Protein 3U7B (pdb70)

Sequence (1632 aa):
AASGLEAAMKAAGKQYFGTALTVRNDQGEIDIINNKNEIGSITPENAMKWEAIQPNRGQFNWGPADQHAAAATSRGYELRCHTLVWHSQLPSWVANGNWNNQTLQAVMRDHINAVMGRYRGKCTHWDVVNEALNEDGTYRDSVFLRVIGEAYIPIAFRMALAADPTTKLYYNDYNLEYGNAKTEGAKRIARLVKSYGLRIDGIGLQAHMTSESSTPTQNTPTPSRAKLASVLQGLADLGVDVAYTELDIRMNTPATQQKLQTNADAYARIVGSCMDVKRCVGITVWGISDKYSWVPGTFPGEGSALLWNDNFQKKPSYTSTLNTINRRAASGLEAAMKAAGKQYFGTALTVRNDQGEIDIINNKNEIGSITPENAMKWEAIQPNRGQFNWGPADQHAAAATSRGYELRCHTLVWHSQLPSWVANGNWNNQTLQAVMRDHINAVMGRYRGKCTHWDVVNEALNEDGTYRDSVFLRVIGEAYIPIAFRMALAADPTTKLYYNDYNLEYGNAKTEGAKRIARLVKSYGLRIDGIGLQAHMTSESSTPTQNTPTPSRAKLASVLQGLADLGVDVAYTELDIRMNTPATQQKLQTNADAYARIVGSCMDVKRCVGITVWGISDKYSWVPGTFPGEGSALLWNDNFQKKPSYTSTLNTINRAASGLEAAMKAAGKQYFGTALTVRNDQGEIDIINNKNEIGSITPENAMKWEAIQPNRGQFNWGPADQQHAAAATSRGYELRCHTLVWHSQLPSWVANGNWNNQTLQAVMRDHINAVMGRYRGKCTHWDVVNEALNEDGTYRDSVFLRVIGEAYIPIAFRMALAADPTTKLYYNDYNLEYGNAKTEGAKRIARLVKSYGLRIDGIGLQAHMTSESSTPTQNTPTPSRAKLASVLQGLADLGVDVAYTELDIRMNTPATQQKLQTNADAYARIVGSCMDVKRCVGITVWGISDKYSWVPGTFPGEGSALLWNDNFQKKPSYTSTLNTINRAASSGLEAAMKAAGKQYFGTALTVRNDQGEIDIINNKNEIGSITPENAMKWEAIQPNRGQFNWGPADQHAAAATSRGYELRCHTLVWHSQLPSWVANGNWNNQTLQAVMRDHINAVMGRYRGKCTHWDVVNEALNEDGTYRDSVFLRVIGEAYIPIAFRMALAADPTTKLYYNDYNLEYGNAKTEGAKRIARLVKSYGLRIDGIGLQAHMTSESSTPTQNTPTPSRAKLASVLQGLADLGVDVAYTELDIRMNTPATQQKLQTNADAYARIVGSCMDVKRCVGITVWGISDKYSWVPGTFPGEGSALLWNDNFQKKPSYTSTLNTINRRAASGLEAAMKAAGKQYFGTALTVRNDQGEIDIINNKNEIGSITPENAMKWEAIQPNRGQFNWGPADQHAAAATSRGYELRCHTLVWHSQLPSWVANGNWNNQTLQAVMRDHINAVMGRYRGKCTHWDVVNEALNEDGTYRDSVFLRVIGEAYIPIAFRMALAADPTTKLYYNDYNLEYGNAKTEGAKRIARLVKSYGLRIDGIGLQAHMTSESSTPTQNTPTPSRAKLASVLQGLADLGVDVAYTELDIRMNTPATQQKLQTNADAYARIVGSCMDVKRCVGITVWGISDKYSWVPGTFPGEGSALLWNDNFQKKPSYTSTLNTINR

Nearest PDB structures (foldseek):
  3u7b-assembly5_E  TM=1.002E+00  e=5.640E-64  Fusarium oxysporum
  6q8m-assembly2_B  TM=9.690E-01  e=2.348E-43  Aspergillus aculeatus ATCC 16872
  4f8x-assembly1_A  TM=9.396E-01  e=2.406E-35  Penicillium canescens
  1vbu-assembly2_B  TM=9.438E-01  e=4.696E-35  Thermotoga maritima
  1nq6-assembly1_A  TM=9.348E-01  e=4.451E-32  Streptomyces halstedii

Structure (mmCIF, N/CA/C/O backbone):
data_3U7B
#
_entry.id   3U7B
#
_cell.length_a   124.220
_cell.length_b   124.220
_cell.length_c   284.040
_cell.angle_alpha   90.00
_cell.angle_beta   90.00
_cell.angle_gamma   90.00
#
_symmetry.space_group_name_H-M   'P 41 21 2'
#
loop_
_entity.id
_entity.type
_entity.pdbx_description
1 polymer ENDO-1,4-BETA-XYLANASE
2 branched beta-D-mannopyranose-(1-4)-2-acetamido-2-deoxy-beta-D-glucopyranose-(1-4)-2-acetamido-2-deoxy-beta-D-glucopyranose
3 branched alpha-D-mannopyranose-(1-2)-alpha-D-mannopyranose-(1-3)-beta-D-mannopyranose-(1-4)-2-acetamido-2-deoxy-beta-D-glucopyranose-(1-4)-2-acetamido-2-deoxy-beta-D-glucopyranose
4 branched alpha-D-mannopyranose-(1-6)-beta-D-mannopyranose-(1-4)-2-acetamido-2-deoxy-beta-D-glucopyranose-(1-4)-2-acetamido-2-deoxy-beta-D-glucopyranose
5 non-polymer 1,2-ETHANEDIOL
6 water water
#
loop_
_atom_site.group_PDB
_atom_site.id
_atom_site.type_symbol
_atom_site.label_atom_id
_atom_site.label_alt_id
_atom_site.label_comp_id
_atom_site.label_asym_id
_atom_site.label_entity_id
_atom_site.label_seq_id
_atom_site.pdbx_PDB_ins_code
_atom_site.Cartn_x
_atom_site.Cartn_y
_atom_site.Cartn_z
_atom_site.occupancy
_atom_site.B_iso_or_equiv
_atom_site.auth_seq_id
_atom_site.auth_comp_id
_atom_site.auth_asym_id
_atom_site.auth_atom_id
_atom_site.pdbx_PDB_model_num
ATOM 1 N N . ALA A 1 1 ? 18.607 -0.732 59.116 1.00 25.15 1 ALA A N 1
ATOM 2 C CA . ALA A 1 1 ? 18.850 0.006 60.391 1.00 24.63 1 ALA A CA 1
ATOM 3 C C . ALA A 1 1 ? 18.487 1.487 60.247 1.00 24.26 1 ALA A C 1
ATOM 4 O O . ALA A 1 1 ? 18.615 2.060 59.158 1.00 24.58 1 ALA A O 1
ATOM 6 N N . ALA A 1 2 ? 18.031 2.099 61.341 1.00 23.23 2 ALA A N 1
ATOM 7 C CA . ALA A 1 2 ? 17.666 3.521 61.337 1.00 22.24 2 ALA A CA 1
ATOM 8 C C . ALA A 1 2 ? 18.884 4.410 61.061 1.00 21.42 2 ALA A C 1
ATOM 9 O O . ALA A 1 2 ? 20.019 4.038 61.383 1.00 20.98 2 ALA A O 1
ATOM 11 N N . SER A 1 3 ? 18.639 5.577 60.463 1.00 20.46 3 SER A N 1
ATOM 12 C CA . SER A 1 3 ? 19.712 6.436 59.951 1.00 19.65 3 SER A CA 1
ATOM 13 C C . SER A 1 3 ? 19.972 7.692 60.802 1.00 19.02 3 SER A C 1
ATOM 14 O O . SER A 1 3 ? 20.906 8.461 60.529 1.00 18.68 3 SER A O 1
ATOM 17 N N . GLY A 1 4 ? 19.147 7.888 61.826 1.00 17.80 4 GLY A N 1
ATOM 18 C CA . GLY A 1 4 ? 19.323 8.979 62.776 1.00 16.40 4 GLY A CA 1
ATOM 19 C C . GLY A 1 4 ? 19.204 8.459 64.198 1.00 15.86 4 GLY A C 1
ATOM 20 O O . GLY A 1 4 ? 18.618 7.402 64.424 1.00 15.31 4 GLY A O 1
ATOM 21 N N . LEU A 1 5 ? 19.735 9.218 65.155 1.00 15.02 5 LEU A N 1
ATOM 22 C CA . LEU A 1 5 ? 19.816 8.778 66.554 1.00 14.56 5 LEU A CA 1
ATOM 23 C C . LEU A 1 5 ? 18.458 8.565 67.228 1.00 14.30 5 LEU A C 1
ATOM 24 O O . LEU A 1 5 ? 18.231 7.517 67.842 1.00 14.07 5 LEU A O 1
ATOM 29 N N . GLU A 1 6 ? 17.563 9.547 67.110 1.00 14.04 6 GLU A N 1
ATOM 30 C CA . GLU A 1 6 ? 16.197 9.423 67.627 1.00 13.89 6 GLU A CA 1
ATOM 31 C C . GLU A 1 6 ? 15.454 8.212 67.042 1.00 14.07 6 GLU A C 1
ATOM 32 O O . GLU A 1 6 ? 14.868 7.430 67.786 1.00 13.78 6 GLU A O 1
ATOM 38 N N . ALA A 1 7 ? 15.481 8.061 65.717 1.00 14.05 7 ALA A N 1
ATOM 39 C CA . ALA A 1 7 ? 14.818 6.918 65.069 1.00 14.15 7 ALA A CA 1
ATOM 40 C C . ALA A 1 7 ? 15.394 5.586 65.553 1.00 14.05 7 ALA A C 1
ATOM 41 O O . ALA A 1 7 ? 14.651 4.620 65.768 1.00 13.94 7 ALA A O 1
ATOM 43 N N . ALA A 1 8 ? 16.713 5.550 65.733 1.00 14.05 8 ALA A N 1
ATOM 44 C CA . ALA A 1 8 ? 17.399 4.362 66.233 1.00 14.44 8 ALA A CA 1
ATOM 45 C C . ALA A 1 8 ? 16.947 4.010 67.648 1.00 14.66 8 ALA A C 1
ATOM 46 O O . ALA A 1 8 ? 16.717 2.834 67.953 1.00 14.40 8 ALA A O 1
ATOM 48 N N . MET A 1 9 ? 16.814 5.025 68.504 1.00 14.37 9 MET A N 1
ATOM 49 C CA . MET A 1 9 ? 16.364 4.806 69.883 1.00 14.88 9 MET A CA 1
ATOM 50 C C . MET A 1 9 ? 14.938 4.272 69.905 1.00 15.26 9 MET A C 1
ATOM 51 O O . MET A 1 9 ? 14.645 3.326 70.636 1.00 15.61 9 MET A O 1
ATOM 56 N N . LYS A 1 10 ? 14.068 4.862 69.088 1.00 15.75 10 LYS A N 1
ATOM 57 C CA . LYS A 1 10 ? 12.674 4.421 68.983 1.00 16.60 10 LYS A CA 1
ATOM 58 C C . LYS A 1 10 ? 12.566 2.975 68.487 1.00 16.94 10 LYS A C 1
ATOM 59 O O . LYS A 1 10 ? 11.818 2.173 69.057 1.00 16.92 10 LYS A O 1
ATOM 65 N N . ALA A 1 11 ? 13.324 2.652 67.439 1.00 16.84 11 ALA A N 1
ATOM 66 C CA . ALA A 1 11 ? 13.331 1.308 66.856 1.00 17.27 11 ALA A CA 1
ATOM 67 C C . ALA A 1 11 ? 13.825 0.259 67.854 1.00 17.44 11 ALA A C 1
ATOM 68 O O . ALA A 1 11 ? 13.378 -0.894 67.832 1.00 17.44 11 ALA A O 1
ATOM 70 N N . ALA A 1 12 ? 14.735 0.675 68.735 1.00 17.19 12 ALA A N 1
ATOM 71 C CA . ALA A 1 12 ? 15.298 -0.200 69.760 1.00 17.22 12 ALA A CA 1
ATOM 72 C C . ALA A 1 12 ? 14.412 -0.335 71.005 1.00 17.01 12 ALA A C 1
ATOM 73 O O . ALA A 1 12 ? 14.706 -1.132 71.895 1.00 17.43 12 ALA A O 1
ATOM 75 N N . GLY A 1 13 ? 13.334 0.440 71.067 1.00 16.49 13 GLY A N 1
ATOM 76 C CA . GLY A 1 13 ? 12.411 0.386 72.193 1.00 16.14 13 GLY A CA 1
ATOM 77 C C . GLY A 1 13 ? 12.676 1.422 73.275 1.00 16.01 13 GLY A C 1
ATOM 78 O O . GLY A 1 13 ? 12.048 1.383 74.330 1.00 16.10 13 GLY A O 1
ATOM 79 N N . LYS A 1 14 ? 13.606 2.341 73.018 1.00 15.54 14 LYS A N 1
ATOM 80 C CA . LYS A 1 14 ? 13.886 3.447 73.941 1.00 15.37 14 LYS A CA 1
ATOM 81 C C . LYS A 1 14 ? 12.965 4.642 73.672 1.00 15.28 14 LYS A C 1
ATOM 82 O O . LYS A 1 14 ? 12.241 4.664 72.668 1.00 15.59 14 LYS A O 1
ATOM 88 N N . GLN A 1 15 ? 12.992 5.636 74.559 1.00 14.87 15 GLN A N 1
ATOM 89 C CA . GLN A 1 15 ? 12.053 6.760 74.471 1.00 14.88 15 GLN A CA 1
ATOM 90 C C . GLN A 1 15 ? 12.501 7.932 73.592 1.00 14.43 15 GLN A C 1
ATOM 91 O O . GLN A 1 15 ? 11.660 8.575 72.952 1.00 14.71 15 GLN A O 1
ATOM 97 N N . TYR A 1 16 ? 13.801 8.227 73.581 1.00 13.64 16 TYR A N 1
ATOM 98 C CA . TYR A 1 16 ? 14.309 9.415 72.878 1.00 13.04 16 TYR A CA 1
ATOM 99 C C . TYR A 1 16 ? 15.823 9.461 72.764 1.00 12.59 16 TYR A C 1
ATOM 100 O O . TYR A 1 16 ? 16.548 8.852 73.564 1.00 12.53 16 TYR A O 1
ATOM 109 N N . PHE A 1 17 ? 16.293 10.205 71.764 1.00 11.87 17 PHE A N 1
ATOM 110 C CA . PHE A 1 17 ? 17.635 10.763 71.783 1.00 11.23 17 PHE A CA 1
ATOM 111 C C . PHE A 1 17 ? 17.501 12.283 71.752 1.00 10.90 17 PHE A C 1
ATOM 112 O O . PHE A 1 17 ? 16.811 12.838 70.893 1.00 10.68 17 PHE A O 1
ATOM 120 N N . GLY A 1 18 ? 18.158 12.947 72.694 1.00 10.54 18 GLY A N 1
ATOM 121 C CA . GLY A 1 18 ? 17.998 14.390 72.866 1.00 9.75 18 GLY A CA 1
ATOM 122 C C . GLY A 1 18 ? 19.295 15.163 72.812 1.00 9.12 18 GLY A C 1
ATOM 123 O O . GLY A 1 18 ? 20.374 14.585 72.727 1.00 8.95 18 GLY A O 1
ATOM 124 N N . THR A 1 19 ? 19.177 16.489 72.842 1.00 9.23 19 THR A N 1
ATOM 125 C CA . THR A 1 19 ? 20.334 17.371 72.962 1.00 8.58 19 THR A CA 1
ATOM 126 C C . THR A 1 19 ? 20.014 18.634 73.759 1.00 8.50 19 THR A C 1
ATOM 127 O O . THR A 1 19 ? 18.887 19.133 73.728 1.00 8.61 19 THR A O 1
ATOM 131 N N . ALA A 1 20 ? 21.019 19.141 74.466 1.00 8.63 20 ALA A N 1
ATOM 132 C CA . ALA A 1 20 ? 20.981 20.493 75.009 1.00 8.70 20 ALA A CA 1
ATOM 133 C C . ALA A 1 20 ? 20.934 21.493 73.855 1.00 9.15 20 ALA A C 1
ATOM 134 O O . ALA A 1 20 ? 21.494 21.239 72.779 1.00 8.97 20 ALA A O 1
ATOM 136 N N . LEU A 1 21 ? 20.263 22.622 74.079 1.00 9.37 21 LEU A N 1
ATOM 137 C CA . LEU A 1 21 ? 20.179 23.669 73.055 1.00 9.68 21 LEU A CA 1
ATOM 138 C C . LEU A 1 21 ? 20.247 25.077 73.632 1.00 10.03 21 LEU A C 1
ATOM 139 O O . LEU A 1 21 ? 19.590 25.392 74.636 1.00 9.63 21 LEU A O 1
ATOM 144 N N . THR A 1 22 ? 21.068 25.905 72.986 1.00 10.06 22 THR A N 1
ATOM 145 C CA . THR A 1 22 ? 20.984 27.353 73.093 1.00 10.18 22 THR A CA 1
ATOM 146 C C . THR A 1 22 ? 20.553 27.886 71.729 1.00 10.06 22 THR A C 1
ATOM 147 O O . THR A 1 22 ? 21.228 27.647 70.725 1.00 9.91 22 THR A O 1
ATOM 151 N N . VAL A 1 23 ? 19.414 28.579 71.699 1.00 10.07 23 VAL A N 1
ATOM 152 C CA . VAL A 1 23 ? 18.933 29.235 70.487 1.00 9.93 23 VAL A CA 1
ATOM 153 C C . VAL A 1 23 ? 19.876 30.399 70.184 1.00 10.09 23 VAL A C 1
ATOM 154 O O . VAL A 1 23 ? 20.133 31.236 71.054 1.00 10.07 23 VAL A O 1
ATOM 158 N N . ARG A 1 24 ? 20.417 30.428 68.965 1.00 9.95 24 ARG A N 1
ATOM 159 C CA . ARG A 1 24 ? 21.339 31.490 68.548 1.00 9.78 24 ARG A CA 1
ATOM 160 C C . ARG A 1 24 ? 21.206 31.734 67.046 1.00 9.88 24 ARG A C 1
ATOM 161 O O . ARG A 1 24 ? 20.557 30.957 66.345 1.00 9.87 24 ARG A O 1
ATOM 169 N N . ASN A 1 25 ? 21.819 32.809 66.556 1.00 10.27 25 ASN A N 1
ATOM 170 C CA . ASN A 1 25 ? 21.745 33.162 65.133 1.00 10.50 25 ASN A CA 1
ATOM 171 C C . ASN A 1 25 ? 22.394 32.125 64.206 1.00 10.16 25 ASN A C 1
ATOM 172 O O . ASN A 1 25 ? 21.930 31.922 63.083 1.00 9.64 25 ASN A O 1
ATOM 177 N N . ASP A 1 26 ? 23.460 31.481 64.687 1.00 9.35 26 ASP A N 1
ATOM 178 C CA . ASP A 1 26 ? 24.089 30.351 63.993 1.00 9.00 26 ASP A CA 1
ATOM 179 C C . ASP A 1 26 ? 23.116 29.167 63.933 1.00 8.72 26 ASP A C 1
ATOM 180 O O . ASP A 1 26 ? 22.760 28.590 64.969 1.00 8.44 26 ASP A O 1
ATOM 185 N N . GLN A 1 27 ? 22.685 28.820 62.719 1.00 8.31 27 GLN A N 1
ATOM 186 C CA . GLN A 1 27 ? 21.655 27.795 62.514 1.00 8.27 27 GLN A CA 1
ATOM 187 C C . GLN A 1 27 ? 22.219 26.372 62.406 1.00 8.05 27 GLN A C 1
ATOM 188 O O . GLN A 1 27 ? 21.463 25.414 62.219 1.00 7.66 27 GLN A O 1
ATOM 194 N N . GLY A 1 28 ? 23.537 26.237 62.517 1.00 8.10 28 GLY A N 1
ATOM 195 C CA . GLY A 1 28 ? 24.214 24.940 62.343 1.00 8.50 28 GLY A CA 1
ATOM 196 C C . GLY A 1 28 ? 23.632 23.787 63.148 1.00 8.66 28 GLY A C 1
ATOM 197 O O . GLY A 1 28 ? 23.356 22.714 62.602 1.00 9.00 28 GLY A O 1
ATOM 198 N N . GLU A 1 29 ? 23.439 24.002 64.448 1.00 8.44 29 GLU A N 1
ATOM 199 C CA . GLU A 1 29 ? 22.877 22.969 65.320 1.00 8.16 29 GLU A CA 1
ATOM 200 C C . GLU A 1 29 ? 21.380 22.752 65.092 1.00 7.88 29 GLU A C 1
ATOM 201 O O . GLU A 1 29 ? 20.934 21.605 64.944 1.00 7.45 29 GLU A O 1
ATOM 207 N N . ILE A 1 30 ? 20.600 23.840 65.064 1.00 7.42 30 ILE A N 1
ATOM 208 C CA . ILE A 1 30 ? 19.146 23.707 64.894 1.00 7.52 30 ILE A CA 1
ATOM 209 C C . ILE A 1 30 ? 18.771 23.005 63.575 1.00 7.55 30 ILE A C 1
ATOM 210 O O . ILE A 1 30 ? 17.825 22.221 63.545 1.00 7.43 30 ILE A O 1
ATOM 215 N N . ASP A 1 31 ? 19.525 23.257 62.504 1.00 7.71 31 ASP A N 1
ATOM 216 C CA . ASP A 1 31 ? 19.234 22.597 61.216 1.00 8.16 31 ASP A CA 1
ATOM 217 C C . ASP A 1 31 ? 19.417 21.084 61.286 1.00 8.13 31 ASP A C 1
ATOM 218 O O . ASP A 1 31 ? 18.714 20.338 60.593 1.00 8.28 31 ASP A O 1
ATOM 223 N N . ILE A 1 32 ? 20.358 20.644 62.125 1.00 7.89 32 ILE A N 1
ATOM 224 C CA . ILE A 1 32 ? 20.572 19.215 62.405 1.00 7.92 32 ILE A CA 1
ATOM 225 C C . ILE A 1 32 ? 19.453 18.654 63.289 1.00 8.27 32 ILE A C 1
ATOM 226 O O . ILE A 1 32 ? 18.969 17.534 63.064 1.00 8.23 32 ILE A O 1
ATOM 231 N N . ILE A 1 33 ? 19.045 19.448 64.277 1.00 8.19 33 ILE A N 1
ATOM 232 C CA . ILE A 1 33 ? 17.983 19.088 65.213 1.00 8.65 33 ILE A CA 1
ATOM 233 C C . ILE A 1 33 ? 16.621 18.941 64.517 1.00 9.06 33 ILE A C 1
ATOM 234 O O . ILE A 1 33 ? 15.825 18.078 64.900 1.00 9.32 33 ILE A O 1
ATOM 239 N N . ASN A 1 34 ? 16.373 19.771 63.499 1.00 9.32 34 ASN A N 1
ATOM 240 C CA . ASN A 1 34 ? 15.116 19.751 62.718 1.00 10.05 34 ASN A CA 1
ATOM 241 C C . ASN A 1 34 ? 14.742 18.378 62.158 1.00 9.97 34 ASN A C 1
ATOM 242 O O . ASN A 1 34 ? 13.568 18.091 61.929 1.00 9.96 34 ASN A O 1
ATOM 247 N N . ASN A 1 35 ? 15.755 17.556 61.913 1.00 10.17 35 ASN A N 1
ATOM 248 C CA . ASN A 1 35 ? 15.578 16.190 61.446 1.00 10.32 35 ASN A CA 1
ATOM 249 C C . ASN A 1 35 ? 14.900 15.328 62.523 1.00 10.61 35 ASN A C 1
ATOM 250 O O . ASN A 1 35 ? 15.519 14.962 63.525 1.00 10.80 35 ASN A O 1
ATOM 255 N N . LYS A 1 36 ? 13.626 15.006 62.306 1.00 10.90 36 LYS A N 1
ATOM 256 C CA . LYS A 1 36 ? 12.831 14.247 63.283 1.00 11.55 36 LYS A CA 1
ATOM 257 C C . LYS A 1 36 ? 13.358 12.828 63.515 1.00 11.33 36 LYS A C 1
ATOM 258 O O . LYS A 1 36 ? 13.057 12.201 64.539 1.00 11.48 36 LYS A O 1
ATOM 264 N N . ASN A 1 37 ? 14.147 12.325 62.571 1.00 10.88 37 ASN A N 1
ATOM 265 C CA . ASN A 1 37 ? 14.830 11.049 62.755 1.00 10.96 37 ASN A CA 1
ATOM 266 C C . ASN A 1 37 ? 16.129 11.168 63.562 1.00 10.61 37 ASN A C 1
ATOM 267 O O . ASN A 1 37 ? 16.677 10.156 64.011 1.00 10.55 37 ASN A O 1
ATOM 272 N N . GLU A 1 38 ? 16.607 12.399 63.750 1.00 10.39 38 GLU A N 1
ATOM 273 C CA . GLU A 1 38 ? 17.854 12.653 64.482 1.00 9.99 38 GLU A CA 1
ATOM 274 C C . GLU A 1 38 ? 17.663 12.926 65.979 1.00 9.99 38 GLU A C 1
ATOM 275 O O . GLU A 1 38 ? 18.333 12.317 66.808 1.00 9.73 38 GLU A O 1
ATOM 281 N N . ILE A 1 39 ? 16.757 13.844 66.311 1.00 9.77 39 ILE A N 1
ATOM 282 C CA . ILE A 1 39 ? 16.582 14.330 67.683 1.00 10.05 39 ILE A CA 1
ATOM 283 C C . ILE A 1 39 ? 15.094 14.351 68.030 1.00 10.01 39 ILE A C 1
ATOM 284 O O . ILE A 1 39 ? 14.280 14.766 67.212 1.00 10.40 39 ILE A O 1
ATOM 289 N N . GLY A 1 40 ? 14.744 13.901 69.234 1.00 10.27 40 GLY A N 1
ATOM 290 C CA . GLY A 1 40 ? 13.350 13.909 69.690 1.00 10.38 40 GLY A CA 1
ATOM 291 C C . GLY A 1 40 ? 13.117 14.526 71.061 1.00 10.71 40 GLY A C 1
ATOM 292 O O . GLY A 1 40 ? 12.009 14.458 71.599 1.00 11.10 40 GLY A O 1
ATOM 293 N N . SER A 1 41 ? 14.159 15.130 71.625 1.00 10.79 41 SER A N 1
ATOM 294 C CA . SER A 1 41 ? 14.074 15.775 72.941 1.00 11.03 41 SER A CA 1
ATOM 295 C C . SER A 1 41 ? 15.077 16.918 73.020 1.00 10.98 41 SER A C 1
ATOM 296 O O . SER A 1 41 ? 16.157 16.841 72.435 1.00 10.76 41 SER A O 1
ATOM 299 N N . ILE A 1 42 ? 14.694 17.977 73.731 1.00 11.01 42 ILE A N 1
ATOM 300 C CA . ILE A 1 42 ? 15.519 19.167 73.912 1.00 11.42 42 ILE A CA 1
ATOM 301 C C . ILE A 1 42 ? 15.680 19.480 75.401 1.00 11.31 42 ILE A C 1
ATOM 302 O O . ILE A 1 42 ? 14.715 19.409 76.156 1.00 11.40 42 ILE A O 1
ATOM 307 N N . THR A 1 43 ? 16.904 19.804 75.816 1.00 11.48 43 THR A N 1
ATOM 308 C CA . THR A 1 43 ? 17.134 20.409 77.128 1.00 11.48 43 THR A CA 1
ATOM 309 C C . THR A 1 43 ? 17.640 21.850 76.949 1.00 11.42 43 THR A C 1
ATOM 310 O O . THR A 1 43 ? 18.745 22.054 76.470 1.00 11.45 43 THR A O 1
ATOM 314 N N . PRO A 1 44 ? 16.829 22.855 77.330 1.00 11.65 44 PRO A N 1
ATOM 315 C CA . PRO A 1 44 ? 17.342 24.228 77.286 1.00 11.50 44 PRO A CA 1
ATOM 316 C C . PRO A 1 44 ? 18.614 24.339 78.124 1.00 11.59 44 PRO A C 1
ATOM 317 O O . PRO A 1 44 ? 18.611 23.984 79.314 1.00 11.23 44 PRO A O 1
ATOM 321 N N . GLU A 1 45 ? 19.695 24.804 77.497 1.00 11.22 45 GLU A N 1
ATOM 322 C CA . GLU A 1 45 ? 21.013 24.792 78.123 1.00 11.76 45 GLU A CA 1
ATOM 323 C C . GLU A 1 45 ? 21.085 25.699 79.353 1.00 11.73 45 GLU A C 1
ATOM 324 O O . GLU A 1 45 ? 21.669 25.323 80.367 1.00 11.37 45 GLU A O 1
ATOM 330 N N . ASN A 1 46 ? 20.482 26.879 79.253 1.00 11.88 46 ASN A N 1
ATOM 331 C CA . ASN A 1 46 ? 20.589 27.880 80.306 1.00 12.37 46 ASN A CA 1
ATOM 332 C C . ASN A 1 46 ? 19.283 28.592 80.669 1.00 12.43 46 ASN A C 1
ATOM 333 O O . ASN A 1 46 ? 19.172 29.142 81.765 1.00 12.47 46 ASN A O 1
ATOM 338 N N . ALA A 1 47 ? 18.303 28.564 79.767 1.00 12.79 47 ALA A N 1
ATOM 339 C CA . ALA A 1 47 ? 17.094 29.396 79.876 1.00 13.23 47 ALA A CA 1
ATOM 340 C C . ALA A 1 47 ? 16.163 29.091 81.058 1.00 13.86 47 ALA A C 1
ATOM 341 O O . ALA A 1 47 ? 15.296 29.908 81.388 1.00 13.74 47 ALA A O 1
ATOM 343 N N . MET A 1 48 ? 16.329 27.929 81.686 1.00 14.03 48 MET A N 1
ATOM 344 C CA . MET A 1 48 ? 15.422 27.523 82.762 1.00 14.82 48 MET A CA 1
ATOM 345 C C . MET A 1 48 ? 16.059 27.388 84.147 1.00 14.59 48 MET A C 1
ATOM 346 O O . MET A 1 48 ? 15.383 26.975 85.096 1.00 15.16 48 MET A O 1
ATOM 351 N N . LYS A 1 49 ? 17.338 27.747 84.262 1.00 14.33 49 LYS A N 1
ATOM 352 C CA . LYS A 1 49 ? 18.017 27.825 85.560 1.00 14.34 49 LYS A CA 1
ATOM 353 C C . LYS A 1 49 ? 17.448 28.978 86.400 1.00 14.69 49 LYS A C 1
ATOM 354 O O . LYS A 1 49 ? 16.843 29.908 85.850 1.00 14.23 49 LYS A O 1
ATOM 360 N N . TRP A 1 50 ? 17.630 28.909 87.721 1.00 15.12 50 TRP A N 1
ATOM 361 C CA . TRP A 1 50 ? 17.002 29.866 88.644 1.00 15.91 50 TRP A CA 1
ATOM 362 C C . TRP A 1 50 ? 17.321 31.325 88.285 1.00 16.24 50 TRP A C 1
ATOM 363 O O . TRP A 1 50 ? 16.415 32.154 88.199 1.00 16.24 50 TRP A O 1
ATOM 374 N N . GLU A 1 51 ? 18.602 31.625 88.071 1.00 16.69 51 GLU A N 1
ATOM 375 C CA . GLU A 1 51 ? 19.034 32.969 87.671 1.00 17.28 51 GLU A CA 1
ATOM 376 C C . GLU A 1 51 ? 18.307 33.481 86.416 1.00 17.11 51 GLU A C 1
ATOM 377 O O . GLU A 1 51 ? 17.909 34.649 86.363 1.00 17.30 51 GLU A O 1
ATOM 383 N N . ALA A 1 52 ? 18.124 32.607 85.425 1.00 16.77 52 ALA A N 1
ATOM 384 C CA . ALA A 1 52 ? 17.456 32.976 84.169 1.00 16.50 52 ALA A CA 1
ATOM 385 C C . ALA A 1 52 ? 15.956 33.231 84.340 1.00 16.42 52 ALA A C 1
ATOM 386 O O . ALA A 1 52 ? 15.389 34.133 83.711 1.00 16.35 52 ALA A O 1
ATOM 388 N N . ILE A 1 53 ? 15.331 32.440 85.208 1.00 16.07 53 ILE A N 1
ATOM 389 C CA . ILE A 1 53 ? 13.881 32.438 85.398 1.00 16.03 53 ILE A CA 1
ATOM 390 C C . ILE A 1 53 ? 13.404 33.477 86.418 1.00 15.60 53 ILE A C 1
ATOM 391 O O . ILE A 1 53 ? 12.352 34.080 86.234 1.00 15.50 53 ILE A O 1
ATOM 396 N N . GLN A 1 54 ? 14.168 33.672 87.492 1.00 15.50 54 GLN A N 1
ATOM 397 C CA . GLN A 1 54 ? 13.814 34.663 88.516 1.00 15.30 54 GLN A CA 1
ATOM 398 C C . GLN A 1 54 ? 15.054 35.414 89.013 1.00 15.38 54 GLN A C 1
ATOM 399 O O . GLN A 1 54 ? 15.499 35.201 90.143 1.00 15.29 54 GLN A O 1
ATOM 405 N N . PRO A 1 55 ? 15.623 36.296 88.161 1.00 15.42 55 PRO A N 1
ATOM 406 C CA . PRO A 1 55 ? 16.876 36.989 88.488 1.00 15.59 55 PRO A CA 1
ATOM 407 C C . PRO A 1 55 ? 16.729 37.962 89.661 1.00 16.03 55 PRO A C 1
ATOM 408 O O . PRO A 1 55 ? 17.682 38.177 90.407 1.00 15.86 55 PRO A O 1
ATOM 412 N N . ASN A 1 56 ? 15.540 38.542 89.796 1.00 16.79 56 ASN A N 1
ATOM 413 C CA . ASN A 1 56 ? 15.184 39.384 90.930 1.00 17.71 56 ASN A CA 1
ATOM 414 C C . ASN A 1 56 ? 13.911 38.840 91.563 1.00 18.30 56 ASN A C 1
ATOM 415 O O . ASN A 1 56 ? 13.049 38.296 90.865 1.00 18.50 56 ASN A O 1
ATOM 420 N N . ARG A 1 57 ? 13.796 38.991 92.880 1.00 19.16 57 ARG A N 1
ATOM 421 C CA . ARG A 1 57 ? 12.688 38.400 93.635 1.00 19.79 57 ARG A CA 1
ATOM 422 C C . ARG A 1 57 ? 11.318 38.903 93.177 1.00 19.90 57 ARG A C 1
ATOM 423 O O . ARG A 1 57 ? 11.044 40.107 93.203 1.00 20.10 57 ARG A O 1
ATOM 431 N N . GLY A 1 58 ? 10.471 37.964 92.755 1.00 19.85 58 GLY A N 1
ATOM 432 C CA . GLY A 1 58 ? 9.116 38.263 92.295 1.00 19.67 58 GLY A CA 1
ATOM 433 C C . GLY A 1 58 ? 9.030 38.724 90.852 1.00 19.75 58 GLY A C 1
ATOM 434 O O . GLY A 1 58 ? 7.932 38.947 90.332 1.00 19.97 58 GLY A O 1
ATOM 435 N N . GLN A 1 59 ? 10.182 38.867 90.203 1.00 19.55 59 GLN A N 1
ATOM 436 C CA . GLN A 1 59 ? 10.243 39.373 88.834 1.00 19.76 59 GLN A CA 1
ATOM 437 C C . GLN A 1 59 ? 10.741 38.282 87.895 1.00 19.31 59 GLN A C 1
ATOM 438 O O . GLN A 1 59 ? 11.945 38.131 87.673 1.00 19.38 59 GLN A O 1
ATOM 444 N N . PHE A 1 60 ? 9.800 37.519 87.355 1.00 18.85 60 PHE A N 1
ATOM 445 C CA . PHE A 1 60 ? 10.123 36.388 86.505 1.00 18.49 60 PHE A CA 1
ATOM 446 C C . PHE A 1 60 ? 10.466 36.827 85.087 1.00 18.10 60 PHE A C 1
ATOM 447 O O . PHE A 1 60 ? 9.971 37.842 84.596 1.00 18.24 60 PHE A O 1
ATOM 455 N N . ASN A 1 61 ? 11.338 36.053 84.451 1.00 17.55 61 ASN A N 1
ATOM 456 C CA . ASN A 1 61 ? 11.889 36.376 83.143 1.00 16.84 61 ASN A CA 1
ATOM 457 C C . ASN A 1 61 ? 11.599 35.208 82.204 1.00 16.36 61 ASN A C 1
ATOM 458 O O . ASN A 1 61 ? 12.400 34.275 82.088 1.00 16.19 61 ASN A O 1
ATOM 463 N N . TRP A 1 62 ? 10.441 35.264 81.550 1.00 15.62 62 TRP A N 1
ATOM 464 C CA . TRP A 1 62 ? 9.908 34.116 80.814 1.00 15.29 62 TRP A CA 1
ATOM 465 C C . TRP A 1 62 ? 10.399 34.023 79.367 1.00 14.98 62 TRP A C 1
ATOM 466 O O . TRP A 1 62 ? 10.399 32.941 78.784 1.00 15.06 62 TRP A O 1
ATOM 477 N N . GLY A 1 63 ? 10.803 35.158 78.795 1.00 14.80 63 GLY A N 1
ATOM 478 C CA . GLY A 1 63 ? 11.213 35.235 77.384 1.00 14.45 63 GLY A CA 1
ATOM 479 C C . GLY A 1 63 ? 12.095 34.099 76.867 1.00 14.18 63 GLY A C 1
ATOM 480 O O . GLY A 1 63 ? 11.685 33.363 75.966 1.00 13.90 63 GLY A O 1
ATOM 481 N N . PRO A 1 64 ? 13.317 33.953 77.422 1.00 14.02 64 PRO A N 1
ATOM 482 C CA . PRO A 1 64 ? 14.224 32.890 76.952 1.00 13.91 64 PRO A CA 1
ATOM 483 C C . PRO A 1 64 ? 13.672 31.469 77.158 1.00 13.98 64 PRO A C 1
ATOM 484 O O . PRO A 1 64 ? 13.772 30.632 76.255 1.00 13.99 64 PRO A O 1
ATOM 488 N N . ALA A 1 65 ? 13.090 31.206 78.326 1.00 13.78 65 ALA A N 1
ATOM 489 C CA . ALA A 1 65 ? 12.503 29.896 78.610 1.00 13.98 65 ALA A CA 1
ATOM 490 C C . ALA A 1 65 ? 11.352 29.555 77.659 1.00 13.95 65 ALA A C 1
ATOM 491 O O . ALA A 1 65 ? 11.301 28.440 77.134 1.00 13.98 65 ALA A O 1
ATOM 493 N N . ASP A 1 66 ? 10.450 30.515 77.434 1.00 14.03 66 ASP A N 1
ATOM 494 C CA . ASP A 1 66 ? 9.372 30.376 76.444 1.00 14.18 66 ASP A CA 1
ATOM 495 C C . ASP A 1 66 ? 9.926 30.046 75.060 1.00 14.09 66 ASP A C 1
ATOM 496 O O . ASP A 1 66 ? 9.370 29.207 74.355 1.00 13.93 66 ASP A O 1
ATOM 501 N N . GLN A 1 67 ? 10.998 30.737 74.674 1.00 13.89 67 GLN A N 1
ATOM 502 C CA . GLN A 1 67 ? 11.641 30.562 73.361 1.00 14.05 67 GLN A CA 1
ATOM 503 C C . GLN A 1 67 ? 12.231 29.155 73.197 1.00 13.77 67 GLN A C 1
ATOM 504 O O . GLN A 1 67 ? 12.060 28.507 72.158 1.00 13.35 67 GLN A O 1
ATOM 510 N N . HIS A 1 68 ? 12.918 28.686 74.233 1.00 13.47 68 HIS A N 1
ATOM 511 C CA . HIS A 1 68 ? 13.508 27.352 74.214 1.00 13.80 68 HIS A CA 1
ATOM 512 C C . HIS A 1 68 ? 12.468 26.230 74.321 1.00 13.98 68 HIS A C 1
ATOM 513 O O . HIS A 1 68 ? 12.578 25.211 73.630 1.00 14.11 68 HIS A O 1
ATOM 520 N N . ALA A 1 69 ? 11.454 26.427 75.165 1.00 14.08 69 ALA A N 1
ATOM 521 C CA . ALA A 1 69 ? 10.326 25.493 75.245 1.00 14.24 69 ALA A CA 1
ATOM 522 C C . ALA A 1 69 ? 9.595 25.383 73.908 1.00 14.31 69 ALA A C 1
ATOM 523 O O . ALA A 1 69 ? 9.212 24.285 73.502 1.00 14.44 69 ALA A O 1
ATOM 525 N N . ALA A 1 70 ? 9.411 26.520 73.233 1.00 13.96 70 ALA A N 1
ATOM 526 C CA . ALA A 1 70 ? 8.747 26.554 71.923 1.00 14.04 70 ALA A CA 1
ATOM 527 C C . ALA A 1 70 ? 9.538 25.819 70.839 1.00 13.85 70 ALA A C 1
ATOM 528 O O . ALA A 1 70 ? 8.947 25.249 69.919 1.00 14.07 70 ALA A O 1
ATOM 530 N N . ALA A 1 71 ? 10.865 25.843 70.945 1.00 13.72 71 ALA A N 1
ATOM 531 C CA . ALA A 1 71 ? 11.721 25.095 70.017 1.00 13.93 71 ALA A CA 1
ATOM 532 C C . ALA A 1 71 ? 11.384 23.598 70.036 1.00 14.03 71 ALA A C 1
ATOM 533 O O . ALA A 1 71 ? 11.443 22.928 69.002 1.00 14.00 71 ALA A O 1
ATOM 535 N N . ALA A 1 72 ? 11.021 23.087 71.211 1.00 13.88 72 ALA A N 1
ATOM 536 C CA . ALA A 1 72 ? 10.627 21.687 71.352 1.00 14.04 72 ALA A CA 1
ATOM 537 C C . ALA A 1 72 ? 9.160 21.457 70.984 1.00 14.28 72 ALA A C 1
ATOM 538 O O . ALA A 1 72 ? 8.857 20.574 70.178 1.00 14.15 72 ALA A O 1
ATOM 540 N N . THR A 1 73 ? 8.255 22.256 71.553 1.00 14.64 73 THR A N 1
ATOM 541 C CA . THR A 1 73 ? 6.815 22.072 71.319 1.00 15.04 73 THR A CA 1
ATOM 542 C C . THR A 1 73 ? 6.407 22.250 69.850 1.00 14.82 73 THR A C 1
ATOM 543 O O . THR A 1 73 ? 5.571 21.494 69.345 1.00 14.66 73 THR A O 1
ATOM 547 N N . SER A 1 74 ? 6.999 23.233 69.166 1.00 14.39 74 SER A N 1
ATOM 548 C CA . SER A 1 74 ? 6.679 23.493 67.752 1.00 14.06 74 SER A CA 1
ATOM 549 C C . SER A 1 74 ? 7.095 22.342 66.834 1.00 13.88 74 SER A C 1
ATOM 550 O O . SER A 1 74 ? 6.592 22.219 65.716 1.00 13.99 74 SER A O 1
ATOM 553 N N . ARG A 1 75 ? 8.013 21.508 67.312 1.00 13.54 75 ARG A N 1
ATOM 554 C CA . ARG A 1 75 ? 8.468 20.341 66.560 1.00 13.36 75 ARG A CA 1
ATOM 555 C C . ARG A 1 75 ? 7.867 19.037 67.083 1.00 13.24 75 ARG A C 1
ATOM 556 O O . ARG A 1 75 ? 8.145 17.966 66.543 1.00 13.24 75 ARG A O 1
ATOM 564 N N . GLY A 1 76 ? 7.052 19.133 68.132 1.00 12.96 76 GLY A N 1
ATOM 565 C CA . GLY A 1 76 ? 6.469 17.959 68.784 1.00 12.97 76 GLY A CA 1
ATOM 566 C C . GLY A 1 76 ? 7.491 17.116 69.530 1.00 12.96 76 GLY A C 1
ATOM 567 O O . GLY A 1 76 ? 7.323 15.906 69.664 1.00 13.04 76 GLY A O 1
ATOM 568 N N . TYR A 1 77 ? 8.552 17.762 70.011 1.00 12.50 77 TYR A N 1
ATOM 569 C CA . TYR A 1 77 ? 9.638 17.083 70.709 1.00 12.22 77 TYR A CA 1
ATOM 570 C C . TYR A 1 77 ? 9.394 17.096 72.210 1.00 12.61 77 TYR A C 1
ATOM 571 O O . TYR A 1 77 ? 8.662 17.949 72.732 1.00 12.69 77 TYR A O 1
ATOM 580 N N . GLU A 1 78 ? 10.029 16.156 72.902 1.00 12.78 78 GLU A N 1
ATOM 581 C CA . GLU A 1 78 ? 10.034 16.149 74.356 1.00 13.31 78 GLU A CA 1
ATOM 582 C C . GLU A 1 78 ? 10.925 17.272 74.883 1.00 13.25 78 GLU A C 1
ATOM 583 O O . GLU A 1 78 ? 11.723 17.854 74.141 1.00 12.63 78 GLU A O 1
ATOM 589 N N . LEU A 1 79 ? 10.773 17.580 76.165 1.00 13.30 79 LEU A N 1
ATOM 590 C CA . LEU A 1 79 ? 11.500 18.682 76.778 1.00 13.65 79 LEU A CA 1
ATOM 591 C C . LEU A 1 79 ? 11.960 18.277 78.176 1.00 13.92 79 LEU A C 1
ATOM 592 O O . LEU A 1 79 ? 11.133 17.949 79.024 1.00 13.96 79 LEU A O 1
ATOM 597 N N . ARG A 1 80 ? 13.273 18.271 78.401 1.00 14.20 80 ARG A N 1
ATOM 598 C CA . ARG A 1 80 ? 13.808 18.104 79.748 1.00 15.00 80 ARG A CA 1
ATOM 599 C C . ARG A 1 80 ? 14.052 19.490 80.328 1.00 15.61 80 ARG A C 1
ATOM 600 O O . ARG A 1 80 ? 14.866 20.266 79.814 1.00 15.14 80 ARG A O 1
ATOM 608 N N . CYS A 1 81 ? 13.319 19.803 81.389 1.00 16.19 81 CYS A N 1
ATOM 609 C CA . CYS A 1 81 ? 13.416 21.115 82.013 1.00 17.16 81 CYS A CA 1
ATOM 610 C C . CYS A 1 81 ? 14.466 21.108 83.115 1.00 17.39 81 CYS A C 1
ATOM 611 O O . CYS A 1 81 ? 14.485 20.222 83.971 1.00 17.58 81 CYS A O 1
ATOM 614 N N . HIS A 1 82 ? 15.356 22.093 83.050 1.00 17.76 82 HIS A N 1
ATOM 615 C CA . HIS A 1 82 ? 16.619 22.086 83.769 1.00 18.22 82 HIS A CA 1
ATOM 616 C C . HIS A 1 82 ? 16.946 23.525 84.210 1.00 18.39 82 HIS A C 1
ATOM 617 O O . HIS A 1 82 ? 17.200 24.379 83.358 1.00 18.65 82 HIS A O 1
ATOM 624 N N . THR A 1 83 ? 16.948 23.829 85.511 1.00 18.51 83 THR A N 1
ATOM 625 C CA . THR A 1 83 ? 16.748 22.907 86.639 1.00 18.47 83 THR A CA 1
ATOM 626 C C . THR A 1 83 ? 16.239 23.749 87.821 1.00 18.43 83 THR A C 1
ATOM 627 O O . THR A 1 83 ? 16.469 24.958 87.867 1.00 18.63 83 THR A O 1
ATOM 631 N N . LEU A 1 84 ? 15.552 23.125 88.774 1.00 18.22 84 LEU A N 1
ATOM 632 C CA . LEU A 1 84 ? 14.968 23.874 89.894 1.00 17.88 84 LEU A CA 1
ATOM 633 C C . LEU A 1 84 ? 15.986 24.217 90.987 1.00 17.85 84 LEU A C 1
ATOM 634 O O . LEU A 1 84 ? 16.554 25.317 90.999 1.00 18.12 84 LEU A O 1
ATOM 639 N N . VAL A 1 85 ? 16.219 23.276 91.895 1.00 17.66 85 VAL A N 1
ATOM 640 C CA . VAL A 1 85 ? 17.066 23.516 93.065 1.00 17.55 85 VAL A CA 1
ATOM 641 C C . VAL A 1 85 ? 18.515 23.108 92.798 1.00 17.46 85 VAL A C 1
ATOM 642 O O . VAL A 1 85 ? 18.833 21.917 92.720 1.00 17.20 85 VAL A O 1
ATOM 646 N N . TRP A 1 86 ? 19.382 24.116 92.668 1.00 17.18 86 TRP A N 1
ATOM 647 C CA . TRP A 1 86 ? 20.775 23.939 92.261 1.00 17.51 86 TRP A CA 1
ATOM 648 C C . TRP A 1 86 ? 21.644 25.014 92.908 1.00 17.89 86 TRP A C 1
ATOM 649 O O . TRP A 1 86 ? 21.258 26.187 92.936 1.00 17.80 86 TRP A O 1
ATOM 660 N N . HIS A 1 87 ? 22.814 24.615 93.409 1.00 18.23 87 HIS A N 1
ATOM 661 C CA . HIS A 1 87 ? 23.740 25.525 94.100 1.00 18.94 87 HIS A CA 1
ATOM 662 C C . HIS A 1 87 ? 24.431 26.529 93.170 1.00 19.31 87 HIS A C 1
ATOM 663 O O . HIS A 1 87 ? 24.829 27.614 93.602 1.00 19.54 87 HIS A O 1
ATOM 670 N N . SER A 1 88 ? 24.598 26.147 91.908 1.00 19.57 88 SER A N 1
ATOM 671 C CA . SER A 1 88 ? 25.366 26.935 90.966 1.00 19.99 88 SER A CA 1
ATOM 672 C C . SER A 1 88 ? 24.521 28.023 90.332 1.00 20.34 88 SER A C 1
ATOM 673 O O . SER A 1 88 ? 23.349 27.806 89.992 1.00 20.17 88 SER A O 1
ATOM 676 N N . GLN A 1 89 ? 25.141 29.189 90.180 1.00 20.84 89 GLN A N 1
ATOM 677 C CA . GLN A 1 89 ? 24.527 30.355 89.548 1.00 21.78 89 GLN A CA 1
ATOM 678 C C . GLN A 1 89 ? 23.188 30.729 90.166 1.00 21.72 89 GLN A C 1
ATOM 679 O O . GLN A 1 89 ? 22.242 31.075 89.456 1.00 21.99 89 GLN A O 1
ATOM 685 N N . LEU A 1 90 ? 23.095 30.635 91.486 1.00 21.77 90 LEU A N 1
ATOM 686 C CA . LEU A 1 90 ? 21.921 31.142 92.176 1.00 21.72 90 LEU A CA 1
ATOM 687 C C . LEU A 1 90 ? 21.958 32.658 92.111 1.00 21.62 90 LEU A C 1
ATOM 688 O O . LEU A 1 90 ? 23.041 33.250 92.191 1.00 21.57 90 LEU A O 1
ATOM 693 N N . PRO A 1 91 ? 20.785 33.296 91.952 1.00 21.50 91 PRO A N 1
ATOM 694 C CA . PRO A 1 91 ? 20.771 34.752 92.036 1.00 21.52 91 PRO A CA 1
ATOM 695 C C . PRO A 1 91 ? 21.284 35.201 93.398 1.00 21.55 91 PRO A C 1
ATOM 696 O O . PRO A 1 91 ? 21.097 34.496 94.396 1.00 21.30 91 PRO A O 1
ATOM 700 N N . SER A 1 92 ? 21.933 36.361 93.425 1.00 21.23 92 SER A N 1
ATOM 701 C CA . SER A 1 92 ? 22.494 36.910 94.650 1.00 21.43 92 SER A CA 1
ATOM 702 C C . SER A 1 92 ? 21.451 36.989 95.773 1.00 20.96 92 SER A C 1
ATOM 703 O O . SER A 1 92 ? 21.754 36.681 96.929 1.00 21.15 92 SER A O 1
ATOM 706 N N . TRP A 1 93 ? 20.225 37.376 95.427 1.00 20.55 93 TRP A N 1
ATOM 707 C CA . TRP A 1 93 ? 19.155 37.519 96.417 1.00 20.27 93 TRP A CA 1
ATOM 708 C C . TRP A 1 93 ? 18.777 36.208 97.115 1.00 20.46 93 TRP A C 1
ATOM 709 O O . TRP A 1 93 ? 18.280 36.229 98.237 1.00 20.37 93 TRP A O 1
ATOM 720 N N . VAL A 1 94 ? 19.021 35.077 96.454 1.00 20.65 94 VAL A N 1
ATOM 721 C CA . VAL A 1 94 ? 18.811 33.765 97.072 1.00 20.98 94 VAL A CA 1
ATOM 722 C C . VAL A 1 94 ? 20.059 33.316 97.834 1.00 21.69 94 VAL A C 1
ATOM 723 O O . VAL A 1 94 ? 19.979 32.984 99.020 1.00 21.81 94 VAL A O 1
ATOM 727 N N . ALA A 1 95 ? 21.207 33.325 97.155 1.00 22.42 95 ALA A N 1
ATOM 728 C CA . ALA A 1 95 ? 22.467 32.845 97.729 1.00 23.07 95 ALA A CA 1
ATOM 729 C C . ALA A 1 95 ? 22.912 33.626 98.966 1.00 23.65 95 ALA A C 1
ATOM 730 O O . ALA A 1 95 ? 23.374 33.029 99.942 1.00 23.57 95 ALA A O 1
ATOM 732 N N . ASN A 1 96 ? 22.770 34.951 98.913 1.00 24.25 96 ASN A N 1
ATOM 733 C CA . ASN A 1 96 ? 23.205 35.843 99.995 1.00 24.89 96 ASN A CA 1
ATOM 734 C C . ASN A 1 96 ? 22.059 36.339 100.885 1.00 25.11 96 ASN A C 1
ATOM 735 O O . ASN A 1 96 ? 22.245 37.259 101.685 1.00 25.14 96 ASN A O 1
ATOM 740 N N . GLY A 1 97 ? 20.881 35.732 100.742 1.00 25.33 97 GLY A N 1
ATOM 741 C CA . GLY A 1 97 ? 19.712 36.110 101.534 1.00 25.84 97 GLY A CA 1
ATOM 742 C C . GLY A 1 97 ? 19.847 35.755 103.005 1.00 26.29 97 GLY A C 1
ATOM 743 O O . GLY A 1 97 ? 20.585 34.832 103.370 1.00 26.12 97 GLY A O 1
ATOM 744 N N . ASN A 1 98 ? 19.144 36.505 103.852 1.00 26.74 98 ASN A N 1
ATOM 745 C CA . ASN A 1 98 ? 19.095 36.229 105.285 1.00 27.22 98 ASN A CA 1
ATOM 746 C C . ASN A 1 98 ? 17.876 35.365 105.579 1.00 27.11 98 ASN A C 1
ATOM 747 O O . ASN A 1 98 ? 16.791 35.879 105.866 1.00 27.32 98 ASN A O 1
ATOM 752 N N . TRP A 1 99 ? 18.056 34.052 105.489 1.00 26.96 99 TRP A N 1
ATOM 753 C CA . TRP A 1 99 ? 16.931 33.125 105.538 1.00 26.83 99 TRP A CA 1
ATOM 754 C C . TRP A 1 99 ? 16.802 32.399 106.866 1.00 26.97 99 TRP A C 1
ATOM 755 O O . TRP A 1 99 ? 17.792 32.166 107.558 1.00 26.96 99 TRP A O 1
ATOM 766 N N . ASN A 1 100 ? 15.562 32.067 107.212 1.00 27.27 100 ASN A N 1
ATOM 767 C CA . ASN A 1 100 ? 15.285 31.004 108.169 1.00 27.77 100 ASN A CA 1
ATOM 768 C C . ASN A 1 100 ? 14.587 29.863 107.431 1.00 27.76 100 ASN A C 1
ATOM 769 O O . ASN A 1 100 ? 14.153 30.033 106.287 1.00 27.90 100 ASN A O 1
ATOM 774 N N . ASN A 1 101 ? 14.486 28.710 108.086 1.00 27.78 101 ASN A N 1
ATOM 775 C CA . ASN A 1 101 ? 13.891 27.513 107.496 1.00 27.72 101 ASN A CA 1
ATOM 776 C C . ASN A 1 101 ? 12.578 27.781 106.753 1.00 27.60 101 ASN A C 1
ATOM 777 O O . ASN A 1 101 ? 12.422 27.383 105.594 1.00 27.57 101 ASN A O 1
ATOM 782 N N . GLN A 1 102 ? 11.654 28.477 107.411 1.00 27.30 102 GLN A N 1
ATOM 783 C CA . GLN A 1 102 ? 10.338 28.761 106.836 1.00 27.25 102 GLN A CA 1
ATOM 784 C C . GLN A 1 102 ? 10.358 29.715 105.641 1.00 26.56 102 GLN A C 1
ATOM 785 O O . GLN A 1 102 ? 9.625 29.508 104.670 1.00 26.38 102 GLN A O 1
ATOM 791 N N . THR A 1 103 ? 11.184 30.756 105.718 1.00 25.73 103 THR A N 1
ATOM 792 C CA . THR A 1 103 ? 11.200 31.785 104.677 1.00 25.09 103 THR A CA 1
ATOM 793 C C . THR A 1 103 ? 11.888 31.328 103.386 1.00 24.57 103 THR A C 1
ATOM 794 O O . THR A 1 103 ? 11.461 31.712 102.297 1.00 24.39 103 THR A O 1
ATOM 798 N N . LEU A 1 104 ? 12.938 30.514 103.511 1.00 24.10 104 LEU A N 1
ATOM 799 C CA . LEU A 1 104 ? 13.590 29.922 102.338 1.00 23.77 104 LEU A CA 1
ATOM 800 C C . LEU A 1 104 ? 12.674 28.923 101.631 1.00 23.65 104 LEU A C 1
ATOM 801 O O . LEU A 1 104 ? 12.668 28.859 100.402 1.00 23.63 104 LEU A O 1
ATOM 806 N N . GLN A 1 105 ? 11.900 28.161 102.406 1.00 23.41 105 GLN A N 1
ATOM 807 C CA . GLN A 1 105 ? 10.932 27.212 101.851 1.00 23.08 105 GLN A CA 1
ATOM 808 C C . GLN A 1 105 ? 9.823 27.915 101.078 1.00 23.03 105 GLN A C 1
ATOM 809 O O . GLN A 1 105 ? 9.393 27.430 100.030 1.00 22.86 105 GLN A O 1
ATOM 815 N N . ALA A 1 106 ? 9.362 29.055 101.595 1.00 22.72 106 ALA A N 1
ATOM 816 C CA . ALA A 1 106 ? 8.352 29.860 100.906 1.00 22.50 106 ALA A CA 1
ATOM 817 C C . ALA A 1 106 ? 8.891 30.369 99.564 1.00 22.18 106 ALA A C 1
ATOM 818 O O . ALA A 1 106 ? 8.159 30.428 98.575 1.00 22.02 106 ALA A O 1
ATOM 820 N N . VAL A 1 107 ? 10.173 30.725 99.552 1.00 22.03 107 VAL A N 1
ATOM 821 C CA . VAL A 1 107 ? 10.879 31.152 98.340 1.00 22.21 107 VAL A CA 1
ATOM 822 C C . VAL A 1 107 ? 11.014 29.997 97.334 1.00 22.23 107 VAL A C 1
ATOM 823 O O . VAL A 1 107 ? 10.785 30.174 96.133 1.00 22.04 107 VAL A O 1
ATOM 827 N N . MET A 1 108 ? 11.376 28.818 97.834 1.00 22.25 108 MET A N 1
ATOM 828 C CA . MET A 1 108 ? 11.411 27.612 97.010 1.00 22.22 108 MET A CA 1
ATOM 829 C C . MET A 1 108 ? 10.049 27.331 96.392 1.00 22.05 108 MET A C 1
ATOM 830 O O . MET A 1 108 ? 9.943 27.119 95.182 1.00 22.15 108 MET A O 1
ATOM 835 N N . ARG A 1 109 ? 9.012 27.355 97.228 1.00 21.97 109 ARG A N 1
ATOM 836 C CA . ARG A 1 109 ? 7.642 27.065 96.810 1.00 22.10 109 ARG A CA 1
ATOM 837 C C . ARG A 1 109 ? 7.153 28.010 95.721 1.00 21.73 109 ARG A C 1
ATOM 838 O O . ARG A 1 109 ? 6.535 27.573 94.747 1.00 21.36 109 ARG A O 1
ATOM 846 N N . ASP A 1 110 ? 7.416 29.304 95.903 1.00 21.33 110 ASP A N 1
ATOM 847 C CA . ASP A 1 110 ? 6.983 30.316 94.940 1.00 21.02 110 ASP A CA 1
ATOM 848 C C . ASP A 1 110 ? 7.670 30.116 93.588 1.00 20.38 110 ASP A C 1
ATOM 849 O O . ASP A 1 110 ? 7.016 30.167 92.549 1.00 20.32 110 ASP A O 1
ATOM 854 N N . HIS A 1 111 ? 8.980 29.872 93.620 1.00 19.87 111 HIS A N 1
ATOM 855 C CA . HIS A 1 111 ? 9.759 29.645 92.405 1.00 19.47 111 HIS A CA 1
ATOM 856 C C . HIS A 1 111 ? 9.277 28.392 91.670 1.00 19.31 111 HIS A C 1
ATOM 857 O O . HIS A 1 111 ? 8.927 28.454 90.487 1.00 19.05 111 HIS A O 1
ATOM 864 N N . ILE A 1 112 ? 9.250 27.270 92.389 1.00 19.04 112 ILE A N 1
ATOM 865 C CA . ILE A 1 112 ? 8.799 25.984 91.849 1.00 19.11 112 ILE A CA 1
ATOM 866 C C . ILE A 1 112 ? 7.368 26.055 91.302 1.00 19.24 112 ILE A C 1
ATOM 867 O O . ILE A 1 112 ? 7.114 25.610 90.183 1.00 19.35 112 ILE A O 1
ATOM 872 N N . ASN A 1 113 ? 6.447 26.634 92.072 1.00 19.55 113 ASN A N 1
ATOM 873 C CA . ASN A 1 113 ? 5.064 26.809 91.614 1.00 19.61 113 ASN A CA 1
ATOM 874 C C . ASN A 1 113 ? 4.956 27.560 90.280 1.00 19.46 113 ASN A C 1
ATOM 875 O O . ASN A 1 113 ? 4.266 27.113 89.359 1.00 19.45 113 ASN A O 1
ATOM 880 N N . ALA A 1 114 ? 5.648 28.691 90.179 1.00 19.16 114 ALA A N 1
ATOM 881 C CA . ALA A 1 114 ? 5.543 29.554 89.000 1.00 18.79 114 ALA A CA 1
ATOM 882 C C . ALA A 1 114 ? 6.167 28.934 87.746 1.00 18.49 114 ALA A C 1
ATOM 883 O O . ALA A 1 114 ? 5.554 28.957 86.681 1.00 18.14 114 ALA A O 1
ATOM 885 N N . VAL A 1 115 ? 7.369 28.372 87.877 1.00 18.39 115 VAL A N 1
ATOM 886 C CA . VAL A 1 115 ? 8.074 27.829 86.708 1.00 18.29 115 VAL A CA 1
ATOM 887 C C . VAL A 1 115 ? 7.522 26.472 86.246 1.00 18.37 115 VAL A C 1
ATOM 888 O O . VAL A 1 115 ? 7.310 26.271 85.048 1.00 18.50 115 VAL A O 1
ATOM 892 N N . MET A 1 116 ? 7.256 25.558 87.180 1.00 18.15 116 MET A N 1
ATOM 893 C CA . MET A 1 116 ? 6.623 24.285 86.815 1.00 18.17 116 MET A CA 1
ATOM 894 C C . MET A 1 116 ? 5.203 24.497 86.295 1.00 18.08 116 MET A C 1
ATOM 895 O O . MET A 1 116 ? 4.776 23.824 85.354 1.00 17.82 116 MET A O 1
ATOM 900 N N . GLY A 1 117 ? 4.487 25.443 86.903 1.00 18.15 117 GLY A N 1
ATOM 901 C CA . GLY A 1 117 ? 3.115 25.762 86.505 1.00 18.26 117 GLY A CA 1
ATOM 902 C C . GLY A 1 117 ? 3.008 26.276 85.082 1.00 18.46 117 GLY A C 1
ATOM 903 O O . GLY A 1 117 ? 2.113 25.873 84.334 1.00 18.40 117 GLY A O 1
ATOM 904 N N . ARG A 1 118 ? 3.929 27.158 84.698 1.00 18.53 118 ARG A N 1
ATOM 905 C CA . ARG A 1 118 ? 3.917 27.736 83.356 1.00 18.57 118 ARG A CA 1
ATOM 906 C C . ARG A 1 118 ? 4.112 26.683 82.263 1.00 18.70 118 ARG A C 1
ATOM 907 O O . ARG A 1 118 ? 3.416 26.711 81.246 1.00 18.64 118 ARG A O 1
ATOM 915 N N . TYR A 1 119 ? 5.041 25.752 82.488 1.00 18.95 119 TYR A N 1
ATOM 916 C CA . TYR A 1 119 ? 5.419 24.762 81.469 1.00 19.29 119 TYR A CA 1
ATOM 917 C C . TYR A 1 119 ? 4.808 23.375 81.683 1.00 19.72 119 TYR A C 1
ATOM 918 O O . TYR A 1 119 ? 5.266 22.389 81.103 1.00 19.89 119 TYR A O 1
ATOM 927 N N . ARG A 1 120 ? 3.753 23.319 82.493 1.00 20.25 120 ARG A N 1
ATOM 928 C CA . ARG A 1 120 ? 3.009 22.087 82.743 1.00 20.90 120 ARG A CA 1
ATOM 929 C C . ARG A 1 120 ? 2.373 21.556 81.457 1.00 20.71 120 ARG A C 1
ATOM 930 O O . ARG A 1 120 ? 1.674 22.284 80.752 1.00 20.50 120 ARG A O 1
ATOM 938 N N . GLY A 1 121 ? 2.632 20.287 81.157 1.00 20.57 121 GLY A N 1
ATOM 939 C CA . GLY A 1 121 ? 2.179 19.672 79.913 1.00 20.56 121 GLY A CA 1
ATOM 940 C C . GLY A 1 121 ? 3.181 19.836 78.779 1.00 20.60 121 GLY A C 1
ATOM 941 O O . GLY A 1 121 ? 2.945 19.369 77.662 1.00 20.55 121 GLY A O 1
ATOM 942 N N . LYS A 1 122 ? 4.293 20.511 79.067 1.00 20.26 122 LYS A N 1
ATOM 943 C CA . LYS A 1 122 ? 5.370 20.705 78.094 1.00 20.14 122 LYS A CA 1
ATOM 944 C C . LYS A 1 122 ? 6.666 20.060 78.574 1.00 19.91 122 LYS A C 1
ATOM 945 O O . LYS A 1 122 ? 7.403 19.481 77.778 1.00 19.66 122 LYS A O 1
ATOM 951 N N . CYS A 1 123 ? 6.933 20.163 79.875 1.00 19.76 123 CYS A N 1
ATOM 952 C CA . CYS A 1 123 ? 8.116 19.558 80.476 1.00 19.69 123 CYS A CA 1
ATOM 953 C C . CYS A 1 123 ? 7.902 18.060 80.667 1.00 19.20 123 CYS A C 1
ATOM 954 O O . CYS A 1 123 ? 7.122 17.643 81.533 1.00 19.40 123 CYS A O 1
ATOM 957 N N . THR A 1 124 ? 8.595 17.265 79.854 1.00 18.44 124 THR A N 1
ATOM 958 C CA . THR A 1 124 ? 8.555 15.804 79.944 1.00 17.88 124 THR A CA 1
ATOM 959 C C . THR A 1 124 ? 9.240 15.334 81.229 1.00 17.70 124 THR A C 1
ATOM 960 O O . THR A 1 124 ? 8.703 14.479 81.944 1.00 17.80 124 THR A O 1
ATOM 964 N N . HIS A 1 125 ? 10.426 15.888 81.490 1.00 17.01 125 HIS A N 1
ATOM 965 C CA . HIS A 1 125 ? 11.182 15.652 82.718 1.00 16.72 125 HIS A CA 1
ATOM 966 C C . HIS A 1 125 ? 11.511 16.991 83.368 1.00 16.55 125 HIS A C 1
ATOM 967 O O . HIS A 1 125 ? 11.644 18.012 82.683 1.00 16.33 125 HIS A O 1
ATOM 974 N N . TRP A 1 126 ? 11.664 16.970 84.689 1.00 16.23 126 TRP A N 1
ATOM 975 C CA . TRP A 1 126 ? 12.215 18.100 85.433 1.00 16.21 126 TRP A CA 1
ATOM 976 C C . TRP A 1 126 ? 13.397 17.609 86.258 1.00 16.23 126 TRP A C 1
ATOM 977 O O . TRP A 1 126 ? 13.289 16.599 86.966 1.00 16.18 126 TRP A O 1
ATOM 988 N N . ASP A 1 127 ? 14.525 18.307 86.152 1.00 16.05 127 ASP A N 1
ATOM 989 C CA . ASP A 1 127 ? 15.645 18.096 87.057 1.00 16.33 127 ASP A CA 1
ATOM 990 C C . ASP A 1 127 ? 15.342 18.907 88.322 1.00 16.51 127 ASP A C 1
ATOM 991 O O . ASP A 1 127 ? 15.688 20.091 88.416 1.00 15.91 127 ASP A O 1
ATOM 996 N N . VAL A 1 128 ? 14.676 18.260 89.280 1.00 16.47 128 VAL A N 1
ATOM 997 C CA . VAL A 1 128 ? 14.161 18.922 90.489 1.00 16.65 128 VAL A CA 1
ATOM 998 C C . VAL A 1 128 ? 15.281 19.417 91.408 1.00 16.53 128 VAL A C 1
ATOM 999 O O . VAL A 1 128 ? 15.275 20.575 91.850 1.00 16.52 128 VAL A O 1
ATOM 1003 N N . VAL A 1 129 ? 16.217 18.524 91.712 1.00 16.61 129 VAL A N 1
ATOM 1004 C CA . VAL A 1 129 ? 17.427 18.872 92.443 1.00 16.78 129 VAL A CA 1
ATOM 1005 C C . VAL A 1 129 ? 18.598 18.471 91.569 1.00 17.10 129 VAL A C 1
ATOM 1006 O O . VAL A 1 129 ? 18.579 17.404 90.943 1.00 17.37 129 VAL A O 1
ATOM 1010 N N . ASN A 1 130 ? 19.599 19.342 91.512 1.00 17.11 130 ASN A N 1
ATOM 1011 C CA . ASN A 1 130 ? 20.769 19.142 90.679 1.00 17.38 130 ASN A CA 1
ATOM 1012 C C . ASN A 1 130 ? 22.043 19.261 91.499 1.00 17.42 130 ASN A C 1
ATOM 1013 O O . ASN A 1 130 ? 22.205 20.214 92.266 1.00 17.65 130 ASN A O 1
ATOM 1018 N N . GLU A 1 131 ? 22.933 18.282 91.340 1.00 17.43 131 GLU A N 1
ATOM 1019 C CA . GLU A 1 131 ? 24.297 18.322 91.889 1.00 17.53 131 GLU A CA 1
ATOM 1020 C C . GLU A 1 131 ? 24.365 18.592 93.403 1.00 17.78 131 GLU A C 1
ATOM 1021 O O . GLU A 1 131 ? 25.138 19.437 93.863 1.00 17.64 131 GLU A O 1
ATOM 1027 N N . ALA A 1 132 ? 23.562 17.850 94.159 1.00 17.94 132 ALA A N 1
ATOM 1028 C CA . ALA A 1 132 ? 23.462 18.013 95.614 1.00 18.34 132 ALA A CA 1
ATOM 1029 C C . ALA A 1 132 ? 24.584 17.329 96.414 1.00 18.58 132 ALA A C 1
ATOM 1030 O O . ALA A 1 132 ? 24.592 17.387 97.647 1.00 19.16 132 ALA A O 1
ATOM 1032 N N . LEU A 1 133 ? 25.536 16.710 95.720 1.00 18.52 133 LEU A N 1
ATOM 1033 C CA . LEU A 1 133 ? 26.531 15.857 96.369 1.00 18.41 133 LEU A CA 1
ATOM 1034 C C . LEU A 1 133 ? 27.967 16.295 96.140 1.00 18.61 133 LEU A C 1
ATOM 1035 O O . LEU A 1 133 ? 28.323 16.740 95.047 1.00 18.52 133 LEU A O 1
ATOM 1040 N N . ASN A 1 134 ? 28.791 16.145 97.176 1.00 18.84 134 ASN A N 1
ATOM 1041 C CA . ASN A 1 134 ? 30.242 16.226 97.041 1.00 19.04 134 ASN A CA 1
ATOM 1042 C C . ASN A 1 134 ? 30.775 14.958 96.373 1.00 19.32 134 ASN A C 1
ATOM 1043 O O . ASN A 1 134 ? 30.059 13.956 96.270 1.00 18.99 134 ASN A O 1
ATOM 1048 N N . GLU A 1 135 ? 32.035 14.995 95.949 1.00 19.67 135 GLU A N 1
ATOM 1049 C CA . GLU A 1 135 ? 32.666 13.842 95.293 1.00 20.57 135 GLU A CA 1
ATOM 1050 C C . GLU A 1 135 ? 32.769 12.601 96.191 1.00 20.98 135 GLU A C 1
ATOM 1051 O O . GLU A 1 135 ? 32.801 11.468 95.688 1.00 20.86 135 GLU A O 1
ATOM 1057 N N . ASP A 1 136 ? 32.801 12.815 97.508 1.00 21.27 136 ASP A N 1
ATOM 1058 C CA . ASP A 1 136 ? 32.862 11.713 98.478 1.00 21.78 136 ASP A CA 1
ATOM 1059 C C . ASP A 1 136 ? 31.478 11.219 98.915 1.00 21.76 136 ASP A C 1
ATOM 1060 O O . ASP A 1 136 ? 31.359 10.403 99.832 1.00 21.99 136 ASP A O 1
ATOM 1065 N N . GLY A 1 137 ? 30.435 11.726 98.267 1.00 21.61 137 GLY A N 1
ATOM 1066 C CA . GLY A 1 137 ? 29.074 11.278 98.531 1.00 21.86 137 GLY A CA 1
ATOM 1067 C C . GLY A 1 137 ? 28.336 12.006 99.641 1.00 21.95 137 GLY A C 1
ATOM 1068 O O . GLY A 1 137 ? 27.135 11.803 99.816 1.00 21.89 137 GLY A O 1
ATOM 1069 N N . THR A 1 138 ? 29.040 12.845 100.403 1.00 22.38 138 THR A N 1
ATOM 1070 C CA . THR A 1 138 ? 28.371 13.688 101.403 1.00 22.88 138 THR A CA 1
ATOM 1071 C C . THR A 1 138 ? 27.629 14.834 100.710 1.00 23.06 138 THR A C 1
ATOM 1072 O O . THR A 1 138 ? 27.880 15.123 99.535 1.00 23.20 138 THR A O 1
ATOM 1076 N N . TYR A 1 139 ? 26.712 15.470 101.431 1.00 23.09 139 TYR A N 1
ATOM 1077 C CA . TYR A 1 139 ? 25.912 16.554 100.869 1.00 23.36 139 TYR A CA 1
ATOM 1078 C C . TYR A 1 139 ? 26.741 17.807 100.624 1.00 23.35 139 TYR A C 1
ATOM 1079 O O . TYR A 1 139 ? 27.460 18.271 101.510 1.00 23.11 139 TYR A O 1
ATOM 1088 N N . ARG A 1 140 ? 26.646 18.330 99.402 1.00 23.18 140 ARG A N 1
ATOM 1089 C CA . ARG A 1 140 ? 27.314 19.572 99.020 1.00 23.23 140 ARG A CA 1
ATOM 1090 C C . ARG A 1 140 ? 26.748 20.750 99.810 1.00 23.38 140 ARG A C 1
ATOM 1091 O O . ARG A 1 140 ? 25.532 20.898 99.939 1.00 23.09 140 ARG A O 1
ATOM 1099 N N . ASP A 1 141 ? 27.643 21.576 100.342 1.00 24.02 141 ASP A N 1
ATOM 1100 C CA . ASP A 1 141 ? 27.242 22.763 101.090 1.00 24.72 141 ASP A CA 1
ATOM 1101 C C . ASP A 1 141 ? 26.661 23.819 100.153 1.00 24.49 141 ASP A C 1
ATOM 1102 O O . ASP A 1 141 ? 27.286 24.195 99.152 1.00 24.91 141 ASP A O 1
ATOM 1107 N N . SER A 1 142 ? 25.450 24.260 100.480 1.00 24.11 142 SER A N 1
ATOM 1108 C CA . SER A 1 142 ? 24.767 25.349 99.790 1.00 23.59 142 SER A CA 1
ATOM 1109 C C . SER A 1 142 ? 23.813 26.021 100.774 1.00 23.25 142 SER A C 1
ATOM 1110 O O . SER A 1 142 ? 23.638 25.541 101.897 1.00 23.09 142 SER A O 1
ATOM 1113 N N . VAL A 1 143 ? 23.195 27.123 100.354 1.00 22.89 143 VAL A N 1
ATOM 1114 C CA . VAL A 1 143 ? 22.228 27.830 101.196 1.00 22.63 143 VAL A CA 1
ATOM 1115 C C . VAL A 1 143 ? 21.049 26.930 101.601 1.00 22.49 143 VAL A C 1
ATOM 1116 O O . VAL A 1 143 ? 20.543 27.022 102.727 1.00 22.34 143 VAL A O 1
ATOM 1120 N N . PHE A 1 144 ? 20.645 26.044 100.692 1.00 22.06 144 PHE A N 1
ATOM 1121 C CA . PHE A 1 144 ? 19.553 25.105 100.943 1.00 21.95 144 PHE A CA 1
ATOM 1122 C C . PHE A 1 144 ? 19.891 24.109 102.058 1.00 22.15 144 PHE A C 1
ATOM 1123 O O . PHE A 1 144 ? 19.057 23.839 102.926 1.00 22.05 144 PHE A O 1
ATOM 1131 N N . LEU A 1 145 ? 21.115 23.582 102.038 1.00 22.47 145 LEU A N 1
ATOM 1132 C CA . LEU A 1 145 ? 21.565 22.637 103.061 1.00 23.03 145 LEU A CA 1
ATOM 1133 C C . LEU A 1 145 ? 21.793 23.326 104.407 1.00 23.60 145 LEU A C 1
ATOM 1134 O O . LEU A 1 145 ? 21.379 22.809 105.444 1.00 23.63 145 LEU A O 1
ATOM 1139 N N . ARG A 1 146 ? 22.444 24.488 104.378 1.00 24.21 146 ARG A N 1
ATOM 1140 C CA . ARG A 1 146 ? 22.719 25.264 105.593 1.00 24.92 146 ARG A CA 1
ATOM 1141 C C . ARG A 1 146 ? 21.464 25.650 106.371 1.00 25.01 146 ARG A C 1
ATOM 1142 O O . ARG A 1 146 ? 21.438 25.553 107.601 1.00 25.13 146 ARG A O 1
ATOM 1150 N N . VAL A 1 147 ? 20.426 26.066 105.648 1.00 24.89 147 VAL A N 1
ATOM 1151 C CA . VAL A 1 147 ? 19.226 26.645 106.250 1.00 24.78 147 VAL A CA 1
ATOM 1152 C C . VAL A 1 147 ? 18.137 25.609 106.540 1.00 24.71 147 VAL A C 1
ATOM 1153 O O . VAL A 1 147 ? 17.491 25.660 107.590 1.00 24.66 147 VAL A O 1
ATOM 1157 N N . ILE A 1 148 ? 17.940 24.674 105.613 1.00 24.51 148 ILE A N 1
ATOM 1158 C CA . ILE A 1 148 ? 16.884 23.663 105.734 1.00 24.37 148 ILE A CA 1
ATOM 1159 C C . ILE A 1 148 ? 17.424 22.285 106.166 1.00 24.40 148 ILE A C 1
ATOM 1160 O O . ILE A 1 148 ? 16.691 21.473 106.739 1.00 24.40 148 ILE A O 1
ATOM 1165 N N . GLY A 1 149 ? 18.708 22.044 105.916 1.00 24.39 149 GLY A N 1
ATOM 1166 C CA . GLY A 1 149 ? 19.327 20.749 106.199 1.00 24.45 149 GLY A CA 1
ATOM 1167 C C . GLY A 1 149 ? 19.026 19.733 105.111 1.00 24.43 149 GLY A C 1
ATOM 1168 O O . GLY A 1 149 ? 18.441 20.074 104.076 1.00 24.50 149 GLY A O 1
ATOM 1169 N N . GLU A 1 150 ? 19.417 18.482 105.361 1.00 24.15 150 GLU A N 1
ATOM 1170 C CA . GLU A 1 150 ? 19.185 17.353 104.451 1.00 24.11 150 GLU A CA 1
ATOM 1171 C C . GLU A 1 150 ? 17.765 17.307 103.888 1.00 23.32 150 GLU A C 1
ATOM 1172 O O . GLU A 1 150 ? 17.556 16.911 102.740 1.00 23.30 150 GLU A O 1
ATOM 1178 N N . ALA A 1 151 ? 16.798 17.727 104.699 1.00 22.61 151 ALA A N 1
ATOM 1179 C CA . ALA A 1 151 ? 15.385 17.683 104.328 1.00 21.83 151 ALA A CA 1
ATOM 1180 C C . ALA A 1 151 ? 14.993 18.547 103.116 1.00 21.33 151 ALA A C 1
ATOM 1181 O O . ALA A 1 151 ? 13.890 18.401 102.592 1.00 21.27 151 ALA A O 1
ATOM 1183 N N . TYR A 1 152 ? 15.879 19.439 102.673 1.00 20.84 152 TYR A N 1
ATOM 1184 C CA . TYR A 1 152 ? 15.566 20.306 101.523 1.00 20.43 152 TYR A CA 1
ATOM 1185 C C . TYR A 1 152 ? 15.304 19.503 100.246 1.00 20.26 152 TYR A C 1
ATOM 1186 O O . TYR A 1 152 ? 14.485 19.898 99.408 1.00 20.33 152 TYR A O 1
ATOM 1195 N N . ILE A 1 153 ? 15.998 18.375 100.123 1.00 20.13 153 ILE A N 1
ATOM 1196 C CA . ILE A 1 153 ? 15.882 17.495 98.960 1.00 19.84 153 ILE A CA 1
ATOM 1197 C C . ILE A 1 153 ? 14.478 16.876 98.850 1.00 19.58 153 ILE A C 1
ATOM 1198 O O . ILE A 1 153 ? 13.810 17.078 97.838 1.00 19.30 153 ILE A O 1
ATOM 1203 N N . PRO A 1 154 ? 14.016 16.135 99.887 1.00 19.44 154 PRO A N 1
ATOM 1204 C CA . PRO A 1 154 ? 12.637 15.639 99.831 1.00 19.28 154 PRO A CA 1
ATOM 1205 C C . PRO A 1 154 ? 11.577 16.742 99.759 1.00 19.08 154 PRO A C 1
ATOM 1206 O O . PRO A 1 154 ? 10.573 16.579 99.063 1.00 19.00 154 PRO A O 1
ATOM 1210 N N . ILE A 1 155 ? 11.795 17.850 100.467 1.00 19.10 155 ILE A N 1
ATOM 1211 C CA . ILE A 1 155 ? 10.86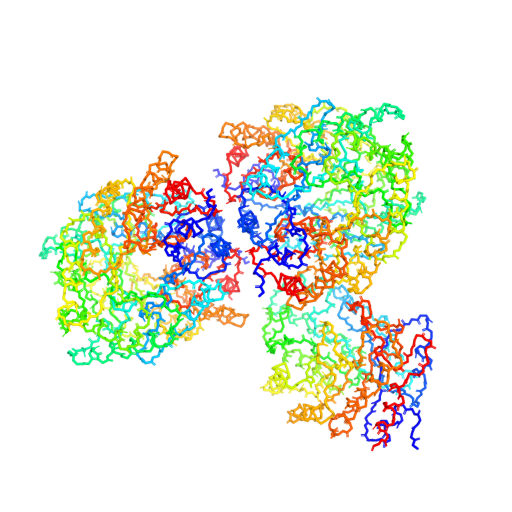6 18.988 100.414 1.00 18.98 155 ILE A CA 1
ATOM 1212 C C . ILE A 1 155 ? 10.743 19.543 98.985 1.00 18.78 155 ILE A C 1
ATOM 1213 O O . ILE A 1 155 ? 9.633 19.803 98.514 1.00 18.72 155 ILE A O 1
ATOM 1218 N N . ALA A 1 156 ? 11.878 19.700 98.302 1.00 18.82 156 ALA A N 1
ATOM 1219 C CA . ALA A 1 156 ? 11.885 20.124 96.895 1.00 18.62 156 ALA A CA 1
ATOM 1220 C C . ALA A 1 156 ? 11.040 19.182 96.039 1.00 18.62 156 ALA A C 1
ATOM 1221 O O . ALA A 1 156 ? 10.203 19.629 95.252 1.00 18.40 156 ALA A O 1
ATOM 1223 N N . PHE A 1 157 ? 11.245 17.876 96.217 1.00 18.67 157 PHE A N 1
ATOM 1224 C CA . PHE A 1 157 ? 10.439 16.870 95.516 1.00 18.96 157 PHE A CA 1
ATOM 1225 C C . PHE A 1 157 ? 8.954 16.924 95.876 1.00 19.17 157 PHE A C 1
ATOM 1226 O O . PHE A 1 157 ? 8.109 16.701 95.013 1.00 19.04 157 PHE A O 1
ATOM 1234 N N . ARG A 1 158 ? 8.636 17.229 97.138 1.00 19.91 158 ARG A N 1
ATOM 1235 C CA . ARG A 1 158 ? 7.233 17.388 97.554 1.00 20.27 158 ARG A CA 1
ATOM 1236 C C . ARG A 1 158 ? 6.586 18.586 96.860 1.00 20.36 158 ARG A C 1
ATOM 1237 O O . ARG A 1 158 ? 5.451 18.500 96.380 1.00 20.47 158 ARG A O 1
ATOM 1245 N N . MET A 1 159 ? 7.314 19.700 96.810 1.00 20.44 159 MET A N 1
ATOM 1246 C CA . MET A 1 159 ? 6.832 20.909 96.142 1.00 20.52 159 MET A CA 1
ATOM 1247 C C . MET A 1 159 ? 6.658 20.691 94.642 1.00 20.26 159 MET A C 1
ATOM 1248 O O . MET A 1 159 ? 5.691 21.175 94.048 1.00 19.96 159 MET A O 1
ATOM 1253 N N . ALA A 1 160 ? 7.597 19.956 94.043 1.00 20.35 160 ALA A N 1
ATOM 1254 C CA . ALA A 1 160 ? 7.563 19.681 92.606 1.00 20.42 160 ALA A CA 1
ATOM 1255 C C . ALA A 1 160 ? 6.366 18.808 92.223 1.00 20.74 160 ALA A C 1
ATOM 1256 O O . ALA A 1 160 ? 5.676 19.087 91.236 1.00 20.65 160 ALA A O 1
ATOM 1258 N N . LEU A 1 161 ? 6.118 17.764 93.018 1.00 20.90 161 LEU A N 1
ATOM 1259 C CA . LEU A 1 161 ? 4.950 16.891 92.849 1.00 21.01 161 LEU A CA 1
ATOM 1260 C C . LEU A 1 161 ? 3.633 17.672 92.917 1.00 21.21 161 LEU A C 1
ATOM 1261 O O . LEU A 1 161 ? 2.710 17.425 92.130 1.00 20.99 161 LEU A O 1
ATOM 1266 N N . ALA A 1 162 ? 3.557 18.618 93.853 1.00 21.32 162 ALA A N 1
ATOM 1267 C CA . ALA A 1 162 ? 2.379 19.468 94.003 1.00 21.72 162 ALA A CA 1
ATOM 1268 C C . ALA A 1 162 ? 2.171 20.373 92.786 1.00 21.93 162 ALA A C 1
ATOM 1269 O O . ALA A 1 162 ? 1.043 20.531 92.315 1.00 21.89 162 ALA A O 1
ATOM 1271 N N . ALA A 1 163 ? 3.264 20.950 92.279 1.00 22.12 163 ALA A N 1
ATOM 1272 C CA . ALA A 1 163 ? 3.196 21.921 91.180 1.00 22.44 163 ALA A CA 1
ATOM 1273 C C . ALA A 1 163 ? 2.893 21.276 89.828 1.00 22.68 163 ALA A C 1
ATOM 1274 O O . ALA A 1 163 ? 2.139 21.831 89.023 1.00 23.02 163 ALA A O 1
ATOM 1276 N N . ASP A 1 164 ? 3.478 20.107 89.583 1.00 22.71 164 ASP A N 1
ATOM 1277 C CA . ASP A 1 164 ? 3.251 19.378 88.339 1.00 22.75 164 ASP A CA 1
ATOM 1278 C C . ASP A 1 164 ? 3.471 17.878 88.537 1.00 22.63 164 ASP A C 1
ATOM 1279 O O . ASP A 1 164 ? 4.599 17.391 88.402 1.00 22.67 164 ASP A O 1
ATOM 1284 N N . PRO A 1 165 ? 2.391 17.142 88.861 1.00 22.61 165 PRO A N 1
ATOM 1285 C CA . PRO A 1 165 ? 2.512 15.691 89.016 1.00 22.56 165 PRO A CA 1
ATOM 1286 C C . PRO A 1 165 ? 2.616 14.934 87.680 1.00 22.24 165 PRO A C 1
ATOM 1287 O O . PRO A 1 165 ? 2.971 13.753 87.680 1.00 22.55 165 PRO A O 1
ATOM 1291 N N . THR A 1 166 ? 2.337 15.606 86.561 1.00 21.96 166 THR A N 1
ATOM 1292 C CA . THR A 1 166 ? 2.340 14.950 85.239 1.00 21.42 166 THR A CA 1
ATOM 1293 C C . THR A 1 166 ? 3.739 14.766 84.643 1.00 21.07 166 THR A C 1
ATOM 1294 O O . THR A 1 166 ? 3.922 13.973 83.714 1.00 21.01 166 THR A O 1
ATOM 1298 N N . THR A 1 167 ? 4.715 15.504 85.167 1.00 20.53 167 THR A N 1
ATOM 1299 C CA . THR A 1 167 ? 6.105 15.397 84.710 1.00 20.07 167 THR A CA 1
ATOM 1300 C C . THR A 1 167 ? 6.841 14.257 85.415 1.00 19.71 167 THR A C 1
ATOM 1301 O O . THR A 1 167 ? 6.335 13.699 86.390 1.00 19.86 167 THR A O 1
ATOM 1305 N N . LYS A 1 168 ? 8.029 13.914 84.917 1.00 19.21 168 LYS A N 1
ATOM 1306 C CA . LYS A 1 168 ? 8.901 12.955 85.597 1.00 18.81 168 LYS A CA 1
ATOM 1307 C C . LYS A 1 168 ? 9.900 13.701 86.470 1.00 18.49 168 LYS A C 1
ATOM 1308 O O . LYS A 1 168 ? 10.667 14.537 85.978 1.00 18.33 168 LYS A O 1
ATOM 1314 N N . LEU A 1 169 ? 9.887 13.396 87.766 1.00 17.90 169 LEU A N 1
ATOM 1315 C CA . LEU A 1 169 ? 10.717 14.104 88.743 1.00 17.45 169 LEU A CA 1
ATOM 1316 C C . LEU A 1 169 ? 12.066 13.419 88.895 1.00 17.15 169 LEU A C 1
ATOM 1317 O O . LEU A 1 169 ? 12.153 12.297 89.408 1.00 17.51 169 LEU A O 1
ATOM 1322 N N . TYR A 1 170 ? 13.114 14.097 88.426 1.00 16.41 170 TYR A N 1
ATOM 1323 C CA . TYR A 1 170 ? 14.464 13.540 88.384 1.00 15.77 170 TYR A CA 1
ATOM 1324 C C . TYR A 1 170 ? 15.396 14.160 89.409 1.00 15.75 170 TYR A C 1
ATOM 1325 O O . TYR A 1 170 ? 15.307 15.357 89.691 1.00 15.95 170 TYR A O 1
ATOM 1334 N N . TYR A 1 171 ? 16.284 13.339 89.968 1.00 15.54 171 TYR A N 1
ATOM 1335 C CA . TYR A 1 171 ? 17.486 13.853 90.604 1.00 15.37 171 TYR A CA 1
ATOM 1336 C C . TYR A 1 171 ? 18.601 13.754 89.571 1.00 15.59 171 TYR A C 1
ATOM 1337 O O . TYR A 1 171 ? 18.794 12.702 88.973 1.00 15.90 171 TYR A O 1
ATOM 1346 N N . ASN A 1 172 ? 19.336 14.847 89.376 1.00 15.61 172 ASN A N 1
ATOM 1347 C CA . ASN A 1 172 ? 20.383 14.920 88.355 1.00 15.50 172 ASN A CA 1
ATOM 1348 C C . ASN A 1 172 ? 21.754 15.209 88.968 1.00 15.59 172 ASN A C 1
ATOM 1349 O O . ASN A 1 172 ? 21.870 16.067 89.846 1.00 15.78 172 ASN A O 1
ATOM 1354 N N . ASP A 1 173 ? 22.786 14.498 88.511 1.00 15.56 173 ASP A N 1
ATOM 1355 C CA . ASP A 1 173 ? 24.154 14.703 89.008 1.00 16.02 173 ASP A CA 1
ATOM 1356 C C . ASP A 1 173 ? 25.218 14.113 88.087 1.00 16.36 173 ASP A C 1
ATOM 1357 O O . ASP A 1 173 ? 24.933 13.231 87.273 1.00 16.22 173 ASP A O 1
ATOM 1362 N N . TYR A 1 174 ? 26.449 14.607 88.231 1.00 16.42 174 TYR A N 1
ATOM 1363 C CA . TYR A 1 174 ? 27.598 14.102 87.489 1.00 16.60 174 TYR A CA 1
ATOM 1364 C C . TYR A 1 174 ? 28.449 13.174 88.359 1.00 16.70 174 TYR A C 1
ATOM 1365 O O . TYR A 1 174 ? 28.288 13.141 89.587 1.00 16.37 174 TYR A O 1
ATOM 1374 N N . ASN A 1 175 ? 29.341 12.431 87.702 1.00 16.51 175 ASN A N 1
ATOM 1375 C CA . ASN A 1 175 ? 30.259 11.485 88.352 1.00 16.96 175 ASN A CA 1
ATOM 1376 C C . ASN A 1 175 ? 29.590 10.376 89.180 1.00 16.99 175 ASN A C 1
ATOM 1377 O O . ASN A 1 175 ? 30.151 9.920 90.180 1.00 17.47 175 ASN A O 1
ATOM 1382 N N . LEU A 1 176 ? 28.396 9.953 88.769 1.00 16.88 176 LEU A N 1
ATOM 1383 C CA . LEU A 1 176 ? 27.715 8.812 89.399 1.00 16.80 176 LEU A CA 1
ATOM 1384 C C . LEU A 1 176 ? 28.021 7.497 88.685 1.00 17.05 176 LEU A C 1
ATOM 1385 O O . LEU A 1 176 ? 27.680 6.423 89.186 1.00 17.00 176 LEU A O 1
ATOM 1390 N N . GLU A 1 177 ? 28.678 7.595 87.529 1.00 17.33 177 GLU A N 1
ATOM 1391 C CA . GLU A 1 177 ? 28.892 6.471 86.616 1.00 17.79 177 GLU A CA 1
ATOM 1392 C C . GLU A 1 177 ? 29.926 5.443 87.097 1.00 18.27 177 GLU A C 1
ATOM 1393 O O . GLU A 1 177 ? 29.992 4.334 86.559 1.00 18.35 177 GLU A O 1
ATOM 1399 N N . TYR A 1 178 ? 30.718 5.812 88.103 1.00 18.44 178 TYR A N 1
ATOM 1400 C CA . TYR A 1 178 ? 31.893 5.032 88.508 1.00 18.68 178 TYR A CA 1
ATOM 1401 C C . TYR A 1 178 ? 31.644 4.023 89.641 1.00 18.96 178 TYR A C 1
ATOM 1402 O O . TYR A 1 178 ? 32.553 3.282 90.017 1.00 19.23 178 TYR A O 1
ATOM 1411 N N . GLY A 1 179 ? 30.417 3.997 90.162 1.00 19.13 179 GLY A N 1
ATOM 1412 C CA . GLY A 1 179 ? 30.002 3.023 91.177 1.00 19.19 179 GLY A CA 1
ATOM 1413 C C . GLY A 1 179 ? 30.707 3.181 92.509 1.00 19.40 179 GLY A C 1
ATOM 1414 O O . GLY A 1 179 ? 31.138 2.197 93.111 1.00 19.61 179 GLY A O 1
ATOM 1415 N N . ASN A 1 180 ? 30.824 4.422 92.973 1.00 19.21 180 ASN A N 1
ATOM 1416 C CA . ASN A 1 180 ? 31.566 4.721 94.195 1.00 18.66 180 ASN A CA 1
ATOM 1417 C C . ASN A 1 180 ? 30.699 5.412 95.244 1.00 18.17 180 ASN A C 1
ATOM 1418 O O . ASN A 1 180 ? 29.470 5.301 95.216 1.00 18.11 180 ASN A O 1
ATOM 1423 N N . ALA A 1 181 ? 31.349 6.126 96.162 1.00 17.92 181 ALA A N 1
ATOM 1424 C CA . ALA A 1 181 ? 30.662 6.852 97.234 1.00 17.64 181 ALA A CA 1
ATOM 1425 C C . ALA A 1 181 ? 29.621 7.860 96.727 1.00 17.32 181 ALA A C 1
ATOM 1426 O O . ALA A 1 181 ? 28.563 8.023 97.341 1.00 17.27 181 ALA A O 1
ATOM 1428 N N . LYS A 1 182 ? 29.904 8.521 95.605 1.00 17.17 182 LYS A N 1
ATOM 1429 C CA . LYS A 1 182 ? 28.945 9.481 95.049 1.00 17.03 182 LYS A CA 1
ATOM 1430 C C . LYS A 1 182 ? 27.695 8.780 94.510 1.00 17.00 182 LYS A C 1
ATOM 1431 O O . LYS A 1 182 ? 26.576 9.241 94.751 1.00 16.70 182 LYS A O 1
ATOM 1437 N N . THR A 1 183 ? 27.890 7.666 93.798 1.00 17.08 183 THR A N 1
ATOM 1438 C CA . THR A 1 183 ? 26.779 6.812 93.352 1.00 17.32 183 THR A CA 1
ATOM 1439 C C . THR A 1 183 ? 25.894 6.448 94.546 1.00 17.58 183 THR A C 1
ATOM 1440 O O . THR A 1 183 ? 24.665 6.536 94.480 1.00 17.49 183 THR A O 1
ATOM 1444 N N . GLU A 1 184 ? 26.546 6.052 95.636 1.00 18.38 184 GLU A N 1
ATOM 1445 C CA . GLU A 1 184 ? 25.882 5.697 96.886 1.00 19.23 184 GLU A CA 1
ATOM 1446 C C . GLU A 1 184 ? 25.061 6.864 97.442 1.00 19.06 184 GLU A C 1
ATOM 1447 O O . GLU A 1 184 ? 23.942 6.673 97.936 1.00 19.23 184 GLU A O 1
ATOM 1453 N N . GLY A 1 185 ? 25.623 8.069 97.347 1.00 19.12 185 GLY A N 1
ATOM 1454 C CA . GLY A 1 185 ? 24.928 9.296 97.743 1.00 18.95 185 GLY A CA 1
ATOM 1455 C C . GLY A 1 185 ? 23.634 9.511 96.980 1.00 18.82 185 GLY A C 1
ATOM 1456 O O . GLY A 1 185 ? 22.614 9.877 97.566 1.00 18.66 185 GLY A O 1
ATOM 1457 N N . ALA A 1 186 ? 23.671 9.272 95.668 1.00 18.87 186 ALA A N 1
ATOM 1458 C CA . ALA A 1 186 ? 22.473 9.396 94.838 1.00 18.98 186 ALA A CA 1
ATOM 1459 C C . ALA A 1 186 ? 21.407 8.401 95.281 1.00 19.16 186 ALA A C 1
ATOM 1460 O O . ALA A 1 186 ? 20.215 8.727 95.327 1.00 19.35 186 ALA A O 1
ATOM 1462 N N . LYS A 1 187 ? 21.844 7.188 95.617 1.00 19.39 187 LYS A N 1
ATOM 1463 C CA . LYS A 1 187 ? 20.947 6.165 96.150 1.00 19.64 187 LYS A CA 1
ATOM 1464 C C . LYS A 1 187 ? 20.352 6.602 97.490 1.00 19.52 187 LYS A C 1
ATOM 1465 O O . LYS A 1 187 ? 19.159 6.428 97.722 1.00 19.56 187 LYS A O 1
ATOM 1471 N N . ARG A 1 188 ? 21.186 7.186 98.352 1.00 19.88 188 ARG A N 1
ATOM 1472 C CA . ARG A 1 188 ? 20.728 7.721 99.642 1.00 20.05 188 ARG A CA 1
ATOM 1473 C C . ARG A 1 188 ? 19.644 8.777 99.435 1.00 20.18 188 ARG A C 1
ATOM 1474 O O . ARG A 1 188 ? 18.622 8.777 100.132 1.00 20.40 188 ARG A O 1
ATOM 1482 N N . ILE A 1 189 ? 19.863 9.653 98.453 1.00 20.20 189 ILE A N 1
ATOM 1483 C CA . ILE A 1 189 ? 18.883 10.671 98.077 1.00 20.08 189 ILE A CA 1
ATOM 1484 C C . ILE A 1 189 ? 17.552 10.051 97.642 1.00 20.16 189 ILE A C 1
ATOM 1485 O O . ILE A 1 189 ? 16.502 10.462 98.126 1.00 20.10 189 ILE A O 1
ATOM 1490 N N . ALA A 1 190 ? 17.603 9.056 96.752 1.00 20.37 190 ALA A N 1
ATOM 1491 C CA . ALA A 1 190 ? 16.400 8.361 96.284 1.00 20.37 190 ALA A CA 1
ATOM 1492 C C . ALA A 1 190 ? 15.658 7.640 97.418 1.00 20.50 190 ALA A C 1
ATOM 1493 O O . ALA A 1 190 ? 14.428 7.713 97.508 1.00 20.13 190 ALA A O 1
ATOM 1495 N N . ARG A 1 191 ? 16.414 6.940 98.263 1.00 20.74 191 ARG A N 1
ATOM 1496 C CA . ARG A 1 191 ? 15.871 6.286 99.461 1.00 21.33 191 ARG A CA 1
ATOM 1497 C C . ARG A 1 191 ? 15.142 7.313 100.352 1.00 21.47 191 ARG A C 1
ATOM 1498 O O . ARG A 1 191 ? 14.009 7.085 100.785 1.00 21.22 191 ARG A O 1
ATOM 1506 N N . LEU A 1 192 ? 15.802 8.445 100.602 1.00 21.85 192 LEU A N 1
ATOM 1507 C CA . LEU A 1 192 ? 15.259 9.509 101.457 1.00 22.10 192 LEU A CA 1
ATOM 1508 C C . LEU A 1 192 ? 13.928 10.076 100.952 1.00 22.09 192 LEU A C 1
ATOM 1509 O O . LEU A 1 192 ? 13.015 10.292 101.742 1.00 22.02 192 LEU A O 1
ATOM 1514 N N . VAL A 1 193 ? 13.824 10.310 99.643 1.00 22.18 193 VAL A N 1
ATOM 1515 C CA . VAL A 1 193 ? 12.592 10.815 99.040 1.00 22.19 193 VAL A CA 1
ATOM 1516 C C . VAL A 1 193 ? 11.473 9.780 99.193 1.00 22.41 193 VAL A C 1
ATOM 1517 O O . VAL A 1 193 ? 10.345 10.117 99.562 1.00 22.13 193 VAL A O 1
ATOM 1521 N N . LYS A 1 194 ? 11.796 8.519 98.922 1.00 22.61 194 LYS A N 1
ATOM 1522 C CA . LYS A 1 194 ? 10.821 7.437 99.063 1.00 23.11 194 LYS A CA 1
ATOM 1523 C C . LYS A 1 194 ? 10.374 7.230 100.524 1.00 23.24 194 LYS A C 1
ATOM 1524 O O . LYS A 1 194 ? 9.205 6.949 100.772 1.00 23.35 194 LYS A O 1
ATOM 1530 N N . SER A 1 195 ? 11.300 7.408 101.470 1.00 23.74 195 SER A N 1
ATOM 1531 C CA . SER A 1 195 ? 11.007 7.344 102.922 1.00 24.29 195 SER A CA 1
ATOM 1532 C C . SER A 1 195 ? 9.920 8.316 103.370 1.00 24.47 195 SER A C 1
ATOM 1533 O O . SER A 1 195 ? 9.173 8.032 104.310 1.00 24.58 195 SER A O 1
ATOM 1536 N N . TYR A 1 196 ? 9.858 9.470 102.710 1.00 24.38 196 TYR A N 1
ATOM 1537 C CA . TYR A 1 196 ? 8.859 10.492 103.006 1.00 24.27 196 TYR A CA 1
ATOM 1538 C C . TYR A 1 196 ? 7.527 10.153 102.346 1.00 24.28 196 TYR A C 1
ATOM 1539 O O . TYR A 1 196 ? 6.566 10.910 102.463 1.00 24.54 196 TYR A O 1
ATOM 1548 N N . GLY A 1 197 ? 7.476 9.021 101.643 1.00 24.18 197 GLY A N 1
ATOM 1549 C CA . GLY A 1 197 ? 6.278 8.616 100.908 1.00 23.99 197 GLY A CA 1
ATOM 1550 C C . GLY A 1 197 ? 6.096 9.443 99.646 1.00 23.95 197 GLY A C 1
ATOM 1551 O O . GLY A 1 197 ? 4.987 9.552 99.111 1.00 23.96 197 GLY A O 1
ATOM 1552 N N . LEU A 1 198 ? 7.196 10.027 99.176 1.00 23.76 198 LEU A N 1
ATOM 1553 C CA . LEU A 1 198 ? 7.174 10.924 98.028 1.00 23.50 198 LEU A CA 1
ATOM 1554 C C . LEU A 1 198 ? 7.659 10.222 96.765 1.00 23.40 198 LEU A C 1
ATOM 1555 O O . LEU A 1 198 ? 8.176 9.099 96.818 1.00 23.57 198 LEU A O 1
ATOM 1560 N N . ARG A 1 199 ? 7.488 10.897 95.633 1.00 22.90 199 ARG A N 1
ATOM 1561 C CA . ARG A 1 199 ? 7.766 10.313 94.333 1.00 22.48 199 ARG A CA 1
ATOM 1562 C C . ARG A 1 199 ? 9.068 10.848 93.751 1.00 22.00 199 ARG A C 1
ATOM 1563 O O . ARG A 1 199 ? 9.241 12.059 93.594 1.00 21.99 199 ARG A O 1
ATOM 1571 N N . ILE A 1 200 ? 9.993 9.936 93.473 1.00 21.33 200 ILE A N 1
ATOM 1572 C CA . ILE A 1 200 ? 11.133 10.228 92.607 1.00 20.83 200 ILE A CA 1
ATOM 1573 C C . ILE A 1 200 ? 11.030 9.291 91.404 1.00 20.67 200 ILE A C 1
ATOM 1574 O O . ILE A 1 200 ? 11.019 8.065 91.559 1.00 20.39 200 ILE A O 1
ATOM 1579 N N . ASP A 1 201 ? 10.923 9.883 90.216 1.00 20.00 201 ASP A N 1
ATOM 1580 C CA . ASP A 1 201 ? 10.654 9.125 88.993 1.00 19.64 201 ASP A CA 1
ATOM 1581 C C . ASP A 1 201 ? 11.911 8.646 88.286 1.00 19.03 201 ASP A C 1
ATOM 1582 O O . ASP A 1 201 ? 11.868 7.666 87.545 1.00 19.14 201 ASP A O 1
ATOM 1587 N N . GLY A 1 202 ? 13.024 9.343 88.506 1.00 18.32 202 GLY A N 1
ATOM 1588 C CA . GLY A 1 202 ? 14.264 9.031 87.806 1.00 17.60 202 GLY A CA 1
ATOM 1589 C C . GLY A 1 202 ? 15.530 9.630 88.383 1.00 17.01 202 GLY A C 1
ATOM 1590 O O . GLY A 1 202 ? 15.492 10.609 89.131 1.00 17.20 202 GLY A O 1
ATOM 1591 N N . ILE A 1 203 ? 16.657 9.018 88.035 1.00 16.17 203 ILE A N 1
ATOM 1592 C CA . ILE A 1 203 ? 17.970 9.546 88.368 1.00 15.86 203 ILE A CA 1
ATOM 1593 C C . ILE A 1 203 ? 18.697 9.850 87.065 1.00 15.44 203 ILE A C 1
ATOM 1594 O O . ILE A 1 203 ? 18.840 8.974 86.201 1.00 15.62 203 ILE A O 1
ATOM 1599 N N . GLY A 1 204 ? 19.098 11.109 86.914 1.00 15.06 204 GLY A N 1
ATOM 1600 C CA . GLY A 1 204 ? 19.845 11.564 85.749 1.00 14.41 204 GLY A CA 1
ATOM 1601 C C . GLY A 1 204 ? 21.339 11.480 85.964 1.00 13.81 204 GLY A C 1
ATOM 1602 O O . GLY A 1 204 ? 21.879 12.099 86.879 1.00 13.78 204 GLY A O 1
ATOM 1603 N N . LEU A 1 205 ? 22.006 10.682 85.136 1.00 13.38 205 LEU A N 1
ATOM 1604 C CA . LEU A 1 205 ? 23.461 10.621 85.144 1.00 12.92 205 LEU A CA 1
ATOM 1605 C C . LEU A 1 205 ? 23.949 11.538 84.032 1.00 12.69 205 LEU A C 1
ATOM 1606 O O . LEU A 1 205 ? 23.747 11.259 82.844 1.00 12.38 205 LEU A O 1
ATOM 1611 N N . GLN A 1 206 ? 24.555 12.652 84.427 1.00 12.31 206 GLN A N 1
ATOM 1612 C CA . GLN A 1 206 ? 24.997 13.667 83.465 1.00 12.21 206 GLN A CA 1
ATOM 1613 C C . GLN A 1 206 ? 25.922 13.093 82.399 1.00 12.28 206 GLN A C 1
ATOM 1614 O O . GLN A 1 206 ? 25.818 13.457 81.231 1.00 12.29 206 GLN A O 1
ATOM 1620 N N . ALA A 1 207 ? 26.820 12.193 82.803 1.00 12.36 207 ALA A N 1
ATOM 1621 C CA . ALA A 1 207 ? 27.742 11.531 81.873 1.00 12.18 207 ALA A CA 1
ATOM 1622 C C . ALA A 1 207 ? 28.700 12.505 81.178 1.00 12.58 207 ALA A C 1
ATOM 1623 O O . ALA A 1 207 ? 28.896 12.436 79.957 1.00 12.47 207 ALA A O 1
ATOM 1625 N N . HIS A 1 208 ? 29.266 13.431 81.949 1.00 12.66 208 HIS A N 1
ATOM 1626 C CA . HIS A 1 208 ? 30.397 14.211 81.472 1.00 12.99 208 HIS A CA 1
ATOM 1627 C C . HIS A 1 208 ? 31.647 13.370 81.701 1.00 13.30 208 HIS A C 1
ATOM 1628 O O . HIS A 1 208 ? 32.231 13.381 82.786 1.00 13.70 208 HIS A O 1
ATOM 1635 N N . MET A 1 209 ? 32.031 12.625 80.669 1.00 13.56 209 MET A N 1
ATOM 1636 C CA . MET A 1 209 ? 33.112 11.645 80.748 1.00 13.63 209 MET A CA 1
ATOM 1637 C C . MET A 1 209 ? 34.352 12.099 79.993 1.00 13.89 209 MET A C 1
ATOM 1638 O O . MET A 1 209 ? 34.361 13.164 79.367 1.00 13.73 209 MET A O 1
ATOM 1643 N N . THR A 1 210 ? 35.405 11.283 80.058 1.00 13.93 210 THR A N 1
ATOM 1644 C CA . THR A 1 210 ? 36.577 11.462 79.211 1.00 14.29 210 THR A CA 1
ATOM 1645 C C . THR A 1 210 ? 36.856 10.170 78.445 1.00 14.68 210 THR A C 1
ATOM 1646 O O . THR A 1 210 ? 36.356 9.101 78.810 1.00 14.73 210 THR A O 1
ATOM 1650 N N . SER A 1 211 ? 37.646 10.275 77.382 1.00 15.21 211 SER A N 1
ATOM 1651 C CA . SER A 1 211 ? 38.040 9.095 76.608 1.00 15.92 211 SER A CA 1
ATOM 1652 C C . SER A 1 211 ? 39.506 8.761 76.864 1.00 16.22 211 SER A C 1
ATOM 1653 O O . SER A 1 211 ? 40.018 7.735 76.400 1.00 16.45 211 SER A O 1
ATOM 1656 N N . GLU A 1 212 ? 40.169 9.646 77.606 1.00 16.34 212 GLU A N 1
ATOM 1657 C CA . GLU A 1 212 ? 41.541 9.455 78.066 1.00 16.46 212 GLU A CA 1
ATOM 1658 C C . GLU A 1 212 ? 41.689 10.239 79.363 1.00 16.38 212 GLU A C 1
ATOM 1659 O O . GLU A 1 212 ? 40.818 11.052 79.695 1.00 16.42 212 GLU A O 1
ATOM 1665 N N . SER A 1 213 ? 42.773 9.996 80.096 1.00 16.02 213 SER A N 1
ATOM 1666 C CA A SER A 1 213 ? 43.045 10.752 81.314 0.50 16.02 213 SER A CA 1
ATOM 1667 C CA B SER A 1 213 ? 43.057 10.750 81.315 0.50 15.80 213 SER A CA 1
ATOM 1668 C C . SER A 1 213 ? 43.254 12.230 80.992 1.00 15.73 213 SER A C 1
ATOM 1669 O O . SER A 1 213 ? 44.031 12.576 80.103 1.00 15.52 213 SER A O 1
ATOM 1674 N N . THR A 1 214 ? 42.532 13.093 81.706 1.00 15.63 214 THR A N 1
ATOM 1675 C CA . THR A 1 214 ? 42.718 14.547 81.604 1.00 15.33 214 THR A CA 1
ATOM 1676 C C . THR A 1 214 ? 43.026 15.083 83.012 1.00 15.32 214 THR A C 1
ATOM 1677 O O . THR A 1 214 ? 42.832 14.366 83.990 1.00 15.34 214 THR A O 1
ATOM 1681 N N . PRO A 1 215 ? 43.506 16.337 83.126 1.00 15.59 215 PRO A N 1
ATOM 1682 C CA . PRO A 1 215 ? 43.789 16.869 84.469 1.00 15.76 215 PRO A CA 1
ATOM 1683 C C . PRO A 1 215 ? 42.580 16.915 85.416 1.00 16.21 215 PRO A C 1
ATOM 1684 O O . PRO A 1 215 ? 42.759 16.818 86.635 1.00 16.29 215 PRO A O 1
ATOM 1688 N N . THR A 1 216 ? 41.368 17.030 84.872 1.00 16.66 216 THR A N 1
ATOM 1689 C CA . THR A 1 216 ? 40.160 17.092 85.705 1.00 17.27 216 THR A CA 1
ATOM 1690 C C . THR A 1 216 ? 39.507 15.740 85.951 1.00 17.78 216 THR A C 1
ATOM 1691 O O . THR A 1 216 ? 38.755 15.584 86.910 1.00 17.95 216 THR A O 1
ATOM 1695 N N . GLN A 1 217 ? 39.787 14.766 85.087 1.00 18.48 217 GLN A N 1
ATOM 1696 C CA . GLN A 1 217 ? 39.196 13.436 85.213 1.00 19.18 217 GLN A CA 1
ATOM 1697 C C . GLN A 1 217 ? 40.149 12.338 84.729 1.00 19.68 217 GLN A C 1
ATOM 1698 O O . GLN A 1 217 ? 40.290 12.109 83.525 1.00 19.49 217 GLN A O 1
ATOM 1704 N N . ASN A 1 218 ? 40.797 11.669 85.684 1.00 20.21 218 ASN A N 1
ATOM 1705 C CA . ASN A 1 218 ? 41.830 10.666 85.394 1.00 20.98 218 ASN A CA 1
ATOM 1706 C C . ASN A 1 218 ? 41.287 9.325 84.879 1.00 20.81 218 ASN A C 1
ATOM 1707 O O . ASN A 1 218 ? 41.959 8.630 84.114 1.00 21.11 218 ASN A O 1
ATOM 1712 N N . THR A 1 219 ? 40.080 8.969 85.307 1.00 20.71 219 THR A N 1
ATOM 1713 C CA . THR A 1 219 ? 39.453 7.705 84.927 1.00 20.62 219 THR A CA 1
ATOM 1714 C C . THR A 1 219 ? 38.591 7.857 83.665 1.00 20.13 219 THR A C 1
ATOM 1715 O O . THR A 1 219 ? 37.551 8.520 83.702 1.00 20.07 219 THR A O 1
ATOM 1719 N N . PRO A 1 220 ? 39.024 7.236 82.546 1.00 19.89 220 PRO A N 1
ATOM 1720 C CA . PRO A 1 220 ? 38.257 7.288 81.299 1.00 19.45 220 PRO A CA 1
ATOM 1721 C C . PRO A 1 220 ? 36.971 6.491 81.412 1.00 18.96 220 PRO A C 1
ATOM 1722 O O . PRO A 1 220 ? 36.797 5.725 82.368 1.00 18.83 220 PRO A O 1
ATOM 1726 N N . THR A 1 221 ? 36.072 6.685 80.449 1.00 18.33 221 THR A N 1
ATOM 1727 C CA . THR A 1 221 ? 34.793 5.988 80.418 1.00 18.18 221 THR A CA 1
ATOM 1728 C C . THR A 1 221 ? 34.980 4.494 80.740 1.00 18.27 221 THR A C 1
ATOM 1729 O O . THR A 1 221 ? 35.730 3.805 80.047 1.00 17.88 221 THR A O 1
ATOM 1733 N N . PRO A 1 222 ? 34.318 4.008 81.808 1.00 18.53 222 PRO A N 1
ATOM 1734 C CA . PRO A 1 222 ? 34.436 2.605 82.231 1.00 18.66 222 PRO A CA 1
ATOM 1735 C C . PRO A 1 222 ? 33.893 1.612 81.196 1.00 18.83 222 PRO A C 1
ATOM 1736 O O . PRO A 1 222 ? 33.375 2.018 80.147 1.00 18.51 222 PRO A O 1
ATOM 1740 N N . SER A 1 223 ? 34.015 0.318 81.496 1.00 18.74 223 SER A N 1
ATOM 1741 C CA . SER A 1 223 ? 33.571 -0.725 80.578 1.00 18.59 223 SER A CA 1
ATOM 1742 C C . SER A 1 223 ? 32.057 -0.683 80.409 1.00 18.63 223 SER A C 1
ATOM 1743 O O . SER A 1 223 ? 31.329 -0.243 81.310 1.00 18.64 223 SER A O 1
ATOM 1746 N N . ARG A 1 224 ? 31.585 -1.155 79.259 1.00 18.46 224 ARG A N 1
ATOM 1747 C CA . ARG A 1 224 ? 30.156 -1.269 79.014 1.00 18.44 224 ARG A CA 1
ATOM 1748 C C . ARG A 1 224 ? 29.459 -2.021 80.153 1.00 18.41 224 ARG A C 1
ATOM 1749 O O . ARG A 1 224 ? 28.430 -1.567 80.655 1.00 18.46 224 ARG A O 1
ATOM 1757 N N . ALA A 1 225 ? 30.032 -3.152 80.570 1.00 18.43 225 ALA A N 1
ATOM 1758 C CA . ALA A 1 225 ? 29.439 -3.978 81.633 1.00 18.40 225 ALA A CA 1
ATOM 1759 C C . ALA A 1 225 ? 29.396 -3.285 83.001 1.00 18.18 225 ALA A C 1
ATOM 1760 O O . ALA A 1 225 ? 28.405 -3.404 83.724 1.00 18.21 225 ALA A O 1
ATOM 1762 N N . LYS A 1 226 ? 30.460 -2.563 83.349 1.00 18.08 226 LYS A N 1
ATOM 1763 C CA . LYS A 1 226 ? 30.490 -1.801 84.603 1.00 18.25 226 LYS A CA 1
ATOM 1764 C C . LYS A 1 226 ? 29.413 -0.712 84.625 1.00 18.02 226 LYS A C 1
ATOM 1765 O O . LYS A 1 226 ? 28.673 -0.577 85.604 1.00 17.79 226 LYS A O 1
ATOM 1771 N N . LEU A 1 227 ? 29.320 0.050 83.537 1.00 17.98 227 LEU A N 1
ATOM 1772 C CA . LEU A 1 227 ? 28.310 1.102 83.427 1.00 17.71 227 LEU A CA 1
ATOM 1773 C C . LEU A 1 227 ? 26.900 0.524 83.495 1.00 17.75 227 LEU A C 1
ATOM 1774 O O . LEU A 1 227 ? 26.018 1.095 84.145 1.00 17.91 227 LEU A O 1
ATOM 1779 N N . ALA A 1 228 ? 26.694 -0.626 82.852 1.00 17.73 228 ALA A N 1
ATOM 1780 C CA . ALA A 1 228 ? 25.403 -1.316 82.906 1.00 17.99 228 ALA A CA 1
ATOM 1781 C C . ALA A 1 228 ? 25.022 -1.720 84.337 1.00 17.88 228 ALA A C 1
ATOM 1782 O O . ALA A 1 228 ? 23.865 -1.578 84.737 1.00 17.93 228 ALA A O 1
ATOM 1784 N N . SER A 1 229 ? 25.991 -2.214 85.105 1.00 18.08 229 SER A N 1
ATOM 1785 C CA . SER A 1 229 ? 25.728 -2.593 86.501 1.00 18.51 229 SER A CA 1
ATOM 1786 C C . SER A 1 229 ? 25.411 -1.384 87.386 1.00 18.10 229 SER A C 1
ATOM 1787 O O . SER A 1 229 ? 24.549 -1.465 88.262 1.00 18.17 229 SER A O 1
ATOM 1790 N N . VAL A 1 230 ? 26.088 -0.262 87.140 1.00 18.21 230 VAL A N 1
ATOM 1791 C CA . VAL A 1 230 ? 25.797 0.992 87.858 1.00 18.01 230 VAL A CA 1
ATOM 1792 C C . VAL A 1 230 ? 24.364 1.453 87.566 1.00 18.07 230 VAL A C 1
ATOM 1793 O O . VAL A 1 230 ? 23.591 1.737 88.487 1.00 18.10 230 VAL A O 1
ATOM 1797 N N . LEU A 1 231 ? 24.014 1.500 86.281 1.00 17.97 231 LEU A N 1
ATOM 1798 C CA . LEU A 1 231 ? 22.669 1.857 85.832 1.00 17.95 231 LEU A CA 1
ATOM 1799 C C . LEU A 1 231 ? 21.576 0.986 86.448 1.00 18.06 231 LEU A C 1
ATOM 1800 O O . LEU A 1 231 ? 20.571 1.502 86.953 1.00 17.70 231 LEU A O 1
ATOM 1805 N N . GLN A 1 232 ? 21.776 -0.332 86.407 1.00 18.21 232 GLN A N 1
ATOM 1806 C CA . GLN A 1 232 ? 20.804 -1.271 86.964 1.00 18.79 232 GLN A CA 1
ATOM 1807 C C . GLN A 1 232 ? 20.680 -1.114 88.484 1.00 18.60 232 GLN A C 1
ATOM 1808 O O . GLN A 1 232 ? 19.580 -1.183 89.029 1.00 19.07 232 GLN A O 1
ATOM 1814 N N . GLY A 1 233 ? 21.808 -0.884 89.150 1.00 19.02 233 GLY A N 1
ATOM 1815 C CA . GLY A 1 233 ? 21.836 -0.659 90.604 1.00 19.41 233 GLY A CA 1
ATOM 1816 C C . GLY A 1 233 ? 20.978 0.521 91.031 1.00 19.63 233 GLY A C 1
ATOM 1817 O O . GLY A 1 233 ? 20.305 0.472 92.064 1.00 19.42 233 GLY A O 1
ATOM 1818 N N . LEU A 1 234 ? 21.001 1.581 90.224 1.00 19.72 234 LEU A N 1
ATOM 1819 C CA . LEU A 1 234 ? 20.146 2.745 90.444 1.00 20.09 234 LEU A CA 1
ATOM 1820 C C . LEU A 1 234 ? 18.696 2.427 90.115 1.00 20.16 234 LEU A C 1
ATOM 1821 O O . LEU A 1 234 ? 17.788 2.800 90.861 1.00 20.24 234 LEU A O 1
ATOM 1826 N N . ALA A 1 235 ? 18.482 1.717 89.008 1.00 20.59 235 ALA A N 1
ATOM 1827 C CA . ALA A 1 235 ? 17.143 1.275 88.614 1.00 21.01 235 ALA A CA 1
ATOM 1828 C C . ALA A 1 235 ? 16.486 0.368 89.655 1.00 21.15 235 ALA A C 1
ATOM 1829 O O . ALA A 1 235 ? 15.258 0.349 89.775 1.00 21.28 235 ALA A O 1
ATOM 1831 N N . ASP A 1 236 ? 17.305 -0.370 90.409 1.00 21.77 236 ASP A N 1
ATOM 1832 C CA . ASP A 1 236 ? 16.814 -1.285 91.455 1.00 22.30 236 ASP A CA 1
ATOM 1833 C C . ASP A 1 236 ? 15.895 -0.605 92.473 1.00 22.55 236 ASP A C 1
ATOM 1834 O O . ASP A 1 236 ? 14.955 -1.221 92.988 1.00 22.81 236 ASP A O 1
ATOM 1839 N N . LEU A 1 237 ? 16.157 0.674 92.735 1.00 22.61 237 LEU A N 1
ATOM 1840 C CA . LEU A 1 237 ? 15.378 1.455 93.695 1.00 22.58 237 LEU A CA 1
ATOM 1841 C C . LEU A 1 237 ? 13.945 1.748 93.257 1.00 22.33 237 LEU A C 1
ATOM 1842 O O . LEU A 1 237 ? 13.129 2.219 94.056 1.00 22.63 237 LEU A O 1
ATOM 1847 N N . GLY A 1 238 ? 13.634 1.454 91.998 1.00 21.64 238 GLY A N 1
ATOM 1848 C CA . GLY A 1 238 ? 12.306 1.719 91.465 1.00 21.09 238 GLY A CA 1
ATOM 1849 C C . GLY A 1 238 ? 12.237 3.073 90.780 1.00 20.58 238 GLY A C 1
ATOM 1850 O O . GLY A 1 238 ? 11.255 3.801 90.927 1.00 20.77 238 GLY A O 1
ATOM 1851 N N . VAL A 1 239 ? 13.292 3.411 90.043 1.00 19.84 239 VAL A N 1
ATOM 1852 C CA . VAL A 1 239 ? 13.328 4.633 89.236 1.00 19.16 239 VAL A CA 1
ATOM 1853 C C . VAL A 1 239 ? 13.812 4.329 87.819 1.00 18.80 239 VAL A C 1
ATOM 1854 O O . VAL A 1 239 ? 14.515 3.333 87.588 1.00 18.75 239 VAL A O 1
ATOM 1858 N N . ASP A 1 240 ? 13.419 5.180 86.874 1.00 18.18 240 ASP A N 1
ATOM 1859 C CA . ASP A 1 240 ? 14.018 5.178 85.548 1.00 17.57 240 ASP A CA 1
ATOM 1860 C C . ASP A 1 240 ? 15.402 5.797 85.688 1.00 17.02 240 ASP A C 1
ATOM 1861 O O . ASP A 1 240 ? 15.677 6.505 86.662 1.00 17.09 240 ASP A O 1
ATOM 1866 N N . VAL A 1 241 ? 16.288 5.492 84.746 1.00 16.34 241 VAL A N 1
ATOM 1867 C CA . VAL A 1 241 ? 17.560 6.195 84.632 1.00 15.80 241 VAL A CA 1
ATOM 1868 C C . VAL A 1 241 ? 17.708 6.754 83.215 1.00 15.50 241 VAL A C 1
ATOM 1869 O O . VAL A 1 241 ? 17.028 6.306 82.287 1.00 15.35 241 VAL A O 1
ATOM 1873 N N . ALA A 1 242 ? 18.588 7.741 83.070 1.00 14.94 242 ALA A N 1
ATOM 1874 C CA . ALA A 1 242 ? 18.837 8.398 81.791 1.00 14.14 242 ALA A CA 1
ATOM 1875 C C . ALA A 1 242 ? 20.182 9.102 81.838 1.00 13.66 242 ALA A C 1
ATOM 1876 O O . ALA A 1 242 ? 20.561 9.657 82.873 1.00 13.39 242 ALA A O 1
ATOM 1878 N N . TYR A 1 243 ? 20.912 9.052 80.727 1.00 12.64 243 TYR A N 1
ATOM 1879 C CA . TYR A 1 243 ? 22.091 9.878 80.558 1.00 12.32 243 TYR A CA 1
ATOM 1880 C C . TYR A 1 243 ? 21.614 11.235 80.044 1.00 12.18 243 TYR A C 1
ATOM 1881 O O . TYR A 1 243 ? 21.020 11.324 78.960 1.00 12.09 243 TYR A O 1
ATOM 1890 N N . THR A 1 244 ? 21.871 12.283 80.825 1.00 11.80 244 THR A N 1
ATOM 1891 C CA . THR A 1 244 ? 21.218 13.575 80.619 1.00 11.27 244 THR A CA 1
ATOM 1892 C C . THR A 1 244 ? 22.071 14.670 79.970 1.00 11.00 244 THR A C 1
ATOM 1893 O O . THR A 1 244 ? 21.521 15.597 79.376 1.00 10.97 244 THR A O 1
ATOM 1897 N N . GLU A 1 245 ? 23.393 14.583 80.101 1.00 10.45 245 GLU A N 1
ATOM 1898 C CA . GLU A 1 245 ? 24.280 15.653 79.623 1.00 10.26 245 GLU A CA 1
ATOM 1899 C C . GLU A 1 245 ? 25.531 15.076 78.963 1.00 9.95 245 GLU A C 1
ATOM 1900 O O . GLU A 1 245 ? 26.639 15.604 79.114 1.00 9.55 245 GLU A O 1
ATOM 1906 N N . LEU A 1 246 ? 25.337 13.988 78.218 1.00 9.79 246 LEU A N 1
ATOM 1907 C CA . LEU A 1 246 ? 26.446 13.212 77.673 1.00 10.08 246 LEU A CA 1
ATOM 1908 C C . LEU A 1 246 ? 27.406 14.006 76.790 1.00 10.28 246 LEU A C 1
ATOM 1909 O O . LEU A 1 246 ? 27.014 14.589 75.775 1.00 9.81 246 LEU A O 1
ATOM 1914 N N . ASP A 1 247 ? 28.670 14.017 77.203 1.00 10.48 247 ASP A N 1
ATOM 1915 C CA . ASP A 1 247 ? 29.781 14.410 76.346 1.00 11.08 247 ASP A CA 1
ATOM 1916 C C . ASP A 1 247 ? 31.041 13.719 76.844 1.00 11.37 247 ASP A C 1
ATOM 1917 O O . ASP A 1 247 ? 31.145 13.374 78.022 1.00 11.89 247 ASP A O 1
ATOM 1922 N N . ILE A 1 248 ? 31.984 13.492 75.941 1.00 11.68 248 ILE A N 1
ATOM 1923 C CA . ILE A 1 248 ? 33.186 12.736 76.274 1.00 12.06 248 ILE A CA 1
ATOM 1924 C C . ILE A 1 248 ? 34.414 13.477 75.785 1.00 12.10 248 ILE A C 1
ATOM 1925 O O . ILE A 1 248 ? 34.734 13.459 74.591 1.00 12.24 248 ILE A O 1
ATOM 1930 N N . ARG A 1 249 ? 35.102 14.126 76.724 1.00 12.70 249 ARG A N 1
ATOM 1931 C CA . ARG A 1 249 ? 36.202 15.031 76.403 1.00 13.07 249 ARG A CA 1
ATOM 1932 C C . ARG A 1 249 ? 37.578 14.364 76.380 1.00 13.58 249 ARG A C 1
ATOM 1933 O O . ARG A 1 249 ? 37.778 13.292 76.955 1.00 13.90 249 ARG A O 1
ATOM 1941 N N . MET A 1 250 ? 38.512 15.019 75.703 1.00 13.58 250 MET A N 1
ATOM 1942 C CA . MET A 1 250 ? 39.887 14.558 75.577 1.00 14.48 250 MET A CA 1
ATOM 1943 C C . MET A 1 250 ? 40.811 15.761 75.713 1.00 14.74 250 MET A C 1
ATOM 1944 O O . MET A 1 250 ? 40.344 16.908 75.729 1.00 14.46 250 MET A O 1
ATOM 1949 N N . ASN A 1 251 ? 42.116 15.507 75.790 1.00 15.03 251 ASN A N 1
ATOM 1950 C CA . ASN A 1 251 ? 43.096 16.583 75.698 1.00 15.73 251 ASN A CA 1
ATOM 1951 C C . ASN A 1 251 ? 43.286 16.999 74.244 1.00 16.37 251 ASN A C 1
ATOM 1952 O O . ASN A 1 251 ? 43.643 16.178 73.394 1.00 16.79 251 ASN A O 1
ATOM 1957 N N . THR A 1 252 ? 43.034 18.275 73.962 1.00 16.65 252 THR A N 1
ATOM 1958 C CA . THR A 1 252 ? 43.096 18.794 72.597 1.00 17.20 252 THR A CA 1
ATOM 1959 C C . THR A 1 252 ? 44.539 19.104 72.205 1.00 17.75 252 THR A C 1
ATOM 1960 O O . THR A 1 252 ? 45.380 19.319 73.083 1.00 17.84 252 THR A O 1
ATOM 1964 N N . PRO A 1 253 ? 44.842 19.107 70.892 1.00 18.35 253 PRO A N 1
ATOM 1965 C CA . PRO A 1 253 ? 43.925 18.867 69.773 1.00 18.60 253 PRO A CA 1
ATOM 1966 C C . PRO A 1 253 ? 43.609 17.388 69.536 1.00 19.09 253 PRO A C 1
ATOM 1967 O O . PRO A 1 253 ? 44.369 16.507 69.949 1.00 18.87 253 PRO A O 1
ATOM 1971 N N . ALA A 1 254 ? 42.476 17.127 68.892 1.00 19.59 254 ALA A N 1
ATOM 1972 C CA . ALA A 1 254 ? 42.131 15.779 68.463 1.00 20.23 254 ALA A CA 1
ATOM 1973 C C . ALA A 1 254 ? 43.094 15.292 67.378 1.00 20.57 254 ALA A C 1
ATOM 1974 O O . ALA A 1 254 ? 43.688 16.092 66.653 1.00 20.77 254 ALA A O 1
ATOM 1976 N N . THR A 1 255 ? 43.268 13.977 67.313 1.00 21.15 255 THR A N 1
ATOM 1977 C CA . THR A 1 255 ? 43.967 13.311 66.216 1.00 21.55 255 THR A CA 1
ATOM 1978 C C . THR A 1 255 ? 43.044 12.175 65.776 1.00 21.72 255 THR A C 1
ATOM 1979 O O . THR A 1 255 ? 42.082 11.862 66.484 1.00 21.51 255 THR A O 1
ATOM 1983 N N . GLN A 1 256 ? 43.316 11.553 64.628 1.00 22.08 256 GLN A N 1
ATOM 1984 C CA . GLN A 1 256 ? 42.487 10.419 64.202 1.00 22.38 256 GLN A CA 1
ATOM 1985 C C . GLN A 1 256 ? 42.475 9.303 65.254 1.00 22.07 256 GLN A C 1
ATOM 1986 O O . GLN A 1 256 ? 41.416 8.735 65.538 1.00 21.87 256 GLN A O 1
ATOM 1992 N N . GLN A 1 257 ? 43.636 9.024 65.851 1.00 21.83 257 GLN A N 1
ATOM 1993 C CA . GLN A 1 257 ? 43.745 8.033 66.934 1.00 21.79 257 GLN A CA 1
ATOM 1994 C C . GLN A 1 257 ? 42.807 8.373 68.092 1.00 20.91 257 GLN A C 1
ATOM 1995 O O . GLN A 1 257 ? 42.043 7.519 68.553 1.00 20.57 257 GLN A O 1
ATOM 2001 N N . LYS A 1 258 ? 42.877 9.622 68.555 1.00 20.11 258 LYS A N 1
ATOM 2002 C CA . LYS A 1 258 ? 42.052 10.088 69.671 1.00 19.41 258 LYS A CA 1
ATOM 2003 C C . LYS A 1 258 ? 40.565 10.074 69.335 1.00 18.91 258 LYS A C 1
ATOM 2004 O O . LYS A 1 258 ? 39.738 9.747 70.185 1.00 18.78 258 LYS A O 1
ATOM 2010 N N . LEU A 1 259 ? 40.231 10.425 68.097 1.00 18.39 259 LEU A N 1
ATOM 2011 C CA . LEU A 1 259 ? 38.841 10.389 67.639 1.00 18.08 259 LEU A CA 1
ATOM 2012 C C . LEU A 1 259 ? 38.266 8.970 67.625 1.00 17.84 259 LEU A C 1
ATOM 2013 O O . LEU A 1 259 ? 37.102 8.769 67.975 1.00 17.40 259 LEU A O 1
ATOM 2018 N N . GLN A 1 260 ? 39.083 7.990 67.238 1.00 17.88 260 GLN A N 1
ATOM 2019 C CA . GLN A 1 260 ? 38.648 6.584 67.251 1.00 17.93 260 GLN A CA 1
ATOM 2020 C C . GLN A 1 260 ? 38.496 6.055 68.681 1.00 17.30 260 GLN A C 1
ATOM 2021 O O . GLN A 1 260 ? 37.521 5.370 69.002 1.00 17.21 260 GLN A O 1
ATOM 2027 N N . THR A 1 261 ? 39.458 6.394 69.536 1.00 16.96 261 THR A N 1
ATOM 2028 C CA . THR A 1 261 ? 39.425 6.028 70.950 1.00 16.49 261 THR A CA 1
ATOM 2029 C C . THR A 1 261 ? 38.192 6.628 71.626 1.00 16.14 261 THR A C 1
ATOM 2030 O O . THR A 1 261 ? 37.539 5.978 72.453 1.00 16.13 261 THR A O 1
ATOM 2034 N N . ASN A 1 262 ? 37.880 7.867 71.254 1.00 15.52 262 ASN A N 1
ATOM 2035 C CA . ASN A 1 262 ? 36.684 8.560 71.722 1.00 14.94 262 ASN A CA 1
ATOM 2036 C C . ASN A 1 262 ? 35.406 7.870 71.231 1.00 14.70 262 ASN A C 1
ATOM 2037 O O . ASN A 1 262 ? 34.452 7.699 71.993 1.00 14.38 262 ASN A O 1
ATOM 2042 N N . ALA A 1 263 ? 35.401 7.455 69.963 1.00 14.56 263 ALA A N 1
ATOM 2043 C CA . ALA A 1 263 ? 34.279 6.693 69.412 1.00 14.31 263 ALA A CA 1
ATOM 2044 C C . ALA A 1 263 ? 34.017 5.393 70.187 1.00 14.09 263 ALA A C 1
ATOM 2045 O O . ALA A 1 263 ? 32.860 5.041 70.444 1.00 13.89 263 ALA A O 1
ATOM 2047 N N . ASP A 1 264 ? 35.089 4.693 70.566 1.00 14.09 264 ASP A N 1
ATOM 2048 C CA . ASP A 1 264 ? 34.980 3.474 71.378 1.00 14.14 264 ASP A CA 1
ATOM 2049 C C . ASP A 1 264 ? 34.347 3.767 72.732 1.00 13.72 264 ASP A C 1
ATOM 2050 O O . ASP A 1 264 ? 33.502 3.004 73.208 1.00 13.32 264 ASP A O 1
ATOM 2055 N N . ALA A 1 265 ? 34.744 4.888 73.334 1.00 13.27 265 ALA A N 1
ATOM 2056 C CA . ALA A 1 265 ? 34.164 5.343 74.601 1.00 12.96 265 ALA A CA 1
ATOM 2057 C C . ALA A 1 265 ? 32.662 5.614 74.482 1.00 12.68 265 ALA A C 1
ATOM 2058 O O . ALA A 1 265 ? 31.896 5.237 75.366 1.00 12.50 265 ALA A O 1
ATOM 2060 N N . TYR A 1 266 ? 32.239 6.238 73.379 1.00 12.50 266 TYR A N 1
ATOM 2061 C CA . TYR A 1 266 ? 30.813 6.462 73.148 1.00 12.35 266 TYR A CA 1
ATOM 2062 C C . TYR A 1 266 ? 30.056 5.139 73.044 1.00 12.32 266 TYR A C 1
ATOM 2063 O O . TYR A 1 266 ? 29.003 4.976 73.659 1.00 12.30 266 TYR A O 1
ATOM 2072 N N . ALA A 1 267 ? 30.606 4.194 72.280 1.00 12.55 267 ALA A N 1
ATOM 2073 C CA . ALA A 1 267 ? 29.998 2.863 72.140 1.00 12.87 267 ALA A CA 1
ATOM 2074 C C . ALA A 1 267 ? 29.749 2.199 73.505 1.00 13.02 267 ALA A C 1
ATOM 2075 O O . ALA A 1 267 ? 28.682 1.635 73.735 1.00 13.05 267 ALA A O 1
ATOM 2077 N N . ARG A 1 268 ? 30.718 2.301 74.416 1.00 13.54 268 ARG A N 1
ATOM 2078 C CA . ARG A 1 268 ? 30.592 1.693 75.752 1.00 13.80 268 ARG A CA 1
ATOM 2079 C C . ARG A 1 268 ? 29.443 2.262 76.582 1.00 13.83 268 ARG A C 1
ATOM 2080 O O . ARG A 1 268 ? 28.600 1.508 77.091 1.00 13.79 268 ARG A O 1
ATOM 2088 N N . ILE A 1 269 ? 29.397 3.588 76.710 1.00 13.81 269 ILE A N 1
ATOM 2089 C CA . ILE A 1 269 ? 28.381 4.231 77.543 1.00 13.67 269 ILE A CA 1
ATOM 2090 C C . ILE A 1 269 ? 26.994 4.191 76.889 1.00 13.63 269 ILE A C 1
ATOM 2091 O O . ILE A 1 269 ? 25.994 3.939 77.568 1.00 13.62 269 ILE A O 1
ATOM 2096 N N . VAL A 1 270 ? 26.932 4.392 75.572 1.00 13.89 270 VAL A N 1
ATOM 2097 C CA . VAL A 1 270 ? 25.658 4.262 74.849 1.00 13.95 270 VAL A CA 1
ATOM 2098 C C . VAL A 1 270 ? 25.143 2.820 74.965 1.00 14.23 270 VAL A C 1
ATOM 2099 O O . VAL A 1 270 ? 23.959 2.597 75.217 1.00 14.40 270 VAL A O 1
ATOM 2103 N N . GLY A 1 271 ? 26.052 1.859 74.811 1.00 14.63 271 GLY A N 1
ATOM 2104 C CA . GLY A 1 271 ? 25.728 0.441 74.946 1.00 15.24 271 GLY A CA 1
ATOM 2105 C C . GLY A 1 271 ? 25.175 0.101 76.313 1.00 15.35 271 GLY A C 1
ATOM 2106 O O . GLY A 1 271 ? 24.248 -0.702 76.423 1.00 15.71 271 GLY A O 1
ATOM 2107 N N . SER A 1 272 ? 25.729 0.728 77.353 1.00 15.52 272 SER A N 1
ATOM 2108 C CA . SER A 1 272 ? 25.278 0.496 78.725 1.00 15.59 272 SER A CA 1
ATOM 2109 C C . SER A 1 272 ? 23.803 0.849 78.886 1.00 15.96 272 SER A C 1
ATOM 2110 O O . SER A 1 272 ? 23.059 0.126 79.560 1.00 15.69 272 SER A O 1
ATOM 2113 N N . CYS A 1 273 ? 23.377 1.938 78.240 1.00 16.06 273 CYS A N 1
ATOM 2114 C CA . CYS A 1 273 ? 21.964 2.307 78.236 1.00 16.78 273 CYS A CA 1
ATOM 2115 C C . CYS A 1 273 ? 21.121 1.259 77.516 1.00 16.41 273 CYS A C 1
ATOM 2116 O O . CYS A 1 273 ? 20.035 0.915 77.981 1.00 16.68 273 CYS A O 1
ATOM 2119 N N . MET A 1 274 ? 21.623 0.760 76.387 1.00 16.61 274 MET A N 1
ATOM 2120 C CA . MET A 1 274 ? 20.919 -0.269 75.616 1.00 17.05 274 MET A CA 1
ATOM 2121 C C . MET A 1 274 ? 20.691 -1.541 76.447 1.00 17.38 274 MET A C 1
ATOM 2122 O O . MET A 1 274 ? 19.687 -2.234 76.273 1.00 17.22 274 MET A O 1
ATOM 2127 N N . ASP A 1 275 ? 21.616 -1.805 77.365 1.00 17.89 275 ASP A N 1
ATOM 2128 C CA . ASP A 1 275 ? 21.606 -3.010 78.196 1.00 18.39 275 ASP A CA 1
ATOM 2129 C C . ASP A 1 275 ? 20.605 -2.977 79.356 1.00 18.55 275 ASP A C 1
ATOM 2130 O O . ASP A 1 275 ? 20.225 -4.025 79.885 1.00 18.34 275 ASP A O 1
ATOM 2135 N N . VAL A 1 276 ? 20.178 -1.779 79.747 1.00 18.64 276 VAL A N 1
ATOM 2136 C CA . VAL A 1 276 ? 19.329 -1.610 80.928 1.00 18.76 276 VAL A CA 1
ATOM 2137 C C . VAL A 1 276 ? 17.932 -1.143 80.532 1.00 19.18 276 VAL A C 1
ATOM 2138 O O . VAL A 1 276 ? 17.774 -0.065 79.954 1.00 19.23 276 VAL A O 1
ATOM 2142 N N . LYS A 1 277 ? 16.928 -1.961 80.853 1.00 19.25 277 LYS A N 1
ATOM 2143 C CA . LYS A 1 277 ? 15.530 -1.706 80.460 1.00 19.69 277 LYS A CA 1
ATOM 2144 C C . LYS A 1 277 ? 15.024 -0.332 80.913 1.00 19.46 277 LYS A C 1
ATOM 2145 O O . LYS A 1 277 ? 14.329 0.364 80.165 1.00 19.00 277 LYS A O 1
ATOM 2151 N N . ARG A 1 278 ? 15.388 0.047 82.135 1.00 19.15 278 ARG A N 1
ATOM 2152 C CA . ARG A 1 278 ? 14.908 1.287 82.742 1.00 19.16 278 ARG A CA 1
ATOM 2153 C C . ARG A 1 278 ? 15.685 2.540 82.314 1.00 18.55 278 ARG A C 1
ATOM 2154 O O . ARG A 1 278 ? 15.342 3.650 82.736 1.00 18.44 278 ARG A O 1
ATOM 2162 N N . CYS A 1 279 ? 16.731 2.365 81.507 1.00 17.91 279 CYS A N 1
ATOM 2163 C CA . CYS A 1 279 ? 17.411 3.508 80.886 1.00 17.69 279 CYS A CA 1
ATOM 2164 C C . CYS A 1 279 ? 16.556 3.995 79.723 1.00 17.00 279 CYS A C 1
ATOM 2165 O O . CYS A 1 279 ? 16.525 3.363 78.671 1.00 17.13 279 CYS A O 1
ATOM 2168 N N . VAL A 1 280 ? 15.859 5.111 79.922 1.00 16.11 280 VAL A N 1
ATOM 2169 C CA . VAL A 1 280 ? 14.819 5.543 78.979 1.00 15.53 280 VAL A CA 1
ATOM 2170 C C . VAL A 1 280 ? 15.353 6.272 77.743 1.00 15.19 280 VAL A C 1
ATOM 2171 O O . VAL A 1 280 ? 14.729 6.240 76.683 1.00 15.29 280 VAL A O 1
ATOM 2175 N N . GLY A 1 281 ? 16.503 6.924 77.874 1.00 14.65 281 GLY A N 1
ATOM 2176 C CA . GLY A 1 281 ? 17.016 7.734 76.782 1.00 13.94 281 GLY A CA 1
ATOM 2177 C C . GLY A 1 281 ? 18.351 8.374 77.066 1.00 13.45 281 GLY A C 1
ATOM 2178 O O . GLY A 1 281 ? 18.871 8.289 78.177 1.00 13.50 281 GLY A O 1
ATOM 2179 N N . ILE A 1 282 ? 18.902 9.015 76.038 1.00 12.95 282 ILE A N 1
ATOM 2180 C CA . ILE A 1 282 ? 20.186 9.688 76.119 1.00 12.42 282 ILE A CA 1
ATOM 2181 C C . ILE A 1 282 ? 20.040 11.111 75.583 1.00 12.24 282 ILE A C 1
ATOM 2182 O O . ILE A 1 282 ? 19.429 11.323 74.526 1.00 12.36 282 ILE A O 1
ATOM 2187 N N . THR A 1 283 ? 20.596 12.070 76.321 1.00 11.47 283 THR A N 1
ATOM 2188 C CA . THR A 1 283 ? 20.706 13.458 75.875 1.00 11.24 283 THR A CA 1
ATOM 2189 C C . THR A 1 283 ? 22.181 13.826 75.829 1.00 10.88 283 THR A C 1
ATOM 2190 O O . THR A 1 283 ? 22.893 13.669 76.823 1.00 11.41 283 THR A O 1
ATOM 2194 N N . VAL A 1 284 ? 22.649 14.291 74.673 1.00 10.73 284 VAL A N 1
ATOM 2195 C CA . VAL A 1 284 ? 24.009 14.820 74.573 1.00 10.22 284 VAL A CA 1
ATOM 2196 C C . VAL A 1 284 ? 23.981 16.309 74.919 1.00 10.31 284 VAL A C 1
ATOM 2197 O O . VAL A 1 284 ? 22.963 16.973 74.702 1.00 10.54 284 VAL A O 1
ATOM 2201 N N . TRP A 1 285 ? 25.079 16.829 75.464 1.00 9.77 285 TRP A N 1
ATOM 2202 C CA . TRP A 1 285 ? 25.104 18.233 75.885 1.00 9.58 285 TRP A CA 1
ATOM 2203 C C . TRP A 1 285 ? 25.524 19.164 74.741 1.00 8.97 285 TRP A C 1
ATOM 2204 O O . TRP A 1 285 ? 26.560 19.820 74.796 1.00 8.73 285 TRP A O 1
ATOM 2215 N N . GLY A 1 286 ? 24.693 19.202 73.706 1.00 8.70 286 GLY A N 1
ATOM 2216 C CA . GLY A 1 286 ? 24.955 20.020 72.527 1.00 8.90 286 GLY A CA 1
ATOM 2217 C C . GLY A 1 286 ? 25.232 19.170 71.307 1.00 9.06 286 GLY A C 1
ATOM 2218 O O . GLY A 1 286 ? 25.687 18.022 71.419 1.00 9.11 286 GLY A O 1
ATOM 2219 N N . ILE A 1 287 ? 24.957 19.741 70.139 1.00 9.00 287 ILE A N 1
ATOM 2220 C CA . ILE A 1 287 ? 25.219 19.081 68.869 1.00 9.07 287 ILE A CA 1
ATOM 2221 C C . ILE A 1 287 ? 26.695 19.216 68.464 1.00 9.11 287 ILE A C 1
ATOM 2222 O O . ILE A 1 287 ? 27.364 18.217 68.197 1.00 9.35 287 ILE A O 1
ATOM 2227 N N . SER A 1 288 ? 27.205 20.446 68.449 1.00 9.23 288 SER A N 1
ATOM 2228 C CA . SER A 1 288 ? 28.526 20.728 67.887 1.00 9.04 288 SER A CA 1
ATOM 2229 C C . SER A 1 288 ? 29.563 21.173 68.911 1.00 9.11 288 SER A C 1
ATOM 2230 O O . SER A 1 288 ? 29.256 21.971 69.805 1.00 9.22 288 SER A O 1
ATOM 2233 N N . ASP A 1 289 ? 30.791 20.669 68.752 1.00 9.05 289 ASP A N 1
ATOM 2234 C CA . ASP A 1 289 ? 31.958 21.122 69.520 1.00 9.20 289 ASP A CA 1
ATOM 2235 C C . ASP A 1 289 ? 32.121 22.652 69.544 1.00 8.86 289 ASP A C 1
ATOM 2236 O O . ASP A 1 289 ? 32.672 23.198 70.499 1.00 8.75 289 ASP A O 1
ATOM 2241 N N . LYS A 1 290 ? 31.660 23.323 68.485 1.00 8.98 290 LYS A N 1
ATOM 2242 C CA . LYS A 1 290 ? 31.769 24.788 68.338 1.00 9.08 290 LYS A CA 1
ATOM 2243 C C . LYS A 1 290 ? 31.270 25.548 69.579 1.00 8.96 290 LYS A C 1
ATOM 2244 O O . LYS A 1 290 ? 31.834 26.576 69.953 1.00 8.75 290 LYS A O 1
ATOM 2250 N N . TYR A 1 291 ? 30.230 25.027 70.220 1.00 8.72 291 TYR A N 1
ATOM 2251 C CA . TYR A 1 291 ? 29.579 25.748 71.316 1.00 9.07 291 TYR A CA 1
ATOM 2252 C C . TYR A 1 291 ? 29.567 24.992 72.646 1.00 9.31 291 TYR A C 1
ATOM 2253 O O . TYR A 1 291 ? 28.769 25.296 73.537 1.00 9.65 291 TYR A O 1
ATOM 2262 N N . SER A 1 292 ? 30.457 24.010 72.768 1.00 9.62 292 SER A N 1
ATOM 2263 C CA . SER A 1 292 ? 30.574 23.198 73.980 1.00 9.89 292 SER A CA 1
ATOM 2264 C C . SER A 1 292 ? 31.168 24.010 75.130 1.00 10.15 292 SER A C 1
ATOM 2265 O O . SER A 1 292 ? 32.068 24.815 74.922 1.00 10.32 292 SER A O 1
ATOM 2268 N N . TRP A 1 293 ? 30.664 23.776 76.340 1.00 10.60 293 TRP A N 1
ATOM 2269 C CA . TRP A 1 293 ? 31.186 24.401 77.566 1.00 10.90 293 TRP A CA 1
ATOM 2270 C C . TRP A 1 293 ? 32.642 24.023 77.867 1.00 10.99 293 TRP A C 1
ATOM 2271 O O . TRP A 1 293 ? 33.325 24.726 78.612 1.00 10.86 293 TRP A O 1
ATOM 2282 N N . VAL A 1 294 ? 33.111 22.908 77.302 1.00 10.99 294 VAL A N 1
ATOM 2283 C CA . VAL A 1 294 ? 34.363 22.285 77.769 1.00 10.99 294 VAL A CA 1
ATOM 2284 C C . VAL A 1 294 ? 35.648 23.137 77.650 1.00 11.16 294 VAL A C 1
ATOM 2285 O O . VAL A 1 294 ? 36.314 23.374 78.666 1.00 11.21 294 VAL A O 1
ATOM 2289 N N . PRO A 1 295 ? 35.999 23.608 76.433 1.00 11.35 295 PRO A N 1
ATOM 2290 C CA . PRO A 1 295 ? 37.277 24.328 76.304 1.00 11.70 295 PRO A CA 1
ATOM 2291 C C . PRO A 1 295 ? 37.374 25.624 77.121 1.00 12.03 295 PRO A C 1
ATOM 2292 O O . PRO A 1 295 ? 38.473 26.020 77.506 1.00 12.02 295 PRO A O 1
ATOM 2296 N N . GLY A 1 296 ? 36.240 26.266 77.385 1.00 12.48 296 GLY A N 1
ATOM 2297 C CA . GLY A 1 296 ? 36.224 27.496 78.182 1.00 12.97 296 GLY A CA 1
ATOM 2298 C C . GLY A 1 296 ? 36.352 27.224 79.673 1.00 13.24 296 GLY A C 1
ATOM 2299 O O . GLY A 1 296 ? 37.026 27.966 80.397 1.00 13.30 296 GLY A O 1
ATOM 2300 N N . THR A 1 297 ? 35.699 26.1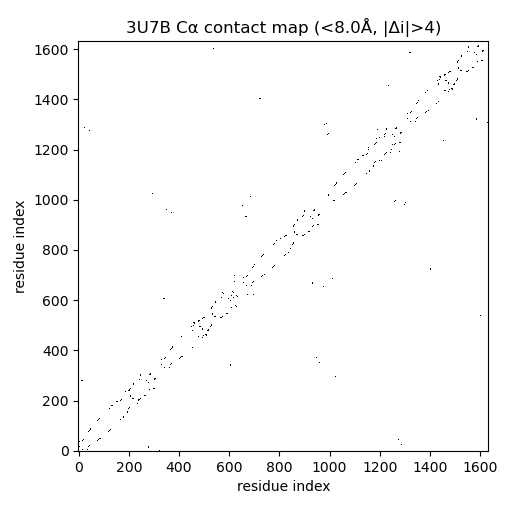58 80.132 1.00 13.43 297 THR A N 1
ATOM 2301 C CA . THR A 1 297 ? 35.726 25.787 81.544 1.00 13.35 297 THR A CA 1
ATOM 2302 C C . THR A 1 297 ? 37.078 25.153 81.887 1.00 13.39 297 THR A C 1
ATOM 2303 O O . THR A 1 297 ? 37.724 25.538 82.871 1.00 13.11 297 THR A O 1
ATOM 2307 N N . PHE A 1 298 ? 37.502 24.197 81.057 1.00 13.22 298 PHE A N 1
ATOM 2308 C CA . PHE A 1 298 ? 38.787 23.514 81.226 1.00 13.31 298 PHE A CA 1
ATOM 2309 C C . PHE A 1 298 ? 39.663 23.642 79.977 1.00 13.45 298 PHE A C 1
ATOM 2310 O O . PHE A 1 298 ? 39.696 22.728 79.147 1.00 13.44 298 PHE A O 1
ATOM 2318 N N . PRO A 1 299 ? 40.380 24.775 79.832 1.00 13.58 299 PRO A N 1
ATOM 2319 C CA . PRO A 1 299 ? 41.278 24.951 78.696 1.00 13.61 299 PRO A CA 1
ATOM 2320 C C . PRO A 1 299 ? 42.269 23.789 78.540 1.00 13.96 299 PRO A C 1
ATOM 2321 O O . PRO A 1 299 ? 42.859 23.331 79.525 1.00 13.66 299 PRO A O 1
ATOM 2325 N N . GLY A 1 300 ? 42.426 23.318 77.304 1.00 13.84 300 GLY A N 1
ATOM 2326 C CA . GLY A 1 300 ? 43.255 22.149 77.000 1.00 13.92 300 GLY A CA 1
ATOM 2327 C C . GLY A 1 300 ? 42.438 20.879 76.851 1.00 13.82 300 GLY A C 1
ATOM 2328 O O . GLY A 1 300 ? 42.948 19.858 76.389 1.00 13.81 300 GLY A O 1
ATOM 2329 N N . GLU A 1 301 ? 41.173 20.939 77.259 1.00 13.68 301 GLU A N 1
ATOM 2330 C CA . GLU A 1 301 ? 40.248 19.818 77.100 1.00 13.72 301 GLU A CA 1
ATOM 2331 C C . GLU A 1 301 ? 39.145 20.185 76.108 1.00 13.73 301 GLU A C 1
ATOM 2332 O O . GLU A 1 301 ? 38.847 21.369 75.923 1.00 13.70 301 GLU A O 1
ATOM 2338 N N . GLY A 1 302 ? 38.543 19.182 75.468 1.00 13.42 302 GLY A N 1
ATOM 2339 C CA . GLY A 1 302 ? 37.492 19.442 74.471 1.00 13.45 302 GLY A CA 1
ATOM 2340 C C . GLY A 1 302 ? 37.193 18.303 73.511 1.00 13.39 302 GLY A C 1
ATOM 2341 O O . GLY A 1 302 ? 37.353 17.136 73.856 1.00 13.37 302 GLY A O 1
ATOM 2342 N N . SER A 1 303 ? 36.744 18.661 72.307 1.00 13.43 303 SER A N 1
ATOM 2343 C CA . SER A 1 303 ? 36.350 17.711 71.260 1.00 13.61 303 SER A CA 1
ATOM 2344 C C . SER A 1 303 ? 35.374 16.649 71.785 1.00 13.20 303 SER A C 1
ATOM 2345 O O . SER A 1 303 ? 35.494 15.468 71.457 1.00 13.53 303 SER A O 1
ATOM 2348 N N . ALA A 1 304 ? 34.397 17.083 72.580 1.00 12.36 304 ALA A N 1
ATOM 2349 C CA . ALA A 1 304 ? 33.603 16.163 73.395 1.00 11.89 304 ALA A CA 1
ATOM 2350 C C . ALA A 1 304 ? 32.296 15.662 72.776 1.00 11.38 304 ALA A C 1
ATOM 2351 O O . ALA A 1 304 ? 31.685 14.720 73.302 1.00 11.40 304 ALA A O 1
ATOM 2353 N N . LEU A 1 305 ? 31.874 16.275 71.670 1.00 10.42 305 LEU A N 1
ATOM 2354 C CA . LEU A 1 305 ? 30.543 16.011 71.114 1.00 9.80 305 LEU A CA 1
ATOM 2355 C C . LEU A 1 305 ? 30.564 15.176 69.828 1.00 9.61 305 LEU A C 1
ATOM 2356 O O . LEU A 1 305 ? 31.631 14.760 69.371 1.00 9.39 305 LEU A O 1
ATOM 2361 N N . LEU A 1 306 ? 29.381 14.937 69.262 1.00 9.49 306 LEU A N 1
ATOM 2362 C CA . LEU A 1 306 ? 29.225 14.036 68.109 1.00 9.45 306 LEU A CA 1
ATOM 2363 C C . LEU A 1 306 ? 29.450 14.707 66.753 1.00 9.29 306 LEU A C 1
ATOM 2364 O O . LEU A 1 306 ? 29.765 14.031 65.771 1.00 9.32 306 LEU A O 1
ATOM 2369 N N . TRP A 1 307 ? 29.276 16.024 66.699 1.00 8.85 307 TRP A N 1
ATOM 2370 C CA . TRP A 1 307 ? 29.581 16.793 65.492 1.00 8.83 307 TRP A CA 1
ATOM 2371 C C . TRP A 1 307 ? 30.708 17.777 65.786 1.00 8.96 307 TRP A C 1
ATOM 2372 O O . TRP A 1 307 ? 30.763 18.349 66.881 1.00 8.99 307 TRP A O 1
ATOM 2383 N N . ASN A 1 308 ? 31.590 17.991 64.809 1.00 9.03 308 ASN A N 1
ATOM 2384 C CA . ASN A 1 308 ? 32.715 18.910 64.995 1.00 9.31 308 ASN A CA 1
ATOM 2385 C C . ASN A 1 308 ? 32.322 20.388 64.802 1.00 9.66 308 ASN A C 1
ATOM 2386 O O . ASN A 1 308 ? 31.128 20.710 64.705 1.00 9.31 308 ASN A O 1
ATOM 2391 N N . ASP A 1 309 ? 33.325 21.266 64.751 1.00 10.18 309 ASP A N 1
ATOM 2392 C CA . ASP A 1 309 ? 33.128 22.725 64.645 1.00 11.47 309 ASP A CA 1
ATOM 2393 C C . ASP A 1 309 ? 32.493 23.152 63.329 1.00 11.54 309 ASP A C 1
ATOM 2394 O O . ASP A 1 309 ? 31.897 24.234 63.248 1.00 11.50 309 ASP A O 1
ATOM 2399 N N . ASN A 1 310 ? 32.651 22.308 62.308 1.00 11.66 310 ASN A N 1
ATOM 2400 C CA . ASN A 1 310 ? 32.079 22.522 60.975 1.00 11.90 310 ASN A CA 1
ATOM 2401 C C . ASN A 1 310 ? 30.730 21.828 60.790 1.00 11.42 310 ASN A C 1
ATOM 2402 O O . ASN A 1 310 ? 30.239 21.725 59.664 1.00 10.96 310 ASN A O 1
ATOM 2407 N N . PHE A 1 311 ? 30.147 21.342 61.887 1.00 10.89 311 PHE A N 1
ATOM 2408 C CA . PHE A 1 311 ? 28.869 20.614 61.856 1.00 10.99 311 PHE A CA 1
ATOM 2409 C C . PHE A 1 311 ? 28.951 19.347 60.980 1.00 11.23 311 PHE A C 1
ATOM 2410 O O . PHE A 1 311 ? 28.000 18.991 60.288 1.00 11.06 311 PHE A O 1
ATOM 2418 N N . GLN A 1 312 ? 30.107 18.681 61.025 1.00 11.44 312 GLN A N 1
ATOM 2419 C CA . GLN A 1 312 ? 30.309 17.395 60.350 1.00 11.95 312 GLN A CA 1
ATOM 2420 C C . GLN A 1 312 ? 30.358 16.278 61.395 1.00 11.56 312 GLN A C 1
ATOM 2421 O O . GLN A 1 312 ? 30.949 16.449 62.469 1.00 11.13 312 GLN A O 1
ATOM 2427 N N . LYS A 1 313 ? 29.729 15.145 61.081 1.00 11.24 313 LYS A N 1
ATOM 2428 C CA . LYS A 1 313 ? 29.703 13.993 61.984 1.00 11.36 313 LYS A CA 1
ATOM 2429 C C . LYS A 1 313 ? 31.109 13.476 62.253 1.00 11.26 313 LYS A C 1
ATOM 2430 O O . LYS A 1 313 ? 31.901 13.292 61.328 1.00 11.18 313 LYS A O 1
ATOM 2436 N N . LYS A 1 314 ? 31.412 13.251 63.526 1.00 11.20 314 LYS A N 1
ATOM 2437 C CA . LYS A 1 314 ? 32.695 12.675 63.928 1.00 11.50 314 LYS A CA 1
ATOM 2438 C C . LYS A 1 314 ? 32.577 11.144 64.003 1.00 11.55 314 LYS A C 1
ATOM 2439 O O . LYS A 1 314 ? 31.467 10.619 63.923 1.00 11.54 314 LYS A O 1
ATOM 2445 N N . PRO A 1 315 ? 33.713 10.420 64.143 1.00 11.80 315 PRO A N 1
ATOM 2446 C CA . PRO A 1 315 ? 33.625 8.954 64.281 1.00 12.12 315 PRO A CA 1
ATOM 2447 C C . PRO A 1 315 ? 32.703 8.495 65.414 1.00 12.35 315 PRO A C 1
ATOM 2448 O O . PRO A 1 315 ? 32.036 7.465 65.288 1.00 12.91 315 PRO A O 1
ATOM 2452 N N . SER A 1 316 ? 32.637 9.276 66.489 1.00 12.27 316 SER A N 1
ATOM 2453 C CA . SER A 1 316 ? 31.736 8.993 67.608 1.00 12.37 316 SER A CA 1
ATOM 2454 C C . SER A 1 316 ? 30.261 8.923 67.218 1.00 12.15 316 SER A C 1
ATOM 2455 O O . SER A 1 316 ? 29.514 8.131 67.798 1.00 12.17 316 SER A O 1
ATOM 2458 N N . TYR A 1 317 ? 29.834 9.751 66.255 1.00 11.71 317 TYR A N 1
ATOM 2459 C CA . TYR A 1 317 ? 28.448 9.685 65.771 1.00 11.56 317 TYR A CA 1
ATOM 2460 C C . TYR A 1 317 ? 28.123 8.291 65.220 1.00 11.77 317 TYR A C 1
ATOM 2461 O O . TYR A 1 317 ? 27.104 7.701 65.582 1.00 11.79 317 TYR A O 1
ATOM 2470 N N . THR A 1 318 ? 28.989 7.790 64.341 1.00 12.27 318 THR A N 1
ATOM 2471 C CA . THR A 1 318 ? 28.816 6.473 63.717 1.00 13.17 318 THR A CA 1
ATOM 2472 C C . THR A 1 318 ? 28.835 5.343 64.760 1.00 13.07 318 THR A C 1
ATOM 2473 O O . THR A 1 318 ? 27.982 4.461 64.725 1.00 13.51 318 THR A O 1
ATOM 2477 N N . SER A 1 319 ? 29.786 5.383 65.688 1.00 13.27 319 SER A N 1
ATOM 2478 C CA . SER A 1 319 ? 29.852 4.369 66.748 1.00 13.64 319 SER A CA 1
ATOM 2479 C C . SER A 1 319 ? 28.606 4.397 67.640 1.00 13.47 319 SER A C 1
ATOM 2480 O O . SER A 1 319 ? 28.071 3.343 67.992 1.00 13.50 319 SER A O 1
ATOM 2483 N N . THR A 1 320 ? 28.128 5.600 67.972 1.00 13.21 320 THR A N 1
ATOM 2484 C CA . THR A 1 320 ? 26.864 5.765 68.706 1.00 12.95 320 THR A CA 1
ATOM 2485 C C . THR A 1 320 ? 25.668 5.151 67.957 1.00 13.14 320 THR A C 1
ATOM 2486 O O . THR A 1 320 ? 24.940 4.323 68.515 1.00 13.01 320 THR A O 1
ATOM 2490 N N . LEU A 1 321 ? 25.472 5.552 66.702 1.00 13.06 321 LEU A N 1
ATOM 2491 C CA . LEU A 1 321 ? 24.339 5.064 65.910 1.00 13.15 321 LEU A CA 1
ATOM 2492 C C . LEU A 1 321 ? 24.379 3.536 65.740 1.00 13.47 321 LEU A C 1
ATOM 2493 O O . LEU A 1 321 ? 23.357 2.862 65.907 1.00 12.99 321 LEU A O 1
ATOM 2498 N N . ASN A 1 322 ? 25.559 3.004 65.426 1.00 13.95 322 ASN A N 1
ATOM 2499 C CA . ASN A 1 322 ? 25.733 1.555 65.283 1.00 14.76 322 ASN A CA 1
ATOM 2500 C C . ASN A 1 322 ? 25.415 0.791 66.568 1.00 15.04 322 ASN A C 1
ATOM 2501 O O . ASN A 1 322 ? 24.790 -0.269 66.530 1.00 15.30 322 ASN A O 1
ATOM 2506 N N . THR A 1 323 ? 25.835 1.349 67.701 1.00 15.43 323 THR A N 1
ATOM 2507 C CA . THR A 1 323 ? 25.616 0.736 69.007 1.00 15.59 323 THR A CA 1
ATOM 2508 C C . THR A 1 323 ? 24.132 0.666 69.360 1.00 15.74 323 THR A C 1
ATOM 2509 O O . THR A 1 323 ? 23.657 -0.359 69.859 1.00 16.03 323 THR A O 1
ATOM 2513 N N . ILE A 1 324 ? 23.398 1.746 69.097 1.00 15.87 324 ILE A N 1
ATOM 2514 C CA . ILE A 1 324 ? 21.946 1.739 69.294 1.00 16.08 324 ILE A CA 1
ATOM 2515 C C . ILE A 1 324 ? 21.284 0.687 68.386 1.00 16.79 324 ILE A C 1
ATOM 2516 O O . ILE A 1 324 ? 20.403 -0.058 68.830 1.00 16.41 324 ILE A O 1
ATOM 2521 N N . ASN A 1 325 ? 21.725 0.627 67.129 1.00 17.91 325 ASN A N 1
ATOM 2522 C CA . ASN A 1 325 ? 21.144 -0.285 66.132 1.00 19.57 325 ASN A CA 1
ATOM 2523 C C . ASN A 1 325 ? 21.514 -1.765 66.295 1.00 21.14 325 ASN A C 1
ATOM 2524 O O . ASN A 1 325 ? 20.897 -2.627 65.662 1.00 21.34 325 ASN A O 1
ATOM 2529 N N . ARG A 1 326 ? 22.509 -2.059 67.131 1.00 23.19 326 ARG A N 1
ATOM 2530 C CA . ARG A 1 326 ? 23.019 -3.432 67.284 1.00 25.35 326 ARG A CA 1
ATOM 2531 C C . ARG A 1 326 ? 21.944 -4.428 67.732 1.00 26.36 326 ARG A C 1
ATOM 2532 O O . ARG A 1 326 ? 21.247 -4.200 68.725 1.00 26.44 326 ARG A O 1
ATOM 2540 N N . ARG A 1 327 ? 21.823 -5.516 66.964 1.00 27.76 327 ARG A N 1
ATOM 2541 C CA . ARG A 1 327 ? 20.891 -6.635 67.216 1.00 29.01 327 ARG A CA 1
ATOM 2542 C C . ARG A 1 327 ? 19.542 -6.235 67.827 1.00 29.42 327 ARG A C 1
ATOM 2543 O O . ARG A 1 327 ? 18.778 -5.458 67.240 1.00 30.02 327 ARG A O 1
ATOM 2551 N N . ALA B 1 1 ? -0.591 18.483 59.078 1.00 24.22 1 ALA B N 1
ATOM 2552 C CA . ALA B 1 1 ? 0.194 18.887 57.874 1.00 23.98 1 ALA B CA 1
ATOM 2553 C C . ALA B 1 1 ? 1.642 18.411 57.982 1.00 23.48 1 ALA B C 1
ATOM 2554 O O . ALA B 1 1 ? 2.204 18.366 59.078 1.00 23.93 1 ALA B O 1
ATOM 2556 N N . ALA B 1 2 ? 2.237 18.050 56.844 1.00 22.84 2 ALA B N 1
ATOM 2557 C CA . ALA B 1 2 ? 3.630 17.582 56.800 1.00 21.87 2 ALA B CA 1
ATOM 2558 C C . ALA B 1 2 ? 4.611 18.722 57.096 1.00 21.17 2 ALA B C 1
ATOM 2559 O O . ALA B 1 2 ? 4.324 19.882 56.794 1.00 21.04 2 ALA B O 1
ATOM 2561 N N . SER B 1 3 ? 5.762 18.380 57.677 1.00 20.15 3 SER B N 1
ATOM 2562 C CA . SER B 1 3 ? 6.692 19.373 58.229 1.00 19.29 3 SER B CA 1
ATOM 2563 C C . SER B 1 3 ? 7.899 19.705 57.342 1.00 18.21 3 SER B C 1
ATOM 2564 O O . SER B 1 3 ? 8.602 20.700 57.581 1.00 18.71 3 SER B O 1
ATOM 2567 N N . GLY B 1 4 ? 8.137 18.877 56.331 1.00 16.41 4 GLY B N 1
ATOM 2568 C CA . GLY B 1 4 ? 9.209 19.118 55.363 1.00 13.94 4 GLY B CA 1
ATOM 2569 C C . GLY B 1 4 ? 8.677 19.040 53.939 1.00 12.56 4 GLY B C 1
ATOM 2570 O O . GLY B 1 4 ? 7.611 18.482 53.703 1.00 11.48 4 GLY B O 1
ATOM 2571 N N . LEU B 1 5 ? 9.437 19.583 52.991 1.00 11.51 5 LEU B N 1
ATOM 2572 C CA . LEU B 1 5 ? 8.998 19.694 51.591 1.00 10.68 5 LEU B CA 1
ATOM 2573 C C . LEU B 1 5 ? 8.774 18.342 50.907 1.00 10.34 5 LEU B C 1
ATOM 2574 O O . LEU B 1 5 ? 7.734 18.135 50.281 1.00 10.61 5 LEU B O 1
ATOM 2579 N N . GLU B 1 6 ? 9.739 17.433 51.037 1.00 10.12 6 GLU B N 1
ATOM 2580 C CA . GLU B 1 6 ? 9.606 16.062 50.510 1.00 9.97 6 GLU B CA 1
ATOM 2581 C C . GLU B 1 6 ? 8.395 15.320 51.086 1.00 10.05 6 GLU B C 1
ATOM 2582 O O . GLU B 1 6 ? 7.614 14.748 50.328 1.00 10.11 6 GLU B O 1
ATOM 2588 N N . ALA B 1 7 ? 8.243 15.322 52.414 1.00 9.64 7 ALA B N 1
ATOM 2589 C CA . ALA B 1 7 ? 7.086 14.672 53.050 1.00 9.70 7 ALA B CA 1
ATOM 2590 C C . ALA B 1 7 ? 5.766 15.280 52.579 1.00 9.70 7 ALA B C 1
ATOM 2591 O O . ALA B 1 7 ? 4.787 14.559 52.361 1.00 9.79 7 ALA B O 1
ATOM 2593 N N . ALA B 1 8 ? 5.742 16.603 52.414 1.00 9.68 8 ALA B N 1
ATOM 2594 C CA . ALA B 1 8 ? 4.553 17.281 51.899 1.00 10.08 8 ALA B CA 1
ATOM 2595 C C . ALA B 1 8 ? 4.217 16.844 50.467 1.00 10.43 8 ALA B C 1
ATOM 2596 O O . ALA B 1 8 ? 3.053 16.570 50.165 1.00 10.80 8 ALA B O 1
ATOM 2598 N N . MET B 1 9 ? 5.228 16.766 49.599 1.00 10.49 9 MET B N 1
ATOM 2599 C CA . MET B 1 9 ? 5.012 16.312 48.217 1.00 10.80 9 MET B CA 1
ATOM 2600 C C . MET B 1 9 ? 4.427 14.901 48.171 1.00 11.15 9 MET B C 1
ATOM 2601 O O . MET B 1 9 ? 3.451 14.660 47.455 1.00 11.07 9 MET B O 1
ATOM 2606 N N . LYS B 1 10 ? 5.006 13.982 48.947 1.00 11.75 10 LYS B N 1
ATOM 2607 C CA . LYS B 1 10 ? 4.519 12.595 48.990 1.00 12.43 10 LYS B CA 1
ATOM 2608 C C . LYS B 1 10 ? 3.082 12.491 49.487 1.00 12.53 10 LYS B C 1
ATOM 2609 O O . LYS B 1 10 ? 2.280 11.736 48.929 1.00 12.49 10 LYS B O 1
ATOM 2615 N N . ALA B 1 11 ? 2.763 13.246 50.534 1.00 12.58 11 ALA B N 1
ATOM 2616 C CA . ALA B 1 11 ? 1.421 13.227 51.111 1.00 13.04 11 ALA B CA 1
ATOM 2617 C C . ALA B 1 11 ? 0.399 13.772 50.120 1.00 13.21 11 ALA B C 1
ATOM 2618 O O . ALA B 1 11 ? -0.763 13.363 50.127 1.00 13.19 11 ALA B O 1
ATOM 2620 N N . ALA B 1 12 ? 0.851 14.671 49.248 1.00 13.00 12 ALA B N 1
ATOM 2621 C CA . ALA B 1 12 ? -0.001 15.262 48.222 1.00 13.17 12 ALA B CA 1
ATOM 2622 C C . ALA B 1 12 ? -0.131 14.392 46.965 1.00 13.04 12 ALA B C 1
ATOM 2623 O O . ALA B 1 12 ? -0.844 14.755 46.032 1.00 13.56 12 ALA B O 1
ATOM 2625 N N . GLY B 1 13 ? 0.557 13.251 46.939 1.00 12.57 13 GLY B N 1
ATOM 2626 C CA . GLY B 1 13 ? 0.522 12.360 45.782 1.00 11.95 13 GLY B CA 1
ATOM 2627 C C . GLY B 1 13 ? 1.580 12.656 44.729 1.00 11.57 13 GLY B C 1
ATOM 2628 O O . GLY B 1 13 ? 1.558 12.076 43.644 1.00 11.27 13 GLY B O 1
ATOM 2629 N N . LYS B 1 14 ? 2.506 13.559 45.044 1.00 10.80 14 LYS B N 1
ATOM 2630 C CA . LYS B 1 14 ? 3.618 13.869 44.143 1.00 10.46 14 LYS B CA 1
ATOM 2631 C C . LYS B 1 14 ? 4.802 12.932 44.389 1.00 10.55 14 LYS B C 1
ATOM 2632 O O . LYS B 1 14 ? 4.811 12.176 45.370 1.00 10.65 14 LYS B O 1
ATOM 2638 N N . GLN B 1 15 ? 5.799 12.987 43.510 1.00 9.81 15 GLN B N 1
ATOM 2639 C CA . GLN B 1 15 ? 6.914 12.037 43.568 1.00 9.82 15 GLN B CA 1
ATOM 2640 C C . GLN B 1 15 ? 8.087 12.466 44.451 1.00 9.56 15 GLN B C 1
ATOM 2641 O O . GLN B 1 15 ? 8.681 11.617 45.131 1.00 9.96 15 GLN B O 1
ATOM 2647 N N . TYR B 1 16 ? 8.428 13.757 44.431 1.00 8.99 16 TYR B N 1
ATOM 2648 C CA . TYR B 1 16 ? 9.614 14.256 45.145 1.00 8.72 16 TYR B CA 1
ATOM 2649 C C . TYR B 1 16 ? 9.663 15.772 45.294 1.00 8.46 16 TYR B C 1
ATOM 2650 O O . TYR B 1 16 ? 9.076 16.513 44.504 1.00 8.40 16 TYR B O 1
ATOM 2659 N N . PHE B 1 17 ? 10.393 16.220 46.312 1.00 8.39 17 PHE B N 1
ATOM 2660 C CA . PHE B 1 17 ? 10.946 17.569 46.320 1.00 7.77 17 PHE B CA 1
ATOM 2661 C C . PHE B 1 17 ? 12.458 17.431 46.370 1.00 7.82 17 PHE B C 1
ATOM 2662 O O . PHE B 1 17 ? 13.004 16.771 47.262 1.00 8.10 17 PHE B O 1
ATOM 2670 N N . GLY B 1 18 ? 13.130 18.045 45.404 1.00 7.41 18 GLY B N 1
ATOM 2671 C CA . GLY B 1 18 ? 14.567 17.891 45.267 1.00 7.14 18 GLY B CA 1
ATOM 2672 C C . GLY B 1 18 ? 15.354 19.180 45.298 1.00 7.09 18 GLY B C 1
ATOM 2673 O O . GLY B 1 18 ? 14.793 20.276 45.352 1.00 7.13 18 GLY B O 1
ATOM 2674 N N . THR B 1 19 ? 16.674 19.042 45.279 1.00 6.96 19 THR B N 1
ATOM 2675 C CA . THR B 1 19 ? 17.549 20.192 45.144 1.00 6.78 19 THR B CA 1
ATOM 2676 C C . THR B 1 19 ? 18.792 19.873 44.321 1.00 6.96 19 THR B C 1
ATOM 2677 O O . THR B 1 19 ? 19.270 18.733 44.305 1.00 7.16 19 THR B O 1
ATOM 2681 N N . ALA B 1 20 ? 19.302 20.887 43.630 1.00 6.92 20 ALA B N 1
ATOM 2682 C CA . ALA B 1 20 ? 20.652 20.835 43.096 1.00 7.16 20 ALA B CA 1
ATOM 2683 C C . ALA B 1 20 ? 21.643 20.779 44.256 1.00 7.54 20 ALA B C 1
ATOM 2684 O O . ALA B 1 20 ? 21.363 21.273 45.354 1.00 7.80 20 ALA B O 1
ATOM 2686 N N . LEU B 1 21 ? 22.799 20.170 44.014 1.00 7.40 21 LEU B N 1
ATOM 2687 C CA . LEU B 1 21 ? 23.804 20.024 45.058 1.00 7.49 21 LEU B CA 1
ATOM 2688 C C . LEU B 1 21 ? 25.203 20.068 44.487 1.00 7.62 21 LEU B C 1
ATOM 2689 O O . LEU B 1 21 ? 25.507 19.388 43.501 1.00 7.52 21 LEU B O 1
ATOM 2694 N N . THR B 1 22 ? 26.046 20.882 45.114 1.00 7.78 22 THR B N 1
ATOM 2695 C CA . THR B 1 22 ? 27.488 20.772 44.959 1.00 7.90 22 THR B CA 1
ATOM 2696 C C . THR B 1 22 ? 28.048 20.312 46.303 1.00 7.83 22 THR B C 1
ATOM 2697 O O . THR B 1 22 ? 27.810 20.947 47.334 1.00 7.55 22 THR B O 1
ATOM 2701 N N . VAL B 1 23 ? 28.767 19.195 46.292 1.00 8.00 23 VAL B N 1
ATOM 2702 C CA . VAL B 1 23 ? 29.431 18.705 47.499 1.00 7.94 23 VAL B CA 1
ATOM 2703 C C . VAL B 1 23 ? 30.603 19.638 47.823 1.00 7.85 23 VAL B C 1
ATOM 2704 O O . VAL B 1 23 ? 31.425 19.929 46.953 1.00 7.57 23 VAL B O 1
ATOM 2708 N N . ARG B 1 24 ? 30.662 20.120 49.065 1.00 8.20 24 ARG B N 1
ATOM 2709 C CA . ARG B 1 24 ? 31.726 21.037 49.499 1.00 8.51 24 ARG B CA 1
ATOM 2710 C C . ARG B 1 24 ? 31.967 20.896 51.000 1.00 8.81 24 ARG B C 1
ATOM 2711 O O . ARG B 1 24 ? 31.193 20.225 51.695 1.00 8.88 24 ARG B O 1
ATOM 2719 N N . ASN B 1 25 ? 33.036 21.525 51.487 1.00 9.13 25 ASN B N 1
ATOM 2720 C CA . ASN B 1 25 ? 33.412 21.468 52.905 1.00 9.52 25 ASN B CA 1
ATOM 2721 C C . ASN B 1 25 ? 32.388 22.104 53.846 1.00 9.10 25 ASN B C 1
ATOM 2722 O O . ASN B 1 25 ? 32.173 21.621 54.958 1.00 8.77 25 ASN B O 1
ATOM 2727 N N . ASP B 1 26 ? 31.758 23.188 53.395 1.00 8.81 26 ASP B N 1
ATOM 2728 C CA . ASP B 1 26 ? 30.645 23.806 54.118 1.00 8.28 26 ASP B CA 1
ATOM 2729 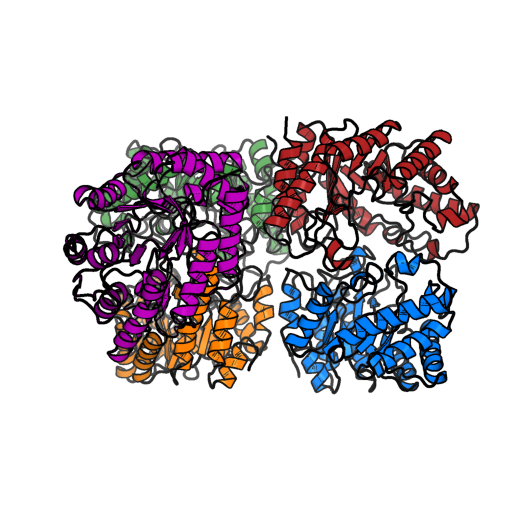C C . ASP B 1 26 ? 29.450 22.834 54.176 1.00 7.92 26 ASP B C 1
ATOM 2730 O O . ASP B 1 26 ? 28.825 22.536 53.152 1.00 7.95 26 ASP B O 1
ATOM 2735 N N . GLN B 1 27 ? 29.141 22.345 55.375 1.00 7.31 27 GLN B N 1
ATOM 2736 C CA . GLN B 1 27 ? 28.090 21.331 55.564 1.00 7.21 27 GLN B CA 1
ATOM 2737 C C . GLN B 1 27 ? 26.675 21.910 55.687 1.00 7.10 27 GLN B C 1
ATOM 2738 O O . GLN B 1 27 ? 25.708 21.167 55.922 1.00 6.88 27 GLN B O 1
ATOM 2744 N N . GLY B 1 28 ? 26.548 23.223 55.507 1.00 7.01 28 GLY B N 1
ATOM 2745 C CA . GLY B 1 28 ? 25.273 23.922 55.734 1.00 7.00 28 GLY B CA 1
ATOM 2746 C C . GLY B 1 28 ? 24.107 23.343 54.958 1.00 7.07 28 GLY B C 1
ATOM 2747 O O . GLY B 1 28 ? 23.043 23.084 55.522 1.00 7.08 28 GLY B O 1
ATOM 2748 N N . GLU B 1 29 ? 24.323 23.116 53.663 1.00 7.04 29 GLU B N 1
ATOM 2749 C CA . GLU B 1 29 ? 23.279 22.602 52.775 1.00 7.35 29 GLU B CA 1
ATOM 2750 C C . GLU B 1 29 ? 23.023 21.110 52.962 1.00 7.38 29 GLU B C 1
ATOM 2751 O O . GLU B 1 29 ? 21.862 20.679 53.042 1.00 7.12 29 GLU B O 1
ATOM 2757 N N . ILE B 1 30 ? 24.096 20.319 53.020 1.00 7.17 30 ILE B N 1
ATOM 2758 C CA . ILE B 1 30 ? 23.936 18.868 53.177 1.00 7.70 30 ILE B CA 1
ATOM 2759 C C . ILE B 1 30 ? 23.243 18.499 54.496 1.00 7.52 30 ILE B C 1
ATOM 2760 O O . ILE B 1 30 ? 22.449 17.554 54.534 1.00 7.48 30 ILE B O 1
ATOM 2765 N N . ASP B 1 31 ? 23.504 19.256 55.563 1.00 7.59 31 ASP B N 1
ATOM 2766 C CA . ASP B 1 31 ? 22.855 18.967 56.856 1.00 7.75 31 ASP B CA 1
ATOM 2767 C C . ASP B 1 31 ? 21.334 19.145 56.799 1.00 7.61 31 ASP B C 1
ATOM 2768 O O . ASP B 1 31 ? 20.597 18.420 57.477 1.00 7.87 31 ASP B O 1
ATOM 2773 N N . ILE B 1 32 ? 20.880 20.094 55.972 1.00 7.25 32 ILE B N 1
ATOM 2774 C CA . ILE B 1 32 ? 19.451 20.297 55.682 1.00 7.17 32 ILE B CA 1
ATOM 2775 C C . ILE B 1 32 ? 18.896 19.174 54.793 1.00 7.39 32 ILE B C 1
ATOM 2776 O O . ILE B 1 32 ? 17.796 18.677 55.027 1.00 7.29 32 ILE B O 1
ATOM 2781 N N . ILE B 1 33 ? 19.680 18.774 53.791 1.00 7.47 33 ILE B N 1
ATOM 2782 C CA . ILE B 1 33 ? 19.318 17.702 52.850 1.00 7.80 33 ILE B CA 1
ATOM 2783 C C . ILE B 1 33 ? 19.168 16.328 53.539 1.00 8.29 33 ILE B C 1
ATOM 2784 O O . ILE B 1 33 ? 18.347 15.500 53.124 1.00 7.61 33 ILE B O 1
ATOM 2789 N N . ASN B 1 34 ? 19.947 16.116 54.602 1.00 8.73 34 ASN B N 1
ATOM 2790 C CA . ASN B 1 34 ? 19.934 14.864 55.372 1.00 9.23 34 ASN B CA 1
ATOM 2791 C C . ASN B 1 34 ? 18.566 14.480 55.911 1.00 9.44 34 ASN B C 1
ATOM 2792 O O . ASN B 1 34 ? 18.275 13.300 56.101 1.00 9.46 34 ASN B O 1
ATOM 2797 N N . ASN B 1 35 ? 17.747 15.497 56.167 1.00 9.32 35 ASN B N 1
ATOM 2798 C CA . ASN B 1 35 ? 16.387 15.333 56.638 1.00 9.31 35 ASN B CA 1
ATOM 2799 C C . ASN B 1 35 ? 15.542 14.686 55.544 1.00 9.58 35 ASN B C 1
ATOM 2800 O O . ASN B 1 35 ? 15.219 15.324 54.540 1.00 8.99 35 ASN B O 1
ATOM 2805 N N . LYS B 1 36 ? 15.194 13.416 55.744 1.00 9.45 36 LYS B N 1
ATOM 2806 C CA . LYS B 1 36 ? 14.448 12.647 54.743 1.00 10.03 36 LYS B CA 1
ATOM 2807 C C . LYS B 1 36 ? 13.024 13.155 54.527 1.00 9.90 36 LYS B C 1
ATOM 2808 O O . LYS B 1 36 ? 12.393 12.826 53.515 1.00 10.16 36 LYS B O 1
ATOM 2814 N N . ASN B 1 37 ? 12.525 13.961 55.466 1.00 9.55 37 ASN B N 1
ATOM 2815 C CA . ASN B 1 37 ? 11.238 14.624 55.291 1.00 9.26 37 ASN B CA 1
ATOM 2816 C C . ASN B 1 37 ? 11.350 15.918 54.488 1.00 8.84 37 ASN B C 1
ATOM 2817 O O . ASN B 1 37 ? 10.340 16.462 54.048 1.00 8.45 37 ASN B O 1
ATOM 2822 N N . GLU B 1 38 ? 12.578 16.393 54.288 1.00 8.48 38 GLU B N 1
ATOM 2823 C CA . GLU B 1 38 ? 12.814 17.651 53.573 1.00 8.07 38 GLU B CA 1
ATOM 2824 C C . GLU B 1 38 ? 13.094 17.461 52.081 1.00 7.70 38 GLU B C 1
ATOM 2825 O O . GLU B 1 38 ? 12.472 18.104 51.247 1.00 7.65 38 GLU B O 1
ATOM 2831 N N . ILE B 1 39 ? 14.053 16.593 51.762 1.00 7.63 39 ILE B N 1
ATOM 2832 C CA . ILE B 1 39 ? 14.532 16.406 50.389 1.00 7.60 39 ILE B CA 1
ATOM 2833 C C . ILE B 1 39 ? 14.524 14.912 50.054 1.00 7.72 39 ILE B C 1
ATOM 2834 O O . ILE B 1 39 ? 14.925 14.089 50.878 1.00 8.05 39 ILE B O 1
ATOM 2839 N N . GLY B 1 40 ? 14.051 14.560 48.860 1.00 7.93 40 GLY B N 1
ATOM 2840 C CA . GLY B 1 40 ? 14.107 13.167 48.399 1.00 7.97 40 GLY B CA 1
ATOM 2841 C C . GLY B 1 40 ? 14.700 12.956 47.015 1.00 8.13 40 GLY B C 1
ATOM 2842 O O . GLY B 1 40 ? 14.621 11.853 46.459 1.00 8.28 40 GLY B O 1
ATOM 2843 N N . SER B 1 41 ? 15.299 14.007 46.459 1.00 7.82 41 SER B N 1
ATOM 2844 C CA . SER B 1 41 ? 15.898 13.954 45.125 1.00 7.64 41 SER B CA 1
ATOM 2845 C C . SER B 1 41 ? 17.047 14.952 45.039 1.00 7.91 41 SER B C 1
ATOM 2846 O O . SER B 1 41 ? 16.976 16.031 45.624 1.00 7.84 41 SER B O 1
ATOM 2849 N N . ILE B 1 42 ? 18.101 14.576 44.317 1.00 7.63 42 ILE B N 1
ATOM 2850 C CA . ILE B 1 42 ? 19.293 15.408 44.155 1.00 8.23 42 ILE B CA 1
ATOM 2851 C C . ILE B 1 42 ? 19.621 15.564 42.674 1.00 7.80 42 ILE B C 1
ATOM 2852 O O . ILE B 1 42 ? 19.569 14.591 41.924 1.00 7.71 42 ILE B O 1
ATOM 2857 N N . THR B 1 43 ? 19.948 16.789 42.263 1.00 7.89 43 THR B N 1
ATOM 2858 C CA . THR B 1 43 ? 20.535 17.036 40.946 1.00 7.64 43 THR B CA 1
ATOM 2859 C C . THR B 1 43 ? 21.979 17.533 41.112 1.00 7.76 43 THR B C 1
ATOM 2860 O O . THR B 1 43 ? 22.199 18.642 41.604 1.00 7.71 43 THR B O 1
ATOM 2864 N N . PRO B 1 44 ? 22.973 16.724 40.690 1.00 7.52 44 PRO B N 1
ATOM 2865 C CA . PRO B 1 44 ? 24.356 17.222 40.754 1.00 7.31 44 PRO B CA 1
ATOM 2866 C C . PRO B 1 44 ? 24.487 18.504 39.935 1.00 7.44 44 PRO B C 1
ATOM 2867 O O . PRO B 1 44 ? 24.128 18.515 38.748 1.00 6.81 44 PRO B O 1
ATOM 2871 N N . GLU B 1 45 ? 24.968 19.576 40.571 1.00 7.15 45 GLU B N 1
ATOM 2872 C CA . GLU B 1 45 ? 24.961 20.905 39.950 1.00 7.64 45 GLU B CA 1
ATOM 2873 C C . GLU B 1 45 ? 25.858 20.995 38.715 1.00 7.55 45 GLU B C 1
ATOM 2874 O O . GLU B 1 45 ? 25.472 21.599 37.708 1.00 7.18 45 GLU B O 1
ATOM 2880 N N . ASN B 1 46 ? 27.045 20.395 38.800 1.00 7.53 46 ASN B N 1
ATOM 2881 C CA . ASN B 1 46 ? 28.042 20.510 37.734 1.00 8.10 46 ASN B CA 1
ATOM 2882 C C . ASN B 1 46 ? 28.741 19.206 37.343 1.00 8.30 46 ASN B C 1
ATOM 2883 O O . ASN B 1 46 ? 29.297 19.111 36.246 1.00 8.61 46 ASN B O 1
ATOM 2888 N N . ALA B 1 47 ? 28.711 18.208 38.223 1.00 8.61 47 ALA B N 1
ATOM 2889 C CA . ALA B 1 47 ? 29.544 17.005 38.058 1.00 8.98 47 ALA B CA 1
ATOM 2890 C C . ALA B 1 47 ? 29.205 16.114 36.854 1.00 9.50 47 ALA B C 1
ATOM 2891 O O . ALA B 1 47 ? 30.029 15.293 36.441 1.00 9.43 47 ALA B O 1
ATOM 2893 N N . MET B 1 48 ? 28.012 16.277 36.287 1.00 9.71 48 MET B N 1
ATOM 2894 C CA . MET B 1 48 ? 27.579 15.410 35.188 1.00 10.15 48 MET B CA 1
ATOM 2895 C C . MET B 1 48 ? 27.462 16.090 33.818 1.00 9.81 48 MET B C 1
ATOM 2896 O O . MET B 1 48 ? 27.029 15.462 32.846 1.00 9.53 48 MET B O 1
ATOM 2901 N N . LYS B 1 49 ? 27.874 17.356 33.735 1.00 9.42 49 LYS B N 1
ATOM 2902 C CA . LYS B 1 49 ? 27.904 18.059 32.450 1.00 9.59 49 LYS B CA 1
ATOM 2903 C C . LYS B 1 49 ? 29.060 17.510 31.599 1.00 9.65 49 LYS B C 1
ATOM 2904 O O . LYS B 1 49 ? 30.003 16.923 32.138 1.00 9.38 49 LYS B O 1
ATOM 2910 N N . TRP B 1 50 ? 28.965 17.678 30.280 1.00 9.81 50 TRP B N 1
ATOM 2911 C CA . TRP B 1 50 ? 29.916 17.059 29.344 1.00 10.21 50 TRP B CA 1
ATOM 2912 C C . TRP B 1 50 ? 31.384 17.359 29.693 1.00 10.74 50 TRP B C 1
ATOM 2913 O O . TRP B 1 50 ? 32.211 16.445 29.754 1.00 10.89 50 TRP B O 1
ATOM 2924 N N . GLU B 1 51 ? 31.702 18.633 29.915 1.00 11.19 51 GLU B N 1
ATOM 2925 C CA . GLU B 1 51 ? 33.067 19.037 30.262 1.00 12.03 51 GLU B CA 1
ATOM 2926 C C . GLU B 1 51 ? 33.589 18.314 31.510 1.00 11.68 51 GLU B C 1
ATOM 2927 O O . GLU B 1 51 ? 34.722 17.836 31.522 1.00 11.54 51 GLU B O 1
ATOM 2933 N N . ALA B 1 52 ? 32.749 18.220 32.541 1.00 11.74 52 ALA B N 1
ATOM 2934 C CA . ALA B 1 52 ? 33.117 17.558 33.797 1.00 11.62 52 ALA B CA 1
ATOM 2935 C C . ALA B 1 52 ? 33.368 16.057 33.624 1.00 11.47 52 ALA B C 1
ATOM 2936 O O . ALA B 1 52 ? 34.274 15.493 34.241 1.00 12.06 52 ALA B O 1
ATOM 2938 N N . ILE B 1 53 ? 32.555 15.432 32.781 1.00 11.41 53 ILE B N 1
ATOM 2939 C CA . ILE B 1 53 ? 32.511 13.980 32.594 1.00 11.57 53 ILE B CA 1
ATOM 2940 C C . ILE B 1 53 ? 33.532 13.462 31.572 1.00 11.00 53 ILE B C 1
ATOM 2941 O O . ILE B 1 53 ? 34.117 12.395 31.755 1.00 10.86 53 ILE B O 1
ATOM 2946 N N . GLN B 1 54 ? 33.712 14.205 30.484 1.00 10.75 54 GLN B N 1
ATOM 2947 C CA . GLN B 1 54 ? 34.670 13.830 29.446 1.00 10.08 54 GLN B CA 1
ATOM 2948 C C . GLN B 1 54 ? 35.451 15.052 28.956 1.00 9.90 54 GLN B C 1
ATOM 2949 O O . GLN B 1 54 ? 35.247 15.506 27.820 1.00 10.02 54 GLN B O 1
ATOM 2955 N N . PRO B 1 55 ? 36.346 15.599 29.810 1.00 9.84 55 PRO B N 1
ATOM 2956 C CA . PRO B 1 55 ? 37.060 16.840 29.462 1.00 9.67 55 PRO B CA 1
ATOM 2957 C C . PRO B 1 55 ? 38.047 16.683 28.303 1.00 9.85 55 PRO B C 1
ATOM 2958 O O . PRO B 1 55 ? 38.362 17.660 27.622 1.00 9.37 55 PRO B O 1
ATOM 2962 N N . ASN B 1 56 ? 38.533 15.461 28.100 1.00 9.84 56 ASN B N 1
ATOM 2963 C CA . ASN B 1 56 ? 39.365 15.137 26.947 1.00 10.01 56 ASN B CA 1
ATOM 2964 C C . ASN B 1 56 ? 38.793 13.900 26.264 1.00 10.16 56 ASN B C 1
ATOM 2965 O O . ASN B 1 56 ? 38.224 13.028 26.930 1.00 10.08 56 ASN B O 1
ATOM 2970 N N . ARG B 1 57 ? 38.921 13.833 24.941 1.00 10.13 57 ARG B N 1
ATOM 2971 C CA . ARG B 1 57 ? 38.273 12.773 24.170 1.00 10.44 57 ARG B CA 1
ATOM 2972 C C . ARG B 1 57 ? 38.738 11.383 24.610 1.00 10.45 57 ARG B C 1
ATOM 2973 O O . ARG B 1 57 ? 39.936 11.092 24.630 1.00 10.11 57 ARG B O 1
ATOM 2981 N N . GLY B 1 58 ? 37.772 10.553 25.000 1.00 10.35 58 GLY B N 1
ATOM 2982 C CA . GLY B 1 58 ? 38.038 9.194 25.461 1.00 10.65 58 GLY B CA 1
ATOM 2983 C C . GLY B 1 58 ? 38.694 9.111 26.829 1.00 10.95 58 GLY B C 1
ATOM 2984 O O . GLY B 1 58 ? 39.207 8.059 27.205 1.00 11.22 58 GLY B O 1
ATOM 2985 N N . GLN B 1 59 ? 38.699 10.222 27.565 1.00 11.07 59 GLN B N 1
ATOM 2986 C CA . GLN B 1 59 ? 39.274 10.256 28.911 1.00 11.41 59 GLN B CA 1
ATOM 2987 C C . GLN B 1 59 ? 38.215 10.728 29.892 1.00 11.34 59 GLN B C 1
ATOM 2988 O O . GLN B 1 59 ? 38.049 11.931 30.122 1.00 11.48 59 GLN B O 1
ATOM 2994 N N . PHE B 1 60 ? 37.497 9.775 30.466 1.00 10.84 60 PHE B N 1
ATOM 2995 C CA . PHE B 1 60 ? 36.391 10.104 31.351 1.00 10.99 60 PHE B CA 1
ATOM 2996 C C . PHE B 1 60 ? 36.866 10.453 32.757 1.00 10.81 60 PHE B C 1
ATOM 2997 O O . PHE B 1 60 ? 37.876 9.930 33.239 1.00 10.71 60 PHE B O 1
ATOM 3005 N N . ASN B 1 61 ? 36.137 11.373 33.380 1.00 10.41 61 ASN B N 1
ATOM 3006 C CA . ASN B 1 61 ? 36.461 11.889 34.706 1.00 10.30 61 ASN B CA 1
ATOM 3007 C C . ASN B 1 61 ? 35.312 11.538 35.648 1.00 9.77 61 ASN B C 1
ATOM 3008 O O . ASN B 1 61 ? 34.396 12.335 35.860 1.00 9.51 61 ASN B O 1
ATOM 3013 N N . TRP B 1 62 ? 35.365 10.329 36.201 1.00 9.47 62 TRP B N 1
ATOM 3014 C CA . TRP B 1 62 ? 34.228 9.775 36.930 1.00 9.27 62 TRP B CA 1
ATOM 3015 C C . TRP B 1 62 ? 34.112 10.232 38.386 1.00 9.10 62 TRP B C 1
ATOM 3016 O O . TRP B 1 62 ? 33.026 10.180 38.970 1.00 8.96 62 TRP B O 1
ATOM 3027 N N . GLY B 1 63 ? 35.225 10.665 38.971 1.00 8.55 63 GLY B N 1
ATOM 3028 C CA . GLY B 1 63 ? 35.276 11.000 40.399 1.00 8.53 63 GLY B CA 1
ATOM 3029 C C . GLY B 1 63 ? 34.180 11.916 40.945 1.00 8.30 63 GLY B C 1
ATOM 3030 O O . GLY B 1 63 ? 33.458 11.537 41.874 1.00 8.28 63 GLY B O 1
ATOM 3031 N N . PRO B 1 64 ? 34.057 13.138 40.395 1.00 8.19 64 PRO B N 1
ATOM 3032 C CA . PRO B 1 64 ? 33.022 14.055 40.911 1.00 7.99 64 PRO B CA 1
ATOM 3033 C C . PRO B 1 64 ? 31.594 13.529 40.728 1.00 7.86 64 PRO B C 1
ATOM 3034 O O . PRO B 1 64 ? 30.788 13.605 41.661 1.00 7.63 64 PRO B O 1
ATOM 3038 N N . ALA B 1 65 ? 31.300 12.977 39.550 1.00 7.88 65 ALA B N 1
ATOM 3039 C CA . ALA B 1 65 ? 29.990 12.396 39.280 1.00 7.79 65 ALA B CA 1
ATOM 3040 C C . ALA B 1 65 ? 29.658 11.228 40.215 1.00 7.87 65 ALA B C 1
ATOM 3041 O O . ALA B 1 65 ? 28.550 11.169 40.734 1.00 7.57 65 ALA B O 1
ATOM 3043 N N . ASP B 1 66 ? 30.623 10.330 40.442 1.00 8.03 66 ASP B N 1
ATOM 3044 C CA . ASP B 1 66 ? 30.469 9.216 41.391 1.00 8.39 66 ASP B CA 1
ATOM 3045 C C . ASP B 1 66 ? 30.144 9.726 42.795 1.00 8.84 66 ASP B C 1
ATOM 3046 O O . ASP B 1 66 ? 29.263 9.186 43.475 1.00 8.47 66 ASP B O 1
ATOM 3051 N N . GLN B 1 67 ? 30.875 10.760 43.211 1.00 9.03 67 GLN B N 1
ATOM 3052 C CA . GLN B 1 67 ? 30.726 11.387 44.530 1.00 10.31 67 GLN B CA 1
ATOM 3053 C C . GLN B 1 67 ? 29.324 11.975 44.716 1.00 9.99 67 GLN B C 1
ATOM 3054 O O . GLN B 1 67 ? 28.699 11.794 45.763 1.00 9.79 67 GLN B O 1
ATOM 3060 N N . HIS B 1 68 ? 28.826 12.658 43.686 1.00 10.04 68 HIS B N 1
ATOM 3061 C CA . HIS B 1 68 ? 27.508 13.292 43.747 1.00 10.07 68 HIS B CA 1
ATOM 3062 C C . HIS B 1 68 ? 26.360 12.284 43.644 1.00 10.27 68 HIS B C 1
ATOM 3063 O O . HIS B 1 68 ? 25.345 12.421 44.332 1.00 10.75 68 HIS B O 1
ATOM 3070 N N . ALA B 1 69 ? 26.531 11.261 42.806 1.00 10.19 69 ALA B N 1
ATOM 3071 C CA . ALA B 1 69 ? 25.577 10.159 42.736 1.00 10.12 69 ALA B CA 1
ATOM 3072 C C . ALA B 1 69 ? 25.479 9.425 44.068 1.00 10.04 69 ALA B C 1
ATOM 3073 O O . ALA B 1 69 ? 24.383 9.067 44.496 1.00 10.01 69 ALA B O 1
ATOM 3075 N N . ALA B 1 70 ? 26.626 9.210 44.713 1.00 9.68 70 ALA B N 1
ATOM 3076 C CA . ALA B 1 70 ? 26.679 8.519 45.998 1.00 9.89 70 ALA B CA 1
ATOM 3077 C C . ALA B 1 70 ? 25.969 9.311 47.099 1.00 9.75 70 ALA B C 1
ATOM 3078 O O . ALA B 1 70 ? 25.372 8.724 48.004 1.00 9.70 70 ALA B O 1
ATOM 3080 N N . ALA B 1 71 ? 26.030 10.640 47.014 1.00 9.65 71 ALA B N 1
ATOM 3081 C CA . ALA B 1 71 ? 25.293 11.499 47.937 1.00 9.72 71 ALA B CA 1
ATOM 3082 C C . ALA B 1 71 ? 23.797 11.161 47.918 1.00 9.71 71 ALA B C 1
ATOM 3083 O O . ALA B 1 71 ? 23.141 11.173 48.963 1.00 10.12 71 ALA B O 1
ATOM 3085 N N . ALA B 1 72 ? 23.270 10.835 46.738 1.00 9.59 72 ALA B N 1
ATOM 3086 C CA . ALA B 1 72 ? 21.871 10.408 46.612 1.00 9.76 72 ALA B CA 1
ATOM 3087 C C . ALA B 1 72 ? 21.669 8.941 47.005 1.00 9.88 72 ALA B C 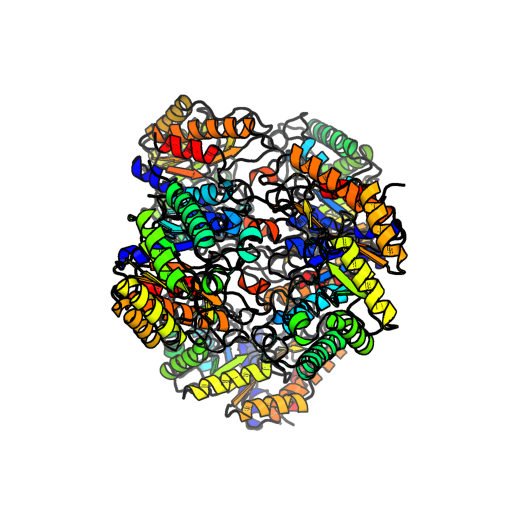1
ATOM 3088 O O . ALA B 1 72 ? 20.799 8.635 47.823 1.00 9.74 72 ALA B O 1
ATOM 3090 N N . THR B 1 73 ? 22.474 8.051 46.421 1.00 10.10 73 THR B N 1
ATOM 3091 C CA . THR B 1 73 ? 22.364 6.593 46.635 1.00 10.70 73 THR B CA 1
ATOM 3092 C C . THR B 1 73 ? 22.448 6.215 48.113 1.00 10.32 73 THR B C 1
ATOM 3093 O O . THR B 1 73 ? 21.627 5.445 48.608 1.00 10.42 73 THR B O 1
ATOM 3097 N N . SER B 1 74 ? 23.439 6.772 48.807 1.00 10.29 74 SER B N 1
ATOM 3098 C CA . SER B 1 74 ? 23.677 6.481 50.223 1.00 10.38 74 SER B CA 1
ATOM 3099 C C . SER B 1 74 ? 22.514 6.897 51.128 1.00 10.36 74 SER B C 1
ATOM 3100 O O . SER B 1 74 ? 22.387 6.404 52.251 1.00 10.40 74 SER B O 1
ATOM 3103 N N . ARG B 1 75 ? 21.668 7.790 50.623 1.00 9.94 75 ARG B N 1
ATOM 3104 C CA . ARG B 1 75 ? 20.531 8.313 51.375 1.00 9.72 75 ARG B CA 1
ATOM 3105 C C . ARG B 1 75 ? 19.209 7.734 50.887 1.00 9.73 75 ARG B C 1
ATOM 3106 O O . ARG B 1 75 ? 18.160 8.002 51.472 1.00 9.78 75 ARG B O 1
ATOM 3114 N N . GLY B 1 76 ? 19.269 6.941 49.819 1.00 9.74 76 GLY B N 1
ATOM 3115 C CA . GLY B 1 76 ? 18.079 6.335 49.227 1.00 9.60 76 GLY B CA 1
ATOM 3116 C C . GLY B 1 76 ? 17.265 7.339 48.432 1.00 9.69 76 GLY B C 1
ATOM 3117 O O . GLY B 1 76 ? 16.068 7.144 48.229 1.00 9.81 76 GLY B O 1
ATOM 3118 N N . TYR B 1 77 ? 17.912 8.412 47.981 1.00 9.12 77 TYR B N 1
ATOM 3119 C CA . TYR B 1 77 ? 17.213 9.484 47.268 1.00 8.86 77 TYR B CA 1
ATOM 3120 C C . TYR B 1 77 ? 17.226 9.274 45.759 1.00 8.99 77 TYR B C 1
ATOM 3121 O O . TYR B 1 77 ? 18.063 8.545 45.226 1.00 8.23 77 TYR B O 1
ATOM 3130 N N . GLU B 1 78 ? 16.299 9.945 45.081 1.00 9.02 78 GLU B N 1
ATOM 3131 C CA . GLU B 1 78 ? 16.290 9.967 43.627 1.00 9.70 78 GLU B CA 1
ATOM 3132 C C . GLU B 1 78 ? 17.424 10.851 43.111 1.00 9.69 78 GLU B C 1
ATOM 3133 O O . GLU B 1 78 ? 18.006 11.641 43.869 1.00 9.77 78 GLU B O 1
ATOM 3139 N N . LEU B 1 79 ? 17.732 10.713 41.825 1.00 9.62 79 LEU B N 1
ATOM 3140 C CA . LEU B 1 79 ? 18.818 11.453 41.204 1.00 9.77 79 LEU B CA 1
ATOM 3141 C C . LEU B 1 79 ? 18.401 11.930 39.812 1.00 9.79 79 LEU B C 1
ATOM 3142 O O . LEU B 1 79 ? 18.021 11.120 38.970 1.00 9.45 79 LEU B O 1
ATOM 3147 N N . ARG B 1 80 ? 18.440 13.244 39.590 1.00 9.79 80 ARG B N 1
ATOM 3148 C CA . ARG B 1 80 ? 18.237 13.791 38.245 1.00 10.25 80 ARG B CA 1
ATOM 3149 C C . ARG B 1 80 ? 19.607 14.080 37.653 1.00 10.90 80 ARG B C 1
ATOM 3150 O O . ARG B 1 80 ? 20.380 14.883 38.191 1.00 10.83 80 ARG B O 1
ATOM 3158 N N . CYS B 1 81 ? 19.912 13.404 36.556 1.00 11.29 81 CYS B N 1
ATOM 3159 C CA . CYS B 1 81 ? 21.227 13.506 35.943 1.00 12.11 81 CYS B CA 1
ATOM 3160 C C . CYS B 1 81 ? 21.237 14.553 34.832 1.00 12.06 81 CYS B C 1
ATOM 3161 O O . CYS B 1 81 ? 20.404 14.537 33.925 1.00 12.19 81 CYS B O 1
ATOM 3164 N N . HIS B 1 82 ? 22.192 15.468 34.935 1.00 12.19 82 HIS B N 1
ATOM 3165 C CA . HIS B 1 82 ? 22.176 16.723 34.198 1.00 12.72 82 HIS B CA 1
ATOM 3166 C C . HIS B 1 82 ? 23.616 17.020 33.781 1.00 12.54 82 HIS B C 1
ATOM 3167 O O . HIS B 1 82 ? 24.456 17.242 34.648 1.00 12.71 82 HIS B O 1
ATOM 3174 N N . THR B 1 83 ? 23.939 17.010 32.483 1.00 12.24 83 THR B N 1
ATOM 3175 C CA . THR B 1 83 ? 23.015 16.831 31.354 1.00 11.97 83 THR B CA 1
ATOM 3176 C C . THR B 1 83 ? 23.850 16.325 30.178 1.00 11.86 83 THR B C 1
ATOM 3177 O O . THR B 1 83 ? 25.080 16.485 30.180 1.00 11.87 83 THR B O 1
ATOM 3181 N N . LEU B 1 84 ? 23.208 15.713 29.182 1.00 11.37 84 LEU B N 1
ATOM 3182 C CA . LEU B 1 84 ? 23.952 15.134 28.060 1.00 11.14 84 LEU B CA 1
ATOM 3183 C C . LEU B 1 84 ? 24.300 16.152 26.965 1.00 11.02 84 LEU B C 1
ATOM 3184 O O . LEU B 1 84 ? 25.415 16.687 26.943 1.00 11.51 84 LEU B O 1
ATOM 3189 N N . VAL B 1 85 ? 23.349 16.428 26.078 1.00 10.43 85 VAL B N 1
ATOM 3190 C CA . VAL B 1 85 ? 23.593 17.299 24.922 1.00 9.97 85 VAL B CA 1
ATOM 3191 C C . VAL B 1 85 ? 23.211 18.744 25.245 1.00 10.23 85 VAL B C 1
ATOM 3192 O O . VAL B 1 85 ? 22.028 19.057 25.408 1.00 9.69 85 VAL B O 1
ATOM 3196 N N . TRP B 1 86 ? 24.226 19.605 25.326 1.00 10.38 86 TRP B N 1
ATOM 3197 C CA . TRP B 1 86 ? 24.076 20.993 25.771 1.00 11.33 86 TRP B CA 1
ATOM 3198 C C . TRP B 1 86 ? 25.157 21.864 25.136 1.00 11.90 86 TRP B C 1
ATOM 3199 O O . TRP B 1 86 ? 26.333 21.478 25.117 1.00 11.93 86 TRP B O 1
ATOM 3210 N N . HIS B 1 87 ? 24.758 23.030 24.623 1.00 12.23 87 HIS B N 1
ATOM 3211 C CA . HIS B 1 87 ? 25.677 23.951 23.933 1.00 13.10 87 HIS B CA 1
ATOM 3212 C C . HIS B 1 87 ? 26.688 24.596 24.882 1.00 13.73 87 HIS B C 1
ATOM 3213 O O . HIS B 1 87 ? 27.789 24.975 24.466 1.00 13.54 87 HIS B O 1
ATOM 3220 N N . SER B 1 88 ? 26.303 24.737 26.148 1.00 14.25 88 SER B N 1
ATOM 3221 C CA . SER B 1 88 ? 27.089 25.503 27.104 1.00 15.54 88 SER B CA 1
ATOM 3222 C C . SER B 1 88 ? 28.224 24.695 27.710 1.00 16.17 88 SER B C 1
ATOM 3223 O O . SER B 1 88 ? 28.068 23.504 28.020 1.00 15.91 88 SER B O 1
ATOM 3226 N N . GLN B 1 89 ? 29.346 25.390 27.883 1.00 16.96 89 GLN B N 1
ATOM 3227 C CA . GLN B 1 89 ? 30.632 24.842 28.335 1.00 18.14 89 GLN B CA 1
ATOM 3228 C C . GLN B 1 89 ? 30.957 23.442 27.819 1.00 17.81 89 GLN B C 1
ATOM 3229 O O . GLN B 1 89 ? 31.364 22.563 28.577 1.00 18.34 89 GLN B O 1
ATOM 3235 N N . LEU B 1 90 ? 30.771 23.251 26.517 1.00 17.40 90 LEU B N 1
ATOM 3236 C CA . LEU B 1 90 ? 31.250 22.053 25.851 1.00 16.55 90 LEU B CA 1
ATOM 3237 C C . LEU B 1 90 ? 32.763 22.083 25.912 1.00 16.22 90 LEU B C 1
ATOM 3238 O O . LEU B 1 90 ? 33.358 23.161 25.822 1.00 15.88 90 LEU B O 1
ATOM 3243 N N . PRO B 1 91 ? 33.399 20.910 26.077 1.00 15.75 91 PRO B N 1
ATOM 3244 C CA . PRO B 1 91 ? 34.857 20.926 25.990 1.00 15.37 91 PRO B CA 1
ATOM 3245 C C . PRO B 1 91 ? 35.294 21.435 24.624 1.00 15.18 91 PRO B C 1
ATOM 3246 O O . PRO B 1 91 ? 34.563 21.269 23.639 1.00 15.03 91 PRO B O 1
ATOM 3250 N N . SER B 1 92 ? 36.469 22.055 24.575 1.00 14.44 92 SER B N 1
ATOM 3251 C CA . SER B 1 92 ? 37.028 22.555 23.329 1.00 14.44 92 SER B CA 1
ATOM 3252 C C . SER B 1 92 ? 37.092 21.485 22.227 1.00 13.62 92 SER B C 1
ATOM 3253 O O . SER B 1 92 ? 36.770 21.764 21.067 1.00 13.30 92 SER B O 1
ATOM 3256 N N . TRP B 1 93 ? 37.477 20.260 22.585 1.00 12.87 93 TRP B N 1
ATOM 3257 C CA . TRP B 1 93 ? 37.560 19.179 21.587 1.00 12.32 93 TRP B CA 1
ATOM 3258 C C . TRP B 1 93 ? 36.236 18.889 20.872 1.00 12.32 93 TRP B C 1
ATOM 3259 O O . TRP B 1 93 ? 36.237 18.451 19.719 1.00 12.26 93 TRP B O 1
ATOM 3270 N N . VAL B 1 94 ? 35.114 19.141 21.545 1.00 12.40 94 VAL B N 1
ATOM 3271 C CA . VAL B 1 94 ? 33.805 19.016 20.908 1.00 12.78 94 VAL B CA 1
ATOM 3272 C C . VAL B 1 94 ? 33.465 20.297 20.146 1.00 13.66 94 VAL B C 1
ATOM 3273 O O . VAL B 1 94 ? 33.201 20.258 18.940 1.00 13.92 94 VAL B O 1
ATOM 3277 N N . ALA B 1 95 ? 33.487 21.426 20.855 1.00 14.39 95 ALA B N 1
ATOM 3278 C CA . ALA B 1 95 ? 33.054 22.713 20.305 1.00 15.17 95 ALA B CA 1
ATOM 3279 C C . ALA B 1 95 ? 33.865 23.150 19.084 1.00 15.71 95 ALA B C 1
ATOM 3280 O O . ALA B 1 95 ? 33.305 23.690 18.127 1.00 15.84 95 ALA B O 1
ATOM 3282 N N . ASN B 1 96 ? 35.175 22.908 19.125 1.00 16.15 96 ASN B N 1
ATOM 3283 C CA . ASN B 1 96 ? 36.086 23.338 18.062 1.00 16.57 96 ASN B CA 1
ATOM 3284 C C . ASN B 1 96 ? 36.586 22.210 17.158 1.00 16.69 96 ASN B C 1
ATOM 3285 O O . ASN B 1 96 ? 37.508 22.411 16.363 1.00 16.68 96 ASN B O 1
ATOM 3290 N N . GLY B 1 97 ? 35.970 21.034 17.278 1.00 16.64 97 GLY B N 1
ATOM 3291 C CA . GLY B 1 97 ? 36.346 19.872 16.482 1.00 16.98 97 GLY B CA 1
ATOM 3292 C C . GLY B 1 97 ? 35.997 20.027 15.012 1.00 17.16 97 GLY B C 1
ATOM 3293 O O . GLY B 1 97 ? 35.110 20.808 14.648 1.00 16.95 97 GLY B O 1
ATOM 3294 N N . ASN B 1 98 ? 36.714 19.288 14.172 1.00 17.22 98 ASN B N 1
ATOM 3295 C CA . ASN B 1 98 ? 36.438 19.228 12.741 1.00 17.66 98 ASN B CA 1
ATOM 3296 C C . ASN B 1 98 ? 35.531 18.028 12.458 1.00 17.18 98 ASN B C 1
ATOM 3297 O O . ASN B 1 98 ? 36.007 16.901 12.290 1.00 17.26 98 ASN B O 1
ATOM 3302 N N . TRP B 1 99 ? 34.224 18.279 12.429 1.00 16.53 99 TRP B N 1
ATOM 3303 C CA . TRP B 1 99 ? 33.225 17.216 12.345 1.00 16.08 99 TRP B CA 1
ATOM 3304 C C . TRP B 1 99 ? 32.508 17.152 11.011 1.00 16.10 99 TRP B C 1
ATOM 3305 O O . TRP B 1 99 ? 32.381 18.149 10.301 1.00 16.10 99 TRP B O 1
ATOM 3316 N N . ASN B 1 100 ? 32.047 15.954 10.680 1.00 16.13 100 ASN B N 1
ATOM 3317 C CA . ASN B 1 100 ? 30.956 15.793 9.739 1.00 15.98 100 ASN B CA 1
ATOM 3318 C C . ASN B 1 100 ? 29.809 15.127 10.494 1.00 15.98 100 ASN B C 1
ATOM 3319 O O . ASN B 1 100 ? 29.972 14.744 11.663 1.00 15.67 100 ASN B O 1
ATOM 3324 N N . ASN B 1 101 ? 28.656 15.018 9.841 1.00 15.77 101 ASN B N 1
ATOM 3325 C CA . ASN B 1 101 ? 27.458 14.452 10.449 1.00 15.67 101 ASN B CA 1
ATOM 3326 C C . ASN B 1 101 ? 27.726 13.122 11.171 1.00 15.59 101 ASN B C 1
ATOM 3327 O O . ASN B 1 101 ? 27.387 12.961 12.348 1.00 15.45 101 ASN B O 1
ATOM 3332 N N . GLN B 1 102 ? 28.362 12.187 10.472 1.00 15.30 102 GLN B N 1
ATOM 3333 C CA . GLN B 1 102 ? 28.640 10.870 11.046 1.00 15.44 102 GLN B CA 1
ATOM 3334 C C . GLN B 1 102 ? 29.667 10.866 12.189 1.00 14.56 102 GLN B C 1
ATOM 3335 O O . GLN B 1 102 ? 29.459 10.172 13.186 1.00 14.62 102 GLN B O 1
ATOM 3341 N N . THR B 1 103 ? 30.750 11.635 12.065 1.00 13.82 103 THR B N 1
ATOM 3342 C CA . THR B 1 103 ? 31.787 11.630 13.120 1.00 13.42 103 THR B CA 1
ATOM 3343 C C . THR B 1 103 ? 31.318 12.281 14.423 1.00 12.89 103 THR B C 1
ATOM 3344 O O . THR B 1 103 ? 31.678 11.821 15.503 1.00 12.68 103 THR B O 1
ATOM 3348 N N . LEU B 1 104 ? 30.516 13.339 14.322 1.00 12.13 104 LEU B N 1
ATOM 3349 C CA . LEU B 1 104 ? 29.922 13.948 15.520 1.00 11.72 104 LEU B CA 1
ATOM 3350 C C . LEU B 1 104 ? 28.891 13.032 16.184 1.00 11.49 104 LEU B C 1
ATOM 3351 O O . LEU B 1 104 ? 28.850 12.927 17.410 1.00 11.55 104 LEU B O 1
ATOM 3356 N N . GLN B 1 105 ? 28.080 12.352 15.379 1.00 11.37 105 GLN B N 1
ATOM 3357 C CA . GLN B 1 105 ? 27.135 11.369 15.916 1.00 11.14 105 GLN B CA 1
ATOM 3358 C C . GLN B 1 105 ? 27.857 10.261 16.669 1.00 11.06 105 GLN B C 1
ATOM 3359 O O . GLN B 1 105 ? 27.377 9.797 17.705 1.00 10.60 105 GLN B O 1
ATOM 3365 N N . ALA B 1 106 ? 29.005 9.839 16.143 1.00 11.10 106 ALA B N 1
ATOM 3366 C CA . ALA B 1 106 ? 29.803 8.782 16.769 1.00 11.36 106 ALA B CA 1
ATOM 3367 C C . ALA B 1 106 ? 30.270 9.216 18.154 1.00 11.52 106 ALA B C 1
ATOM 3368 O O . ALA B 1 106 ? 30.273 8.414 19.095 1.00 11.58 106 ALA B O 1
ATOM 3370 N N . VAL B 1 107 ? 30.659 10.487 18.258 1.00 11.36 107 VAL B N 1
ATOM 3371 C CA . VAL B 1 107 ? 31.111 11.092 19.512 1.00 11.40 107 VAL B CA 1
ATOM 3372 C C . VAL B 1 107 ? 29.958 11.184 20.518 1.00 11.40 107 VAL B C 1
ATOM 3373 O O . VAL B 1 107 ? 30.131 10.863 21.705 1.00 11.29 107 VAL B O 1
ATOM 3377 N N . MET B 1 108 ? 28.785 11.603 20.036 1.00 10.95 108 MET B N 1
ATOM 3378 C CA . MET B 1 108 ? 27.571 11.632 20.854 1.00 11.11 108 MET B CA 1
ATOM 3379 C C . MET B 1 108 ? 27.260 10.246 21.418 1.00 11.01 108 MET B C 1
ATOM 3380 O O . MET B 1 108 ? 26.970 10.102 22.611 1.00 11.00 108 MET B O 1
ATOM 3385 N N . ARG B 1 109 ? 27.328 9.232 20.559 1.00 10.96 109 ARG B N 1
ATOM 3386 C CA . ARG B 1 109 ? 26.976 7.864 20.951 1.00 11.39 109 ARG B CA 1
ATOM 3387 C C . ARG B 1 109 ? 27.924 7.311 22.019 1.00 11.06 109 ARG B C 1
ATOM 3388 O O . ARG B 1 109 ? 27.475 6.690 22.988 1.00 10.93 109 ARG B O 1
ATOM 3396 N N . ASP B 1 110 ? 29.223 7.546 21.843 1.00 10.94 110 ASP B N 1
ATOM 3397 C CA . ASP B 1 110 ? 30.224 7.099 22.823 1.00 10.99 110 ASP B CA 1
ATOM 3398 C C . ASP B 1 110 ? 30.052 7.786 24.181 1.00 10.54 110 ASP B C 1
ATOM 3399 O O . ASP B 1 110 ? 30.159 7.134 25.227 1.00 9.98 110 ASP B O 1
ATOM 3404 N N . HIS B 1 111 ? 29.789 9.094 24.159 1.00 9.78 111 HIS B N 1
ATOM 3405 C CA . HIS B 1 111 ? 29.577 9.855 25.400 1.00 9.48 111 HIS B CA 1
ATOM 3406 C C . HIS B 1 111 ? 28.314 9.372 26.120 1.00 9.20 111 HIS B C 1
ATOM 3407 O O . HIS B 1 111 ? 28.360 9.031 27.301 1.00 9.09 111 HIS B O 1
ATOM 3414 N N . ILE B 1 112 ? 27.201 9.329 25.391 1.00 9.03 112 ILE B N 1
ATOM 3415 C CA . ILE B 1 112 ? 25.910 8.898 25.937 1.00 8.96 112 ILE B CA 1
ATOM 3416 C C . ILE B 1 112 ? 25.949 7.454 26.454 1.00 9.44 112 ILE B C 1
ATOM 3417 O O . ILE B 1 112 ? 25.499 7.179 27.574 1.00 9.47 112 ILE B O 1
ATOM 3422 N N . ASN B 1 113 ? 26.509 6.543 25.658 1.00 9.45 113 ASN B N 1
ATOM 3423 C CA . ASN B 1 113 ? 26.714 5.161 26.096 1.00 9.63 113 ASN B CA 1
ATOM 3424 C C . ASN B 1 113 ? 27.445 5.044 27.429 1.00 9.50 113 ASN B C 1
ATOM 3425 O O . ASN B 1 113 ? 26.975 4.360 28.337 1.00 9.36 113 ASN B O 1
ATOM 3430 N N . ALA B 1 114 ? 28.580 5.729 27.540 1.00 9.36 114 ALA B N 1
ATOM 3431 C CA . ALA B 1 114 ? 29.441 5.608 28.715 1.00 9.55 114 ALA B CA 1
ATOM 3432 C C . ALA B 1 114 ? 28.817 6.206 29.975 1.00 9.61 114 ALA B C 1
ATOM 3433 O O . ALA B 1 114 ? 28.821 5.572 31.033 1.00 9.38 114 ALA B O 1
ATOM 3435 N N . VAL B 1 115 ? 28.287 7.424 29.852 1.00 9.85 115 VAL B N 1
ATOM 3436 C CA . VAL B 1 115 ? 27.753 8.153 31.006 1.00 10.16 115 VAL B CA 1
ATOM 3437 C C . VAL B 1 115 ? 26.446 7.538 31.506 1.00 9.92 115 VAL B C 1
ATOM 3438 O O . VAL B 1 115 ? 26.316 7.251 32.696 1.00 9.64 115 VAL B O 1
ATOM 3442 N N . MET B 1 116 ? 25.494 7.317 30.604 1.00 9.82 116 MET B N 1
ATOM 3443 C CA . MET B 1 116 ? 24.230 6.676 30.994 1.00 10.20 116 MET B CA 1
ATOM 3444 C C . MET B 1 116 ? 24.440 5.247 31.501 1.00 10.04 116 MET B C 1
ATOM 3445 O O . MET B 1 116 ? 23.817 4.835 32.490 1.00 10.06 116 MET B O 1
ATOM 3450 N N . GLY B 1 117 ? 25.324 4.510 30.826 1.00 10.00 117 GLY B N 1
ATOM 3451 C CA . GLY B 1 117 ? 25.661 3.138 31.208 1.00 9.56 117 GLY B CA 1
ATOM 3452 C C . GLY B 1 117 ? 26.181 3.022 32.628 1.00 9.35 117 GLY B C 1
ATOM 3453 O O . GLY B 1 117 ? 25.780 2.117 33.368 1.00 9.40 117 GLY B O 1
ATOM 3454 N N . ARG B 1 118 ? 27.060 3.943 33.016 1.00 9.09 118 ARG B N 1
ATOM 3455 C CA . ARG B 1 118 ? 27.649 3.921 34.359 1.00 9.32 118 ARG B CA 1
ATOM 3456 C C . ARG B 1 118 ? 26.616 4.107 35.482 1.00 9.28 118 ARG B C 1
ATOM 3457 O O . ARG B 1 118 ? 26.706 3.450 36.525 1.00 9.23 118 ARG B O 1
ATOM 3465 N N . TYR B 1 119 ? 25.626 4.968 35.251 1.00 9.59 119 TYR B N 1
ATOM 3466 C CA . TYR B 1 119 ? 24.662 5.334 36.300 1.00 9.91 119 TYR B CA 1
ATOM 3467 C C . TYR B 1 119 ? 23.273 4.701 36.158 1.00 9.90 119 TYR B C 1
ATOM 3468 O O . TYR B 1 119 ? 22.333 5.076 36.866 1.00 9.96 119 TYR B O 1
ATOM 3477 N N . ARG B 1 120 ? 23.160 3.719 35.264 1.00 9.72 120 ARG B N 1
ATOM 3478 C CA . ARG B 1 120 ? 21.932 2.940 35.112 1.00 9.82 120 ARG B CA 1
ATOM 3479 C C . ARG B 1 120 ? 21.483 2.404 36.470 1.00 9.77 120 ARG B C 1
ATOM 3480 O O . ARG B 1 120 ? 22.257 1.755 37.186 1.00 9.58 120 ARG B O 1
ATOM 3488 N N . GLY B 1 121 ? 20.231 2.684 36.813 1.00 9.75 121 GLY B N 1
ATOM 3489 C CA . GLY B 1 121 ? 19.668 2.247 38.081 1.00 10.21 121 GLY B CA 1
ATOM 3490 C C . GLY B 1 121 ? 19.820 3.280 39.186 1.00 10.56 121 GLY B C 1
ATOM 3491 O O . GLY B 1 121 ? 19.221 3.134 40.248 1.00 10.56 121 GLY B O 1
ATOM 3492 N N . LYS B 1 122 ? 20.641 4.302 38.939 1.00 10.72 122 LYS B N 1
ATOM 3493 C CA . LYS B 1 122 ? 20.840 5.412 39.880 1.00 10.70 122 LYS B CA 1
ATOM 3494 C C . LYS B 1 122 ? 20.162 6.684 39.357 1.00 11.19 122 LYS B C 1
ATOM 3495 O O . LYS B 1 122 ? 19.492 7.381 40.116 1.00 10.87 122 LYS B O 1
ATOM 3501 N N . CYS B 1 123 ? 20.332 6.980 38.068 1.00 11.42 123 CYS B N 1
ATOM 3502 C CA . CYS B 1 123 ? 19.677 8.142 37.456 1.00 11.94 123 CYS B CA 1
ATOM 3503 C C . CYS B 1 123 ? 18.171 7.911 37.260 1.00 11.77 123 CYS B C 1
ATOM 3504 O O . CYS B 1 123 ? 17.754 7.139 36.390 1.00 12.18 123 CYS B O 1
ATOM 3507 N N . THR B 1 124 ? 17.370 8.577 38.088 1.00 10.85 124 THR B N 1
ATOM 3508 C CA . THR B 1 124 ? 15.906 8.539 37.994 1.00 10.36 124 THR B CA 1
ATOM 3509 C C . THR B 1 124 ? 15.426 9.241 36.719 1.00 10.11 124 THR B C 1
ATOM 3510 O O . THR B 1 124 ? 14.539 8.733 36.021 1.00 9.72 124 THR B O 1
ATOM 3514 N N . HIS B 1 125 ? 16.011 10.408 36.442 1.00 9.56 125 HIS B N 1
ATOM 3515 C CA . HIS B 1 125 ? 15.761 11.180 35.224 1.00 9.59 125 HIS B CA 1
ATOM 3516 C C . HIS B 1 125 ? 17.097 11.523 34.571 1.00 9.44 125 HIS B C 1
ATOM 3517 O O . HIS B 1 125 ? 18.117 11.652 35.257 1.00 9.88 125 HIS B O 1
ATOM 3524 N N . TRP B 1 126 ? 17.082 11.693 33.253 1.00 9.12 126 TRP B N 1
ATOM 3525 C CA . TRP B 1 126 ? 18.194 12.304 32.527 1.00 9.03 126 TRP B CA 1
ATOM 3526 C C . TRP B 1 126 ? 17.697 13.510 31.737 1.00 9.01 126 TRP B C 1
ATOM 3527 O O . TRP B 1 126 ? 16.686 13.418 31.036 1.00 8.63 126 TRP B O 1
ATOM 3538 N N . ASP B 1 127 ? 18.399 14.635 31.856 1.00 9.00 127 ASP B N 1
ATOM 3539 C CA . ASP B 1 127 ? 18.221 15.754 30.934 1.00 9.10 127 ASP B CA 1
ATOM 3540 C C . ASP B 1 127 ? 19.023 15.440 29.665 1.00 9.00 127 ASP B C 1
ATOM 3541 O O . ASP B 1 127 ? 20.233 15.695 29.590 1.00 9.26 127 ASP B O 1
ATOM 3546 N N . VAL B 1 128 ? 18.341 14.855 28.683 1.00 8.67 128 VAL B N 1
ATOM 3547 C CA . VAL B 1 128 ? 18.979 14.329 27.471 1.00 8.39 128 VAL B CA 1
ATOM 3548 C C . VAL B 1 128 ? 19.480 15.462 26.574 1.00 8.32 128 VAL B C 1
ATOM 3549 O O . VAL B 1 128 ? 20.618 15.444 26.104 1.00 7.86 128 VAL B O 1
ATOM 3553 N N . VAL B 1 129 ? 18.613 16.440 26.331 1.00 8.49 129 VAL B N 1
ATOM 3554 C CA . VAL B 1 129 ? 18.997 17.658 25.620 1.00 8.43 129 VAL B CA 1
ATOM 3555 C C . VAL B 1 129 ? 18.575 18.824 26.504 1.00 8.78 129 VAL B C 1
ATOM 3556 O O . VAL B 1 129 ? 17.488 18.802 27.088 1.00 8.80 129 VAL B O 1
ATOM 3560 N N . ASN B 1 130 ? 19.449 19.820 26.611 1.00 8.74 130 ASN B N 1
ATOM 3561 C CA . ASN B 1 130 ? 19.233 20.975 27.466 1.00 9.23 130 ASN B CA 1
ATOM 3562 C C . ASN B 1 130 ? 19.358 22.257 26.648 1.00 9.13 130 ASN B C 1
ATOM 3563 O O . ASN B 1 130 ? 20.329 22.430 25.901 1.00 9.06 130 ASN B O 1
ATOM 3568 N N . GLU B 1 131 ? 18.361 23.135 26.778 1.00 9.08 131 GLU B N 1
ATOM 3569 C CA . GLU B 1 131 ? 18.425 24.510 26.264 1.00 9.58 131 GLU B CA 1
ATOM 3570 C C . GLU B 1 131 ? 18.686 24.604 24.760 1.00 9.84 131 GLU B C 1
ATOM 3571 O O . GLU B 1 131 ? 19.574 25.342 24.313 1.00 9.69 131 GLU B O 1
ATOM 3577 N N . ALA B 1 132 ? 17.891 23.865 23.989 1.00 9.96 132 ALA B N 1
ATOM 3578 C CA . ALA B 1 132 ? 18.059 23.783 22.533 1.00 10.51 132 ALA B CA 1
ATOM 3579 C C . ALA B 1 132 ? 17.394 24.934 21.761 1.00 10.62 132 ALA B C 1
ATOM 3580 O O . ALA B 1 132 ? 17.538 25.030 20.542 1.00 10.89 132 ALA B O 1
ATOM 3582 N N . LEU B 1 133 ? 16.690 25.808 22.477 1.00 10.84 133 LEU B N 1
ATOM 3583 C CA . LEU B 1 133 ? 15.859 26.842 21.854 1.00 10.93 133 LEU B CA 1
ATOM 3584 C C . LEU B 1 133 ? 16.336 28.264 22.115 1.00 11.08 133 LEU B C 1
ATOM 3585 O O . LEU B 1 133 ? 16.767 28.584 23.224 1.00 11.08 133 LEU B O 1
ATOM 3590 N N . ASN B 1 134 ? 16.243 29.112 21.089 1.00 11.04 134 ASN B N 1
ATOM 3591 C CA . ASN B 1 134 ? 16.353 30.564 21.267 1.00 11.33 134 ASN B CA 1
ATOM 3592 C C . ASN B 1 134 ? 15.074 31.088 21.925 1.00 11.38 134 ASN B C 1
ATOM 3593 O O . ASN B 1 134 ? 14.067 30.382 21.977 1.00 11.12 134 ASN B O 1
ATOM 3598 N N . GLU B 1 135 ? 15.105 32.326 22.408 1.00 11.71 135 GLU B N 1
ATOM 3599 C CA . GLU B 1 135 ? 13.929 32.928 23.057 1.00 12.40 135 GLU B CA 1
ATOM 3600 C C . GLU B 1 135 ? 12.694 33.016 22.153 1.00 12.63 135 GLU B C 1
ATOM 3601 O O . GLU B 1 135 ? 11.562 32.921 22.643 1.00 12.60 135 GLU B O 1
ATOM 3607 N N . ASP B 1 136 ? 12.914 33.152 20.841 1.00 12.68 136 ASP B N 1
ATOM 3608 C CA . ASP B 1 136 ? 11.816 33.186 19.864 1.00 13.21 136 ASP B CA 1
ATOM 3609 C C . ASP B 1 136 ? 11.309 31.797 19.419 1.00 13.12 136 ASP B C 1
ATOM 3610 O O . ASP B 1 136 ? 10.465 31.687 18.529 1.00 13.30 136 ASP B O 1
ATOM 3615 N N . GLY B 1 137 ? 11.824 30.737 20.031 1.00 13.01 137 GLY B N 1
ATOM 3616 C CA . GLY B 1 137 ? 11.349 29.390 19.724 1.00 12.82 137 GLY B CA 1
ATOM 3617 C C . GLY B 1 137 ? 12.074 28.679 18.592 1.00 12.79 137 GLY B C 1
ATOM 3618 O O . GLY B 1 137 ? 11.813 27.497 18.337 1.00 12.90 137 GLY B O 1
ATOM 3619 N N . THR B 1 138 ? 12.972 29.389 17.909 1.00 12.75 138 THR B N 1
ATOM 3620 C CA . THR B 1 138 ? 13.823 28.770 16.877 1.00 12.77 138 THR B CA 1
ATOM 3621 C C . THR B 1 138 ? 14.957 27.982 17.539 1.00 12.58 138 THR B C 1
ATOM 3622 O O . THR B 1 138 ? 15.193 28.133 18.738 1.00 12.42 138 THR B O 1
ATOM 3626 N N . TYR B 1 139 ? 15.630 27.125 16.775 1.00 12.43 139 TYR B N 1
ATOM 3627 C CA . TYR B 1 139 ? 16.718 26.311 17.329 1.00 12.76 139 TYR B CA 1
ATOM 3628 C C . TYR B 1 139 ? 17.975 27.123 17.606 1.00 13.04 139 TYR B C 1
ATOM 3629 O O . TYR B 1 139 ? 18.454 27.872 16.745 1.00 12.58 139 TYR B O 1
ATOM 3638 N N . ARG B 1 140 ? 18.495 26.975 18.822 1.00 12.97 140 ARG B N 1
ATOM 3639 C CA . ARG B 1 140 ? 19.722 27.640 19.225 1.00 13.33 140 ARG B CA 1
ATOM 3640 C C . ARG B 1 140 ? 20.900 27.085 18.439 1.00 13.84 140 ARG B C 1
ATOM 3641 O O . ARG B 1 140 ? 21.082 25.864 18.341 1.00 13.59 140 ARG B O 1
ATOM 3649 N N . ASP B 1 141 ? 21.680 27.997 17.869 1.00 14.29 141 ASP B N 1
ATOM 3650 C CA . ASP B 1 141 ? 22.898 27.652 17.149 1.00 15.19 141 ASP B CA 1
ATOM 3651 C C . ASP B 1 141 ? 23.873 26.943 18.089 1.00 14.47 141 ASP B C 1
ATOM 3652 O O . ASP B 1 141 ? 24.084 27.379 19.225 1.00 14.47 141 ASP B O 1
ATOM 3657 N N . SER B 1 142 ? 24.418 25.823 17.621 1.00 13.82 142 SER B N 1
ATOM 3658 C CA . SER B 1 142 ? 25.486 25.103 18.314 1.00 13.49 142 SER B CA 1
ATOM 3659 C C . SER B 1 142 ? 26.118 24.125 17.336 1.00 13.27 142 SER B C 1
ATOM 3660 O O . SER B 1 142 ? 25.574 23.883 16.253 1.00 13.20 142 SER B O 1
ATOM 3663 N N . VAL B 1 143 ? 27.265 23.569 17.716 1.00 12.76 143 VAL B N 1
ATOM 3664 C CA . VAL B 1 143 ? 27.955 22.581 16.883 1.00 12.61 143 VAL B CA 1
ATOM 3665 C C . VAL B 1 143 ? 27.005 21.443 16.475 1.00 12.21 143 VAL B C 1
ATOM 3666 O O . VAL B 1 143 ? 27.067 20.955 15.344 1.00 12.04 143 VAL B O 1
ATOM 3670 N N . PHE B 1 144 ? 26.101 21.055 17.377 1.00 11.97 144 PHE B N 1
ATOM 3671 C CA . PHE B 1 144 ? 25.159 19.963 17.096 1.00 11.75 144 PHE B CA 1
ATOM 3672 C C . PHE B 1 144 ? 24.166 20.324 15.991 1.00 11.90 144 PHE B C 1
ATOM 3673 O O . PHE B 1 144 ? 23.929 19.528 15.078 1.00 11.89 144 PHE B O 1
ATOM 3681 N N . LEU B 1 145 ? 23.595 21.522 16.076 1.00 12.13 145 LEU B N 1
ATOM 3682 C CA . LEU B 1 145 ? 22.653 21.987 15.056 1.00 12.60 145 LEU B CA 1
ATOM 3683 C C . LEU B 1 145 ? 23.349 22.186 13.711 1.00 12.90 145 LEU B C 1
ATOM 3684 O O . LEU B 1 145 ? 22.824 21.791 12.666 1.00 12.78 145 LEU B O 1
ATOM 3689 N N . ARG B 1 146 ? 24.528 22.800 13.745 1.00 13.21 146 ARG B N 1
ATOM 3690 C CA . ARG B 1 146 ? 25.273 23.099 12.526 1.00 13.77 146 ARG B CA 1
ATOM 3691 C C . ARG B 1 146 ? 25.672 21.850 11.753 1.00 13.64 146 ARG B C 1
ATOM 3692 O O . ARG B 1 146 ? 25.504 21.792 10.535 1.00 13.77 146 ARG B O 1
ATOM 3700 N N . VAL B 1 147 ? 26.178 20.847 12.468 1.00 13.40 147 VAL B N 1
ATOM 3701 C CA . VAL B 1 147 ? 26.722 19.646 11.843 1.00 13.10 147 VAL B CA 1
ATOM 3702 C C . VAL B 1 147 ? 25.644 18.612 11.490 1.00 12.97 147 VAL B C 1
ATOM 3703 O O . VAL B 1 147 ? 25.677 18.015 10.408 1.00 13.00 147 VAL B O 1
ATOM 3707 N N . ILE B 1 148 ? 24.691 18.412 12.396 1.00 12.71 148 ILE B N 1
ATOM 3708 C CA . ILE B 1 148 ? 23.688 17.353 12.257 1.00 12.71 148 ILE B CA 1
ATOM 3709 C C . ILE B 1 148 ? 22.312 17.873 11.798 1.00 12.85 148 ILE B C 1
ATOM 3710 O O . ILE B 1 148 ? 21.532 17.128 11.201 1.00 13.20 148 ILE B O 1
ATOM 3715 N N . GLY B 1 149 ? 22.032 19.147 12.060 1.00 12.96 149 GLY B N 1
ATOM 3716 C CA . GLY B 1 149 ? 20.713 19.728 11.793 1.00 13.13 149 GLY B CA 1
ATOM 3717 C C . GLY B 1 149 ? 19.732 19.456 12.923 1.00 13.49 149 GLY B C 1
ATOM 3718 O O . GLY B 1 149 ? 20.098 18.888 13.955 1.00 13.49 149 GLY B O 1
ATOM 3719 N N . GLU B 1 150 ? 18.477 19.855 12.718 1.00 13.49 150 GLU B N 1
ATOM 3720 C CA . GLU B 1 150 ? 17.388 19.618 13.677 1.00 13.75 150 GLU B CA 1
ATOM 3721 C C . GLU B 1 150 ? 17.358 18.174 14.207 1.00 13.15 150 GLU B C 1
ATOM 3722 O O . GLU B 1 150 ? 17.041 17.941 15.373 1.00 13.00 150 GLU B O 1
ATOM 3728 N N . ALA B 1 151 ? 17.703 17.223 13.342 1.00 12.60 151 ALA B N 1
ATOM 3729 C CA . ALA B 1 151 ? 17.716 15.793 13.677 1.00 12.32 151 ALA B CA 1
ATOM 3730 C C . ALA B 1 151 ? 18.566 15.411 14.900 1.00 11.96 151 ALA B C 1
ATOM 3731 O O . ALA B 1 151 ? 18.353 14.349 15.481 1.00 12.35 151 ALA B O 1
ATOM 3733 N N . TYR B 1 152 ? 19.506 16.268 15.302 1.00 11.82 152 TYR B N 1
ATOM 3734 C CA . TYR B 1 152 ? 20.380 15.953 16.446 1.00 11.42 152 TYR B CA 1
ATOM 3735 C C . TYR B 1 152 ? 19.576 15.691 17.715 1.00 11.39 152 TYR B C 1
ATOM 3736 O O . TYR B 1 152 ? 19.981 14.898 18.574 1.00 11.21 152 TYR B O 1
ATOM 3745 N N . ILE B 1 153 ? 18.429 16.352 17.810 1.00 11.19 153 ILE B N 1
ATOM 3746 C CA . ILE B 1 153 ? 17.574 16.233 18.981 1.00 10.97 153 ILE B CA 1
ATOM 3747 C C . ILE B 1 153 ? 16.932 14.854 19.083 1.00 10.67 153 ILE B C 1
ATOM 3748 O O . ILE B 1 153 ? 17.163 14.165 20.079 1.00 10.44 153 ILE B O 1
ATOM 3753 N N . PRO B 1 154 ? 16.162 14.422 18.052 1.00 10.46 154 PRO B N 1
ATOM 3754 C CA . PRO B 1 154 ? 15.645 13.053 18.135 1.00 10.46 154 PRO B CA 1
ATOM 3755 C C . PRO B 1 154 ? 16.744 11.984 18.152 1.00 10.51 154 PRO B C 1
ATOM 3756 O O . PRO B 1 154 ? 16.587 10.951 18.813 1.00 10.13 154 PRO B O 1
ATOM 3760 N N . ILE B 1 155 ? 17.842 12.227 17.439 1.00 10.41 155 ILE B N 1
ATOM 3761 C CA . ILE B 1 155 ? 18.979 11.295 17.453 1.00 10.56 155 ILE B CA 1
ATOM 3762 C C . ILE B 1 155 ? 19.541 11.114 18.873 1.00 10.54 155 ILE B C 1
ATOM 3763 O O . ILE B 1 155 ? 19.808 9.981 19.295 1.00 11.01 155 ILE B O 1
ATOM 3768 N N . ALA B 1 156 ? 19.683 12.217 19.614 1.00 10.34 156 ALA B N 1
ATOM 3769 C CA . ALA B 1 156 ? 20.122 12.144 21.016 1.00 9.86 156 ALA B CA 1
ATOM 3770 C C . ALA B 1 156 ? 19.171 11.289 21.855 1.00 9.69 156 ALA B C 1
ATOM 3771 O O . ALA B 1 156 ? 19.614 10.461 22.663 1.00 9.43 156 ALA B O 1
ATOM 3773 N N . PHE B 1 157 ? 17.868 11.482 21.652 1.00 9.23 157 PHE B N 1
ATOM 3774 C CA . PHE B 1 157 ? 16.861 10.678 22.345 1.00 9.54 157 PHE B CA 1
ATOM 3775 C C . PHE B 1 157 ? 16.905 9.197 21.961 1.00 9.66 157 PHE B C 1
ATOM 3776 O O . PHE B 1 157 ? 16.721 8.339 22.817 1.00 9.52 157 PHE B O 1
ATOM 3784 N N . ARG B 1 158 ? 17.159 8.901 20.686 1.00 10.09 158 ARG B N 1
ATOM 3785 C CA . ARG B 1 158 ? 17.350 7.515 20.237 1.00 10.50 158 ARG B CA 1
ATOM 3786 C C . ARG B 1 158 ? 18.563 6.854 20.908 1.00 10.42 158 ARG B C 1
ATOM 3787 O O . ARG B 1 158 ? 18.494 5.701 21.344 1.00 10.33 158 ARG B O 1
ATOM 3795 N N . MET B 1 159 ? 19.664 7.595 20.992 1.00 10.31 159 MET B N 1
ATOM 3796 C CA . MET B 1 159 ? 20.884 7.115 21.640 1.00 10.51 159 MET B CA 1
ATOM 3797 C C . MET B 1 159 ? 20.694 6.915 23.136 1.00 10.47 159 MET B C 1
ATOM 3798 O O . MET B 1 159 ? 21.198 5.945 23.703 1.00 10.44 159 MET B O 1
ATOM 3803 N N . ALA B 1 160 ? 19.964 7.836 23.762 1.00 10.69 160 ALA B N 1
ATOM 3804 C CA . ALA B 1 160 ? 19.695 7.781 25.198 1.00 10.84 160 ALA B CA 1
ATOM 3805 C C . ALA B 1 160 ? 18.820 6.577 25.537 1.00 10.90 160 ALA B C 1
ATOM 3806 O O . ALA B 1 160 ? 19.108 5.839 26.485 1.00 11.08 160 ALA B O 1
ATOM 3808 N N . LEU B 1 161 ? 17.767 6.367 24.751 1.00 10.90 161 LEU B N 1
ATOM 3809 C CA . LEU B 1 161 ? 16.897 5.197 24.927 1.00 11.02 161 LEU B CA 1
ATOM 3810 C C . LEU B 1 161 ? 17.683 3.880 24.849 1.00 11.30 161 LEU B C 1
ATOM 3811 O O . LEU B 1 161 ? 17.459 2.971 25.660 1.00 10.94 161 LEU B O 1
ATOM 3816 N N . ALA B 1 162 ? 18.610 3.794 23.894 1.00 11.33 162 ALA B N 1
ATOM 3817 C CA . ALA B 1 162 ? 19.466 2.609 23.746 1.00 11.65 162 ALA B CA 1
ATOM 3818 C C . ALA B 1 162 ? 20.434 2.425 24.924 1.00 11.89 162 ALA B C 1
ATOM 3819 O O . ALA B 1 162 ? 20.621 1.304 25.414 1.00 11.69 162 ALA B O 1
ATOM 3821 N N . ALA B 1 163 ? 21.031 3.528 25.380 1.00 11.81 163 ALA B N 1
ATOM 3822 C CA . ALA B 1 163 ? 22.024 3.500 26.458 1.00 11.84 163 ALA B CA 1
ATOM 3823 C C . ALA B 1 163 ? 21.448 3.176 27.841 1.00 11.96 163 ALA B C 1
ATOM 3824 O O . ALA B 1 163 ? 22.099 2.487 28.628 1.00 12.19 163 ALA B O 1
ATOM 3826 N N . ASP B 1 164 ? 20.248 3.680 28.141 1.00 11.46 164 ASP B N 1
ATOM 3827 C CA . ASP B 1 164 ? 19.566 3.366 29.406 1.00 11.20 164 ASP B CA 1
ATOM 3828 C C . ASP B 1 164 ? 18.056 3.597 29.314 1.00 11.10 164 ASP B C 1
ATOM 3829 O O . ASP B 1 164 ? 17.578 4.694 29.626 1.00 11.12 164 ASP B O 1
ATOM 3834 N N . PRO B 1 165 ? 17.298 2.557 28.908 1.00 11.09 165 PRO B N 1
ATOM 3835 C CA . PRO B 1 165 ? 15.838 2.673 28.797 1.00 10.95 165 PRO B CA 1
ATOM 3836 C C . PRO B 1 165 ? 15.086 2.696 30.148 1.00 10.97 165 PRO B C 1
ATOM 3837 O O . PRO B 1 165 ? 13.873 2.952 30.166 1.00 11.11 165 PRO B O 1
ATOM 3841 N N . THR B 1 166 ? 15.786 2.438 31.254 1.00 10.85 166 THR B N 1
ATOM 3842 C CA . THR B 1 166 ? 15.157 2.399 32.590 1.00 10.79 166 THR B CA 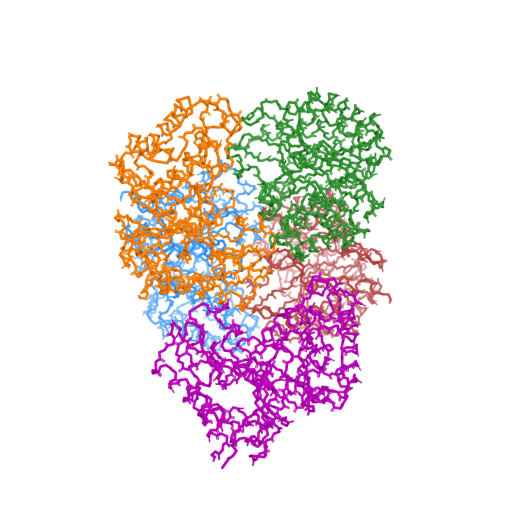1
ATOM 3843 C C . THR B 1 166 ? 14.944 3.787 33.204 1.00 10.71 166 THR B C 1
ATOM 3844 O O . THR B 1 166 ? 14.148 3.940 34.137 1.00 10.46 166 THR B O 1
ATOM 3848 N N . THR B 1 167 ? 15.672 4.784 32.702 1.00 10.32 167 THR B N 1
ATOM 3849 C CA . THR B 1 167 ? 15.530 6.160 33.181 1.00 10.15 167 THR B CA 1
ATOM 3850 C C . THR B 1 167 ? 14.363 6.868 32.482 1.00 10.17 167 THR B C 1
ATOM 3851 O O . THR B 1 167 ? 13.813 6.349 31.502 1.00 10.55 167 THR B O 1
ATOM 3855 N N . LYS B 1 168 ? 13.982 8.035 33.001 1.00 9.75 168 LYS B N 1
ATOM 3856 C CA . LYS B 1 168 ? 13.050 8.937 32.313 1.00 9.46 168 LYS B CA 1
ATOM 3857 C C . LYS B 1 168 ? 13.840 9.918 31.456 1.00 9.00 168 LYS B C 1
ATOM 3858 O O . LYS B 1 168 ? 14.725 10.606 31.958 1.00 9.03 168 LYS B O 1
ATOM 3864 N N . LEU B 1 169 ? 13.522 9.972 30.165 1.00 8.53 169 LEU B N 1
ATOM 3865 C CA . LEU B 1 169 ? 14.230 10.839 29.222 1.00 8.64 169 LEU B CA 1
ATOM 3866 C C . LEU B 1 169 ? 13.539 12.195 29.109 1.00 8.64 169 LEU B C 1
ATOM 3867 O O . LEU B 1 169 ? 12.417 12.273 28.612 1.00 9.11 169 LEU B O 1
ATOM 3872 N N . TYR B 1 170 ? 14.218 13.248 29.568 1.00 8.53 170 TYR B N 1
ATOM 3873 C CA . TYR B 1 170 ? 13.658 14.599 29.629 1.00 8.32 170 TYR B CA 1
ATOM 3874 C C . TYR B 1 170 ? 14.302 15.549 28.626 1.00 8.30 170 TYR B C 1
ATOM 3875 O O . TYR B 1 170 ? 15.513 15.483 28.378 1.00 8.47 170 TYR B O 1
ATOM 3884 N N . TYR B 1 171 ? 13.485 16.435 28.065 1.00 8.16 171 TYR B N 1
ATOM 3885 C CA . TYR B 1 171 ? 13.989 17.653 27.449 1.00 8.15 171 TYR B CA 1
ATOM 3886 C C . TYR B 1 171 ? 13.858 18.767 28.491 1.00 8.02 171 TYR B C 1
ATOM 3887 O O . TYR B 1 171 ? 12.822 18.888 29.140 1.00 8.60 171 TYR B O 1
ATOM 3896 N N . ASN B 1 172 ? 14.903 19.573 28.650 1.00 7.61 172 ASN B N 1
ATOM 3897 C CA . ASN B 1 172 ? 14.966 20.568 29.723 1.00 7.52 172 ASN B CA 1
ATOM 3898 C C . ASN B 1 172 ? 15.286 21.958 29.159 1.00 7.41 172 ASN B C 1
ATOM 3899 O O . ASN B 1 172 ? 16.166 22.093 28.305 1.00 7.29 172 ASN B O 1
ATOM 3904 N N . ASP B 1 173 ? 14.570 22.986 29.617 1.00 7.35 173 ASP B N 1
ATOM 3905 C CA . ASP B 1 173 ? 14.822 24.356 29.141 1.00 7.76 173 ASP B CA 1
ATOM 3906 C C . ASP B 1 173 ? 14.252 25.406 30.088 1.00 7.79 173 ASP B C 1
ATOM 3907 O O . ASP B 1 173 ? 13.360 25.108 30.885 1.00 8.11 173 ASP B O 1
ATOM 3912 N N . TYR B 1 174 ? 14.765 26.634 29.993 1.00 8.11 174 TYR B N 1
ATOM 3913 C CA . TYR B 1 174 ? 14.213 27.768 30.745 1.00 8.42 174 TYR B CA 1
ATOM 3914 C C . TYR B 1 174 ? 13.286 28.620 29.884 1.00 8.54 174 TYR B C 1
ATOM 3915 O O . TYR B 1 174 ? 13.275 28.502 28.652 1.00 8.18 174 TYR B O 1
ATOM 3924 N N . ASN B 1 175 ? 12.518 29.476 30.556 1.00 8.89 175 ASN B N 1
ATOM 3925 C CA . ASN B 1 175 ? 11.576 30.399 29.914 1.00 8.96 175 ASN B CA 1
ATOM 3926 C C . ASN B 1 175 ? 10.487 29.730 29.075 1.00 9.57 175 ASN B C 1
ATOM 3927 O O . ASN B 1 175 ? 10.021 30.302 28.083 1.00 9.93 175 ASN B O 1
ATOM 3932 N N . LEU B 1 176 ? 10.073 28.530 29.480 1.00 9.44 176 LEU B N 1
ATOM 3933 C CA . LEU B 1 176 ? 8.925 27.871 28.849 1.00 9.63 176 LEU B CA 1
ATOM 3934 C C . LEU B 1 176 ? 7.624 28.174 29.591 1.00 9.69 176 LEU B C 1
ATOM 3935 O O . LEU B 1 176 ? 6.545 27.836 29.107 1.00 9.71 176 LEU B O 1
ATOM 3940 N N . GLU B 1 177 ? 7.734 28.834 30.744 1.00 9.99 177 GLU B N 1
ATOM 3941 C CA . GLU B 1 177 ? 6.602 29.035 31.654 1.00 10.29 177 GLU B CA 1
ATOM 3942 C C . GLU B 1 177 ? 5.581 30.070 31.162 1.00 10.56 177 GLU B C 1
ATOM 3943 O O . GLU B 1 177 ? 4.462 30.131 31.673 1.00 10.47 177 GLU B O 1
ATOM 3949 N N . TYR B 1 178 ? 5.969 30.872 30.174 1.00 11.01 178 TYR B N 1
ATOM 3950 C CA . TYR B 1 178 ? 5.197 32.064 29.801 1.00 11.52 178 TYR B CA 1
ATOM 3951 C C . TYR B 1 178 ? 4.177 31.835 28.672 1.00 11.91 178 TYR B C 1
ATOM 3952 O O . TYR B 1 178 ? 3.436 32.755 28.305 1.00 11.91 178 TYR B O 1
ATOM 3961 N N . GLY B 1 179 ? 4.139 30.616 28.135 1.00 12.10 179 GLY B N 1
ATOM 3962 C CA . GLY B 1 179 ? 3.136 30.232 27.132 1.00 12.26 179 GLY B CA 1
ATOM 3963 C C . GLY B 1 179 ? 3.271 30.971 25.819 1.00 12.50 179 GLY B C 1
ATOM 3964 O O . GLY B 1 179 ? 2.283 31.421 25.243 1.00 12.77 179 GLY B O 1
ATOM 3965 N N . ASN B 1 180 ? 4.504 31.096 25.345 1.00 12.32 180 ASN B N 1
ATOM 3966 C CA . ASN B 1 180 ? 4.803 31.875 24.152 1.00 11.87 180 ASN B CA 1
ATOM 3967 C C . ASN B 1 180 ? 5.494 31.015 23.090 1.00 11.54 180 ASN B C 1
ATOM 3968 O O . ASN B 1 180 ? 5.380 29.786 23.114 1.00 11.42 180 ASN B O 1
ATOM 3973 N N . ALA B 1 181 ? 6.217 31.659 22.174 1.00 11.09 181 ALA B N 1
ATOM 3974 C CA . ALA B 1 181 ? 6.907 30.954 21.088 1.00 11.06 181 ALA B CA 1
ATOM 3975 C C . ALA B 1 181 ? 7.969 29.947 21.568 1.00 10.97 181 ALA B C 1
ATOM 3976 O O . ALA B 1 181 ? 8.181 28.921 20.918 1.00 10.74 181 ALA B O 1
ATOM 3978 N N . LYS B 1 182 ? 8.638 30.236 22.685 1.00 10.55 182 LYS B N 1
ATOM 3979 C CA . LYS B 1 182 ? 9.597 29.271 23.240 1.00 10.45 182 LYS B CA 1
ATOM 3980 C C . LYS B 1 182 ? 8.902 28.004 23.761 1.00 10.38 182 LYS B C 1
ATOM 3981 O O . LYS B 1 182 ? 9.398 26.891 23.546 1.00 10.15 182 LYS B O 1
ATOM 3987 N N . THR B 1 183 ? 7.751 28.178 24.418 1.00 10.05 183 THR B N 1
ATOM 3988 C CA . THR B 1 183 ? 6.922 27.050 24.863 1.00 10.38 183 THR B CA 1
ATOM 3989 C C . THR B 1 183 ? 6.560 26.183 23.659 1.00 10.46 183 THR B C 1
ATOM 3990 O O . THR B 1 183 ? 6.645 24.957 23.715 1.00 10.08 183 THR B O 1
ATOM 3994 N N . GLU B 1 184 ? 6.156 26.843 22.578 1.00 10.73 184 GLU B N 1
ATOM 3995 C CA . GLU B 1 184 ? 5.794 26.163 21.342 1.00 11.36 184 GLU B CA 1
ATOM 3996 C C . GLU B 1 184 ? 6.980 25.383 20.753 1.00 10.75 184 GLU B C 1
ATOM 3997 O O . GLU B 1 184 ? 6.801 24.280 20.227 1.00 10.81 184 GLU B O 1
ATOM 4003 N N . GLY B 1 185 ? 8.182 25.955 20.860 1.00 10.37 185 GLY B N 1
ATOM 4004 C CA . GLY B 1 185 ? 9.419 25.272 20.457 1.00 9.88 185 GLY B CA 1
ATOM 4005 C C . GLY B 1 185 ? 9.666 23.969 21.209 1.00 9.92 185 GLY B C 1
ATOM 4006 O O . GLY B 1 185 ? 10.124 22.981 20.624 1.00 9.66 185 GLY B O 1
ATOM 4007 N N . ALA B 1 186 ? 9.352 23.962 22.503 1.00 9.54 186 ALA B N 1
ATOM 4008 C CA . ALA B 1 186 ? 9.483 22.765 23.330 1.00 9.50 186 ALA B CA 1
ATOM 4009 C C . ALA B 1 186 ? 8.515 21.685 22.858 1.00 9.75 186 ALA B C 1
ATOM 4010 O O . ALA B 1 186 ? 8.870 20.507 22.791 1.00 9.78 186 ALA B O 1
ATOM 4012 N N . LYS B 1 187 ? 7.293 22.102 22.527 1.00 10.00 187 LYS B N 1
ATOM 4013 C CA . LYS B 1 187 ? 6.290 21.194 21.972 1.00 10.18 187 LYS B CA 1
ATOM 4014 C C . LYS B 1 187 ? 6.736 20.640 20.625 1.00 10.08 187 LYS B C 1
ATOM 4015 O O . LYS B 1 187 ? 6.571 19.448 20.367 1.00 10.27 187 LYS B O 1
ATOM 4021 N N . ARG B 1 188 ? 7.311 21.500 19.784 1.00 10.39 188 ARG B N 1
ATOM 4022 C CA . ARG B 1 188 ? 7.855 21.083 18.484 1.00 10.68 188 ARG B CA 1
ATOM 4023 C C . ARG B 1 188 ? 8.895 19.968 18.657 1.00 10.83 188 ARG B C 1
ATOM 4024 O O . ARG B 1 188 ? 8.878 18.976 17.920 1.00 10.58 188 ARG B O 1
ATOM 4032 N N . ILE B 1 189 ? 9.769 20.126 19.654 1.00 10.85 189 ILE B N 1
ATOM 4033 C CA . ILE B 1 189 ? 10.783 19.121 19.997 1.00 11.09 189 ILE B CA 1
ATOM 4034 C C . ILE B 1 189 ? 10.149 17.797 20.443 1.00 11.26 189 ILE B C 1
ATOM 4035 O O . ILE B 1 189 ? 10.520 16.730 19.947 1.00 11.28 189 ILE B O 1
ATOM 4040 N N . ALA B 1 190 ? 9.195 17.867 21.370 1.00 11.56 190 ALA B N 1
ATOM 4041 C CA . ALA B 1 190 ? 8.491 16.668 21.839 1.00 11.75 190 ALA B CA 1
ATOM 4042 C C . ALA B 1 190 ? 7.723 15.962 20.710 1.00 12.11 190 ALA B C 1
ATOM 4043 O O . ALA B 1 190 ? 7.768 14.729 20.599 1.00 11.86 190 ALA B O 1
ATOM 4045 N N . ARG B 1 191 ? 7.031 16.741 19.874 1.00 12.37 191 ARG B N 1
ATOM 4046 C CA . ARG B 1 191 ? 6.326 16.186 18.707 1.00 12.81 191 ARG B CA 1
ATOM 4047 C C . ARG B 1 191 ? 7.298 15.465 17.767 1.00 12.65 191 ARG B C 1
ATOM 4048 O O . ARG B 1 191 ? 7.019 14.356 17.302 1.00 12.87 191 ARG B O 1
ATOM 4056 N N . LEU B 1 192 ? 8.443 16.096 17.513 1.00 12.53 192 LEU B N 1
ATOM 4057 C CA . LEU B 1 192 ? 9.486 15.532 16.644 1.00 12.38 192 LEU B CA 1
ATOM 4058 C C . LEU B 1 192 ? 10.053 14.197 17.143 1.00 12.30 192 LEU B C 1
ATOM 4059 O O . LEU B 1 192 ? 10.222 13.263 16.359 1.00 12.03 192 LEU B O 1
ATOM 4064 N N . VAL B 1 193 ? 10.348 14.111 18.442 1.00 12.05 193 VAL B N 1
ATOM 4065 C CA . VAL B 1 193 ? 10.823 12.856 19.036 1.00 11.76 193 VAL B CA 1
ATOM 4066 C C . VAL B 1 193 ? 9.765 11.754 18.865 1.00 11.78 193 VAL B C 1
ATOM 4067 O O . VAL B 1 193 ? 10.071 10.637 18.445 1.00 11.52 193 VAL B O 1
ATOM 4071 N N . LYS B 1 194 ? 8.515 12.082 19.172 1.00 11.89 194 LYS B N 1
ATOM 4072 C CA . LYS B 1 194 ? 7.417 11.130 19.020 1.00 12.26 194 LYS B CA 1
ATOM 4073 C C . LYS B 1 194 ? 7.197 10.711 17.556 1.00 12.62 194 LYS B C 1
ATOM 4074 O O . LYS B 1 194 ? 6.883 9.554 17.289 1.00 12.59 194 LYS B O 1
ATOM 4080 N N . SER B 1 195 ? 7.403 11.645 16.625 1.00 12.86 195 SER B N 1
ATOM 4081 C CA . SER B 1 195 ? 7.278 11.394 15.174 1.00 13.56 195 SER B CA 1
ATOM 4082 C C . SER B 1 195 ? 8.290 10.376 14.650 1.00 13.64 195 SER B C 1
ATOM 4083 O O . SER B 1 195 ? 8.011 9.645 13.693 1.00 13.99 195 SER B O 1
ATOM 4086 N N . TYR B 1 196 ? 9.471 10.346 15.266 1.00 13.52 196 TYR B N 1
ATOM 4087 C CA . TYR B 1 196 ? 10.487 9.340 14.960 1.00 13.61 196 TYR B CA 1
ATOM 4088 C C . TYR B 1 196 ? 10.136 7.971 15.559 1.00 13.47 196 TYR B C 1
ATOM 4089 O O . TYR B 1 196 ? 10.872 7.000 15.369 1.00 13.65 196 TYR B O 1
ATOM 4098 N N . GLY B 1 197 ? 9.028 7.896 16.294 1.00 13.23 197 GLY B N 1
ATOM 4099 C CA . GLY B 1 197 ? 8.640 6.665 16.993 1.00 13.05 197 GLY B CA 1
ATOM 4100 C C . GLY B 1 197 ? 9.462 6.456 18.260 1.00 12.87 197 GLY B C 1
ATOM 4101 O O . GLY B 1 197 ? 9.569 5.337 18.777 1.00 12.65 197 GLY B O 1
ATOM 4102 N N . LEU B 1 198 ? 10.050 7.539 18.758 1.00 12.28 198 LEU B N 1
ATOM 4103 C CA . LEU B 1 198 ? 10.941 7.461 19.909 1.00 12.03 198 LEU B CA 1
ATOM 4104 C C . LEU B 1 198 ? 10.232 7.819 21.210 1.00 12.21 198 LEU B C 1
ATOM 4105 O O . LEU B 1 198 ? 9.038 8.133 21.217 1.00 12.55 198 LEU B O 1
ATOM 4110 N N . ARG B 1 199 ? 10.969 7.750 22.313 1.00 11.94 199 ARG B N 1
ATOM 4111 C CA . ARG B 1 199 ? 10.392 7.984 23.620 1.00 11.76 199 ARG B CA 1
ATOM 4112 C C . ARG B 1 199 ? 10.916 9.282 24.232 1.00 11.43 199 ARG B C 1
ATOM 4113 O O . ARG B 1 199 ? 12.125 9.480 24.361 1.00 11.14 199 ARG B O 1
ATOM 4121 N N . ILE B 1 200 ? 9.996 10.179 24.573 1.00 10.84 200 ILE B N 1
ATOM 4122 C CA . ILE B 1 200 ? 10.317 11.295 25.459 1.00 10.67 200 ILE B CA 1
ATOM 4123 C C . ILE B 1 200 ? 9.356 11.223 26.639 1.00 10.69 200 ILE B C 1
ATOM 4124 O O . ILE B 1 200 ? 8.138 11.249 26.460 1.00 10.68 200 ILE B O 1
ATOM 4129 N N . ASP B 1 201 ? 9.913 11.104 27.840 1.00 10.74 201 ASP B N 1
ATOM 4130 C CA . ASP B 1 201 ? 9.108 10.863 29.037 1.00 10.61 201 ASP B CA 1
ATOM 4131 C C . ASP B 1 201 ? 8.659 12.132 29.741 1.00 10.44 201 ASP B C 1
ATOM 4132 O O . ASP B 1 201 ? 7.651 12.129 30.456 1.00 10.51 201 ASP B O 1
ATOM 4137 N N . GLY B 1 202 ? 9.401 13.216 29.541 1.00 10.02 202 GLY B N 1
ATOM 4138 C CA . GLY B 1 202 ? 9.130 14.448 30.270 1.00 9.57 202 GLY B CA 1
ATOM 4139 C C . GLY B 1 202 ? 9.700 15.703 29.650 1.00 9.37 202 GLY B C 1
ATOM 4140 O O . GLY B 1 202 ? 10.642 15.651 28.860 1.00 9.10 202 GLY B O 1
ATOM 4141 N N . ILE B 1 203 ? 9.087 16.834 29.990 1.00 9.29 203 ILE B N 1
ATOM 4142 C CA . ILE B 1 203 ? 9.631 18.148 29.683 1.00 9.50 203 ILE B CA 1
ATOM 4143 C C . ILE B 1 203 ? 9.944 18.834 31.011 1.00 9.16 203 ILE B C 1
ATOM 4144 O O . ILE B 1 203 ? 9.079 18.946 31.879 1.00 9.30 203 ILE B O 1
ATOM 4149 N N . GLY B 1 204 ? 11.194 19.245 31.177 1.00 9.01 204 GLY B N 1
ATOM 4150 C CA . GLY B 1 204 ? 11.623 19.932 32.387 1.00 8.51 204 GLY B CA 1
ATOM 4151 C C . GLY B 1 204 ? 11.544 21.428 32.190 1.00 8.16 204 GLY B C 1
ATOM 4152 O O . GLY B 1 204 ? 12.132 21.974 31.255 1.00 8.38 204 GLY B O 1
ATOM 4153 N N . LEU B 1 205 ? 10.792 22.095 33.057 1.00 8.10 205 LEU B N 1
ATOM 4154 C CA . LEU B 1 205 ? 10.729 23.554 33.038 1.00 7.77 205 LEU B CA 1
ATOM 4155 C C . LEU B 1 205 ? 11.646 24.058 34.146 1.00 7.55 205 LEU B C 1
ATOM 4156 O O . LEU B 1 205 ? 11.356 23.888 35.335 1.00 7.43 205 LEU B O 1
ATOM 4161 N N . GLN B 1 206 ? 12.762 24.656 33.748 1.00 7.19 206 GLN B N 1
ATOM 4162 C CA . GLN B 1 206 ? 13.805 25.052 34.697 1.00 6.87 206 GLN B CA 1
ATOM 4163 C C . GLN B 1 206 ? 13.273 25.959 35.810 1.00 6.86 206 GLN B C 1
ATOM 4164 O O . GLN B 1 206 ? 13.654 25.806 36.968 1.00 6.31 206 GLN B O 1
ATOM 4170 N N . ALA B 1 207 ? 12.369 26.874 35.457 1.00 6.59 207 ALA B N 1
ATOM 4171 C CA . ALA B 1 207 ? 11.714 27.754 36.438 1.00 6.77 207 ALA B CA 1
ATOM 4172 C C . ALA B 1 207 ? 12.699 28.691 37.141 1.00 6.92 207 ALA B C 1
ATOM 4173 O O . ALA B 1 207 ? 12.642 28.882 38.357 1.00 7.01 207 ALA B O 1
ATOM 4175 N N . HIS B 1 208 ? 13.616 29.258 36.364 1.00 7.13 208 HIS B N 1
ATOM 4176 C CA . HIS B 1 208 ? 14.412 30.375 36.838 1.00 7.12 208 HIS B CA 1
ATOM 4177 C C . HIS B 1 208 ? 13.544 31.622 36.615 1.00 7.21 208 HIS B C 1
ATOM 4178 O O . HIS B 1 208 ? 13.471 32.149 35.505 1.00 7.34 208 HIS B O 1
ATOM 4185 N N . MET B 1 209 ? 12.862 32.052 37.677 1.00 7.31 209 MET B N 1
ATOM 4186 C CA . MET B 1 209 ? 11.846 33.110 37.603 1.00 7.34 209 MET B CA 1
ATOM 4187 C C . MET B 1 209 ? 12.288 34.352 38.363 1.00 7.21 209 MET B C 1
ATOM 4188 O O . MET B 1 209 ? 13.360 34.363 38.980 1.00 7.08 209 MET B O 1
ATOM 4193 N N . THR B 1 210 ? 11.468 35.403 38.311 1.00 7.13 210 THR B N 1
ATOM 4194 C CA . THR B 1 210 ? 11.676 36.572 39.174 1.00 7.25 210 THR B CA 1
ATOM 4195 C C . THR B 1 210 ? 10.423 36.852 39.998 1.00 7.27 210 THR B C 1
ATOM 4196 O O . THR B 1 210 ? 9.332 36.408 39.637 1.00 7.08 210 THR B O 1
ATOM 4200 N N . SER B 1 211 ? 10.574 37.599 41.093 1.00 7.17 211 SER B N 1
ATOM 4201 C CA . SER B 1 211 ? 9.413 38.025 41.883 1.00 7.73 211 SER B CA 1
ATOM 4202 C C . SER B 1 211 ? 9.049 39.489 41.622 1.00 7.92 211 SER B C 1
ATOM 4203 O O . SER B 1 211 ? 8.062 40.002 42.161 1.00 8.25 211 SER B O 1
ATOM 4206 N N . GLU B 1 212 ? 9.858 40.138 40.787 1.00 8.21 212 GLU B N 1
ATOM 4207 C CA . GLU B 1 212 ? 9.739 41.553 40.440 1.00 8.29 212 GLU B CA 1
ATOM 4208 C C . GLU B 1 212 ? 10.554 41.755 39.165 1.00 8.65 212 GLU B C 1
ATOM 4209 O O . GLU B 1 212 ? 11.406 40.925 38.831 1.00 8.45 212 GLU B O 1
ATOM 4215 N N . SER B 1 213 ? 10.290 42.840 38.443 1.00 8.64 213 SER B N 1
ATOM 4216 C CA A SER B 1 213 ? 11.038 43.144 37.229 0.50 8.97 213 SER B CA 1
ATOM 4217 C CA B SER B 1 213 ? 11.041 43.147 37.227 0.50 9.00 213 SER B CA 1
ATOM 4218 C C . SER B 1 213 ? 12.524 43.326 37.532 1.00 9.01 213 SER B C 1
ATOM 4219 O O . SER B 1 213 ? 12.893 44.115 38.395 1.00 9.26 213 SER B O 1
ATOM 4224 N N . THR B 1 214 ? 13.363 42.572 36.824 1.00 9.04 214 THR B N 1
ATOM 4225 C CA . THR B 1 214 ? 14.812 42.748 36.883 1.00 9.28 214 THR B CA 1
ATOM 4226 C C . THR B 1 214 ? 15.281 43.039 35.454 1.00 9.23 214 THR B C 1
ATOM 4227 O O . THR B 1 214 ? 14.509 42.858 34.509 1.00 9.33 214 THR B O 1
ATOM 4231 N N . PRO B 1 215 ? 16.536 43.495 35.282 1.00 9.39 215 PRO B N 1
ATOM 4232 C CA . PRO B 1 215 ? 17.012 43.794 33.927 1.00 9.60 215 PRO B CA 1
ATOM 4233 C C . PRO B 1 215 ? 17.018 42.578 32.983 1.00 10.17 215 PRO B C 1
ATOM 4234 O O . PRO B 1 215 ? 16.848 42.744 31.768 1.00 10.44 215 PRO B O 1
ATOM 4238 N N . THR B 1 216 ? 17.188 41.373 33.530 1.00 9.74 216 THR B N 1
ATOM 4239 C CA . THR B 1 216 ? 17.241 40.162 32.702 1.00 10.02 216 THR B CA 1
ATOM 4240 C C . THR B 1 216 ? 15.876 39.530 32.456 1.00 10.48 216 THR B C 1
ATOM 4241 O O . THR B 1 216 ? 15.691 38.808 31.473 1.00 10.54 216 THR B O 1
ATOM 4245 N N . GLN B 1 217 ? 14.922 39.812 33.341 1.00 10.50 217 GLN B N 1
ATOM 4246 C CA . GLN B 1 217 ? 13.574 39.272 33.225 1.00 10.81 217 GLN B CA 1
ATOM 4247 C C . GLN B 1 217 ? 12.550 40.277 33.759 1.00 11.07 217 GLN B C 1
ATOM 4248 O O . GLN B 1 217 ? 12.365 40.401 34.970 1.00 10.96 217 GLN B O 1
ATOM 4254 N N . ASN B 1 218 ? 11.898 40.992 32.842 1.00 11.45 218 ASN B N 1
ATOM 4255 C CA . ASN B 1 218 ? 10.938 42.040 33.192 1.00 12.21 218 ASN B CA 1
ATOM 4256 C C . ASN B 1 218 ? 9.616 41.491 33.736 1.00 11.80 218 ASN B C 1
ATOM 4257 O O . ASN B 1 218 ? 8.942 42.161 34.514 1.00 12.43 218 ASN B O 1
ATOM 4262 N N . THR B 1 219 ? 9.255 40.279 33.324 1.00 11.53 219 THR B N 1
ATOM 4263 C CA . THR B 1 219 ? 7.985 39.671 33.715 1.00 11.04 219 THR B CA 1
ATOM 4264 C C . THR B 1 219 ? 8.135 38.806 34.971 1.00 10.51 219 THR B C 1
ATOM 4265 O O . THR B 1 219 ? 8.854 37.804 34.945 1.00 10.53 219 THR B O 1
ATOM 4269 N N . PRO B 1 220 ? 7.455 39.188 36.073 1.00 10.15 220 PRO B N 1
ATOM 4270 C CA . PRO B 1 220 ? 7.483 38.378 37.295 1.00 9.84 220 PRO B CA 1
ATOM 4271 C C . PRO B 1 220 ? 6.737 37.061 37.118 1.00 9.36 220 PRO B C 1
ATOM 4272 O O . PRO B 1 220 ? 5.991 36.904 36.148 1.00 9.53 220 PRO B O 1
ATOM 4276 N N . THR B 1 221 ? 6.955 36.126 38.043 1.00 8.90 221 THR B N 1
ATOM 4277 C CA . THR B 1 221 ? 6.305 34.816 38.015 1.00 8.75 221 THR B CA 1
ATOM 4278 C C . THR B 1 221 ? 4.813 34.979 37.694 1.00 8.79 221 THR B C 1
ATOM 4279 O O . THR B 1 221 ? 4.126 35.728 38.383 1.00 8.57 221 THR B O 1
ATOM 4283 N N . PRO B 1 222 ? 4.323 34.320 36.619 1.00 8.88 222 PRO B N 1
ATOM 4284 C CA . PRO B 1 222 ? 2.908 34.450 36.241 1.00 9.02 222 PRO B CA 1
ATOM 4285 C C . PRO B 1 222 ? 1.918 33.875 37.264 1.00 8.97 222 PRO B C 1
ATOM 4286 O O . PRO B 1 222 ? 2.325 33.282 38.271 1.00 9.16 222 PRO B O 1
ATOM 4290 N N . SER B 1 223 ? 0.625 34.071 37.012 1.00 9.04 223 SER B N 1
ATOM 4291 C CA . SER B 1 223 ? -0.399 33.574 37.927 1.00 8.88 223 SER B CA 1
ATOM 4292 C C . SER B 1 223 ? -0.380 32.053 37.975 1.00 8.84 223 SER B C 1
ATOM 4293 O O . SER B 1 223 ? -0.005 31.392 36.999 1.00 8.56 223 SER B O 1
ATOM 4296 N N . ARG B 1 224 ? -0.794 31.510 39.115 1.00 9.06 224 ARG B N 1
ATOM 4297 C CA . ARG B 1 224 ? -0.945 30.069 39.289 1.00 9.58 224 ARG B CA 1
ATOM 4298 C C . ARG B 1 224 ? -1.784 29.455 38.160 1.00 9.80 224 ARG B C 1
ATOM 4299 O O . ARG B 1 224 ? -1.412 28.420 37.603 1.00 9.76 224 ARG B O 1
ATOM 4307 N N . ALA B 1 225 ? -2.906 30.100 37.831 1.00 9.90 225 ALA B N 1
ATOM 4308 C CA . ALA B 1 225 ? -3.800 29.625 36.766 1.00 10.36 225 ALA B CA 1
ATOM 4309 C C . ALA B 1 225 ? -3.119 29.591 35.399 1.00 10.32 225 ALA B C 1
ATOM 4310 O O . ALA B 1 225 ? -3.269 28.621 34.654 1.00 10.90 225 ALA B O 1
ATOM 4312 N N . LYS B 1 226 ? -2.369 30.642 35.069 1.00 10.28 226 LYS B N 1
ATOM 4313 C CA . LYS B 1 226 ? -1.687 30.685 33.776 1.00 10.33 226 LYS B CA 1
ATOM 4314 C C . LYS B 1 226 ? -0.567 29.650 33.692 1.00 9.91 226 LYS B C 1
ATOM 4315 O O . LYS B 1 226 ? -0.410 28.992 32.668 1.00 9.73 226 LYS B O 1
ATOM 4321 N N . LEU B 1 227 ? 0.194 29.500 34.774 1.00 9.32 227 LEU B N 1
ATOM 4322 C CA . LEU B 1 227 ? 1.248 28.475 34.836 1.00 8.98 227 LEU B CA 1
ATOM 4323 C C . LEU B 1 227 ? 0.695 27.056 34.740 1.00 8.78 227 LEU B C 1
ATOM 4324 O O . LEU B 1 227 ? 1.276 26.201 34.070 1.00 8.31 227 LEU B O 1
ATOM 4329 N N . ALA B 1 228 ? -0.424 26.805 35.417 1.00 8.72 228 ALA B N 1
ATOM 4330 C CA . ALA B 1 228 ? -1.042 25.483 35.391 1.00 8.77 228 ALA B CA 1
ATOM 4331 C C . ALA B 1 228 ? -1.499 25.127 33.973 1.00 9.02 228 ALA B C 1
ATOM 4332 O O . ALA B 1 228 ? -1.338 23.979 33.527 1.00 8.95 228 ALA B O 1
ATOM 4334 N N . SER B 1 229 ? -2.047 26.119 33.270 1.00 9.16 229 SER B N 1
ATOM 4335 C CA . SER B 1 229 ? -2.466 25.965 31.878 1.00 9.71 229 SER B CA 1
ATOM 4336 C C . SER B 1 229 ? -1.276 25.671 30.946 1.00 9.48 229 SER B C 1
ATOM 4337 O O . SER B 1 229 ? -1.397 24.840 30.042 1.00 9.27 229 SER B O 1
ATOM 4340 N N . VAL B 1 230 ? -0.139 26.338 31.172 1.00 9.08 230 VAL B N 1
ATOM 4341 C CA . VAL B 1 230 ? 1.087 26.049 30.394 1.00 9.33 230 VAL B CA 1
ATOM 4342 C C . VAL B 1 230 ? 1.565 24.620 30.642 1.00 9.23 230 VAL B C 1
ATOM 4343 O O . VAL B 1 230 ? 1.845 23.880 29.694 1.00 9.29 230 VAL B O 1
ATOM 4347 N N . LEU B 1 231 ? 1.648 24.241 31.916 1.00 9.15 231 LEU B N 1
ATOM 4348 C CA . LEU B 1 231 ? 2.017 22.881 32.319 1.00 9.56 231 LEU B CA 1
ATOM 4349 C C . LEU B 1 231 ? 1.137 21.785 31.692 1.00 9.68 231 LEU B C 1
ATOM 4350 O O . LEU B 1 231 ? 1.655 20.798 31.155 1.00 9.51 231 LEU B O 1
ATOM 4355 N N . GLN B 1 232 ? -0.183 21.961 31.761 1.00 9.47 232 GLN B N 1
ATOM 4356 C CA . GLN B 1 232 ? -1.110 20.977 31.188 1.00 10.01 232 GLN B CA 1
ATOM 4357 C C . GLN B 1 232 ? -1.005 20.935 29.665 1.00 9.98 232 GLN B C 1
ATOM 4358 O O . GLN B 1 232 ? -1.103 19.862 29.069 1.00 10.18 232 GLN B O 1
ATOM 4364 N N . GLY B 1 233 ? -0.802 22.104 29.053 1.00 10.11 233 GLY B N 1
ATOM 4365 C CA . GLY B 1 233 ? -0.565 22.219 27.609 1.00 10.50 233 GLY B CA 1
ATOM 4366 C C . GLY B 1 233 ? 0.588 21.350 27.132 1.00 10.56 233 GLY B C 1
ATOM 4367 O O . GLY B 1 233 ? 0.503 20.702 26.083 1.00 10.40 233 GLY B O 1
ATOM 4368 N N . LEU B 1 234 ? 1.663 21.332 27.918 1.00 10.37 234 LEU B N 1
ATOM 4369 C CA . LEU B 1 234 ? 2.808 20.460 27.659 1.00 10.76 234 LEU B CA 1
ATOM 4370 C C . LEU B 1 234 ? 2.469 18.993 27.945 1.00 11.02 234 LEU B C 1
ATOM 4371 O O . LEU B 1 234 ? 2.745 18.120 27.120 1.00 11.57 234 LEU B O 1
ATOM 4376 N N . ALA B 1 235 ? 1.839 18.733 29.093 1.00 11.43 235 ALA B N 1
ATOM 4377 C CA . ALA B 1 235 ? 1.428 17.376 29.481 1.00 11.84 235 ALA B CA 1
ATOM 4378 C C . ALA B 1 235 ? 0.467 16.725 28.475 1.00 12.08 235 ALA B C 1
ATOM 4379 O O . ALA B 1 235 ? 0.471 15.502 28.328 1.00 11.78 235 ALA B O 1
ATOM 4381 N N . ASP B 1 236 ? -0.340 17.548 27.796 1.00 12.38 236 ASP B N 1
ATOM 4382 C CA . ASP B 1 236 ? -1.281 17.083 26.761 1.00 12.76 236 ASP B CA 1
ATOM 4383 C C . ASP B 1 236 ? -0.602 16.171 25.730 1.00 13.17 236 ASP B C 1
ATOM 4384 O O . ASP B 1 236 ? -1.217 15.216 25.245 1.00 13.29 236 ASP B O 1
ATOM 4389 N N . LEU B 1 237 ? 0.657 16.470 25.400 1.00 13.42 237 LEU B N 1
ATOM 4390 C CA . LEU B 1 237 ? 1.420 15.696 24.403 1.00 14.07 237 LEU B CA 1
ATOM 4391 C C . LEU B 1 237 ? 1.726 14.251 24.798 1.00 13.97 237 LEU B C 1
ATOM 4392 O O . LEU B 1 237 ? 2.161 13.458 23.964 1.00 14.27 237 LEU B O 1
ATOM 4397 N N . GLY B 1 238 ? 1.509 13.911 26.064 1.00 13.70 238 GLY B N 1
ATOM 4398 C CA . GLY B 1 238 ? 1.798 12.568 26.550 1.00 13.12 238 GLY B CA 1
ATOM 4399 C C . GLY B 1 238 ? 3.152 12.496 27.229 1.00 12.83 238 GLY B C 1
ATOM 4400 O O . GLY B 1 238 ? 3.910 11.544 27.019 1.00 13.13 238 GLY B O 1
ATOM 4401 N N . VAL B 1 239 ? 3.462 13.522 28.018 1.00 12.00 239 VAL B N 1
ATOM 4402 C CA . VAL B 1 239 ? 4.689 13.570 28.815 1.00 11.41 239 VAL B CA 1
ATOM 4403 C C . VAL B 1 239 ? 4.360 14.000 30.247 1.00 11.07 239 VAL B C 1
ATOM 4404 O O . VAL B 1 239 ? 3.333 14.658 30.494 1.00 10.68 239 VAL B O 1
ATOM 4408 N N . ASP B 1 240 ? 5.225 13.612 31.181 1.00 10.47 240 ASP B N 1
ATOM 4409 C CA . ASP B 1 240 ? 5.235 14.197 32.514 1.00 10.15 240 ASP B CA 1
ATOM 4410 C C . ASP B 1 240 ? 5.887 15.574 32.404 1.00 9.76 240 ASP B C 1
ATOM 4411 O O . ASP B 1 240 ? 6.622 15.851 31.449 1.00 9.96 240 ASP B O 1
ATOM 4416 N N . VAL B 1 241 ? 5.616 16.443 33.368 1.00 9.22 241 VAL B N 1
ATOM 4417 C CA . VAL B 1 241 ? 6.358 17.696 33.463 1.00 8.87 241 VAL B CA 1
ATOM 4418 C C . VAL B 1 241 ? 6.936 17.822 34.870 1.00 8.85 241 VAL B C 1
ATOM 4419 O O . VAL B 1 241 ? 6.484 17.139 35.797 1.00 8.86 241 VAL B O 1
ATOM 4423 N N . ALA B 1 242 ? 7.950 18.671 35.011 1.00 8.63 242 ALA B N 1
ATOM 4424 C CA . ALA B 1 242 ? 8.576 18.923 36.302 1.00 8.11 242 ALA B CA 1
ATOM 4425 C C . ALA B 1 242 ? 9.218 20.301 36.306 1.00 7.89 242 ALA B C 1
ATOM 4426 O O . ALA B 1 242 ? 9.709 20.761 35.269 1.00 7.67 242 ALA B O 1
ATOM 4428 N N . TYR B 1 243 ? 9.211 20.962 37.463 1.00 7.27 243 TYR B N 1
ATOM 4429 C CA . TYR B 1 243 ? 10.047 22.140 37.646 1.00 7.19 243 TYR B CA 1
ATOM 4430 C C . TYR B 1 243 ? 11.410 21.640 38.112 1.00 7.20 243 TYR B C 1
ATOM 4431 O O . TYR B 1 243 ? 11.507 20.985 39.151 1.00 7.40 243 TYR B O 1
ATOM 4440 N N . THR B 1 244 ? 12.452 21.919 37.332 1.00 7.18 244 THR B N 1
ATOM 4441 C CA . THR B 1 244 ? 13.732 21.218 37.503 1.00 7.33 244 THR B CA 1
ATOM 4442 C C . THR B 1 244 ? 14.848 22.031 38.134 1.00 7.17 244 THR B C 1
ATOM 4443 O O . THR B 1 244 ? 15.815 21.460 38.646 1.00 7.49 244 THR B O 1
ATOM 4447 N N . GLU B 1 245 ? 14.750 23.358 38.065 1.00 6.89 245 GLU B N 1
ATOM 4448 C CA . GLU B 1 245 ? 15.828 24.220 38.567 1.00 7.01 245 GLU B CA 1
ATOM 4449 C C . GLU B 1 245 ? 15.263 25.464 39.243 1.00 6.85 245 GLU B C 1
ATOM 4450 O O . GLU B 1 245 ? 15.792 26.570 39.080 1.00 6.74 245 GLU B O 1
ATOM 4456 N N . LEU B 1 246 ? 14.191 25.273 40.013 1.00 6.63 246 LEU B N 1
ATOM 4457 C CA . LEU B 1 246 ? 13.412 26.396 40.537 1.00 6.71 246 LEU B CA 1
ATOM 4458 C C . LEU B 1 246 ? 14.221 27.365 41.405 1.00 6.71 246 LEU B C 1
ATOM 4459 O O . LEU B 1 246 ? 14.824 26.979 42.405 1.00 6.60 246 LEU B O 1
ATOM 4464 N N . ASP B 1 247 ? 14.251 28.622 40.977 1.00 6.69 247 ASP B N 1
ATOM 4465 C CA . ASP B 1 247 ? 14.652 29.734 41.838 1.00 6.82 247 ASP B CA 1
ATOM 4466 C C . ASP B 1 247 ? 13.954 31.000 41.368 1.00 6.35 247 ASP B C 1
ATOM 4467 O O . ASP B 1 247 ? 13.559 31.113 40.200 1.00 7.05 247 ASP B O 1
ATOM 4472 N N . ILE B 1 248 ? 13.761 31.932 42.291 1.00 5.96 248 ILE B N 1
ATOM 4473 C CA . ILE B 1 248 ? 12.993 33.135 42.006 1.00 5.38 248 ILE B CA 1
ATOM 4474 C C . ILE B 1 248 ? 13.759 34.340 42.529 1.00 5.67 248 ILE B C 1
ATOM 4475 O O . ILE B 1 248 ? 13.767 34.622 43.741 1.00 5.28 248 ILE B O 1
ATOM 4480 N N . ARG B 1 249 ? 14.411 35.037 41.597 1.00 5.82 249 ARG B N 1
ATOM 4481 C CA . ARG B 1 249 ? 15.333 36.112 41.932 1.00 6.43 249 ARG B CA 1
ATOM 4482 C C . ARG B 1 249 ? 14.664 37.480 42.000 1.00 6.69 249 ARG B C 1
ATOM 4483 O O . ARG B 1 249 ? 13.553 37.683 41.497 1.00 6.39 249 ARG B O 1
ATOM 4491 N N . MET B 1 250 ? 15.355 38.404 42.650 1.00 6.76 250 MET B N 1
ATOM 4492 C CA . MET B 1 250 ? 14.885 39.766 42.835 1.00 7.37 250 MET B CA 1
ATOM 4493 C C . MET B 1 250 ? 16.093 40.672 42.702 1.00 7.55 250 MET B C 1
ATOM 4494 O O . MET B 1 250 ? 17.226 40.192 42.660 1.00 7.18 250 MET B O 1
ATOM 4499 N N . ASN B 1 251 ? 15.854 41.978 42.633 1.00 7.84 251 ASN B N 1
ATOM 4500 C CA . ASN B 1 251 ? 16.941 42.942 42.732 1.00 8.96 251 ASN B CA 1
ATOM 4501 C C . ASN B 1 251 ? 17.381 43.069 44.192 1.00 9.29 251 ASN B C 1
ATOM 4502 O O . ASN B 1 251 ? 16.575 43.371 45.071 1.00 9.66 251 ASN B O 1
ATOM 4507 N N . THR B 1 252 ? 18.657 42.809 44.445 1.00 9.90 252 THR B N 1
ATOM 4508 C CA . THR B 1 252 ? 19.198 42.822 45.810 1.00 10.13 252 THR B CA 1
ATOM 4509 C C . THR B 1 252 ? 19.548 44.248 46.263 1.00 10.53 252 THR B C 1
ATOM 4510 O O . THR B 1 252 ? 19.751 45.121 45.429 1.00 10.82 252 THR B O 1
ATOM 4514 N N . PRO B 1 253 ? 19.614 44.490 47.585 1.00 11.11 253 PRO B N 1
ATOM 4515 C CA . PRO B 1 253 ? 19.434 43.511 48.654 1.00 11.13 253 PRO B CA 1
ATOM 4516 C C . PRO B 1 253 ? 17.962 43.191 48.917 1.00 11.08 253 PRO B C 1
ATOM 4517 O O . PRO B 1 253 ? 17.077 43.996 48.601 1.00 10.87 253 PRO B O 1
ATOM 4521 N N . ALA B 1 254 ? 17.710 42.010 49.474 1.00 11.03 254 ALA B N 1
ATOM 4522 C CA . ALA B 1 254 ? 16.377 41.655 49.936 1.00 10.96 254 ALA B CA 1
ATOM 4523 C C . ALA B 1 254 ? 15.935 42.605 51.050 1.00 11.12 254 ALA B C 1
ATOM 4524 O O . ALA B 1 254 ? 16.762 43.118 51.810 1.00 11.20 254 ALA B O 1
ATOM 4526 N N . THR B 1 255 ? 14.634 42.861 51.113 1.00 11.20 255 THR B N 1
ATOM 4527 C CA . THR B 1 255 ? 14.030 43.606 52.216 1.00 11.02 255 THR B CA 1
ATOM 4528 C C . THR B 1 255 ? 12.857 42.783 52.740 1.00 11.42 255 THR B C 1
ATOM 4529 O O . THR B 1 255 ? 12.458 41.793 52.115 1.00 11.22 255 THR B O 1
ATOM 4533 N N . GLN B 1 256 ? 12.296 43.200 53.873 1.00 11.39 256 GLN B N 1
ATOM 4534 C CA . GLN B 1 256 ? 11.109 42.547 54.428 1.00 12.26 256 GLN B CA 1
ATOM 4535 C C . GLN B 1 256 ? 9.982 42.447 53.385 1.00 11.64 256 GLN B C 1
ATOM 4536 O O . GLN B 1 2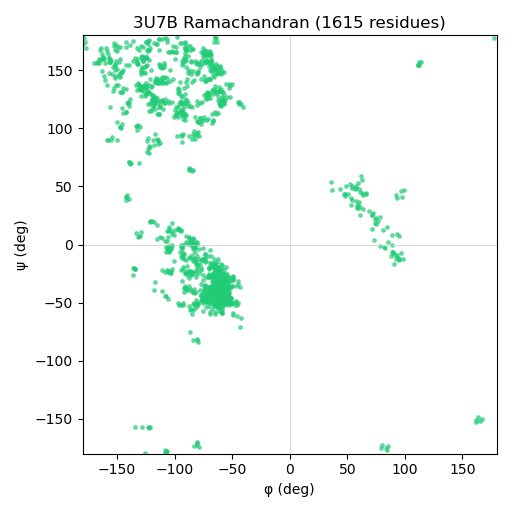56 ? 9.417 41.364 53.176 1.00 11.67 256 GLN B O 1
ATOM 4542 N N . GLN B 1 257 ? 9.681 43.562 52.717 1.00 11.05 257 GLN B N 1
ATOM 4543 C CA . GLN B 1 257 ? 8.631 43.590 51.692 1.00 10.56 257 GLN B CA 1
ATOM 4544 C C . GLN B 1 257 ? 8.950 42.692 50.489 1.00 10.25 257 GLN B C 1
ATOM 4545 O O . GLN B 1 257 ? 8.089 41.933 50.038 1.00 9.94 257 GLN B O 1
ATOM 4551 N N . LYS B 1 258 ? 10.176 42.781 49.974 1.00 9.90 258 LYS B N 1
ATOM 4552 C CA . LYS B 1 258 ? 10.578 41.948 48.835 1.00 9.47 258 LYS B CA 1
ATOM 4553 C C . LYS B 1 258 ? 10.523 40.455 49.151 1.00 9.36 258 LYS B C 1
ATOM 4554 O O . LYS B 1 258 ? 10.160 39.656 48.288 1.00 9.04 258 LYS B O 1
ATOM 4560 N N . LEU B 1 259 ? 10.874 40.082 50.381 1.00 9.50 259 LEU B N 1
ATOM 4561 C CA . LEU B 1 259 ? 10.816 38.674 50.789 1.00 9.71 259 LEU B CA 1
ATOM 4562 C C . LEU B 1 259 ? 9.379 38.146 50.838 1.00 9.72 259 LEU B C 1
ATOM 4563 O O . LEU B 1 259 ? 9.136 36.979 50.525 1.00 9.57 259 LEU B O 1
ATOM 4568 N N . GLN B 1 260 ? 8.431 38.996 51.228 1.00 9.95 260 GLN B N 1
ATOM 4569 C CA . GLN B 1 260 ? 7.015 38.597 51.226 1.00 10.05 260 GLN B CA 1
ATOM 4570 C C . GLN B 1 260 ? 6.494 38.444 49.799 1.00 9.52 260 GLN B C 1
ATOM 4571 O O . GLN B 1 260 ? 5.763 37.499 49.493 1.00 9.29 260 GLN B O 1
ATOM 4577 N N . THR B 1 261 ? 6.863 39.384 48.934 1.00 8.96 261 THR B N 1
ATOM 4578 C CA . THR B 1 261 ? 6.468 39.326 47.532 1.00 8.56 261 THR B CA 1
ATOM 4579 C C . THR B 1 261 ? 7.096 38.097 46.859 1.00 8.48 261 THR B C 1
ATOM 4580 O O . THR B 1 261 ? 6.452 37.423 46.042 1.00 7.85 261 THR B O 1
ATOM 4584 N N . ASN B 1 262 ? 8.343 37.798 47.223 1.00 7.66 262 ASN B N 1
ATOM 4585 C CA . ASN B 1 262 ? 9.012 36.587 46.757 1.00 7.73 262 ASN B CA 1
ATOM 4586 C C . ASN B 1 262 ? 8.273 35.316 47.214 1.00 7.86 262 ASN B C 1
ATOM 4587 O O . ASN B 1 262 ? 8.119 34.371 46.439 1.00 8.22 262 ASN B O 1
ATOM 4592 N N . ALA B 1 263 ? 7.801 35.311 48.460 1.00 7.94 263 ALA B N 1
ATOM 4593 C CA . ALA B 1 263 ? 7.018 34.192 48.994 1.00 8.20 263 ALA B CA 1
ATOM 4594 C C . ALA B 1 263 ? 5.694 34.009 48.240 1.00 8.12 263 ALA B C 1
ATOM 4595 O O . ALA B 1 263 ? 5.278 32.875 47.986 1.00 8.09 263 ALA B O 1
ATOM 4597 N N . ASP B 1 264 ? 5.051 35.121 47.871 1.00 8.47 264 ASP B N 1
ATOM 4598 C CA . ASP B 1 264 ? 3.840 35.084 47.031 1.00 8.61 264 ASP B CA 1
ATOM 4599 C C . ASP B 1 264 ? 4.122 34.415 45.679 1.00 8.36 264 ASP B C 1
ATOM 4600 O O . ASP B 1 264 ? 3.334 33.583 45.217 1.00 7.60 264 ASP B O 1
ATOM 4605 N N . ALA B 1 265 ? 5.252 34.781 45.063 1.00 7.63 265 ALA B N 1
ATOM 4606 C CA . ALA B 1 265 ? 5.673 34.216 43.776 1.00 7.39 265 ALA B CA 1
ATOM 4607 C C . ALA B 1 265 ? 5.929 32.709 43.852 1.00 7.27 265 ALA B C 1
ATOM 4608 O O . ALA B 1 265 ? 5.487 31.960 42.978 1.00 6.91 265 ALA B O 1
ATOM 4610 N N . TYR B 1 266 ? 6.631 32.265 44.896 1.00 7.26 266 TYR B N 1
ATOM 4611 C CA . TYR B 1 266 ? 6.784 30.829 45.148 1.00 7.75 266 TYR B CA 1
ATOM 4612 C C . TYR B 1 266 ? 5.445 30.096 45.222 1.00 7.71 266 TYR B C 1
ATOM 4613 O O . TYR B 1 266 ? 5.275 29.059 44.585 1.00 7.67 266 TYR B O 1
ATOM 4622 N N . ALA B 1 267 ? 4.496 30.638 45.984 1.00 7.99 267 ALA B N 1
ATOM 4623 C CA . ALA B 1 267 ? 3.175 30.008 46.119 1.00 8.13 267 ALA B CA 1
ATOM 4624 C C . ALA B 1 267 ? 2.469 29.847 44.761 1.00 8.22 267 ALA B C 1
ATOM 4625 O O . ALA B 1 267 ? 1.779 28.850 44.535 1.00 8.25 267 ALA B O 1
ATOM 4627 N N . ARG B 1 268 ? 2.656 30.819 43.864 1.00 8.30 268 ARG B N 1
ATOM 4628 C CA . ARG B 1 268 ? 2.042 30.766 42.527 1.00 8.80 268 ARG B CA 1
ATOM 4629 C C . ARG B 1 268 ? 2.583 29.594 41.708 1.00 8.62 268 ARG B C 1
ATOM 4630 O O . ARG B 1 268 ? 1.808 28.781 41.192 1.00 8.39 268 ARG B O 1
ATOM 4638 N N . ILE B 1 269 ? 3.908 29.494 41.609 1.00 8.38 269 ILE B N 1
ATOM 4639 C CA . ILE B 1 269 ? 4.507 28.475 40.749 1.00 8.09 269 ILE B CA 1
ATOM 4640 C C . ILE B 1 269 ? 4.420 27.078 41.376 1.00 8.15 269 ILE B C 1
ATOM 4641 O O . ILE B 1 269 ? 4.101 26.108 40.686 1.00 8.47 269 ILE B O 1
ATOM 4646 N N . VAL B 1 270 ? 4.656 26.987 42.682 1.00 8.04 270 VAL B N 1
ATOM 4647 C CA . VAL B 1 270 ? 4.513 25.716 43.411 1.00 8.13 270 VAL B CA 1
ATOM 4648 C C . VAL B 1 270 ? 3.058 25.232 43.306 1.00 8.52 270 VAL B C 1
ATOM 4649 O O . VAL B 1 270 ? 2.803 24.051 43.041 1.00 8.74 270 VAL B O 1
ATOM 4653 N N . GLY B 1 271 ? 2.122 26.166 43.472 1.00 8.66 271 GLY B N 1
ATOM 4654 C CA . GLY B 1 271 ? 0.692 25.899 43.276 1.00 9.06 271 GLY B CA 1
ATOM 4655 C C . GLY B 1 271 ? 0.341 25.296 41.923 1.00 9.18 271 GLY B C 1
ATOM 4656 O O . GLY B 1 271 ? -0.477 24.382 41.850 1.00 9.32 271 GLY B O 1
ATOM 4657 N N . SER B 1 272 ? 0.959 25.801 40.854 1.00 9.47 272 SER B N 1
ATOM 4658 C CA . SER B 1 272 ? 0.668 25.318 39.499 1.00 9.71 272 SER B CA 1
ATOM 4659 C C . SER B 1 272 ? 1.021 23.838 39.316 1.00 10.25 272 SER B C 1
ATOM 4660 O O . SER B 1 272 ? 0.311 23.107 38.618 1.00 9.65 272 SER B O 1
ATOM 4663 N N . CYS B 1 273 ? 2.108 23.402 39.951 1.00 10.53 273 CYS B N 1
ATOM 4664 C CA . CYS B 1 273 ? 2.469 21.982 39.943 1.00 11.86 273 CYS B CA 1
ATOM 4665 C C . CYS B 1 273 ? 1.394 21.148 40.644 1.00 11.24 273 CYS B C 1
ATOM 4666 O O . CYS B 1 273 ? 0.954 20.131 40.113 1.00 11.31 273 CYS B O 1
ATOM 4669 N N . MET B 1 274 ? 0.954 21.602 41.816 1.00 11.49 274 MET B N 1
ATOM 4670 C CA . MET B 1 274 ? -0.110 20.925 42.558 1.00 11.82 274 MET B CA 1
ATOM 4671 C C . MET B 1 274 ? -1.396 20.767 41.732 1.00 11.80 274 MET B C 1
ATOM 4672 O O . MET B 1 274 ? -2.132 19.797 41.911 1.00 11.76 274 MET B O 1
ATOM 4677 N N . ASP B 1 275 ? -1.639 21.712 40.826 1.00 11.73 275 ASP B N 1
ATOM 4678 C CA . ASP B 1 275 ? -2.856 21.737 40.008 1.00 11.78 275 ASP B CA 1
ATOM 4679 C C . ASP B 1 275 ? -2.829 20.746 38.844 1.00 11.65 275 ASP B C 1
ATOM 4680 O O . ASP B 1 275 ? -3.877 20.444 38.263 1.00 11.86 275 ASP B O 1
ATOM 4685 N N . VAL B 1 276 ? -1.639 20.256 38.491 1.00 11.19 276 VAL B N 1
ATOM 4686 C CA . VAL B 1 276 ? -1.459 19.443 37.286 1.00 11.07 276 VAL B CA 1
ATOM 4687 C C . VAL B 1 276 ? -0.999 18.029 37.639 1.00 11.35 276 VAL B C 1
ATOM 4688 O O . VAL B 1 276 ? 0.091 17.840 38.183 1.00 11.32 276 VAL B O 1
ATOM 4692 N N . LYS B 1 277 ? -1.836 17.041 37.324 1.00 11.54 277 LYS B N 1
ATOM 4693 C CA . LYS B 1 277 ? -1.574 15.646 37.706 1.00 12.01 277 LYS B CA 1
ATOM 4694 C C . LYS B 1 277 ? -0.211 15.138 37.227 1.00 11.68 277 LYS B C 1
ATOM 4695 O O . LYS B 1 277 ? 0.510 14.464 37.971 1.00 11.14 277 LYS B O 1
ATOM 4701 N N . ARG B 1 278 ? 0.141 15.474 35.991 1.00 11.39 278 ARG B N 1
ATOM 4702 C CA . ARG B 1 278 ? 1.391 15.001 35.400 1.00 11.62 278 ARG B CA 1
ATOM 4703 C C . ARG B 1 278 ? 2.634 15.799 35.808 1.00 11.17 278 ARG B C 1
ATOM 4704 O O . ARG B 1 278 ? 3.734 15.501 35.341 1.00 10.70 278 ARG B O 1
ATOM 4712 N N . CYS B 1 279 ? 2.467 16.809 36.662 1.00 11.06 279 CYS B N 1
ATOM 4713 C CA . CYS B 1 279 ? 3.628 17.480 37.255 1.00 11.08 279 CYS B CA 1
ATOM 4714 C C . CYS B 1 279 ? 4.115 16.625 38.417 1.00 10.52 279 CYS B C 1
ATOM 4715 O O . CYS B 1 279 ? 3.477 16.578 39.470 1.00 10.38 279 CYS B O 1
ATOM 4718 N N . VAL B 1 280 ? 5.240 15.941 38.217 1.00 9.83 280 VAL B N 1
ATOM 4719 C CA . VAL B 1 280 ? 5.654 14.876 39.139 1.00 9.48 280 VAL B CA 1
ATOM 4720 C C . VAL B 1 280 ? 6.433 15.378 40.358 1.00 9.14 280 VAL B C 1
ATOM 4721 O O . VAL B 1 280 ? 6.439 14.732 41.409 1.00 8.95 280 VAL B O 1
ATOM 4725 N N . GLY B 1 281 ? 7.067 16.540 40.227 1.00 8.76 281 GLY B N 1
ATOM 4726 C CA . GLY B 1 281 ? 7.915 17.041 41.297 1.00 8.48 281 GLY B CA 1
ATOM 4727 C C . GLY B 1 281 ? 8.555 18.379 41.014 1.00 8.16 281 GLY B C 1
ATOM 4728 O O . GLY B 1 281 ? 8.454 18.921 39.908 1.00 8.23 281 GLY B O 1
ATOM 4729 N N . ILE B 1 282 ? 9.205 18.904 42.046 1.00 7.94 282 ILE B N 1
ATOM 4730 C CA . ILE B 1 282 ? 9.884 20.188 42.005 1.00 7.69 282 ILE B CA 1
ATOM 4731 C C . ILE B 1 282 ? 11.300 19.993 42.524 1.00 7.26 282 ILE B C 1
ATOM 4732 O O . ILE B 1 282 ? 11.504 19.359 43.561 1.00 7.36 282 ILE B O 1
ATOM 4737 N N . THR B 1 283 ? 12.272 20.531 41.792 1.00 7.27 283 THR B N 1
ATOM 4738 C CA . THR B 1 283 ? 13.651 20.619 42.258 1.00 6.84 283 THR B CA 1
ATOM 4739 C C . THR B 1 283 ? 14.019 22.096 42.312 1.00 7.06 283 THR B C 1
ATOM 4740 O O . THR B 1 283 ? 13.869 22.801 41.315 1.00 7.16 283 THR B O 1
ATOM 4744 N N . VAL B 1 284 ? 14.480 22.558 43.474 1.00 7.07 284 VAL B N 1
ATOM 4745 C CA . VAL B 1 284 ? 15.026 23.913 43.610 1.00 6.86 284 VAL B CA 1
ATOM 4746 C C . VAL B 1 284 ? 16.512 23.896 43.248 1.00 6.85 284 VAL B C 1
ATOM 4747 O O . VAL B 1 284 ? 17.178 22.881 43.453 1.00 6.69 284 VAL B O 1
ATOM 4751 N N . TRP B 1 285 ? 17.032 25.002 42.711 1.00 6.43 285 TRP B N 1
ATOM 4752 C CA . TRP B 1 285 ? 18.437 25.022 42.284 1.00 6.34 285 TRP B CA 1
ATOM 4753 C C . TRP B 1 285 ? 19.376 25.402 43.430 1.00 6.11 285 TRP B C 1
ATOM 4754 O O . TRP B 1 285 ? 20.044 26.440 43.402 1.00 6.13 285 TRP B O 1
ATOM 4765 N N . GLY B 1 286 ? 19.415 24.535 44.437 1.00 6.07 286 GLY B N 1
ATOM 4766 C CA . GLY B 1 286 ? 20.245 24.753 45.623 1.00 6.29 286 GLY B CA 1
ATOM 4767 C C . GLY B 1 286 ? 19.404 25.025 46.856 1.00 6.64 286 GLY B C 1
ATOM 4768 O O . GLY B 1 286 ? 18.269 25.509 46.757 1.00 6.53 286 GLY B O 1
ATOM 4769 N N . ILE B 1 287 ? 19.968 24.712 48.020 1.00 6.41 287 ILE B N 1
ATOM 4770 C CA . ILE B 1 287 ? 19.319 24.984 49.296 1.00 6.36 287 ILE B CA 1
ATOM 4771 C C . ILE B 1 287 ? 19.486 26.466 49.691 1.00 6.45 287 ILE B C 1
ATOM 4772 O O . ILE B 1 287 ? 18.498 27.143 50.007 1.00 6.41 287 ILE B O 1
ATOM 4777 N N . SER B 1 288 ? 20.725 26.965 49.649 1.00 6.28 288 SER B N 1
ATOM 4778 C CA . SER B 1 288 ? 21.053 28.275 50.222 1.00 6.45 288 SER B CA 1
ATOM 4779 C C . SER B 1 288 ? 21.504 29.337 49.217 1.00 6.36 288 SER B C 1
ATOM 4780 O O . SER B 1 288 ? 22.303 29.061 48.311 1.00 6.54 288 SER B O 1
ATOM 4783 N N . ASP B 1 289 ? 21.014 30.561 49.424 1.00 6.69 289 ASP B N 1
ATOM 4784 C CA . ASP B 1 289 ? 21.454 31.752 48.684 1.00 6.83 289 ASP B CA 1
ATOM 4785 C C . ASP B 1 289 ? 22.976 31.918 48.661 1.00 6.82 289 ASP B C 1
ATOM 4786 O O . ASP B 1 289 ? 23.518 32.525 47.736 1.00 6.70 289 ASP B O 1
ATOM 4791 N N . LYS B 1 290 ? 23.650 31.401 49.693 1.00 7.14 290 LYS B N 1
ATOM 4792 C CA . LYS B 1 290 ? 25.111 31.521 49.844 1.00 7.37 290 LYS B CA 1
ATOM 4793 C C . LYS B 1 290 ? 25.866 31.019 48.606 1.00 7.44 290 LYS B C 1
ATOM 4794 O O . LYS B 1 290 ? 26.903 31.566 48.254 1.00 7.98 290 LYS B O 1
ATOM 4800 N N . TYR B 1 291 ? 25.336 29.993 47.945 1.00 7.75 291 TYR B N 1
ATOM 4801 C CA . TYR B 1 291 ? 26.048 29.332 46.838 1.00 7.68 291 TYR B CA 1
ATOM 4802 C C . TYR B 1 291 ? 25.281 29.346 45.511 1.00 8.09 291 TYR B C 1
ATOM 4803 O O . TYR B 1 291 ? 25.556 28.535 44.616 1.00 7.97 291 TYR B O 1
ATOM 4812 N N . SER B 1 292 ? 24.326 30.271 45.395 1.00 7.76 292 SER B N 1
ATOM 4813 C CA . SER B 1 292 ? 23.502 30.416 44.193 1.00 7.83 292 SER B CA 1
ATOM 4814 C C . SER B 1 292 ? 24.279 31.041 43.032 1.00 8.06 292 SER B C 1
ATOM 4815 O O . SER B 1 292 ? 25.087 31.959 43.233 1.00 7.52 292 SER B O 1
ATOM 4818 N N . TRP B 1 293 ? 24.015 30.548 41.819 1.00 8.19 293 TRP B N 1
ATOM 4819 C CA . TRP B 1 293 ? 24.627 31.078 40.587 1.00 8.51 293 TRP B CA 1
ATOM 4820 C C . TRP B 1 293 ? 24.256 32.538 40.299 1.00 8.51 293 TRP B C 1
ATOM 4821 O O . TRP B 1 293 ? 24.944 33.218 39.536 1.00 8.05 293 TRP B O 1
ATOM 4832 N N . VAL B 1 294 ? 23.150 33.005 40.875 1.00 8.41 294 VAL B N 1
ATOM 4833 C CA . VAL B 1 294 ? 22.534 34.266 40.420 1.00 8.69 294 VAL B CA 1
ATOM 4834 C C . VAL B 1 294 ? 23.420 35.525 40.506 1.00 8.90 294 VAL B C 1
ATOM 4835 O O . VAL B 1 294 ? 23.646 36.170 39.483 1.00 8.66 294 VAL B O 1
ATOM 4839 N N . PRO B 1 295 ? 23.924 35.879 41.711 1.00 9.46 295 PRO B N 1
ATOM 4840 C CA . PRO B 1 295 ? 24.680 37.139 41.834 1.00 9.80 295 PRO B CA 1
ATOM 4841 C C . PRO B 1 295 ? 25.970 37.197 41.015 1.00 10.26 295 PRO B C 1
ATOM 4842 O O . PRO B 1 295 ? 26.373 38.281 40.608 1.00 10.80 295 PRO B O 1
ATOM 4846 N N . GLY B 1 296 ? 26.615 36.058 40.784 1.00 10.74 296 GLY B N 1
ATOM 4847 C CA . GLY B 1 296 ? 27.829 36.022 39.957 1.00 11.01 296 GLY B CA 1
ATOM 4848 C C . GLY B 1 296 ? 27.531 36.262 38.481 1.00 11.17 296 GLY B C 1
ATOM 4849 O O . GLY B 1 296 ? 28.264 36.985 37.791 1.00 11.49 296 GLY B O 1
ATOM 4850 N N . THR B 1 297 ? 26.448 35.655 38.003 1.00 10.97 297 THR B N 1
ATOM 4851 C CA . THR B 1 297 ? 26.040 35.769 36.606 1.00 11.04 297 THR B CA 1
ATOM 4852 C C . THR B 1 297 ? 25.377 37.128 36.351 1.00 10.64 297 THR B C 1
ATOM 4853 O O . THR B 1 297 ? 25.707 37.814 35.384 1.00 10.54 297 THR B O 1
ATOM 4857 N N . PHE B 1 298 ? 24.445 37.505 37.226 1.00 10.34 298 PHE B N 1
ATOM 4858 C CA . PHE B 1 298 ? 23.722 38.773 37.104 1.00 10.15 298 PHE B CA 1
ATOM 4859 C C . PHE B 1 298 ? 23.895 39.638 38.356 1.00 10.02 298 PHE B C 1
ATOM 4860 O O . PHE B 1 298 ? 22.999 39.693 39.207 1.00 9.72 298 PHE B O 1
ATOM 4868 N N . PRO B 1 299 ? 25.050 40.323 38.478 1.00 10.02 299 PRO B N 1
ATOM 4869 C CA . PRO B 1 299 ? 25.265 41.173 39.656 1.00 9.86 299 PRO B CA 1
ATOM 4870 C C . PRO B 1 299 ? 24.087 42.133 39.866 1.00 9.75 299 PRO B C 1
ATOM 4871 O O . PRO B 1 299 ? 23.566 42.698 38.898 1.00 9.54 299 PRO B O 1
ATOM 4875 N N . GLY B 1 300 ? 23.651 42.269 41.116 1.00 9.76 300 GLY B N 1
ATOM 4876 C CA . GLY B 1 300 ? 22.483 43.086 41.443 1.00 9.51 300 GLY B CA 1
ATOM 4877 C C . GLY B 1 300 ? 21.172 42.312 41.483 1.00 9.33 300 GLY B C 1
ATOM 4878 O O . GLY B 1 300 ? 20.140 42.859 41.874 1.00 9.25 300 GLY B O 1
ATOM 4879 N N . GLU B 1 301 ? 21.208 41.055 41.051 1.00 9.14 301 GLU B N 1
ATOM 4880 C CA . GLU B 1 301 ? 20.081 40.134 41.227 1.00 9.10 301 GLU B CA 1
ATOM 4881 C C . GLU B 1 301 ? 20.464 39.009 42.199 1.00 8.83 301 GLU B C 1
ATOM 4882 O O . GLU B 1 301 ? 21.648 38.690 42.356 1.00 8.89 301 GLU B O 1
ATOM 4888 N N . GLY B 1 302 ? 19.477 38.410 42.860 1.00 8.37 302 GLY B N 1
ATOM 4889 C CA . GLY B 1 302 ? 19.773 37.377 43.862 1.00 8.16 302 GLY B CA 1
ATOM 4890 C C . GLY B 1 302 ? 18.661 37.083 44.844 1.00 7.77 302 GLY B C 1
ATOM 4891 O O . GLY B 1 302 ? 17.486 37.255 44.522 1.00 7.99 302 GLY B O 1
ATOM 4892 N N . SER B 1 303 ? 19.049 36.630 46.038 1.00 7.78 303 SER B N 1
ATOM 4893 C CA . SER B 1 303 ? 18.127 36.155 47.083 1.00 7.90 303 SER B CA 1
ATOM 4894 C C . SER B 1 303 ? 17.012 35.257 46.529 1.00 7.79 303 SER B C 1
ATOM 4895 O O . SER B 1 303 ? 15.838 35.429 46.867 1.00 7.83 303 SER B O 1
ATOM 4898 N N . ALA B 1 304 ? 17.401 34.279 45.708 1.00 7.29 304 ALA B N 1
ATOM 4899 C CA . ALA B 1 304 ? 16.450 33.506 44.903 1.00 7.49 304 ALA B CA 1
ATOM 4900 C C . ALA B 1 304 ? 15.963 32.176 45.498 1.00 7.38 304 ALA B C 1
ATOM 4901 O O . ALA B 1 304 ? 15.022 31.571 44.972 1.00 7.54 304 ALA B O 1
ATOM 4903 N N . LEU B 1 305 ? 16.580 31.730 46.590 1.00 6.96 305 LEU B N 1
ATOM 4904 C CA . LEU B 1 305 ? 16.296 30.388 47.122 1.00 6.87 305 LEU B CA 1
ATOM 4905 C C . LEU B 1 305 ? 15.493 30.396 48.431 1.00 6.93 305 LEU B C 1
ATOM 4906 O O . LEU B 1 305 ? 15.128 31.461 48.931 1.00 6.81 305 LEU B O 1
ATOM 4911 N N . LEU B 1 306 ? 15.221 29.206 48.974 1.00 6.77 306 LEU B N 1
ATOM 4912 C CA . LEU B 1 306 ? 14.342 29.064 50.141 1.00 6.79 306 LEU B CA 1
ATOM 4913 C C . LEU B 1 306 ? 15.039 29.265 51.488 1.00 6.75 306 LEU B C 1
ATOM 4914 O O . LEU B 1 306 ? 14.389 29.627 52.472 1.00 6.75 306 LEU B O 1
ATOM 4919 N N . TRP B 1 307 ? 16.350 29.034 51.530 1.00 6.71 307 TRP B N 1
ATOM 4920 C CA . TRP B 1 307 ? 17.142 29.334 52.718 1.00 6.81 307 TRP B CA 1
ATOM 4921 C C . TRP B 1 307 ? 18.103 30.479 52.418 1.00 7.07 307 TRP B C 1
ATOM 4922 O O . TRP B 1 307 ? 18.691 30.528 51.338 1.00 7.32 307 TRP B O 1
ATOM 4933 N N . ASN B 1 308 ? 18.291 31.380 53.382 1.00 7.44 308 ASN B N 1
ATOM 4934 C CA . ASN B 1 308 ? 19.200 32.513 53.193 1.00 7.55 308 ASN B CA 1
ATOM 4935 C C . ASN B 1 308 ? 20.685 32.130 53.356 1.00 8.25 308 ASN B C 1
ATOM 4936 O O . ASN B 1 308 ? 21.011 30.945 53.503 1.00 7.37 308 ASN B O 1
ATOM 4941 N N . ASP B 1 309 ? 21.562 33.138 53.318 1.00 9.21 309 ASP B N 1
ATOM 4942 C CA . ASP B 1 309 ? 23.019 32.966 53.461 1.00 10.73 309 ASP B CA 1
ATOM 4943 C C . ASP B 1 309 ? 23.452 32.329 54.780 1.00 10.88 309 ASP B C 1
ATOM 4944 O O . ASP B 1 309 ? 24.543 31.753 54.860 1.00 11.08 309 ASP B O 1
ATOM 4949 N N . ASN B 1 310 ? 22.614 32.472 55.808 1.00 11.09 310 ASN B N 1
ATOM 4950 C CA . ASN B 1 310 ? 22.878 31.915 57.136 1.00 11.49 310 ASN B CA 1
ATOM 4951 C C . ASN B 1 310 ? 22.174 30.571 57.349 1.00 10.95 310 ASN B C 1
ATOM 4952 O O . ASN B 1 310 ? 22.054 30.102 58.483 1.00 10.85 310 ASN B O 1
ATOM 4957 N N . PHE B 1 311 ? 21.700 29.972 56.253 1.00 10.17 311 PHE B N 1
ATOM 4958 C CA . PHE B 1 311 ? 20.970 28.693 56.278 1.00 9.98 311 PHE B CA 1
ATOM 4959 C C . PHE B 1 311 ? 19.696 28.746 57.132 1.00 10.08 311 PHE B C 1
ATOM 4960 O O . PHE B 1 311 ? 19.318 27.754 57.757 1.00 9.96 311 PHE B O 1
ATOM 4968 N N . GLN B 1 312 ? 19.044 29.910 57.143 1.00 10.20 312 GLN B N 1
ATOM 4969 C CA . GLN B 1 312 ? 17.754 30.093 57.821 1.00 10.74 312 GLN B CA 1
ATOM 4970 C C . GLN B 1 312 ? 16.633 30.120 56.784 1.00 10.25 312 GLN B C 1
ATOM 4971 O O . GLN B 1 312 ? 16.797 30.694 55.699 1.00 10.19 312 GLN B O 1
ATOM 4977 N N . LYS B 1 313 ? 15.500 29.501 57.115 1.00 9.95 313 LYS B N 1
ATOM 4978 C CA . LYS B 1 313 ? 14.333 29.502 56.223 1.00 9.40 313 LYS B CA 1
ATOM 4979 C C . LYS B 1 313 ? 13.831 30.920 55.986 1.00 8.88 313 LYS B C 1
ATOM 4980 O O . LYS B 1 313 ? 13.674 31.692 56.929 1.00 8.59 313 LYS B O 1
ATOM 4986 N N . LYS B 1 314 ? 13.594 31.248 54.717 1.00 8.60 314 LYS B N 1
ATOM 4987 C CA . LYS B 1 314 ? 13.006 32.527 54.323 1.00 8.28 314 LYS B CA 1
ATOM 4988 C C . LYS B 1 314 ? 11.477 32.380 54.262 1.00 8.41 314 LYS B C 1
ATOM 4989 O O . LYS B 1 314 ? 10.969 31.258 54.341 1.00 8.59 314 LYS B O 1
ATOM 4995 N N . PRO B 1 315 ? 10.735 33.504 54.154 1.00 8.42 315 PRO B N 1
ATOM 4996 C CA . PRO B 1 315 ? 9.271 33.410 54.043 1.00 8.49 315 PRO B CA 1
ATOM 4997 C C . PRO B 1 315 ? 8.788 32.499 52.903 1.00 8.65 315 PRO B C 1
ATOM 4998 O O . PRO B 1 315 ? 7.748 31.854 53.029 1.00 8.50 315 PRO B O 1
ATOM 5002 N N . SER B 1 316 ? 9.557 32.431 51.817 1.00 8.39 316 SER B N 1
ATOM 5003 C CA . SER B 1 316 ? 9.252 31.545 50.699 1.00 8.70 316 SER B CA 1
ATOM 5004 C C . SER B 1 316 ? 9.224 30.051 51.063 1.00 8.71 316 SER B C 1
ATOM 5005 O O . SER B 1 316 ? 8.497 29.282 50.429 1.00 8.31 316 SER B O 1
ATOM 5008 N N . TYR B 1 317 ? 10.023 29.636 52.050 1.00 8.69 317 TYR B N 1
ATOM 5009 C CA . TYR B 1 317 ? 9.961 28.247 52.518 1.00 8.98 317 TYR B CA 1
ATOM 5010 C C . TYR B 1 317 ? 8.556 27.939 53.039 1.00 9.17 317 TYR B C 1
ATOM 5011 O O . TYR B 1 317 ? 7.970 26.911 52.695 1.00 9.13 317 TYR B O 1
ATOM 5020 N N . THR B 1 318 ? 8.039 28.833 53.880 1.00 9.36 318 THR B N 1
ATOM 5021 C CA . THR B 1 318 ? 6.728 28.663 54.503 1.00 9.66 318 THR B CA 1
ATOM 5022 C C . THR B 1 318 ? 5.583 28.684 53.481 1.00 9.52 318 THR B C 1
ATOM 5023 O O . THR B 1 318 ? 4.698 27.829 53.525 1.00 9.41 318 THR B O 1
ATOM 5027 N N . SER B 1 319 ? 5.612 29.634 52.550 1.00 9.55 319 SER B N 1
ATOM 5028 C CA . SER B 1 319 ? 4.573 29.684 51.522 1.00 9.60 319 SER B CA 1
ATOM 5029 C C . SER B 1 319 ? 4.636 28.455 50.604 1.00 9.55 319 SER B C 1
ATOM 5030 O O . SER B 1 319 ? 3.602 27.951 50.174 1.00 9.75 319 SER B O 1
ATOM 5033 N N . THR B 1 320 ? 5.842 27.957 50.346 1.00 9.54 320 THR B N 1
ATOM 5034 C CA . THR B 1 320 ? 6.011 26.749 49.536 1.00 9.49 320 THR B CA 1
ATOM 5035 C C . THR B 1 320 ? 5.398 25.538 50.246 1.00 9.64 320 THR B C 1
ATOM 5036 O O . THR B 1 320 ? 4.568 24.829 49.670 1.00 9.59 320 THR B O 1
ATOM 5040 N N . LEU B 1 321 ? 5.801 25.321 51.495 1.00 9.81 321 LEU B N 1
ATOM 5041 C CA . LEU B 1 321 ? 5.288 24.209 52.289 1.00 10.39 321 LEU B CA 1
ATOM 5042 C C . LEU B 1 321 ? 3.769 24.276 52.464 1.00 10.49 321 LEU B C 1
ATOM 5043 O O . LEU B 1 321 ? 3.076 23.272 52.268 1.00 10.45 321 LEU B O 1
ATOM 5048 N N . ASN B 1 322 ? 3.261 25.460 52.811 1.00 10.83 322 ASN B N 1
ATOM 5049 C CA . ASN B 1 322 ? 1.818 25.675 52.960 1.00 11.22 322 ASN B CA 1
ATOM 5050 C C . ASN B 1 322 ? 1.060 25.392 51.668 1.00 11.32 322 ASN B C 1
ATOM 5051 O O . ASN B 1 322 ? -0.006 24.781 51.698 1.00 11.15 322 ASN B O 1
ATOM 5056 N N . THR B 1 323 ? 1.622 25.815 50.534 1.00 11.23 323 THR B N 1
ATOM 5057 C CA . THR B 1 323 ? 0.986 25.594 49.231 1.00 11.11 323 THR B CA 1
ATOM 5058 C C . THR B 1 323 ? 0.897 24.105 48.882 1.00 11.44 323 THR B C 1
ATOM 5059 O O . THR B 1 323 ? -0.147 23.630 48.414 1.00 11.38 323 THR B O 1
ATOM 5063 N N . ILE B 1 324 ? 1.986 23.371 49.114 1.00 11.55 324 ILE B N 1
ATOM 5064 C CA . ILE B 1 324 ? 1.989 21.926 48.885 1.00 11.98 324 ILE B CA 1
ATOM 5065 C C . ILE B 1 324 ? 0.928 21.259 49.772 1.00 12.68 324 ILE B C 1
ATOM 5066 O O . ILE B 1 324 ? 0.150 20.430 49.296 1.00 12.19 324 ILE B O 1
ATOM 5071 N N . ASN B 1 325 ? 0.884 21.660 51.043 1.00 13.60 325 ASN B N 1
ATOM 5072 C CA . ASN B 1 325 ? -0.057 21.092 52.013 1.00 15.23 325 ASN B CA 1
ATOM 5073 C C . ASN B 1 325 ? -1.539 21.445 51.832 1.00 16.65 325 ASN B C 1
ATOM 5074 O O . ASN B 1 325 ? -2.398 20.724 52.343 1.00 17.14 325 ASN B O 1
ATOM 5079 N N . ARG B 1 326 ? -1.844 22.538 51.131 1.00 18.07 326 ARG B N 1
ATOM 5080 C CA . ARG B 1 326 ? -3.239 22.987 50.992 1.00 20.06 326 ARG B CA 1
ATOM 5081 C C . ARG B 1 326 ? -4.121 21.928 50.339 1.00 20.40 326 ARG B C 1
ATOM 5082 O O . ARG B 1 326 ? -4.069 21.738 49.127 1.00 21.49 326 ARG B O 1
ATOM 5090 N N . ALA C 1 1 ? 61.009 41.812 58.346 1.00 24.57 1 ALA C N 1
ATOM 5091 C CA . ALA C 1 1 ? 60.184 41.241 57.245 1.00 24.15 1 ALA C CA 1
ATOM 5092 C C . ALA C 1 1 ? 58.705 41.596 57.426 1.00 23.90 1 ALA C C 1
ATOM 5093 O O . ALA C 1 1 ? 58.139 41.399 58.509 1.00 24.16 1 ALA C O 1
ATOM 5095 N N . ALA C 1 2 ? 58.089 42.124 56.365 1.00 23.09 2 ALA C N 1
ATOM 5096 C CA . ALA C 1 2 ? 56.673 42.521 56.394 1.00 22.08 2 ALA C CA 1
ATOM 5097 C C . ALA C 1 2 ? 55.740 41.334 56.669 1.00 21.33 2 ALA C C 1
ATOM 5098 O O . ALA C 1 2 ? 56.049 40.194 56.306 1.00 21.22 2 ALA C O 1
ATOM 5100 N N . SER C 1 3 ? 54.603 41.610 57.308 1.00 20.40 3 SER C N 1
ATOM 5101 C CA . SER C 1 3 ? 53.712 40.555 57.815 1.00 19.49 3 SER C CA 1
ATOM 5102 C C . SER C 1 3 ? 52.438 40.328 56.984 1.00 18.46 3 SER C C 1
ATOM 5103 O O . SER C 1 3 ? 51.654 39.407 57.264 1.00 18.27 3 SER C O 1
ATOM 5106 N N . GLY C 1 4 ? 52.232 41.176 55.979 1.00 17.08 4 GLY C N 1
ATOM 5107 C CA . GLY C 1 4 ? 51.106 41.045 55.054 1.00 15.30 4 GLY C CA 1
ATOM 5108 C C . GLY C 1 4 ? 51.580 41.215 53.623 1.00 14.09 4 GLY C C 1
ATOM 5109 O O . GLY C 1 4 ? 52.645 41.776 53.390 1.00 13.52 4 GLY C O 1
ATOM 5110 N N . LEU C 1 5 ? 50.782 40.741 52.667 1.00 13.24 5 LEU C N 1
ATOM 5111 C CA . LEU C 1 5 ? 51.186 40.716 51.252 1.00 12.49 5 LEU C CA 1
ATOM 5112 C C . LEU C 1 5 ? 51.355 42.110 50.635 1.00 12.28 5 LEU C C 1
ATOM 5113 O O . LEU C 1 5 ? 52.351 42.362 49.952 1.00 12.22 5 LEU C O 1
ATOM 5118 N N . GLU C 1 6 ? 50.392 43.005 50.872 1.00 11.96 6 GLU C N 1
ATOM 5119 C CA . GLU C 1 6 ? 50.493 44.398 50.421 1.00 11.96 6 GLU C CA 1
ATOM 5120 C C . GLU C 1 6 ? 51.735 45.089 50.987 1.00 12.09 6 GLU C C 1
ATOM 5121 O O . GLU C 1 6 ? 52.513 45.677 50.238 1.00 11.71 6 GLU C O 1
ATOM 5127 N N . ALA C 1 7 ? 51.916 45.007 52.306 1.00 12.23 7 ALA C N 1
ATOM 5128 C CA . ALA C 1 7 ? 53.080 45.613 52.969 1.00 12.19 7 ALA C CA 1
ATOM 5129 C C . ALA C 1 7 ? 54.394 45.076 52.406 1.00 12.16 7 ALA C C 1
ATOM 5130 O O . ALA C 1 7 ? 55.335 45.839 52.193 1.00 12.08 7 ALA C O 1
ATOM 5132 N N . ALA C 1 8 ? 54.438 43.773 52.140 1.00 12.01 8 ALA C N 1
ATOM 5133 C CA . ALA C 1 8 ? 55.631 43.129 51.592 1.00 12.34 8 ALA C CA 1
ATOM 5134 C C . ALA C 1 8 ? 55.935 43.595 50.167 1.00 12.63 8 ALA C C 1
ATOM 5135 O O . ALA C 1 8 ? 57.093 43.854 49.836 1.00 12.61 8 ALA C O 1
ATOM 5137 N N . MET C 1 9 ? 54.899 43.713 49.336 1.00 12.59 9 MET C N 1
ATOM 5138 C CA . MET C 1 9 ? 55.063 44.231 47.970 1.00 13.39 9 MET C CA 1
ATOM 5139 C C . MET C 1 9 ? 55.605 45.664 47.977 1.00 13.69 9 MET C C 1
ATOM 5140 O O . MET C 1 9 ? 56.549 45.983 47.251 1.00 13.71 9 MET C O 1
ATOM 5145 N N . LYS C 1 10 ? 55.025 46.507 48.826 1.00 14.36 10 LYS C N 1
ATOM 5146 C CA . LYS C 1 10 ? 55.464 47.897 48.970 1.00 15.06 10 LYS C CA 1
ATOM 5147 C C . LYS C 1 10 ? 56.928 48.021 49.411 1.00 15.13 10 LYS C C 1
ATOM 5148 O O . LYS C 1 10 ? 57.676 48.828 48.858 1.00 14.79 10 LYS C O 1
ATOM 5154 N N . ALA C 1 11 ? 57.331 47.206 50.386 1.00 15.25 11 ALA C N 1
ATOM 5155 C CA . ALA C 1 11 ? 58.710 47.212 50.896 1.00 15.40 11 ALA C CA 1
ATOM 5156 C C . ALA C 1 11 ? 59.724 46.712 49.862 1.00 15.63 11 ALA C C 1
ATOM 5157 O O . ALA C 1 11 ? 60.898 47.101 49.882 1.00 15.51 11 ALA C O 1
ATOM 5159 N N . ALA C 1 12 ? 59.268 45.845 48.962 1.00 15.47 12 ALA C N 1
ATOM 5160 C CA . ALA C 1 12 ? 60.118 45.339 47.890 1.00 15.49 12 ALA C CA 1
ATOM 5161 C C . ALA C 1 12 ? 60.146 46.274 46.682 1.00 15.30 12 ALA C C 1
ATOM 5162 O O . ALA C 1 12 ? 60.796 45.976 45.684 1.00 15.74 12 ALA C O 1
ATOM 5164 N N . GLY C 1 13 ? 59.444 47.401 46.774 1.00 15.01 13 GLY C N 1
ATOM 5165 C CA . GLY C 1 13 ? 59.409 48.384 45.690 1.00 14.76 13 GLY C CA 1
ATOM 5166 C C . GLY C 1 13 ? 58.378 48.095 44.604 1.00 14.66 13 GLY C C 1
ATOM 5167 O O . GLY C 1 13 ? 58.444 48.666 43.514 1.00 14.41 13 GLY C O 1
ATOM 5168 N N . LYS C 1 14 ? 57.433 47.202 44.893 1.00 14.31 14 LYS C N 1
ATOM 5169 C CA . LYS C 1 14 ? 56.318 46.933 43.977 1.00 14.08 14 LYS C CA 1
ATOM 5170 C C . LYS C 1 14 ? 55.137 47.843 44.318 1.00 13.82 14 LYS C C 1
ATOM 5171 O O . LYS C 1 14 ? 55.178 48.567 45.319 1.00 13.66 14 LYS C O 1
ATOM 5177 N N . GLN C 1 15 ? 54.085 47.803 43.500 1.00 13.25 15 GLN C N 1
ATOM 5178 C CA . GLN C 1 15 ? 52.958 48.721 43.669 1.00 13.29 15 GLN C CA 1
ATOM 5179 C C . GLN C 1 15 ? 51.804 48.222 44.545 1.00 12.58 15 GLN C C 1
ATOM 5180 O O . GLN C 1 15 ? 51.210 49.014 45.279 1.00 12.33 15 GLN C O 1
ATOM 5186 N N . TYR C 1 16 ? 51.485 46.930 44.466 1.00 11.79 16 TYR C N 1
ATOM 5187 C CA . TYR C 1 16 ? 50.332 46.386 45.191 1.00 11.21 16 TYR C CA 1
ATOM 5188 C C . TYR C 1 16 ? 50.289 44.864 45.243 1.00 11.02 16 TYR C C 1
ATOM 5189 O O . TYR C 1 16 ? 50.864 44.174 44.383 1.00 10.52 16 TYR C O 1
ATOM 5198 N N . PHE C 1 17 ? 49.595 44.356 46.261 1.00 10.23 17 PHE C N 1
ATOM 5199 C CA . PHE C 1 17 ? 49.018 43.019 46.214 1.00 9.83 17 PHE C CA 1
ATOM 5200 C C . PHE C 1 17 ? 47.500 43.163 46.285 1.00 9.66 17 PHE C C 1
ATOM 5201 O O . PHE C 1 17 ? 46.966 43.819 47.189 1.00 9.90 17 PHE C O 1
ATOM 5209 N N . GLY C 1 18 ? 46.813 42.570 45.315 1.00 9.14 18 GLY C N 1
ATOM 5210 C CA . GLY C 1 18 ? 45.373 42.729 45.197 1.00 8.58 18 GLY C CA 1
ATOM 5211 C C . GLY C 1 18 ? 44.604 41.426 45.222 1.00 8.19 18 GLY C C 1
ATOM 5212 O O . GLY C 1 18 ? 45.189 40.339 45.203 1.00 7.90 18 GLY C O 1
ATOM 5213 N N . THR C 1 19 ? 43.279 41.541 45.263 1.00 8.02 19 THR C N 1
ATOM 5214 C CA . THR C 1 19 ? 42.410 40.382 45.110 1.00 7.81 19 THR C CA 1
ATOM 5215 C C . THR C 1 19 ? 41.115 40.722 44.372 1.00 8.11 19 THR C C 1
ATOM 5216 O O . THR C 1 19 ? 40.597 41.840 44.473 1.00 8.07 19 THR C O 1
ATOM 5220 N N . ALA C 1 20 ? 40.602 39.747 43.628 1.00 7.76 20 ALA C N 1
ATOM 5221 C CA . ALA C 1 20 ? 39.246 39.829 43.125 1.00 8.38 20 ALA C CA 1
ATOM 5222 C C . ALA C 1 20 ? 38.297 39.809 44.319 1.00 8.50 20 ALA C C 1
ATOM 5223 O O . ALA C 1 20 ? 38.615 39.233 45.367 1.00 8.40 20 ALA C O 1
ATOM 5225 N N . LEU C 1 21 ? 37.143 40.446 44.161 1.00 8.64 21 LEU C N 1
ATOM 5226 C CA . LEU C 1 21 ? 36.146 40.473 45.228 1.00 8.85 21 LEU C CA 1
ATOM 5227 C C . LEU C 1 21 ? 34.729 40.462 44.690 1.00 8.74 21 LEU C C 1
ATOM 5228 O O . LEU C 1 21 ? 34.397 41.223 43.781 1.00 8.94 21 LEU C O 1
ATOM 5233 N N . THR C 1 22 ? 33.913 39.575 45.255 1.00 8.97 22 THR C N 1
ATOM 5234 C CA . THR C 1 22 ? 32.463 39.668 45.170 1.00 8.74 22 THR C CA 1
ATOM 5235 C C . THR C 1 22 ? 31.975 40.070 46.555 1.00 8.85 22 THR C C 1
ATOM 5236 O O . THR C 1 22 ? 32.300 39.402 47.554 1.00 8.23 22 THR C O 1
ATOM 5240 N N . VAL C 1 23 ? 31.210 41.162 46.614 1.00 8.51 23 VAL C N 1
ATOM 5241 C CA . VAL C 1 23 ? 30.572 41.590 47.855 1.00 8.53 23 VAL C CA 1
ATOM 5242 C C . VAL C 1 23 ? 29.412 40.646 48.188 1.00 8.53 23 VAL C C 1
ATOM 5243 O O . VAL C 1 23 ? 28.532 40.408 47.357 1.00 8.13 23 VAL C O 1
ATOM 5247 N N . ARG C 1 24 ? 29.445 40.095 49.399 1.00 8.45 24 ARG C N 1
ATOM 5248 C CA . ARG C 1 24 ? 28.435 39.143 49.862 1.00 8.58 24 ARG C CA 1
ATOM 5249 C C . ARG C 1 24 ? 28.267 39.257 51.376 1.00 8.58 24 ARG C C 1
ATOM 5250 O O . ARG C 1 24 ? 29.093 39.871 52.057 1.00 7.94 24 ARG C O 1
ATOM 5258 N N . ASN C 1 25 ? 27.198 38.660 51.896 1.00 9.13 25 ASN C N 1
ATOM 5259 C CA . ASN C 1 25 ? 26.910 38.701 53.328 1.00 9.49 25 ASN C CA 1
ATOM 5260 C C . ASN C 1 25 ? 27.989 38.017 54.187 1.00 9.12 25 ASN C C 1
ATOM 5261 O O . ASN C 1 25 ? 28.269 38.465 55.300 1.00 8.74 25 ASN C O 1
ATOM 5266 N N . ASP C 1 26 ? 28.594 36.945 53.664 1.00 8.54 26 ASP C N 1
ATOM 5267 C CA . ASP C 1 26 ? 29.756 36.303 54.305 1.00 8.36 26 ASP C CA 1
ATOM 5268 C C . ASP C 1 26 ? 30.929 37.293 54.364 1.00 8.15 26 ASP C C 1
ATOM 5269 O O . ASP C 1 26 ? 31.483 37.676 53.327 1.00 8.48 26 ASP C O 1
ATOM 5274 N N . GLN C 1 27 ? 31.303 37.697 55.579 1.00 7.79 27 GLN C N 1
ATOM 5275 C CA . GLN C 1 27 ? 32.340 38.721 55.786 1.00 7.83 27 GLN C CA 1
ATOM 5276 C C . GLN C 1 27 ? 33.754 38.150 55.840 1.00 7.52 27 GLN C C 1
ATOM 5277 O O . GLN C 1 27 ? 34.715 38.894 56.050 1.00 7.80 27 GLN C O 1
ATOM 5283 N N . GLY C 1 28 ? 33.882 36.840 55.651 1.00 7.36 28 GLY C N 1
ATOM 5284 C CA . GLY C 1 28 ? 35.166 36.149 55.824 1.00 7.60 28 GLY C CA 1
ATOM 5285 C C . GLY C 1 28 ? 36.296 36.736 54.997 1.00 7.69 28 GLY C C 1
ATOM 5286 O O . GLY C 1 28 ? 37.395 36.967 55.510 1.00 7.84 28 GLY C O 1
ATOM 5287 N N . GLU C 1 29 ? 36.017 37.006 53.723 1.00 7.17 29 GLU C N 1
ATOM 5288 C CA . GLU C 1 29 ? 37.025 37.562 52.823 1.00 7.44 29 GLU C CA 1
ATOM 5289 C C . GLU C 1 29 ? 37.278 39.051 53.070 1.00 7.51 29 GLU C C 1
ATOM 5290 O O . GLU C 1 29 ? 38.436 39.467 53.195 1.00 7.14 29 GLU C O 1
ATOM 5296 N N . ILE C 1 30 ? 36.208 39.846 53.151 1.00 7.65 30 ILE C N 1
ATOM 5297 C CA . ILE C 1 30 ? 36.365 41.298 53.337 1.00 8.37 30 ILE C CA 1
ATOM 5298 C C . ILE C 1 30 ? 37.095 41.642 54.647 1.00 8.14 30 ILE C C 1
ATOM 5299 O O . ILE C 1 30 ? 37.864 42.607 54.699 1.00 8.43 30 ILE C O 1
ATOM 5304 N N . ASP C 1 31 ? 36.876 40.840 55.689 1.00 8.20 31 ASP C N 1
ATOM 5305 C CA . ASP C 1 31 ? 37.557 41.065 56.967 1.00 8.58 31 ASP C CA 1
ATOM 5306 C C . ASP C 1 31 ? 39.070 40.919 56.861 1.00 8.65 31 ASP C C 1
ATOM 5307 O O . ASP C 1 31 ? 39.814 41.623 57.548 1.00 8.95 31 ASP C O 1
ATOM 5312 N N . ILE C 1 32 ? 39.508 40.007 55.993 1.00 8.35 32 ILE C N 1
ATOM 5313 C CA . ILE C 1 32 ? 40.929 39.812 55.682 1.00 8.37 32 ILE C CA 1
ATOM 5314 C C . ILE C 1 32 ? 41.447 40.975 54.818 1.00 8.85 32 ILE C C 1
ATOM 5315 O O . ILE C 1 32 ? 42.536 41.513 55.055 1.00 8.64 32 ILE C O 1
ATOM 5320 N N . ILE C 1 33 ? 40.638 41.365 53.838 1.00 9.01 33 ILE C N 1
ATOM 5321 C CA . ILE C 1 33 ? 40.944 42.470 52.923 1.00 9.47 33 ILE C CA 1
ATOM 5322 C C . ILE C 1 33 ? 41.115 43.816 53.652 1.00 9.94 33 ILE C C 1
ATOM 5323 O O . ILE C 1 33 ? 41.954 44.645 53.259 1.00 9.90 33 ILE C O 1
ATOM 5328 N N . ASN C 1 34 ? 40.340 44.010 54.722 1.00 10.48 34 ASN C N 1
ATOM 5329 C CA . ASN C 1 34 ? 40.360 45.253 55.526 1.00 11.28 34 ASN C CA 1
ATOM 5330 C C . ASN C 1 34 ? 41.719 45.578 56.166 1.00 11.06 34 ASN C C 1
ATOM 5331 O O . ASN C 1 34 ? 41.990 46.723 56.538 1.00 10.78 34 ASN C O 1
ATOM 5336 N N . ASN C 1 35 ? 42.557 44.556 56.303 1.00 10.89 35 ASN C N 1
ATOM 5337 C CA . ASN C 1 35 ? 43.921 44.710 56.787 1.00 10.70 35 ASN C CA 1
ATOM 5338 C C . ASN C 1 35 ? 44.748 45.416 55.712 1.00 10.93 35 ASN C C 1
ATOM 5339 O O . ASN C 1 35 ? 45.062 44.828 54.672 1.00 10.16 35 ASN C O 1
ATOM 5344 N N . LYS C 1 36 ? 45.086 46.681 55.963 1.00 11.16 36 LYS C N 1
ATOM 5345 C CA . LYS C 1 36 ? 45.843 47.498 55.002 1.00 11.87 36 LYS C CA 1
ATOM 5346 C C . LYS C 1 36 ? 47.248 46.976 54.704 1.00 11.82 36 LYS C C 1
ATOM 5347 O O . LYS C 1 36 ? 47.846 47.346 53.685 1.00 12.25 36 LYS C O 1
ATOM 5353 N N . ASN C 1 37 ? 47.786 46.138 55.586 1.00 11.55 37 ASN C N 1
ATOM 5354 C CA . ASN C 1 37 ? 49.081 45.506 55.330 1.00 11.78 37 ASN C CA 1
ATOM 5355 C C . ASN C 1 37 ? 48.962 44.232 54.482 1.00 11.43 37 ASN C C 1
ATOM 5356 O O . ASN C 1 37 ? 49.975 43.681 54.046 1.00 11.28 37 ASN C O 1
ATOM 5361 N N . GLU C 1 38 ? 47.726 43.777 54.262 1.00 10.95 38 GLU C N 1
ATOM 5362 C CA . GLU C 1 38 ? 47.453 42.551 53.497 1.00 10.53 38 GLU C CA 1
ATOM 5363 C C . GLU C 1 38 ? 47.120 42.816 52.022 1.00 10.03 38 GLU C C 1
ATOM 5364 O O . GLU C 1 38 ? 47.723 42.224 51.127 1.00 10.01 38 GLU C O 1
ATOM 5370 N N . ILE C 1 39 ? 46.157 43.701 51.783 1.00 9.88 39 ILE C N 1
ATOM 5371 C CA . ILE C 1 39 ? 45.635 43.962 50.439 1.00 9.62 39 ILE C CA 1
ATOM 5372 C C . ILE C 1 39 ? 45.582 45.475 50.188 1.00 9.54 39 ILE C C 1
ATOM 5373 O O . ILE C 1 39 ? 45.204 46.242 51.078 1.00 9.46 39 ILE C O 1
ATOM 5378 N N . GLY C 1 40 ? 45.964 45.892 48.981 1.00 9.48 40 GLY C N 1
ATOM 5379 C CA . GLY C 1 40 ? 45.925 47.308 48.597 1.00 8.96 40 GLY C CA 1
ATOM 5380 C C . GLY C 1 40 ? 45.280 47.581 47.250 1.00 8.97 40 GLY C C 1
ATOM 5381 O O . GLY C 1 40 ? 45.294 48.716 46.766 1.00 8.78 40 GLY C O 1
ATOM 5382 N N . SER C 1 41 ? 44.707 46.539 46.646 1.00 8.46 41 SER C N 1
ATOM 5383 C CA . SER C 1 41 ? 43.998 46.669 45.374 1.00 8.12 41 SER C CA 1
ATOM 5384 C C . SER C 1 41 ? 42.853 45.652 45.289 1.00 8.12 41 SER C C 1
ATOM 5385 O O . SER C 1 41 ? 42.974 44.537 45.803 1.00 8.05 41 SER C O 1
ATOM 5388 N N . ILE C 1 42 ? 41.753 46.051 44.650 1.00 8.14 42 ILE C N 1
ATOM 5389 C CA . ILE C 1 42 ? 40.587 45.187 44.443 1.00 8.59 42 ILE C CA 1
ATOM 5390 C C . ILE C 1 42 ? 40.220 45.103 42.960 1.00 8.72 42 ILE C C 1
ATOM 5391 O O . ILE C 1 42 ? 40.261 46.105 42.245 1.00 8.96 42 ILE C O 1
ATOM 5396 N N . THR C 1 43 ? 39.862 43.901 42.514 1.00 8.45 43 THR C N 1
ATOM 5397 C CA . THR C 1 43 ? 39.255 43.706 41.204 1.00 8.75 43 THR C CA 1
ATOM 5398 C C . THR C 1 43 ? 37.834 43.194 41.419 1.00 8.43 43 THR C C 1
ATOM 5399 O O . THR C 1 43 ? 37.655 42.086 41.928 1.00 8.47 43 THR C O 1
ATOM 5403 N N . PRO C 1 44 ? 36.820 44.012 41.078 1.00 8.73 44 PRO C N 1
ATOM 5404 C CA . PRO C 1 44 ? 35.449 43.503 41.155 1.00 8.43 44 PRO C CA 1
ATOM 5405 C C . PRO C 1 44 ? 35.325 42.293 40.246 1.00 8.63 44 PRO C C 1
ATOM 5406 O O . PRO C 1 44 ? 35.649 42.375 39.054 1.00 8.14 44 PRO C O 1
ATOM 5410 N N . GLU C 1 45 ? 34.890 41.173 40.818 1.00 8.74 45 GLU C N 1
ATOM 5411 C CA . GLU C 1 45 ? 34.886 39.893 40.104 1.00 9.11 45 GLU C CA 1
ATOM 5412 C C . GLU C 1 45 ? 33.935 39.870 38.908 1.00 9.03 45 GLU C C 1
ATOM 5413 O O . GLU C 1 45 ? 34.293 39.363 37.845 1.00 9.47 45 GLU C O 1
ATOM 5419 N N . ASN C 1 46 ? 32.736 40.421 39.088 1.00 8.71 46 ASN C N 1
ATOM 5420 C CA . ASN C 1 46 ? 31.699 40.384 38.062 1.00 9.36 46 ASN C CA 1
ATOM 5421 C C . ASN C 1 46 ? 30.970 41.712 37.813 1.00 9.42 46 ASN C C 1
ATOM 5422 O O . ASN C 1 46 ? 30.399 41.907 36.738 1.00 9.26 46 ASN C O 1
ATOM 5427 N N . ALA C 1 47 ? 31.012 42.625 38.783 1.00 9.43 47 ALA C N 1
ATOM 5428 C CA . ALA C 1 47 ? 30.191 43.848 38.744 1.00 9.76 47 ALA C CA 1
ATOM 5429 C C . ALA C 1 47 ? 30.468 44.818 37.582 1.00 10.15 47 ALA C C 1
ATOM 5430 O O . ALA C 1 47 ? 29.611 45.650 37.243 1.00 9.77 47 ALA C O 1
ATOM 5432 N N . MET C 1 48 ? 31.654 44.725 36.984 1.00 10.19 48 MET C N 1
ATOM 5433 C CA . MET C 1 48 ? 32.041 45.679 35.942 1.00 11.19 48 MET C CA 1
ATOM 5434 C C . MET C 1 48 ? 32.089 45.136 34.514 1.00 11.11 48 MET C C 1
ATOM 5435 O O . MET C 1 48 ? 32.463 45.863 33.595 1.00 11.52 48 MET C O 1
ATOM 5440 N N . LYS C 1 49 ? 31.710 43.870 34.324 1.00 11.11 49 LYS C N 1
ATOM 5441 C CA . LYS C 1 49 ? 31.581 43.308 32.975 1.00 11.06 49 LYS C CA 1
ATOM 5442 C C . LYS C 1 49 ? 30.409 43.965 32.237 1.00 11.17 49 LYS C C 1
ATOM 5443 O O . LYS C 1 49 ? 29.501 44.524 32.872 1.00 11.10 49 LYS C O 1
ATOM 5449 N N . TRP C 1 50 ? 30.445 43.909 30.906 1.00 11.15 50 TRP C N 1
ATOM 5450 C CA . TRP C 1 50 ? 29.436 44.562 30.061 1.00 11.38 50 TRP C CA 1
ATOM 5451 C C . TRP C 1 50 ? 27.996 44.222 30.471 1.00 11.74 50 TRP C C 1
ATOM 5452 O O . TRP C 1 50 ? 27.175 45.123 30.642 1.00 11.90 50 TRP C O 1
ATOM 5463 N N . GLU C 1 51 ? 27.697 42.933 30.638 1.00 12.08 51 GLU C N 1
ATOM 5464 C CA . GLU C 1 51 ? 26.343 42.499 31.022 1.00 12.56 51 GLU C CA 1
ATOM 5465 C C . GLU C 1 51 ? 25.885 43.143 32.338 1.00 12.23 51 GLU C C 1
ATOM 5466 O O . GLU C 1 51 ? 24.742 43.592 32.449 1.00 12.33 51 GLU C O 1
ATOM 5472 N N . ALA C 1 52 ? 26.785 43.200 33.317 1.00 11.72 52 ALA C N 1
ATOM 5473 C CA . ALA C 1 52 ? 26.494 43.824 34.611 1.00 11.40 52 ALA C CA 1
ATOM 5474 C C . ALA C 1 52 ? 26.235 45.330 34.492 1.00 11.27 52 ALA C C 1
ATOM 5475 O O . ALA C 1 52 ? 25.341 45.859 35.151 1.00 11.46 52 ALA C O 1
ATOM 5477 N N . ILE C 1 53 ? 27.017 45.998 33.647 1.00 11.03 53 ILE C N 1
ATOM 5478 C CA . ILE C 1 53 ? 27.005 47.462 33.505 1.00 11.30 53 ILE C CA 1
ATOM 5479 C C . ILE C 1 53 ? 25.881 47.983 32.607 1.00 11.22 53 ILE C C 1
ATOM 5480 O O . ILE C 1 53 ? 25.266 49.009 32.906 1.00 11.19 53 ILE C O 1
ATOM 5485 N N . GLN C 1 54 ? 25.635 47.288 31.499 1.00 11.26 54 GLN C N 1
ATOM 5486 C CA . GLN C 1 54 ? 24.609 47.710 30.547 1.00 11.48 54 GLN C CA 1
ATOM 5487 C C . GLN C 1 54 ? 23.840 46.504 30.021 1.00 11.51 54 GLN C C 1
ATOM 5488 O O . GLN C 1 54 ? 23.998 46.130 28.859 1.00 11.55 54 GLN C O 1
ATOM 5494 N N . PRO C 1 55 ? 23.001 45.886 30.882 1.00 11.85 55 PRO C N 1
ATOM 5495 C CA . PRO C 1 55 ? 22.280 44.648 30.537 1.00 12.19 55 PRO C CA 1
ATOM 5496 C C . PRO C 1 55 ? 21.280 44.833 29.392 1.00 12.85 55 PRO C C 1
ATOM 5497 O O . PRO C 1 55 ? 21.043 43.900 28.625 1.00 12.67 55 PRO C O 1
ATOM 5501 N N . ASN C 1 56 ? 20.705 46.032 29.297 1.00 13.29 56 ASN C N 1
ATOM 5502 C CA . ASN C 1 56 ? 19.831 46.412 28.191 1.00 13.94 56 ASN C CA 1
ATOM 5503 C C . ASN C 1 56 ? 20.337 47.709 27.587 1.00 14.38 56 ASN C C 1
ATOM 5504 O O . ASN C 1 56 ? 20.908 48.544 28.292 1.00 14.59 56 ASN C O 1
ATOM 5509 N N . ARG C 1 57 ? 20.139 47.876 26.285 1.00 15.13 57 ARG C N 1
ATOM 5510 C CA . ARG C 1 57 ? 20.694 49.031 25.580 1.00 15.91 57 ARG C CA 1
ATOM 5511 C C . ARG C 1 57 ? 20.216 50.354 26.164 1.00 15.94 57 ARG C C 1
ATOM 5512 O O . ARG C 1 57 ? 19.010 50.588 26.300 1.00 16.06 57 ARG C O 1
ATOM 5520 N N . GLY C 1 58 ? 21.179 51.202 26.518 1.00 15.97 58 GLY C N 1
ATOM 5521 C CA . GLY C 1 58 ? 20.907 52.523 27.062 1.00 16.12 58 GLY C CA 1
ATOM 5522 C C . GLY C 1 58 ? 20.520 52.545 28.526 1.00 16.30 58 GLY C C 1
ATOM 5523 O O . GLY C 1 58 ? 20.298 53.613 29.090 1.00 16.47 58 GLY C O 1
ATOM 5524 N N . GLN C 1 59 ? 20.439 51.371 29.147 1.00 16.20 59 GLN C N 1
ATOM 5525 C CA . GLN C 1 59 ? 19.994 51.267 30.535 1.00 16.32 59 GLN C CA 1
ATOM 5526 C C . GLN C 1 59 ? 21.127 50.774 31.432 1.00 15.92 59 GLN C C 1
ATOM 5527 O O . GLN C 1 59 ? 21.294 49.571 31.649 1.00 16.19 59 GLN C O 1
ATOM 5533 N N . PHE C 1 60 ? 21.906 51.717 31.951 1.00 15.42 60 PHE C N 1
ATOM 5534 C CA . PHE C 1 60 ? 23.070 51.376 32.761 1.00 14.99 60 PHE C CA 1
ATOM 5535 C C . PHE C 1 60 ? 22.702 50.961 34.178 1.00 14.49 60 PHE C C 1
ATOM 5536 O O . PHE C 1 60 ? 21.777 51.503 34.781 1.00 14.86 60 PHE C O 1
ATOM 5544 N N . ASN C 1 61 ? 23.434 49.980 34.691 1.00 13.80 61 ASN C N 1
ATOM 5545 C CA . ASN C 1 61 ? 23.110 49.350 35.963 1.00 13.05 61 ASN C CA 1
ATOM 5546 C C . ASN C 1 61 ? 24.276 49.563 36.924 1.00 12.47 61 ASN C C 1
ATOM 5547 O O . ASN C 1 61 ? 25.204 48.758 36.978 1.00 12.19 61 ASN C O 1
ATOM 5552 N N . TRP C 1 62 ? 24.227 50.663 37.671 1.00 12.00 62 TRP C N 1
ATOM 5553 C CA . TRP C 1 62 ? 25.399 51.124 38.413 1.00 11.63 62 TRP C CA 1
ATOM 5554 C C . TRP C 1 62 ? 25.534 50.549 39.819 1.00 10.96 62 TRP C C 1
ATOM 5555 O O . TRP C 1 62 ? 26.617 50.590 40.395 1.00 10.66 62 TRP C O 1
ATOM 5566 N N . GLY C 1 63 ? 24.442 50.028 40.372 1.00 10.57 63 GLY C N 1
ATOM 5567 C CA . GLY C 1 63 ? 24.427 49.582 41.765 1.00 10.36 63 GLY C CA 1
ATOM 5568 C C . GLY C 1 63 ? 25.579 48.678 42.170 1.00 10.32 63 GLY C C 1
ATOM 5569 O O . GLY C 1 63 ? 26.359 49.030 43.059 1.00 10.94 63 GLY C O 1
ATOM 5570 N N . PRO C 1 64 ? 25.700 47.504 41.520 1.00 10.22 64 PRO C N 1
ATOM 5571 C CA . PRO C 1 64 ? 26.739 46.543 41.911 1.00 9.96 64 PRO C CA 1
ATOM 5572 C C . PRO C 1 64 ? 28.156 47.090 41.704 1.00 9.82 64 PRO C C 1
ATOM 5573 O O . PRO C 1 64 ? 29.002 46.935 42.576 1.00 9.55 64 PRO C O 1
ATOM 5577 N N . ALA C 1 65 ? 28.402 47.740 40.571 1.00 9.83 65 ALA C N 1
ATOM 5578 C CA . ALA C 1 65 ? 29.714 48.320 40.309 1.00 9.81 65 ALA C CA 1
ATOM 5579 C C . ALA C 1 65 ? 30.084 49.413 41.329 1.00 10.11 65 ALA C C 1
ATOM 5580 O O . ALA C 1 65 ? 31.232 49.467 41.779 1.00 10.07 65 ALA C O 1
ATOM 5582 N N . ASP C 1 66 ? 29.117 50.262 41.697 1.00 10.19 66 ASP C N 1
ATOM 5583 C CA . ASP C 1 66 ? 29.328 51.285 42.737 1.00 10.31 66 ASP C CA 1
ATOM 5584 C C . ASP C 1 66 ? 29.716 50.655 44.075 1.00 10.50 66 ASP C C 1
ATOM 5585 O O . ASP C 1 66 ? 30.633 51.129 44.751 1.00 10.13 66 ASP C O 1
ATOM 5590 N N . GLN C 1 67 ? 28.992 49.598 44.440 1.00 10.80 67 GLN C N 1
ATOM 5591 C CA A GLN C 1 67 ? 29.211 48.838 45.669 0.50 11.08 67 GLN C CA 1
ATOM 5592 C CA B GLN C 1 67 ? 29.235 48.884 45.692 0.50 10.95 67 GLN C CA 1
ATOM 5593 C C . GLN C 1 67 ? 30.632 48.267 45.718 1.00 11.16 67 GLN C C 1
ATOM 5594 O O . GLN C 1 67 ? 31.334 48.358 46.732 1.00 10.70 67 GLN C O 1
ATOM 5605 N N . HIS C 1 68 ? 31.055 47.679 44.602 1.00 10.96 68 HIS C N 1
ATOM 5606 C CA . HIS C 1 68 ? 32.387 47.088 44.518 1.00 11.00 68 HIS C CA 1
ATOM 5607 C C . HIS C 1 68 ? 33.500 48.128 44.442 1.00 11.15 68 HIS C C 1
ATOM 5608 O O . HIS C 1 68 ? 34.554 47.951 45.059 1.00 11.51 68 HIS C O 1
ATOM 5615 N N . ALA C 1 69 ? 33.265 49.212 43.706 1.00 11.25 69 ALA C N 1
ATOM 5616 C CA . ALA C 1 69 ? 34.218 50.330 43.670 1.00 11.36 69 ALA C CA 1
ATOM 5617 C C . ALA C 1 69 ? 34.368 50.962 45.055 1.00 11.54 69 ALA C C 1
ATOM 5618 O O . ALA C 1 69 ? 35.483 51.271 45.480 1.00 11.67 69 ALA C O 1
ATOM 5620 N N . ALA C 1 70 ? 33.248 51.132 45.759 1.00 11.44 70 ALA C N 1
ATOM 5621 C CA . ALA C 1 70 ? 33.262 51.731 47.102 1.00 11.98 70 ALA C CA 1
ATOM 5622 C C . ALA C 1 70 ? 34.053 50.916 48.123 1.00 12.07 70 ALA C C 1
ATOM 5623 O O . ALA C 1 70 ? 34.632 51.484 49.048 1.00 12.36 70 ALA C O 1
ATOM 5625 N N . ALA C 1 71 ? 34.092 49.595 47.943 1.00 12.25 71 ALA C N 1
ATOM 5626 C CA . ALA C 1 71 ? 34.875 48.714 48.820 1.00 12.32 71 ALA C CA 1
ATOM 5627 C C . ALA C 1 71 ? 36.362 49.071 48.768 1.00 12.19 71 ALA C C 1
ATOM 5628 O O . ALA C 1 71 ? 37.069 48.968 49.768 1.00 12.07 71 ALA C O 1
ATOM 5630 N N . ALA C 1 72 ? 36.817 49.499 47.595 1.00 12.22 72 ALA C N 1
ATOM 5631 C CA . ALA C 1 72 ? 38.189 49.951 47.398 1.00 12.26 72 ALA C CA 1
ATOM 5632 C C . ALA C 1 72 ? 38.380 51.405 47.837 1.00 12.44 72 ALA C C 1
ATOM 5633 O O . ALA C 1 72 ? 39.280 51.704 48.627 1.00 12.37 72 ALA C O 1
ATOM 5635 N N . THR C 1 73 ? 37.530 52.302 47.335 1.00 12.56 73 THR C N 1
ATOM 5636 C CA . THR C 1 73 ? 37.701 53.744 47.576 1.00 12.93 73 THR C CA 1
ATOM 5637 C C . THR C 1 73 ? 37.549 54.132 49.051 1.00 12.62 73 THR C C 1
ATOM 5638 O O . THR C 1 73 ? 38.271 54.998 49.534 1.00 12.37 73 THR C O 1
ATOM 5642 N N . SER C 1 74 ? 36.636 53.476 49.769 1.00 12.44 74 SER C N 1
ATOM 5643 C CA . SER C 1 74 ? 36.457 53.744 51.202 1.00 12.36 74 SER C CA 1
ATOM 5644 C C . SER C 1 74 ? 37.669 53.334 52.037 1.00 12.58 74 SER C C 1
ATOM 5645 O O . SER C 1 74 ? 37.809 53.772 53.186 1.00 12.48 74 SER C O 1
ATOM 5648 N N . ARG C 1 75 ? 38.531 52.491 51.461 1.00 12.23 75 ARG C N 1
ATOM 5649 C CA . ARG C 1 75 ? 39.737 52.006 52.135 1.00 12.07 75 ARG C CA 1
ATOM 5650 C C . ARG C 1 75 ? 41.016 52.644 51.586 1.00 11.93 75 ARG C C 1
ATOM 5651 O O . ARG C 1 75 ? 42.107 52.366 52.080 1.00 11.60 75 ARG C O 1
ATOM 5659 N N . GLY C 1 76 ? 40.871 53.497 50.574 1.00 11.69 76 GLY C N 1
ATOM 5660 C CA . GLY C 1 76 ? 42.017 54.125 49.903 1.00 11.31 76 GLY C CA 1
ATOM 5661 C C . GLY C 1 76 ? 42.797 53.144 49.046 1.00 11.11 76 GLY C C 1
ATOM 5662 O O . GLY C 1 76 ? 43.990 53.340 48.804 1.00 11.06 76 GLY C O 1
ATOM 5663 N N . TYR C 1 77 ? 42.124 52.087 48.591 1.00 10.44 77 TYR C N 1
ATOM 5664 C CA . TYR C 1 77 ? 42.767 51.039 47.803 1.00 10.10 77 TYR C CA 1
ATOM 5665 C C . TYR C 1 77 ? 42.704 51.343 46.310 1.00 10.25 77 TYR C C 1
ATOM 5666 O O . TYR C 1 77 ? 41.861 52.115 45.856 1.00 10.03 77 TYR C O 1
ATOM 5675 N N . GLU C 1 78 ? 43.604 50.711 45.560 1.00 10.40 78 GLU C N 1
ATOM 5676 C CA . GLU C 1 78 ? 43.578 50.750 44.106 1.00 10.52 78 GLU C CA 1
ATOM 5677 C C . GLU C 1 78 ? 42.461 49.849 43.590 1.00 10.54 78 GLU C C 1
ATOM 5678 O O . GLU C 1 78 ? 41.959 48.980 44.312 1.00 9.84 78 GLU C O 1
ATOM 5684 N N . LEU C 1 79 ? 42.076 50.062 42.338 1.00 10.45 79 LEU C N 1
ATOM 5685 C CA . LEU C 1 79 ? 40.992 49.309 41.737 1.00 10.87 79 LEU C CA 1
ATOM 5686 C C . LEU C 1 79 ? 41.354 48.930 40.300 1.00 10.94 79 LEU C C 1
ATOM 5687 O O . LEU C 1 79 ? 41.705 49.796 39.501 1.00 10.95 79 LEU C O 1
ATOM 5692 N N . ARG C 1 80 ? 41.288 47.637 39.984 1.00 10.98 80 ARG C N 1
ATOM 5693 C CA . ARG C 1 80 ? 41.436 47.183 38.603 1.00 11.08 80 ARG C CA 1
ATOM 5694 C C . ARG C 1 80 ? 40.044 46.937 38.049 1.00 11.76 80 ARG C C 1
ATOM 5695 O O . ARG C 1 80 ? 39.309 46.072 38.533 1.00 11.25 80 ARG C O 1
ATOM 5703 N N . CYS C 1 81 ? 39.680 47.720 37.042 1.00 12.46 81 CYS C N 1
ATOM 5704 C CA . CYS C 1 81 ? 38.343 47.653 36.476 1.00 13.35 81 CYS C CA 1
ATOM 5705 C C . CYS C 1 81 ? 38.314 46.703 35.286 1.00 13.69 81 CYS C C 1
ATOM 5706 O O . CYS C 1 81 ? 39.118 46.813 34.364 1.00 13.71 81 CYS C O 1
ATOM 5709 N N . HIS C 1 82 ? 37.376 45.761 35.346 1.00 14.13 82 HIS C N 1
ATOM 5710 C CA . HIS C 1 82 ? 37.380 44.555 34.533 1.00 14.64 82 HIS C CA 1
ATOM 5711 C C . HIS C 1 82 ? 35.928 44.258 34.148 1.00 14.71 82 HIS C C 1
ATOM 5712 O O . HIS C 1 82 ? 35.120 43.953 35.029 1.00 14.97 82 HIS C O 1
ATOM 5719 N N . THR C 1 83 ? 35.557 44.347 32.866 1.00 14.68 83 THR C N 1
ATOM 5720 C CA . THR C 1 83 ? 36.429 44.597 31.712 1.00 14.97 83 THR C CA 1
ATOM 5721 C C . THR C 1 83 ? 35.568 45.192 30.589 1.00 14.92 83 THR C C 1
ATOM 5722 O O . THR C 1 83 ? 34.348 45.006 30.575 1.00 14.66 83 THR C O 1
ATOM 5726 N N . LEU C 1 84 ? 36.185 45.915 29.656 1.00 14.59 84 LEU C N 1
ATOM 5727 C CA . LEU C 1 84 ? 35.414 46.571 28.591 1.00 14.65 84 LEU C CA 1
ATOM 5728 C C . LEU C 1 84 ? 35.043 45.618 27.445 1.00 14.59 84 LEU C C 1
ATOM 5729 O O . LEU C 1 84 ? 33.930 45.084 27.403 1.00 15.21 84 LEU C O 1
ATOM 5734 N N . VAL C 1 85 ? 35.974 45.391 26.529 1.00 14.34 85 VAL C N 1
ATOM 5735 C CA . VAL C 1 85 ? 35.696 44.578 25.347 1.00 14.00 85 VAL C CA 1
ATOM 5736 C C . VAL C 1 85 ? 36.076 43.115 25.588 1.00 14.09 85 VAL C C 1
ATOM 5737 O O . VAL C 1 85 ? 37.254 42.784 25.741 1.00 13.94 85 VAL C O 1
ATOM 5741 N N . TRP C 1 86 ? 35.062 42.251 25.614 1.00 14.05 86 TRP C N 1
ATOM 5742 C CA . TRP C 1 86 ? 35.234 40.836 25.961 1.00 14.27 86 TRP C CA 1
ATOM 5743 C C . TRP C 1 86 ? 34.132 40.017 25.306 1.00 14.65 86 TRP C C 1
ATOM 5744 O O . TRP C 1 86 ? 32.961 40.388 25.378 1.00 15.07 86 TRP C O 1
ATOM 5755 N N . HIS C 1 87 ? 34.509 38.914 24.664 1.00 15.03 87 HIS C N 1
ATOM 5756 C CA . HIS C 1 87 ? 33.563 38.052 23.948 1.00 15.56 87 HIS C CA 1
ATOM 5757 C C . HIS C 1 87 ? 32.567 37.351 24.875 1.00 16.06 87 HIS C C 1
ATOM 5758 O O . HIS C 1 87 ? 31.470 36.978 24.453 1.00 16.32 87 HIS C O 1
ATOM 5765 N N . SER C 1 88 ? 32.965 37.156 26.128 1.00 16.30 88 SER C N 1
ATOM 5766 C CA . SER C 1 88 ? 32.235 36.268 27.023 1.00 16.74 88 SER C CA 1
ATOM 5767 C C . SER C 1 88 ? 31.156 37.004 27.805 1.00 16.63 88 SER C C 1
ATOM 5768 O O . SER C 1 88 ? 31.348 38.139 28.239 1.00 16.25 88 SER C O 1
ATOM 5771 N N . GLN C 1 89 ? 30.011 36.345 27.949 1.00 16.97 89 GLN C N 1
ATOM 5772 C CA . GLN C 1 89 ? 28.867 36.884 28.686 1.00 17.38 89 GLN C CA 1
ATOM 5773 C C . GLN C 1 89 ? 28.421 38.262 28.204 1.00 17.26 89 GLN C C 1
ATOM 5774 O O . GLN C 1 89 ? 28.049 39.115 29.008 1.00 17.65 89 GLN C O 1
ATOM 5780 N N . LEU C 1 90 ? 28.466 38.482 26.894 1.00 16.83 90 LEU C N 1
ATOM 5781 C CA . LEU C 1 90 ? 27.933 39.709 26.330 1.00 16.48 90 LEU C CA 1
ATOM 5782 C C . LEU C 1 90 ? 26.419 39.692 26.467 1.00 16.54 90 LEU C C 1
ATOM 5783 O O . LEU C 1 90 ? 25.802 38.630 26.321 1.00 16.44 90 LEU C O 1
ATOM 5788 N N . PRO C 1 91 ? 25.811 40.857 26.759 1.00 16.53 91 PRO C N 1
ATOM 5789 C CA . PRO C 1 91 ? 24.353 40.890 26.715 1.00 16.56 91 PRO C CA 1
ATOM 5790 C C . PRO C 1 91 ? 23.840 40.463 25.345 1.00 16.56 91 PRO C C 1
ATOM 5791 O O . PRO C 1 91 ? 24.508 40.683 24.330 1.00 16.48 91 PRO C O 1
ATOM 5795 N N . SER C 1 92 ? 22.665 39.847 25.327 1.00 16.60 92 SER C N 1
ATOM 5796 C CA . SER C 1 92 ? 22.059 39.380 24.088 1.00 16.75 92 SER C CA 1
ATOM 5797 C C . SER C 1 92 ? 21.915 40.498 23.043 1.00 16.26 92 SER C C 1
ATOM 5798 O O . SER C 1 92 ? 22.127 40.264 21.853 1.00 16.34 92 SER C O 1
ATOM 5801 N N . TRP C 1 93 ? 21.578 41.710 23.482 1.00 15.90 93 TRP C N 1
ATOM 5802 C CA . TRP C 1 93 ? 21.430 42.832 22.547 1.00 15.85 93 TRP C CA 1
ATOM 5803 C C . TRP C 1 93 ? 22.726 43.181 21.800 1.00 16.14 93 TRP C C 1
ATOM 5804 O O . TRP C 1 93 ? 22.677 43.729 20.699 1.00 16.07 93 TRP C O 1
ATOM 5815 N N . VAL C 1 94 ? 23.873 42.871 22.399 1.00 16.21 94 VAL C N 1
ATOM 5816 C CA . VAL C 1 94 ? 25.162 43.075 21.739 1.00 16.72 94 VAL C CA 1
ATOM 5817 C C . VAL C 1 94 ? 25.517 41.862 20.879 1.00 17.07 94 VAL C C 1
ATOM 5818 O O . VAL C 1 94 ? 25.735 42.000 19.672 1.00 16.76 94 VAL C O 1
ATOM 5822 N N . ALA C 1 95 ? 25.556 40.684 21.505 1.00 17.52 95 ALA C N 1
ATOM 5823 C CA . ALA C 1 95 ? 25.978 39.448 20.841 1.00 18.22 95 ALA C CA 1
ATOM 5824 C C . ALA C 1 95 ? 25.136 39.128 19.611 1.00 18.64 95 ALA C C 1
ATOM 5825 O O . ALA C 1 95 ? 25.675 38.752 18.566 1.00 18.58 95 ALA C O 1
ATOM 5827 N N . ASN C 1 96 ? 23.820 39.288 19.747 1.00 19.39 96 ASN C N 1
ATOM 5828 C CA . ASN C 1 96 ? 22.861 38.930 18.698 1.00 19.92 96 ASN C CA 1
ATOM 5829 C C . ASN C 1 96 ? 22.356 40.115 17.878 1.00 20.22 96 ASN C C 1
ATOM 5830 O O . ASN C 1 96 ? 21.441 39.967 17.066 1.00 20.37 96 ASN C O 1
ATOM 5835 N N . GLY C 1 97 ? 22.955 41.286 18.083 1.00 20.37 97 GLY C N 1
ATOM 5836 C CA . GLY C 1 97 ? 22.525 42.500 17.394 1.00 20.71 97 GLY C CA 1
ATOM 5837 C C . GLY C 1 97 ? 22.788 42.485 15.898 1.00 21.00 97 GLY C C 1
ATOM 5838 O O . GLY C 1 97 ? 23.663 41.761 15.415 1.00 20.97 97 GLY C O 1
ATOM 5839 N N . ASN C 1 98 ? 22.017 43.279 15.163 1.00 21.30 98 ASN C N 1
ATOM 5840 C CA . ASN C 1 98 ? 22.233 43.446 13.732 1.00 21.79 98 ASN C CA 1
ATOM 5841 C C . ASN C 1 98 ? 23.113 44.666 13.500 1.00 21.53 98 ASN C C 1
ATOM 5842 O O . ASN C 1 98 ? 22.618 45.796 13.425 1.00 21.81 98 ASN C O 1
ATOM 5847 N N . TRP C 1 99 ? 24.420 44.434 13.409 1.00 21.10 99 TRP C N 1
ATOM 5848 C CA . TRP C 1 99 ? 25.392 45.525 13.359 1.00 20.55 99 TRP C CA 1
ATOM 5849 C C . TRP C 1 99 ? 26.069 45.664 12.005 1.00 20.49 99 TRP C C 1
ATOM 5850 O O . TRP C 1 99 ? 26.226 44.694 11.267 1.00 20.15 99 TRP C O 1
ATOM 5861 N N . ASN C 1 100 ? 26.468 46.893 11.700 1.00 20.57 100 ASN C N 1
ATOM 5862 C CA . ASN C 1 100 ? 27.520 47.145 10.729 1.00 20.89 100 ASN C CA 1
ATOM 5863 C C . ASN C 1 100 ? 28.693 47.787 11.471 1.00 20.82 100 ASN C C 1
ATOM 5864 O O . ASN C 1 100 ? 28.576 48.119 12.656 1.00 20.62 100 ASN C O 1
ATOM 5869 N N . ASN C 1 101 ? 29.815 47.958 10.778 1.00 20.81 101 ASN C N 1
ATOM 5870 C CA . ASN C 1 101 ? 31.032 48.507 11.377 1.00 21.01 101 ASN C CA 1
ATOM 5871 C C . ASN C 1 101 ? 30.793 49.772 12.214 1.00 21.00 101 ASN C C 1
ATOM 5872 O O . ASN C 1 101 ? 31.245 49.856 13.358 1.00 21.01 101 ASN C O 1
ATOM 5877 N N . GLN C 1 102 ? 30.065 50.738 11.657 1.00 20.97 102 GLN C N 1
ATOM 5878 C CA . GLN C 1 102 ? 29.889 52.029 12.325 1.00 21.02 102 GLN C CA 1
ATOM 5879 C C . GLN C 1 102 ? 28.882 52.015 13.487 1.00 20.39 102 GLN C C 1
ATOM 5880 O O . GLN C 1 102 ? 29.072 52.728 14.475 1.00 20.40 102 GLN C O 1
ATOM 5886 N N . THR C 1 103 ? 27.830 51.205 13.381 1.00 19.64 103 THR C N 1
ATOM 5887 C CA . THR C 1 103 ? 26.838 51.114 14.464 1.00 18.90 103 THR C CA 1
ATOM 5888 C C . THR C 1 103 ? 27.365 50.350 15.684 1.00 18.25 103 THR C C 1
ATOM 5889 O O . THR C 1 103 ? 27.015 50.688 16.817 1.00 18.08 103 THR C O 1
ATOM 5893 N N . LEU C 1 104 ? 28.190 49.328 15.453 1.00 17.33 104 LEU C N 1
ATOM 5894 C CA . LEU C 1 104 ? 28.831 48.612 16.563 1.00 16.88 104 LEU C CA 1
ATOM 5895 C C . LEU C 1 104 ? 29.857 49.501 17.261 1.00 16.71 104 LEU C C 1
ATOM 5896 O O . LEU C 1 104 ? 29.913 49.536 18.492 1.00 16.61 104 LEU C O 1
ATOM 5901 N N . GLN C 1 105 ? 30.649 50.232 16.475 1.00 16.22 105 GLN C N 1
ATOM 5902 C CA . GLN C 1 105 ? 31.607 51.196 17.023 1.00 16.22 105 GLN C CA 1
ATOM 5903 C C . GLN C 1 105 ? 30.934 52.237 17.916 1.00 16.14 105 GLN C C 1
ATOM 5904 O O . GLN C 1 105 ? 31.467 52.580 18.967 1.00 16.24 105 GLN C O 1
ATOM 5910 N N . ALA C 1 106 ? 29.767 52.726 17.492 1.00 15.98 106 ALA C N 1
ATOM 5911 C CA . ALA C 1 106 ? 28.973 53.673 18.275 1.00 15.84 106 ALA C CA 1
ATOM 5912 C C . ALA C 1 106 ? 28.535 53.066 19.617 1.00 15.68 106 ALA C C 1
ATOM 5913 O O . ALA C 1 106 ? 28.579 53.730 20.652 1.00 15.72 106 ALA C O 1
ATOM 5915 N N . VAL C 1 107 ? 28.131 51.800 19.585 1.00 15.59 107 VAL C N 1
ATOM 5916 C CA . VAL C 1 107 ? 27.784 51.046 20.794 1.00 15.77 107 VAL C CA 1
ATOM 5917 C C . VAL C 1 107 ? 28.992 50.885 21.742 1.00 15.71 107 VAL C C 1
ATOM 5918 O O . VAL C 1 107 ? 28.874 51.100 22.956 1.00 15.71 107 VAL C O 1
ATOM 5922 N N . MET C 1 108 ? 30.146 50.528 21.183 1.00 15.67 108 MET C N 1
ATOM 5923 C CA . MET C 1 108 ? 31.388 50.467 21.960 1.00 15.72 108 MET C CA 1
ATOM 5924 C C . MET C 1 108 ? 31.713 51.818 22.606 1.00 15.51 108 MET C C 1
ATOM 5925 O O . MET C 1 108 ? 31.982 51.895 23.808 1.00 15.12 108 MET C O 1
ATOM 5930 N N . ARG C 1 109 ? 31.677 52.879 21.803 1.00 15.53 109 ARG C N 1
ATOM 5931 C CA . ARG C 1 109 ? 31.985 54.227 22.278 1.00 15.55 109 ARG C CA 1
ATOM 5932 C C . ARG C 1 109 ? 31.072 54.660 23.433 1.00 15.10 109 ARG C C 1
ATOM 5933 O O . ARG C 1 109 ? 31.555 55.163 24.448 1.00 15.07 109 ARG C O 1
ATOM 5941 N N . ASP C 1 110 ? 29.765 54.450 23.285 1.00 14.56 110 ASP C N 1
ATOM 5942 C CA . ASP C 1 110 ? 28.797 54.828 24.323 1.00 14.05 110 ASP C CA 1
ATOM 5943 C C . ASP C 1 110 ? 29.038 54.076 25.643 1.00 13.36 110 ASP C C 1
ATOM 5944 O O . ASP C 1 110 ? 29.013 54.679 26.719 1.00 12.98 110 ASP C O 1
ATOM 5949 N N . HIS C 1 111 ? 29.275 52.769 25.547 1.00 12.62 111 HIS C N 1
ATOM 5950 C CA . HIS C 1 111 ? 29.539 51.930 26.723 1.00 12.32 111 HIS C CA 1
ATOM 5951 C C . HIS C 1 111 ? 30.842 52.329 27.419 1.00 12.18 111 HIS C C 1
ATOM 5952 O O . HIS C 1 111 ? 30.863 52.565 28.631 1.00 12.05 111 HIS C O 1
ATOM 5959 N N . ILE C 1 112 ? 31.923 52.407 26.645 1.00 12.33 112 ILE C N 1
ATOM 5960 C CA . ILE C 1 112 ? 33.229 52.816 27.171 1.00 12.04 112 ILE C CA 1
ATOM 5961 C C . ILE C 1 112 ? 33.170 54.208 27.803 1.00 12.00 112 ILE C C 1
ATOM 5962 O O . ILE C 1 112 ? 33.680 54.410 28.912 1.00 11.79 112 ILE C O 1
ATOM 5967 N N . ASN C 1 113 ? 32.534 55.158 27.111 1.00 12.01 113 ASN C N 1
ATOM 5968 C CA . ASN C 1 113 ? 32.359 56.522 27.647 1.00 12.17 113 ASN C CA 1
ATOM 5969 C C . ASN C 1 113 ? 31.643 56.562 28.999 1.00 12.02 113 ASN C C 1
ATOM 5970 O O . ASN C 1 113 ? 32.088 57.246 29.921 1.00 12.37 113 ASN C O 1
ATOM 5975 N N . ALA C 1 114 ? 30.551 55.809 29.116 1.00 11.60 114 ALA C N 1
ATOM 5976 C CA . ALA C 1 114 ? 29.733 55.813 30.330 1.00 11.20 114 ALA C CA 1
ATOM 5977 C C . ALA C 1 114 ? 30.434 55.195 31.536 1.00 10.79 114 ALA C C 1
ATOM 5978 O O . ALA C 1 114 ? 30.456 55.788 32.617 1.00 10.24 114 ALA C O 1
ATOM 5980 N N . VAL C 1 115 ? 30.996 54.002 31.354 1.00 10.49 115 VAL C N 1
ATOM 5981 C CA . VAL C 1 115 ? 31.588 53.281 32.477 1.00 10.54 115 VAL C CA 1
ATOM 5982 C C . VAL C 1 115 ? 32.964 53.832 32.893 1.00 10.38 115 VAL C C 1
ATOM 5983 O O . VAL C 1 115 ? 33.216 54.002 34.078 1.00 10.52 115 VAL C O 1
ATOM 5987 N N . MET C 1 116 ? 33.837 54.147 31.936 1.00 10.46 116 MET C N 1
ATOM 5988 C CA . MET C 1 116 ? 35.133 54.748 32.293 1.00 10.45 116 MET C CA 1
ATOM 5989 C C . MET C 1 116 ? 34.939 56.142 32.878 1.00 10.51 116 MET C C 1
ATOM 5990 O O . MET C 1 116 ? 35.647 56.534 33.809 1.00 10.18 116 MET C O 1
ATOM 5995 N N . GLY C 1 117 ? 33.979 56.878 32.321 1.00 10.64 117 GLY C N 1
ATOM 5996 C CA . GLY C 1 117 ? 33.636 58.220 32.798 1.00 10.89 117 GLY C CA 1
ATOM 5997 C C . GLY C 1 117 ? 33.163 58.214 34.236 1.00 10.96 117 GLY C C 1
ATOM 5998 O O . GLY C 1 117 ? 33.591 59.048 35.036 1.00 11.40 117 GLY C O 1
ATOM 5999 N N . ARG C 1 118 ? 32.292 57.264 34.576 1.00 10.99 118 ARG C N 1
ATOM 6000 C CA . ARG C 1 118 ? 31.764 57.186 35.940 1.00 11.02 118 ARG C CA 1
ATOM 6001 C C . ARG C 1 118 ? 32.861 56.924 36.966 1.00 11.29 118 ARG C C 1
ATOM 6002 O O . ARG C 1 118 ? 32.853 57.510 38.051 1.00 11.43 118 ARG C O 1
ATOM 6010 N N . TYR C 1 119 ? 33.812 56.058 36.621 1.00 11.34 119 TYR C N 1
ATOM 6011 C CA . TYR C 1 119 ? 34.818 55.632 37.588 1.00 11.72 119 TYR C CA 1
ATOM 6012 C C . TYR C 1 119 ? 36.208 56.249 37.409 1.00 11.89 119 TYR C C 1
ATOM 6013 O O . TYR C 1 119 ? 37.174 55.775 38.009 1.00 11.73 119 TYR C O 1
ATOM 6022 N N . ARG C 1 120 ? 36.310 57.315 36.613 1.00 12.36 120 ARG C N 1
ATOM 6023 C CA . ARG C 1 120 ? 37.600 58.008 36.474 1.00 13.03 120 ARG C CA 1
ATOM 6024 C C . ARG C 1 120 ? 38.040 58.567 37.829 1.00 13.28 120 ARG C C 1
ATOM 6025 O O . ARG C 1 120 ? 37.228 59.115 38.581 1.00 13.30 120 ARG C O 1
ATOM 6033 N N . GLY C 1 121 ? 39.317 58.384 38.150 1.00 13.43 121 GLY C N 1
ATOM 6034 C CA . GLY C 1 121 ? 39.827 58.740 39.468 1.00 13.79 121 GLY C CA 1
ATOM 6035 C C . GLY C 1 121 ? 39.735 57.593 40.458 1.00 13.98 121 GLY C C 1
ATOM 6036 O O . GLY C 1 121 ? 40.386 57.622 41.500 1.00 14.63 121 GLY C O 1
ATOM 6037 N N . LYS C 1 122 ? 38.929 56.585 40.133 1.00 13.70 122 LYS C N 1
ATOM 6038 C CA . LYS C 1 122 ? 38.789 55.402 40.982 1.00 13.65 122 LYS C CA 1
ATOM 6039 C C . LYS C 1 122 ? 39.463 54.179 40.353 1.00 13.45 122 LYS C C 1
ATOM 6040 O O . LYS C 1 122 ? 40.155 53.432 41.048 1.00 12.75 122 LYS C O 1
ATOM 6046 N N . CYS C 1 123 ? 39.259 53.981 39.048 1.00 13.56 123 CYS C N 1
ATOM 6047 C CA . CYS C 1 123 ? 39.902 52.875 38.323 1.00 14.02 123 CYS C CA 1
ATOM 6048 C C . CYS C 1 123 ? 41.387 53.155 38.076 1.00 13.78 123 CYS C C 1
ATOM 6049 O O . CYS C 1 123 ? 41.747 54.038 37.280 1.00 14.26 123 CYS C O 1
ATOM 6052 N N . THR C 1 124 ? 42.236 52.404 38.771 1.00 13.05 124 THR C N 1
ATOM 6053 C CA . THR C 1 124 ? 43.689 52.492 38.631 1.00 12.30 124 THR C CA 1
ATOM 6054 C C . THR C 1 124 ? 44.145 51.879 37.305 1.00 12.17 124 THR C C 1
ATOM 6055 O O . THR C 1 124 ? 45.003 52.446 36.619 1.00 12.57 124 THR C O 1
ATOM 6059 N N . HIS C 1 125 ? 43.570 50.721 36.974 1.00 11.31 125 HIS C N 1
ATOM 6060 C CA . HIS C 1 125 ? 43.806 49.996 35.722 1.00 11.15 125 HIS C CA 1
ATOM 6061 C C . HIS C 1 125 ? 42.456 49.662 35.088 1.00 10.90 125 HIS C C 1
ATOM 6062 O O . HIS C 1 125 ? 41.468 49.433 35.796 1.00 10.86 125 HIS C O 1
ATOM 6069 N N . TRP C 1 126 ? 42.420 49.615 33.761 1.00 10.55 126 TRP C N 1
ATOM 6070 C CA . TRP C 1 126 ? 41.278 49.066 33.035 1.00 10.52 126 TRP C CA 1
ATOM 6071 C C . TRP C 1 126 ? 41.753 47.939 32.142 1.00 10.37 126 TRP C C 1
ATOM 6072 O O . TRP C 1 126 ? 42.727 48.104 31.401 1.00 10.11 126 TRP C O 1
ATOM 6083 N N . ASP C 1 127 ? 41.076 46.795 32.223 1.00 10.32 127 ASP C N 1
ATOM 6084 C CA . ASP C 1 127 ? 41.220 45.747 31.220 1.00 10.41 127 ASP C CA 1
ATOM 6085 C C . ASP C 1 127 ? 40.357 46.155 30.026 1.00 10.43 127 ASP C C 1
ATOM 6086 O O . ASP C 1 127 ? 39.134 45.947 30.013 1.00 10.49 127 ASP C O 1
ATOM 6091 N N . VAL C 1 128 ? 41.001 46.769 29.037 1.00 10.38 128 VAL C N 1
ATOM 6092 C CA . VAL C 1 128 ? 40.305 47.373 27.899 1.00 10.19 128 VAL C CA 1
ATOM 6093 C C . VAL C 1 128 ? 39.786 46.287 26.958 1.00 10.17 128 VAL C C 1
ATOM 6094 O O . VAL C 1 128 ? 38.632 46.326 26.523 1.00 10.27 128 VAL C O 1
ATOM 6098 N N . VAL C 1 129 ? 40.648 45.318 26.657 1.00 9.84 129 VAL C N 1
ATOM 6099 C CA . VAL C 1 129 ? 40.271 44.153 25.866 1.00 10.05 129 VAL C CA 1
ATOM 6100 C C . VAL C 1 129 ? 40.733 42.908 26.605 1.00 10.26 129 VAL C C 1
ATOM 6101 O O . VAL C 1 129 ? 41.869 42.835 27.092 1.00 10.19 129 VAL C O 1
ATOM 6105 N N . ASN C 1 130 ? 39.838 41.933 26.685 1.00 10.71 130 ASN C N 1
ATOM 6106 C CA . ASN C 1 130 ? 40.072 40.723 27.448 1.00 11.02 130 ASN C CA 1
ATOM 6107 C C . ASN C 1 130 ? 39.950 39.502 26.544 1.00 11.26 130 ASN C C 1
ATOM 6108 O O . ASN C 1 130 ? 38.982 39.387 25.786 1.00 10.85 130 ASN C O 1
ATOM 6113 N N . GLU C 1 131 ? 40.944 38.614 26.615 1.00 11.49 131 GLU C N 1
ATOM 6114 C CA . GLU C 1 131 ? 40.884 37.285 25.987 1.00 11.99 131 GLU C CA 1
ATOM 6115 C C . GLU C 1 131 ? 40.563 37.309 24.485 1.00 12.24 131 GLU C C 1
ATOM 6116 O O . GLU C 1 131 ? 39.670 36.601 24.014 1.00 12.63 131 GLU C O 1
ATOM 6122 N N . ALA C 1 132 ? 41.307 38.122 23.745 1.00 12.84 132 ALA C N 1
ATOM 6123 C CA . ALA C 1 132 ? 41.080 38.306 22.304 1.00 13.25 132 ALA C CA 1
ATOM 6124 C C . ALA C 1 132 ? 41.751 37.238 21.436 1.00 13.44 132 ALA C C 1
ATOM 6125 O O . ALA C 1 132 ? 41.625 37.255 20.207 1.00 13.71 132 ALA C O 1
ATOM 6127 N N . LEU C 1 133 ? 42.446 36.302 22.076 1.00 13.83 133 LEU C N 1
ATOM 6128 C CA . LEU C 1 133 ? 43.281 35.331 21.364 1.00 14.18 133 LEU C CA 1
ATOM 6129 C C . LEU C 1 133 ? 42.821 33.892 21.538 1.00 14.45 133 LEU C C 1
ATOM 6130 O O . LEU C 1 133 ? 42.424 33.480 22.636 1.00 14.34 133 LEU C O 1
ATOM 6135 N N . ASN C 1 134 ? 42.883 33.133 20.444 1.00 14.65 134 ASN C N 1
ATOM 6136 C CA . ASN C 1 134 ? 42.780 31.675 20.501 1.00 14.96 134 ASN C CA 1
ATOM 6137 C C . ASN C 1 134 ? 44.054 31.101 21.105 1.00 15.37 134 ASN C C 1
ATOM 6138 O O . ASN C 1 134 ? 45.058 31.805 21.219 1.00 15.00 134 ASN C O 1
ATOM 6143 N N . GLU C 1 135 ? 44.021 29.824 21.483 1.00 15.92 135 GLU C N 1
ATOM 6144 C CA . GLU C 1 135 ? 45.190 29.184 22.098 1.00 16.68 135 GLU C CA 1
ATOM 6145 C C . GLU C 1 135 ? 46.414 29.134 21.176 1.00 16.91 135 GLU C C 1
ATOM 6146 O O . GLU C 1 135 ? 47.550 29.131 21.660 1.00 16.78 135 GLU C O 1
ATOM 6152 N N . ASP C 1 136 ? 46.177 29.125 19.862 1.00 17.23 136 ASP C N 1
ATOM 6153 C CA . ASP C 1 136 ? 47.255 29.112 18.862 1.00 17.63 136 ASP C CA 1
ATOM 6154 C C . ASP C 1 136 ? 47.744 30.517 18.473 1.00 17.59 136 ASP C C 1
ATOM 6155 O O . ASP C 1 136 ? 48.553 30.678 17.553 1.00 17.82 136 ASP C O 1
ATOM 6160 N N . GLY C 1 137 ? 47.243 31.534 19.165 1.00 17.31 137 GLY C N 1
ATOM 6161 C CA . GLY C 1 137 ? 47.683 32.905 18.924 1.00 17.27 137 GLY C CA 1
ATOM 6162 C C . GLY C 1 137 ? 46.909 33.676 17.866 1.00 16.98 137 GLY C C 1
ATOM 6163 O O . GLY C 1 137 ? 47.140 34.877 17.696 1.00 17.09 137 GLY C O 1
ATOM 6164 N N . THR C 1 138 ? 46.005 33.000 17.150 1.00 17.05 138 THR C N 1
ATOM 6165 C CA . THR C 1 138 ? 45.107 33.689 16.203 1.00 17.12 138 THR C CA 1
ATOM 6166 C C . THR C 1 138 ? 44.040 34.469 16.971 1.00 16.94 138 THR C C 1
ATOM 6167 O O . THR C 1 138 ? 43.866 34.269 18.180 1.00 16.83 138 THR C O 1
ATOM 6171 N N . TYR C 1 139 ? 43.339 35.364 16.280 1.00 16.66 139 TYR C N 1
ATOM 6172 C CA . TYR C 1 139 ? 42.290 36.151 16.923 1.00 16.75 139 TYR C CA 1
ATOM 6173 C C . TYR C 1 139 ? 41.048 35.318 17.176 1.00 16.72 139 TYR C C 1
ATOM 6174 O O . TYR C 1 139 ? 40.538 34.654 16.273 1.00 16.39 139 TYR C O 1
ATOM 6183 N N . ARG C 1 140 ? 40.582 35.353 18.420 1.00 16.82 140 ARG C N 1
ATOM 6184 C CA . ARG C 1 140 ? 39.347 34.693 18.810 1.00 17.62 140 ARG C CA 1
ATOM 6185 C C . ARG C 1 140 ? 38.161 35.304 18.073 1.00 17.87 140 ARG C C 1
ATOM 6186 O O . ARG C 1 140 ? 38.015 36.526 18.019 1.00 18.15 140 ARG C O 1
ATOM 6194 N N . ASP C 1 141 ? 37.329 34.438 17.502 1.00 18.64 141 ASP C N 1
ATOM 6195 C CA . ASP C 1 141 ? 36.097 34.844 16.833 1.00 19.21 141 ASP C CA 1
ATOM 6196 C C . ASP C 1 141 ? 35.146 35.478 17.849 1.00 18.84 141 ASP C C 1
ATOM 6197 O O . ASP C 1 141 ? 34.920 34.927 18.926 1.00 19.18 141 ASP C O 1
ATOM 6202 N N . SER C 1 142 ? 34.624 36.651 17.508 1.00 18.41 142 SER C N 1
ATOM 6203 C CA . SER C 1 142 ? 33.617 37.338 18.319 1.00 17.87 142 SER C CA 1
ATOM 6204 C C . SER C 1 142 ? 32.874 38.327 17.437 1.00 17.60 142 SER C C 1
ATOM 6205 O O . SER C 1 142 ? 33.322 38.624 16.329 1.00 17.46 142 SER C O 1
ATOM 6208 N N . VAL C 1 143 ? 31.749 38.846 17.925 1.00 17.45 143 VAL C N 1
ATOM 6209 C CA . VAL C 1 143 ? 31.009 39.874 17.188 1.00 17.13 143 VAL C CA 1
ATOM 6210 C C . VAL C 1 143 ? 31.928 41.058 16.819 1.00 16.87 143 VAL C C 1
ATOM 6211 O O . VAL C 1 143 ? 31.838 41.595 15.713 1.00 16.63 143 VAL C O 1
ATOM 6215 N N . PHE C 1 144 ? 32.831 41.420 17.730 1.00 16.40 144 PHE C N 1
ATOM 6216 C CA . PHE C 1 144 ? 33.767 42.529 17.511 1.00 16.25 144 PHE C CA 1
ATOM 6217 C C . PHE C 1 144 ? 34.727 42.250 16.351 1.00 16.27 144 PHE C C 1
ATOM 6218 O O . PHE C 1 144 ? 34.944 43.120 15.504 1.00 15.98 144 PHE C O 1
ATOM 6226 N N . LEU C 1 145 ? 35.284 41.040 16.313 1.00 16.48 145 LEU C N 1
ATOM 6227 C CA . LEU C 1 145 ? 36.188 40.646 15.228 1.00 16.82 145 LEU C CA 1
ATOM 6228 C C . LEU C 1 145 ? 35.444 40.526 13.902 1.00 17.26 145 LEU C C 1
ATOM 6229 O O . LEU C 1 145 ? 35.944 40.978 12.867 1.00 17.56 145 LEU C O 1
ATOM 6234 N N . ARG C 1 146 ? 34.260 39.915 13.937 1.00 17.57 146 ARG C N 1
ATOM 6235 C CA . ARG C 1 146 ? 33.467 39.693 12.729 1.00 18.22 146 ARG C CA 1
ATOM 6236 C C . ARG C 1 146 ? 33.062 40.997 12.056 1.00 18.13 146 ARG C C 1
ATOM 6237 O O . ARG C 1 146 ? 33.141 41.115 10.835 1.00 18.09 146 ARG C O 1
ATOM 6245 N N . VAL C 1 147 ? 32.646 41.974 12.857 1.00 18.05 147 VAL C N 1
ATOM 6246 C CA . VAL C 1 147 ? 32.036 43.201 12.335 1.00 18.10 147 VAL C CA 1
ATOM 6247 C C . VAL C 1 147 ? 33.055 44.303 12.038 1.00 18.06 147 VAL C C 1
ATOM 6248 O O . VAL C 1 147 ? 32.931 45.011 11.032 1.00 18.28 147 VAL C O 1
ATOM 6252 N N . ILE C 1 148 ? 34.066 44.428 12.895 1.00 17.73 148 ILE C N 1
ATOM 6253 C CA . ILE C 1 148 ? 35.047 45.505 12.793 1.00 17.28 148 ILE C CA 1
ATOM 6254 C C . ILE C 1 148 ? 36.401 45.019 12.254 1.00 17.48 148 ILE C C 1
ATOM 6255 O O . ILE C 1 148 ? 37.172 45.809 11.702 1.00 17.55 148 ILE C O 1
ATOM 6260 N N . GLY C 1 149 ? 36.674 43.724 12.401 1.00 17.49 149 GLY C N 1
ATOM 6261 C CA . GLY C 1 149 ? 37.985 43.159 12.067 1.00 17.36 149 GLY C CA 1
ATOM 6262 C C . GLY C 1 149 ? 39.023 43.404 13.153 1.00 17.34 149 GLY C C 1
ATOM 6263 O O . GLY C 1 149 ? 38.707 43.947 14.218 1.00 17.16 149 GLY C O 1
ATOM 6264 N N . GLU C 1 150 ? 40.264 43.011 12.862 1.00 17.20 150 GLU C N 1
ATOM 6265 C CA . GLU C 1 150 ? 41.423 43.164 13.752 1.00 17.41 150 GLU C CA 1
ATOM 6266 C C . GLU C 1 150 ? 41.466 44.542 14.417 1.00 16.88 150 GLU C C 1
ATOM 6267 O O . GLU C 1 150 ? 41.848 44.675 15.588 1.00 16.68 150 GLU C O 1
ATOM 6273 N N . ALA C 1 151 ? 41.059 45.556 13.654 1.00 16.31 151 ALA C N 1
ATOM 6274 C CA . ALA C 1 151 ? 41.077 46.949 14.075 1.00 15.63 151 ALA C CA 1
ATOM 6275 C C . ALA C 1 151 ? 40.258 47.266 15.330 1.00 15.23 151 ALA C C 1
ATOM 6276 O O . ALA C 1 151 ? 40.466 48.314 15.937 1.00 14.67 151 ALA C O 1
ATOM 6278 N N . TYR C 1 152 ? 39.334 46.382 15.717 1.00 14.95 152 TYR C N 1
ATOM 6279 C CA . TYR C 1 152 ? 38.516 46.626 16.920 1.00 14.44 152 TYR C CA 1
ATOM 6280 C C . TYR C 1 152 ? 39.373 46.789 18.178 1.00 14.29 152 TYR C C 1
ATOM 6281 O O . TYR C 1 152 ? 39.001 47.520 19.096 1.00 14.26 152 TYR C O 1
ATOM 6290 N N . ILE C 1 153 ? 40.524 46.118 18.203 1.00 14.13 153 ILE C N 1
ATOM 6291 C CA . ILE C 1 153 ? 41.428 46.174 19.355 1.00 13.96 153 ILE C CA 1
ATOM 6292 C C . ILE C 1 153 ? 42.062 47.568 19.533 1.00 13.86 153 ILE C C 1
ATOM 6293 O O . ILE C 1 153 ? 41.911 48.170 20.604 1.00 13.92 153 ILE C O 1
ATOM 6298 N N . PRO C 1 154 ? 42.739 48.107 18.488 1.00 13.52 154 PRO C N 1
ATOM 6299 C CA . PRO C 1 154 ? 43.249 49.480 18.643 1.00 13.21 154 PRO C CA 1
ATOM 6300 C C . PRO C 1 154 ? 42.157 50.542 18.767 1.00 12.90 154 PRO C C 1
ATOM 6301 O O . PRO C 1 154 ? 42.351 51.546 19.454 1.00 12.99 154 PRO C O 1
ATOM 6305 N N . ILE C 1 155 ? 41.018 50.320 18.116 1.00 12.84 155 ILE C N 1
ATOM 6306 C CA . ILE C 1 155 ? 39.885 51.233 18.233 1.00 12.59 155 ILE C CA 1
ATOM 6307 C C . ILE C 1 155 ? 39.387 51.302 19.689 1.00 12.57 155 ILE C C 1
ATOM 6308 O O . ILE C 1 155 ? 39.184 52.396 20.226 1.00 12.61 155 ILE C O 1
ATOM 6313 N N . ALA C 1 156 ? 39.226 50.141 20.325 1.00 12.20 156 ALA C N 1
ATOM 6314 C CA . ALA C 1 156 ? 38.887 50.077 21.756 1.00 12.03 156 ALA C CA 1
ATOM 6315 C C . ALA C 1 156 ? 39.895 50.849 22.615 1.00 12.10 156 ALA C C 1
ATOM 6316 O O . ALA C 1 156 ? 39.506 51.603 23.510 1.00 11.80 156 ALA C O 1
ATOM 6318 N N . PHE C 1 157 ? 41.187 50.674 22.334 1.00 12.01 157 PHE C N 1
ATOM 6319 C CA . PHE C 1 157 ? 42.216 51.436 23.042 1.00 12.06 157 PHE C CA 1
ATOM 6320 C C . PHE C 1 157 ? 42.137 52.941 22.786 1.00 12.30 157 PHE C C 1
ATOM 6321 O O . PHE C 1 157 ? 42.385 53.736 23.695 1.00 12.11 157 PHE C O 1
ATOM 6329 N N . ARG C 1 158 ? 41.787 53.332 21.561 1.00 12.94 158 ARG C N 1
ATOM 6330 C CA . ARG C 1 158 ? 41.587 54.752 21.240 1.00 13.31 158 ARG C CA 1
ATOM 6331 C C . ARG C 1 158 ? 40.429 55.360 22.034 1.00 13.37 158 ARG C C 1
ATOM 6332 O O . ARG C 1 158 ? 40.566 56.439 22.615 1.00 13.72 158 ARG C O 1
ATOM 6340 N N . MET C 1 159 ? 39.297 54.662 22.055 1.00 13.29 159 MET C N 1
ATOM 6341 C CA . MET C 1 159 ? 38.115 55.112 22.794 1.00 13.38 159 MET C CA 1
ATOM 6342 C C . MET C 1 159 ? 38.408 55.180 24.293 1.00 13.18 159 MET C C 1
ATOM 6343 O O . MET C 1 159 ? 37.997 56.121 24.978 1.00 13.11 159 MET C O 1
ATOM 6348 N N . ALA C 1 160 ? 39.138 54.185 24.788 1.00 12.97 160 ALA C N 1
ATOM 6349 C CA . ALA C 1 160 ? 39.501 54.127 26.201 1.00 13.18 160 ALA C CA 1
ATOM 6350 C C . ALA C 1 160 ? 40.385 55.306 26.592 1.00 13.24 160 ALA C C 1
ATOM 6351 O O . ALA C 1 160 ? 40.131 55.972 27.600 1.00 13.44 160 ALA C O 1
ATOM 6353 N N . LEU C 1 161 ? 41.399 55.579 25.772 1.00 13.10 161 LEU C N 1
ATOM 6354 C CA . LEU C 1 161 ? 42.298 56.714 25.985 1.00 13.17 161 LEU C CA 1
ATOM 6355 C C . LEU C 1 161 ? 41.553 58.052 26.036 1.00 13.13 161 LEU C C 1
ATOM 6356 O O . LEU C 1 161 ? 41.892 58.924 26.840 1.00 13.11 161 LEU C O 1
ATOM 6361 N N . ALA C 1 162 ? 40.542 58.204 25.184 1.00 13.06 162 ALA C N 1
ATOM 6362 C CA . ALA C 1 162 ? 39.743 59.433 25.144 1.00 13.56 162 ALA C CA 1
ATOM 6363 C C . ALA C 1 162 ? 38.848 59.571 26.376 1.00 13.81 162 ALA C C 1
ATOM 6364 O O . ALA C 1 162 ? 38.692 60.670 26.914 1.00 14.11 162 ALA C O 1
ATOM 6366 N N . ALA C 1 163 ? 38.277 58.456 26.828 1.00 13.96 163 ALA C N 1
ATOM 6367 C CA . ALA C 1 163 ? 37.376 58.461 27.989 1.00 14.07 163 ALA C CA 1
ATOM 6368 C C . ALA C 1 163 ? 38.094 58.735 29.317 1.00 14.29 163 ALA C C 1
ATOM 6369 O O . ALA C 1 163 ? 37.624 59.543 30.124 1.00 14.63 163 ALA C O 1
ATOM 6371 N N . ASP C 1 164 ? 39.225 58.071 29.554 1.00 14.09 164 ASP C N 1
ATOM 6372 C CA . ASP C 1 164 ? 40.010 58.327 30.766 1.00 14.24 164 ASP C CA 1
ATOM 6373 C C . ASP C 1 164 ? 41.506 58.083 30.553 1.00 14.11 164 ASP C C 1
ATOM 6374 O O . ASP C 1 164 ? 41.989 56.971 30.771 1.00 14.13 164 ASP C O 1
ATOM 6379 N N . PRO C 1 165 ? 42.243 59.128 30.138 1.00 14.00 165 PRO C N 1
ATOM 6380 C CA . PRO C 1 165 ? 43.691 59.000 29.943 1.00 13.91 165 PRO C CA 1
ATOM 6381 C C . PRO C 1 165 ? 44.492 58.860 31.248 1.00 13.79 165 PRO C C 1
ATOM 6382 O O . PRO C 1 165 ? 45.686 58.560 31.197 1.00 13.77 165 PRO C O 1
ATOM 6386 N N . THR C 1 166 ? 43.850 59.071 32.400 1.00 13.65 166 THR C N 1
ATOM 6387 C CA . THR C 1 166 ? 44.545 58.963 33.697 1.00 13.25 166 THR C CA 1
ATOM 6388 C C . THR C 1 166 ? 44.679 57.524 34.219 1.00 12.91 166 THR C C 1
ATOM 6389 O O . THR C 1 166 ? 45.407 57.281 35.182 1.00 12.83 166 THR C O 1
ATOM 6393 N N . THR C 1 167 ? 43.975 56.580 33.597 1.00 12.45 167 THR C N 1
ATOM 6394 C CA . THR C 1 167 ? 44.061 55.175 34.010 1.00 12.22 167 THR C CA 1
ATOM 6395 C C . THR C 1 167 ? 45.182 54.444 33.262 1.00 11.95 167 THR C C 1
ATOM 6396 O O . THR C 1 167 ? 45.726 54.974 32.293 1.00 12.02 167 THR C O 1
ATOM 6400 N N . LYS C 1 168 ? 45.534 53.243 33.721 1.00 11.60 168 LYS C N 1
ATOM 6401 C CA . LYS C 1 168 ? 46.445 52.373 32.971 1.00 11.47 168 LYS C CA 1
ATOM 6402 C C . LYS C 1 168 ? 45.631 51.464 32.054 1.00 11.29 168 LYS C C 1
ATOM 6403 O O . LYS C 1 168 ? 44.764 50.713 32.516 1.00 11.21 168 LYS C O 1
ATOM 6409 N N . LEU C 1 169 ? 45.906 51.548 30.755 1.00 10.97 169 LEU C N 1
ATOM 6410 C CA . LEU C 1 169 ? 45.156 50.811 29.742 1.00 10.73 169 LEU C CA 1
ATOM 6411 C C . LEU C 1 169 ? 45.813 49.459 29.479 1.00 10.74 169 LEU C C 1
ATOM 6412 O O . LEU C 1 169 ? 46.926 49.394 28.943 1.00 10.95 169 LEU C O 1
ATOM 6417 N N . TYR C 1 170 ? 45.126 48.387 29.870 1.00 10.56 170 TYR C N 1
ATOM 6418 C CA . TYR C 1 170 ? 45.678 47.026 29.820 1.00 10.38 170 TYR C CA 1
ATOM 6419 C C . TYR C 1 170 ? 45.019 46.122 28.779 1.00 10.23 170 TYR C C 1
ATOM 6420 O O . TYR C 1 170 ? 43.813 46.207 28.548 1.00 10.44 170 TYR C O 1
ATOM 6429 N N . TYR C 1 171 ? 45.825 45.262 28.158 1.00 10.29 171 TYR C N 1
ATOM 6430 C CA . TYR C 1 171 ? 45.322 44.063 27.502 1.00 10.49 171 TYR C CA 1
ATOM 6431 C C . TYR C 1 171 ? 45.489 42.900 28.485 1.00 10.67 171 TYR C C 1
ATOM 6432 O O . TYR C 1 171 ? 46.552 42.744 29.082 1.00 11.13 171 TYR C O 1
ATOM 6441 N N . ASN C 1 172 ? 44.445 42.093 28.648 1.00 10.43 172 ASN C N 1
ATOM 6442 C CA . ASN C 1 172 ? 44.434 41.013 29.640 1.00 10.55 172 ASN C CA 1
ATOM 6443 C C . ASN C 1 172 ? 44.104 39.660 28.997 1.00 10.50 172 ASN C C 1
ATOM 6444 O O . ASN C 1 172 ? 43.202 39.571 28.161 1.00 10.27 172 ASN C O 1
ATOM 6449 N N . ASP C 1 173 ? 44.839 38.612 29.373 1.00 10.40 173 ASP C N 1
ATOM 6450 C CA . ASP C 1 173 ? 44.611 37.276 28.799 1.00 10.65 173 ASP C CA 1
ATOM 6451 C C . ASP C 1 173 ? 45.229 36.158 29.643 1.00 10.50 173 ASP C C 1
ATOM 6452 O O . ASP C 1 173 ? 46.127 36.404 30.459 1.00 10.68 173 ASP C O 1
ATOM 6457 N N . TYR C 1 174 ? 44.745 34.933 29.442 1.00 10.43 174 TYR C N 1
ATOM 6458 C CA . TYR C 1 174 ? 45.272 33.762 30.142 1.00 10.50 174 TYR C CA 1
ATOM 6459 C C . TYR C 1 174 ? 46.153 32.933 29.221 1.00 10.69 174 TYR C C 1
ATOM 6460 O O . TYR C 1 174 ? 46.121 33.117 28.000 1.00 10.54 174 TYR C O 1
ATOM 6469 N N . ASN C 1 175 ? 46.924 32.024 29.822 1.00 10.82 175 ASN C N 1
ATOM 6470 C CA . ASN C 1 175 ? 47.841 31.124 29.103 1.00 11.48 175 ASN C CA 1
ATOM 6471 C C . ASN C 1 175 ? 48.900 31.830 28.254 1.00 11.72 175 ASN C C 1
ATOM 6472 O O . ASN C 1 175 ? 49.296 31.323 27.201 1.00 12.21 175 ASN C O 1
ATOM 6477 N N . LEU C 1 176 ? 49.349 32.995 28.716 1.00 11.75 176 LEU C N 1
ATOM 6478 C CA . LEU C 1 176 ? 50.457 33.710 28.082 1.00 11.80 176 LEU C CA 1
ATOM 6479 C C . LEU C 1 176 ? 51.784 33.393 28.762 1.00 12.05 176 LEU C C 1
ATOM 6480 O O . LEU C 1 176 ? 52.842 33.804 28.283 1.00 12.14 176 LEU C O 1
ATOM 6485 N N . GLU C 1 177 ? 51.717 32.651 29.865 1.00 12.32 177 GLU C N 1
ATOM 6486 C CA . GLU C 1 177 ? 52.873 32.419 30.744 1.00 12.85 177 GLU C CA 1
ATOM 6487 C C . GLU C 1 177 ? 53.885 31.419 30.178 1.00 13.19 177 GLU C C 1
ATOM 6488 O O . GLU C 1 177 ? 55.005 31.315 30.681 1.00 13.47 177 GLU C O 1
ATOM 6494 N N . TYR C 1 178 ? 53.491 30.687 29.141 1.00 13.87 178 TYR C N 1
ATOM 6495 C CA . TYR C 1 178 ? 54.261 29.527 28.691 1.00 14.18 178 TYR C CA 1
ATOM 6496 C C . TYR C 1 178 ? 55.250 29.819 27.560 1.00 14.55 178 TYR C C 1
ATOM 6497 O O . TYR C 1 178 ? 55.997 28.930 27.144 1.00 14.86 178 TYR C O 1
ATOM 6506 N N . GLY C 1 179 ? 55.268 31.065 27.089 1.00 14.97 179 GLY C N 1
ATOM 6507 C CA . GLY C 1 179 ? 56.210 31.506 26.057 1.00 15.45 179 GLY C CA 1
ATOM 6508 C C . GLY C 1 179 ? 56.016 30.746 24.760 1.00 15.74 179 GLY C C 1
ATOM 6509 O O . GLY C 1 179 ? 56.934 30.065 24.279 1.00 16.16 179 GLY C O 1
ATOM 6510 N N . ASN C 1 180 ? 54.809 30.840 24.208 1.00 15.34 180 ASN C N 1
ATOM 6511 C CA . ASN C 1 180 ? 54.464 30.122 22.985 1.00 14.96 180 ASN C CA 1
ATOM 6512 C C . ASN C 1 180 ? 53.726 31.028 21.997 1.00 14.40 180 ASN C C 1
ATOM 6513 O O . ASN C 1 180 ? 53.852 32.253 22.065 1.00 14.28 180 ASN C O 1
ATOM 6518 N N . ALA C 1 181 ? 52.957 30.427 21.091 1.00 13.90 181 ALA C N 1
ATOM 6519 C CA . ALA C 1 181 ? 52.233 31.178 20.061 1.00 13.65 181 ALA C CA 1
ATOM 6520 C C . ALA C 1 181 ? 51.220 32.180 20.639 1.00 13.17 181 ALA C C 1
ATOM 6521 O O . ALA C 1 181 ? 50.998 33.250 20.061 1.00 13.13 181 ALA C O 1
ATOM 6523 N N . LYS C 1 182 ? 50.607 31.845 21.771 1.00 12.68 182 LYS C N 1
ATOM 6524 C CA . LYS C 1 182 ? 49.662 32.776 22.403 1.00 12.41 182 LYS C CA 1
ATOM 6525 C C . LYS C 1 182 ? 50.386 33.985 22.981 1.00 12.37 182 LYS C C 1
ATOM 6526 O O . LYS C 1 182 ? 49.915 35.115 22.845 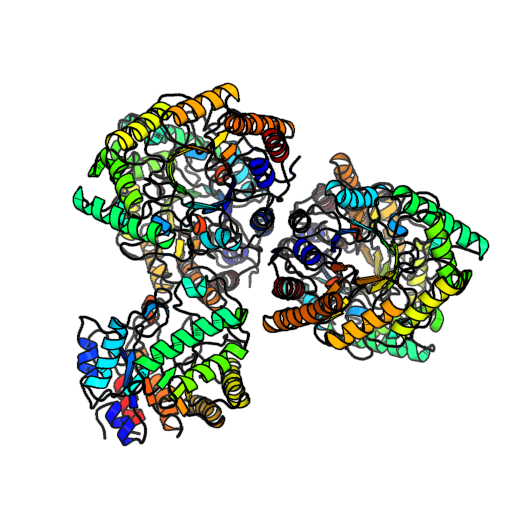1.00 12.39 182 LYS C O 1
ATOM 6532 N N . THR C 1 183 ? 51.537 33.748 23.609 1.00 12.59 183 THR C N 1
ATOM 6533 C CA . THR C 1 183 ? 52.379 34.841 24.104 1.00 12.83 183 THR C CA 1
ATOM 6534 C C . THR C 1 183 ? 52.738 35.792 22.956 1.00 13.04 183 THR C C 1
ATOM 6535 O O . THR C 1 183 ? 52.661 37.014 23.097 1.00 13.03 183 THR C O 1
ATOM 6539 N N . GLU C 1 184 ? 53.120 35.216 21.820 1.00 13.54 184 GLU C N 1
ATOM 6540 C CA . GLU C 1 184 ? 53.468 35.991 20.631 1.00 13.99 184 GLU C CA 1
ATOM 6541 C C . GLU C 1 184 ? 52.276 36.798 20.101 1.00 13.69 184 GLU C C 1
ATOM 6542 O O . GLU C 1 184 ? 52.451 37.906 19.601 1.00 13.90 184 GLU C O 1
ATOM 6548 N N . GLY C 1 185 ? 51.072 36.239 20.227 1.00 13.64 185 GLY C N 1
ATOM 6549 C CA . GLY C 1 185 ? 49.833 36.926 19.844 1.00 13.39 185 GLY C CA 1
ATOM 6550 C C . GLY C 1 185 ? 49.553 38.165 20.682 1.00 13.26 185 GLY C C 1
ATOM 6551 O O . GLY C 1 185 ? 49.080 39.185 20.167 1.00 13.22 185 GLY C O 1
ATOM 6552 N N . ALA C 1 186 ? 49.847 38.077 21.978 1.00 13.02 186 ALA C N 1
ATOM 6553 C CA . ALA C 1 186 ? 49.733 39.230 22.871 1.00 12.79 186 ALA C CA 1
ATOM 6554 C C . ALA C 1 186 ? 50.724 40.314 22.449 1.00 12.69 186 ALA C C 1
ATOM 6555 O O . ALA C 1 186 ? 50.407 41.508 22.473 1.00 12.35 186 ALA C O 1
ATOM 6557 N N . LYS C 1 187 ? 51.923 39.888 22.057 1.00 12.73 187 LYS C N 1
ATOM 6558 C CA . LYS C 1 187 ? 52.917 40.818 21.529 1.00 13.09 187 LYS C CA 1
ATOM 6559 C C . LYS C 1 187 ? 52.409 41.447 20.227 1.00 12.96 187 LYS C C 1
ATOM 6560 O O . LYS C 1 187 ? 52.529 42.662 20.035 1.00 12.92 187 LYS C O 1
ATOM 6566 N N . ARG C 1 188 ? 51.811 40.630 19.358 1.00 13.08 188 ARG C N 1
ATOM 6567 C CA . ARG C 1 188 ? 51.211 41.144 18.121 1.00 12.95 188 ARG C CA 1
ATOM 6568 C C . ARG C 1 188 ? 50.196 42.247 18.418 1.00 12.99 188 ARG C C 1
ATOM 6569 O O . ARG C 1 188 ? 50.181 43.284 17.743 1.00 12.94 188 ARG C O 1
ATOM 6577 N N . ILE C 1 189 ? 49.374 42.024 19.443 1.00 13.15 189 ILE C N 1
ATOM 6578 C CA . ILE C 1 189 ? 48.355 42.985 19.862 1.00 13.12 189 ILE C CA 1
ATOM 6579 C C . ILE C 1 189 ? 48.959 44.314 20.329 1.00 13.29 189 ILE C C 1
ATOM 6580 O O . ILE C 1 189 ? 48.506 45.379 19.905 1.00 13.41 189 ILE C O 1
ATOM 6585 N N . ALA C 1 190 ? 49.972 44.249 21.194 1.00 13.38 190 ALA C N 1
ATOM 6586 C CA . ALA C 1 190 ? 50.633 45.458 21.707 1.00 13.66 190 ALA C CA 1
ATOM 6587 C C . ALA C 1 190 ? 51.319 46.244 20.595 1.00 13.79 190 ALA C C 1
ATOM 6588 O O . ALA C 1 190 ? 51.241 47.478 20.556 1.00 13.76 190 ALA C O 1
ATOM 6590 N N . ARG C 1 191 ? 51.993 45.520 19.702 1.00 14.06 191 ARG C N 1
ATOM 6591 C CA . ARG C 1 191 ? 52.635 46.111 18.525 1.00 14.17 191 ARG C CA 1
ATOM 6592 C C . ARG C 1 191 ? 51.606 46.810 17.642 1.00 14.26 191 ARG C C 1
ATOM 6593 O O . ARG C 1 191 ? 51.865 47.900 17.129 1.00 14.48 191 ARG C O 1
ATOM 6601 N N . LEU C 1 192 ? 50.443 46.177 17.481 1.00 14.12 192 LEU C N 1
ATOM 6602 C CA . LEU C 1 192 ? 49.347 46.733 16.686 1.00 14.39 192 LEU C CA 1
ATOM 6603 C C . LEU C 1 192 ? 48.872 48.071 17.243 1.00 14.31 192 LEU C C 1
ATOM 6604 O O . LEU C 1 192 ? 48.804 49.069 16.510 1.00 14.40 192 LEU C O 1
ATOM 6609 N N . VAL C 1 193 ? 48.549 48.089 18.539 1.00 14.12 193 VAL C N 1
ATOM 6610 C CA . VAL C 1 193 ? 48.143 49.319 19.218 1.00 13.90 193 VAL C CA 1
ATOM 6611 C C . VAL C 1 193 ? 49.184 50.432 19.056 1.00 14.30 193 VAL C C 1
ATOM 6612 O O . VAL C 1 193 ? 48.835 51.552 18.697 1.00 14.13 193 VAL C O 1
ATOM 6616 N N . LYS C 1 194 ? 50.454 50.114 19.312 1.00 14.88 194 LYS C N 1
ATOM 6617 C CA . LYS C 1 194 ? 51.543 51.092 19.192 1.00 15.67 194 LYS C CA 1
ATOM 6618 C C . LYS C 1 194 ? 51.752 51.612 17.760 1.00 16.16 194 LYS C C 1
ATOM 6619 O O . LYS C 1 194 ? 52.150 52.763 17.570 1.00 16.31 194 LYS C O 1
ATOM 6625 N N . SER C 1 195 ? 51.480 50.763 16.767 1.00 16.55 195 SER C N 1
ATOM 6626 C CA . SER C 1 195 ? 51.634 51.126 15.352 1.00 16.97 195 SER C CA 1
ATOM 6627 C C . SER C 1 195 ? 50.585 52.147 14.914 1.00 17.13 195 SER C C 1
ATOM 6628 O O . SER C 1 195 ? 50.760 52.838 13.907 1.00 16.84 195 SER C O 1
ATOM 6631 N N . TYR C 1 196 ? 49.501 52.232 15.681 1.00 16.95 196 TYR C N 1
ATOM 6632 C CA . TYR C 1 196 ? 48.461 53.233 15.471 1.00 17.21 196 TYR C CA 1
ATOM 6633 C C . TYR C 1 196 ? 48.823 54.552 16.150 1.00 17.24 196 TYR C C 1
ATOM 6634 O O . TYR C 1 196 ? 48.084 55.529 16.047 1.00 17.58 196 TYR C O 1
ATOM 6643 N N . GLY C 1 197 ? 49.958 54.579 16.845 1.00 16.98 197 GLY C N 1
ATOM 6644 C CA . GLY C 1 197 ? 50.347 55.737 17.647 1.00 16.91 197 GLY C CA 1
ATOM 6645 C C . GLY C 1 197 ? 49.534 55.836 18.929 1.00 16.75 197 GLY C C 1
ATOM 6646 O O . GLY C 1 197 ? 49.465 56.900 19.552 1.00 16.68 197 GLY C O 1
ATOM 6647 N N . LEU C 1 198 ? 48.915 54.724 19.322 1.00 16.46 198 LEU C N 1
ATOM 6648 C CA . LEU C 1 198 ? 48.046 54.698 20.499 1.00 16.18 198 LEU C CA 1
ATOM 6649 C C . LEU C 1 198 ? 48.766 54.145 21.724 1.00 16.07 198 LEU C C 1
ATOM 6650 O O . LEU C 1 198 ? 49.874 53.611 21.619 1.00 15.84 198 LEU C O 1
ATOM 6655 N N . ARG C 1 199 ? 48.125 54.274 22.883 1.00 15.64 199 ARG C N 1
ATOM 6656 C CA . ARG C 1 199 ? 48.737 53.898 24.142 1.00 15.26 199 ARG C CA 1
ATOM 6657 C C . ARG C 1 199 ? 48.224 52.554 24.653 1.00 14.87 199 ARG C C 1
ATOM 6658 O O . ARG C 1 199 ? 47.022 52.363 24.829 1.00 14.68 199 ARG C O 1
ATOM 6666 N N . ILE C 1 200 ? 49.149 51.622 24.865 1.00 14.25 200 ILE C N 1
ATOM 6667 C CA . ILE C 1 200 ? 48.889 50.467 25.718 1.00 13.88 200 ILE C CA 1
ATOM 6668 C C . ILE C 1 200 ? 49.877 50.509 26.887 1.00 13.64 200 ILE C C 1
ATOM 6669 O O . ILE C 1 200 ? 51.097 50.484 26.689 1.00 13.56 200 ILE C O 1
ATOM 6674 N N . ASP C 1 201 ? 49.337 50.594 28.102 1.00 13.14 201 ASP C N 1
ATOM 6675 C CA . ASP C 1 201 ? 50.152 50.780 29.303 1.00 13.12 201 ASP C CA 1
ATOM 6676 C C . ASP C 1 201 ? 50.640 49.474 29.911 1.00 12.75 201 ASP C C 1
ATOM 6677 O O . ASP C 1 201 ? 51.695 49.436 30.545 1.00 13.04 201 ASP C O 1
ATOM 6682 N N . GLY C 1 202 ? 49.867 48.409 29.721 1.00 12.17 202 GLY C N 1
ATOM 6683 C CA . GLY C 1 202 ? 50.172 47.138 30.350 1.00 11.90 202 GLY C CA 1
ATOM 6684 C C . GLY C 1 202 ? 49.630 45.906 29.658 1.00 11.62 202 GLY C C 1
ATOM 6685 O O . GLY C 1 202 ? 48.693 45.982 28.860 1.00 11.57 202 GLY C O 1
ATOM 6686 N N . ILE C 1 203 ? 50.254 44.769 29.962 1.00 11.58 203 ILE C N 1
ATOM 6687 C CA . ILE C 1 203 ? 49.727 43.460 29.606 1.00 10.90 203 ILE C CA 1
ATOM 6688 C C . ILE C 1 203 ? 49.458 42.686 30.899 1.00 10.59 203 ILE C C 1
ATOM 6689 O O . ILE C 1 203 ? 50.340 42.547 31.753 1.00 9.92 203 ILE C O 1
ATOM 6694 N N . GLY C 1 204 ? 48.214 42.240 31.056 1.00 9.97 204 GLY C N 1
ATOM 6695 C CA . GLY C 1 204 ? 47.820 41.457 32.211 1.00 9.72 204 GLY C CA 1
ATOM 6696 C C . GLY C 1 204 ? 47.898 39.980 31.890 1.00 9.51 204 GLY C C 1
ATOM 6697 O O . GLY C 1 204 ? 47.274 39.512 30.933 1.00 9.46 204 GLY C O 1
ATOM 6698 N N . LEU C 1 205 ? 48.692 39.247 32.670 1.00 9.36 205 LEU C N 1
ATOM 6699 C CA . LEU C 1 205 ? 48.744 37.798 32.558 1.00 9.15 205 LEU C CA 1
ATOM 6700 C C . LEU C 1 205 ? 47.875 37.229 33.672 1.00 9.43 205 LEU C C 1
ATOM 6701 O O . LEU C 1 205 ? 48.210 37.352 34.852 1.00 9.64 205 LEU C O 1
ATOM 6706 N N . GLN C 1 206 ? 46.748 36.629 33.298 1.00 8.94 206 GLN C N 1
ATOM 6707 C CA . GLN C 1 206 ? 45.776 36.156 34.281 1.00 8.91 206 GLN C CA 1
ATOM 6708 C C . GLN C 1 206 ? 46.378 35.191 35.296 1.00 8.82 206 GLN C C 1
ATOM 6709 O O . GLN C 1 206 ? 46.039 35.253 36.471 1.00 8.96 206 GLN C O 1
ATOM 6715 N N . ALA C 1 207 ? 47.277 34.319 34.837 1.00 8.64 207 ALA C N 1
ATOM 6716 C CA . ALA C 1 207 ? 47.950 33.340 35.701 1.00 8.99 207 ALA C CA 1
ATOM 6717 C C . ALA C 1 207 ? 46.975 32.385 36.393 1.00 9.21 207 ALA C C 1
ATOM 6718 O O . ALA C 1 207 ? 47.051 32.169 37.605 1.00 8.87 207 ALA C O 1
ATOM 6720 N N . HIS C 1 208 ? 46.044 31.835 35.619 1.00 9.44 208 HIS C N 1
ATOM 6721 C CA . HIS C 1 208 ? 45.277 30.682 36.074 1.00 9.76 208 HIS C CA 1
ATOM 6722 C C . HIS C 1 208 ? 46.129 29.456 35.773 1.00 10.38 208 HIS C C 1
ATOM 6723 O O . HIS C 1 208 ? 46.124 28.944 34.647 1.00 10.62 208 HIS C O 1
ATOM 6730 N N . MET C 1 209 ? 46.880 29.022 36.788 1.00 10.30 209 MET C N 1
ATOM 6731 C CA . MET C 1 209 ? 47.900 27.983 36.648 1.00 10.61 209 MET C CA 1
ATOM 6732 C C . MET C 1 209 ? 47.503 26.696 37.371 1.00 10.66 209 MET C C 1
ATOM 6733 O O . MET C 1 209 ? 46.456 26.631 38.027 1.00 10.02 209 MET C O 1
ATOM 6738 N N . THR C 1 210 ? 48.350 25.674 37.235 1.00 10.91 210 THR C N 1
ATOM 6739 C CA . THR C 1 210 ? 48.231 24.450 38.027 1.00 11.35 210 THR C CA 1
ATOM 6740 C C . THR C 1 210 ? 49.557 24.129 38.718 1.00 11.70 210 THR C C 1
ATOM 6741 O O . THR C 1 210 ? 50.618 24.595 38.289 1.00 12.03 210 THR C O 1
ATOM 6745 N N . SER C 1 211 ? 49.482 23.341 39.788 1.00 11.99 211 SER C N 1
ATOM 6746 C CA . SER C 1 211 ? 50.670 22.863 40.500 1.00 12.47 211 SER C CA 1
ATOM 6747 C C . SER C 1 211 ? 50.982 21.403 40.154 1.00 12.53 211 SER C C 1
ATOM 6748 O O . SER C 1 211 ? 51.985 20.842 40.611 1.00 12.82 211 SER C O 1
ATOM 6751 N N . GLU C 1 212 ? 50.107 20.800 39.350 1.00 12.64 212 GLU C N 1
ATOM 6752 C CA . GLU C 1 212 ? 50.265 19.431 38.852 1.00 12.39 212 GLU C CA 1
ATOM 6753 C C . GLU C 1 212 ? 49.420 19.290 37.589 1.00 12.39 212 GLU C C 1
ATOM 6754 O O . GLU C 1 212 ? 48.554 20.129 37.328 1.00 12.52 212 GLU C O 1
ATOM 6760 N N . SER C 1 213 ? 49.672 18.245 36.802 1.00 12.11 213 SER C N 1
ATOM 6761 C CA A SER C 1 213 ? 48.849 17.969 35.631 0.50 12.02 213 SER C CA 1
ATOM 6762 C CA B SER C 1 213 ? 48.854 17.964 35.628 0.50 11.91 213 SER C CA 1
ATOM 6763 C C . SER C 1 213 ? 47.399 17.757 36.047 1.00 11.88 213 SER C C 1
ATOM 6764 O O . SER C 1 213 ? 47.113 16.968 36.951 1.00 12.08 213 SER C O 1
ATOM 6769 N N . THR C 1 214 ? 46.495 18.487 35.402 1.00 11.58 214 THR C N 1
ATOM 6770 C CA . THR C 1 214 ? 45.057 18.284 35.574 1.00 11.39 214 THR C CA 1
ATOM 6771 C C . THR C 1 214 ? 44.476 18.015 34.188 1.00 11.37 214 THR C C 1
ATOM 6772 O O . THR C 1 214 ? 45.157 18.245 33.184 1.00 11.38 214 THR C O 1
ATOM 6776 N N . PRO C 1 215 ? 43.220 17.537 34.113 1.00 11.51 215 PRO C N 1
ATOM 6777 C CA . PRO C 1 215 ? 42.636 17.277 32.789 1.00 11.57 215 PRO C CA 1
ATOM 6778 C C . PRO C 1 215 ? 42.580 18.502 31.870 1.00 11.70 215 PRO C C 1
ATOM 6779 O O . PRO C 1 215 ? 42.637 18.348 30.646 1.00 11.72 215 PRO C O 1
ATOM 6783 N N . THR C 1 216 ? 42.496 19.701 32.452 1.00 12.01 216 THR C N 1
ATOM 6784 C CA . THR C 1 216 ? 42.383 20.936 31.670 1.00 12.22 216 THR C CA 1
ATOM 6785 C C . THR C 1 216 ? 43.719 21.613 31.366 1.00 12.76 216 THR C C 1
ATOM 6786 O O . THR C 1 216 ? 43.799 22.443 30.463 1.00 12.81 216 THR C O 1
ATOM 6790 N N . GLN C 1 217 ? 44.756 21.284 32.132 1.00 13.36 217 GLN C N 1
ATOM 6791 C CA . GLN C 1 217 ? 46.071 21.897 31.951 1.00 13.78 217 GLN C CA 1
ATOM 6792 C C . GLN C 1 217 ? 47.162 20.910 32.373 1.00 14.00 217 GLN C C 1
ATOM 6793 O O . GLN C 1 217 ? 47.360 20.671 33.571 1.00 14.05 217 GLN C O 1
ATOM 6799 N N . ASN C 1 218 ? 47.843 20.328 31.381 1.00 13.77 218 ASN C N 1
ATOM 6800 C CA . ASN C 1 218 ? 48.838 19.274 31.617 1.00 14.17 218 ASN C CA 1
ATOM 6801 C C . ASN C 1 218 ? 50.189 19.809 32.092 1.00 14.00 218 ASN C C 1
ATOM 6802 O O . ASN C 1 218 ? 50.954 19.083 32.732 1.00 14.03 218 ASN C O 1
ATOM 6807 N N . THR C 1 219 ? 50.480 21.068 31.766 1.00 13.96 219 THR C N 1
ATOM 6808 C CA . THR C 1 219 ? 51.751 21.691 32.124 1.00 14.08 219 THR C CA 1
ATOM 6809 C C . THR C 1 219 ? 51.613 22.455 33.440 1.00 14.04 219 THR C C 1
ATOM 6810 O O . THR C 1 219 ? 50.865 23.437 33.506 1.00 13.93 219 THR C O 1
ATOM 6814 N N . PRO C 1 220 ? 52.334 22.006 34.487 1.00 13.95 220 PRO C N 1
ATOM 6815 C CA . PRO C 1 220 ? 52.337 22.688 35.781 1.00 13.86 220 PRO C CA 1
ATOM 6816 C C . PRO C 1 220 ? 53.097 24.002 35.687 1.00 13.58 220 PRO C C 1
ATOM 6817 O O . PRO C 1 220 ? 53.844 24.211 34.721 1.00 13.73 220 PRO C O 1
ATOM 6821 N N . THR C 1 221 ? 52.894 24.880 36.670 1.00 13.25 221 THR C N 1
ATOM 6822 C CA . THR C 1 221 ? 53.567 26.180 36.726 1.00 12.78 221 THR C CA 1
ATOM 6823 C C . THR C 1 221 ? 55.052 26.016 36.400 1.00 13.04 221 THR C C 1
ATOM 6824 O O . THR C 1 221 ? 55.739 25.229 37.058 1.00 12.86 221 THR C O 1
ATOM 6828 N N . PRO C 1 222 ? 55.540 26.737 35.371 1.00 13.38 222 PRO C N 1
ATOM 6829 C CA . PRO C 1 222 ? 56.933 26.618 34.924 1.00 13.52 222 PRO C CA 1
ATOM 6830 C C . PRO C 1 222 ? 57.944 27.091 35.969 1.00 13.81 222 PRO C C 1
ATOM 6831 O O . PRO C 1 222 ? 57.564 27.558 37.044 1.00 13.65 222 PRO C O 1
ATOM 6835 N N . SER C 1 223 ? 59.230 26.968 35.644 1.00 14.10 223 SER C N 1
ATOM 6836 C CA . SER C 1 223 ? 60.278 27.428 36.541 1.00 14.11 223 SER C CA 1
ATOM 6837 C C . SER C 1 223 ? 60.234 28.950 36.673 1.00 14.19 223 SER C C 1
ATOM 6838 O O . SER C 1 223 ? 59.796 29.660 35.758 1.00 14.20 223 SER C O 1
ATOM 6841 N N . ARG C 1 224 ? 60.689 29.443 37.820 1.00 14.33 224 ARG C N 1
ATOM 6842 C CA . ARG C 1 224 ? 60.786 30.875 38.059 1.00 14.59 224 ARG C CA 1
ATOM 6843 C C . ARG C 1 224 ? 61.530 31.579 36.920 1.00 14.97 224 ARG C C 1
ATOM 6844 O O . ARG C 1 224 ? 61.076 32.614 36.430 1.00 15.09 224 ARG C O 1
ATOM 6852 N N . ALA C 1 225 ? 62.664 31.010 36.502 1.00 15.33 225 ALA C N 1
ATOM 6853 C CA . ALA C 1 225 ? 63.488 31.582 35.428 1.00 15.58 225 ALA C CA 1
ATOM 6854 C C . ALA C 1 225 ? 62.732 31.728 34.101 1.00 15.64 225 ALA C C 1
ATOM 6855 O O . ALA C 1 225 ? 62.792 32.778 33.460 1.00 15.59 225 ALA C O 1
ATOM 6857 N N . LYS C 1 226 ? 62.024 30.672 33.704 1.00 15.88 226 LYS C N 1
ATOM 6858 C CA . LYS C 1 226 ? 61.247 30.676 32.468 1.00 16.21 226 LYS C CA 1
ATOM 6859 C C . LYS C 1 226 ? 60.132 31.720 32.539 1.00 15.90 226 LYS C C 1
ATOM 6860 O O . LYS C 1 226 ? 59.935 32.499 31.602 1.00 16.00 226 LYS C O 1
ATOM 6866 N N . LEU C 1 227 ? 59.428 31.757 33.666 1.00 15.52 227 LEU C N 1
ATOM 6867 C CA . LEU C 1 227 ? 58.372 32.747 33.871 1.00 15.44 227 LEU C CA 1
ATOM 6868 C C . LEU C 1 227 ? 58.923 34.170 33.835 1.00 15.32 227 LEU C C 1
ATOM 6869 O O . LEU C 1 227 ? 58.326 35.051 33.211 1.00 15.42 227 LEU C O 1
ATOM 6874 N N . ALA C 1 228 ? 60.067 34.389 34.487 1.00 15.16 228 ALA C N 1
ATOM 6875 C CA . ALA C 1 228 ? 60.718 35.703 34.466 1.00 15.39 228 ALA C CA 1
ATOM 6876 C C . ALA C 1 228 ? 61.051 36.150 33.041 1.00 15.44 228 ALA C C 1
ATOM 6877 O O . ALA C 1 228 ? 60.835 37.309 32.687 1.00 15.57 228 ALA C O 1
ATOM 6879 N N . SER C 1 229 ? 61.565 35.230 32.227 1.00 15.67 229 SER C N 1
ATOM 6880 C CA . SER C 1 229 ? 61.929 35.555 30.848 1.00 16.20 229 SER C CA 1
ATOM 6881 C C . SER C 1 229 ? 60.709 35.877 29.975 1.00 15.79 229 SER C C 1
ATOM 6882 O O . SER C 1 229 ? 60.777 36.743 29.107 1.00 15.47 229 SER C O 1
ATOM 6885 N N . VAL C 1 230 ? 59.599 35.179 30.219 1.00 15.66 230 VAL C N 1
ATOM 6886 C CA . VAL C 1 230 ? 58.339 35.436 29.513 1.00 15.35 230 VAL C CA 1
ATOM 6887 C C . VAL C 1 230 ? 57.811 36.818 29.889 1.00 15.35 230 VAL C C 1
ATOM 6888 O O . VAL C 1 230 ? 57.440 37.617 29.026 1.00 15.03 230 VAL C O 1
ATOM 6892 N N . LEU C 1 231 ? 57.801 37.090 31.190 1.00 15.42 231 LEU C N 1
ATOM 6893 C CA . LEU C 1 231 ? 57.355 38.363 31.722 1.00 15.84 231 LEU C CA 1
ATOM 6894 C C . LEU C 1 231 ? 58.198 39.512 31.157 1.00 16.02 231 LEU C C 1
ATOM 6895 O O . LEU C 1 231 ? 57.657 40.519 30.694 1.00 15.89 231 LEU C O 1
ATOM 6900 N N . GLN C 1 232 ? 59.522 39.343 31.171 1.00 16.35 232 GLN C N 1
ATOM 6901 C CA . GLN C 1 232 ? 60.432 40.372 30.664 1.00 16.65 232 GLN C CA 1
ATOM 6902 C C . GLN C 1 232 ? 60.286 40.546 29.145 1.00 16.28 232 GLN C C 1
ATOM 6903 O O . GLN C 1 232 ? 60.368 41.660 28.638 1.00 16.23 232 GLN C O 1
ATOM 6909 N N . GLY C 1 233 ? 60.061 39.441 28.437 1.00 16.44 233 GLY C N 1
ATOM 6910 C CA . GLY C 1 233 ? 59.811 39.470 26.988 1.00 16.20 233 GLY C CA 1
ATOM 6911 C C . GLY C 1 233 ? 58.640 40.361 26.601 1.00 15.98 233 GLY C C 1
ATOM 6912 O O . GLY C 1 233 ? 58.693 41.077 25.601 1.00 15.32 233 GLY C O 1
ATOM 6913 N N . LEU C 1 234 ? 57.581 40.312 27.407 1.00 15.91 234 LEU C N 1
ATOM 6914 C CA . LEU C 1 234 ? 56.416 41.179 27.223 1.00 15.82 234 LEU C CA 1
ATOM 6915 C C . LEU C 1 234 ? 56.720 42.619 27.636 1.00 16.01 234 LEU C C 1
ATOM 6916 O O . LEU C 1 234 ? 56.348 43.562 26.938 1.00 15.76 234 LEU C O 1
ATOM 6921 N N . ALA C 1 235 ? 57.411 42.792 28.761 1.00 16.67 235 ALA C N 1
ATOM 6922 C CA . ALA C 1 235 ? 57.797 44.131 29.218 1.00 16.64 235 ALA C CA 1
ATOM 6923 C C . ALA C 1 235 ? 58.660 44.866 28.185 1.00 17.04 235 ALA C C 1
ATOM 6924 O O . ALA C 1 235 ? 58.573 46.093 28.059 1.00 16.91 235 ALA C O 1
ATOM 6926 N N . ASP C 1 236 ? 59.473 44.105 27.449 1.00 17.48 236 ASP C N 1
ATOM 6927 C CA . ASP C 1 236 ? 60.363 44.644 26.409 1.00 18.11 236 ASP C CA 1
ATOM 6928 C C . ASP C 1 236 ? 59.643 45.512 25.376 1.00 18.31 236 ASP C C 1
ATOM 6929 O O . ASP C 1 236 ? 60.241 46.426 24.810 1.00 18.58 236 ASP C O 1
ATOM 6934 N N . LEU C 1 237 ? 58.363 45.218 25.145 1.00 18.23 237 LEU C N 1
ATOM 6935 C CA . LEU C 1 237 ? 57.525 45.967 24.208 1.00 18.43 237 LEU C CA 1
ATOM 6936 C C . LEU C 1 237 ? 57.370 47.431 24.603 1.00 18.14 237 LEU C C 1
ATOM 6937 O O . LEU C 1 237 ? 57.033 48.266 23.767 1.00 18.38 237 LEU C O 1
ATOM 6942 N N . GLY C 1 238 ? 57.619 47.736 25.875 1.00 17.47 238 GLY C N 1
ATOM 6943 C CA . GLY C 1 238 ? 57.411 49.079 26.405 1.00 16.95 238 GLY C CA 1
ATOM 6944 C C . GLY C 1 238 ? 56.078 49.157 27.135 1.00 16.43 238 GLY C C 1
ATOM 6945 O O . GLY C 1 238 ? 55.293 50.085 26.923 1.00 16.39 238 GLY C O 1
ATOM 6946 N N . VAL C 1 239 ? 55.828 48.159 27.981 1.00 15.68 239 VAL C N 1
ATOM 6947 C CA . VAL C 1 239 ? 54.613 48.077 28.792 1.00 14.89 239 VAL C CA 1
ATOM 6948 C C . VAL C 1 239 ? 54.950 47.586 30.194 1.00 14.41 239 VAL C C 1
ATOM 6949 O O . VAL C 1 239 ? 55.957 46.895 30.394 1.00 14.45 239 VAL C O 1
ATOM 6953 N N . ASP C 1 240 ? 54.111 47.951 31.162 1.00 13.50 240 ASP C N 1
ATOM 6954 C CA . ASP C 1 240 ? 54.110 47.286 32.463 1.00 13.07 240 ASP C CA 1
ATOM 6955 C C . ASP C 1 240 ? 53.495 45.898 32.306 1.00 12.31 240 ASP C C 1
ATOM 6956 O O . ASP C 1 240 ? 52.740 45.647 31.363 1.00 12.31 240 ASP C O 1
ATOM 6961 N N . VAL C 1 241 ? 53.822 44.996 33.223 1.00 11.70 241 VAL C N 1
ATOM 6962 C CA . VAL C 1 241 ? 53.170 43.693 33.260 1.00 11.32 241 VAL C CA 1
ATOM 6963 C C . VAL C 1 241 ? 52.643 43.441 34.671 1.00 11.17 241 VAL C C 1
ATOM 6964 O O . VAL C 1 241 ? 53.104 44.060 35.628 1.00 11.50 241 VAL C O 1
ATOM 6968 N N . ALA C 1 242 ? 51.656 42.561 34.791 1.00 10.90 242 ALA C N 1
ATOM 6969 C CA . ALA C 1 242 ? 51.086 42.223 36.089 1.00 10.27 242 ALA C CA 1
ATOM 6970 C C . ALA C 1 242 ? 50.432 40.863 35.999 1.00 10.05 242 ALA C C 1
ATOM 6971 O O . ALA C 1 242 ? 49.935 40.479 34.939 1.00 9.89 242 ALA C O 1
ATOM 6973 N N . TYR C 1 243 ? 50.457 40.126 37.102 1.00 9.56 243 TYR C N 1
ATOM 6974 C CA . TYR C 1 243 ? 49.636 38.932 37.213 1.00 9.39 243 TYR C CA 1
ATOM 6975 C C . TYR C 1 243 ? 48.305 39.421 37.780 1.00 9.06 243 TYR C C 1
ATOM 6976 O O . TYR C 1 243 ? 48.274 40.077 38.825 1.00 9.17 243 TYR C O 1
ATOM 6985 N N . THR C 1 244 ? 47.215 39.130 37.072 1.00 8.72 244 THR C N 1
ATOM 6986 C CA . THR C 1 244 ? 45.936 39.810 37.309 1.00 8.33 244 THR C CA 1
ATOM 6987 C C . THR C 1 244 ? 44.836 38.946 37.921 1.00 8.35 244 THR C C 1
ATOM 6988 O O . THR C 1 244 ? 43.890 39.478 38.512 1.00 8.15 244 THR C O 1
ATOM 6992 N N . GLU C 1 245 ? 44.945 37.627 37.773 1.00 8.07 245 GLU C N 1
ATOM 6993 C CA . GLU C 1 245 ? 43.897 36.720 38.252 1.00 8.22 245 GLU C CA 1
ATOM 6994 C C . GLU C 1 245 ? 44.500 35.438 38.827 1.00 8.27 245 GLU C C 1
ATOM 6995 O O . GLU C 1 245 ? 43.964 34.340 38.632 1.00 8.49 245 GLU C O 1
ATOM 7001 N N . LEU C 1 246 ? 45.625 35.584 39.522 1.00 8.11 246 LEU C N 1
ATOM 7002 C CA . LEU C 1 246 ? 46.421 34.439 39.961 1.00 8.47 246 LEU C CA 1
ATOM 7003 C C . LEU C 1 246 ? 45.665 33.445 40.844 1.00 8.60 246 LEU C C 1
ATOM 7004 O O . LEU C 1 246 ? 45.117 33.799 41.894 1.00 8.24 246 LEU C O 1
ATOM 7009 N N . ASP C 1 247 ? 45.633 32.200 40.384 1.00 8.62 247 ASP C N 1
ATOM 7010 C CA . ASP C 1 247 ? 45.305 31.055 41.225 1.00 8.72 247 ASP C CA 1
ATOM 7011 C C . ASP C 1 247 ? 46.002 29.831 40.655 1.00 8.54 247 ASP C C 1
ATOM 7012 O O . ASP C 1 247 ? 46.335 29.794 39.468 1.00 8.58 247 ASP C O 1
ATOM 7017 N N . ILE C 1 248 ? 46.253 28.847 41.509 1.00 8.36 248 ILE C N 1
ATOM 7018 C CA . ILE C 1 248 ? 47.007 27.667 41.100 1.00 8.41 248 ILE C CA 1
ATOM 7019 C C . ILE C 1 248 ? 46.281 26.416 41.576 1.00 8.64 248 ILE C C 1
ATOM 7020 O O . ILE C 1 248 ? 46.343 26.052 42.759 1.00 8.90 248 ILE C O 1
ATOM 7025 N N . ARG C 1 249 ? 45.580 25.775 40.644 1.00 8.95 249 ARG C N 1
ATOM 7026 C CA . ARG C 1 249 ? 44.672 24.682 40.969 1.00 9.24 249 ARG C CA 1
ATOM 7027 C C . ARG C 1 249 ? 45.359 23.329 40.915 1.00 9.55 249 ARG C C 1
ATOM 7028 O O . ARG C 1 249 ? 46.392 23.171 40.259 1.00 9.86 249 ARG C O 1
ATOM 7036 N N . MET C 1 250 ? 44.770 22.363 41.611 1.00 9.67 250 MET C N 1
ATOM 7037 C CA . MET C 1 250 ? 45.266 20.988 41.662 1.00 11.00 250 MET C CA 1
ATOM 7038 C C . MET C 1 250 ? 44.080 20.035 41.523 1.00 11.19 250 MET C C 1
ATOM 7039 O O . MET C 1 250 ? 42.928 20.478 41.507 1.00 11.06 250 MET C O 1
ATOM 7044 N N . ASN C 1 251 ? 44.353 18.736 41.442 1.00 11.55 251 ASN C N 1
ATOM 7045 C CA . ASN C 1 251 ? 43.292 17.732 41.546 1.00 12.32 251 ASN C CA 1
ATOM 7046 C C . ASN C 1 251 ? 42.945 17.505 43.010 1.00 12.85 251 ASN C C 1
ATOM 7047 O O . ASN C 1 251 ? 43.815 17.159 43.810 1.00 13.13 251 ASN C O 1
ATOM 7052 N N . THR C 1 252 ? 41.674 17.696 43.357 1.00 13.46 252 THR C N 1
ATOM 7053 C CA . THR C 1 252 ? 41.223 17.571 44.746 1.00 14.18 252 THR C CA 1
ATOM 7054 C C . THR C 1 252 ? 40.881 16.114 45.099 1.00 14.87 252 THR C C 1
ATOM 7055 O O . THR C 1 252 ? 40.620 15.309 44.200 1.00 14.88 252 THR C O 1
ATOM 7059 N N . PRO C 1 253 ? 40.898 15.762 46.402 1.00 15.47 253 PRO C N 1
ATOM 7060 C CA . PRO C 1 253 ? 41.193 16.627 47.557 1.00 15.97 253 PRO C CA 1
ATOM 7061 C C . PRO C 1 253 ? 42.680 16.905 47.718 1.00 16.49 253 PRO C C 1
ATOM 7062 O O . PRO C 1 253 ? 43.515 16.121 47.256 1.00 16.44 253 PRO C O 1
ATOM 7066 N N . ALA C 1 254 ? 42.999 18.023 48.365 1.00 17.09 254 ALA C N 1
ATOM 7067 C CA . ALA C 1 254 ? 44.374 18.338 48.725 1.00 17.79 254 ALA C CA 1
ATOM 7068 C C . ALA C 1 254 ? 44.882 17.375 49.801 1.00 18.28 254 ALA C C 1
ATOM 7069 O O . ALA C 1 254 ? 44.100 16.852 50.602 1.00 18.54 254 ALA C O 1
ATOM 7071 N N . THR C 1 255 ? 46.187 17.117 49.772 1.00 18.68 255 THR C N 1
ATOM 7072 C CA . THR C 1 255 ? 46.895 16.400 50.832 1.00 18.99 255 THR C CA 1
ATOM 7073 C C . THR C 1 255 ? 47.976 17.362 51.304 1.00 19.22 255 THR C C 1
ATOM 7074 O O . THR C 1 255 ? 48.230 18.366 50.640 1.00 18.81 255 THR C O 1
ATOM 7078 N N . GLN C 1 256 ? 48.632 17.056 52.423 1.00 19.60 256 GLN C N 1
ATOM 7079 C CA . GLN C 1 256 ? 49.725 17.910 52.888 1.00 20.13 256 GLN C CA 1
ATOM 7080 C C . GLN C 1 256 ? 50.835 18.032 51.836 1.00 19.86 256 GLN C C 1
ATOM 7081 O O . GLN C 1 256 ? 51.377 19.119 51.633 1.00 19.67 256 GLN C O 1
ATOM 7087 N N . GLN C 1 257 ? 51.149 16.931 51.152 1.00 19.55 257 GLN C N 1
ATOM 7088 C CA . GLN C 1 257 ? 52.143 16.965 50.077 1.00 19.52 257 GLN C CA 1
ATOM 7089 C C . GLN C 1 257 ? 51.715 17.874 48.919 1.00 18.78 257 GLN C C 1
ATOM 7090 O O . GLN C 1 257 ? 52.510 18.689 48.436 1.00 18.46 257 GLN C O 1
ATOM 7096 N N . LYS C 1 258 ? 50.459 17.739 48.491 1.00 18.05 258 LYS C N 1
ATOM 7097 C CA . LYS C 1 258 ? 49.919 18.572 47.412 1.00 17.36 258 LYS C CA 1
ATOM 7098 C C . LYS C 1 258 ? 49.907 20.058 47.773 1.00 16.70 258 LYS C C 1
ATOM 7099 O O . LYS C 1 258 ? 50.156 20.902 46.920 1.00 16.51 258 LYS C O 1
ATOM 7105 N N . LEU C 1 259 ? 49.619 20.371 49.035 1.00 16.04 259 LEU C N 1
ATOM 7106 C CA . LEU C 1 259 ? 49.663 21.757 49.513 1.00 15.57 259 LEU C CA 1
ATOM 7107 C C . LEU C 1 259 ? 51.075 22.344 49.465 1.00 15.38 259 LEU C C 1
ATOM 7108 O O . LEU C 1 259 ? 51.250 23.514 49.115 1.00 15.09 259 LEU C O 1
ATOM 7113 N N . GLN C 1 260 ? 52.074 21.531 49.809 1.00 15.05 260 GLN C N 1
ATOM 7114 C CA . GLN C 1 260 ? 53.472 21.976 49.725 1.00 15.12 260 GLN C CA 1
ATOM 7115 C C . GLN C 1 260 ? 53.926 22.158 48.274 1.00 14.40 260 GLN C C 1
ATOM 7116 O O . GLN C 1 260 ? 54.559 23.165 47.939 1.00 14.11 260 GLN C O 1
ATOM 7122 N N . THR C 1 261 ? 53.591 21.192 47.419 1.00 13.92 261 THR C N 1
ATOM 7123 C CA . THR C 1 261 ? 53.865 21.294 45.976 1.00 13.57 261 THR C CA 1
ATOM 7124 C C . THR C 1 261 ? 53.216 22.550 45.379 1.00 13.07 261 THR C C 1
ATOM 7125 O O . THR C 1 261 ? 53.814 23.238 44.541 1.00 12.68 261 THR C O 1
ATOM 7129 N N . ASN C 1 262 ? 52.000 22.847 45.833 1.00 12.45 262 ASN C N 1
ATOM 7130 C CA . ASN C 1 262 ? 51.284 24.052 45.426 1.00 12.03 262 ASN C CA 1
ATOM 7131 C C . ASN C 1 262 ? 51.976 25.322 45.924 1.00 11.71 262 ASN C C 1
ATOM 7132 O O . ASN C 1 262 ? 52.098 26.299 45.178 1.00 11.33 262 ASN C O 1
ATOM 7137 N N . ALA C 1 263 ? 52.437 25.299 47.174 1.00 11.53 263 ALA C N 1
ATOM 7138 C CA . ALA C 1 263 ? 53.184 26.427 47.748 1.00 11.77 263 ALA C CA 1
ATOM 7139 C C . ALA C 1 263 ? 54.452 26.716 46.948 1.00 11.94 263 ALA C C 1
ATOM 7140 O O . ALA C 1 263 ? 54.783 27.878 46.691 1.00 11.62 263 ALA C O 1
ATOM 7142 N N . ASP C 1 264 ? 55.151 25.650 46.552 1.00 12.34 264 ASP C N 1
ATOM 7143 C CA . ASP C 1 264 ? 56.333 25.762 45.693 1.00 12.76 264 ASP C CA 1
ATOM 7144 C C . ASP C 1 264 ? 55.995 26.438 44.368 1.00 12.42 264 ASP C C 1
ATOM 7145 O O . ASP C 1 264 ? 56.768 27.269 43.883 1.00 12.34 264 ASP C O 1
ATOM 7150 N N . ALA C 1 265 ? 54.840 26.087 43.793 1.00 12.28 265 ALA C N 1
ATOM 7151 C CA . ALA C 1 265 ? 54.390 26.696 42.536 1.00 12.21 265 ALA C CA 1
ATOM 7152 C C . ALA C 1 265 ? 54.150 28.197 42.693 1.00 12.07 265 ALA C C 1
ATOM 7153 O O . ALA C 1 265 ? 54.601 28.995 41.860 1.00 12.08 265 ALA C O 1
ATOM 7155 N N . TYR C 1 266 ? 53.450 28.580 43.763 1.00 11.72 266 TYR C N 1
ATOM 7156 C CA . TYR C 1 266 ? 53.262 29.994 44.092 1.00 11.67 266 TYR C CA 1
ATOM 7157 C C . TYR C 1 266 ? 54.603 30.719 44.197 1.00 11.62 266 TYR C C 1
ATOM 7158 O O . TYR C 1 266 ? 54.776 31.794 43.625 1.00 11.47 266 TYR C O 1
ATOM 7167 N N . ALA C 1 267 ? 55.555 30.112 44.902 1.00 11.86 267 ALA C N 1
ATOM 7168 C CA . ALA C 1 267 ? 56.891 30.698 45.056 1.00 11.68 267 ALA C CA 1
ATOM 7169 C C . ALA C 1 267 ? 57.569 30.981 43.714 1.00 11.70 267 ALA C C 1
ATOM 7170 O O . ALA C 1 267 ? 58.211 32.018 43.553 1.00 11.52 267 ALA C O 1
ATOM 7172 N N . ARG C 1 268 ? 57.403 30.077 42.747 1.00 11.64 268 ARG C N 1
ATOM 7173 C CA . ARG C 1 268 ? 58.000 30.268 41.422 1.00 11.46 268 ARG C CA 1
ATOM 7174 C C . ARG C 1 268 ? 57.388 31.460 40.679 1.00 11.51 268 ARG C C 1
ATOM 7175 O O . ARG C 1 268 ? 58.110 32.330 40.199 1.00 11.45 268 ARG C O 1
ATOM 7183 N N . ILE C 1 269 ? 56.061 31.496 40.589 1.00 11.23 269 ILE C N 1
ATOM 7184 C CA . ILE C 1 269 ? 55.394 32.553 39.834 1.00 11.33 269 ILE C CA 1
ATOM 7185 C C . ILE C 1 269 ? 55.456 33.910 40.551 1.00 10.98 269 ILE C C 1
ATOM 7186 O O . ILE C 1 269 ? 55.651 34.937 39.907 1.00 11.03 269 ILE C O 1
ATOM 7191 N N . VAL C 1 270 ? 55.314 33.912 41.874 1.00 11.16 270 VAL C N 1
ATOM 7192 C CA . VAL C 1 270 ? 55.451 35.152 42.644 1.00 11.32 270 VAL C CA 1
ATOM 7193 C C . VAL C 1 270 ? 56.890 35.664 42.502 1.00 11.46 270 VAL C C 1
ATOM 7194 O O . VAL C 1 270 ? 57.119 36.860 42.302 1.00 11.58 270 VAL C O 1
ATOM 7198 N N . GLY C 1 271 ? 57.846 34.741 42.577 1.00 11.83 271 GLY C N 1
ATOM 7199 C CA . GLY C 1 271 ? 59.259 35.057 42.362 1.00 12.28 271 GLY C CA 1
ATOM 7200 C C . GLY C 1 271 ? 59.543 35.698 41.017 1.00 12.74 271 GLY C C 1
ATOM 7201 O O . GLY C 1 271 ? 60.371 36.604 40.929 1.00 13.06 271 GLY C O 1
ATOM 7202 N N . SER C 1 272 ? 58.853 35.240 39.971 1.00 12.94 272 SER C N 1
ATOM 7203 C CA . SER C 1 272 ? 59.066 35.772 38.623 1.00 13.34 272 SER C CA 1
ATOM 7204 C C . SER C 1 272 ? 58.712 37.252 38.526 1.00 13.77 272 SER C C 1
ATOM 7205 O O . SER C 1 272 ? 59.389 38.002 37.820 1.00 13.58 272 SER C O 1
ATOM 7208 N N . CYS C 1 273 ? 57.668 37.671 39.244 1.00 14.10 273 CYS C N 1
ATOM 7209 C CA . CYS C 1 273 ? 57.315 39.089 39.326 1.00 15.16 273 CYS C CA 1
ATOM 7210 C C . CYS C 1 273 ? 58.419 39.901 40.013 1.00 15.01 273 CYS C C 1
ATOM 7211 O O . CYS C 1 273 ? 58.788 40.972 39.537 1.00 15.34 273 CYS C O 1
ATOM 7214 N N . MET C 1 274 ? 58.946 39.377 41.117 1.00 15.37 274 MET C N 1
ATOM 7215 C CA . MET C 1 274 ? 60.052 40.016 41.841 1.00 15.91 274 MET C CA 1
ATOM 7216 C C . MET C 1 274 ? 61.292 40.213 40.958 1.00 16.17 274 MET C C 1
ATOM 7217 O O . MET C 1 274 ? 62.041 41.167 41.152 1.00 16.64 274 MET C O 1
ATOM 7222 N N . ASP C 1 275 ? 61.488 39.315 39.994 1.00 16.49 275 ASP C N 1
ATOM 7223 C CA . ASP C 1 275 ? 62.643 39.356 39.087 1.00 16.78 275 ASP C CA 1
ATOM 7224 C C . ASP C 1 275 ? 62.517 40.348 37.929 1.00 16.77 275 ASP C C 1
ATOM 7225 O O . ASP C 1 275 ? 63.492 40.586 37.212 1.00 16.82 275 ASP C O 1
ATOM 7230 N N . VAL C 1 276 ? 61.329 40.913 37.732 1.00 16.33 276 VAL C N 1
ATOM 7231 C CA . VAL C 1 276 ? 61.068 41.775 36.580 1.00 16.10 276 VAL C CA 1
ATOM 7232 C C . VAL C 1 276 ? 60.640 43.159 37.059 1.00 16.39 276 VAL C C 1
ATOM 7233 O O . VAL C 1 276 ? 59.584 43.304 37.684 1.00 16.22 276 VAL C O 1
ATOM 7237 N N . LYS C 1 277 ? 61.465 44.170 36.770 1.00 16.40 277 LYS C N 1
ATOM 7238 C CA . LYS C 1 277 ? 61.243 45.536 37.269 1.00 16.73 277 LYS C CA 1
ATOM 7239 C C . LYS C 1 277 ? 59.860 46.088 36.917 1.00 16.16 277 LYS C C 1
ATOM 7240 O O . LYS C 1 277 ? 59.220 46.741 37.741 1.00 15.80 277 LYS C O 1
ATOM 7246 N N . ARG C 1 278 ? 59.416 45.808 35.695 1.00 15.44 278 ARG C N 1
ATOM 7247 C CA . ARG C 1 278 ? 58.153 46.321 35.171 1.00 15.31 278 ARG C CA 1
ATOM 7248 C C . ARG C 1 278 ? 56.913 45.498 35.552 1.00 14.61 278 ARG C C 1
ATOM 7249 O O . ARG C 1 278 ? 55.800 45.845 35.148 1.00 14.29 278 ARG C O 1
ATOM 7257 N N . CYS C 1 279 ? 57.101 44.418 36.310 1.00 13.97 279 CYS C N 1
ATOM 7258 C CA . CYS C 1 279 ? 55.967 43.732 36.936 1.00 13.68 279 CYS C CA 1
ATOM 7259 C C . CYS C 1 279 ? 55.553 44.549 38.151 1.00 13.20 279 CYS C C 1
ATOM 7260 O O . CYS C 1 279 ? 56.272 44.592 39.152 1.00 13.40 279 CYS C O 1
ATOM 7263 N N . VAL C 1 280 ? 54.402 45.205 38.051 1.00 12.78 280 VAL C N 1
ATOM 7264 C CA . VAL C 1 280 ? 53.994 46.203 39.040 1.00 12.26 280 VAL C CA 1
ATOM 7265 C C . VAL C 1 280 ? 53.272 45.605 40.252 1.00 11.74 280 VAL C C 1
ATOM 7266 O O . VAL C 1 280 ? 53.305 46.172 41.343 1.00 11.51 280 VAL C O 1
ATOM 7270 N N . GLY C 1 281 ? 52.640 44.451 40.062 1.00 11.28 281 GLY C N 1
ATOM 7271 C CA . GLY C 1 281 ? 51.889 43.832 41.139 1.00 10.58 281 GLY C CA 1
ATOM 7272 C C . GLY C 1 281 ? 51.251 42.506 40.790 1.00 10.30 281 GLY C C 1
ATOM 7273 O O . GLY C 1 281 ? 51.337 42.022 39.652 1.00 10.13 281 GLY C O 1
ATOM 7274 N N . ILE C 1 282 ? 50.612 41.930 41.799 1.00 9.65 282 ILE C N 1
ATOM 7275 C CA . ILE C 1 282 ? 49.956 40.643 41.691 1.00 9.21 282 ILE C CA 1
ATOM 7276 C C . ILE C 1 282 ? 48.549 40.769 42.270 1.00 9.02 282 ILE C C 1
ATOM 7277 O O . ILE C 1 282 ? 48.362 41.332 43.359 1.00 8.89 282 ILE C O 1
ATOM 7282 N N . THR C 1 283 ? 47.573 40.242 41.535 1.00 8.40 283 THR C N 1
ATOM 7283 C CA . THR C 1 283 ? 46.217 40.097 42.032 1.00 8.31 283 THR C CA 1
ATOM 7284 C C . THR C 1 283 ? 45.862 38.618 42.019 1.00 8.23 283 THR C C 1
ATOM 7285 O O . THR C 1 283 ? 45.976 37.964 40.984 1.00 8.28 283 THR C O 1
ATOM 7289 N N . VAL C 1 284 ? 45.440 38.099 43.168 1.00 7.98 284 VAL C N 1
ATOM 7290 C CA . VAL C 1 284 ? 44.922 36.730 43.247 1.00 7.81 284 VAL C CA 1
ATOM 7291 C C . VAL C 1 284 ? 43.420 36.743 42.969 1.00 7.88 284 VAL C C 1
ATOM 7292 O O . VAL C 1 284 ? 42.737 37.726 43.283 1.00 7.61 284 VAL C O 1
ATOM 7296 N N . TRP C 1 285 ? 42.902 35.677 42.363 1.00 7.68 285 TRP C N 1
ATOM 7297 C CA . TRP C 1 285 ? 41.477 35.654 42.011 1.00 7.60 285 TRP C CA 1
ATOM 7298 C C . TRP C 1 285 ? 40.591 35.198 43.180 1.00 7.36 285 TRP C C 1
ATOM 7299 O O . TRP C 1 285 ? 39.897 34.172 43.108 1.00 7.12 285 TRP C O 1
ATOM 7310 N N . GLY C 1 286 ? 40.613 35.989 44.252 1.00 7.62 286 GLY C N 1
ATOM 7311 C CA . GLY C 1 286 ? 39.831 35.702 45.459 1.00 7.41 286 GLY C CA 1
ATOM 7312 C C . GLY C 1 286 ? 40.708 35.397 46.659 1.00 7.78 286 GLY C C 1
ATOM 7313 O O . GLY C 1 286 ? 41.869 34.992 46.517 1.00 8.16 286 GLY C O 1
ATOM 7314 N N . ILE C 1 287 ? 40.153 35.597 47.850 1.00 7.43 287 ILE C N 1
ATOM 7315 C CA . ILE C 1 287 ? 40.859 35.292 49.089 1.00 7.26 287 ILE C CA 1
ATOM 7316 C C . ILE C 1 287 ? 40.719 33.805 49.447 1.00 7.25 287 ILE C C 1
ATOM 7317 O O . ILE C 1 287 ? 41.718 33.126 49.679 1.00 7.08 287 ILE C O 1
ATOM 7322 N N . SER C 1 288 ? 39.484 33.303 49.460 1.00 7.17 288 SER C N 1
ATOM 7323 C CA . SER C 1 288 ? 39.206 31.959 49.977 1.00 7.33 288 SER C CA 1
ATOM 7324 C C . SER C 1 288 ? 38.757 30.963 48.908 1.00 7.38 288 SER C C 1
ATOM 7325 O O . SER C 1 288 ? 37.969 31.299 48.012 1.00 7.03 288 SER C O 1
ATOM 7328 N N . ASP C 1 289 ? 39.274 29.742 49.028 1.00 7.15 289 ASP C N 1
ATOM 7329 C CA . ASP C 1 289 ? 38.827 28.586 48.249 1.00 7.56 289 ASP C CA 1
ATOM 7330 C C . ASP C 1 289 ? 37.306 28.426 48.278 1.00 7.64 289 ASP C C 1
ATOM 7331 O O . ASP C 1 289 ? 36.722 27.881 47.349 1.00 7.68 289 ASP C O 1
ATOM 7336 N N . LYS C 1 290 ? 36.675 28.903 49.350 1.00 7.98 290 LYS C N 1
ATOM 7337 C CA . LYS C 1 290 ? 35.223 28.763 49.536 1.00 8.16 290 LYS C CA 1
ATOM 7338 C C . LYS C 1 290 ? 34.413 29.289 48.345 1.00 8.00 290 LYS C C 1
ATOM 7339 O O . LYS C 1 290 ? 33.391 28.702 47.977 1.00 8.47 290 LYS C O 1
ATOM 7345 N N . TYR C 1 291 ? 34.889 30.377 47.741 1.00 7.89 291 TYR C N 1
ATOM 7346 C CA . TYR C 1 291 ? 34.158 31.068 46.676 1.00 7.96 291 TYR C CA 1
ATOM 7347 C C . TYR C 1 291 ? 34.878 31.098 45.316 1.00 8.04 291 TYR C C 1
ATOM 7348 O O . TYR C 1 291 ? 34.554 31.919 44.450 1.00 8.32 291 TYR C O 1
ATOM 7357 N N . SER C 1 292 ? 35.840 30.192 45.134 1.00 7.88 292 SER C N 1
ATOM 7358 C CA . SER C 1 292 ? 36.580 30.080 43.873 1.00 8.08 292 SER C CA 1
ATOM 7359 C C . SER C 1 292 ? 35.736 29.459 42.765 1.00 8.02 292 SER C C 1
ATOM 7360 O O . SER C 1 292 ? 34.974 28.513 43.006 1.00 8.27 292 SER C O 1
ATOM 7363 N N . TRP C 1 293 ? 35.901 29.993 41.557 1.00 7.90 293 TRP C N 1
ATOM 7364 C CA . TRP C 1 293 ? 35.278 29.478 40.328 1.00 8.07 293 TRP C CA 1
ATOM 7365 C C . TRP C 1 293 ? 35.683 28.050 39.954 1.00 8.11 293 TRP C C 1
ATOM 7366 O O . TRP C 1 293 ? 34.968 27.381 39.218 1.00 8.30 293 TRP C O 1
ATOM 7377 N N . VAL C 1 294 ? 36.842 27.596 40.428 1.00 8.04 294 VAL C N 1
ATOM 7378 C CA . VAL C 1 294 ? 37.443 26.359 39.900 1.00 8.05 294 VAL C CA 1
ATOM 7379 C C . VAL C 1 294 ? 36.572 25.094 40.044 1.00 8.25 294 VAL C C 1
ATOM 7380 O O . VAL C 1 294 ? 36.276 24.449 39.041 1.00 8.07 294 VAL C O 1
ATOM 7384 N N . PRO C 1 295 ? 36.145 24.744 41.276 1.00 9.12 295 PRO C N 1
ATOM 7385 C CA . PRO C 1 295 ? 35.434 23.461 41.433 1.00 9.48 295 PRO C CA 1
ATOM 7386 C C . PRO C 1 295 ? 34.115 23.380 40.659 1.00 9.90 295 PRO C C 1
ATOM 7387 O O . PRO C 1 295 ? 33.727 22.291 40.224 1.00 10.32 295 PRO C O 1
ATOM 7391 N N . GLY C 1 296 ? 33.436 24.513 40.498 1.00 9.90 296 GLY C N 1
ATOM 7392 C CA . GLY C 1 296 ? 32.187 24.573 39.727 1.00 10.20 296 GLY C CA 1
ATOM 7393 C C . GLY C 1 296 ? 32.402 24.420 38.229 1.00 10.28 296 GLY C C 1
ATOM 7394 O O . GLY C 1 296 ? 31.663 23.690 37.553 1.00 10.46 296 GLY C O 1
ATOM 7395 N N . THR C 1 297 ? 33.411 25.116 37.713 1.00 10.25 297 THR C N 1
ATOM 7396 C CA . THR C 1 297 ? 33.741 25.084 36.292 1.00 10.20 297 THR C CA 1
ATOM 7397 C C . THR C 1 297 ? 34.379 23.748 35.904 1.00 10.23 297 THR C C 1
ATOM 7398 O O . THR C 1 297 ? 33.954 23.112 34.929 1.00 10.07 297 THR C O 1
ATOM 7402 N N . PHE C 1 298 ? 35.388 23.325 36.668 1.00 9.84 298 PHE C N 1
ATOM 7403 C CA . PHE C 1 298 ? 36.048 22.035 36.445 1.00 9.47 298 PHE C CA 1
ATOM 7404 C C . PHE C 1 298 ? 35.970 21.128 37.677 1.00 9.30 298 PHE C C 1
ATOM 7405 O O . PHE C 1 298 ? 36.909 21.087 38.481 1.00 9.37 298 PHE C O 1
ATOM 7413 N N . PRO C 1 299 ? 34.851 20.393 37.838 1.00 8.89 299 PRO C N 1
ATOM 7414 C CA . PRO C 1 299 ? 34.737 19.475 38.971 1.00 8.62 299 PRO C CA 1
ATOM 7415 C C . PRO C 1 299 ? 35.934 18.523 39.046 1.00 8.52 299 PRO C C 1
ATOM 7416 O O . PRO C 1 299 ? 36.399 18.036 38.014 1.00 8.59 299 PRO C O 1
ATOM 7420 N N . GLY C 1 300 ? 36.437 18.294 40.257 1.00 8.29 300 GLY C N 1
ATOM 7421 C CA . GLY C 1 300 ? 37.654 17.502 40.461 1.00 8.22 300 GLY C CA 1
ATOM 7422 C C . GLY C 1 300 ? 38.930 18.330 40.565 1.00 8.26 300 GLY C C 1
ATOM 7423 O O . GLY C 1 300 ? 39.973 17.815 40.963 1.00 8.31 300 GLY C O 1
ATOM 7424 N N . GLU C 1 301 ? 38.848 19.607 40.197 1.00 8.33 301 GLU C N 1
ATOM 7425 C CA . GLU C 1 301 ? 39.967 20.549 40.351 1.00 8.43 301 GLU C CA 1
ATOM 7426 C C . GLU C 1 301 ? 39.622 21.602 41.401 1.00 8.48 301 GLU C C 1
ATOM 7427 O O . GLU C 1 301 ? 38.449 21.909 41.608 1.00 8.54 301 GLU C O 1
ATOM 7433 N N . GLY C 1 302 ? 40.633 22.159 42.064 1.00 8.32 302 GLY C N 1
ATOM 7434 C CA . GLY C 1 302 ? 40.380 23.188 43.081 1.00 8.64 302 GLY C CA 1
ATOM 7435 C C . GLY C 1 302 ? 41.559 23.513 43.966 1.00 8.84 302 GLY C C 1
ATOM 7436 O O . GLY C 1 302 ? 42.707 23.417 43.530 1.00 8.82 302 GLY C O 1
ATOM 7437 N N . SER C 1 303 ? 41.255 23.913 45.205 1.00 9.03 303 SER C N 1
ATOM 7438 C CA . SER C 1 303 ? 42.244 24.310 46.224 1.00 9.38 303 SER C CA 1
ATOM 7439 C C . SER C 1 303 ? 43.291 25.284 45.689 1.00 9.26 303 SER C C 1
ATOM 7440 O O . SER C 1 303 ? 44.478 25.173 46.003 1.00 9.63 303 SER C O 1
ATOM 7443 N N . ALA C 1 304 ? 42.824 26.265 44.916 1.00 8.86 304 ALA C N 1
ATOM 7444 C CA . ALA C 1 304 ? 43.690 27.127 44.113 1.00 8.51 304 ALA C CA 1
ATOM 7445 C C . ALA C 1 304 ? 44.193 28.410 44.776 1.00 8.25 304 ALA C C 1
ATOM 7446 O O . ALA C 1 304 ? 45.102 29.050 44.254 1.00 8.53 304 ALA C O 1
ATOM 7448 N N . LEU C 1 305 ? 43.618 28.792 45.913 1.00 7.94 305 LEU C N 1
ATOM 7449 C CA . LEU C 1 305 ? 43.923 30.108 46.502 1.00 7.58 305 LEU C CA 1
ATOM 7450 C C . LEU C 1 305 ? 44.786 30.042 47.770 1.00 7.67 305 LEU C C 1
ATOM 7451 O O . LEU C 1 305 ? 45.210 28.957 48.176 1.00 7.48 305 LEU C O 1
ATOM 7456 N N . LEU C 1 306 ? 45.036 31.204 48.384 1.00 7.65 306 LEU C N 1
ATOM 7457 C CA . LEU C 1 306 ? 45.963 31.322 49.522 1.00 8.01 306 LEU C CA 1
ATOM 7458 C C . LEU C 1 306 ? 45.333 31.055 50.896 1.00 8.21 306 LEU C C 1
ATOM 7459 O O . LEU C 1 306 ? 46.047 30.737 51.852 1.00 8.51 306 LEU C O 1
ATOM 7464 N N . TRP C 1 307 ? 44.013 31.212 50.993 1.00 8.00 307 TRP C N 1
ATOM 7465 C CA . TRP C 1 307 ? 43.261 30.902 52.216 1.00 8.20 307 TRP C CA 1
ATOM 7466 C C . TRP C 1 307 ? 42.282 29.770 51.923 1.00 8.34 307 TRP C C 1
ATOM 7467 O O . TRP C 1 307 ? 41.658 29.759 50.855 1.00 8.21 307 TRP C O 1
ATOM 7478 N N . ASN C 1 308 ? 42.117 28.841 52.865 1.00 8.30 308 ASN C N 1
ATOM 7479 C CA . ASN C 1 308 ? 41.180 27.727 52.671 1.00 8.42 308 ASN C CA 1
ATOM 7480 C C . ASN C 1 308 ? 39.708 28.091 52.952 1.00 8.75 308 ASN C C 1
ATOM 7481 O O . ASN C 1 308 ? 39.379 29.272 53.123 1.00 8.14 308 ASN C O 1
ATOM 7486 N N . ASP C 1 309 ? 38.838 27.076 52.986 1.00 9.13 309 ASP C N 1
ATOM 7487 C CA . ASP C 1 309 ? 37.392 27.263 53.201 1.00 10.35 309 ASP C CA 1
ATOM 7488 C C . ASP C 1 309 ? 37.046 27.824 54.581 1.00 10.46 309 ASP C C 1
ATOM 7489 O O . ASP C 1 309 ? 35.958 28.356 54.780 1.00 11.00 309 ASP C O 1
ATOM 7494 N N . ASN C 1 310 ? 37.962 27.675 55.530 1.00 10.73 310 ASN C N 1
ATOM 7495 C CA . ASN C 1 310 ? 37.772 28.187 56.886 1.00 11.50 310 ASN C CA 1
ATOM 7496 C C . ASN C 1 310 ? 38.443 29.538 57.080 1.00 11.14 310 ASN C C 1
ATOM 7497 O O . ASN C 1 310 ? 38.617 29.991 58.213 1.00 11.13 310 ASN C O 1
ATOM 7502 N N . PHE C 1 311 ? 38.833 30.167 55.969 1.00 10.98 311 PHE C N 1
ATOM 7503 C CA . PHE C 1 311 ? 39.544 31.453 55.988 1.00 10.51 311 PHE C CA 1
ATOM 7504 C C . PHE C 1 311 ? 40.843 31.378 56.792 1.00 10.72 311 PHE C C 1
ATOM 7505 O O . PHE C 1 311 ? 41.217 32.319 57.492 1.00 10.21 311 PHE C O 1
ATOM 7513 N N . GLN C 1 312 ? 41.524 30.242 56.673 1.00 10.99 312 GLN C N 1
ATOM 7514 C CA . GLN C 1 312 ? 42.830 30.049 57.285 1.00 11.44 312 GLN C CA 1
ATOM 7515 C C . GLN C 1 312 ? 43.914 30.000 56.206 1.00 10.91 312 GLN C C 1
ATOM 7516 O O . GLN C 1 312 ? 43.724 29.395 55.146 1.00 10.28 312 GLN C O 1
ATOM 7522 N N . LYS C 1 313 ? 45.046 30.641 56.483 1.00 10.44 313 LYS C N 1
ATOM 7523 C CA . LYS C 1 313 ? 46.179 30.643 55.562 1.00 10.33 313 LYS C CA 1
ATOM 7524 C C . LYS C 1 313 ? 46.676 29.234 55.248 1.00 10.31 313 LYS C C 1
ATOM 7525 O O . LYS C 1 313 ? 46.887 28.421 56.149 1.00 10.42 313 LYS C O 1
ATOM 7531 N N . LYS C 1 314 ? 46.849 28.959 53.958 1.00 10.19 314 LYS C N 1
ATOM 7532 C CA . LYS C 1 314 ? 47.423 27.703 53.485 1.00 10.18 314 LYS C CA 1
ATOM 7533 C C . LYS C 1 314 ? 48.950 27.857 53.370 1.00 10.28 314 LYS C C 1
ATOM 7534 O O . LYS C 1 314 ? 49.455 28.981 53.454 1.00 9.83 314 LYS C O 1
ATOM 7540 N N . PRO C 1 315 ? 49.694 26.742 53.192 1.00 10.52 315 PRO C N 1
ATOM 7541 C CA . PRO C 1 315 ? 51.159 26.868 53.047 1.00 10.68 315 PRO C CA 1
ATOM 7542 C C . PRO C 1 315 ? 51.597 27.828 51.932 1.00 10.92 315 PRO C C 1
ATOM 7543 O O . PRO C 1 315 ? 52.618 28.502 52.063 1.00 11.02 315 PRO C O 1
ATOM 7547 N N . SER C 1 316 ? 50.808 27.902 50.863 1.00 11.13 316 SER C N 1
ATOM 7548 C CA . SER C 1 316 ? 51.043 28.831 49.759 1.00 11.34 316 SER C CA 1
ATOM 7549 C C . SER C 1 316 ? 51.065 30.299 50.177 1.00 11.40 316 SER C C 1
ATOM 7550 O O . SER C 1 316 ? 51.773 31.096 49.563 1.00 11.42 316 SER C O 1
ATOM 7553 N N . TYR C 1 317 ? 50.291 30.663 51.201 1.00 11.48 317 TYR C N 1
ATOM 7554 C CA . TYR C 1 317 ? 50.378 32.022 51.744 1.00 11.76 317 TYR C CA 1
ATOM 7555 C C . TYR C 1 317 ? 51.801 32.332 52.217 1.00 12.15 317 TYR C C 1
ATOM 7556 O O . TYR C 1 317 ? 52.378 33.358 51.846 1.00 12.00 317 TYR C O 1
ATOM 7565 N N . THR C 1 318 ? 52.343 31.440 53.047 1.00 12.75 318 THR C N 1
ATOM 7566 C CA . THR C 1 318 ? 53.690 31.582 53.610 1.00 13.16 318 THR C CA 1
ATOM 7567 C C . THR C 1 318 ? 54.770 31.648 52.518 1.00 13.00 318 THR C C 1
ATOM 7568 O O . THR C 1 318 ? 55.655 32.510 52.564 1.00 13.01 318 THR C O 1
ATOM 7572 N N . SER C 1 319 ? 54.683 30.764 51.527 1.00 12.92 319 SER C N 1
ATOM 7573 C CA . SER C 1 319 ? 55.666 30.740 50.441 1.00 13.21 319 SER C CA 1
ATOM 7574 C C . SER C 1 319 ? 55.607 32.027 49.617 1.00 12.94 319 SER C C 1
ATOM 7575 O O . SER C 1 319 ? 56.641 32.573 49.247 1.00 12.69 319 SER C O 1
ATOM 7578 N N . THR C 1 320 ? 54.394 32.518 49.363 1.00 12.58 320 THR C N 1
ATOM 7579 C CA . THR C 1 320 ? 54.188 33.802 48.691 1.00 12.29 320 THR C CA 1
ATOM 7580 C C . THR C 1 320 ? 54.805 34.963 49.479 1.00 12.49 320 THR C C 1
ATOM 7581 O O . THR C 1 320 ? 55.585 35.739 48.933 1.00 12.24 320 THR C O 1
ATOM 7585 N N . LEU C 1 321 ? 54.454 35.070 50.759 1.00 12.90 321 LEU C N 1
ATOM 7586 C CA . LEU C 1 321 ? 54.965 36.138 51.616 1.00 13.27 321 LEU C CA 1
ATOM 7587 C C . LEU C 1 321 ? 56.501 36.102 51.718 1.00 13.53 321 LEU C C 1
ATOM 7588 O O . LEU C 1 321 ? 57.167 37.127 51.540 1.00 13.63 321 LEU C O 1
ATOM 7593 N N . ASN C 1 322 ? 57.047 34.916 51.979 1.00 13.89 322 ASN C N 1
ATOM 7594 C CA . ASN C 1 322 ? 58.497 34.736 52.087 1.00 14.39 322 ASN C CA 1
ATOM 7595 C C . ASN C 1 322 ? 59.219 35.036 50.778 1.00 14.49 322 ASN C C 1
ATOM 7596 O O . ASN C 1 322 ? 60.322 35.579 50.794 1.00 14.25 322 ASN C O 1
ATOM 7601 N N . THR C 1 323 ? 58.594 34.679 49.653 1.00 14.58 323 THR C N 1
ATOM 7602 C CA . THR C 1 323 ? 59.167 34.946 48.332 1.00 14.60 323 THR C CA 1
ATOM 7603 C C . THR C 1 323 ? 59.235 36.445 48.034 1.00 14.94 323 THR C C 1
ATOM 7604 O O . THR C 1 323 ? 60.258 36.937 47.543 1.00 14.63 323 THR C O 1
ATOM 7608 N N . ILE C 1 324 ? 58.153 37.163 48.337 1.00 15.31 324 ILE C N 1
ATOM 7609 C CA . ILE C 1 324 ? 58.129 38.626 48.216 1.00 15.65 324 ILE C CA 1
ATOM 7610 C C . ILE C 1 324 ? 59.193 39.284 49.108 1.00 16.66 324 ILE C C 1
ATOM 7611 O O . ILE C 1 324 ? 59.928 40.172 48.655 1.00 16.37 324 ILE C O 1
ATOM 7616 N N . ASN C 1 325 ? 59.281 38.834 50.360 1.00 17.64 325 ASN C N 1
ATOM 7617 C CA . ASN C 1 325 ? 60.252 39.369 51.322 1.00 19.05 325 ASN C CA 1
ATOM 7618 C C . ASN C 1 325 ? 61.707 38.999 51.000 1.00 20.35 325 ASN C C 1
ATOM 7619 O O . ASN C 1 325 ? 62.628 39.465 51.675 1.00 20.75 325 ASN C O 1
ATOM 7624 N N . ARG C 1 326 ? 61.889 38.172 49.968 1.00 21.93 326 ARG C N 1
ATOM 7625 C CA . ARG C 1 326 ? 63.200 37.743 49.453 1.00 23.65 326 ARG C CA 1
ATOM 7626 C C . ARG C 1 326 ? 63.897 36.732 50.359 1.00 24.10 326 ARG C C 1
ATOM 7627 O O . ARG C 1 326 ? 63.570 35.538 50.330 1.00 25.14 326 ARG C O 1
ATOM 7635 N N . ALA D 1 1 ? 42.306 60.946 59.828 1.00 25.42 1 ALA D N 1
ATOM 7636 C CA . ALA D 1 1 ? 41.661 60.094 60.866 1.00 24.86 1 ALA D CA 1
ATOM 7637 C C . ALA D 1 1 ? 42.045 58.624 60.681 1.00 24.61 1 ALA D C 1
ATOM 7638 O O . ALA D 1 1 ? 41.904 58.069 59.584 1.00 24.78 1 ALA D O 1
ATOM 7640 N N . ALA D 1 2 ? 42.539 58.007 61.755 1.00 23.89 2 ALA D N 1
ATOM 7641 C CA . ALA D 1 2 ? 42.897 56.583 61.766 1.00 22.81 2 ALA D CA 1
ATOM 7642 C C . ALA D 1 2 ? 41.688 55.687 61.460 1.00 22.08 2 ALA D C 1
ATOM 7643 O O . ALA D 1 2 ? 40.543 56.058 61.752 1.00 21.99 2 ALA D O 1
ATOM 7645 N N . SER D 1 3 ? 41.956 54.506 60.893 1.00 21.17 3 SER D N 1
ATOM 7646 C CA A SER D 1 3 ? 40.890 53.630 60.395 0.50 20.54 3 SER D CA 1
ATOM 7647 C CA B SER D 1 3 ? 40.904 53.620 60.383 0.50 20.53 3 SER D CA 1
ATOM 7648 C C . SER D 1 3 ? 40.702 52.349 61.214 1.00 20.13 3 SER D C 1
ATOM 7649 O O . SER D 1 3 ? 39.800 51.544 60.933 1.00 20.26 3 SER D O 1
ATOM 7654 N N . GLY D 1 4 ? 41.544 52.160 62.225 1.00 19.10 4 GLY D N 1
ATOM 7655 C CA . GLY D 1 4 ? 41.432 51.009 63.115 1.00 17.44 4 GLY D CA 1
ATOM 7656 C C . GLY D 1 4 ? 41.522 51.450 64.563 1.00 16.63 4 GLY D C 1
ATOM 7657 O O . GLY D 1 4 ? 42.092 52.500 64.854 1.00 16.37 4 GLY D O 1
ATOM 7658 N N . LEU D 1 5 ? 40.970 50.646 65.470 1.00 15.42 5 LEU D N 1
ATOM 7659 C CA . LEU D 1 5 ? 40.895 51.026 66.885 1.00 14.60 5 LEU D CA 1
ATOM 7660 C C . LEU D 1 5 ? 42.260 51.232 67.541 1.00 14.29 5 LEU D C 1
ATOM 7661 O O . LEU D 1 5 ? 42.475 52.259 68.185 1.00 13.97 5 LEU D O 1
ATOM 7666 N N . GLU D 1 6 ? 43.174 50.274 67.372 1.00 13.99 6 GLU D N 1
ATOM 7667 C CA . GLU D 1 6 ? 44.545 50.406 67.878 1.00 14.33 6 GLU D CA 1
ATOM 7668 C C . GLU D 1 6 ? 45.266 51.640 67.320 1.00 14.56 6 GLU D C 1
ATOM 7669 O O . GLU D 1 6 ? 45.832 52.422 68.082 1.00 14.78 6 GLU D O 1
ATOM 7675 N N . ALA D 1 7 ? 45.256 51.797 65.997 1.00 14.74 7 ALA D N 1
ATOM 7676 C CA . ALA D 1 7 ? 45.866 52.967 65.347 1.00 14.77 7 ALA D CA 1
ATOM 7677 C C . ALA D 1 7 ? 45.296 54.287 65.864 1.00 14.63 7 ALA D C 1
ATOM 7678 O O . ALA D 1 7 ? 46.040 55.249 66.085 1.00 15.09 7 ALA D O 1
ATOM 7680 N N . ALA D 1 8 ? 43.980 54.328 66.061 1.00 14.35 8 ALA D N 1
ATOM 7681 C CA . ALA D 1 8 ? 43.325 55.515 66.606 1.00 14.13 8 ALA D CA 1
ATOM 7682 C C . ALA D 1 8 ? 43.781 55.798 68.035 1.00 14.14 8 ALA D C 1
ATOM 7683 O O . ALA D 1 8 ? 44.065 56.951 68.380 1.00 13.60 8 ALA D O 1
ATOM 7685 N N . MET D 1 9 ? 43.871 54.752 68.858 1.00 14.17 9 MET D N 1
ATOM 7686 C CA . MET D 1 9 ? 44.355 54.911 70.234 1.00 14.80 9 MET D CA 1
ATOM 7687 C C . MET D 1 9 ? 45.782 55.454 70.247 1.00 15.29 9 MET D C 1
ATOM 7688 O O . MET D 1 9 ? 46.084 56.381 70.996 1.00 15.38 9 MET D O 1
ATOM 7693 N N . LYS D 1 10 ? 46.646 54.898 69.398 1.00 16.09 10 LYS D N 1
ATOM 7694 C CA . LYS D 1 10 ? 48.035 55.362 69.303 1.00 17.10 10 LYS D CA 1
ATOM 7695 C C . LYS D 1 10 ? 48.135 56.823 68.853 1.00 17.35 10 LYS D C 1
ATOM 7696 O O . LYS D 1 10 ? 48.898 57.601 69.431 1.00 17.75 10 LYS D O 1
ATOM 7702 N N . ALA D 1 11 ? 47.353 57.188 67.836 1.00 17.56 11 ALA D N 1
ATOM 7703 C CA . ALA D 1 11 ? 47.327 58.557 67.309 1.00 17.79 11 ALA D CA 1
ATOM 7704 C C . ALA D 1 11 ? 46.847 59.574 68.344 1.00 17.88 11 ALA D C 1
ATOM 7705 O O . ALA D 1 11 ? 47.287 60.730 68.348 1.00 17.91 11 ALA D O 1
ATOM 7707 N N . ALA D 1 12 ? 45.949 59.138 69.220 1.00 17.73 12 ALA D N 1
ATOM 7708 C CA . ALA D 1 12 ? 45.394 60.010 70.250 1.00 17.84 12 ALA D CA 1
ATOM 7709 C C . ALA D 1 12 ? 46.257 60.074 71.515 1.00 17.59 12 ALA D C 1
ATOM 7710 O O . ALA D 1 12 ? 45.909 60.777 72.464 1.00 18.11 12 ALA D O 1
ATOM 7712 N N . GLY D 1 13 ? 47.374 59.348 71.526 1.00 17.20 13 GLY D N 1
ATOM 7713 C CA . GLY D 1 13 ? 48.306 59.369 72.659 1.00 16.91 13 GLY D CA 1
ATOM 7714 C C . GLY D 1 13 ? 48.094 58.290 73.711 1.00 16.71 13 GLY D C 1
ATOM 7715 O O . GLY D 1 13 ? 48.719 58.323 74.774 1.00 16.71 13 GLY D O 1
ATOM 7716 N N . LYS D 1 14 ? 47.213 57.336 73.415 1.00 16.09 14 LYS D N 1
ATOM 7717 C CA . LYS D 1 14 ? 46.947 56.208 74.312 1.00 15.66 14 LYS D CA 1
ATOM 7718 C C . LYS D 1 14 ? 47.865 55.026 73.987 1.00 15.31 14 LYS D C 1
ATOM 7719 O O . LYS D 1 14 ? 48.602 55.061 73.001 1.00 15.31 14 LYS D O 1
ATOM 7725 N N . GLN D 1 15 ? 47.824 53.980 74.808 1.00 14.86 15 GLN D N 1
ATOM 7726 C CA . GLN D 1 15 ? 48.757 52.860 74.640 1.00 14.65 15 GLN D CA 1
ATOM 7727 C C . GLN D 1 15 ? 48.269 51.715 73.753 1.00 14.09 15 GLN D C 1
ATOM 7728 O O . GLN D 1 15 ? 49.069 51.114 73.038 1.00 14.03 15 GLN D O 1
ATOM 7734 N N . TYR D 1 16 ? 46.975 51.403 73.805 1.00 13.08 16 TYR D N 1
ATOM 7735 C CA . TYR D 1 16 ? 46.455 50.236 73.090 1.00 12.33 16 TYR D CA 1
ATOM 7736 C C . TYR D 1 16 ? 44.936 50.205 73.010 1.00 11.70 16 TYR D C 1
ATOM 7737 O O . TYR D 1 16 ? 44.234 50.812 73.832 1.00 11.29 16 TYR D O 1
ATOM 7746 N N . PHE D 1 17 ? 44.445 49.483 72.009 1.00 10.63 17 PHE D N 1
ATOM 7747 C CA . PHE D 1 17 ? 43.105 48.930 72.043 1.00 10.08 17 PHE D CA 1
ATOM 7748 C C . PHE D 1 17 ? 43.264 47.415 71.973 1.00 9.67 17 PHE D C 1
ATOM 7749 O O . PHE D 1 17 ? 43.967 46.889 71.099 1.00 9.77 17 PHE D O 1
ATOM 7757 N N . GLY D 1 18 ? 42.637 46.719 72.912 1.00 9.38 18 GLY D N 1
ATOM 7758 C CA . GLY D 1 18 ? 42.807 45.274 73.034 1.00 8.86 18 GLY D CA 1
ATOM 7759 C C . GLY D 1 18 ? 41.510 44.499 72.994 1.00 8.72 18 GLY D C 1
ATOM 7760 O O . GLY D 1 18 ? 40.430 45.078 72.966 1.00 8.89 18 GLY D O 1
ATOM 7761 N N . THR D 1 19 ? 41.627 43.174 72.978 1.00 8.78 19 THR D N 1
ATOM 7762 C CA . THR D 1 19 ? 40.470 42.299 73.102 1.00 8.58 19 THR D CA 1
ATOM 7763 C C . THR D 1 19 ? 40.814 41.019 73.856 1.00 8.67 19 THR D C 1
ATOM 7764 O O . THR D 1 19 ? 41.937 40.519 73.773 1.00 8.70 19 THR D O 1
ATOM 7768 N N . ALA D 1 20 ? 39.835 40.492 74.588 1.00 8.71 20 ALA D N 1
ATOM 7769 C CA . ALA D 1 20 ? 39.922 39.132 75.093 1.00 8.98 20 ALA D CA 1
ATOM 7770 C C . ALA D 1 20 ? 39.933 38.190 73.895 1.00 9.18 20 ALA D C 1
ATOM 7771 O O . ALA D 1 20 ? 39.368 38.514 72.841 1.00 8.79 20 ALA D O 1
ATOM 7773 N N . LEU D 1 21 ? 40.576 37.036 74.057 1.00 9.04 21 LEU D N 1
ATOM 7774 C CA . LEU D 1 21 ? 40.604 36.023 72.998 1.00 9.02 21 LEU D CA 1
ATOM 7775 C C . LEU D 1 21 ? 40.577 34.597 73.533 1.00 8.94 21 LEU D C 1
ATOM 7776 O O . LEU D 1 21 ? 41.297 34.265 74.475 1.00 8.33 21 LEU D O 1
ATOM 7781 N N . THR D 1 22 ? 39.732 33.769 72.922 1.00 9.06 22 THR D N 1
ATOM 7782 C CA . THR D 1 22 ? 39.846 32.316 73.013 1.00 9.47 22 THR D CA 1
ATOM 7783 C C . THR D 1 22 ? 40.257 31.809 71.633 1.00 9.65 22 THR D C 1
ATOM 7784 O O . THR D 1 22 ? 39.585 32.109 70.639 1.00 9.14 22 THR D O 1
ATOM 7788 N N . VAL D 1 23 ? 41.363 31.065 71.573 1.00 9.71 23 VAL D N 1
ATOM 7789 C CA . VAL D 1 23 ? 41.807 30.442 70.321 1.00 10.01 23 VAL D CA 1
ATOM 7790 C C . VAL D 1 23 ? 40.868 29.278 69.997 1.00 10.07 23 VAL D C 1
ATOM 7791 O O . VAL D 1 23 ? 40.655 28.392 70.832 1.00 10.32 23 VAL D O 1
ATOM 7795 N N . ARG D 1 24 ? 40.288 29.307 68.797 1.00 9.95 24 ARG D N 1
ATOM 7796 C CA . ARG D 1 24 ? 39.380 28.255 68.336 1.00 9.87 24 ARG D CA 1
ATOM 7797 C C . ARG D 1 24 ? 39.501 28.057 66.824 1.00 9.76 24 ARG D C 1
ATOM 7798 O O . ARG D 1 24 ? 40.129 28.859 66.132 1.00 9.48 24 ARG D O 1
ATOM 7806 N N . ASN D 1 25 ? 38.886 26.996 66.319 1.00 10.04 25 ASN D N 1
ATOM 7807 C CA . ASN D 1 25 ? 38.955 26.673 64.889 1.00 10.25 25 ASN D CA 1
ATOM 7808 C C . ASN D 1 25 ? 38.281 27.717 63.991 1.00 9.58 25 ASN D C 1
ATOM 7809 O O . ASN D 1 25 ? 38.721 27.942 62.864 1.00 8.87 25 ASN D O 1
ATOM 7814 N N . ASP D 1 26 ? 37.218 28.348 64.498 1.00 8.92 26 ASP D N 1
ATOM 7815 C CA . ASP D 1 26 ? 36.565 29.471 63.819 1.00 8.68 26 ASP D CA 1
ATOM 7816 C C . ASP D 1 26 ? 37.521 30.675 63.799 1.00 8.69 26 ASP D C 1
ATOM 7817 O O . ASP D 1 26 ? 37.826 31.259 64.847 1.00 8.39 26 ASP D O 1
ATOM 7822 N N . GLN D 1 27 ? 37.978 31.036 62.599 1.00 8.59 27 GLN D N 1
ATOM 7823 C CA . GLN D 1 27 ? 38.994 32.075 62.410 1.00 8.56 27 GLN D CA 1
ATOM 7824 C C . GLN D 1 27 ? 38.419 33.493 62.341 1.00 8.59 27 GLN D C 1
ATOM 7825 O O . GLN D 1 27 ? 39.166 34.453 62.146 1.00 8.62 27 GLN D O 1
ATOM 7831 N N . GLY D 1 28 ? 37.105 33.622 62.499 1.00 8.72 28 GLY D N 1
ATOM 7832 C CA . GLY D 1 28 ? 36.423 34.908 62.334 1.00 8.93 28 GLY D CA 1
ATOM 7833 C C . GLY D 1 28 ? 37.025 36.029 63.167 1.00 8.83 28 GLY D C 1
ATOM 7834 O O . GLY D 1 28 ? 37.281 37.117 62.651 1.00 8.93 28 GLY D O 1
ATOM 7835 N N . GLU D 1 29 ? 37.273 35.756 64.448 1.00 8.64 29 GLU D N 1
ATOM 7836 C CA . GLU D 1 29 ? 37.819 36.769 65.355 1.00 8.65 29 GLU D CA 1
ATOM 7837 C C . GLU D 1 29 ? 39.303 37.032 65.121 1.00 8.57 29 GLU D C 1
ATOM 7838 O O . GLU D 1 29 ? 39.718 38.191 65.022 1.00 8.58 29 GLU D O 1
ATOM 7844 N N . ILE D 1 30 ? 40.098 35.966 65.029 1.00 8.33 30 ILE D N 1
ATOM 7845 C CA . ILE D 1 30 ? 41.543 36.118 64.834 1.00 8.51 30 ILE D CA 1
ATOM 7846 C C . ILE D 1 30 ? 41.882 36.849 63.529 1.00 8.49 30 ILE D C 1
ATOM 7847 O O . ILE D 1 30 ? 42.848 37.616 63.481 1.00 8.26 30 ILE D O 1
ATOM 7852 N N . ASP D 1 31 ? 41.087 36.627 62.483 1.00 8.25 31 ASP D N 1
ATOM 7853 C CA . ASP D 1 31 ? 41.324 37.319 61.204 1.00 8.38 31 ASP D CA 1
ATOM 7854 C C . ASP D 1 31 ? 41.159 38.836 61.319 1.00 8.34 31 ASP D C 1
ATOM 7855 O O . ASP D 1 31 ? 41.857 39.595 60.633 1.00 8.55 31 ASP D O 1
ATOM 7860 N N . ILE D 1 32 ? 40.244 39.271 62.187 1.00 8.12 32 ILE D N 1
ATOM 7861 C CA . ILE D 1 32 ? 40.066 40.702 62.494 1.00 7.95 32 ILE D CA 1
ATOM 7862 C C . ILE D 1 32 ? 41.226 41.218 63.362 1.00 8.29 32 ILE D C 1
ATOM 7863 O O . ILE D 1 32 ? 41.752 42.318 63.135 1.00 8.28 32 ILE D O 1
ATOM 7868 N N . ILE D 1 33 ? 41.608 40.409 64.349 1.00 8.50 33 ILE D N 1
ATOM 7869 C CA . ILE D 1 33 ? 42.719 40.695 65.261 1.00 9.08 33 ILE D CA 1
ATOM 7870 C C . ILE D 1 33 ? 44.076 40.830 64.538 1.00 9.68 33 ILE D C 1
ATOM 7871 O O . ILE D 1 33 ? 44.918 41.637 64.954 1.00 10.26 33 ILE D O 1
ATOM 7876 N N . ASN D 1 34 ? 44.274 40.068 63.458 1.00 10.03 34 ASN D N 1
ATOM 7877 C CA . ASN D 1 34 ? 45.505 40.146 62.636 1.00 10.47 34 ASN D CA 1
ATOM 7878 C C . ASN D 1 34 ? 45.823 41.543 62.094 1.00 10.65 34 ASN D C 1
ATOM 7879 O O . ASN D 1 34 ? 46.976 41.845 61.790 1.00 10.94 34 ASN D O 1
ATOM 7884 N N . ASN D 1 35 ? 44.792 42.372 61.942 1.00 10.86 35 ASN D N 1
ATOM 7885 C CA . ASN D 1 35 ? 44.949 43.757 61.503 1.00 10.82 35 ASN D CA 1
ATOM 7886 C C . ASN D 1 35 ? 45.669 44.576 62.583 1.00 11.07 35 ASN D C 1
ATOM 7887 O O . ASN D 1 35 ? 45.088 44.917 63.615 1.00 10.70 35 ASN D O 1
ATOM 7892 N N . LYS D 1 36 ? 46.946 44.866 62.350 1.00 11.18 36 LYS D N 1
ATOM 7893 C CA . LYS D 1 36 ? 47.766 45.589 63.330 1.00 11.77 36 LYS D CA 1
ATOM 7894 C C . LYS D 1 36 ? 47.287 47.021 63.584 1.00 11.65 36 LYS D C 1
ATOM 7895 O O . LYS D 1 36 ? 47.678 47.638 64.575 1.00 12.00 36 LYS D O 1
ATOM 7901 N N . ASN D 1 37 ? 46.448 47.543 62.695 1.00 11.36 37 ASN D N 1
ATOM 7902 C CA . ASN D 1 37 ? 45.813 48.837 62.927 1.00 11.34 37 ASN D CA 1
ATOM 7903 C C . ASN D 1 37 ? 44.556 48.724 63.785 1.00 11.15 37 ASN D C 1
ATOM 7904 O O . ASN D 1 37 ? 44.052 49.728 64.295 1.00 10.87 37 ASN D O 1
ATOM 7909 N N . GLU D 1 38 ? 44.062 47.499 63.948 1.00 10.69 38 GLU D N 1
ATOM 7910 C CA . GLU D 1 38 ? 42.825 47.249 64.691 1.00 10.71 38 GLU D CA 1
ATOM 7911 C C . GLU D 1 38 ? 43.068 46.939 66.168 1.00 10.51 38 GLU D C 1
ATOM 7912 O O . GLU D 1 38 ? 42.456 47.552 67.043 1.00 10.57 38 GLU D O 1
ATOM 7918 N N . ILE D 1 39 ? 43.945 45.975 66.430 1.00 10.54 39 ILE D N 1
ATOM 7919 C CA . ILE D 1 39 ? 44.168 45.451 67.784 1.00 10.78 39 ILE D CA 1
ATOM 7920 C C . ILE D 1 39 ? 45.669 45.428 68.083 1.00 10.92 39 ILE D C 1
ATOM 7921 O O . ILE D 1 39 ? 46.467 45.047 67.226 1.00 11.23 39 ILE D O 1
ATOM 7926 N N . GLY D 1 40 ? 46.055 45.839 69.289 1.00 11.13 40 GLY D N 1
ATOM 7927 C CA . GLY D 1 40 ? 47.463 45.777 69.702 1.00 11.16 40 GLY D CA 1
ATOM 7928 C C . GLY D 1 40 ? 47.705 45.148 71.063 1.00 11.16 40 GLY D C 1
ATOM 7929 O O . GLY D 1 40 ? 48.830 45.175 71.573 1.00 11.72 40 GLY D O 1
ATOM 7930 N N . SER D 1 41 ? 46.651 44.587 71.655 1.00 10.57 41 SER D N 1
ATOM 7931 C CA . SER D 1 41 ? 46.756 43.887 72.938 1.00 10.13 41 SER D CA 1
ATOM 7932 C C . SER D 1 41 ? 45.741 42.745 73.007 1.00 9.89 41 SER D C 1
ATOM 7933 O O . SER D 1 41 ? 44.648 42.847 72.438 1.00 9.64 41 SER D O 1
ATOM 7936 N N . ILE D 1 42 ? 46.127 41.667 73.695 1.00 9.68 42 ILE D N 1
ATOM 7937 C CA . ILE D 1 42 ? 45.297 40.471 73.880 1.00 9.85 42 ILE D CA 1
ATOM 7938 C C . ILE D 1 42 ? 45.206 40.102 75.362 1.00 9.62 42 ILE D C 1
ATOM 7939 O O . ILE D 1 42 ? 46.214 40.098 76.069 1.00 9.86 42 ILE D O 1
ATOM 7944 N N . THR D 1 43 ? 43.996 39.789 75.818 1.00 9.35 43 THR D N 1
ATOM 7945 C CA . THR D 1 43 ? 43.796 39.162 77.115 1.00 9.49 43 THR D CA 1
ATOM 7946 C C . THR D 1 43 ? 43.333 37.721 76.895 1.00 9.58 43 THR D C 1
ATOM 7947 O O . THR D 1 43 ? 42.265 37.504 76.320 1.00 9.60 43 THR D O 1
ATOM 7951 N N . PRO D 1 44 ? 44.136 36.728 77.332 1.00 9.81 44 PRO D N 1
ATOM 7952 C CA . PRO D 1 44 ? 43.614 35.356 77.246 1.00 9.72 44 PRO D CA 1
ATOM 7953 C C . PRO D 1 44 ? 42.342 35.233 78.084 1.00 9.72 44 PRO D C 1
ATOM 7954 O O . PRO D 1 44 ? 42.347 35.564 79.279 1.00 9.59 44 PRO D O 1
ATOM 7958 N N . GLU D 1 45 ? 41.259 34.795 77.449 1.00 9.65 45 GLU D N 1
ATOM 7959 C CA . GLU D 1 45 ? 39.946 34.787 78.093 1.00 9.65 45 GLU D CA 1
ATOM 7960 C C . GLU D 1 45 ? 39.881 33.860 79.306 1.00 9.68 45 GLU D C 1
ATOM 7961 O O . GLU D 1 45 ? 39.344 34.239 80.350 1.00 9.26 45 GLU D O 1
ATOM 7967 N N . ASN D 1 46 ? 40.438 32.660 79.160 1.00 9.87 46 ASN D N 1
ATOM 7968 C CA . ASN D 1 46 ? 40.354 31.626 80.186 1.00 10.61 46 ASN D CA 1
ATOM 7969 C C . ASN D 1 46 ? 41.676 30.907 80.501 1.00 10.81 46 ASN D C 1
ATOM 7970 O O . ASN D 1 46 ? 41.819 30.324 81.578 1.00 10.45 46 ASN D O 1
ATOM 7975 N N . ALA D 1 47 ? 42.630 30.956 79.574 1.00 11.22 47 ALA D N 1
ATOM 7976 C CA . ALA D 1 47 ? 43.848 30.125 79.646 1.00 11.62 47 ALA D CA 1
ATOM 7977 C C . ALA D 1 47 ? 44.791 30.388 80.837 1.00 12.31 47 ALA D C 1
ATOM 7978 O O . ALA D 1 47 ? 45.636 29.537 81.161 1.00 11.95 47 ALA D O 1
ATOM 7980 N N . MET D 1 48 ? 44.660 31.552 81.475 1.00 12.46 48 MET D N 1
ATOM 7981 C CA . MET D 1 48 ? 45.569 31.924 82.563 1.00 13.19 48 MET D CA 1
ATOM 7982 C C . MET D 1 48 ? 44.939 32.009 83.955 1.00 13.11 48 MET D C 1
ATOM 7983 O O . MET D 1 48 ? 45.608 32.403 84.909 1.00 13.12 48 MET D O 1
ATOM 7988 N N . LYS D 1 49 ? 43.669 31.622 84.076 1.00 13.23 49 LYS D N 1
ATOM 7989 C CA . LYS D 1 49 ? 43.036 31.495 85.390 1.00 13.65 49 LYS D CA 1
ATOM 7990 C C . LYS D 1 49 ? 43.650 30.319 86.161 1.00 14.05 49 LYS D C 1
ATOM 7991 O O . LYS D 1 49 ? 44.245 29.423 85.558 1.00 13.98 49 LYS D O 1
ATOM 7997 N N . TRP D 1 50 ? 43.500 30.335 87.484 1.00 14.32 50 TRP D N 1
ATOM 7998 C CA . TRP D 1 50 ? 44.135 29.347 88.355 1.00 14.91 50 TRP D CA 1
ATOM 7999 C C . TRP D 1 50 ? 43.806 27.900 87.956 1.00 15.22 50 TRP D C 1
ATOM 8000 O O . TRP D 1 50 ? 44.713 27.081 87.818 1.00 15.60 50 TRP D O 1
ATOM 8011 N N . GLU D 1 51 ? 42.522 27.592 87.772 1.00 15.71 51 GLU D N 1
ATOM 8012 C CA . GLU D 1 51 ? 42.098 26.258 87.337 1.00 16.34 51 GLU D CA 1
ATOM 8013 C C . GLU D 1 51 ? 42.825 25.778 86.067 1.00 16.34 51 GLU D C 1
ATOM 8014 O O . GLU D 1 51 ? 43.315 24.646 86.014 1.00 16.54 51 GLU D O 1
ATOM 8020 N N . ALA D 1 52 ? 42.902 26.648 85.061 1.00 15.97 52 ALA D N 1
ATOM 8021 C CA . ALA D 1 52 ? 43.530 26.323 83.781 1.00 15.54 52 ALA D CA 1
ATOM 8022 C C . ALA D 1 52 ? 45.031 26.090 83.907 1.00 15.63 52 ALA D C 1
ATOM 8023 O O . ALA D 1 52 ? 45.579 25.184 83.279 1.00 16.05 52 ALA D O 1
ATOM 8025 N N . ILE D 1 53 ? 45.681 26.907 84.734 1.00 15.26 53 ILE D N 1
ATOM 8026 C CA . ILE D 1 53 ? 47.135 26.910 84.899 1.00 15.19 53 ILE D CA 1
ATOM 8027 C C . ILE D 1 53 ? 47.656 25.849 85.886 1.00 14.40 53 ILE D C 1
ATOM 8028 O O . ILE D 1 53 ? 48.711 25.252 85.655 1.00 14.04 53 ILE D O 1
ATOM 8033 N N . GLN D 1 54 ? 46.929 25.631 86.980 1.00 13.78 54 GLN D N 1
ATOM 8034 C CA . GLN D 1 54 ? 47.344 24.659 87.995 1.00 13.48 54 GLN D CA 1
ATOM 8035 C C . GLN D 1 54 ? 46.141 23.859 88.496 1.00 13.21 54 GLN D C 1
ATOM 8036 O O . GLN D 1 54 ? 45.709 24.031 89.635 1.00 13.09 54 GLN D O 1
ATOM 8042 N N . PRO D 1 55 ? 45.584 22.986 87.631 1.00 13.10 55 PRO D N 1
ATOM 8043 C CA . PRO D 1 55 ? 44.367 22.226 87.946 1.00 13.03 55 PRO D CA 1
ATOM 8044 C C . PRO D 1 55 ? 44.553 21.233 89.096 1.00 13.24 55 PRO D C 1
ATOM 8045 O O . PRO D 1 55 ? 43.592 20.915 89.795 1.00 13.41 55 PRO D O 1
ATOM 8049 N N . ASN D 1 56 ? 45.778 20.744 89.266 1.00 13.56 56 ASN D N 1
ATOM 8050 C CA . ASN D 1 56 ? 46.134 19.878 90.391 1.00 14.08 56 ASN D CA 1
ATOM 8051 C C . ASN D 1 56 ? 47.386 20.430 91.061 1.00 14.31 56 ASN D C 1
ATOM 8052 O O . ASN D 1 56 ? 48.219 21.052 90.399 1.00 14.36 56 ASN D O 1
ATOM 8057 N N . ARG D 1 57 ? 47.518 20.209 92.366 1.00 14.95 57 ARG D N 1
ATOM 8058 C CA . ARG D 1 57 ? 48.618 20.803 93.130 1.00 15.62 57 ARG D CA 1
ATOM 8059 C C . ARG D 1 57 ? 50.003 20.433 92.589 1.00 15.79 57 ARG D C 1
ATOM 8060 O O . ARG D 1 57 ? 50.343 19.253 92.465 1.00 16.01 57 ARG D O 1
ATOM 8068 N N . GLY D 1 58 ? 50.779 21.458 92.252 1.00 15.81 58 GLY D N 1
ATOM 8069 C CA . GLY D 1 58 ? 52.146 21.295 91.756 1.00 16.27 58 GLY D CA 1
ATOM 8070 C C . GLY D 1 58 ? 52.251 20.763 90.338 1.00 16.55 58 GLY D C 1
ATOM 8071 O O . GLY D 1 58 ? 53.354 20.527 89.840 1.00 16.76 58 GLY D O 1
ATOM 8072 N N . GLN D 1 59 ? 51.105 20.576 89.686 1.00 16.60 59 GLN D N 1
ATOM 8073 C CA . GLN D 1 59 ? 51.068 20.053 88.320 1.00 16.78 59 GLN D CA 1
ATOM 8074 C C . GLN D 1 59 ? 50.509 21.112 87.382 1.00 16.46 59 GLN D C 1
ATOM 8075 O O . GLN D 1 59 ? 49.295 21.225 87.186 1.00 16.19 59 GLN D O 1
ATOM 8081 N N . PHE D 1 60 ? 51.416 21.910 86.829 1.00 16.19 60 PHE D N 1
ATOM 8082 C CA . PHE D 1 60 ? 51.035 23.037 85.994 1.00 16.44 60 PHE D CA 1
ATOM 8083 C C . PHE D 1 60 ? 50.683 22.597 84.579 1.00 16.32 60 PHE D C 1
ATOM 8084 O O . PHE D 1 60 ? 51.228 21.623 84.064 1.00 16.06 60 PHE D O 1
ATOM 8092 N N . ASN D 1 61 ? 49.753 23.328 83.974 1.00 15.89 61 ASN D N 1
ATOM 8093 C CA . ASN D 1 61 ? 49.204 22.994 82.673 1.00 15.60 61 ASN D CA 1
ATOM 8094 C C . ASN D 1 61 ? 49.445 24.164 81.719 1.00 15.28 61 ASN D C 1
ATOM 8095 O O . ASN D 1 61 ? 48.582 25.026 81.537 1.00 15.39 61 ASN D O 1
ATOM 8100 N N . TRP D 1 62 ? 50.634 24.187 81.120 1.00 15.07 62 TRP D N 1
ATOM 8101 C CA . TRP D 1 62 ? 51.100 25.349 80.360 1.00 15.08 62 TRP D CA 1
ATOM 8102 C C . TRP D 1 62 ? 50.552 25.470 78.931 1.00 14.80 62 TRP D C 1
ATOM 8103 O O . TRP D 1 62 ? 50.547 26.561 78.361 1.00 14.82 62 TRP D O 1
ATOM 8114 N N . GLY D 1 63 ? 50.102 24.357 78.359 1.00 14.43 63 GLY D N 1
ATOM 8115 C CA . GLY D 1 63 ? 49.705 24.312 76.944 1.00 14.18 63 GLY D CA 1
ATOM 8116 C C . GLY D 1 63 ? 48.831 25.467 76.459 1.00 13.89 63 GLY D C 1
ATOM 8117 O O . GLY D 1 63 ? 49.232 26.212 75.564 1.00 13.79 63 GLY D O 1
ATOM 8118 N N . PRO D 1 64 ? 47.627 25.622 77.043 1.00 13.78 64 PRO D N 1
ATOM 8119 C CA . PRO D 1 64 ? 46.700 26.696 76.629 1.00 13.74 64 PRO D CA 1
ATOM 8120 C C . PRO D 1 64 ? 47.234 28.121 76.855 1.00 13.76 64 PRO D C 1
ATOM 8121 O O . PRO D 1 64 ? 47.092 28.976 75.976 1.00 13.91 64 PRO D O 1
ATOM 8125 N N . ALA D 1 65 ? 47.848 28.370 78.009 1.00 13.75 65 ALA D N 1
ATOM 8126 C CA . ALA D 1 65 ? 48.422 29.685 78.298 1.00 13.70 65 ALA D CA 1
ATOM 8127 C C . ALA D 1 65 ? 49.573 30.036 77.343 1.00 13.74 65 ALA D C 1
ATOM 8128 O O . ALA D 1 65 ? 49.630 31.161 76.843 1.00 13.33 65 ALA D O 1
ATOM 8130 N N . ASP D 1 66 ? 50.454 29.065 77.070 1.00 13.88 66 ASP D N 1
ATOM 8131 C CA . ASP D 1 66 ? 51.511 29.207 76.053 1.00 13.83 66 ASP D CA 1
ATOM 8132 C C . ASP D 1 66 ? 50.936 29.568 74.685 1.00 13.56 66 ASP D C 1
ATOM 8133 O O . ASP D 1 66 ? 51.424 30.474 74.018 1.00 13.21 66 ASP D O 1
ATOM 8138 N N . GLN D 1 67 ? 49.900 28.843 74.278 1.00 13.41 67 GLN D N 1
ATOM 8139 C CA . GLN D 1 67 ? 49.214 29.066 73.003 1.00 13.46 67 GLN D CA 1
ATOM 8140 C C . GLN D 1 67 ? 48.623 30.479 72.893 1.00 13.12 67 GLN D C 1
ATOM 8141 O O . GLN D 1 67 ? 48.783 31.148 71.867 1.00 12.71 67 GLN D O 1
ATOM 8147 N N . HIS D 1 68 ? 47.955 30.932 73.954 1.00 12.83 68 HIS D N 1
ATOM 8148 C CA . HIS D 1 68 ? 47.353 32.266 73.975 1.00 13.01 68 HIS D CA 1
ATOM 8149 C C . HIS D 1 68 ? 48.387 33.388 74.098 1.00 13.16 68 HIS D C 1
ATOM 8150 O O . HIS D 1 68 ? 48.229 34.448 73.491 1.00 13.09 68 HIS D O 1
ATOM 8157 N N . ALA D 1 69 ? 49.456 33.152 74.859 1.00 13.68 69 ALA D N 1
ATOM 8158 C CA . ALA D 1 69 ? 50.552 34.126 74.939 1.00 13.39 69 ALA D CA 1
ATOM 8159 C C . ALA D 1 69 ? 51.250 34.290 73.585 1.00 13.56 69 ALA D C 1
ATOM 8160 O O . ALA D 1 69 ? 51.584 35.412 73.178 1.00 13.43 69 ALA D O 1
ATOM 8162 N N . ALA D 1 70 ? 51.444 33.168 72.890 1.00 13.34 70 ALA D N 1
ATOM 8163 C CA . ALA D 1 70 ? 52.059 33.151 71.560 1.00 13.52 70 ALA D CA 1
ATOM 8164 C C . ALA D 1 70 ? 51.229 33.909 70.527 1.00 13.52 70 ALA D C 1
ATOM 8165 O O . ALA D 1 70 ? 51.782 34.528 69.618 1.00 13.20 70 ALA D O 1
ATOM 8167 N N . ALA D 1 71 ? 49.906 33.873 70.674 1.00 13.60 71 ALA D N 1
ATOM 8168 C CA . ALA D 1 71 ? 49.033 34.634 69.782 1.00 13.91 71 ALA D CA 1
ATOM 8169 C C . ALA D 1 71 ? 49.369 36.132 69.828 1.00 13.90 71 ALA D C 1
ATOM 8170 O O . ALA D 1 71 ? 49.305 36.821 68.807 1.00 13.65 71 ALA D O 1
ATOM 8172 N N . ALA D 1 72 ? 49.747 36.624 71.006 1.00 14.02 72 ALA D N 1
ATOM 8173 C CA . ALA D 1 72 ? 50.158 38.021 71.154 1.00 14.18 72 ALA D CA 1
ATOM 8174 C C . ALA D 1 72 ? 51.604 38.243 70.710 1.00 14.30 72 ALA D C 1
ATOM 8175 O O . ALA D 1 72 ? 51.872 39.127 69.896 1.00 14.23 72 ALA D O 1
ATOM 8177 N N . THR D 1 73 ? 52.526 37.421 71.218 1.00 14.77 73 THR D N 1
ATOM 8178 C CA . THR D 1 73 ? 53.961 37.616 70.962 1.00 14.94 73 THR D CA 1
ATOM 8179 C C . THR D 1 73 ? 54.336 37.467 69.483 1.00 14.93 73 THR D C 1
ATOM 8180 O O . THR D 1 73 ? 55.164 38.223 68.982 1.00 14.61 73 THR D O 1
ATOM 8184 N N . SER D 1 74 ? 53.705 36.520 68.787 1.00 14.94 74 SER D N 1
ATOM 8185 C CA . SER D 1 74 ? 53.959 36.313 67.356 1.00 15.07 74 SER D CA 1
ATOM 8186 C C . SER D 1 74 ? 53.518 37.509 66.507 1.00 15.05 74 SER D C 1
ATOM 8187 O O . SER D 1 74 ? 53.976 37.677 65.375 1.00 15.19 74 SER D O 1
ATOM 8190 N N . ARG D 1 75 ? 52.644 38.344 67.067 1.00 14.68 75 ARG D N 1
ATOM 8191 C CA . ARG D 1 75 ? 52.125 39.524 66.376 1.00 14.31 75 ARG D CA 1
ATOM 8192 C C . ARG D 1 75 ? 52.747 40.828 66.889 1.00 14.22 75 ARG D C 1
ATOM 8193 O O . ARG D 1 75 ? 52.470 41.903 66.357 1.00 14.29 75 ARG D O 1
ATOM 8201 N N . GLY D 1 76 ? 53.599 40.726 67.909 1.00 14.16 76 GLY D N 1
ATOM 8202 C CA . GLY D 1 76 ? 54.203 41.912 68.528 1.00 13.65 76 GLY D CA 1
ATOM 8203 C C . GLY D 1 76 ? 53.189 42.690 69.355 1.00 13.25 76 GLY D C 1
ATOM 8204 O O . GLY D 1 76 ? 53.313 43.904 69.531 1.00 12.88 76 GLY D O 1
ATOM 8205 N N . TYR D 1 77 ? 52.180 41.982 69.859 1.00 12.62 77 TYR D N 1
ATOM 8206 C CA . TYR D 1 77 ? 51.109 42.606 70.628 1.00 12.41 77 TYR D CA 1
ATOM 8207 C C . TYR D 1 77 ? 51.401 42.551 72.120 1.00 12.22 77 TYR D C 1
ATOM 8208 O O . TYR D 1 77 ? 52.115 41.668 72.597 1.00 12.14 77 TYR D O 1
ATOM 8217 N N . GLU D 1 78 ? 50.820 43.501 72.844 1.00 12.43 78 GLU D N 1
ATOM 8218 C CA . GLU D 1 78 ? 50.824 43.501 74.295 1.00 12.60 78 GLU D CA 1
ATOM 8219 C C . GLU D 1 78 ? 49.942 42.375 74.817 1.00 12.49 78 GLU D C 1
ATOM 8220 O O . GLU D 1 78 ? 49.127 41.812 74.079 1.00 11.84 78 GLU D O 1
ATOM 8226 N N . LEU D 1 79 ? 50.105 42.056 76.094 1.00 12.37 79 LEU D N 1
ATOM 8227 C CA . LEU D 1 79 ? 49.390 40.945 76.699 1.00 12.86 79 LEU D CA 1
ATOM 8228 C C . LEU D 1 79 ? 48.968 41.330 78.111 1.00 13.09 79 LEU D C 1
ATOM 8229 O O . LEU D 1 79 ? 49.808 41.691 78.934 1.00 12.85 79 LEU D O 1
ATOM 8234 N N . ARG D 1 80 ? 47.666 41.284 78.372 1.00 13.21 80 ARG D N 1
ATOM 8235 C CA . ARG D 1 80 ? 47.156 41.454 79.730 1.00 13.69 80 ARG D CA 1
ATOM 8236 C C . ARG D 1 80 ? 46.917 40.069 80.305 1.00 14.16 80 ARG D C 1
ATOM 8237 O O . ARG D 1 80 ? 46.113 39.289 79.780 1.00 13.94 80 ARG D O 1
ATOM 8245 N N . CYS D 1 81 ? 47.629 39.754 81.376 1.00 14.75 81 CYS D N 1
ATOM 8246 C CA . CYS D 1 81 ? 47.550 38.415 81.941 1.00 15.54 81 CYS D CA 1
ATOM 8247 C C . CYS D 1 81 ? 46.558 38.368 83.089 1.00 15.62 81 CYS D C 1
ATOM 8248 O O . CYS D 1 81 ? 46.590 39.202 83.996 1.00 15.53 81 CYS D O 1
ATOM 8251 N N . HIS D 1 82 ? 45.667 37.384 83.019 1.00 15.96 82 HIS D N 1
ATOM 8252 C CA . HIS D 1 82 ? 44.434 37.373 83.779 1.00 16.53 82 HIS D CA 1
ATOM 8253 C C . HIS D 1 82 ? 44.122 35.919 84.156 1.00 16.59 82 HIS D C 1
ATOM 8254 O O . HIS D 1 82 ? 43.938 35.087 83.264 1.00 16.95 82 HIS D O 1
ATOM 8261 N N . THR D 1 83 ? 44.075 35.576 85.447 1.00 16.43 83 THR D N 1
ATOM 8262 C CA . THR D 1 83 ? 44.306 36.457 86.599 1.00 16.22 83 THR D CA 1
ATOM 8263 C C . THR D 1 83 ? 44.861 35.584 87.734 1.00 16.11 83 THR D C 1
ATOM 8264 O O . THR D 1 83 ? 44.655 34.367 87.742 1.00 16.01 83 THR D O 1
ATOM 8268 N N . LEU D 1 84 ? 45.557 36.198 88.688 1.00 15.58 84 LEU D N 1
ATOM 8269 C CA . LEU D 1 84 ? 46.189 35.438 89.771 1.00 15.43 84 LEU D CA 1
ATOM 8270 C C . LEU D 1 84 ? 45.211 35.062 90.888 1.00 15.12 84 LEU D C 1
ATOM 8271 O O . LEU D 1 84 ? 44.672 33.952 90.900 1.00 15.46 84 LEU D O 1
ATOM 8276 N N . VAL D 1 85 ? 44.964 35.988 91.810 1.00 14.48 85 VAL D N 1
ATOM 8277 C CA . VAL D 1 85 ? 44.143 35.691 92.984 1.00 14.01 85 VAL D CA 1
ATOM 8278 C C . VAL D 1 85 ? 42.679 36.065 92.748 1.00 13.88 85 VAL D C 1
ATOM 8279 O O . VAL D 1 85 ? 42.333 37.241 92.645 1.00 13.61 85 VAL D O 1
ATOM 8283 N N . TRP D 1 86 ? 41.828 35.046 92.662 1.00 13.72 86 TRP D N 1
ATOM 8284 C CA . TRP D 1 86 ? 40.427 35.225 92.290 1.00 13.67 86 TRP D CA 1
ATOM 8285 C C . TRP D 1 86 ? 39.593 34.135 92.942 1.00 14.00 86 TRP D C 1
ATOM 8286 O O . TRP D 1 86 ? 39.998 32.973 92.969 1.00 13.82 86 TRP D O 1
ATOM 8297 N N . HIS D 1 87 ? 38.434 34.515 93.472 1.00 14.28 87 HIS D N 1
ATOM 8298 C CA . HIS D 1 87 ? 37.550 33.585 94.175 1.00 15.03 87 HIS D CA 1
ATOM 8299 C C . HIS D 1 87 ? 36.885 32.578 93.232 1.00 15.60 87 HIS D C 1
ATOM 8300 O O . HIS D 1 87 ? 36.484 31.493 93.658 1.00 15.58 87 HIS D O 1
ATOM 8307 N N . SER D 1 88 ? 36.754 32.958 91.963 1.00 16.05 88 SER D N 1
ATOM 8308 C CA . SER D 1 88 ? 35.923 32.224 91.020 1.00 17.02 88 SER D CA 1
ATOM 8309 C C . SER D 1 88 ? 36.685 31.116 90.307 1.00 17.40 88 SER D C 1
ATOM 8310 O O . SER D 1 88 ? 37.855 31.275 89.948 1.00 17.31 88 SER D O 1
ATOM 8313 N N . GLN D 1 89 ? 35.985 30.003 90.099 1.00 18.49 89 GLN D N 1
ATOM 8314 C CA . GLN D 1 89 ? 36.550 28.768 89.539 1.00 19.40 89 GLN D CA 1
ATOM 8315 C C . GLN D 1 89 ? 37.986 28.473 89.973 1.00 19.12 89 GLN D C 1
ATOM 8316 O O . GLN D 1 89 ? 38.892 28.292 89.153 1.00 19.75 89 GLN D O 1
ATOM 8322 N N . LEU D 1 90 ? 38.176 28.455 91.285 1.00 18.68 90 LEU D N 1
ATOM 8323 C CA . LEU D 1 90 ? 39.388 27.925 91.877 1.00 18.19 90 LEU D CA 1
ATOM 8324 C C . LEU D 1 90 ? 39.318 26.410 91.777 1.00 17.95 90 LEU D C 1
ATOM 8325 O O . LEU D 1 90 ? 38.233 25.837 91.888 1.00 17.60 90 LEU D O 1
ATOM 8330 N N . PRO D 1 91 ? 40.466 25.747 91.559 1.00 17.92 91 PRO D N 1
ATOM 8331 C CA . PRO D 1 91 ? 40.409 24.287 91.618 1.00 17.99 91 PRO D CA 1
ATOM 8332 C C . PRO D 1 91 ? 39.946 23.845 93.000 1.00 17.98 91 PRO D C 1
ATOM 8333 O O . PRO D 1 91 ? 40.216 24.540 93.988 1.00 17.51 91 PRO D O 1
ATOM 8337 N N . SER D 1 92 ? 39.246 22.716 93.070 1.00 17.99 92 SER D N 1
ATOM 8338 C CA . SER D 1 92 ? 38.741 22.224 94.349 1.00 18.42 92 SER D CA 1
ATOM 8339 C C . SER D 1 92 ? 39.862 22.021 95.375 1.00 18.13 92 SER D C 1
ATOM 8340 O O . SER D 1 92 ? 39.635 22.198 96.571 1.00 18.10 92 SER D O 1
ATOM 8343 N N . TRP D 1 93 ? 41.068 21.682 94.913 1.00 17.91 93 TRP D N 1
ATOM 8344 C CA . TRP D 1 93 ? 42.197 21.506 95.837 1.00 17.73 93 TRP D CA 1
ATOM 8345 C C . TRP D 1 93 ? 42.569 22.787 96.593 1.00 17.97 93 TRP D C 1
ATOM 8346 O O . TRP D 1 93 ? 43.079 22.720 97.717 1.00 17.91 93 TRP D O 1
ATOM 8357 N N . VAL D 1 94 ? 42.313 23.942 95.979 1.00 18.09 94 VAL D N 1
ATOM 8358 C CA . VAL D 1 94 ? 42.493 25.226 96.658 1.00 18.33 94 VAL D CA 1
ATOM 8359 C C . VAL D 1 94 ? 41.241 25.599 97.453 1.00 18.85 94 VAL D C 1
ATOM 8360 O O . VAL D 1 94 ? 41.319 25.839 98.659 1.00 19.13 94 VAL D O 1
ATOM 8364 N N . ALA D 1 95 ? 40.093 25.635 96.777 1.00 19.33 95 ALA D N 1
ATOM 8365 C CA . ALA D 1 95 ? 38.827 26.067 97.383 1.00 20.09 95 ALA D CA 1
ATOM 8366 C C . ALA D 1 95 ? 38.427 25.250 98.609 1.00 20.60 95 ALA D C 1
ATOM 8367 O O . ALA D 1 95 ? 37.941 25.809 99.594 1.00 20.57 95 ALA D O 1
ATOM 8369 N N . ASN D 1 96 ? 38.636 23.937 98.538 1.00 21.18 96 ASN D N 1
ATOM 8370 C CA . ASN D 1 96 ? 38.234 23.017 99.605 1.00 21.89 96 ASN D CA 1
ATOM 8371 C C . ASN D 1 96 ? 39.394 22.500 100.451 1.00 22.23 96 ASN D C 1
ATOM 8372 O O . ASN D 1 96 ? 39.201 21.635 101.306 1.00 22.34 96 ASN D O 1
ATOM 8377 N N . GLY D 1 97 ? 40.591 23.031 100.219 1.00 22.40 97 GLY D N 1
ATOM 8378 C CA . GLY D 1 97 ? 41.775 22.607 100.963 1.00 23.03 97 GLY D CA 1
ATOM 8379 C C . GLY D 1 97 ? 41.665 22.903 102.448 1.00 23.44 97 GLY D C 1
ATOM 8380 O O . GLY D 1 97 ? 40.937 23.811 102.860 1.00 23.27 97 GLY D O 1
ATOM 8381 N N . ASN D 1 98 ? 42.374 22.118 103.255 1.00 23.81 98 ASN D N 1
ATOM 8382 C CA . ASN D 1 98 ? 42.464 22.379 104.688 1.00 24.30 98 ASN D CA 1
ATOM 8383 C C . ASN D 1 98 ? 43.699 23.229 104.955 1.00 23.89 98 ASN D C 1
ATOM 8384 O O . ASN D 1 98 ? 44.810 22.706 105.082 1.00 24.22 98 ASN D O 1
ATOM 8389 N N . TRP D 1 99 ? 43.504 24.542 105.015 1.00 23.37 99 TRP D N 1
ATOM 8390 C CA . TRP D 1 99 ? 44.624 25.474 105.101 1.00 22.62 99 TRP D CA 1
ATOM 8391 C C . TRP D 1 99 ? 44.740 26.149 106.458 1.00 22.38 99 TRP D C 1
ATOM 8392 O O . TRP D 1 99 ? 43.764 26.279 107.189 1.00 22.30 99 TRP D O 1
ATOM 8403 N N . ASN D 1 100 ? 45.957 26.560 106.783 1.00 22.46 100 ASN D N 1
ATOM 8404 C CA . ASN D 1 100 ? 46.172 27.615 107.758 1.00 22.60 100 ASN D CA 1
ATOM 8405 C C . ASN D 1 100 ? 46.821 28.790 107.038 1.00 22.53 100 ASN D C 1
ATOM 8406 O O . ASN D 1 100 ? 47.168 28.680 105.859 1.00 22.52 100 ASN D O 1
ATOM 8411 N N . ASN D 1 101 ? 46.962 29.914 107.734 1.00 22.46 101 ASN D N 1
ATOM 8412 C CA . ASN D 1 101 ? 47.561 31.121 107.160 1.00 22.31 101 ASN D CA 1
ATOM 8413 C C . ASN D 1 101 ? 48.853 30.849 106.376 1.00 22.29 101 ASN D C 1
ATOM 8414 O O . ASN D 1 101 ? 48.976 31.251 105.217 1.00 21.81 101 ASN D O 1
ATOM 8419 N N . GLN D 1 102 ? 49.800 30.147 107.001 1.00 22.29 102 GLN D N 1
ATOM 8420 C CA . GLN D 1 102 ? 51.113 29.896 106.395 1.00 22.34 102 GLN D CA 1
ATOM 8421 C C . GLN D 1 102 ? 51.066 28.947 105.198 1.00 21.72 102 GLN D C 1
ATOM 8422 O O . GLN D 1 102 ? 51.787 29.150 104.213 1.00 21.63 102 GLN D O 1
ATOM 8428 N N . THR D 1 103 ? 50.233 27.911 105.287 1.00 21.26 103 THR D N 1
ATOM 8429 C CA . THR D 1 103 ? 50.136 26.927 104.209 1.00 20.73 103 THR D CA 1
ATOM 8430 C C . THR D 1 103 ? 49.470 27.490 102.945 1.00 20.17 103 THR D C 1
ATOM 8431 O O . THR D 1 103 ? 49.925 27.203 101.837 1.00 19.82 103 THR D O 1
ATOM 8435 N N . LEU D 1 104 ? 48.413 28.290 103.103 1.00 19.67 104 LEU D N 1
ATOM 8436 C CA . LEU D 1 104 ? 47.788 28.942 101.938 1.00 19.19 104 LEU D CA 1
ATOM 8437 C C . LEU D 1 104 ? 48.712 29.977 101.290 1.00 18.93 104 LEU D C 1
ATOM 8438 O O . LEU D 1 104 ? 48.734 30.111 100.065 1.00 18.91 104 LEU D O 1
ATOM 8443 N N . GLN D 1 105 ? 49.487 30.692 102.105 1.00 18.68 105 GLN D N 1
ATOM 8444 C CA . GLN D 1 105 ? 50.449 31.668 101.584 1.00 18.48 105 GLN D CA 1
ATOM 8445 C C . GLN D 1 105 ? 51.517 31.013 100.709 1.00 18.48 105 GLN D C 1
ATOM 8446 O O . GLN D 1 105 ? 51.867 31.540 99.648 1.00 18.51 105 GLN D O 1
ATOM 8452 N N . ALA D 1 106 ? 52.029 29.867 101.159 1.00 18.37 106 ALA D N 1
ATOM 8453 C CA . ALA D 1 106 ? 52.972 29.076 100.371 1.00 18.05 106 ALA D CA 1
ATOM 8454 C C . ALA D 1 106 ? 52.365 28.674 99.025 1.00 17.81 106 ALA D C 1
ATOM 8455 O O . ALA D 1 106 ? 53.035 28.737 97.994 1.00 17.91 106 ALA D O 1
ATOM 8457 N N . VAL D 1 107 ? 51.096 28.273 99.045 1.00 17.46 107 VAL D N 1
ATOM 8458 C CA . VAL D 1 107 ? 50.362 27.928 97.823 1.00 17.48 107 VAL D CA 1
ATOM 8459 C C . VAL D 1 107 ? 50.250 29.136 96.876 1.00 17.24 107 VAL D C 1
ATOM 8460 O O . VAL D 1 107 ? 50.503 29.016 95.673 1.00 16.93 107 VAL D O 1
ATOM 8464 N N . MET D 1 108 ? 49.910 30.297 97.434 1.00 17.01 108 MET D N 1
ATOM 8465 C CA . MET D 1 108 ? 49.860 31.545 96.669 1.00 17.14 108 MET D CA 1
ATOM 8466 C C . MET D 1 108 ? 51.210 31.879 96.053 1.00 17.04 108 MET D C 1
ATOM 8467 O O . MET D 1 108 ? 51.298 32.174 94.861 1.00 16.93 108 MET D O 1
ATOM 8472 N N . ARG D 1 109 ? 52.258 31.827 96.879 1.00 17.09 109 ARG D N 1
ATOM 8473 C CA . ARG D 1 109 ? 53.626 32.105 96.449 1.00 17.16 109 ARG D CA 1
ATOM 8474 C C . ARG D 1 109 ? 54.077 31.184 95.316 1.00 16.78 109 ARG D C 1
ATOM 8475 O O . ARG D 1 109 ? 54.640 31.650 94.331 1.00 16.88 109 ARG D O 1
ATOM 8483 N N . ASP D 1 110 ? 53.835 29.882 95.467 1.00 16.77 110 ASP D N 1
ATOM 8484 C CA . ASP D 1 110 ? 54.237 28.901 94.457 1.00 16.49 110 ASP D CA 1
ATOM 8485 C C . ASP D 1 110 ? 53.513 29.128 93.121 1.00 15.76 110 ASP D C 1
ATOM 8486 O O . ASP D 1 110 ? 54.129 29.039 92.061 1.00 15.88 110 ASP D O 1
ATOM 8491 N N . HIS D 1 111 ? 52.215 29.425 93.182 1.00 15.20 111 HIS D N 1
ATOM 8492 C CA . HIS D 1 111 ? 51.419 29.684 91.974 1.00 14.63 111 HIS D CA 1
ATOM 8493 C C . HIS D 1 111 ? 51.881 30.962 91.274 1.00 14.29 111 HIS D C 1
ATOM 8494 O O . HIS D 1 111 ? 52.172 30.953 90.074 1.00 13.95 111 HIS D O 1
ATOM 8501 N N . ILE D 1 112 ? 51.956 32.049 92.041 1.00 14.00 112 ILE D N 1
ATOM 8502 C CA . ILE D 1 112 ? 52.419 33.340 91.540 1.00 13.69 112 ILE D CA 1
ATOM 8503 C C . ILE D 1 112 ? 53.842 33.275 90.973 1.00 13.92 112 ILE D C 1
ATOM 8504 O O . ILE D 1 112 ? 54.086 33.761 89.866 1.00 13.48 112 ILE D O 1
ATOM 8509 N N . ASN D 1 113 ? 54.775 32.679 91.717 1.00 14.47 113 ASN D N 1
ATOM 8510 C CA . ASN D 1 113 ? 56.151 32.499 91.215 1.00 15.04 113 ASN D CA 1
ATOM 8511 C C . ASN D 1 113 ? 56.223 31.756 89.873 1.00 15.18 113 ASN D C 1
ATOM 8512 O O . ASN D 1 113 ? 56.955 32.164 88.970 1.00 15.33 113 ASN D O 1
ATOM 8517 N N . ALA D 1 114 ? 55.468 30.666 89.751 1.00 15.47 114 ALA D N 1
ATOM 8518 C CA . ALA D 1 114 ? 55.526 29.831 88.549 1.00 15.40 114 ALA D CA 1
ATOM 8519 C C . ALA D 1 114 ? 54.909 30.521 87.331 1.00 15.63 114 ALA D C 1
ATOM 8520 O O . ALA D 1 114 ? 55.552 30.618 86.283 1.00 15.54 114 ALA D O 1
ATOM 8522 N N . VAL D 1 115 ? 53.672 31.003 87.469 1.00 15.47 115 VAL D N 1
ATOM 8523 C CA . VAL D 1 115 ? 52.971 31.580 86.322 1.00 15.53 115 VAL D CA 1
ATOM 8524 C C . VAL D 1 115 ? 53.541 32.941 85.904 1.00 15.43 115 VAL D C 1
ATOM 8525 O O . VAL D 1 115 ? 53.793 33.165 84.722 1.00 15.31 115 VAL D O 1
ATOM 8529 N N . MET D 1 116 ? 53.779 33.836 86.862 1.00 15.46 116 MET D N 1
ATOM 8530 C CA . MET D 1 116 ? 54.402 35.117 86.530 1.00 15.83 116 MET D CA 1
ATOM 8531 C C . MET D 1 116 ? 55.815 34.899 85.995 1.00 15.99 116 MET D C 1
ATOM 8532 O O . MET D 1 116 ? 56.244 35.579 85.060 1.00 15.87 116 MET D O 1
ATOM 8537 N N . GLY D 1 117 ? 56.526 33.938 86.586 1.00 16.52 117 GLY D N 1
ATOM 8538 C CA . GLY D 1 117 ? 57.891 33.614 86.171 1.00 16.79 117 GLY D CA 1
ATOM 8539 C C . GLY D 1 117 ? 58.001 33.167 84.724 1.00 16.93 117 GLY D C 1
ATOM 8540 O O . GLY D 1 117 ? 58.891 33.616 83.996 1.00 17.15 117 GLY D O 1
ATOM 8541 N N . ARG D 1 118 ? 57.089 32.293 84.305 1.00 17.10 118 ARG D N 1
ATOM 8542 C CA . ARG D 1 118 ? 57.103 31.751 82.945 1.00 17.25 118 ARG D CA 1
ATOM 8543 C C . ARG D 1 118 ? 56.890 32.831 81.884 1.00 17.51 118 ARG D C 1
ATOM 8544 O O . ARG D 1 118 ? 57.586 32.845 80.871 1.00 17.66 118 ARG D O 1
ATOM 8552 N N . TYR D 1 119 ? 55.954 33.745 82.135 1.00 17.62 119 TYR D N 1
ATOM 8553 C CA . TYR D 1 119 ? 55.569 34.751 81.140 1.00 17.89 119 TYR D CA 1
ATOM 8554 C C . TYR D 1 119 ? 56.209 36.134 81.344 1.00 18.22 119 TYR D C 1
ATOM 8555 O O . TYR D 1 119 ? 55.820 37.106 80.698 1.00 17.77 119 TYR D O 1
ATOM 8564 N N . ARG D 1 120 ? 57.213 36.207 82.217 1.00 18.86 120 ARG D N 1
ATOM 8565 C CA . ARG D 1 120 ? 57.947 37.454 82.448 1.00 19.59 120 ARG D CA 1
ATOM 8566 C C . ARG D 1 120 ? 58.551 38.002 81.150 1.00 19.64 120 ARG D C 1
ATOM 8567 O O . ARG D 1 120 ? 59.219 37.280 80.412 1.00 20.07 120 ARG D O 1
ATOM 8575 N N . GLY D 1 121 ? 58.293 39.280 80.879 1.00 19.72 121 GLY D N 1
ATOM 8576 C CA . GLY D 1 121 ? 58.719 39.920 79.633 1.00 19.69 121 GLY D CA 1
ATOM 8577 C C . GLY D 1 121 ? 57.662 39.839 78.540 1.00 19.73 121 GLY D C 1
ATOM 8578 O O . GLY D 1 121 ? 57.802 40.466 77.487 1.00 19.84 121 GLY D O 1
ATOM 8579 N N . LYS D 1 122 ? 56.610 39.057 78.785 1.00 19.33 122 LYS D N 1
ATOM 8580 C CA . LYS D 1 122 ? 55.497 38.923 77.843 1.00 19.01 122 LYS D CA 1
ATOM 8581 C C . LYS D 1 122 ? 54.218 39.554 78.383 1.00 18.60 122 LYS D C 1
ATOM 8582 O O . LYS D 1 122 ? 53.481 40.201 77.632 1.00 18.25 122 LYS D O 1
ATOM 8588 N N . CYS D 1 123 ? 53.962 39.374 79.681 1.00 18.19 123 CYS D N 1
ATOM 8589 C CA . CYS D 1 123 ? 52.795 39.979 80.326 1.00 18.00 123 CYS D CA 1
ATOM 8590 C C . CYS D 1 123 ? 53.032 41.466 80.553 1.00 17.51 123 CYS D C 1
ATOM 8591 O O . CYS D 1 123 ? 53.820 41.859 81.421 1.00 17.58 123 CYS D O 1
ATOM 8594 N N . THR D 1 124 ? 52.351 42.281 79.756 1.00 16.59 124 THR D N 1
ATOM 8595 C CA . THR D 1 124 ? 52.396 43.732 79.887 1.00 16.03 124 THR D CA 1
ATOM 8596 C C . THR D 1 124 ? 51.730 44.152 81.202 1.00 15.65 124 THR D C 1
ATOM 8597 O O . THR D 1 124 ? 52.279 44.973 81.951 1.00 15.70 124 THR D O 1
ATOM 8601 N N . HIS D 1 125 ? 50.550 43.588 81.462 1.00 14.95 125 HIS D N 1
ATOM 8602 C CA . HIS D 1 125 ? 49.821 43.786 82.714 1.00 14.53 125 HIS D CA 1
ATOM 8603 C C . HIS D 1 125 ? 49.511 42.442 83.355 1.00 14.14 125 HIS D C 1
ATOM 8604 O O . HIS D 1 125 ? 49.373 41.432 82.663 1.00 14.40 125 HIS D O 1
ATOM 8611 N N . TRP D 1 126 ? 49.372 42.443 84.677 1.00 13.73 126 TRP D N 1
ATOM 8612 C CA . TRP D 1 126 ? 48.822 41.307 85.404 1.00 13.18 126 TRP D CA 1
ATOM 8613 C C . TRP D 1 126 ? 47.662 41.772 86.272 1.00 13.21 126 TRP D C 1
ATOM 8614 O O . TRP D 1 126 ? 47.814 42.723 87.043 1.00 12.96 126 TRP D O 1
ATOM 8625 N N . ASP D 1 127 ? 46.511 41.109 86.143 1.00 13.02 127 ASP D N 1
ATOM 8626 C CA . ASP D 1 127 ? 45.421 41.253 87.113 1.00 13.08 127 ASP D CA 1
ATOM 8627 C C . ASP D 1 127 ? 45.798 40.391 88.325 1.00 12.88 127 ASP D C 1
ATOM 8628 O O . ASP D 1 127 ? 45.536 39.181 88.354 1.00 12.81 127 ASP D O 1
ATOM 8633 N N . VAL D 1 128 ? 46.436 41.024 89.309 1.00 12.86 128 VAL D N 1
ATOM 8634 C CA . VAL D 1 128 ? 47.000 40.329 90.472 1.00 12.52 128 VAL D CA 1
ATOM 8635 C C . VAL D 1 128 ? 45.902 39.822 91.402 1.00 12.52 128 VAL D C 1
ATOM 8636 O O . VAL D 1 128 ? 45.921 38.663 91.828 1.00 12.45 128 VAL D O 1
ATOM 8640 N N . VAL D 1 129 ? 44.954 40.699 91.720 1.00 12.31 129 VAL D N 1
ATOM 8641 C CA . VAL D 1 129 ? 43.756 40.314 92.458 1.00 12.12 129 VAL D CA 1
ATOM 8642 C C . VAL D 1 129 ? 42.550 40.746 91.637 1.00 12.15 129 VAL D C 1
ATOM 8643 O O . VAL D 1 129 ? 42.515 41.862 91.112 1.00 12.28 129 VAL D O 1
ATOM 8647 N N . ASN D 1 130 ? 41.578 39.849 91.519 1.00 12.42 130 ASN D N 1
ATOM 8648 C CA . ASN D 1 130 ? 40.375 40.076 90.723 1.00 12.54 130 ASN D CA 1
ATOM 8649 C C . ASN D 1 130 ? 39.141 39.970 91.606 1.00 12.30 130 ASN D C 1
ATOM 8650 O O . ASN D 1 130 ? 39.005 39.001 92.357 1.00 12.63 130 ASN D O 1
ATOM 8655 N N . GLU D 1 131 ? 38.258 40.970 91.528 1.00 12.05 131 GLU D N 1
ATOM 8656 C CA . GLU D 1 131 ? 36.905 40.914 92.115 1.00 11.92 131 GLU D CA 1
ATOM 8657 C C . GLU D 1 131 ? 36.866 40.615 93.628 1.00 11.98 131 GLU D C 1
ATOM 8658 O O . GLU D 1 131 ? 36.094 39.772 94.097 1.00 12.13 131 GLU D O 1
ATOM 8664 N N . ALA D 1 132 ? 37.690 41.333 94.381 1.00 12.13 132 ALA D N 1
ATOM 8665 C CA . ALA D 1 132 ? 37.811 41.142 95.823 1.00 12.35 132 ALA D CA 1
ATOM 8666 C C . ALA D 1 132 ? 36.679 41.791 96.632 1.00 12.55 132 ALA D C 1
ATOM 8667 O O . ALA D 1 132 ? 36.623 41.632 97.853 1.00 13.12 132 ALA D O 1
ATOM 8669 N N . LEU D 1 133 ? 35.776 42.498 95.954 1.00 12.51 133 LEU D N 1
ATOM 8670 C CA . LEU D 1 133 ? 34.762 43.321 96.632 1.00 12.64 133 LEU D CA 1
ATOM 8671 C C . LEU D 1 133 ? 33.316 42.878 96.413 1.00 12.72 133 LEU D C 1
ATOM 8672 O O . LEU D 1 133 ? 32.943 42.449 95.315 1.00 12.95 133 LEU D O 1
ATOM 8677 N N . ASN D 1 134 ? 32.510 42.996 97.470 1.00 12.63 134 ASN D N 1
ATOM 8678 C CA . ASN D 1 134 ? 31.059 42.880 97.375 1.00 13.07 134 ASN D CA 1
ATOM 8679 C C . ASN D 1 134 ? 30.482 44.158 96.760 1.00 13.22 134 ASN D C 1
ATOM 8680 O O . ASN D 1 134 ? 31.187 45.162 96.631 1.00 12.80 134 ASN D O 1
ATOM 8685 N N . GLU D 1 135 ? 29.204 44.131 96.393 1.00 13.61 135 GLU D N 1
ATOM 8686 C CA . GLU D 1 135 ? 28.577 45.304 95.772 1.00 14.15 135 GLU D CA 1
ATOM 8687 C C . GLU D 1 135 ? 28.533 46.522 96.708 1.00 14.43 135 GLU D C 1
ATOM 8688 O O . GLU D 1 135 ? 28.562 47.661 96.236 1.00 14.33 135 GLU D O 1
ATOM 8694 N N . ASP D 1 136 ? 28.505 46.274 98.019 1.00 14.44 136 ASP D N 1
ATOM 8695 C CA . ASP D 1 136 ? 28.503 47.344 99.023 1.00 14.72 136 ASP D CA 1
ATOM 8696 C C . ASP D 1 136 ? 29.898 47.823 99.447 1.00 14.60 136 ASP D C 1
ATOM 8697 O O . ASP D 1 136 ? 30.024 48.635 100.367 1.00 14.37 136 ASP D O 1
ATOM 8702 N N . GLY D 1 137 ? 30.938 47.311 98.788 1.00 14.30 137 GLY D N 1
ATOM 8703 C CA . GLY D 1 137 ? 32.310 47.733 99.066 1.00 14.39 137 GLY D CA 1
ATOM 8704 C C . GLY D 1 137 ? 33.032 46.952 100.152 1.00 14.27 137 GLY D C 1
ATOM 8705 O O . GLY D 1 137 ? 34.224 47.173 100.383 1.00 14.50 137 GLY D O 1
ATOM 8706 N N . THR D 1 138 ? 32.315 46.055 100.832 1.00 14.50 138 THR D N 1
ATOM 8707 C CA . THR D 1 138 ? 32.938 45.135 101.788 1.00 14.47 138 THR D CA 1
ATOM 8708 C C . THR D 1 138 ? 33.738 44.069 101.032 1.00 15.02 138 THR D C 1
ATOM 8709 O O . THR D 1 138 ? 33.546 43.873 99.820 1.00 14.34 138 THR D O 1
ATOM 8713 N N . TYR D 1 139 ? 34.653 43.403 101.733 1.00 15.06 139 TYR D N 1
ATOM 8714 C CA . TYR D 1 139 ? 35.428 42.330 101.119 1.00 15.45 139 TYR D CA 1
ATOM 8715 C C . TYR D 1 139 ? 34.572 41.095 100.862 1.00 15.53 139 TYR D C 1
ATOM 8716 O O . TYR D 1 139 ? 33.829 40.631 101.739 1.00 15.00 139 TYR D O 1
ATOM 8725 N N . ARG D 1 140 ? 34.668 40.596 99.634 1.00 15.59 140 ARG D N 1
ATOM 8726 C CA . ARG D 1 140 ? 33.989 39.378 99.221 1.00 16.12 140 ARG D CA 1
ATOM 8727 C C . ARG D 1 140 ? 34.587 38.173 99.946 1.00 16.70 140 ARG D C 1
ATOM 8728 O O . ARG D 1 140 ? 35.811 38.017 100.017 1.00 16.58 140 ARG D O 1
ATOM 8736 N N . ASP D 1 141 ? 33.710 37.327 100.478 1.00 17.71 141 ASP D N 1
ATOM 8737 C CA . ASP D 1 141 ? 34.126 36.109 101.161 1.00 18.53 141 ASP D CA 1
ATOM 8738 C C . ASP D 1 141 ? 34.773 35.146 100.163 1.00 18.42 141 ASP D C 1
ATOM 8739 O O . ASP D 1 141 ? 34.250 34.921 99.065 1.00 18.59 141 ASP D O 1
ATOM 8744 N N . SER D 1 142 ? 35.933 34.622 100.542 1.00 17.98 142 SER D N 1
ATOM 8745 C CA . SER D 1 142 ? 36.637 33.602 99.774 1.00 17.55 142 SER D CA 1
ATOM 8746 C C . SER D 1 142 ? 37.611 32.898 100.708 1.00 17.52 142 SER D C 1
ATOM 8747 O O . SER D 1 142 ? 37.852 33.366 101.826 1.00 16.78 142 SER D O 1
ATOM 8750 N N . VAL D 1 143 ? 38.179 31.784 100.249 1.00 17.49 143 VAL D N 1
ATOM 8751 C CA . VAL D 1 143 ? 39.195 31.067 101.030 1.00 17.48 143 VAL D CA 1
ATOM 8752 C C . VAL D 1 143 ? 40.373 31.982 101.421 1.00 17.47 143 VAL D C 1
ATOM 8753 O O . VAL D 1 143 ? 40.907 31.881 102.530 1.00 17.41 143 VAL D O 1
ATOM 8757 N N . PHE D 1 144 ? 40.744 32.899 100.529 1.00 17.28 144 PHE D N 1
ATOM 8758 C CA . PHE D 1 144 ? 41.827 33.846 100.798 1.00 17.56 144 PHE D CA 1
ATOM 8759 C C . PHE D 1 144 ? 41.513 34.803 101.952 1.00 17.58 144 PHE D C 1
ATOM 8760 O O . PHE D 1 144 ? 42.361 35.021 102.819 1.00 17.68 144 PHE D O 1
ATOM 8768 N N . LEU D 1 145 ? 40.303 35.360 101.967 1.00 17.99 145 LEU D N 1
ATOM 8769 C CA . LEU D 1 145 ? 39.879 36.252 103.053 1.00 18.29 145 LEU D CA 1
ATOM 8770 C C . LEU D 1 145 ? 39.708 35.491 104.368 1.00 18.81 145 LEU D C 1
ATOM 8771 O O . LEU D 1 145 ? 40.114 35.972 105.432 1.00 18.70 145 LEU D O 1
ATOM 8776 N N . ARG D 1 146 ? 39.106 34.308 104.294 1.00 19.03 146 ARG D N 1
ATOM 8777 C CA . ARG D 1 146 ? 38.838 33.524 105.495 1.00 19.68 146 ARG D CA 1
ATOM 8778 C C . ARG D 1 146 ? 40.119 33.122 106.212 1.00 19.45 146 ARG D C 1
ATOM 8779 O O . ARG D 1 146 ? 40.205 33.215 107.435 1.00 19.53 146 ARG D O 1
ATOM 8787 N N . VAL D 1 147 ? 41.120 32.705 105.441 1.00 19.12 147 VAL D N 1
ATOM 8788 C CA . VAL D 1 147 ? 42.314 32.079 105.999 1.00 18.86 147 VAL D CA 1
ATOM 8789 C C . VAL D 1 147 ? 43.421 33.090 106.306 1.00 18.72 147 VAL D C 1
ATOM 8790 O O . VAL D 1 147 ? 44.110 32.976 107.324 1.00 18.90 147 VAL D O 1
ATOM 8794 N N . ILE D 1 148 ? 43.565 34.090 105.442 1.00 18.42 148 ILE D N 1
ATOM 8795 C CA . ILE D 1 148 ? 44.641 35.072 105.567 1.00 18.12 148 ILE D CA 1
ATOM 8796 C C . ILE D 1 148 ? 44.151 36.431 106.093 1.00 18.20 148 ILE D C 1
ATOM 8797 O O . ILE D 1 148 ? 44.927 37.182 106.677 1.00 18.31 148 ILE D O 1
ATOM 8802 N N . GLY D 1 149 ? 42.868 36.730 105.906 1.00 18.18 149 GLY D N 1
ATOM 8803 C CA . GLY D 1 149 ? 42.311 38.024 106.301 1.00 18.31 149 GLY D CA 1
ATOM 8804 C C . GLY D 1 149 ? 42.516 39.070 105.221 1.00 18.48 149 GLY D C 1
ATOM 8805 O O . GLY D 1 149 ? 42.984 38.753 104.125 1.00 18.42 149 GLY D O 1
ATOM 8806 N N . GLU D 1 150 ? 42.164 40.317 105.537 1.00 18.38 150 GLU D N 1
ATOM 8807 C CA . GLU D 1 150 ? 42.331 41.460 104.630 1.00 18.56 150 GLU D CA 1
ATOM 8808 C C . GLU D 1 150 ? 43.742 41.530 104.043 1.00 17.91 150 GLU D C 1
ATOM 8809 O O . GLU D 1 150 ? 43.933 41.991 102.915 1.00 17.78 150 GLU D O 1
ATOM 8815 N N . ALA D 1 151 ? 44.719 41.054 104.815 1.00 17.29 151 ALA D N 1
ATOM 8816 C CA . ALA D 1 151 ? 46.134 41.059 104.434 1.00 16.72 151 ALA D CA 1
ATOM 8817 C C . ALA D 1 151 ? 46.477 40.305 103.139 1.00 16.25 151 ALA D C 1
ATOM 8818 O O . ALA D 1 151 ? 47.535 40.541 102.555 1.00 15.95 151 ALA D O 1
ATOM 8820 N N . TYR D 1 152 ? 45.603 39.398 102.701 1.00 15.85 152 TYR D N 1
ATOM 8821 C CA . TYR D 1 152 ? 45.878 38.596 101.497 1.00 15.49 152 TYR D CA 1
ATOM 8822 C C . TYR D 1 152 ? 46.099 39.457 100.253 1.00 15.26 152 TYR D C 1
ATOM 8823 O O . TYR D 1 152 ? 46.893 39.096 99.382 1.00 15.36 152 TYR D O 1
ATOM 8832 N N . ILE D 1 153 ? 45.406 40.593 100.192 1.00 15.02 153 ILE D N 1
ATOM 8833 C CA . ILE D 1 153 ? 45.508 41.524 99.057 1.00 14.46 153 ILE D CA 1
ATOM 8834 C C . ILE D 1 153 ? 46.913 42.140 98.942 1.00 14.45 153 ILE D C 1
ATOM 8835 O O . ILE D 1 153 ? 47.583 41.940 97.923 1.00 14.39 153 ILE D O 1
ATOM 8840 N N . PRO D 1 154 ? 47.383 42.865 99.984 1.00 14.15 154 PRO D N 1
ATOM 8841 C CA . PRO D 1 154 ? 48.764 43.362 99.896 1.00 14.07 154 PRO D CA 1
ATOM 8842 C C . PRO D 1 154 ? 49.810 42.244 99.800 1.00 13.97 154 PRO D C 1
ATOM 8843 O O . PRO D 1 154 ? 50.797 42.402 99.094 1.00 13.67 154 PRO D O 1
ATOM 8847 N N . ILE D 1 155 ? 49.583 41.125 100.489 1.00 14.25 155 ILE D N 1
ATOM 8848 C CA . ILE D 1 155 ? 50.493 39.974 100.411 1.00 14.33 155 ILE D CA 1
ATOM 8849 C C . ILE D 1 155 ? 50.594 39.470 98.967 1.00 14.18 155 ILE D C 1
ATOM 8850 O O . ILE D 1 155 ? 51.696 39.254 98.466 1.00 14.35 155 ILE D O 1
ATOM 8855 N N . ALA D 1 156 ? 49.448 39.315 98.303 1.00 13.95 156 ALA D N 1
ATOM 8856 C CA . ALA D 1 156 ? 49.408 38.933 96.884 1.00 14.13 156 ALA D CA 1
ATOM 8857 C C . ALA D 1 156 ? 50.213 39.904 96.023 1.00 14.22 156 ALA D C 1
ATOM 8858 O O . ALA D 1 156 ? 50.976 39.483 95.153 1.00 14.12 156 ALA D O 1
ATOM 8860 N N . PHE D 1 157 ? 50.041 41.202 96.276 1.00 14.37 157 PHE D N 1
ATOM 8861 C CA . PHE D 1 157 ? 50.801 42.233 95.565 1.00 14.38 157 PHE D CA 1
ATOM 8862 C C . PHE D 1 157 ? 52.303 42.198 95.866 1.00 14.71 157 PHE D C 1
ATOM 8863 O O . PHE D 1 157 ? 53.112 42.467 94.980 1.00 14.29 157 PHE D O 1
ATOM 8871 N N . ARG D 1 158 ? 52.670 41.875 97.108 1.00 15.34 158 ARG D N 1
ATOM 8872 C CA . ARG D 1 158 ? 54.088 41.710 97.466 1.00 15.95 158 ARG D CA 1
ATOM 8873 C C . ARG D 1 158 ? 54.715 40.530 96.717 1.00 16.00 158 ARG D C 1
ATOM 8874 O O . ARG D 1 158 ? 55.824 40.644 96.184 1.00 15.96 158 ARG D O 1
ATOM 8882 N N . MET D 1 159 ? 53.993 39.410 96.669 1.00 16.04 159 MET D N 1
ATOM 8883 C CA . MET D 1 159 ? 54.451 38.218 95.946 1.00 16.41 159 MET D CA 1
ATOM 8884 C C . MET D 1 159 ? 54.595 38.477 94.446 1.00 16.35 159 MET D C 1
ATOM 8885 O O . MET D 1 159 ? 55.570 38.050 93.823 1.00 16.46 159 MET D O 1
ATOM 8890 N N . ALA D 1 160 ? 53.623 39.191 93.884 1.00 16.46 160 ALA D N 1
ATOM 8891 C CA . ALA D 1 160 ? 53.623 39.532 92.467 1.00 16.51 160 ALA D CA 1
ATOM 8892 C C . ALA D 1 160 ? 54.801 40.431 92.110 1.00 16.67 160 ALA D C 1
ATOM 8893 O O . ALA D 1 160 ? 55.468 40.205 91.098 1.00 16.52 160 ALA D O 1
ATOM 8895 N N . LEU D 1 161 ? 55.059 41.436 92.949 1.00 16.83 161 LEU D N 1
ATOM 8896 C CA . LEU D 1 161 ? 56.194 42.341 92.760 1.00 17.03 161 LEU D CA 1
ATOM 8897 C C . LEU D 1 161 ? 57.534 41.596 92.743 1.00 17.27 161 LEU D C 1
ATOM 8898 O O . LEU D 1 161 ? 58.404 41.890 91.917 1.00 17.16 161 LEU D O 1
ATOM 8903 N N . ALA D 1 162 ? 57.687 40.631 93.644 1.00 17.56 162 ALA D N 1
ATOM 8904 C CA . ALA D 1 162 ? 58.913 39.834 93.719 1.00 17.97 162 ALA D CA 1
ATOM 8905 C C . ALA D 1 162 ? 59.082 38.930 92.496 1.00 18.06 162 ALA D C 1
ATOM 8906 O O . ALA D 1 162 ? 60.193 38.785 91.979 1.00 18.36 162 ALA D O 1
ATOM 8908 N N . ALA D 1 163 ? 57.981 38.342 92.032 1.00 18.22 163 ALA D N 1
ATOM 8909 C CA . ALA D 1 163 ? 58.016 37.395 90.908 1.00 18.65 163 ALA D CA 1
ATOM 8910 C C . ALA D 1 163 ? 58.313 38.054 89.559 1.00 18.93 163 ALA D C 1
ATOM 8911 O O . ALA D 1 163 ? 59.040 37.494 88.742 1.00 18.94 163 ALA D O 1
ATOM 8913 N N . ASP D 1 164 ? 57.745 39.238 89.331 1.00 19.10 164 ASP D N 1
ATOM 8914 C CA . ASP D 1 164 ? 57.961 39.979 88.087 1.00 19.41 164 ASP D CA 1
ATOM 8915 C C . ASP D 1 164 ? 57.732 41.479 88.289 1.00 19.37 164 ASP D C 1
ATOM 8916 O O . ASP D 1 164 ? 56.610 41.964 88.109 1.00 19.50 164 ASP D O 1
ATOM 8921 N N . PRO D 1 165 ? 58.797 42.219 88.662 1.00 19.37 165 PRO D N 1
ATOM 8922 C CA . PRO D 1 165 ? 58.685 43.664 88.871 1.00 19.19 165 PRO D CA 1
ATOM 8923 C C . PRO D 1 165 ? 58.556 44.476 87.577 1.00 19.03 165 PRO D C 1
ATOM 8924 O O . PRO D 1 165 ? 58.284 45.677 87.635 1.00 19.16 165 PRO D O 1
ATOM 8928 N N . THR D 1 166 ? 58.724 43.824 86.427 1.00 18.69 166 THR D N 1
ATOM 8929 C CA . THR D 1 166 ? 58.723 44.514 85.132 1.00 18.31 166 THR D CA 1
ATOM 8930 C C . THR D 1 166 ? 57.326 44.698 84.529 1.00 17.51 166 THR D C 1
ATOM 8931 O O . THR D 1 166 ? 57.168 45.424 83.550 1.00 17.73 166 THR D O 1
ATOM 8935 N N . THR D 1 167 ? 56.329 44.020 85.091 1.00 16.71 167 THR D N 1
ATOM 8936 C CA . THR D 1 167 ? 54.951 44.126 84.605 1.00 15.94 167 THR D CA 1
ATOM 8937 C C . THR D 1 167 ? 54.203 45.237 85.336 1.00 15.44 167 THR D C 1
ATOM 8938 O O . THR D 1 167 ? 54.707 45.782 86.317 1.00 15.42 167 THR D O 1
ATOM 8942 N N . LYS D 1 168 ? 53.010 45.573 84.855 1.00 14.82 168 LYS D N 1
ATOM 8943 C CA . LYS D 1 168 ? 52.115 46.476 85.580 1.00 14.35 168 LYS D CA 1
ATOM 8944 C C . LYS D 1 168 ? 51.168 45.667 86.457 1.00 13.91 168 LYS D C 1
ATOM 8945 O O . LYS D 1 168 ? 50.426 44.808 85.961 1.00 13.29 168 LYS D O 1
ATOM 8951 N N . LEU D 1 169 ? 51.202 45.948 87.759 1.00 13.38 169 LEU D N 1
ATOM 8952 C CA . LEU D 1 169 ? 50.422 45.205 88.751 1.00 12.87 169 LEU D CA 1
ATOM 8953 C C . LEU D 1 169 ? 49.049 45.848 88.982 1.00 12.85 169 LEU D C 1
ATOM 8954 O O . LEU D 1 169 ? 48.947 46.917 89.595 1.00 12.86 169 LEU D O 1
ATOM 8959 N N . TYR D 1 170 ? 48.001 45.194 88.482 1.00 12.20 170 TYR D N 1
ATOM 8960 C CA . TYR D 1 170 ? 46.645 45.748 88.508 1.00 12.01 170 TYR D CA 1
ATOM 8961 C C . TYR D 1 170 ? 45.731 45.086 89.535 1.00 11.77 170 TYR D C 1
ATOM 8962 O O . TYR D 1 170 ? 45.795 43.876 89.744 1.00 11.83 170 TYR D O 1
ATOM 8971 N N . TYR D 1 171 ? 44.867 45.890 90.153 1.00 11.60 171 TYR D N 1
ATOM 8972 C CA . TYR D 1 171 ? 43.661 45.365 90.787 1.00 11.01 171 TYR D CA 1
ATOM 8973 C C . TYR D 1 171 ? 42.508 45.509 89.784 1.00 11.36 171 TYR D C 1
ATOM 8974 O O . TYR D 1 171 ? 42.327 46.571 89.196 1.00 11.71 171 TYR D O 1
ATOM 8983 N N . ASN D 1 172 ? 41.722 44.453 89.602 1.00 10.90 172 ASN D N 1
ATOM 8984 C CA . ASN D 1 172 ? 40.687 44.426 88.566 1.00 10.60 172 ASN D CA 1
ATOM 8985 C C . ASN D 1 172 ? 39.326 44.102 89.175 1.00 10.47 172 ASN D C 1
ATOM 8986 O O . ASN D 1 172 ? 39.223 43.210 90.024 1.00 10.44 172 ASN D O 1
ATOM 8991 N N . ASP D 1 173 ? 38.285 44.829 88.762 1.00 10.10 173 ASP D N 1
ATOM 8992 C CA . ASP D 1 173 ? 36.938 44.604 89.297 1.00 10.36 173 ASP D CA 1
ATOM 8993 C C . ASP D 1 173 ? 35.850 45.216 88.421 1.00 10.26 173 ASP D C 1
ATOM 8994 O O . ASP D 1 173 ? 36.121 46.109 87.614 1.00 10.58 173 ASP D O 1
ATOM 8999 N N . TYR D 1 174 ? 34.625 44.728 88.596 1.00 10.23 174 TYR D N 1
ATOM 9000 C CA . TYR D 1 174 ? 33.459 45.244 87.881 1.00 10.34 174 TYR D CA 1
ATOM 9001 C C . TYR D 1 174 ? 32.615 46.155 88.770 1.00 10.31 174 TYR D C 1
ATOM 9002 O O . TYR D 1 174 ? 32.799 46.193 89.995 1.00 10.51 174 TYR D O 1
ATOM 9011 N N . ASN D 1 175 ? 31.697 46.882 88.139 1.00 10.46 175 ASN D N 1
ATOM 9012 C CA . ASN D 1 175 ? 30.805 47.832 88.819 1.00 10.75 175 ASN D CA 1
ATOM 9013 C C . ASN D 1 175 ? 31.512 48.874 89.688 1.00 10.96 175 ASN D C 1
ATOM 9014 O O . ASN D 1 175 ? 30.992 49.269 90.739 1.00 11.26 175 ASN D O 1
ATOM 9019 N N . LEU D 1 176 ? 32.698 49.305 89.259 1.00 11.01 176 LEU D N 1
ATOM 9020 C CA . LEU D 1 176 ? 33.384 50.429 89.900 1.00 11.09 176 LEU D CA 1
ATOM 9021 C C . LEU D 1 176 ? 33.035 51.762 89.228 1.00 11.63 176 LEU D C 1
ATOM 9022 O O . LEU D 1 176 ? 33.397 52.833 89.738 1.00 11.92 176 LEU D O 1
ATOM 9027 N N . GLU D 1 177 ? 32.327 51.690 88.099 1.00 11.57 177 GLU D N 1
ATOM 9028 C CA . GLU D 1 177 ? 32.113 52.849 87.220 1.00 12.17 177 GLU D CA 1
ATOM 9029 C C . GLU D 1 177 ? 31.084 53.852 87.748 1.00 12.50 177 GLU D C 1
ATOM 9030 O O . GLU D 1 177 ? 30.976 54.966 87.223 1.00 12.51 177 GLU D O 1
ATOM 9036 N N . TYR D 1 178 ? 30.329 53.452 88.769 1.00 12.95 178 TYR D N 1
ATOM 9037 C CA . TYR D 1 178 ? 29.169 54.221 89.214 1.00 13.43 178 TYR D CA 1
ATOM 9038 C C . TYR D 1 178 ? 29.448 55.218 90.347 1.00 13.68 178 TYR D C 1
ATOM 9039 O O . TYR D 1 178 ? 28.554 55.969 90.736 1.00 13.79 178 TYR D O 1
ATOM 9048 N N . GLY D 1 179 ? 30.679 55.232 90.854 1.00 13.61 179 GLY D N 1
ATOM 9049 C CA . GLY D 1 179 ? 31.075 56.177 91.899 1.00 14.13 179 GLY D CA 1
ATOM 9050 C C . GLY D 1 179 ? 30.283 55.988 93.179 1.00 14.35 179 GLY D C 1
ATOM 9051 O O . GLY D 1 179 ? 29.645 56.922 93.674 1.00 14.94 179 GLY D O 1
ATOM 9052 N N . ASN D 1 180 ? 30.314 54.769 93.708 1.00 14.13 180 ASN D N 1
ATOM 9053 C CA . ASN D 1 180 ? 29.551 54.427 94.901 1.00 13.87 180 ASN D CA 1
ATOM 9054 C C . ASN D 1 180 ? 30.454 53.777 95.945 1.00 13.36 180 ASN D C 1
ATOM 9055 O O . ASN D 1 180 ? 31.668 53.972 95.920 1.00 13.40 180 ASN D O 1
ATOM 9060 N N . ALA D 1 181 ? 29.865 53.005 96.856 1.00 12.86 181 ALA D N 1
ATOM 9061 C CA . ALA D 1 181 ? 30.630 52.323 97.897 1.00 12.31 181 ALA D CA 1
ATOM 9062 C C . ALA D 1 181 ? 31.638 51.310 97.331 1.00 11.93 181 ALA D C 1
ATOM 9063 O O . ALA D 1 181 ? 32.700 51.084 97.929 1.00 11.75 181 ALA D O 1
ATOM 9065 N N . LYS D 1 182 ? 31.319 50.698 96.188 1.00 11.41 182 LYS D N 1
ATOM 9066 C CA . LYS D 1 182 ? 32.244 49.731 95.597 1.00 11.04 182 LYS D CA 1
ATOM 9067 C C . LYS D 1 182 ? 33.474 50.438 95.045 1.00 10.78 182 LYS D C 1
ATOM 9068 O O . LYS D 1 182 ? 34.597 49.957 95.221 1.00 10.77 182 LYS D O 1
ATOM 9074 N N . THR D 1 183 ? 33.255 51.581 94.391 1.00 10.61 183 THR D N 1
ATOM 9075 C CA . THR D 1 183 ? 34.351 52.421 93.898 1.00 10.85 183 THR D CA 1
ATOM 9076 C C . THR D 1 183 ? 35.284 52.786 95.061 1.00 10.98 183 THR D C 1
ATOM 9077 O O . THR D 1 183 ? 36.506 52.706 94.931 1.00 10.84 183 THR D O 1
ATOM 9081 N N . GLU D 1 184 ? 34.686 53.158 96.192 1.00 11.20 184 GLU D N 1
ATOM 9082 C CA . GLU D 1 184 ? 35.425 53.523 97.402 1.00 11.99 184 GLU D CA 1
ATOM 9083 C C . GLU D 1 184 ? 36.184 52.321 97.977 1.00 12.22 184 GLU D C 1
ATOM 9084 O O . GLU D 1 184 ? 37.287 52.472 98.498 1.00 12.75 184 GLU D O 1
ATOM 9090 N N . GLY D 1 185 ? 35.591 51.130 97.865 1.00 12.44 185 GLY D N 1
ATOM 9091 C CA . GLY D 1 185 ? 36.265 49.883 98.238 1.00 12.37 185 GLY D CA 1
ATOM 9092 C C . GLY D 1 185 ? 37.533 49.637 97.428 1.00 12.44 185 GLY D C 1
ATOM 9093 O O . GLY D 1 185 ? 38.533 49.149 97.962 1.00 12.38 185 GLY D O 1
ATOM 9094 N N . ALA D 1 186 ? 37.497 49.975 96.139 1.00 12.09 186 ALA D N 1
ATOM 9095 C CA . ALA D 1 186 ? 38.684 49.857 95.293 1.00 11.89 186 ALA D CA 1
ATOM 9096 C C . ALA D 1 186 ? 39.766 50.840 95.744 1.00 11.96 186 ALA D C 1
ATOM 9097 O O . ALA D 1 186 ? 40.959 50.516 95.735 1.00 11.90 186 ALA D O 1
ATOM 9099 N N . LYS D 1 187 ? 39.346 52.036 96.148 1.00 11.62 187 LYS D N 1
ATOM 9100 C CA . LYS D 1 187 ? 40.280 53.015 96.717 1.00 11.93 187 LYS D CA 1
ATOM 9101 C C . LYS D 1 187 ? 40.886 52.497 98.032 1.00 11.87 187 LYS D C 1
ATOM 9102 O O . LYS D 1 187 ? 42.098 52.595 98.243 1.00 11.93 187 LYS D O 1
ATOM 9108 N N . ARG D 1 188 ? 40.043 51.924 98.890 1.00 11.90 188 ARG D N 1
ATOM 9109 C CA . ARG D 1 188 ? 40.504 51.288 100.129 1.00 11.97 188 ARG D CA 1
ATOM 9110 C C . ARG D 1 188 ? 41.581 50.245 99.840 1.00 12.04 188 ARG D C 1
ATOM 9111 O O . ARG D 1 188 ? 42.622 50.220 100.501 1.00 12.18 188 ARG D O 1
ATOM 9119 N N . ILE D 1 189 ? 41.340 49.408 98.829 1.00 12.21 189 ILE D N 1
ATOM 9120 C CA . ILE D 1 189 ? 42.311 48.401 98.417 1.00 11.95 189 ILE D CA 1
ATOM 9121 C C . ILE D 1 189 ? 43.629 49.032 97.974 1.00 12.32 189 ILE D C 1
ATOM 9122 O O . ILE D 1 189 ? 44.695 48.579 98.394 1.00 12.04 189 ILE D O 1
ATOM 9127 N N . ALA D 1 190 ? 43.557 50.075 97.143 1.00 12.73 190 ALA D N 1
ATOM 9128 C CA . ALA D 1 190 ? 44.766 50.743 96.640 1.00 13.15 190 ALA D CA 1
ATOM 9129 C C . ALA D 1 190 ? 45.538 51.437 97.765 1.00 13.38 190 ALA D C 1
ATOM 9130 O O . ALA D 1 190 ? 46.770 51.383 97.808 1.00 13.35 190 ALA D O 1
ATOM 9132 N N . ARG D 1 191 ? 44.799 52.093 98.659 1.00 13.74 191 ARG D N 1
ATOM 9133 C CA . ARG D 1 191 ? 45.371 52.744 99.842 1.00 13.81 191 ARG D CA 1
ATOM 9134 C C . ARG D 1 191 ? 46.052 51.716 100.741 1.00 14.02 191 ARG D C 1
ATOM 9135 O O . ARG D 1 191 ? 47.148 51.959 101.245 1.00 14.31 191 ARG D O 1
ATOM 9143 N N . LEU D 1 192 ? 45.406 50.563 100.914 1.00 14.50 192 LEU D N 1
ATOM 9144 C CA . LEU D 1 192 ? 45.947 49.476 101.737 1.00 14.89 192 LEU D CA 1
ATOM 9145 C C . LEU D 1 192 ? 47.296 48.964 101.224 1.00 15.06 192 LEU D C 1
ATOM 9146 O O . LEU D 1 192 ? 48.242 48.822 102.004 1.00 15.01 192 LEU D O 1
ATOM 9151 N N . VAL D 1 193 ? 47.384 48.699 99.919 1.00 15.26 193 VAL D N 1
ATOM 9152 C CA . VAL D 1 193 ? 48.637 48.238 99.297 1.00 15.31 193 VAL D CA 1
ATOM 9153 C C . VAL D 1 193 ? 49.757 49.273 99.455 1.00 15.96 193 VAL D C 1
ATOM 9154 O O . VAL D 1 193 ? 50.899 48.927 99.764 1.00 15.91 193 VAL D O 1
ATOM 9158 N N . LYS D 1 194 ? 49.426 50.544 99.241 1.00 16.58 194 LYS D N 1
ATOM 9159 C CA . LYS D 1 194 ? 50.403 51.619 99.393 1.00 17.32 194 LYS D CA 1
ATOM 9160 C C . LYS D 1 194 ? 50.858 51.808 100.847 1.00 17.68 194 LYS D C 1
ATOM 9161 O O . LYS D 1 194 ? 52.014 52.153 101.091 1.00 17.57 194 LYS D O 1
ATOM 9167 N N . SER D 1 195 ? 49.963 51.552 101.802 1.00 18.16 195 SER D N 1
ATOM 9168 C CA . SER D 1 195 ? 50.297 51.686 103.227 1.00 18.55 195 SER D CA 1
ATOM 9169 C C . SER D 1 195 ? 51.346 50.656 103.671 1.00 19.02 195 SER D C 1
ATOM 9170 O O . SER D 1 195 ? 52.084 50.883 104.635 1.00 19.03 195 SER D O 1
ATOM 9173 N N . TYR D 1 196 ? 51.417 49.538 102.943 1.00 19.01 196 TYR D N 1
ATOM 9174 C CA . TYR D 1 196 ? 52.427 48.502 103.152 1.00 18.88 196 TYR D CA 1
ATOM 9175 C C . TYR D 1 196 ? 53.756 48.838 102.475 1.00 18.84 196 TYR D C 1
ATOM 9176 O O . TYR D 1 196 ? 54.713 48.069 102.569 1.00 18.95 196 TYR D O 1
ATOM 9185 N N . GLY D 1 197 ? 53.810 49.969 101.777 1.00 18.63 197 GLY D N 1
ATOM 9186 C CA . GLY D 1 197 ? 54.996 50.348 101.013 1.00 18.55 197 GLY D CA 1
ATOM 9187 C C . GLY D 1 197 ? 55.168 49.552 99.725 1.00 18.53 197 GLY D C 1
ATOM 9188 O O . GLY D 1 197 ? 56.252 49.535 99.137 1.00 18.39 197 GLY D O 1
ATOM 9189 N N . LEU D 1 198 ? 54.092 48.907 99.284 1.00 18.35 198 LEU D N 1
ATOM 9190 C CA . LEU D 1 198 ? 54.115 48.061 98.090 1.00 18.40 198 LEU D CA 1
ATOM 9191 C C . LEU D 1 198 ? 53.655 48.827 96.857 1.00 18.41 198 LEU D C 1
ATOM 9192 O O . LEU D 1 198 ? 53.208 49.974 96.955 1.00 18.46 198 LEU D O 1
ATOM 9197 N N . ARG D 1 199 ? 53.764 48.183 95.700 1.00 18.13 199 ARG D N 1
ATOM 9198 C CA . ARG D 1 199 ? 53.459 48.823 94.431 1.00 17.77 199 ARG D CA 1
ATOM 9199 C C . ARG D 1 199 ? 52.133 48.316 93.870 1.00 17.24 199 ARG D C 1
ATOM 9200 O O . ARG D 1 199 ? 51.936 47.112 93.731 1.00 17.41 199 ARG D O 1
ATOM 9208 N N . ILE D 1 200 ? 51.210 49.239 93.605 1.00 16.59 200 ILE D N 1
ATOM 9209 C CA . ILE D 1 200 ? 50.041 48.960 92.768 1.00 15.97 200 ILE D CA 1
ATOM 9210 C C . ILE D 1 200 ? 50.065 49.947 91.605 1.00 15.73 200 ILE D C 1
ATOM 9211 O O . ILE D 1 200 ? 49.958 51.162 91.801 1.00 15.84 200 ILE D O 1
ATOM 9216 N N . ASP D 1 201 ? 50.231 49.407 90.400 1.00 15.31 201 ASP D N 1
ATOM 9217 C CA . ASP D 1 201 ? 50.434 50.207 89.194 1.00 14.74 201 ASP D CA 1
ATOM 9218 C C . ASP D 1 201 ? 49.135 50.645 88.522 1.00 14.16 201 ASP D C 1
ATOM 9219 O O . ASP D 1 201 ? 49.114 51.655 87.823 1.00 14.19 201 ASP D O 1
ATOM 9224 N N . GLY D 1 202 ? 48.060 49.887 88.725 1.00 13.65 202 GLY D N 1
ATOM 9225 C CA . GLY D 1 202 ? 46.805 50.178 88.038 1.00 12.66 202 GLY D CA 1
ATOM 9226 C C . GLY D 1 202 ? 45.545 49.650 88.684 1.00 12.13 202 GLY D C 1
ATOM 9227 O O . GLY D 1 202 ? 45.581 48.711 89.479 1.00 11.92 202 GLY D O 1
ATOM 9228 N N . ILE D 1 203 ? 44.426 50.284 88.347 1.00 11.76 203 ILE D N 1
ATOM 9229 C CA . ILE D 1 203 ? 43.115 49.756 88.666 1.00 11.58 203 ILE D CA 1
ATOM 9230 C C . ILE D 1 203 ? 42.400 49.468 87.351 1.00 11.29 203 ILE D C 1
ATOM 9231 O O . ILE D 1 203 ? 42.266 50.348 86.500 1.00 11.13 203 ILE D O 1
ATOM 9236 N N . GLY D 1 204 ? 41.979 48.218 87.185 1.00 11.00 204 GLY D N 1
ATOM 9237 C CA . GLY D 1 204 ? 41.222 47.811 86.009 1.00 10.79 204 GLY D CA 1
ATOM 9238 C C . GLY D 1 204 ? 39.741 47.901 86.286 1.00 10.46 204 GLY D C 1
ATOM 9239 O O . GLY D 1 204 ? 39.237 47.271 87.227 1.00 10.39 204 GLY D O 1
ATOM 9240 N N . LEU D 1 205 ? 39.045 48.709 85.489 1.00 10.10 205 LEU D N 1
ATOM 9241 C CA . LEU D 1 205 ? 37.586 48.748 85.537 1.00 9.93 205 LEU D CA 1
ATOM 9242 C C . LEU D 1 205 ? 37.065 47.850 84.426 1.00 9.93 205 LEU D C 1
ATOM 9243 O O . LEU D 1 205 ? 37.265 48.132 83.244 1.00 10.21 205 LEU D O 1
ATOM 9248 N N . GLN D 1 206 ? 36.416 46.756 84.807 1.00 9.79 206 GLN D N 1
ATOM 9249 C CA . GLN D 1 206 ? 35.985 45.765 83.824 1.00 9.72 206 GLN D CA 1
ATOM 9250 C C . GLN D 1 206 ? 35.073 46.360 82.755 1.00 9.71 206 GLN D C 1
ATOM 9251 O O . GLN D 1 206 ? 35.188 46.007 81.587 1.00 9.86 206 GLN D O 1
ATOM 9257 N N . ALA D 1 207 ? 34.191 47.274 83.158 1.00 9.46 207 ALA D N 1
ATOM 9258 C CA . ALA D 1 207 ? 33.256 47.931 82.233 1.00 9.56 207 ALA D CA 1
ATOM 9259 C C . ALA D 1 207 ? 32.307 46.952 81.538 1.00 9.65 207 ALA D C 1
ATOM 9260 O O . ALA D 1 207 ? 32.103 47.018 80.317 1.00 9.55 207 ALA D O 1
ATOM 9262 N N . HIS D 1 208 ? 31.746 46.035 82.320 1.00 9.70 208 HIS D N 1
ATOM 9263 C CA . HIS D 1 208 ? 30.615 45.243 81.874 1.00 9.89 208 HIS D CA 1
ATOM 9264 C C . HIS D 1 208 ? 29.362 46.070 82.144 1.00 10.33 208 HIS D C 1
ATOM 9265 O O . HIS D 1 208 ? 28.778 46.009 83.236 1.00 10.51 208 HIS D O 1
ATOM 9272 N N . MET D 1 209 ? 28.981 46.854 81.137 1.00 10.41 209 MET D N 1
ATOM 9273 C CA . MET D 1 209 ? 27.927 47.861 81.247 1.00 10.70 209 MET D CA 1
ATOM 9274 C C . MET D 1 209 ? 26.645 47.429 80.538 1.00 10.74 209 MET D C 1
ATOM 9275 O O . MET D 1 209 ? 26.591 46.361 79.923 1.00 10.71 209 MET D O 1
ATOM 9280 N N . THR D 1 210 ? 25.609 48.259 80.638 1.00 10.70 210 THR D N 1
ATOM 9281 C CA . THR D 1 210 ? 24.407 48.092 79.822 1.00 11.11 210 THR D CA 1
ATOM 9282 C C . THR D 1 210 ? 24.093 49.397 79.090 1.00 11.37 210 THR D C 1
ATOM 9283 O O . THR D 1 210 ? 24.554 50.466 79.494 1.00 11.38 210 THR D O 1
ATOM 9287 N N . SER D 1 211 ? 23.301 49.297 78.025 1.00 11.70 211 SER D N 1
ATOM 9288 C CA . SER D 1 211 ? 22.847 50.470 77.276 1.00 12.34 211 SER D CA 1
ATOM 9289 C C . SER D 1 211 ? 21.385 50.789 77.591 1.00 12.40 211 SER D C 1
ATOM 9290 O O . SER D 1 211 ? 20.844 51.809 77.145 1.00 12.51 211 SER D O 1
ATOM 9293 N N . GLU D 1 212 ? 20.761 49.898 78.357 1.00 12.41 212 GLU D N 1
ATOM 9294 C CA . GLU D 1 212 ? 19.384 50.041 78.825 1.00 12.52 212 GLU D CA 1
ATOM 9295 C C . GLU D 1 212 ? 19.257 49.181 80.087 1.00 12.70 212 GLU D C 1
ATOM 9296 O O . GLU D 1 212 ? 20.086 48.288 80.311 1.00 12.41 212 GLU D O 1
ATOM 9302 N N . SER D 1 213 ? 18.242 49.451 80.906 1.00 12.32 213 SER D N 1
ATOM 9303 C CA A SER D 1 213 ? 17.992 48.645 82.099 0.50 12.52 213 SER D CA 1
ATOM 9304 C CA B SER D 1 213 ? 17.989 48.647 82.099 0.50 12.48 213 SER D CA 1
ATOM 9305 C C . SER D 1 213 ? 17.775 47.181 81.724 1.00 12.48 213 SER D C 1
ATOM 9306 O O . SER D 1 213 ? 16.971 46.872 80.846 1.00 12.45 213 SER D O 1
ATOM 9311 N N . THR D 1 214 ? 18.513 46.292 82.384 1.00 12.33 214 THR D N 1
ATOM 9312 C CA . THR D 1 214 ? 18.327 44.849 82.239 1.00 12.51 214 THR D CA 1
ATOM 9313 C C . THR D 1 214 ? 18.070 44.294 83.637 1.00 12.75 214 THR D C 1
ATOM 9314 O O . THR D 1 214 ? 18.284 45.001 84.622 1.00 13.01 214 THR D O 1
ATOM 9318 N N . PRO D 1 215 ? 17.613 43.034 83.741 1.00 13.13 215 PRO D N 1
ATOM 9319 C CA . PRO D 1 215 ? 17.380 42.491 85.085 1.00 13.32 215 PRO D CA 1
ATOM 9320 C C . PRO D 1 215 ? 18.626 42.436 85.980 1.00 13.59 215 PRO D C 1
ATOM 9321 O O . PRO D 1 215 ? 18.496 42.498 87.207 1.00 14.23 215 PRO D O 1
ATOM 9325 N N . THR D 1 216 ? 19.817 42.361 85.388 1.00 13.37 216 THR D N 1
ATOM 9326 C CA . THR D 1 216 ? 21.052 42.276 86.176 1.00 13.37 216 THR D CA 1
ATOM 9327 C C . THR D 1 216 ? 21.736 43.616 86.440 1.00 13.49 216 THR D C 1
ATOM 9328 O O . THR D 1 216 ? 22.533 43.738 87.377 1.00 12.90 216 THR D O 1
ATOM 9332 N N . GLN D 1 217 ? 21.437 44.612 85.607 1.00 13.53 217 GLN D N 1
ATOM 9333 C CA . GLN D 1 217 ? 21.968 45.957 85.789 1.00 13.90 217 GLN D CA 1
ATOM 9334 C C . GLN D 1 217 ? 20.931 47.000 85.348 1.00 13.91 217 GLN D C 1
ATOM 9335 O O . GLN D 1 217 ? 20.719 47.225 84.151 1.00 13.36 217 GLN D O 1
ATOM 9341 N N . ASN D 1 218 ? 20.292 47.621 86.337 1.00 13.99 218 ASN D N 1
ATOM 9342 C CA . ASN D 1 218 ? 19.211 48.576 86.108 1.00 14.82 218 ASN D CA 1
ATOM 9343 C C . ASN D 1 218 ? 19.708 49.936 85.613 1.00 14.62 218 ASN D C 1
ATOM 9344 O O . ASN D 1 218 ? 18.974 50.660 84.944 1.00 15.08 218 ASN D O 1
ATOM 9349 N N . THR D 1 219 ? 20.949 50.276 85.950 1.00 14.40 219 THR D N 1
ATOM 9350 C CA . THR D 1 219 ? 21.522 51.568 85.594 1.00 14.15 219 THR D CA 1
ATOM 9351 C C . THR D 1 219 ? 22.320 51.462 84.295 1.00 13.90 219 THR D C 1
ATOM 9352 O O . THR D 1 219 ? 23.339 50.770 84.253 1.00 13.62 219 THR D O 1
ATOM 9356 N N . PRO D 1 220 ? 21.865 52.156 83.233 1.00 13.72 220 PRO D N 1
ATOM 9357 C CA . PRO D 1 220 ? 22.590 52.114 81.964 1.00 13.54 220 PRO D CA 1
ATOM 9358 C C . PRO D 1 220 ? 23.854 52.957 82.047 1.00 13.36 220 PRO D C 1
ATOM 9359 O O . PRO D 1 220 ? 23.994 53.764 82.975 1.00 13.31 220 PRO D O 1
ATOM 9363 N N . THR D 1 221 ? 24.761 52.770 81.087 1.00 13.39 221 THR D N 1
ATOM 9364 C CA . THR D 1 221 ? 26.026 53.505 81.039 1.00 13.24 221 THR D CA 1
ATOM 9365 C C . THR D 1 221 ? 25.800 54.987 81.369 1.00 13.38 221 THR D C 1
ATOM 9366 O O . THR D 1 221 ? 24.997 55.650 80.705 1.00 12.98 221 THR D O 1
ATOM 9370 N N . PRO D 1 222 ? 26.473 55.488 82.424 1.00 13.15 222 PRO D N 1
ATOM 9371 C CA . PRO D 1 222 ? 26.359 56.886 82.845 1.00 13.08 222 PRO D CA 1
ATOM 9372 C C . PRO D 1 222 ? 26.852 57.892 81.798 1.00 13.06 222 PRO D C 1
ATOM 9373 O O . PRO D 1 222 ? 27.393 57.504 80.756 1.00 12.75 222 PRO D O 1
ATOM 9377 N N . SER D 1 223 ? 26.653 59.181 82.079 1.00 13.20 223 SER D N 1
ATOM 9378 C CA . SER D 1 223 ? 27.138 60.246 81.211 1.00 13.04 223 SER D CA 1
ATOM 9379 C C . SER D 1 223 ? 28.652 60.171 81.108 1.00 12.99 223 SER D C 1
ATOM 9380 O O . SER D 1 223 ? 29.320 59.674 82.019 1.00 12.99 223 SER D O 1
ATOM 9383 N N . ARG D 1 224 ? 29.189 60.663 79.994 1.00 13.05 224 ARG D N 1
ATOM 9384 C CA . ARG D 1 224 ? 30.633 60.735 79.790 1.00 12.88 224 ARG D CA 1
ATOM 9385 C C . ARG D 1 224 ? 31.345 61.479 80.929 1.00 13.16 224 ARG D C 1
ATOM 9386 O O . ARG D 1 224 ? 32.419 61.062 81.379 1.00 13.12 224 ARG D O 1
ATOM 9394 N N . ALA D 1 225 ? 30.746 62.577 81.389 1.00 13.35 225 ALA D N 1
ATOM 9395 C CA . ALA D 1 225 ? 31.357 63.408 82.436 1.00 13.80 225 ALA D CA 1
ATOM 9396 C C . ALA D 1 225 ? 31.446 62.683 83.782 1.00 13.87 225 ALA D C 1
ATOM 9397 O O . ALA D 1 225 ? 32.471 62.759 84.457 1.00 14.13 225 ALA D O 1
ATOM 9399 N N . LYS D 1 226 ? 30.378 61.981 84.159 1.00 14.03 226 LYS D N 1
ATOM 9400 C CA . LYS D 1 226 ? 30.368 61.216 85.407 1.00 14.41 226 LYS D CA 1
ATOM 9401 C C . LYS D 1 226 ? 31.386 60.078 85.371 1.00 13.98 226 LYS D C 1
ATOM 9402 O O . LYS D 1 226 ? 32.102 59.855 86.342 1.00 13.93 226 LYS D O 1
ATOM 9408 N N . LEU D 1 227 ? 31.454 59.373 84.243 1.00 13.70 227 LEU D N 1
ATOM 9409 C CA . LEU D 1 227 ? 32.429 58.297 84.062 1.00 13.39 227 LEU D CA 1
ATOM 9410 C C . LEU D 1 227 ? 33.861 58.814 84.129 1.00 13.28 227 LEU D C 1
ATOM 9411 O O . LEU D 1 227 ? 34.712 58.198 84.774 1.00 13.32 227 LEU D O 1
ATOM 9416 N N . ALA D 1 228 ? 34.122 59.950 83.477 1.00 13.22 228 ALA D N 1
ATOM 9417 C CA . ALA D 1 228 ? 35.458 60.566 83.505 1.00 13.37 228 ALA D CA 1
ATOM 9418 C C . ALA D 1 228 ? 35.846 60.981 84.925 1.00 13.33 228 ALA D C 1
ATOM 9419 O O . ALA D 1 228 ? 37.002 60.825 85.324 1.00 13.22 228 ALA D O 1
ATOM 9421 N N . SER D 1 229 ? 34.875 61.498 85.676 1.00 13.53 229 SER D N 1
ATOM 9422 C CA . SER D 1 229 ? 35.079 61.876 87.077 1.00 14.31 229 SER D CA 1
ATOM 9423 C C . SER D 1 229 ? 35.426 60.672 87.953 1.00 13.93 229 SER D C 1
ATOM 9424 O O . SER D 1 229 ? 36.305 60.760 88.809 1.00 13.90 229 SER D O 1
ATOM 9427 N N . VAL D 1 230 ? 34.734 59.554 87.730 1.00 13.88 230 VAL D N 1
ATOM 9428 C CA . VAL D 1 230 ? 35.002 58.320 88.472 1.00 13.69 230 VAL D CA 1
ATOM 9429 C C . VAL D 1 230 ? 36.389 57.788 88.138 1.00 13.67 230 VAL D C 1
ATOM 9430 O O . VAL D 1 230 ? 37.162 57.444 89.029 1.00 14.00 230 VAL D O 1
ATOM 9434 N N . LEU D 1 231 ? 36.685 57.715 86.842 1.00 13.63 231 LEU D N 1
ATOM 9435 C CA . LEU D 1 231 ? 37.977 57.271 86.333 1.00 13.64 231 LEU D CA 1
ATOM 9436 C C . LEU D 1 231 ? 39.132 58.112 86.893 1.00 13.67 231 LEU D C 1
ATOM 9437 O O . LEU D 1 231 ? 40.139 57.572 87.357 1.00 13.35 231 LEU D O 1
ATOM 9442 N N . GLN D 1 232 ? 38.981 59.434 86.847 1.00 13.86 232 GLN D N 1
ATOM 9443 C CA . GLN D 1 232 ? 40.011 60.340 87.354 1.00 14.12 232 GLN D CA 1
ATOM 9444 C C . GLN D 1 232 ? 40.136 60.249 88.881 1.00 13.97 232 GLN D C 1
ATOM 9445 O O . GLN D 1 232 ? 41.239 60.332 89.419 1.00 14.34 232 GLN D O 1
ATOM 9451 N N . GLY D 1 233 ? 39.009 60.058 89.564 1.00 14.40 233 GLY D N 1
ATOM 9452 C CA . GLY D 1 233 ? 39.001 59.840 91.016 1.00 14.16 233 GLY D CA 1
ATOM 9453 C C . GLY D 1 233 ? 39.860 58.653 91.420 1.00 14.31 233 GLY D C 1
ATOM 9454 O O . GLY D 1 233 ? 40.547 58.691 92.440 1.00 13.91 233 GLY D O 1
ATOM 9455 N N . LEU D 1 234 ? 39.816 57.595 90.610 1.00 14.02 234 LEU D N 1
ATOM 9456 C CA . LEU D 1 234 ? 40.661 56.427 90.819 1.00 14.03 234 LEU D CA 1
ATOM 9457 C C . LEU D 1 234 ? 42.124 56.693 90.456 1.00 14.16 234 LEU D C 1
ATOM 9458 O O . LEU D 1 234 ? 43.024 56.282 91.184 1.00 13.95 234 LEU D O 1
ATOM 9463 N N . ALA D 1 235 ? 42.364 57.384 89.341 1.00 14.37 235 ALA D N 1
ATOM 9464 C CA . ALA D 1 235 ? 43.736 57.750 88.952 1.00 14.52 235 ALA D CA 1
ATOM 9465 C C . ALA D 1 235 ? 44.413 58.638 90.005 1.00 14.89 235 ALA D C 1
ATOM 9466 O O . ALA D 1 235 ? 45.643 58.619 90.154 1.00 14.44 235 ALA D O 1
ATOM 9468 N N . ASP D 1 236 ? 43.593 59.407 90.724 1.00 15.42 236 ASP D N 1
ATOM 9469 C CA . ASP D 1 236 ? 44.050 60.299 91.793 1.00 16.05 236 ASP D CA 1
ATOM 9470 C C . ASP D 1 236 ? 44.859 59.577 92.869 1.00 16.65 236 ASP D C 1
ATOM 9471 O O . ASP D 1 236 ? 45.691 60.193 93.529 1.00 16.89 236 ASP D O 1
ATOM 9476 N N . LEU D 1 237 ? 44.613 58.276 93.034 1.00 17.05 237 LEU D N 1
ATOM 9477 C CA . LEU D 1 237 ? 45.355 57.439 93.988 1.00 17.54 237 LEU D CA 1
ATOM 9478 C C . LEU D 1 237 ? 46.845 57.336 93.644 1.00 17.22 237 LEU D C 1
ATOM 9479 O O . LEU D 1 237 ? 47.652 56.914 94.475 1.00 17.39 237 LEU D O 1
ATOM 9484 N N . GLY D 1 238 ? 47.202 57.722 92.422 1.00 16.78 238 GLY D N 1
ATOM 9485 C CA . GLY D 1 238 ? 48.562 57.550 91.922 1.00 16.57 238 GLY D CA 1
ATOM 9486 C C . GLY D 1 238 ? 48.719 56.232 91.179 1.00 16.19 238 GLY D C 1
ATOM 9487 O O . GLY D 1 238 ? 49.706 55.516 91.362 1.00 16.41 238 GLY D O 1
ATOM 9488 N N . VAL D 1 239 ? 47.726 55.910 90.354 1.00 15.59 239 VAL D N 1
ATOM 9489 C CA . VAL D 1 239 ? 47.732 54.695 89.538 1.00 14.92 239 VAL D CA 1
ATOM 9490 C C . VAL D 1 239 ? 47.266 54.997 88.118 1.00 14.40 239 VAL D C 1
ATOM 9491 O O . VAL D 1 239 ? 46.574 55.996 87.881 1.00 14.21 239 VAL D O 1
ATOM 9495 N N . ASP D 1 240 ? 47.649 54.133 87.180 1.00 13.89 240 ASP D N 1
ATOM 9496 C CA . ASP D 1 240 ? 47.016 54.093 85.862 1.00 13.47 240 ASP D CA 1
ATOM 9497 C C . ASP D 1 240 ? 45.642 53.447 85.996 1.00 12.97 240 ASP D C 1
ATOM 9498 O O . ASP D 1 240 ? 45.384 52.694 86.940 1.00 13.05 240 ASP D O 1
ATOM 9503 N N . VAL D 1 241 ? 44.752 53.762 85.064 1.00 12.37 241 VAL D N 1
ATOM 9504 C CA . VAL D 1 241 ? 43.462 53.088 84.988 1.00 11.84 241 VAL D CA 1
ATOM 9505 C C . VAL D 1 241 ? 43.268 52.581 83.565 1.00 11.55 241 VAL D C 1
ATOM 9506 O O . VAL D 1 241 ? 43.949 53.026 82.642 1.00 11.87 241 VAL D O 1
ATOM 9510 N N . ALA D 1 242 ? 42.351 51.635 83.401 1.00 11.30 242 ALA D N 1
ATOM 9511 C CA . ALA D 1 242 ? 42.087 51.026 82.101 1.00 10.72 242 ALA D CA 1
ATOM 9512 C C . ALA D 1 242 ? 40.735 50.352 82.149 1.00 10.20 242 ALA D C 1
ATOM 9513 O O . ALA D 1 242 ? 40.331 49.858 83.193 1.00 10.04 242 ALA D O 1
ATOM 9515 N N . TYR D 1 243 ? 40.019 50.381 81.030 1.00 9.63 243 TYR D N 1
ATOM 9516 C CA . TYR D 1 243 ? 38.828 49.568 80.884 1.00 9.45 243 TYR D CA 1
ATOM 9517 C C . TYR D 1 243 ? 39.305 48.229 80.333 1.00 9.12 243 TYR D C 1
ATOM 9518 O O . TYR D 1 243 ? 39.938 48.172 79.273 1.00 9.30 243 TYR D O 1
ATOM 9527 N N . THR D 1 244 ? 39.017 47.160 81.069 1.00 8.72 244 THR D N 1
ATOM 9528 C CA . THR D 1 244 ? 39.699 45.883 80.858 1.00 8.79 244 THR D CA 1
ATOM 9529 C C . THR D 1 244 ? 38.854 44.787 80.222 1.00 8.34 244 THR D C 1
ATOM 9530 O O . THR D 1 244 ? 39.404 43.855 79.638 1.00 8.75 244 THR D O 1
ATOM 9534 N N . GLU D 1 245 ? 37.533 44.875 80.355 1.00 7.96 245 GLU D N 1
ATOM 9535 C CA . GLU D 1 245 ? 36.645 43.831 79.839 1.00 7.90 245 GLU D CA 1
ATOM 9536 C C . GLU D 1 245 ? 35.377 44.437 79.240 1.00 7.96 245 GLU D C 1
ATOM 9537 O O . GLU D 1 245 ? 34.271 43.928 79.454 1.00 7.61 245 GLU D O 1
ATOM 9543 N N . LEU D 1 246 ? 35.544 45.526 78.490 1.00 8.05 246 LEU D N 1
ATOM 9544 C CA . LEU D 1 246 ? 34.409 46.329 78.015 1.00 8.18 246 LEU D CA 1
ATOM 9545 C C . LEU D 1 246 ? 33.441 45.569 77.109 1.00 8.42 246 LEU D C 1
ATOM 9546 O O . LEU D 1 246 ? 33.826 45.024 76.073 1.00 8.36 246 LEU D O 1
ATOM 9551 N N . ASP D 1 247 ? 32.190 45.526 77.542 1.00 8.41 247 ASP D N 1
ATOM 9552 C CA . ASP D 1 247 ? 31.066 45.168 76.691 1.00 8.93 247 ASP D CA 1
ATOM 9553 C C . ASP D 1 247 ? 29.830 45.860 77.243 1.00 8.83 247 ASP D C 1
ATOM 9554 O O . ASP D 1 247 ? 29.778 46.199 78.430 1.00 9.01 247 ASP D O 1
ATOM 9559 N N . ILE D 1 248 ? 28.858 46.108 76.377 1.00 8.53 248 ILE D N 1
ATOM 9560 C CA . ILE D 1 248 ? 27.686 46.873 76.752 1.00 8.73 248 ILE D CA 1
ATOM 9561 C C . ILE D 1 248 ? 26.452 46.135 76.268 1.00 8.67 248 ILE D C 1
ATOM 9562 O O . ILE D 1 248 ? 26.081 46.214 75.091 1.00 8.94 248 ILE D O 1
ATOM 9567 N N . ARG D 1 249 ? 25.836 45.395 77.184 1.00 8.87 249 ARG D N 1
ATOM 9568 C CA . ARG D 1 249 ? 24.741 44.500 76.841 1.00 9.20 249 ARG D CA 1
ATOM 9569 C C . ARG D 1 249 ? 23.380 45.184 76.887 1.00 9.52 249 ARG D C 1
ATOM 9570 O O . ARG D 1 249 ? 23.226 46.250 77.485 1.00 9.84 249 ARG D O 1
ATOM 9578 N N . MET D 1 250 ? 22.404 44.546 76.251 1.00 9.61 250 MET D N 1
ATOM 9579 C CA . MET D 1 250 ? 21.030 45.034 76.180 1.00 10.20 250 MET D CA 1
ATOM 9580 C C . MET D 1 250 ? 20.090 43.835 76.282 1.00 10.47 250 MET D C 1
ATOM 9581 O O . MET D 1 250 ? 20.537 42.690 76.280 1.00 10.44 250 MET D O 1
ATOM 9586 N N . ASN D 1 251 ? 18.789 44.096 76.358 1.00 10.88 251 ASN D N 1
ATOM 9587 C CA . ASN D 1 251 ? 17.797 43.024 76.285 1.00 11.60 251 ASN D CA 1
ATOM 9588 C C . ASN D 1 251 ? 17.565 42.646 74.827 1.00 12.08 251 ASN D C 1
ATOM 9589 O O . ASN D 1 251 ? 17.166 43.489 74.023 1.00 12.55 251 ASN D O 1
ATOM 9594 N N . THR D 1 252 ? 17.836 41.386 74.490 1.00 12.66 252 THR D N 1
ATOM 9595 C CA . THR D 1 252 ? 17.759 40.916 73.102 1.00 13.12 252 THR D CA 1
ATOM 9596 C C . THR D 1 252 ? 16.308 40.612 72.708 1.00 13.77 252 THR D C 1
ATOM 9597 O O . THR D 1 252 ? 15.486 40.332 73.579 1.00 13.41 252 THR D O 1
ATOM 9601 N N . PRO D 1 253 ? 15.983 40.672 71.397 1.00 14.39 253 PRO D N 1
ATOM 9602 C CA . PRO D 1 253 ? 16.842 40.962 70.237 1.00 14.69 253 PRO D CA 1
ATOM 9603 C C . PRO D 1 253 ? 17.154 42.445 70.055 1.00 15.13 253 PRO D C 1
ATOM 9604 O O . PRO D 1 253 ? 16.361 43.302 70.450 1.00 15.21 253 PRO D O 1
ATOM 9608 N N . ALA D 1 254 ? 18.302 42.730 69.448 1.00 15.44 254 ALA D N 1
ATOM 9609 C CA . ALA D 1 254 ? 18.667 44.087 69.069 1.00 15.91 254 ALA D CA 1
ATOM 9610 C C . ALA D 1 254 ? 17.725 44.582 67.977 1.00 16.25 254 ALA D C 1
ATOM 9611 O O . ALA D 1 254 ? 17.196 43.783 67.197 1.00 16.62 254 ALA D O 1
ATOM 9613 N N . THR D 1 255 ? 17.486 45.890 67.957 1.00 16.20 255 THR D N 1
ATOM 9614 C CA . THR D 1 255 ? 16.729 46.548 66.890 1.00 16.23 255 THR D CA 1
ATOM 9615 C C . THR D 1 255 ? 17.598 47.701 66.397 1.00 16.34 255 THR D C 1
ATOM 9616 O O . THR D 1 255 ? 18.604 48.015 67.032 1.00 16.34 255 THR D O 1
ATOM 9620 N N . GLN D 1 256 ? 17.225 48.332 65.282 1.00 16.34 256 GLN D N 1
ATOM 9621 C CA . GLN D 1 256 ? 17.924 49.537 64.818 1.00 16.38 256 GLN D CA 1
ATOM 9622 C C . GLN D 1 256 ? 18.125 50.525 65.973 1.00 16.13 256 GLN D C 1
ATOM 9623 O O . GLN D 1 256 ? 19.241 51.009 66.194 1.00 15.87 256 GLN D O 1
ATOM 9629 N N . GLN D 1 257 ? 17.045 50.806 66.704 1.00 15.73 257 GLN D N 1
ATOM 9630 C CA . GLN D 1 257 ? 17.072 51.812 67.766 1.00 15.91 257 GLN D CA 1
ATOM 9631 C C . GLN D 1 257 ? 17.990 51.420 68.915 1.00 14.91 257 GLN D C 1
ATOM 9632 O O . GLN D 1 257 ? 18.770 52.240 69.394 1.00 14.83 257 GLN D O 1
ATOM 9638 N N . LYS D 1 258 ? 17.884 50.167 69.353 1.00 14.47 258 LYS D N 1
ATOM 9639 C CA . LYS D 1 258 ? 18.712 49.657 70.442 1.00 13.69 258 LYS D CA 1
ATOM 9640 C C . LYS D 1 258 ? 20.189 49.684 70.056 1.00 13.00 258 LYS D C 1
ATOM 9641 O O . LYS D 1 258 ? 21.039 50.016 70.878 1.00 12.45 258 LYS D O 1
ATOM 9647 N N . LEU D 1 259 ? 20.486 49.354 68.799 1.00 12.49 259 LEU D N 1
ATOM 9648 C CA . LEU D 1 259 ? 21.862 49.395 68.311 1.00 12.09 259 LEU D CA 1
ATOM 9649 C C . LEU D 1 259 ? 22.416 50.827 68.334 1.00 11.87 259 LEU D C 1
ATOM 9650 O O . LEU D 1 259 ? 23.580 51.038 68.667 1.00 11.47 259 LEU D O 1
ATOM 9655 N N . GLN D 1 260 ? 21.569 51.805 68.016 1.00 12.07 260 GLN D N 1
ATOM 9656 C CA . GLN D 1 260 ? 21.988 53.210 68.054 1.00 12.13 260 GLN D CA 1
ATOM 9657 C C . GLN D 1 260 ? 22.200 53.702 69.489 1.00 11.60 260 GLN D C 1
ATOM 9658 O O . GLN D 1 260 ? 23.212 54.343 69.781 1.00 11.47 260 GLN D O 1
ATOM 9664 N N . THR D 1 261 ? 21.246 53.394 70.369 1.00 11.21 261 THR D N 1
ATOM 9665 C CA . THR D 1 261 ? 21.357 53.691 71.798 1.00 11.02 261 THR D CA 1
ATOM 9666 C C . THR D 1 261 ? 22.620 53.045 72.381 1.00 11.08 261 THR D C 1
ATOM 9667 O O . THR D 1 261 ? 23.323 53.655 73.183 1.00 10.80 261 THR D O 1
ATOM 9671 N N . ASN D 1 262 ? 22.908 51.820 71.941 1.00 10.74 262 ASN D N 1
ATOM 9672 C CA . ASN D 1 262 ? 24.122 51.106 72.343 1.00 10.49 262 ASN D CA 1
ATOM 9673 C C . ASN D 1 262 ? 25.397 51.794 71.842 1.00 10.38 262 ASN D C 1
ATOM 9674 O O . ASN D 1 262 ? 26.371 51.894 72.585 1.00 10.51 262 ASN D O 1
ATOM 9679 N N . ALA D 1 263 ? 25.378 52.284 70.597 1.00 10.22 263 ALA D N 1
ATOM 9680 C CA . ALA D 1 263 ? 26.497 53.048 70.037 1.00 10.18 263 ALA D CA 1
ATOM 9681 C C . ALA D 1 263 ? 26.795 54.320 70.844 1.00 10.16 263 ALA D C 1
ATOM 9682 O O . ALA D 1 263 ? 27.958 54.645 71.097 1.00 10.24 263 ALA D O 1
ATOM 9684 N N . ASP D 1 264 ? 25.739 55.019 71.241 1.00 10.17 264 ASP D N 1
ATOM 9685 C CA . ASP D 1 264 ? 25.841 56.210 72.090 1.00 10.57 264 ASP D CA 1
ATOM 9686 C C . ASP D 1 264 ? 26.460 55.879 73.449 1.00 10.30 264 ASP D C 1
ATOM 9687 O O . ASP D 1 264 ? 27.273 56.644 73.961 1.00 10.41 264 ASP D O 1
ATOM 9692 N N . ALA D 1 265 ? 26.069 54.739 74.026 1.00 10.21 265 ALA D N 1
ATOM 9693 C CA . ALA D 1 265 ? 26.657 54.258 75.275 1.00 9.93 265 ALA D CA 1
ATOM 9694 C C . ALA D 1 265 ? 28.158 53.991 75.135 1.00 9.80 265 ALA D C 1
ATOM 9695 O O . ALA D 1 265 ? 28.935 54.386 76.002 1.00 10.02 265 ALA D O 1
ATOM 9697 N N . TYR D 1 266 ? 28.567 53.335 74.047 1.00 9.79 266 TYR D N 1
ATOM 9698 C CA . TYR D 1 266 ? 29.999 53.143 73.764 1.00 9.70 266 TYR D CA 1
ATOM 9699 C C . TYR D 1 266 ? 30.755 54.475 73.662 1.00 10.05 266 TYR D C 1
ATOM 9700 O O . TYR D 1 266 ? 31.847 54.618 74.206 1.00 10.30 266 TYR D O 1
ATOM 9709 N N . ALA D 1 267 ? 30.162 55.443 72.968 1.00 9.81 267 ALA D N 1
ATOM 9710 C CA . ALA D 1 267 ? 30.759 56.768 72.827 1.00 10.09 267 ALA D CA 1
ATOM 9711 C C . ALA D 1 267 ? 31.022 57.404 74.194 1.00 10.20 267 ALA D C 1
ATOM 9712 O O . ALA D 1 267 ? 32.100 57.965 74.424 1.00 10.01 267 ALA D O 1
ATOM 9714 N N . ARG D 1 268 ? 30.048 57.285 75.099 1.00 10.33 268 ARG D N 1
ATOM 9715 C CA . ARG D 1 268 ? 30.162 57.870 76.436 1.00 10.54 268 ARG D CA 1
ATOM 9716 C C . ARG D 1 268 ? 31.332 57.296 77.226 1.00 10.51 268 ARG D C 1
ATOM 9717 O O . ARG D 1 268 ? 32.176 58.048 77.712 1.00 10.84 268 ARG D O 1
ATOM 9725 N N . ILE D 1 269 ? 31.384 55.969 77.349 1.00 10.43 269 ILE D N 1
ATOM 9726 C CA . ILE D 1 269 ? 32.442 55.326 78.130 1.00 10.33 269 ILE D CA 1
ATOM 9727 C C . ILE D 1 269 ? 33.825 55.402 77.455 1.00 10.42 269 ILE D C 1
ATOM 9728 O O . ILE D 1 269 ? 34.822 55.672 78.125 1.00 10.26 269 ILE D O 1
ATOM 9733 N N . VAL D 1 270 ? 33.882 55.186 76.138 1.00 10.53 270 VAL D N 1
ATOM 9734 C CA . VAL D 1 270 ? 35.138 55.344 75.388 1.00 10.76 270 VAL D CA 1
ATOM 9735 C C . VAL D 1 270 ? 35.636 56.787 75.529 1.00 11.33 270 VAL D C 1
ATOM 9736 O O . VAL D 1 270 ? 36.827 57.028 75.762 1.00 11.44 270 VAL D O 1
ATOM 9740 N N . GLY D 1 271 ? 34.704 57.730 75.411 1.00 11.73 271 GLY D N 1
ATOM 9741 C CA . GLY D 1 271 ? 34.979 59.148 75.628 1.00 12.74 271 GLY D CA 1
ATOM 9742 C C . GLY D 1 271 ? 35.618 59.441 76.971 1.00 12.96 271 GLY D C 1
ATOM 9743 O O . GLY D 1 271 ? 36.568 60.217 77.043 1.00 13.81 271 GLY D O 1
ATOM 9744 N N . SER D 1 272 ? 35.113 58.806 78.029 1.00 13.05 272 SER D N 1
ATOM 9745 C CA . SER D 1 272 ? 35.624 59.031 79.383 1.00 13.09 272 SER D CA 1
ATOM 9746 C C . SER D 1 272 ? 37.105 58.672 79.514 1.00 13.50 272 SER D C 1
ATOM 9747 O O . SER D 1 272 ? 37.842 59.350 80.234 1.00 13.38 272 SER D O 1
ATOM 9750 N N . CYS D 1 273 ? 37.538 57.622 78.808 1.00 13.82 273 CYS D N 1
ATOM 9751 C CA . CYS D 1 273 ? 38.955 57.257 78.758 1.00 14.69 273 CYS D CA 1
ATOM 9752 C C . CYS D 1 273 ? 39.784 58.338 78.069 1.00 14.55 273 CYS D C 1
ATOM 9753 O O . CYS D 1 273 ? 40.882 58.670 78.527 1.00 14.60 273 CYS D O 1
ATOM 9756 N N . MET D 1 274 ? 39.256 58.881 76.973 1.00 14.69 274 MET D N 1
ATOM 9757 C CA . MET D 1 274 ? 39.924 59.971 76.247 1.00 15.07 274 MET D CA 1
ATOM 9758 C C . MET D 1 274 ? 40.110 61.208 77.138 1.00 15.09 274 MET D C 1
ATOM 9759 O O . MET D 1 274 ? 41.084 61.946 76.988 1.00 15.24 274 MET D O 1
ATOM 9764 N N . ASP D 1 275 ? 39.180 61.398 78.069 1.00 15.31 275 ASP D N 1
ATOM 9765 C CA . ASP D 1 275 ? 39.169 62.544 78.989 1.00 15.50 275 ASP D CA 1
ATOM 9766 C C . ASP D 1 275 ? 40.142 62.438 80.167 1.00 15.65 275 ASP D C 1
ATOM 9767 O O . ASP D 1 275 ? 40.365 63.425 80.876 1.00 15.75 275 ASP D O 1
ATOM 9772 N N . VAL D 1 276 ? 40.704 61.251 80.386 1.00 15.32 276 VAL D N 1
ATOM 9773 C CA . VAL D 1 276 ? 41.554 60.992 81.549 1.00 15.43 276 VAL D CA 1
ATOM 9774 C C . VAL D 1 276 ? 42.953 60.591 81.102 1.00 15.62 276 VAL D C 1
ATOM 9775 O O . VAL D 1 276 ? 43.138 59.552 80.455 1.00 15.38 276 VAL D O 1
ATOM 9779 N N . LYS D 1 277 ? 43.932 61.419 81.460 1.00 15.97 277 LYS D N 1
ATOM 9780 C CA . LYS D 1 277 ? 45.322 61.236 81.036 1.00 16.62 277 LYS D CA 1
ATOM 9781 C C . LYS D 1 277 ? 45.875 59.849 81.371 1.00 16.41 277 LYS D C 1
ATOM 9782 O O . LYS D 1 277 ? 46.555 59.230 80.545 1.00 16.23 277 LYS D O 1
ATOM 9788 N N . ARG D 1 278 ? 45.564 59.370 82.572 1.00 16.11 278 ARG D N 1
ATOM 9789 C CA . ARG D 1 278 ? 46.107 58.113 83.079 1.00 16.15 278 ARG D CA 1
ATOM 9790 C C . ARG D 1 278 ? 45.309 56.863 82.669 1.00 15.44 278 ARG D C 1
ATOM 9791 O O . ARG D 1 278 ? 45.630 55.758 83.103 1.00 14.65 278 ARG D O 1
ATOM 9799 N N . CYS D 1 279 ? 44.273 57.043 81.852 1.00 15.20 279 CYS D N 1
ATOM 9800 C CA . CYS D 1 279 ? 43.595 55.911 81.230 1.00 14.83 279 CYS D CA 1
ATOM 9801 C C . CYS D 1 279 ? 44.441 55.483 80.040 1.00 14.35 279 CYS D C 1
ATOM 9802 O O . CYS D 1 279 ? 44.470 56.162 79.013 1.00 14.01 279 CYS D O 1
ATOM 9805 N N . VAL D 1 280 ? 45.147 54.368 80.202 1.00 13.66 280 VAL D N 1
ATOM 9806 C CA . VAL D 1 280 ? 46.160 53.943 79.238 1.00 13.12 280 VAL D CA 1
ATOM 9807 C C . VAL D 1 280 ? 45.581 53.222 78.020 1.00 12.86 280 VAL D C 1
ATOM 9808 O O . VAL D 1 280 ? 46.195 53.211 76.952 1.00 12.64 280 VAL D O 1
ATOM 9812 N N . GLY D 1 281 ? 44.405 52.620 78.178 1.00 12.12 281 GLY D N 1
ATOM 9813 C CA . GLY D 1 281 ? 43.831 51.840 77.092 1.00 11.59 281 GLY D CA 1
ATOM 9814 C C . GLY D 1 281 ? 42.519 51.154 77.394 1.00 11.10 281 GLY D C 1
ATOM 9815 O O . GLY D 1 281 ? 41.995 51.224 78.510 1.00 11.29 281 GLY D O 1
ATOM 9816 N N . ILE D 1 282 ? 41.990 50.496 76.369 1.00 10.36 282 ILE D N 1
ATOM 9817 C CA . ILE D 1 282 ? 40.698 49.842 76.427 1.00 9.62 282 ILE D CA 1
ATOM 9818 C C . ILE D 1 282 ? 40.830 48.435 75.855 1.00 9.17 282 ILE D C 1
ATOM 9819 O O . ILE D 1 282 ? 41.426 48.248 74.795 1.00 9.04 282 ILE D O 1
ATOM 9824 N N . THR D 1 283 ? 40.276 47.462 76.571 1.00 8.95 283 THR D N 1
ATOM 9825 C CA . THR D 1 283 ? 40.154 46.090 76.090 1.00 8.77 283 THR D CA 1
ATOM 9826 C C . THR D 1 283 ? 38.676 45.731 76.056 1.00 8.97 283 THR D C 1
ATOM 9827 O O . THR D 1 283 ? 37.991 45.824 77.074 1.00 9.21 283 THR D O 1
ATOM 9831 N N . VAL D 1 284 ? 38.177 45.348 74.882 1.00 9.07 284 VAL D N 1
ATOM 9832 C CA . VAL D 1 284 ? 36.816 44.815 74.775 1.00 8.81 284 VAL D CA 1
ATOM 9833 C C . VAL D 1 284 ? 36.844 43.321 75.099 1.00 8.68 284 VAL D C 1
ATOM 9834 O O . VAL D 1 284 ? 37.845 42.653 74.836 1.00 8.62 284 VAL D O 1
ATOM 9838 N N . TRP D 1 285 ? 35.760 42.793 75.664 1.00 8.34 285 TRP D N 1
ATOM 9839 C CA . TRP D 1 285 ? 35.759 41.385 76.066 1.00 8.30 285 TRP D CA 1
ATOM 9840 C C . TRP D 1 285 ? 35.328 40.467 74.921 1.00 7.86 285 TRP D C 1
ATOM 9841 O O . TRP D 1 285 ? 34.286 39.815 74.979 1.00 7.66 285 TRP D O 1
ATOM 9852 N N . GLY D 1 286 ? 36.157 40.424 73.884 1.00 8.22 286 GLY D N 1
ATOM 9853 C CA . GLY D 1 286 ? 35.860 39.654 72.677 1.00 8.13 286 GLY D CA 1
ATOM 9854 C C . GLY D 1 286 ? 35.579 40.526 71.467 1.00 8.48 286 GLY D C 1
ATOM 9855 O O . GLY D 1 286 ? 35.159 41.684 71.591 1.00 8.67 286 GLY D O 1
ATOM 9856 N N . ILE D 1 287 ? 35.819 39.966 70.287 1.00 8.27 287 ILE D N 1
ATOM 9857 C CA . ILE D 1 287 ? 35.538 40.653 69.033 1.00 8.14 287 ILE D CA 1
ATOM 9858 C C . ILE D 1 287 ? 34.053 40.533 68.660 1.00 8.20 287 ILE D C 1
ATOM 9859 O O . ILE D 1 287 ? 33.394 41.545 68.394 1.00 8.04 287 ILE D O 1
ATOM 9864 N N . SER D 1 288 ? 33.532 39.303 68.669 1.00 7.90 288 SER D N 1
ATOM 9865 C CA . SER D 1 288 ? 32.196 39.016 68.138 1.00 8.14 288 SER D CA 1
ATOM 9866 C C . SER D 1 288 ? 31.165 38.559 69.173 1.00 8.03 288 SER D C 1
ATOM 9867 O O . SER D 1 288 ? 31.471 37.754 70.059 1.00 8.00 288 SER D O 1
ATOM 9870 N N . ASP D 1 289 ? 29.939 39.066 69.026 1.00 7.95 289 ASP D N 1
ATOM 9871 C CA . ASP D 1 289 ? 28.773 38.586 69.788 1.00 7.99 289 ASP D CA 1
ATOM 9872 C C . ASP D 1 289 ? 28.625 37.054 69.763 1.00 8.08 289 ASP D C 1
ATOM 9873 O O . ASP D 1 289 ? 28.096 36.466 70.707 1.00 8.20 289 ASP D O 1
ATOM 9878 N N . LYS D 1 290 ? 29.091 36.424 68.682 1.00 8.31 290 LYS D N 1
ATOM 9879 C CA . LYS D 1 290 ? 29.007 34.966 68.494 1.00 8.29 290 LYS D CA 1
ATOM 9880 C C . LYS D 1 290 ? 29.546 34.168 69.689 1.00 8.21 290 LYS D C 1
ATOM 9881 O O . LYS D 1 290 ? 28.987 33.126 70.035 1.00 8.18 290 LYS D O 1
ATOM 9887 N N . TYR D 1 291 ? 30.612 34.666 70.317 1.00 7.50 291 TYR D N 1
ATOM 9888 C CA . TYR D 1 291 ? 31.278 33.941 71.406 1.00 7.29 291 TYR D CA 1
ATOM 9889 C C . TYR D 1 291 ? 31.312 34.672 72.757 1.00 7.49 291 TYR D C 1
ATOM 9890 O O . TYR D 1 291 ? 32.124 34.347 73.634 1.00 7.05 291 TYR D O 1
ATOM 9899 N N . SER D 1 292 ? 30.409 35.639 72.919 1.00 7.75 292 SER D N 1
ATOM 9900 C CA . SER D 1 292 ? 30.281 36.410 74.159 1.00 8.39 292 SER D CA 1
ATOM 9901 C C . SER D 1 292 ? 29.660 35.576 75.280 1.00 8.77 292 SER D C 1
ATOM 9902 O O . SER D 1 292 ? 28.719 34.805 75.052 1.00 9.10 292 SER D O 1
ATOM 9905 N N . TRP D 1 293 ? 30.188 35.759 76.490 1.00 9.16 293 TRP D N 1
ATOM 9906 C CA . TRP D 1 293 ? 29.667 35.135 77.717 1.00 9.47 293 TRP D CA 1
ATOM 9907 C C . TRP D 1 293 ? 28.223 35.522 78.061 1.00 9.67 293 TRP D C 1
ATOM 9908 O O . TRP D 1 293 ? 27.546 34.809 78.801 1.00 9.60 293 TRP D O 1
ATOM 9919 N N . VAL D 1 294 ? 27.766 36.669 77.562 1.00 9.74 294 VAL D N 1
ATOM 9920 C CA . VAL D 1 294 ? 26.522 37.272 78.055 1.00 9.51 294 VAL D CA 1
ATOM 9921 C C . VAL D 1 294 ? 25.260 36.388 77.926 1.00 9.69 294 VAL D C 1
ATOM 9922 O O . VAL D 1 294 ? 24.630 36.089 78.941 1.00 9.61 294 VAL D O 1
ATOM 9926 N N . PRO D 1 295 ? 24.900 35.956 76.697 1.00 9.94 295 PRO D N 1
ATOM 9927 C CA . PRO D 1 295 ? 23.638 35.212 76.528 1.00 10.37 295 PRO D CA 1
ATOM 9928 C C . PRO D 1 295 ? 23.537 33.924 77.356 1.00 10.46 295 PRO D C 1
ATOM 9929 O O . PRO D 1 295 ? 22.444 33.573 77.794 1.00 11.16 295 PRO D O 1
ATOM 9933 N N . GLY D 1 296 ? 24.653 33.227 77.550 1.00 10.61 296 GLY D N 1
ATOM 9934 C CA . GLY D 1 296 ? 24.655 31.980 78.331 1.00 10.87 296 GLY D CA 1
ATOM 9935 C C . GLY D 1 296 ? 24.534 32.204 79.828 1.00 11.14 296 GLY D C 1
ATOM 9936 O O . GLY D 1 296 ? 23.779 31.498 80.513 1.00 11.43 296 GLY D O 1
ATOM 9937 N N . THR D 1 297 ? 25.285 33.179 80.338 1.00 11.00 297 THR D N 1
ATOM 9938 C CA . THR D 1 297 ? 25.253 33.536 81.757 1.00 11.20 297 THR D CA 1
ATOM 9939 C C . THR D 1 297 ? 23.913 34.179 82.137 1.00 11.32 297 THR D C 1
ATOM 9940 O O . THR D 1 297 ? 23.294 33.795 83.138 1.00 11.03 297 THR D O 1
ATOM 9944 N N . PHE D 1 298 ? 23.472 35.147 81.330 1.00 11.23 298 PHE D N 1
ATOM 9945 C CA . PHE D 1 298 ? 22.208 35.849 81.558 1.00 11.39 298 PHE D CA 1
ATOM 9946 C C . PHE D 1 298 ? 21.272 35.778 80.349 1.00 11.29 298 PHE D C 1
ATOM 9947 O O . PHE D 1 298 ? 21.183 36.739 79.586 1.00 11.60 298 PHE D O 1
ATOM 9955 N N . PRO D 1 299 ? 20.559 34.648 80.169 1.00 11.22 299 PRO D N 1
ATOM 9956 C CA . PRO D 1 299 ? 19.643 34.527 79.027 1.00 11.17 299 PRO D CA 1
ATOM 9957 C C . PRO D 1 299 ? 18.692 35.723 78.909 1.00 11.27 299 PRO D C 1
ATOM 9958 O O . PRO D 1 299 ? 18.181 36.209 79.922 1.00 11.04 299 PRO D O 1
ATOM 9962 N N . GLY D 1 300 ? 18.481 36.198 77.681 1.00 11.12 300 GLY D N 1
ATOM 9963 C CA . GLY D 1 300 ? 17.647 37.386 77.433 1.00 11.20 300 GLY D CA 1
ATOM 9964 C C . GLY D 1 300 ? 18.441 38.681 77.336 1.00 11.07 300 GLY D C 1
ATOM 9965 O O . GLY D 1 300 ? 17.912 39.714 76.921 1.00 10.80 300 GLY D O 1
ATOM 9966 N N . GLU D 1 301 ? 19.710 38.622 77.729 1.00 10.65 301 GLU D N 1
ATOM 9967 C CA . GLU D 1 301 ? 20.638 39.740 77.569 1.00 10.83 301 GLU D CA 1
ATOM 9968 C C . GLU D 1 301 ? 21.705 39.386 76.530 1.00 10.61 301 GLU D C 1
ATOM 9969 O O . GLU D 1 301 ? 22.017 38.204 76.327 1.00 10.65 301 GLU D O 1
ATOM 9975 N N . GLY D 1 302 ? 22.262 40.396 75.869 1.00 10.17 302 GLY D N 1
ATOM 9976 C CA . GLY D 1 302 ? 23.271 40.142 74.834 1.00 9.97 302 GLY D CA 1
ATOM 9977 C C . GLY D 1 302 ? 23.576 41.306 73.913 1.00 9.80 302 GLY D C 1
ATOM 9978 O O . GLY D 1 302 ? 23.453 42.464 74.314 1.00 9.83 302 GLY D O 1
ATOM 9979 N N . SER D 1 303 ? 23.989 40.978 72.685 1.00 9.50 303 SER D N 1
ATOM 9980 C CA . SER D 1 303 ? 24.405 41.951 71.665 1.00 9.76 303 SER D CA 1
ATOM 9981 C C . SER D 1 303 ? 25.378 43.012 72.219 1.00 9.58 303 SER D C 1
ATOM 9982 O O . SER D 1 303 ? 25.258 44.192 71.896 1.00 9.88 303 SER D O 1
ATOM 9985 N N . ALA D 1 304 ? 26.359 42.578 73.018 1.00 9.24 304 ALA D N 1
ATOM 9986 C CA . ALA D 1 304 ? 27.189 43.499 73.813 1.00 9.13 304 ALA D CA 1
ATOM 9987 C C . ALA D 1 304 ? 28.505 43.986 73.192 1.00 9.09 304 ALA D C 1
ATOM 9988 O O . ALA D 1 304 ? 29.140 44.901 73.727 1.00 8.80 304 ALA D O 1
ATOM 9990 N N . LEU D 1 305 ? 28.915 43.392 72.075 1.00 8.66 305 LEU D N 1
ATOM 9991 C CA . LEU D 1 305 ? 30.234 43.682 71.511 1.00 8.56 305 LEU D CA 1
ATOM 9992 C C . LEU D 1 305 ? 30.187 44.534 70.231 1.00 8.72 305 LEU D C 1
ATOM 9993 O O . LEU D 1 305 ? 29.106 44.950 69.799 1.00 8.64 305 LEU D O 1
ATOM 9998 N N . LEU D 1 306 ? 31.356 44.801 69.646 1.00 8.34 306 LEU D N 1
ATOM 9999 C CA . LEU D 1 306 ? 31.473 45.723 68.505 1.00 8.61 306 LEU D CA 1
ATOM 10000 C C . LEU D 1 306 ? 31.240 45.075 67.131 1.00 8.41 306 LEU D C 1
ATOM 10001 O O . LEU D 1 306 ? 30.899 45.769 66.168 1.00 8.52 306 LEU D O 1
ATOM 10006 N N . TRP D 1 307 ? 31.433 43.760 67.043 1.00 8.18 307 TRP D N 1
ATOM 10007 C CA . TRP D 1 307 ? 31.103 43.005 65.829 1.00 8.43 307 TRP D CA 1
ATOM 10008 C C . TRP D 1 307 ? 29.982 42.013 66.125 1.00 8.51 307 TRP D C 1
ATOM 10009 O O . TRP D 1 307 ? 29.965 41.398 67.197 1.00 8.14 307 TRP D O 1
ATOM 10020 N N . ASN D 1 308 ? 29.065 41.840 65.176 1.00 8.42 308 ASN D N 1
ATOM 10021 C CA . ASN D 1 308 ? 27.933 40.944 65.386 1.00 8.66 308 ASN D CA 1
ATOM 10022 C C . ASN D 1 308 ? 28.309 39.476 65.151 1.00 9.05 308 ASN D C 1
ATOM 10023 O O . ASN D 1 308 ? 29.489 39.157 64.975 1.00 8.29 308 ASN D O 1
ATOM 10028 N N . ASP D 1 309 ? 27.302 38.603 65.160 1.00 10.13 309 ASP D N 1
ATOM 10029 C CA . ASP D 1 309 ? 27.477 37.152 64.973 1.00 11.59 309 ASP D CA 1
ATOM 10030 C C . ASP D 1 309 ? 28.083 36.771 63.625 1.00 11.75 309 ASP D C 1
ATOM 10031 O O . ASP D 1 309 ? 28.646 35.681 63.481 1.00 11.78 309 ASP D O 1
ATOM 10036 N N . ASN D 1 310 ? 27.932 37.655 62.641 1.00 12.04 310 ASN D N 1
ATOM 10037 C CA . ASN D 1 310 ? 28.463 37.446 61.293 1.00 12.20 310 ASN D CA 1
ATOM 10038 C C . ASN D 1 310 ? 29.810 38.121 61.074 1.00 11.73 310 ASN D C 1
ATOM 10039 O O . ASN D 1 310 ? 30.262 38.246 59.938 1.00 11.60 310 ASN D O 1
ATOM 10044 N N . PHE D 1 311 ? 30.443 38.563 62.163 1.00 11.27 311 PHE D N 1
ATOM 10045 C CA . PHE D 1 311 ? 31.727 39.277 62.106 1.00 11.00 311 PHE D CA 1
ATOM 10046 C C . PHE D 1 311 ? 31.662 40.594 61.303 1.00 10.86 311 PHE D C 1
ATOM 10047 O O . PHE D 1 311 ? 32.637 41.006 60.670 1.00 10.34 311 PHE D O 1
ATOM 10055 N N . GLN D 1 312 ? 30.505 41.249 61.351 1.00 10.87 312 GLN D N 1
ATOM 10056 C CA . GLN D 1 312 ? 30.322 42.550 60.717 1.00 11.19 312 GLN D CA 1
ATOM 10057 C C . GLN D 1 312 ? 30.267 43.645 61.787 1.00 10.77 312 GLN D C 1
ATOM 10058 O O . GLN D 1 312 ? 29.661 43.449 62.846 1.00 9.87 312 GLN D O 1
ATOM 10064 N N . LYS D 1 313 ? 30.906 44.784 61.508 1.00 10.35 313 LYS D N 1
ATOM 10065 C CA . LYS D 1 313 ? 30.885 45.936 62.418 1.00 10.54 313 LYS D CA 1
ATOM 10066 C C . LYS D 1 313 ? 29.478 46.435 62.702 1.00 10.60 313 LYS D C 1
ATOM 10067 O O . LYS D 1 313 ? 28.670 46.638 61.790 1.00 10.44 313 LYS D O 1
ATOM 10073 N N . LYS D 1 314 ? 29.195 46.627 63.985 1.00 10.59 314 LYS D N 1
ATOM 10074 C CA . LYS D 1 314 ? 27.935 47.195 64.432 1.00 10.37 314 LYS D CA 1
ATOM 10075 C C . LYS D 1 314 ? 28.100 48.719 64.542 1.00 10.63 314 LYS D C 1
ATOM 10076 O O . LYS D 1 314 ? 29.230 49.216 64.534 1.00 10.61 314 LYS D O 1
ATOM 10082 N N . PRO D 1 315 ? 26.987 49.469 64.634 1.00 10.85 315 PRO D N 1
ATOM 10083 C CA . PRO D 1 315 ? 27.100 50.935 64.753 1.00 10.95 315 PRO D CA 1
ATOM 10084 C C . PRO D 1 315 ? 28.041 51.380 65.881 1.00 10.90 315 PRO D C 1
ATOM 10085 O O . PRO D 1 315 ? 28.702 52.413 65.768 1.00 10.55 315 PRO D O 1
ATOM 10089 N N . SER D 1 316 ? 28.112 50.580 66.942 1.00 10.82 316 SER D N 1
ATOM 10090 C CA . SER D 1 316 ? 28.988 50.844 68.080 1.00 11.15 316 SER D CA 1
ATOM 10091 C C . SER D 1 316 ? 30.473 50.859 67.720 1.00 11.13 316 SER D C 1
ATOM 10092 O O . SER D 1 316 ? 31.260 51.551 68.378 1.00 10.75 316 SER D O 1
ATOM 10095 N N . TYR D 1 317 ? 30.865 50.096 66.697 1.00 11.02 317 TYR D N 1
ATOM 10096 C CA . TYR D 1 317 ? 32.245 50.174 66.210 1.00 11.12 317 TYR D CA 1
ATOM 10097 C C . TYR D 1 317 ? 32.553 51.600 65.732 1.00 11.28 317 TYR D C 1
ATOM 10098 O O . TYR D 1 317 ? 33.580 52.183 66.092 1.00 11.08 317 TYR D O 1
ATOM 10107 N N . THR D 1 318 ? 31.659 52.142 64.911 1.00 11.68 318 THR D N 1
ATOM 10108 C CA . THR D 1 318 ? 31.844 53.470 64.324 1.00 12.18 318 THR D CA 1
ATOM 10109 C C . THR D 1 318 ? 31.850 54.575 65.387 1.00 12.23 318 THR D C 1
ATOM 10110 O O . THR D 1 318 ? 32.692 55.470 65.342 1.00 12.17 318 THR D O 1
ATOM 10114 N N . SER D 1 319 ? 30.930 54.495 66.347 1.00 12.26 319 SER D N 1
ATOM 10115 C CA . SER D 1 319 ? 30.872 55.491 67.419 1.00 13.02 319 SER D CA 1
ATOM 10116 C C . SER D 1 319 ? 32.134 55.445 68.289 1.00 12.70 319 SER D C 1
ATOM 10117 O O . SER D 1 319 ? 32.677 56.483 68.648 1.00 12.66 319 SER D O 1
ATOM 10120 N N . THR D 1 320 ? 32.621 54.237 68.575 1.00 12.48 320 THR D N 1
ATOM 10121 C CA . THR D 1 320 ? 33.885 54.045 69.279 1.00 12.22 320 THR D CA 1
ATOM 10122 C C . THR D 1 320 ? 35.069 54.672 68.521 1.00 12.53 320 THR D C 1
ATOM 10123 O O . THR D 1 320 ? 35.825 55.466 69.093 1.00 11.76 320 THR D O 1
ATOM 10127 N N . LEU D 1 321 ? 35.223 54.319 67.243 1.00 12.70 321 LEU D N 1
ATOM 10128 C CA . LEU D 1 321 ? 36.334 54.827 66.432 1.00 13.01 321 LEU D CA 1
ATOM 10129 C C . LEU D 1 321 ? 36.300 56.353 66.335 1.00 13.05 321 LEU D C 1
ATOM 10130 O O . LEU D 1 321 ? 37.324 57.010 66.537 1.00 13.09 321 LEU D O 1
ATOM 10135 N N . ASN D 1 322 ? 35.123 56.902 66.039 1.00 13.47 322 ASN D N 1
ATOM 10136 C CA . ASN D 1 322 ? 34.956 58.354 65.903 1.00 14.05 322 ASN D CA 1
ATOM 10137 C C . ASN D 1 322 ? 35.217 59.103 67.209 1.00 14.31 322 ASN D C 1
ATOM 10138 O O . ASN D 1 322 ? 35.779 60.199 67.196 1.00 14.35 322 ASN D O 1
ATOM 10143 N N . THR D 1 323 ? 34.812 58.504 68.330 1.00 14.65 323 THR D N 1
ATOM 10144 C CA . THR D 1 323 ? 35.081 59.077 69.655 1.00 14.83 323 THR D CA 1
ATOM 10145 C C . THR D 1 323 ? 36.585 59.134 69.944 1.00 15.18 323 THR D C 1
ATOM 10146 O O . THR D 1 323 ? 37.084 60.160 70.405 1.00 15.25 323 THR D O 1
ATOM 10150 N N . ILE D 1 324 ? 37.305 58.049 69.653 1.00 15.54 324 ILE D N 1
ATOM 10151 C CA . ILE D 1 324 ? 38.761 58.033 69.827 1.00 16.10 324 ILE D CA 1
ATOM 10152 C C . ILE D 1 324 ? 39.442 59.104 68.958 1.00 17.00 324 ILE D C 1
ATOM 10153 O O . ILE D 1 324 ? 40.352 59.798 69.423 1.00 16.42 324 ILE D O 1
ATOM 10158 N N . ASN D 1 325 ? 38.972 59.248 67.719 1.00 18.03 325 ASN D N 1
ATOM 10159 C CA . ASN D 1 325 ? 39.574 60.174 66.745 1.00 19.60 325 ASN D CA 1
ATOM 10160 C C . ASN D 1 325 ? 39.240 61.663 66.931 1.00 21.03 325 ASN D C 1
ATOM 10161 O O . ASN D 1 325 ? 39.882 62.522 66.319 1.00 21.23 325 ASN D O 1
ATOM 10166 N N . ARG D 1 326 ? 38.245 61.956 67.765 1.00 23.00 326 ARG D N 1
ATOM 10167 C CA . ARG D 1 326 ? 37.726 63.320 67.952 1.00 25.25 326 ARG D CA 1
ATOM 10168 C C . ARG D 1 326 ? 38.777 64.292 68.497 1.00 26.23 326 ARG D C 1
ATOM 10169 O O . ARG D 1 326 ? 39.465 63.986 69.471 1.00 26.50 326 ARG D O 1
ATOM 10177 N N . ARG D 1 327 ? 38.888 65.462 67.867 1.00 27.67 327 ARG D N 1
ATOM 10178 C CA . ARG D 1 327 ? 39.862 66.484 68.287 1.00 28.84 327 ARG D CA 1
ATOM 10179 C C . ARG D 1 327 ? 39.184 67.767 68.766 1.00 29.01 327 ARG D C 1
ATOM 10180 O O . ARG D 1 327 ? 38.061 68.071 68.363 1.00 29.58 327 ARG D O 1
ATOM 10188 N N . ALA E 1 1 ? -27.707 66.687 39.300 1.00 25.03 1 ALA E N 1
ATOM 10189 C CA . ALA E 1 1 ? -26.402 66.489 39.997 1.00 25.08 1 ALA E CA 1
ATOM 10190 C C . ALA E 1 1 ? -25.230 66.630 39.023 1.00 24.96 1 ALA E C 1
ATOM 10191 O O . ALA E 1 1 ? -25.416 66.557 37.805 1.00 24.97 1 ALA E O 1
ATOM 10193 N N . ALA E 1 2 ? -24.029 66.838 39.566 1.00 24.71 2 ALA E N 1
ATOM 10194 C CA . ALA E 1 2 ? -22.812 66.944 38.758 1.00 24.23 2 ALA E CA 1
ATOM 10195 C C . ALA E 1 2 ? -22.563 65.677 37.939 1.00 23.88 2 ALA E C 1
ATOM 10196 O O . ALA E 1 2 ? -22.887 64.568 38.377 1.00 23.75 2 ALA E O 1
ATOM 10198 N N . SER E 1 3 ? -21.991 65.863 36.752 1.00 23.71 3 SER E N 1
ATOM 10199 C CA . SER E 1 3 ? -21.776 64.779 35.788 1.00 23.81 3 SER E CA 1
ATOM 10200 C C . SER E 1 3 ? -20.304 64.360 35.666 1.00 23.83 3 SER E C 1
ATOM 10201 O O . SER E 1 3 ? -19.973 63.434 34.915 1.00 23.87 3 SER E O 1
ATOM 10204 N N . GLY E 1 4 ? -19.434 65.051 36.403 1.00 23.70 4 GLY E N 1
ATOM 10205 C CA . GLY E 1 4 ? -18.003 64.750 36.431 1.00 23.33 4 GLY E CA 1
ATOM 10206 C C . GLY E 1 4 ? -17.480 64.697 37.855 1.00 23.17 4 GLY E C 1
ATOM 10207 O O . GLY E 1 4 ? -18.070 65.294 38.765 1.00 22.88 4 GLY E O 1
ATOM 10208 N N . LEU E 1 5 ? -16.366 63.994 38.050 1.00 22.62 5 LEU E N 1
ATOM 10209 C CA . LEU E 1 5 ? -15.854 63.721 39.397 1.00 22.24 5 LEU E CA 1
ATOM 10210 C C . LEU E 1 5 ? -15.369 64.970 40.137 1.00 22.05 5 LEU E C 1
ATOM 10211 O O . LEU E 1 5 ? -15.728 65.179 41.300 1.00 21.88 5 LEU E O 1
ATOM 10216 N N . GLU E 1 6 ? -14.567 65.794 39.461 1.00 21.81 6 GLU E N 1
ATOM 10217 C CA . GLU E 1 6 ? -14.087 67.058 40.029 1.00 21.79 6 GLU E CA 1
ATOM 10218 C C . GLU E 1 6 ? -15.253 67.973 40.415 1.00 21.84 6 GLU E C 1
ATOM 10219 O O . GLU E 1 6 ? -15.299 68.490 41.537 1.00 21.64 6 GLU E O 1
ATOM 10225 N N . ALA E 1 7 ? -16.186 68.159 39.479 1.00 21.62 7 ALA E N 1
ATOM 10226 C CA . ALA E 1 7 ? -17.386 68.970 39.714 1.00 21.54 7 ALA E CA 1
ATOM 10227 C C . ALA E 1 7 ? -18.205 68.443 40.888 1.00 21.51 7 ALA E C 1
ATOM 10228 O O . ALA E 1 7 ? -18.690 69.226 41.706 1.00 21.58 7 ALA E O 1
ATOM 10230 N N . ALA E 1 8 ? -18.340 67.118 40.972 1.00 21.23 8 ALA E N 1
ATOM 10231 C CA . ALA E 1 8 ? -19.054 66.473 42.071 1.00 21.14 8 ALA E CA 1
ATOM 10232 C C . ALA E 1 8 ? -18.399 66.732 43.425 1.00 21.24 8 ALA E C 1
ATOM 10233 O O . ALA E 1 8 ? -19.093 66.994 44.418 1.00 20.83 8 ALA E O 1
ATOM 10235 N N . MET E 1 9 ? -17.068 66.644 43.470 1.00 20.97 9 MET E N 1
ATOM 10236 C CA . MET E 1 9 ? -16.336 66.883 44.716 1.00 20.92 9 MET E CA 1
ATOM 10237 C C . MET E 1 9 ? -16.523 68.330 45.178 1.00 20.99 9 MET E C 1
ATOM 10238 O O . MET E 1 9 ? -16.857 68.575 46.340 1.00 21.00 9 MET E O 1
ATOM 10243 N N . LYS E 1 10 ? -16.335 69.270 44.253 1.00 21.23 10 LYS E N 1
ATOM 10244 C CA . LYS E 1 10 ? -16.525 70.692 44.528 1.00 21.59 10 LYS E CA 1
ATOM 10245 C C . LYS E 1 10 ? -17.954 70.997 44.983 1.00 21.70 10 LYS E C 1
ATOM 10246 O O . LYS E 1 10 ? -18.155 71.707 45.972 1.00 21.65 10 LYS E O 1
ATOM 10252 N N . ALA E 1 11 ? -18.939 70.436 44.279 1.00 21.65 11 ALA E N 1
ATOM 10253 C CA . ALA E 1 11 ? -20.346 70.600 44.657 1.00 21.74 11 ALA E CA 1
ATOM 10254 C C . ALA E 1 11 ? -20.642 70.002 46.030 1.00 21.69 11 ALA E C 1
ATOM 10255 O O . ALA E 1 11 ? -21.569 70.433 46.715 1.00 21.67 11 ALA E O 1
ATOM 10257 N N . ALA E 1 12 ? -19.839 69.020 46.436 1.00 21.43 12 ALA E N 1
ATOM 10258 C CA . ALA E 1 12 ? -20.037 68.360 47.721 1.00 21.23 12 ALA E CA 1
ATOM 10259 C C . ALA E 1 12 ? -19.162 68.941 48.838 1.00 21.08 12 ALA E C 1
ATOM 10260 O O . ALA E 1 12 ? -19.055 68.353 49.914 1.00 21.42 12 ALA E O 1
ATOM 10262 N N . GLY E 1 13 ? -18.552 70.095 48.579 1.00 20.76 13 GLY E N 1
ATOM 10263 C CA . GLY E 1 13 ? -17.752 70.804 49.586 1.00 20.73 13 GLY E CA 1
ATOM 10264 C C . GLY E 1 13 ? -16.334 70.281 49.770 1.00 20.65 13 GLY E C 1
ATOM 10265 O O . GLY E 1 13 ? -15.650 70.645 50.740 1.00 20.71 13 GLY E O 1
ATOM 10266 N N . LYS E 1 14 ? -15.895 69.426 48.845 1.00 20.21 14 LYS E N 1
ATOM 10267 C CA . LYS E 1 14 ? -14.529 68.893 48.848 1.00 19.89 14 LYS E CA 1
ATOM 10268 C C . LYS E 1 14 ? -13.628 69.749 47.958 1.00 19.65 14 LYS E C 1
ATOM 10269 O O . LYS E 1 14 ? -14.109 70.646 47.263 1.00 19.57 14 LYS E O 1
ATOM 10275 N N . GLN E 1 15 ? -12.324 69.471 47.967 1.00 19.18 15 GLN E N 1
ATOM 10276 C CA . GLN E 1 15 ? -11.369 70.312 47.238 1.00 19.13 15 GLN E CA 1
ATOM 10277 C C . GLN E 1 15 ? -11.085 69.869 45.800 1.00 18.73 15 GLN E C 1
ATOM 10278 O O . GLN E 1 15 ? -10.911 70.713 44.913 1.00 18.77 15 GLN E O 1
ATOM 10284 N N . TYR E 1 16 ? -11.031 68.556 45.566 1.00 18.18 16 TYR E N 1
ATOM 10285 C CA . TYR E 1 16 ? -10.637 68.036 44.251 1.00 17.50 16 TYR E CA 1
ATOM 10286 C C . TYR E 1 16 ? -10.959 66.556 44.055 1.00 17.21 16 TYR E C 1
ATOM 10287 O O . TYR E 1 16 ? -11.158 65.817 45.021 1.00 16.99 16 TYR E O 1
ATOM 10296 N N . PHE E 1 17 ? -11.025 66.148 42.790 1.00 16.97 17 PHE E N 1
ATOM 10297 C CA . PHE E 1 17 ? -10.786 64.761 42.406 1.00 16.79 17 PHE E CA 1
ATOM 10298 C C . PHE E 1 17 ? -9.589 64.779 41.459 1.00 16.72 17 PHE E C 1
ATOM 10299 O O . PHE E 1 17 ? -9.574 65.539 40.487 1.00 16.71 17 PHE E O 1
ATOM 10307 N N . GLY E 1 18 ? -8.586 63.953 41.745 1.00 16.56 18 GLY E N 1
ATOM 10308 C CA . GLY E 1 18 ? -7.346 63.962 40.964 1.00 16.20 18 GLY E CA 1
ATOM 10309 C C . GLY E 1 18 ? -6.944 62.618 40.385 1.00 16.02 18 GLY E C 1
ATOM 10310 O O . GLY E 1 18 ? -7.640 61.624 40.557 1.00 15.76 18 GLY E O 1
ATOM 10311 N N . THR E 1 19 ? -5.818 62.602 39.678 1.00 16.05 19 THR E N 1
ATOM 10312 C CA . THR E 1 19 ? -5.239 61.363 39.155 1.00 15.88 19 THR E CA 1
ATOM 10313 C C . THR E 1 19 ? -3.725 61.453 39.001 1.00 15.97 19 THR E C 1
ATOM 10314 O O . THR E 1 19 ? -3.177 62.532 38.751 1.00 15.55 19 THR E O 1
ATOM 10318 N N . ALA E 1 20 ? -3.058 60.309 39.147 1.00 16.27 20 ALA E N 1
ATOM 10319 C CA . ALA E 1 20 ? -1.663 60.187 38.746 1.00 16.67 20 ALA E CA 1
ATOM 10320 C C . ALA E 1 20 ? -1.585 60.305 37.236 1.00 17.04 20 ALA E C 1
ATOM 10321 O O . ALA E 1 20 ? -2.539 59.969 36.523 1.00 17.33 20 ALA E O 1
ATOM 10323 N N . LEU E 1 21 ? -0.451 60.787 36.748 1.00 17.58 21 LEU E N 1
ATOM 10324 C CA . LEU E 1 21 ? -0.232 60.906 35.316 1.00 18.12 21 LEU E CA 1
ATOM 10325 C C . LEU E 1 21 ? 1.224 60.652 34.948 1.00 18.56 21 LEU E C 1
ATOM 10326 O O . LEU E 1 21 ? 2.137 61.203 35.570 1.00 18.31 21 LEU E O 1
ATOM 10331 N N . THR E 1 22 ? 1.412 59.791 33.949 1.00 19.25 22 THR E N 1
ATOM 10332 C CA . THR E 1 22 ? 2.644 59.732 33.180 1.00 20.10 22 THR E CA 1
ATOM 10333 C C . THR E 1 22 ? 2.336 60.271 31.784 1.00 20.85 22 THR E C 1
ATOM 10334 O O . THR E 1 22 ? 1.450 59.756 31.088 1.00 21.13 22 THR E O 1
ATOM 10338 N N . VAL E 1 23 ? 3.059 61.319 31.395 1.00 21.55 23 VAL E N 1
ATOM 10339 C CA . VAL E 1 23 ? 2.929 61.919 30.071 1.00 22.36 23 VAL E CA 1
ATOM 10340 C C . VAL E 1 23 ? 3.517 60.957 29.039 1.00 22.67 23 VAL E C 1
ATOM 10341 O O . VAL E 1 23 ? 4.639 60.482 29.202 1.00 22.77 23 VAL E O 1
ATOM 10345 N N . ARG E 1 24 ? 2.741 60.663 27.995 1.00 23.20 24 ARG E N 1
ATOM 10346 C CA . ARG E 1 24 ? 3.146 59.723 26.941 1.00 23.69 24 ARG E CA 1
ATOM 10347 C C . ARG E 1 24 ? 2.498 60.082 25.598 1.00 24.20 24 ARG E C 1
ATOM 10348 O O . ARG E 1 24 ? 1.631 60.962 25.539 1.00 24.20 24 ARG E O 1
ATOM 10356 N N . ASN E 1 25 ? 2.918 59.401 24.529 1.00 24.70 25 ASN E N 1
ATOM 10357 C CA . ASN E 1 25 ? 2.358 59.628 23.186 1.00 25.19 25 ASN E CA 1
ATOM 10358 C C . ASN E 1 25 ? 0.857 59.368 23.118 1.00 25.01 25 ASN E C 1
ATOM 10359 O O . ASN E 1 25 ? 0.113 60.151 22.529 1.00 25.19 25 ASN E O 1
ATOM 10364 N N . ASP E 1 26 ? 0.428 58.263 23.725 1.00 24.86 26 ASP E N 1
ATOM 10365 C CA . ASP E 1 26 ? -0.982 57.889 23.803 1.00 24.72 26 ASP E CA 1
ATOM 10366 C C . ASP E 1 26 ? -1.771 58.976 24.534 1.00 24.62 26 ASP E C 1
ATOM 10367 O O . ASP E 1 26 ? -1.509 59.267 25.705 1.00 24.43 26 ASP E O 1
ATOM 10372 N N . GLN E 1 27 ? -2.738 59.564 23.832 1.00 24.31 27 GLN E N 1
ATOM 10373 C CA . GLN E 1 27 ? -3.492 60.708 24.351 1.00 24.26 27 GLN E CA 1
ATOM 10374 C C . GLN E 1 27 ? -4.781 60.327 25.090 1.00 23.81 27 GLN E C 1
ATOM 10375 O O . GLN E 1 27 ? -5.493 61.202 25.575 1.00 23.73 27 GLN E O 1
ATOM 10381 N N . GLY E 1 28 ? -5.066 59.030 25.188 1.00 23.31 28 GLY E N 1
ATOM 10382 C CA . GLY E 1 28 ? -6.302 58.544 25.807 1.00 22.99 28 GLY E CA 1
ATOM 10383 C C . GLY E 1 28 ? -6.581 59.078 27.204 1.00 22.92 28 GLY E C 1
ATOM 10384 O O . GLY E 1 28 ? -7.712 59.467 27.513 1.00 22.67 28 GLY E O 1
ATOM 10385 N N . GLU E 1 29 ? -5.548 59.100 28.047 1.00 22.44 29 GLU E N 1
ATOM 10386 C CA . GLU E 1 29 ? -5.682 59.582 29.424 1.00 22.52 29 GLU E CA 1
ATOM 10387 C C . GLU E 1 29 ? -5.757 61.108 29.525 1.00 22.67 29 GLU E C 1
ATOM 10388 O O . GLU E 1 29 ? -6.632 61.645 30.212 1.00 22.30 29 GLU E O 1
ATOM 10394 N N . ILE E 1 30 ? -4.851 61.803 28.840 1.00 23.18 30 ILE E N 1
ATOM 10395 C CA . ILE E 1 30 ? -4.817 63.269 28.906 1.00 23.88 30 ILE E CA 1
ATOM 10396 C C . ILE E 1 30 ? -6.092 63.920 28.347 1.00 24.12 30 ILE E C 1
ATOM 10397 O O . ILE E 1 30 ? -6.523 64.962 28.842 1.00 24.33 30 ILE E O 1
ATOM 10402 N N . ASP E 1 31 ? -6.702 63.290 27.345 1.00 24.38 31 ASP E N 1
ATOM 10403 C CA . ASP E 1 31 ? -7.958 63.780 26.762 1.00 24.64 31 ASP E CA 1
ATOM 10404 C C . ASP E 1 31 ? -9.112 63.768 27.770 1.00 24.54 31 ASP E C 1
ATOM 10405 O O . ASP E 1 31 ? -9.972 64.653 27.749 1.00 24.50 31 ASP E O 1
ATOM 10410 N N . ILE E 1 32 ? -9.120 62.768 28.651 1.00 24.33 32 ILE E N 1
ATOM 10411 C CA . ILE E 1 32 ? -10.084 62.697 29.750 1.00 24.03 32 ILE E CA 1
ATOM 10412 C C . ILE E 1 32 ? -9.738 63.725 30.833 1.00 24.09 32 ILE E C 1
ATOM 10413 O O . ILE E 1 32 ? -10.621 64.411 31.354 1.00 24.24 32 ILE E O 1
ATOM 10418 N N . ILE E 1 33 ? -8.448 63.838 31.147 1.00 23.98 33 ILE E N 1
ATOM 10419 C CA . ILE E 1 33 ? -7.946 64.808 32.129 1.00 23.91 33 ILE E CA 1
ATOM 10420 C C . ILE E 1 33 ? -8.239 66.259 31.701 1.00 24.18 33 ILE E C 1
ATOM 10421 O O . ILE E 1 33 ? -8.496 67.122 32.551 1.00 23.94 33 ILE E O 1
ATOM 10426 N N . ASN E 1 34 ? -8.211 66.498 30.386 1.00 24.48 34 ASN E N 1
ATOM 10427 C CA . ASN E 1 34 ? -8.552 67.791 29.768 1.00 24.97 34 ASN E CA 1
ATOM 10428 C C . ASN E 1 34 ? -9.924 68.331 30.157 1.00 24.72 34 ASN E C 1
ATOM 10429 O O . ASN E 1 34 ? -10.167 69.538 30.086 1.00 24.97 34 ASN E O 1
ATOM 10434 N N . ASN E 1 35 ? -10.819 67.425 30.535 1.00 24.38 35 ASN E N 1
ATOM 10435 C CA . ASN E 1 35 ? -12.172 67.772 30.944 1.00 24.17 35 ASN E CA 1
ATOM 10436 C C . ASN E 1 35 ? -12.183 68.346 32.366 1.00 24.03 35 ASN E C 1
ATOM 10437 O O . ASN E 1 35 ? -12.010 67.609 33.343 1.00 23.79 35 ASN E O 1
ATOM 10442 N N . LYS E 1 36 ? -12.386 69.663 32.461 1.00 23.77 36 LYS E N 1
ATOM 10443 C CA . LYS E 1 36 ? -12.446 70.388 33.741 1.00 23.63 36 LYS E CA 1
ATOM 10444 C C . LYS E 1 36 ? -13.571 69.918 34.661 1.00 23.16 36 LYS E C 1
ATOM 10445 O O . LYS E 1 36 ? -13.515 70.109 35.874 1.00 23.33 36 LYS E O 1
ATOM 10451 N N . ASN E 1 37 ? -14.593 69.316 34.063 1.00 22.82 37 ASN E N 1
ATOM 10452 C CA . ASN E 1 37 ? -15.712 68.724 34.785 1.00 22.44 37 ASN E CA 1
ATOM 10453 C C . ASN E 1 37 ? -15.277 67.456 35.528 1.00 21.93 37 ASN E C 1
ATOM 10454 O O . ASN E 1 37 ? -15.838 67.117 36.571 1.00 21.96 37 ASN E O 1
ATOM 10459 N N . GLU E 1 38 ? -14.250 66.790 34.996 1.00 21.11 38 GLU E N 1
ATOM 10460 C CA . GLU E 1 38 ? -13.850 65.443 35.424 1.00 20.48 38 GLU E CA 1
ATOM 10461 C C . GLU E 1 38 ? -12.696 65.406 36.437 1.00 20.02 38 GLU E C 1
ATOM 10462 O O . GLU E 1 38 ? -12.791 64.741 37.478 1.00 19.66 38 GLU E O 1
ATOM 10468 N N . ILE E 1 39 ? -11.615 66.118 36.118 1.00 19.62 39 ILE E N 1
ATOM 10469 C CA . ILE E 1 39 ? -10.374 66.087 36.898 1.00 19.54 39 ILE E CA 1
ATOM 10470 C C . ILE E 1 39 ? -9.897 67.508 37.203 1.00 19.32 39 ILE E C 1
ATOM 10471 O O . ILE E 1 39 ? -9.931 68.377 36.329 1.00 19.36 39 ILE E O 1
ATOM 10476 N N . GLY E 1 40 ? -9.453 67.735 38.439 1.00 19.09 40 GLY E N 1
ATOM 10477 C CA . GLY E 1 40 ? -8.918 69.039 38.849 1.00 18.75 40 GLY E CA 1
ATOM 10478 C C . GLY E 1 40 ? -7.612 69.016 39.631 1.00 18.41 40 GLY E C 1
ATOM 10479 O O . GLY E 1 40 ? -7.189 70.044 40.171 1.00 18.47 40 GLY E O 1
ATOM 10480 N N . SER E 1 41 ? -6.971 67.850 39.693 1.00 18.01 41 SER E N 1
ATOM 10481 C CA . SER E 1 41 ? -5.671 67.699 40.354 1.00 17.45 41 SER E CA 1
ATOM 10482 C C . SER E 1 41 ? -4.848 66.621 39.644 1.00 17.12 41 SER E C 1
ATOM 10483 O O . SER E 1 41 ? -5.400 65.638 39.143 1.00 16.55 41 SER E O 1
ATOM 10486 N N . ILE E 1 42 ? -3.534 66.833 39.581 1.00 16.75 42 ILE E N 1
ATOM 10487 C CA . ILE E 1 42 ? -2.600 65.886 38.951 1.00 16.35 42 ILE E CA 1
ATOM 10488 C C . ILE E 1 42 ? -1.462 65.533 39.915 1.00 16.23 42 ILE E C 1
ATOM 10489 O O . ILE E 1 42 ? -0.920 66.412 40.599 1.00 15.64 42 ILE E O 1
ATOM 10494 N N . THR E 1 43 ? -1.126 64.244 39.983 1.00 15.75 43 THR E N 1
ATOM 10495 C CA . THR E 1 43 ? 0.089 63.785 40.658 1.00 15.72 43 THR E CA 1
ATOM 10496 C C . THR E 1 43 ? 1.041 63.207 39.611 1.00 15.69 43 THR E C 1
ATOM 10497 O O . THR E 1 43 ? 0.684 62.240 38.932 1.00 15.58 43 THR E O 1
ATOM 10501 N N . PRO E 1 44 ? 2.244 63.801 39.460 1.00 15.54 44 PRO E N 1
ATOM 10502 C CA . PRO E 1 44 ? 3.221 63.178 38.559 1.00 15.67 44 PRO E CA 1
ATOM 10503 C C . PRO E 1 44 ? 3.578 61.789 39.087 1.00 15.72 44 PRO E C 1
ATOM 10504 O O . PRO E 1 44 ? 3.967 61.655 40.250 1.00 15.48 44 PRO E O 1
ATOM 10508 N N . GLU E 1 45 ? 3.412 60.767 38.250 1.00 15.77 45 GLU E N 1
ATOM 10509 C CA . GLU E 1 45 ? 3.605 59.384 38.684 1.00 16.25 45 GLU E CA 1
ATOM 10510 C C . GLU E 1 45 ? 5.053 59.026 39.042 1.00 16.20 45 GLU E C 1
ATOM 10511 O O . GLU E 1 45 ? 5.281 58.277 40.000 1.00 16.04 45 GLU E O 1
ATOM 10517 N N . ASN E 1 46 ? 6.014 59.550 38.278 1.00 16.29 46 ASN E N 1
ATOM 10518 C CA . ASN E 1 46 ? 7.435 59.216 38.467 1.00 16.58 46 ASN E CA 1
ATOM 10519 C C . ASN E 1 46 ? 8.396 60.400 38.406 1.00 16.06 46 ASN E C 1
ATOM 10520 O O . ASN E 1 46 ? 9.471 60.359 39.004 1.00 15.38 46 ASN E O 1
ATOM 10525 N N . ALA E 1 47 ? 7.996 61.450 37.692 1.00 15.59 47 ALA E N 1
ATOM 10526 C CA . ALA E 1 47 ? 8.902 62.530 37.283 1.00 15.46 47 ALA E CA 1
ATOM 10527 C C . ALA E 1 47 ? 9.536 63.364 38.405 1.00 15.20 47 ALA E C 1
ATOM 10528 O O . ALA E 1 47 ? 10.556 64.024 38.184 1.00 15.34 47 ALA E O 1
ATOM 10530 N N . MET E 1 48 ? 8.939 63.344 39.592 1.00 14.86 48 MET E N 1
ATOM 10531 C CA . MET E 1 48 ? 9.472 64.105 40.724 1.00 14.82 48 MET E CA 1
ATOM 10532 C C . MET E 1 48 ? 10.141 63.231 41.788 1.00 14.58 48 MET E C 1
ATOM 10533 O O . MET E 1 48 ? 10.600 63.738 42.820 1.00 14.46 48 MET E O 1
ATOM 10538 N N . LYS E 1 49 ? 10.202 61.925 41.530 1.00 14.26 49 LYS E N 1
ATOM 10539 C CA . LYS E 1 49 ? 10.909 60.993 42.415 1.00 13.80 49 LYS E CA 1
ATOM 10540 C C . LYS E 1 49 ? 12.421 61.203 42.328 1.00 13.35 49 LYS E C 1
ATOM 10541 O O . LYS E 1 49 ? 12.932 61.658 41.298 1.00 12.65 49 LYS E O 1
ATOM 10547 N N . TRP E 1 50 ? 13.124 60.855 43.404 1.00 13.01 50 TRP E N 1
ATOM 10548 C CA . TRP E 1 50 ? 14.554 61.174 43.538 1.00 13.26 50 TRP E CA 1
ATOM 10549 C C . TRP E 1 50 ? 15.383 60.687 42.339 1.00 13.51 50 TRP E C 1
ATOM 10550 O O . TRP E 1 50 ? 16.116 61.477 41.736 1.00 13.86 50 TRP E O 1
ATOM 10561 N N . GLU E 1 51 ? 15.246 59.411 41.976 1.00 13.88 51 GLU E N 1
ATOM 10562 C CA . GLU E 1 51 ? 16.022 58.839 40.865 1.00 14.61 51 GLU E CA 1
ATOM 10563 C C . GLU E 1 51 ? 15.749 59.527 39.522 1.00 14.30 51 GLU E C 1
ATOM 10564 O O . GLU E 1 51 ? 16.620 59.550 38.647 1.00 14.46 51 GLU E O 1
ATOM 10570 N N . ALA E 1 52 ? 14.545 60.077 39.365 1.00 13.85 52 ALA E N 1
ATOM 10571 C CA . ALA E 1 52 ? 14.171 60.758 38.134 1.00 13.71 52 ALA E CA 1
ATOM 10572 C C . ALA E 1 52 ? 14.704 62.191 38.089 1.00 13.65 52 ALA E C 1
ATOM 10573 O O . ALA E 1 52 ? 15.299 62.601 37.090 1.00 14.02 52 ALA E O 1
ATOM 10575 N N . ILE E 1 53 ? 14.510 62.932 39.180 1.00 13.37 53 ILE E N 1
ATOM 10576 C CA . ILE E 1 53 ? 14.780 64.376 39.209 1.00 13.17 53 ILE E CA 1
ATOM 10577 C C . ILE E 1 53 ? 16.216 64.755 39.621 1.00 13.14 53 ILE E C 1
ATOM 10578 O O . ILE E 1 53 ? 16.697 65.823 39.245 1.00 13.29 53 ILE E O 1
ATOM 10583 N N . GLN E 1 54 ? 16.888 63.898 40.394 1.00 12.89 54 GLN E N 1
ATOM 10584 C CA . GLN E 1 54 ? 18.322 64.068 40.665 1.00 12.57 54 GLN E CA 1
ATOM 10585 C C . GLN E 1 54 ? 19.083 62.750 40.434 1.00 12.98 54 GLN E C 1
ATOM 10586 O O . GLN E 1 54 ? 19.558 62.127 41.392 1.00 12.41 54 GLN E O 1
ATOM 10592 N N . PRO E 1 55 ? 19.206 62.331 39.157 1.00 13.47 55 PRO E N 1
ATOM 10593 C CA . PRO E 1 55 ? 19.781 61.020 38.825 1.00 13.72 55 PRO E CA 1
ATOM 10594 C C . PRO E 1 55 ? 21.275 60.903 39.140 1.00 14.07 55 PRO E C 1
ATOM 10595 O O . PRO E 1 55 ? 21.754 59.808 39.460 1.00 13.87 55 PRO E O 1
ATOM 10599 N N . ASN E 1 56 ? 21.995 62.018 39.027 1.00 14.44 56 ASN E N 1
ATOM 10600 C CA . ASN E 1 56 ? 23.400 62.103 39.433 1.00 14.91 56 ASN E CA 1
ATOM 10601 C C . ASN E 1 56 ? 23.521 63.177 40.491 1.00 15.05 56 ASN E C 1
ATOM 10602 O O . ASN E 1 56 ? 22.748 64.137 40.477 1.00 14.51 56 ASN E O 1
ATOM 10607 N N . ARG E 1 57 ? 24.485 63.025 41.400 1.00 15.62 57 ARG E N 1
ATOM 10608 C CA . ARG E 1 57 ? 24.641 63.982 42.491 1.00 16.24 57 ARG E CA 1
ATOM 10609 C C . ARG E 1 57 ? 24.925 65.393 41.975 1.00 16.48 57 ARG E C 1
ATOM 10610 O O . ARG E 1 57 ? 25.912 65.622 41.271 1.00 16.68 57 ARG E O 1
ATOM 10618 N N . GLY E 1 58 ? 24.041 66.323 42.328 1.00 16.35 58 GLY E N 1
ATOM 10619 C CA . GLY E 1 58 ? 24.190 67.726 41.957 1.00 16.42 58 GLY E CA 1
ATOM 10620 C C . GLY E 1 58 ? 23.719 68.081 40.558 1.00 16.54 58 GLY E C 1
ATOM 10621 O O . GLY E 1 58 ? 23.778 69.247 40.162 1.00 16.59 58 GLY E O 1
ATOM 10622 N N . GLN E 1 59 ? 23.262 67.086 39.801 1.00 16.48 59 GLN E N 1
ATOM 10623 C CA . GLN E 1 59 ? 22.797 67.318 38.437 1.00 16.90 59 GLN E CA 1
ATOM 10624 C C . GLN E 1 59 ? 21.310 66.987 38.293 1.00 16.92 59 GLN E C 1
ATOM 10625 O O . GLN E 1 59 ? 20.928 65.830 38.073 1.00 16.86 59 GLN E O 1
ATOM 10631 N N . PHE E 1 60 ? 20.473 68.011 38.423 1.00 16.55 60 PHE E N 1
ATOM 10632 C CA . PHE E 1 60 ? 19.032 67.807 38.388 1.00 16.42 60 PHE E CA 1
ATOM 10633 C C . PHE E 1 60 ? 18.490 67.671 36.967 1.00 16.99 60 PHE E C 1
ATOM 10634 O O . PHE E 1 60 ? 19.018 68.259 36.019 1.00 16.97 60 PHE E O 1
ATOM 10642 N N . ASN E 1 61 ? 17.447 66.861 36.833 1.00 17.42 61 ASN E N 1
ATOM 10643 C CA . ASN E 1 61 ? 16.781 66.649 35.558 1.00 17.91 61 ASN E CA 1
ATOM 10644 C C . ASN E 1 61 ? 15.370 67.231 35.624 1.00 17.95 61 ASN E C 1
ATOM 10645 O O . ASN E 1 61 ? 14.410 66.532 35.957 1.00 18.11 61 ASN E O 1
ATOM 10650 N N . TRP E 1 62 ? 15.257 68.520 35.311 1.00 18.10 62 TRP E N 1
ATOM 10651 C CA . TRP E 1 62 ? 13.994 69.251 35.444 1.00 18.09 62 TRP E CA 1
ATOM 10652 C C . TRP E 1 62 ? 12.992 68.952 34.331 1.00 18.30 62 TRP E C 1
ATOM 10653 O O . TRP E 1 62 ? 11.792 69.160 34.510 1.00 18.15 62 TRP E O 1
ATOM 10664 N N . GLY E 1 63 ? 13.496 68.468 33.196 1.00 18.33 63 GLY E N 1
ATOM 10665 C CA . GLY E 1 63 ? 12.702 68.223 31.989 1.00 18.59 63 GLY E CA 1
ATOM 10666 C C . GLY E 1 63 ? 11.345 67.561 32.186 1.00 18.69 63 GLY E C 1
ATOM 10667 O O . GLY E 1 63 ? 10.314 68.214 32.006 1.00 18.34 63 GLY E O 1
ATOM 10668 N N . PRO E 1 64 ? 11.336 66.260 32.543 1.00 18.84 64 PRO E N 1
ATOM 10669 C CA . PRO E 1 64 ? 10.079 65.545 32.786 1.00 19.02 64 PRO E CA 1
ATOM 10670 C C . PRO E 1 64 ? 9.228 66.158 33.903 1.00 19.08 64 PRO E C 1
ATOM 10671 O O . PRO E 1 64 ? 8.007 66.230 33.763 1.00 19.22 64 PRO E O 1
ATOM 10675 N N . ALA E 1 65 ? 9.859 66.603 34.989 1.00 18.94 65 ALA E N 1
ATOM 10676 C CA . ALA E 1 65 ? 9.116 67.217 36.097 1.00 19.06 65 ALA E CA 1
ATOM 10677 C C . ALA E 1 65 ? 8.427 68.524 35.679 1.00 19.29 65 ALA E C 1
ATOM 10678 O O . ALA E 1 65 ? 7.267 68.751 36.025 1.00 18.74 65 ALA E O 1
ATOM 10680 N N . ASP E 1 66 ? 9.141 69.369 34.929 1.00 19.73 66 ASP E N 1
ATOM 10681 C CA . ASP E 1 66 ? 8.566 70.609 34.384 1.00 20.16 66 ASP E CA 1
ATOM 10682 C C . ASP E 1 66 ? 7.338 70.316 33.521 1.00 20.52 66 ASP E C 1
ATOM 10683 O O . ASP E 1 66 ? 6.325 71.006 33.619 1.00 20.57 66 ASP E O 1
ATOM 10688 N N . GLN E 1 67 ? 7.445 69.283 32.687 1.00 20.90 67 GLN E N 1
ATOM 10689 C CA . GLN E 1 67 ? 6.376 68.878 31.775 1.00 21.29 67 GLN E CA 1
ATOM 10690 C C . GLN E 1 67 ? 5.116 68.439 32.526 1.00 21.13 67 GLN E C 1
ATOM 10691 O O . GLN E 1 67 ? 4.003 68.830 32.158 1.00 21.01 67 GLN E O 1
ATOM 10697 N N . HIS E 1 68 ? 5.294 67.645 33.582 1.00 20.71 68 HIS E N 1
ATOM 10698 C CA . HIS E 1 68 ? 4.171 67.184 34.403 1.00 20.58 68 HIS E CA 1
ATOM 10699 C C . HIS E 1 68 ? 3.541 68.300 35.231 1.00 20.46 68 HIS E C 1
ATOM 10700 O O . HIS E 1 68 ? 2.318 68.345 35.379 1.00 20.38 68 HIS E O 1
ATOM 10707 N N . ALA E 1 69 ? 4.371 69.196 35.766 1.00 20.36 69 ALA E N 1
ATOM 10708 C CA . ALA E 1 69 ? 3.867 70.364 36.487 1.00 20.51 69 ALA E CA 1
ATOM 10709 C C . ALA E 1 69 ? 3.053 71.251 35.548 1.00 20.61 69 ALA E C 1
ATOM 10710 O O . ALA E 1 69 ? 1.981 71.731 35.925 1.00 20.65 69 ALA E O 1
ATOM 10712 N N . ALA E 1 70 ? 3.563 71.436 34.326 1.00 20.56 70 ALA E N 1
ATOM 10713 C CA . ALA E 1 70 ? 2.905 72.254 33.298 1.00 20.64 70 ALA E CA 1
ATOM 10714 C C . ALA E 1 70 ? 1.547 71.696 32.882 1.00 20.64 70 ALA E C 1
ATOM 10715 O O . ALA E 1 70 ? 0.635 72.461 32.554 1.00 20.24 70 ALA E O 1
ATOM 10717 N N . ALA E 1 71 ? 1.416 70.368 32.901 1.00 20.71 71 ALA E N 1
ATOM 10718 C CA . ALA E 1 71 ? 0.134 69.713 32.632 1.00 20.99 71 ALA E CA 1
ATOM 10719 C C . ALA E 1 71 ? -0.941 70.205 33.600 1.00 21.15 71 ALA E C 1
ATOM 10720 O O . ALA E 1 71 ? -2.092 70.399 33.209 1.00 21.31 71 ALA E O 1
ATOM 10722 N N . ALA E 1 72 ? -0.549 70.413 34.856 1.00 21.26 72 ALA E N 1
ATOM 10723 C CA . ALA E 1 72 ? -1.432 70.976 35.878 1.00 21.66 72 ALA E CA 1
ATOM 10724 C C . ALA E 1 72 ? -1.634 72.487 35.706 1.00 21.98 72 ALA E C 1
ATOM 10725 O O . ALA E 1 72 ? -2.770 72.955 35.567 1.00 22.08 72 ALA E O 1
ATOM 10727 N N . THR E 1 73 ? -0.535 73.242 35.704 1.00 22.31 73 THR E N 1
ATOM 10728 C CA . THR E 1 73 ? -0.597 74.711 35.723 1.00 22.70 73 THR E CA 1
ATOM 10729 C C . THR E 1 73 ? -1.259 75.323 34.484 1.00 23.03 73 THR E C 1
ATOM 10730 O O . THR E 1 73 ? -1.986 76.318 34.599 1.00 22.97 73 THR E O 1
ATOM 10734 N N . SER E 1 74 ? -1.018 74.728 33.315 1.00 23.14 74 SER E N 1
ATOM 10735 C CA . SER E 1 74 ? -1.618 75.204 32.059 1.00 23.47 74 SER E CA 1
ATOM 10736 C C . SER E 1 74 ? -3.142 75.029 32.021 1.00 23.40 74 SER E C 1
ATOM 10737 O O . SER E 1 74 ? -3.825 75.686 31.234 1.00 23.72 74 SER E O 1
ATOM 10740 N N . ARG E 1 75 ? -3.661 74.148 32.874 1.00 23.04 75 ARG E N 1
ATOM 10741 C CA . ARG E 1 75 ? -5.094 73.868 32.948 1.00 22.53 75 ARG E CA 1
ATOM 10742 C C . ARG E 1 75 ? -5.744 74.487 34.185 1.00 22.21 75 ARG E C 1
ATOM 10743 O O . ARG E 1 75 ? -6.954 74.364 34.381 1.00 22.22 75 ARG E O 1
ATOM 10751 N N . GLY E 1 76 ? -4.938 75.151 35.012 1.00 21.74 76 GLY E N 1
ATOM 10752 C CA . GLY E 1 76 ? -5.408 75.702 36.283 1.00 21.10 76 GLY E CA 1
ATOM 10753 C C . GLY E 1 76 ? -5.700 74.630 37.325 1.00 20.65 76 GLY E C 1
ATOM 10754 O O . GLY E 1 76 ? -6.505 74.846 38.237 1.00 20.36 76 GLY E O 1
ATOM 10755 N N . TYR E 1 77 ? -5.043 73.476 37.193 1.00 20.04 77 TYR E N 1
ATOM 10756 C CA . TYR E 1 77 ? -5.266 72.350 38.106 1.00 19.58 77 TYR E CA 1
ATOM 10757 C C . TYR E 1 77 ? -4.327 72.389 39.309 1.00 19.24 77 TYR E C 1
ATOM 10758 O O . TYR E 1 77 ? -3.229 72.944 39.234 1.00 19.08 77 TYR E O 1
ATOM 10767 N N . GLU E 1 78 ? -4.778 71.802 40.415 1.00 18.96 78 GLU E N 1
ATOM 10768 C CA . GLU E 1 78 ? -3.933 71.563 41.579 1.00 18.95 78 GLU E CA 1
ATOM 10769 C C . GLU E 1 78 ? -2.873 70.510 41.243 1.00 18.53 78 GLU E C 1
ATOM 10770 O O . GLU E 1 78 ? -2.992 69.788 40.252 1.00 18.17 78 GLU E O 1
ATOM 10776 N N . LEU E 1 79 ? -1.833 70.439 42.064 1.00 18.22 79 LEU E N 1
ATOM 10777 C CA . LEU E 1 79 ? -0.713 69.545 41.797 1.00 18.11 79 LEU E CA 1
ATOM 10778 C C . LEU E 1 79 ? -0.242 68.926 43.099 1.00 17.81 79 LEU E C 1
ATOM 10779 O O . LEU E 1 79 ? 0.096 69.646 44.045 1.00 17.92 79 LEU E O 1
ATOM 10784 N N . ARG E 1 80 ? -0.253 67.598 43.158 1.00 17.40 80 ARG E N 1
ATOM 10785 C CA . ARG E 1 80 ? 0.297 66.886 44.305 1.00 17.34 80 ARG E CA 1
ATOM 10786 C C . ARG E 1 80 ? 1.694 66.440 43.927 1.00 17.52 80 ARG E C 1
ATOM 10787 O O . ARG E 1 80 ? 1.874 65.592 43.053 1.00 17.17 80 ARG E O 1
ATOM 10795 N N . CYS E 1 81 ? 2.686 67.037 44.573 1.00 17.90 81 CYS E N 1
ATOM 10796 C CA . CYS E 1 81 ? 4.073 66.748 44.249 1.00 18.13 81 CYS E CA 1
ATOM 10797 C C . CYS E 1 81 ? 4.559 65.567 45.088 1.00 17.86 81 CYS E C 1
ATOM 10798 O O . CYS E 1 81 ? 4.270 65.478 46.282 1.00 17.80 81 CYS E O 1
ATOM 10801 N N . HIS E 1 82 ? 5.272 64.651 44.436 1.00 17.47 82 HIS E N 1
ATOM 10802 C CA . HIS E 1 82 ? 5.452 63.293 44.939 1.00 17.39 82 HIS E CA 1
ATOM 10803 C C . HIS E 1 82 ? 6.736 62.698 44.345 1.00 17.04 82 HIS E C 1
ATOM 10804 O O . HIS E 1 82 ? 6.841 62.579 43.121 1.00 17.06 82 HIS E O 1
ATOM 10811 N N . THR E 1 83 ? 7.728 62.341 45.165 1.00 16.46 83 THR E N 1
ATOM 10812 C CA . THR E 1 83 ? 7.760 62.486 46.628 1.00 15.99 83 THR E CA 1
ATOM 10813 C C . THR E 1 83 ? 9.225 62.735 47.012 1.00 15.48 83 THR E C 1
ATOM 10814 O O . THR E 1 83 ? 10.125 62.406 46.234 1.00 15.42 83 THR E O 1
ATOM 10818 N N . LEU E 1 84 ? 9.471 63.299 48.194 1.00 14.71 84 LEU E N 1
ATOM 10819 C CA . LEU E 1 84 ? 10.836 63.674 48.587 1.00 14.35 84 LEU E CA 1
ATOM 10820 C C . LEU E 1 84 ? 11.630 62.541 49.239 1.00 14.15 84 LEU E C 1
ATOM 10821 O O . LEU E 1 84 ? 12.504 61.948 48.606 1.00 14.95 84 LEU E O 1
ATOM 10826 N N . VAL E 1 85 ? 11.329 62.233 50.495 1.00 13.40 85 VAL E N 1
ATOM 10827 C CA . VAL E 1 85 ? 12.120 61.253 51.228 1.00 12.94 85 VAL E CA 1
ATOM 10828 C C . VAL E 1 85 ? 11.425 59.897 51.173 1.00 12.63 85 VAL E C 1
ATOM 10829 O O . VAL E 1 85 ? 10.331 59.733 51.713 1.00 12.42 85 VAL E O 1
ATOM 10833 N N . TRP E 1 86 ? 12.074 58.940 50.503 1.00 12.35 86 TRP E N 1
ATOM 10834 C CA . TRP E 1 86 ? 11.485 57.628 50.205 1.00 12.42 86 TRP E CA 1
ATOM 10835 C C . TRP E 1 86 ? 12.583 56.608 49.921 1.00 12.52 86 TRP E C 1
ATOM 10836 O O . TRP E 1 86 ? 13.543 56.906 49.199 1.00 12.14 86 TRP E O 1
ATOM 10847 N N . HIS E 1 87 ? 12.415 55.406 50.473 1.00 12.64 87 HIS E N 1
ATOM 10848 C CA . HIS E 1 87 ? 13.386 54.311 50.322 1.00 13.10 87 HIS E CA 1
ATOM 10849 C C . HIS E 1 87 ? 13.428 53.746 48.900 1.00 13.33 87 HIS E C 1
ATOM 10850 O O . HIS E 1 87 ? 14.434 53.180 48.484 1.00 13.18 87 HIS E O 1
ATOM 10857 N N . SER E 1 88 ? 12.324 53.863 48.169 1.00 13.47 88 SER E N 1
ATOM 10858 C CA . SER E 1 88 ? 12.233 53.271 46.841 1.00 14.26 88 SER E CA 1
ATOM 10859 C C . SER E 1 88 ? 12.643 54.279 45.764 1.00 14.63 88 SER E C 1
ATOM 10860 O O . SER E 1 88 ? 12.568 55.488 45.970 1.00 15.11 88 SER E O 1
ATOM 10863 N N . GLN E 1 89 ? 13.069 53.769 44.615 1.00 15.32 89 GLN E N 1
ATOM 10864 C CA . GLN E 1 89 ? 13.501 54.607 43.493 1.00 15.94 89 GLN E CA 1
ATOM 10865 C C . GLN E 1 89 ? 14.489 55.696 43.940 1.00 15.68 89 GLN E C 1
ATOM 10866 O O . GLN E 1 89 ? 14.306 56.897 43.662 1.00 15.80 89 GLN E O 1
ATOM 10872 N N . LEU E 1 90 ? 15.514 55.255 44.674 1.00 15.06 90 LEU E N 1
ATOM 10873 C CA . LEU E 1 90 ? 16.680 56.075 44.976 1.00 14.33 90 LEU E CA 1
ATOM 10874 C C . LEU E 1 90 ? 17.757 55.748 43.958 1.00 13.80 90 LEU E C 1
ATOM 10875 O O . LEU E 1 90 ? 17.939 54.579 43.616 1.00 14.01 90 LEU E O 1
ATOM 10880 N N . PRO E 1 91 ? 18.484 56.774 43.474 1.00 13.19 91 PRO E N 1
ATOM 10881 C CA . PRO E 1 91 ? 19.610 56.504 42.581 1.00 12.76 91 PRO E CA 1
ATOM 10882 C C . PRO E 1 91 ? 20.745 55.874 43.380 1.00 12.41 91 PRO E C 1
ATOM 10883 O O . PRO E 1 91 ? 20.808 56.045 44.602 1.00 12.16 91 PRO E O 1
ATOM 10887 N N . SER E 1 92 ? 21.623 55.143 42.699 1.00 12.42 92 SER E N 1
ATOM 10888 C CA . SER E 1 92 ? 22.714 54.436 43.369 1.00 12.22 92 SER E CA 1
ATOM 10889 C C . SER E 1 92 ? 23.607 55.356 44.217 1.00 12.02 92 SER E C 1
ATOM 10890 O O . SER E 1 92 ? 24.040 54.968 45.309 1.00 11.90 92 SER E O 1
ATOM 10893 N N . TRP E 1 93 ? 23.858 56.575 43.738 1.00 11.62 93 TRP E N 1
ATOM 10894 C CA . TRP E 1 93 ? 24.712 57.512 44.486 1.00 11.45 93 TRP E CA 1
ATOM 10895 C C . TRP E 1 93 ? 24.177 57.856 45.886 1.00 11.51 93 TRP E C 1
ATOM 10896 O O . TRP E 1 93 ? 24.963 58.165 46.779 1.00 11.54 93 TRP E O 1
ATOM 10907 N N . VAL E 1 94 ? 22.857 57.782 46.078 1.00 11.42 94 VAL E N 1
ATOM 10908 C CA . VAL E 1 94 ? 22.272 57.900 47.422 1.00 11.50 94 VAL E CA 1
ATOM 10909 C C . VAL E 1 94 ? 22.280 56.545 48.148 1.00 11.90 94 VAL E C 1
ATOM 10910 O O . VAL E 1 94 ? 22.886 56.411 49.216 1.00 11.68 94 VAL E O 1
ATOM 10914 N N . ALA E 1 95 ? 21.608 55.552 47.560 1.00 12.25 95 ALA E N 1
ATOM 10915 C CA . ALA E 1 95 ? 21.435 54.233 48.184 1.00 12.53 95 ALA E CA 1
ATOM 10916 C C . ALA E 1 95 ? 22.757 53.579 48.594 1.00 13.03 95 ALA E C 1
ATOM 10917 O O . ALA E 1 95 ? 22.862 53.008 49.688 1.00 12.80 95 ALA E O 1
ATOM 10919 N N . ASN E 1 96 ? 23.756 53.686 47.719 1.00 13.26 96 ASN E N 1
ATOM 10920 C CA . ASN E 1 96 ? 25.060 53.056 47.924 1.00 13.76 96 ASN E CA 1
ATOM 10921 C C . ASN E 1 96 ? 26.176 54.032 48.334 1.00 14.33 96 ASN E C 1
ATOM 10922 O O . ASN E 1 96 ? 27.366 53.683 48.312 1.00 14.21 96 ASN E O 1
ATOM 10927 N N . GLY E 1 97 ? 25.787 55.246 48.717 1.00 14.36 97 GLY E N 1
ATOM 10928 C CA . GLY E 1 97 ? 26.745 56.259 49.153 1.00 15.16 97 GLY E CA 1
ATOM 10929 C C . GLY E 1 97 ? 27.344 55.967 50.517 1.00 15.61 97 GLY E C 1
ATOM 10930 O O . GLY E 1 97 ? 26.773 55.223 51.318 1.00 15.75 97 GLY E O 1
ATOM 10931 N N . ASN E 1 98 ? 28.506 56.554 50.775 1.00 16.19 98 ASN E N 1
ATOM 10932 C CA . ASN E 1 98 ? 29.173 56.419 52.061 1.00 16.63 98 ASN E CA 1
ATOM 10933 C C . ASN E 1 98 ? 28.862 57.653 52.909 1.00 16.48 98 ASN E C 1
ATOM 10934 O O . ASN E 1 98 ? 29.539 58.680 52.806 1.00 16.56 98 ASN E O 1
ATOM 10939 N N . TRP E 1 99 ? 27.815 57.547 53.728 1.00 15.88 99 TRP E N 1
ATOM 10940 C CA . TRP E 1 99 ? 27.285 58.691 54.469 1.00 15.36 99 TRP E CA 1
ATOM 10941 C C . TRP E 1 99 ? 27.557 58.606 55.961 1.00 15.35 99 TRP E C 1
ATOM 10942 O O . TRP E 1 99 ? 27.773 57.523 56.503 1.00 15.22 99 TRP E O 1
ATOM 10953 N N . ASN E 1 100 ? 27.558 59.768 56.609 1.00 14.91 100 ASN E N 1
ATOM 10954 C CA . ASN E 1 100 ? 27.346 59.857 58.047 1.00 14.94 100 ASN E CA 1
ATOM 10955 C C . ASN E 1 100 ? 26.137 60.762 58.271 1.00 14.61 100 ASN E C 1
ATOM 10956 O O . ASN E 1 100 ? 25.583 61.303 57.313 1.00 14.23 100 ASN E O 1
ATOM 10961 N N . ASN E 1 101 ? 25.718 60.912 59.521 1.00 14.59 101 ASN E N 1
ATOM 10962 C CA . ASN E 1 101 ? 24.532 61.707 59.845 1.00 14.54 101 ASN E CA 1
ATOM 10963 C C . ASN E 1 101 ? 24.570 63.102 59.205 1.00 14.51 101 ASN E C 1
ATOM 10964 O O . ASN E 1 101 ? 23.622 63.504 58.529 1.00 14.21 101 ASN E O 1
ATOM 10969 N N . GLN E 1 102 ? 25.675 63.821 59.393 1.00 14.46 102 GLN E N 1
ATOM 10970 C CA . GLN E 1 102 ? 25.812 65.173 58.835 1.00 14.62 102 GLN E CA 1
ATOM 10971 C C . GLN E 1 102 ? 25.817 65.229 57.303 1.00 13.71 102 GLN E C 1
ATOM 10972 O O . GLN E 1 102 ? 25.154 66.091 56.716 1.00 13.61 102 GLN E O 1
ATOM 10978 N N . THR E 1 103 ? 26.545 64.319 56.657 1.00 12.36 103 THR E N 1
ATOM 10979 C CA . THR E 1 103 ? 26.661 64.375 55.192 1.00 11.89 103 THR E CA 1
ATOM 10980 C C . THR E 1 103 ? 25.367 63.987 54.466 1.00 11.46 103 THR E C 1
ATOM 10981 O O . THR E 1 103 ? 25.031 64.576 53.433 1.00 11.06 103 THR E O 1
ATOM 10985 N N . LEU E 1 104 ? 24.644 63.007 55.008 1.00 11.11 104 LEU E N 1
ATOM 10986 C CA . LEU E 1 104 ? 23.346 62.629 54.438 1.00 11.03 104 LEU E CA 1
ATOM 10987 C C . LEU E 1 104 ? 22.288 63.718 54.634 1.00 11.07 104 LEU E C 1
ATOM 10988 O O . LEU E 1 104 ? 21.486 63.968 53.732 1.00 10.76 104 LEU E O 1
ATOM 10993 N N . GLN E 1 105 ? 22.286 64.352 55.807 1.00 11.48 105 GLN E N 1
ATOM 10994 C CA . GLN E 1 105 ? 21.383 65.476 56.086 1.00 11.96 105 GLN E CA 1
ATOM 10995 C C . GLN E 1 105 ? 21.591 66.622 55.092 1.00 12.14 105 GLN E C 1
ATOM 10996 O O . GLN E 1 105 ? 20.617 67.202 54.596 1.00 12.34 105 GLN E O 1
ATOM 11002 N N . ALA E 1 106 ? 22.857 66.941 54.806 1.00 12.10 106 ALA E N 1
ATOM 11003 C CA . ALA E 1 106 ? 23.202 68.000 53.837 1.00 11.97 106 ALA E CA 1
ATOM 11004 C C . ALA E 1 106 ? 22.701 67.684 52.425 1.00 11.94 106 ALA E C 1
ATOM 11005 O O . ALA E 1 106 ? 22.201 68.566 51.727 1.00 11.71 106 ALA E O 1
ATOM 11007 N N . VAL E 1 107 ? 22.842 66.425 52.017 1.00 11.98 107 VAL E N 1
ATOM 11008 C CA . VAL E 1 107 ? 22.288 65.939 50.746 1.00 12.08 107 VAL E CA 1
ATOM 11009 C C . VAL E 1 107 ? 20.759 66.052 50.742 1.00 12.27 107 VAL E C 1
ATOM 11010 O O . VAL E 1 107 ? 20.162 66.504 49.756 1.00 11.78 107 VAL E O 1
ATOM 11014 N N . MET E 1 108 ? 20.135 65.648 51.848 1.00 12.41 108 MET E N 1
ATOM 11015 C CA . MET E 1 108 ? 18.682 65.762 51.992 1.00 13.30 108 MET E CA 1
ATOM 11016 C C . MET E 1 108 ? 18.222 67.205 51.852 1.00 13.12 108 MET E C 1
ATOM 11017 O O . MET E 1 108 ? 17.271 67.484 51.120 1.00 13.07 108 MET E O 1
ATOM 11022 N N . ARG E 1 109 ? 18.906 68.111 52.553 1.00 13.35 109 ARG E N 1
ATOM 11023 C CA . ARG E 1 109 ? 18.571 69.537 52.518 1.00 13.80 109 ARG E CA 1
ATOM 11024 C C . ARG E 1 109 ? 18.680 70.111 51.110 1.00 13.60 109 ARG E C 1
ATOM 11025 O O . ARG E 1 109 ? 17.768 70.808 50.648 1.00 13.81 109 ARG E O 1
ATOM 11033 N N . ASP E 1 110 ? 19.781 69.806 50.427 1.00 13.48 110 ASP E N 1
ATOM 11034 C CA . ASP E 1 110 ? 20.008 70.314 49.072 1.00 13.42 110 ASP E CA 1
ATOM 11035 C C . ASP E 1 110 ? 18.947 69.831 48.087 1.00 13.02 110 ASP E C 1
ATOM 11036 O O . ASP E 1 110 ? 18.485 70.606 47.248 1.00 12.89 110 ASP E O 1
ATOM 11041 N N . HIS E 1 111 ? 18.568 68.556 48.199 1.00 12.54 111 HIS E N 1
ATOM 11042 C CA . HIS E 1 111 ? 17.522 67.971 47.351 1.00 12.46 111 HIS E CA 1
ATOM 11043 C C . HIS E 1 111 ? 16.167 68.646 47.602 1.00 12.25 111 HIS E C 1
ATOM 11044 O O . HIS E 1 111 ? 15.510 69.108 46.665 1.00 12.21 111 HIS E O 1
ATOM 11051 N N . ILE E 1 112 ? 15.780 68.729 48.873 1.00 11.80 112 ILE E N 1
ATOM 11052 C CA . ILE E 1 112 ? 14.506 69.331 49.273 1.00 11.77 112 ILE E CA 1
ATOM 11053 C C . ILE E 1 112 ? 14.431 70.810 48.863 1.00 12.02 112 ILE E C 1
ATOM 11054 O O . ILE E 1 112 ? 13.434 71.249 48.279 1.00 11.73 112 ILE E O 1
ATOM 11059 N N . ASN E 1 113 ? 15.501 71.555 49.131 1.00 12.23 113 ASN E N 1
ATOM 11060 C CA . ASN E 1 113 ? 15.586 72.961 48.729 1.00 12.82 113 ASN E CA 1
ATOM 11061 C C . ASN E 1 113 ? 15.484 73.157 47.226 1.00 12.80 113 ASN E C 1
ATOM 11062 O O . ASN E 1 113 ? 14.766 74.038 46.767 1.00 12.74 113 ASN E O 1
ATOM 11067 N N . ALA E 1 114 ? 16.212 72.339 46.467 1.00 12.81 114 ALA E N 1
ATOM 11068 C CA . ALA E 1 114 ? 16.222 72.445 45.007 1.00 13.19 114 ALA E CA 1
ATOM 11069 C C . ALA E 1 114 ? 14.847 72.170 44.399 1.00 13.35 114 ALA E C 1
ATOM 11070 O O . ALA E 1 114 ? 14.343 72.967 43.592 1.00 13.62 114 ALA E O 1
ATOM 11072 N N . VAL E 1 115 ? 14.246 71.048 44.797 1.00 13.26 115 VAL E N 1
ATOM 11073 C CA . VAL E 1 115 ? 13.000 70.571 44.194 1.00 13.30 115 VAL E CA 1
ATOM 11074 C C . VAL E 1 115 ? 11.768 71.374 44.658 1.00 13.84 115 VAL E C 1
ATOM 11075 O O . VAL E 1 115 ? 10.979 71.834 43.826 1.00 14.28 115 VAL E O 1
ATOM 11079 N N . MET E 1 116 ? 11.606 71.543 45.968 1.00 14.05 116 MET E N 1
ATOM 11080 C CA . MET E 1 116 ? 10.515 72.373 46.492 1.00 14.73 116 MET E CA 1
ATOM 11081 C C . MET E 1 116 ? 10.681 73.833 46.051 1.00 15.11 116 MET E C 1
ATOM 11082 O O . MET E 1 116 ? 9.698 74.506 45.745 1.00 15.54 116 MET E O 1
ATOM 11087 N N . GLY E 1 117 ? 11.926 74.304 46.016 1.00 15.69 117 GLY E N 1
ATOM 11088 C CA . GLY E 1 117 ? 12.238 75.669 45.586 1.00 16.08 117 GLY E CA 1
ATOM 11089 C C . GLY E 1 117 ? 11.814 75.958 44.157 1.00 16.60 117 GLY E C 1
ATOM 11090 O O . GLY E 1 117 ? 11.239 77.016 43.878 1.00 16.77 117 GLY E O 1
ATOM 11091 N N . ARG E 1 118 ? 12.080 75.017 43.251 1.00 16.52 118 ARG E N 1
ATOM 11092 C CA . ARG E 1 118 ? 11.725 75.201 41.841 1.00 16.84 118 ARG E CA 1
ATOM 11093 C C . ARG E 1 118 ? 10.216 75.286 41.602 1.00 17.19 118 ARG E C 1
ATOM 11094 O O . ARG E 1 118 ? 9.763 76.096 40.787 1.00 17.16 118 ARG E O 1
ATOM 11102 N N . TYR E 1 119 ? 9.453 74.452 42.310 1.00 17.31 119 TYR E N 1
ATOM 11103 C CA . TYR E 1 119 ? 8.008 74.333 42.087 1.00 17.65 119 TYR E CA 1
ATOM 11104 C C . TYR E 1 119 ? 7.138 75.050 43.120 1.00 17.96 119 TYR E C 1
ATOM 11105 O O . TYR E 1 119 ? 5.917 74.886 43.127 1.00 18.29 119 TYR E O 1
ATOM 11114 N N . ARG E 1 120 ? 7.768 75.849 43.977 1.00 18.71 120 ARG E N 1
ATOM 11115 C CA . ARG E 1 120 ? 7.048 76.662 44.951 1.00 19.52 120 ARG E CA 1
ATOM 11116 C C . ARG E 1 120 ? 6.001 77.523 44.243 1.00 19.62 120 ARG E C 1
ATOM 11117 O O . ARG E 1 120 ? 6.316 78.237 43.287 1.00 19.65 120 ARG E O 1
ATOM 11125 N N . GLY E 1 121 ? 4.761 77.438 44.711 1.00 19.98 121 GLY E N 1
ATOM 11126 C CA . GLY E 1 121 ? 3.651 78.180 44.108 1.00 20.28 121 GLY E CA 1
ATOM 11127 C C . GLY E 1 121 ? 2.857 77.341 43.125 1.00 20.40 121 GLY E C 1
ATOM 11128 O O . GLY E 1 121 ? 1.810 77.768 42.631 1.00 20.35 121 GLY E O 1
ATOM 11129 N N . LYS E 1 122 ? 3.358 76.142 42.833 1.00 20.43 122 LYS E N 1
ATOM 11130 C CA . LYS E 1 122 ? 2.675 75.219 41.932 1.00 20.37 122 LYS E CA 1
ATOM 11131 C C . LYS E 1 122 ? 2.259 73.927 42.639 1.00 20.24 122 LYS E C 1
ATOM 11132 O O . LYS E 1 122 ? 1.239 73.337 42.295 1.00 20.32 122 LYS E O 1
ATOM 11138 N N . CYS E 1 123 ? 3.044 73.498 43.629 1.00 20.17 123 CYS E N 1
ATOM 11139 C CA . CYS E 1 123 ? 2.727 72.302 44.420 1.00 19.93 123 CYS E CA 1
ATOM 11140 C C . CYS E 1 123 ? 1.723 72.611 45.528 1.00 19.49 123 CYS E C 1
ATOM 11141 O O . CYS E 1 123 ? 2.051 73.291 46.505 1.00 19.52 123 CYS E O 1
ATOM 11144 N N . THR E 1 124 ? 0.508 72.092 45.363 1.00 18.78 124 THR E N 1
ATOM 11145 C CA . THR E 1 124 ? -0.579 72.241 46.333 1.00 18.07 124 THR E CA 1
ATOM 11146 C C . THR E 1 124 ? -0.306 71.388 47.564 1.00 17.63 124 THR E C 1
ATOM 11147 O O . THR E 1 124 ? -0.535 71.822 48.697 1.00 17.21 124 THR E O 1
ATOM 11151 N N . HIS E 1 125 ? 0.171 70.169 47.314 1.00 16.97 125 HIS E N 1
ATOM 11152 C CA . HIS E 1 125 ? 0.566 69.221 48.349 1.00 16.68 125 HIS E CA 1
ATOM 11153 C C . HIS E 1 125 ? 1.978 68.742 48.037 1.00 16.19 125 HIS E C 1
ATOM 11154 O O . HIS E 1 125 ? 2.396 68.722 46.876 1.00 16.44 125 HIS E O 1
ATOM 11161 N N . TRP E 1 126 ? 2.698 68.349 49.080 1.00 15.56 126 TRP E N 1
ATOM 11162 C CA . TRP E 1 126 ? 3.947 67.617 48.936 1.00 15.23 126 TRP E CA 1
ATOM 11163 C C . TRP E 1 126 ? 3.877 66.383 49.816 1.00 14.83 126 TRP E C 1
ATOM 11164 O O . TRP E 1 126 ? 3.552 66.479 51.007 1.00 14.51 126 TRP E O 1
ATOM 11175 N N . ASP E 1 127 ? 4.147 65.226 49.217 1.00 14.34 127 ASP E N 1
ATOM 11176 C CA . ASP E 1 127 ? 4.401 64.016 49.979 1.00 14.04 127 ASP E CA 1
ATOM 11177 C C . ASP E 1 127 ? 5.850 64.106 50.435 1.00 13.57 127 ASP E C 1
ATOM 11178 O O . ASP E 1 127 ? 6.773 63.779 49.676 1.00 13.09 127 ASP E O 1
ATOM 11183 N N . VAL E 1 128 ? 6.043 64.586 51.662 1.00 13.18 128 VAL E N 1
ATOM 11184 C CA . VAL E 1 128 ? 7.388 64.851 52.198 1.00 12.57 128 VAL E CA 1
ATOM 11185 C C . VAL E 1 128 ? 8.128 63.551 52.522 1.00 12.59 128 VAL E C 1
ATOM 11186 O O . VAL E 1 128 ? 9.254 63.328 52.059 1.00 12.39 128 VAL E O 1
ATOM 11190 N N . VAL E 1 129 ? 7.495 62.701 53.323 1.00 12.36 129 VAL E N 1
ATOM 11191 C CA . VAL E 1 129 ? 8.027 61.376 53.615 1.00 12.43 129 VAL E CA 1
ATOM 11192 C C . VAL E 1 129 ? 7.000 60.351 53.148 1.00 12.61 129 VAL E C 1
ATOM 11193 O O . VAL E 1 129 ? 5.798 60.512 53.380 1.00 12.87 129 VAL E O 1
ATOM 11197 N N . ASN E 1 130 ? 7.487 59.309 52.483 1.00 12.54 130 ASN E N 1
ATOM 11198 C CA . ASN E 1 130 ? 6.641 58.280 51.903 1.00 12.62 130 ASN E CA 1
ATOM 11199 C C . ASN E 1 130 ? 7.036 56.905 52.436 1.00 12.54 130 ASN E C 1
ATOM 11200 O O . ASN E 1 130 ? 8.229 56.569 52.484 1.00 12.13 130 ASN E O 1
ATOM 11205 N N . GLU E 1 131 ? 6.033 56.131 52.852 1.00 12.26 131 GLU E N 1
ATOM 11206 C CA . GLU E 1 131 ? 6.201 54.710 53.204 1.00 12.44 131 GLU E CA 1
ATOM 11207 C C . GLU E 1 131 ? 7.328 54.440 54.214 1.00 12.81 131 GLU E C 1
ATOM 11208 O O . GLU E 1 131 ? 8.196 53.589 53.987 1.00 12.74 131 GLU E O 1
ATOM 11214 N N . ALA E 1 132 ? 7.290 55.158 55.335 1.00 12.81 132 ALA E N 1
ATOM 11215 C CA . ALA E 1 132 ? 8.302 55.028 56.387 1.00 13.34 132 ALA E CA 1
ATOM 11216 C C . ALA E 1 132 ? 8.032 53.881 57.373 1.00 13.17 132 ALA E C 1
ATOM 11217 O O . ALA E 1 132 ? 8.811 53.663 58.296 1.00 13.52 132 ALA E O 1
ATOM 11219 N N . LEU E 1 133 ? 6.944 53.141 57.162 1.00 13.71 133 LEU E N 1
ATOM 11220 C CA . LEU E 1 133 ? 6.493 52.121 58.120 1.00 14.01 133 LEU E CA 1
ATOM 11221 C C . LEU E 1 133 ? 6.505 50.696 57.565 1.00 14.14 133 LEU E C 1
ATOM 11222 O O . LEU E 1 133 ? 6.130 50.471 56.408 1.00 14.10 133 LEU E O 1
ATOM 11227 N N . ASN E 1 134 ? 6.928 49.744 58.400 1.00 14.40 134 ASN E N 1
ATOM 11228 C CA . ASN E 1 134 ? 6.722 48.315 58.137 1.00 14.69 134 ASN E CA 1
ATOM 11229 C C . ASN E 1 134 ? 5.267 47.937 58.395 1.00 15.11 134 ASN E C 1
ATOM 11230 O O . ASN E 1 134 ? 4.534 48.675 59.058 1.00 14.67 134 ASN E O 1
ATOM 11235 N N . GLU E 1 135 ? 4.858 46.770 57.903 1.00 15.67 135 GLU E N 1
ATOM 11236 C CA . GLU E 1 135 ? 3.464 46.330 58.052 1.00 16.36 135 GLU E CA 1
ATOM 11237 C C . GLU E 1 135 ? 3.023 46.212 59.512 1.00 16.43 135 GLU E C 1
ATOM 11238 O O . GLU E 1 135 ? 1.837 46.351 59.811 1.00 16.66 135 GLU E O 1
ATOM 11244 N N . ASP E 1 136 ? 3.980 45.985 60.410 1.00 16.24 136 ASP E N 1
ATOM 11245 C CA . ASP E 1 136 ? 3.689 45.883 61.838 1.00 16.34 136 ASP E CA 1
ATOM 11246 C C . ASP E 1 136 ? 3.763 47.225 62.580 1.00 16.21 136 ASP E C 1
ATOM 11247 O O . ASP E 1 136 ? 3.596 47.280 63.797 1.00 16.13 136 ASP E O 1
ATOM 11252 N N . GLY E 1 137 ? 4.028 48.307 61.850 1.00 16.26 137 GLY E N 1
ATOM 11253 C CA . GLY E 1 137 ? 4.041 49.642 62.457 1.00 15.87 137 GLY E CA 1
ATOM 11254 C C . GLY E 1 137 ? 5.397 50.138 62.924 1.00 15.44 137 GLY E C 1
ATOM 11255 O O . GLY E 1 137 ? 5.539 51.315 63.256 1.00 15.84 137 GLY E O 1
ATOM 11256 N N . THR E 1 138 ? 6.393 49.251 62.964 1.00 15.13 138 THR E N 1
ATOM 11257 C CA . THR E 1 138 ? 7.783 49.665 63.200 1.00 14.42 138 THR E CA 1
ATOM 11258 C C . THR E 1 138 ? 8.296 50.446 61.980 1.00 13.97 138 THR E C 1
ATOM 11259 O O . THR E 1 138 ? 7.684 50.396 60.907 1.00 13.28 138 THR E O 1
ATOM 11263 N N . TYR E 1 139 ? 9.398 51.178 62.147 1.00 13.43 139 TYR E N 1
ATOM 11264 C CA . TYR E 1 139 ? 9.968 51.944 61.037 1.00 13.09 139 TYR E CA 1
ATOM 11265 C C . TYR E 1 139 ? 10.622 51.049 59.995 1.00 12.73 139 TYR E C 1
ATOM 11266 O O . TYR E 1 139 ? 11.408 50.160 60.326 1.00 12.80 139 TYR E O 1
ATOM 11275 N N . ARG E 1 140 ? 10.280 51.293 58.733 1.00 12.42 140 ARG E N 1
ATOM 11276 C CA . ARG E 1 140 ? 10.901 50.595 57.625 1.00 12.01 140 ARG E CA 1
ATOM 11277 C C . ARG E 1 140 ? 12.383 50.961 57.537 1.00 12.02 140 ARG E C 1
ATOM 11278 O O . ARG E 1 140 ? 12.753 52.138 57.629 1.00 11.37 140 ARG E O 1
ATOM 11286 N N . ASP E 1 141 ? 13.216 49.936 57.361 1.00 12.01 141 ASP E N 1
ATOM 11287 C CA . ASP E 1 141 ? 14.652 50.106 57.158 1.00 12.41 141 ASP E CA 1
ATOM 11288 C C . ASP E 1 141 ? 14.933 50.843 55.844 1.00 12.43 141 ASP E C 1
ATOM 11289 O O . ASP E 1 141 ? 14.308 50.564 54.819 1.00 12.30 141 ASP E O 1
ATOM 11294 N N . SER E 1 142 ? 15.858 51.800 55.899 1.00 12.44 142 SER E N 1
ATOM 11295 C CA . SER E 1 142 ? 16.340 52.522 54.723 1.00 12.30 142 SER E CA 1
ATOM 11296 C C . SER E 1 142 ? 17.633 53.225 55.098 1.00 12.27 142 SER E C 1
ATOM 11297 O O . SER E 1 142 ? 17.976 53.304 56.277 1.00 12.18 142 SER E O 1
ATOM 11300 N N . VAL E 1 143 ? 18.342 53.749 54.101 1.00 12.13 143 VAL E N 1
ATOM 11301 C CA . VAL E 1 143 ? 19.566 54.515 54.368 1.00 12.05 143 VAL E CA 1
ATOM 11302 C C . VAL E 1 143 ? 19.294 55.688 55.325 1.00 11.92 143 VAL E C 1
ATOM 11303 O O . VAL E 1 143 ? 20.108 55.976 56.204 1.00 11.90 143 VAL E O 1
ATOM 11307 N N . PHE E 1 144 ? 18.135 56.326 55.176 1.00 12.02 144 PHE E N 1
ATOM 11308 C CA . PHE E 1 144 ? 17.754 57.449 56.045 1.00 12.00 144 PHE E CA 1
ATOM 11309 C C . PHE E 1 144 ? 17.615 57.041 57.517 1.00 12.25 144 PHE E C 1
ATOM 11310 O O . PHE E 1 144 ? 18.157 57.706 58.405 1.00 12.01 144 PHE E O 1
ATOM 11318 N N . LEU E 1 145 ? 16.902 55.944 57.770 1.00 12.49 145 LEU E N 1
ATOM 11319 C CA . LEU E 1 145 ? 16.722 55.443 59.131 1.00 12.79 145 LEU E CA 1
ATOM 11320 C C . LEU E 1 145 ? 18.047 55.004 59.758 1.00 13.25 145 LEU E C 1
ATOM 11321 O O . LEU E 1 145 ? 18.336 55.348 60.905 1.00 13.22 145 LEU E O 1
ATOM 11326 N N . ARG E 1 146 ? 18.840 54.241 59.008 1.00 13.47 146 ARG E N 1
ATOM 11327 C CA . ARG E 1 146 ? 20.114 53.728 59.517 1.00 14.04 146 ARG E CA 1
ATOM 11328 C C . ARG E 1 146 ? 21.110 54.836 59.857 1.00 13.88 146 ARG E C 1
ATOM 11329 O O . ARG E 1 146 ? 21.747 54.796 60.906 1.00 13.77 146 ARG E O 1
ATOM 11337 N N . VAL E 1 147 ? 21.226 55.822 58.973 1.00 13.98 147 VAL E N 1
ATOM 11338 C CA . VAL E 1 147 ? 22.228 56.882 59.120 1.00 13.90 147 VAL E CA 1
ATOM 11339 C C . VAL E 1 147 ? 21.770 58.027 60.049 1.00 14.42 147 VAL E C 1
ATOM 11340 O O . VAL E 1 147 ? 22.559 58.520 60.868 1.00 14.36 147 VAL E O 1
ATOM 11344 N N . ILE E 1 148 ? 20.503 58.428 59.940 1.00 14.40 148 ILE E N 1
ATOM 11345 C CA . ILE E 1 148 ? 19.994 59.593 60.688 1.00 14.74 148 ILE E CA 1
ATOM 11346 C C . ILE E 1 148 ? 19.163 59.222 61.926 1.00 14.76 148 ILE E C 1
ATOM 11347 O O . ILE E 1 148 ? 19.018 60.028 62.851 1.00 14.74 148 ILE E O 1
ATOM 11352 N N . GLY E 1 149 ? 18.641 57.999 61.951 1.00 14.94 149 GLY E N 1
ATOM 11353 C CA . GLY E 1 149 ? 17.760 57.559 63.036 1.00 15.06 149 GLY E CA 1
ATOM 11354 C C . GLY E 1 149 ? 16.335 57.986 62.751 1.00 15.29 149 GLY E C 1
ATOM 11355 O O . GLY E 1 149 ? 16.064 58.572 61.700 1.00 15.00 149 GLY E O 1
ATOM 11356 N N . GLU E 1 150 ? 15.425 57.715 63.687 1.00 15.50 150 GLU E N 1
ATOM 11357 C CA . GLU E 1 150 ? 14.011 58.063 63.510 1.00 15.87 150 GLU E CA 1
ATOM 11358 C C . GLU E 1 150 ? 13.803 59.576 63.369 1.00 15.43 150 GLU E C 1
ATOM 11359 O O . GLU E 1 150 ? 12.789 60.025 62.822 1.00 15.08 150 GLU E O 1
ATOM 11365 N N . ALA E 1 151 ? 14.778 60.349 63.849 1.00 14.74 151 ALA E N 1
ATOM 11366 C CA . ALA E 1 151 ? 14.761 61.807 63.709 1.00 14.15 151 ALA E CA 1
ATOM 11367 C C . ALA E 1 151 ? 14.736 62.272 62.252 1.00 13.60 151 ALA E C 1
ATOM 11368 O O . ALA E 1 151 ? 14.398 63.423 61.987 1.00 13.29 151 ALA E O 1
ATOM 11370 N N . TYR E 1 152 ? 15.079 61.388 61.313 1.00 12.97 152 TYR E N 1
ATOM 11371 C CA . TYR E 1 152 ? 15.055 61.752 59.889 1.00 12.84 152 TYR E CA 1
ATOM 11372 C C . TYR E 1 152 ? 13.677 62.230 59.418 1.00 12.50 152 TYR E C 1
ATOM 11373 O O . TYR E 1 152 ? 13.580 63.032 58.489 1.00 11.99 152 TYR E O 1
ATOM 11382 N N . ILE E 1 153 ? 12.626 61.721 60.057 1.00 12.07 153 ILE E N 1
ATOM 11383 C CA . ILE E 1 153 ? 11.255 62.075 59.680 1.00 12.24 153 ILE E CA 1
ATOM 11384 C C . ILE E 1 153 ? 10.920 63.534 60.036 1.00 12.26 153 ILE E C 1
ATOM 11385 O O . ILE E 1 153 ? 10.621 64.323 59.132 1.00 12.17 153 ILE E O 1
ATOM 11390 N N . PRO E 1 154 ? 10.996 63.908 61.334 1.00 12.14 154 PRO E N 1
ATOM 11391 C CA . PRO E 1 154 ? 10.760 65.322 61.643 1.00 12.25 154 PRO E CA 1
ATOM 11392 C C . PRO E 1 154 ? 11.792 66.246 60.993 1.00 12.35 154 PRO E C 1
ATOM 11393 O O . PRO E 1 154 ? 11.446 67.362 60.618 1.00 12.55 154 PRO E O 1
ATOM 11397 N N . ILE E 1 155 ? 13.033 65.780 60.837 1.00 12.35 155 ILE E N 1
ATOM 11398 C CA . ILE E 1 155 ? 14.071 66.577 60.158 1.00 12.27 155 ILE E CA 1
ATOM 11399 C C . ILE E 1 155 ? 13.665 66.873 58.700 1.00 12.22 155 ILE E C 1
ATOM 11400 O O . ILE E 1 155 ? 13.782 68.009 58.243 1.00 12.08 155 ILE E O 1
ATOM 11405 N N . ALA E 1 156 ? 13.156 65.862 57.994 1.00 11.90 156 ALA E N 1
ATOM 11406 C CA . ALA E 1 156 ? 12.627 66.061 56.641 1.00 12.01 156 ALA E CA 1
ATOM 11407 C C . ALA E 1 156 ? 11.491 67.090 56.616 1.00 12.21 156 ALA E C 1
ATOM 11408 O O . ALA E 1 156 ? 11.458 67.966 55.740 1.00 11.73 156 ALA E O 1
ATOM 11410 N N . PHE E 1 157 ? 10.572 66.987 57.575 1.00 12.31 157 PHE E N 1
ATOM 11411 C CA . PHE E 1 157 ? 9.475 67.955 57.681 1.00 13.04 157 PHE E CA 1
ATOM 11412 C C . PHE E 1 157 ? 9.946 69.363 58.044 1.00 13.20 157 PHE E C 1
ATOM 11413 O O . PHE E 1 157 ? 9.368 70.345 57.581 1.00 13.38 157 PHE E O 1
ATOM 11421 N N . ARG E 1 158 ? 10.997 69.458 58.857 1.00 13.62 158 ARG E N 1
ATOM 11422 C CA . ARG E 1 158 ? 11.609 70.754 59.159 1.00 13.96 158 ARG E CA 1
ATOM 11423 C C . ARG E 1 158 ? 12.182 71.399 57.896 1.00 13.92 158 ARG E C 1
ATOM 11424 O O . ARG E 1 158 ? 11.975 72.592 57.642 1.00 13.66 158 ARG E O 1
ATOM 11432 N N . MET E 1 159 ? 12.908 70.603 57.111 1.00 13.59 159 MET E N 1
ATOM 11433 C CA . MET E 1 159 ? 13.540 71.080 55.876 1.00 13.68 159 MET E CA 1
ATOM 11434 C C . MET E 1 159 ? 12.506 71.493 54.833 1.00 13.56 159 MET E C 1
ATOM 11435 O O . MET E 1 159 ? 12.671 72.512 54.145 1.00 13.57 159 MET E O 1
ATOM 11440 N N . ALA E 1 160 ? 11.444 70.695 54.728 1.00 13.51 160 ALA E N 1
ATOM 11441 C CA . ALA E 1 160 ? 10.351 70.956 53.798 1.00 13.56 160 ALA E CA 1
ATOM 11442 C C . ALA E 1 160 ? 9.626 72.258 54.145 1.00 13.71 160 ALA E C 1
ATOM 11443 O O . ALA E 1 160 ? 9.321 73.057 53.259 1.00 13.29 160 ALA E O 1
ATOM 11445 N N . LEU E 1 161 ? 9.361 72.464 55.434 1.00 14.13 161 LEU E N 1
ATOM 11446 C CA . LEU E 1 161 ? 8.721 73.700 55.911 1.00 14.67 161 LEU E CA 1
ATOM 11447 C C . LEU E 1 161 ? 9.553 74.945 55.573 1.00 15.02 161 LEU E C 1
ATOM 11448 O O . LEU E 1 161 ? 8.996 75.982 55.190 1.00 14.97 161 LEU E O 1
ATOM 11453 N N . ALA E 1 162 ? 10.878 74.832 55.702 1.00 15.17 162 ALA E N 1
ATOM 11454 C CA . ALA E 1 162 ? 11.786 75.934 55.374 1.00 15.42 162 ALA E CA 1
ATOM 11455 C C . ALA E 1 162 ? 11.811 76.222 53.870 1.00 15.67 162 ALA E C 1
ATOM 11456 O O . ALA E 1 162 ? 11.784 77.385 53.458 1.00 15.75 162 ALA E O 1
ATOM 11458 N N . ALA E 1 163 ? 11.841 75.166 53.058 1.00 15.91 163 ALA E N 1
ATOM 11459 C CA . ALA E 1 163 ? 11.865 75.301 51.596 1.00 16.12 163 ALA E CA 1
ATOM 11460 C C . ALA E 1 163 ? 10.567 75.876 50.996 1.00 16.49 163 ALA E C 1
ATOM 11461 O O . ALA E 1 163 ? 10.616 76.653 50.038 1.00 16.78 163 ALA E O 1
ATOM 11463 N N . ASP E 1 164 ? 9.419 75.486 51.548 1.00 16.65 164 ASP E N 1
ATOM 11464 C CA . ASP E 1 164 ? 8.116 75.938 51.031 1.00 17.00 164 ASP E CA 1
ATOM 11465 C C . ASP E 1 164 ? 7.005 75.826 52.076 1.00 17.07 164 ASP E C 1
ATOM 11466 O O . ASP E 1 164 ? 6.331 74.790 52.155 1.00 16.99 164 ASP E O 1
ATOM 11471 N N . PRO E 1 165 ? 6.802 76.899 52.871 1.00 17.14 165 PRO E N 1
ATOM 11472 C CA . PRO E 1 165 ? 5.738 76.905 53.879 1.00 17.28 165 PRO E CA 1
ATOM 11473 C C . PRO E 1 165 ? 4.322 77.053 53.295 1.00 17.62 165 PRO E C 1
ATOM 11474 O O . PRO E 1 165 ? 3.343 76.851 54.018 1.00 17.43 165 PRO E O 1
ATOM 11478 N N . THR E 1 166 ? 4.217 77.390 52.010 1.00 18.04 166 THR E N 1
ATOM 11479 C CA . THR E 1 166 ? 2.907 77.644 51.385 1.00 18.40 166 THR E CA 1
ATOM 11480 C C . THR E 1 166 ? 2.173 76.363 50.956 1.00 18.44 166 THR E C 1
ATOM 11481 O O . THR E 1 166 ? 0.962 76.387 50.717 1.00 18.58 166 THR E O 1
ATOM 11485 N N . THR E 1 167 ? 2.902 75.249 50.876 1.00 18.17 167 THR E N 1
ATOM 11486 C CA . THR E 1 167 ? 2.320 73.964 50.468 1.00 17.73 167 THR E CA 1
ATOM 11487 C C . THR E 1 167 ? 1.725 73.220 51.669 1.00 17.44 167 THR E C 1
ATOM 11488 O O . THR E 1 167 ? 1.950 73.609 52.820 1.00 17.55 167 THR E O 1
ATOM 11492 N N . LYS E 1 168 ? 0.947 72.172 51.397 1.00 16.85 168 LYS E N 1
ATOM 11493 C CA . LYS E 1 168 ? 0.507 71.250 52.445 1.00 16.35 168 LYS E CA 1
ATOM 11494 C C . LYS E 1 168 ? 1.516 70.110 52.596 1.00 16.18 168 LYS E C 1
ATOM 11495 O O . LYS E 1 168 ? 1.806 69.385 51.630 1.00 16.17 168 LYS E O 1
ATOM 11501 N N . LEU E 1 169 ? 2.046 69.965 53.810 1.00 15.62 169 LEU E N 1
ATOM 11502 C CA . LEU E 1 169 ? 3.076 68.970 54.104 1.00 15.27 169 LEU E CA 1
ATOM 11503 C C . LEU E 1 169 ? 2.444 67.658 54.563 1.00 14.84 169 LEU E C 1
ATOM 11504 O O . LEU E 1 169 ? 1.875 67.582 55.654 1.00 14.75 169 LEU E O 1
ATOM 11509 N N . TYR E 1 170 ? 2.549 66.633 53.716 1.00 14.57 170 TYR E N 1
ATOM 11510 C CA . TYR E 1 170 ? 1.898 65.341 53.938 1.00 14.23 170 TYR E CA 1
ATOM 11511 C C . TYR E 1 170 ? 2.878 64.209 54.251 1.00 14.22 170 TYR E C 1
ATOM 11512 O O . TYR E 1 170 ? 3.969 64.138 53.671 1.00 14.21 170 TYR E O 1
ATOM 11521 N N . TYR E 1 171 ? 2.483 63.343 55.182 1.00 13.93 171 TYR E N 1
ATOM 11522 C CA . TYR E 1 171 ? 3.034 61.994 55.266 1.00 13.69 171 TYR E CA 1
ATOM 11523 C C . TYR E 1 171 ? 2.134 61.069 54.434 1.00 13.85 171 TYR E C 1
ATOM 11524 O O . TYR E 1 171 ? 0.907 61.146 54.535 1.00 13.94 171 TYR E O 1
ATOM 11533 N N . ASN E 1 172 ? 2.737 60.200 53.621 1.00 13.59 172 ASN E N 1
ATOM 11534 C CA . ASN E 1 172 ? 1.983 59.318 52.718 1.00 13.27 172 ASN E CA 1
ATOM 11535 C C . ASN E 1 172 ? 2.354 57.850 52.933 1.00 13.26 172 ASN E C 1
ATOM 11536 O O . ASN E 1 172 ? 3.538 57.519 53.084 1.00 13.08 172 ASN E O 1
ATOM 11541 N N . ASP E 1 173 ? 1.351 56.972 52.969 1.00 12.87 173 ASP E N 1
ATOM 11542 C CA . ASP E 1 173 ? 1.610 55.538 53.154 1.00 13.08 173 ASP E CA 1
ATOM 11543 C C . ASP E 1 173 ? 0.415 54.684 52.734 1.00 13.05 173 ASP E C 1
ATOM 11544 O O . ASP E 1 173 ? -0.707 55.184 52.619 1.00 13.02 173 ASP E O 1
ATOM 11549 N N . TYR E 1 174 ? 0.672 53.398 52.502 1.00 13.04 174 TYR E N 1
ATOM 11550 C CA . TYR E 1 174 ? -0.370 52.442 52.143 1.00 13.05 174 TYR E CA 1
ATOM 11551 C C . TYR E 1 174 ? -0.710 51.518 53.312 1.00 13.29 174 TYR E C 1
ATOM 11552 O O . TYR E 1 174 ? 0.037 51.442 54.301 1.00 12.69 174 TYR E O 1
ATOM 11561 N N . ASN E 1 175 ? -1.846 50.825 53.184 1.00 13.33 175 ASN E N 1
ATOM 11562 C CA . ASN E 1 175 ? -2.327 49.868 54.182 1.00 13.66 175 ASN E CA 1
ATOM 11563 C C . ASN E 1 175 ? -2.600 50.466 55.567 1.00 13.99 175 ASN E C 1
ATOM 11564 O O . ASN E 1 175 ? -2.559 49.765 56.575 1.00 13.99 175 ASN E O 1
ATOM 11569 N N . LEU E 1 176 ? -2.885 51.767 55.599 1.00 14.70 176 LEU E N 1
ATOM 11570 C CA . LEU E 1 176 ? -3.301 52.449 56.829 1.00 15.39 176 LEU E CA 1
ATOM 11571 C C . LEU E 1 176 ? -4.817 52.353 57.025 1.00 15.92 176 LEU E C 1
ATOM 11572 O O . LEU E 1 176 ? -5.331 52.670 58.100 1.00 16.11 176 LEU E O 1
ATOM 11577 N N . GLU E 1 177 ? -5.516 51.898 55.987 1.00 16.60 177 GLU E N 1
ATOM 11578 C CA . GLU E 1 177 ? -6.986 51.885 55.950 1.00 17.43 177 GLU E CA 1
ATOM 11579 C C . GLU E 1 177 ? -7.657 50.890 56.903 1.00 17.82 177 GLU E C 1
ATOM 11580 O O . GLU E 1 177 ? -8.861 51.002 57.169 1.00 18.10 177 GLU E O 1
ATOM 11586 N N . TYR E 1 178 ? -6.888 49.931 57.419 1.00 18.39 178 TYR E N 1
ATOM 11587 C CA . TYR E 1 178 ? -7.459 48.789 58.141 1.00 18.70 178 TYR E CA 1
ATOM 11588 C C . TYR E 1 178 ? -7.523 48.952 59.666 1.00 19.01 178 TYR E C 1
ATOM 11589 O O . TYR E 1 178 ? -7.996 48.054 60.368 1.00 18.92 178 TYR E O 1
ATOM 11598 N N . GLY E 1 179 ? -7.058 50.097 60.166 1.00 19.13 179 GLY E N 1
ATOM 11599 C CA . GLY E 1 179 ? -7.116 50.406 61.601 1.00 19.46 179 GLY E CA 1
ATOM 11600 C C . GLY E 1 179 ? -6.368 49.408 62.466 1.00 19.70 179 GLY E C 1
ATOM 11601 O O . GLY E 1 179 ? -6.930 48.860 63.420 1.00 19.89 179 GLY E O 1
ATOM 11602 N N . ASN E 1 180 ? -5.103 49.172 62.121 1.00 19.44 180 ASN E N 1
ATOM 11603 C CA . ASN E 1 180 ? -4.250 48.202 62.810 1.00 19.38 180 ASN E CA 1
ATOM 11604 C C . ASN E 1 180 ? -2.968 48.862 63.335 1.00 18.97 180 ASN E C 1
ATOM 11605 O O . ASN E 1 180 ? -2.931 50.075 63.530 1.00 19.13 180 ASN E O 1
ATOM 11610 N N . ALA E 1 181 ? -1.922 48.069 63.550 1.00 18.50 181 ALA E N 1
ATOM 11611 C CA . ALA E 1 181 ? -0.658 48.584 64.081 1.00 18.08 181 ALA E CA 1
ATOM 11612 C C . ALA E 1 181 ? 0.030 49.576 63.134 1.00 17.69 181 ALA E C 1
ATOM 11613 O O . ALA E 1 181 ? 0.715 50.499 63.590 1.00 17.61 181 ALA E O 1
ATOM 11615 N N . LYS E 1 182 ? -0.146 49.390 61.826 1.00 17.33 182 LYS E N 1
ATOM 11616 C CA . LYS E 1 182 ? 0.428 50.324 60.846 1.00 16.97 182 LYS E CA 1
ATOM 11617 C C . LYS E 1 182 ? -0.266 51.690 60.907 1.00 16.91 182 LYS E C 1
ATOM 11618 O O . LYS E 1 182 ? 0.395 52.732 60.838 1.00 16.48 182 LYS E O 1
ATOM 11624 N N . THR E 1 183 ? -1.592 51.673 61.049 1.00 16.86 183 THR E N 1
ATOM 11625 C CA . THR E 1 183 ? -2.376 52.893 61.261 1.00 17.03 183 THR E CA 1
ATOM 11626 C C . THR E 1 183 ? -1.850 53.675 62.471 1.00 17.33 183 THR E C 1
ATOM 11627 O O . THR E 1 183 ? -1.687 54.898 62.403 1.00 17.26 183 THR E O 1
ATOM 11631 N N . GLU E 1 184 ? -1.591 52.952 63.562 1.00 17.48 184 GLU E N 1
ATOM 11632 C CA . GLU E 1 184 ? -1.056 53.515 64.806 1.00 18.12 184 GLU E CA 1
ATOM 11633 C C . GLU E 1 184 ? 0.359 54.071 64.614 1.00 17.67 184 GLU E C 1
ATOM 11634 O O . GLU E 1 184 ? 0.731 55.071 65.238 1.00 17.63 184 GLU E O 1
ATOM 11640 N N . GLY E 1 185 ? 1.138 53.420 63.748 1.00 17.30 185 GLY E N 1
ATOM 11641 C CA . GLY E 1 185 ? 2.457 53.920 63.356 1.00 16.70 185 GLY E CA 1
ATOM 11642 C C . GLY E 1 185 ? 2.372 55.271 62.664 1.00 16.41 185 GLY E C 1
ATOM 11643 O O . GLY E 1 185 ? 3.217 56.143 62.886 1.00 16.32 185 GLY E O 1
ATOM 11644 N N . ALA E 1 186 ? 1.348 55.450 61.828 1.00 16.10 186 ALA E N 1
ATOM 11645 C CA . ALA E 1 186 ? 1.126 56.735 61.153 1.00 16.07 186 ALA E CA 1
ATOM 11646 C C . ALA E 1 186 ? 0.786 57.829 62.163 1.00 16.04 186 ALA E C 1
ATOM 11647 O O . ALA E 1 186 ? 1.248 58.968 62.033 1.00 15.99 186 ALA E O 1
ATOM 11649 N N . LYS E 1 187 ? -0.001 57.470 63.177 1.00 16.01 187 LYS E N 1
ATOM 11650 C CA . LYS E 1 187 ? -0.324 58.386 64.274 1.00 16.06 187 LYS E CA 1
ATOM 11651 C C . LYS E 1 187 ? 0.922 58.747 65.075 1.00 15.99 187 LYS E C 1
ATOM 11652 O O . LYS E 1 187 ? 1.095 59.902 65.460 1.00 16.32 187 LYS E O 1
ATOM 11658 N N . ARG E 1 188 ? 1.783 57.756 65.319 1.00 15.92 188 ARG E N 1
ATOM 11659 C CA . ARG E 1 188 ? 3.075 57.977 65.972 1.00 15.79 188 ARG E CA 1
ATOM 11660 C C . ARG E 1 188 ? 3.922 59.002 65.212 1.00 15.92 188 ARG E C 1
ATOM 11661 O O . ARG E 1 188 ? 4.526 59.898 65.824 1.00 15.54 188 ARG E O 1
ATOM 11669 N N . ILE E 1 189 ? 3.955 58.872 63.883 1.00 15.51 189 ILE E N 1
ATOM 11670 C CA . ILE E 1 189 ? 4.718 59.787 63.036 1.00 15.63 189 ILE E CA 1
ATOM 11671 C C . ILE E 1 189 ? 4.178 61.219 63.137 1.00 15.85 189 ILE E C 1
ATOM 11672 O O . ILE E 1 189 ? 4.949 62.157 63.347 1.00 15.73 189 ILE E O 1
ATOM 11677 N N . ALA E 1 190 ? 2.859 61.372 63.002 1.00 16.07 190 ALA E N 1
ATOM 11678 C CA . ALA E 1 190 ? 2.208 62.676 63.121 1.00 16.53 190 ALA E CA 1
ATOM 11679 C C . ALA E 1 190 ? 2.534 63.340 64.458 1.00 16.83 190 ALA E C 1
ATOM 11680 O O . ALA E 1 190 ? 2.878 64.522 64.507 1.00 16.84 190 ALA E O 1
ATOM 11682 N N . ARG E 1 191 ? 2.433 62.567 65.535 1.00 17.06 191 ARG E N 1
ATOM 11683 C CA . ARG E 1 191 ? 2.716 63.068 66.874 1.00 17.43 191 ARG E CA 1
ATOM 11684 C C . ARG E 1 191 ? 4.189 63.431 67.050 1.00 17.32 191 ARG E C 1
ATOM 11685 O O . ARG E 1 191 ? 4.507 64.416 67.720 1.00 17.26 191 ARG E O 1
ATOM 11693 N N . LEU E 1 192 ? 5.072 62.632 66.447 1.00 17.05 192 LEU E N 1
ATOM 11694 C CA . LEU E 1 192 ? 6.516 62.877 66.495 1.00 16.99 192 LEU E CA 1
ATOM 11695 C C . LEU E 1 192 ? 6.858 64.222 65.865 1.00 16.83 192 LEU E C 1
ATOM 11696 O O . LEU E 1 192 ? 7.579 65.014 66.461 1.00 16.70 192 LEU E O 1
ATOM 11701 N N . VAL E 1 193 ? 6.322 64.478 64.672 1.00 17.05 193 VAL E N 1
ATOM 11702 C CA . VAL E 1 193 ? 6.553 65.746 63.975 1.00 17.33 193 VAL E CA 1
ATOM 11703 C C . VAL E 1 193 ? 6.010 66.930 64.788 1.00 17.75 193 VAL E C 1
ATOM 11704 O O . VAL E 1 193 ? 6.692 67.949 64.939 1.00 17.72 193 VAL E O 1
ATOM 11708 N N . LYS E 1 194 ? 4.795 66.784 65.317 1.00 18.11 194 LYS E N 1
ATOM 11709 C CA . LYS E 1 194 ? 4.191 67.827 66.157 1.00 18.81 194 LYS E CA 1
ATOM 11710 C C . LYS E 1 194 ? 4.988 68.095 67.440 1.00 19.25 194 LYS E C 1
ATOM 11711 O O . LYS E 1 194 ? 5.077 69.242 67.881 1.00 19.49 194 LYS E O 1
ATOM 11717 N N . SER E 1 195 ? 5.572 67.044 68.020 1.00 19.39 195 SER E N 1
ATOM 11718 C CA . SER E 1 195 ? 6.362 67.166 69.255 1.00 19.63 195 SER E CA 1
ATOM 11719 C C . SER E 1 195 ? 7.687 67.929 69.075 1.00 19.73 195 SER E C 1
ATOM 11720 O O . SER E 1 195 ? 8.269 68.414 70.052 1.00 19.38 195 SER E O 1
ATOM 11723 N N . TYR E 1 196 ? 8.158 68.028 67.834 1.00 19.49 196 TYR E N 1
ATOM 11724 C CA . TYR E 1 196 ? 9.343 68.828 67.513 1.00 19.62 196 TYR E CA 1
ATOM 11725 C C . TYR E 1 196 ? 8.976 70.302 67.309 1.00 19.68 196 TYR E C 1
ATOM 11726 O O . TYR E 1 196 ? 9.850 71.135 67.061 1.00 19.89 196 TYR E O 1
ATOM 11735 N N . GLY E 1 197 ? 7.684 70.615 67.414 1.00 19.65 197 GLY E N 1
ATOM 11736 C CA . GLY E 1 197 ? 7.186 71.967 67.170 1.00 19.50 197 GLY E CA 1
ATOM 11737 C C . GLY E 1 197 ? 7.073 72.258 65.686 1.00 19.34 197 GLY E C 1
ATOM 11738 O O . GLY E 1 197 ? 7.091 73.416 65.268 1.00 19.59 197 GLY E O 1
ATOM 11739 N N . LEU E 1 198 ? 6.944 71.196 64.893 1.00 18.74 198 LEU E N 1
ATOM 11740 C CA . LEU E 1 198 ? 6.923 71.298 63.441 1.00 18.40 198 LEU E CA 1
ATOM 11741 C C . LEU E 1 198 ? 5.521 71.087 62.883 1.00 18.39 198 LEU E C 1
ATOM 11742 O O . LEU E 1 198 ? 4.594 70.761 63.624 1.00 18.23 198 LEU E O 1
ATOM 11747 N N . ARG E 1 199 ? 5.388 71.275 61.572 1.00 18.10 199 ARG E N 1
ATOM 11748 C CA . ARG E 1 199 ? 4.101 71.226 60.900 1.00 18.10 199 ARG E CA 1
ATOM 11749 C C . ARG E 1 199 ? 3.948 69.968 60.049 1.00 17.77 199 ARG E C 1
ATOM 11750 O O . ARG E 1 199 ? 4.758 69.696 59.159 1.00 17.94 199 ARG E O 1
ATOM 11758 N N . ILE E 1 200 ? 2.913 69.194 60.350 1.00 17.27 200 ILE E N 1
ATOM 11759 C CA . ILE E 1 200 ? 2.415 68.176 59.433 1.00 16.83 200 ILE E CA 1
ATOM 11760 C C . ILE E 1 200 ? 0.952 68.512 59.142 1.00 16.61 200 ILE E C 1
ATOM 11761 O O . ILE E 1 200 ? 0.126 68.593 60.057 1.00 16.40 200 ILE E O 1
ATOM 11766 N N . ASP E 1 201 ? 0.653 68.732 57.867 1.00 16.41 201 ASP E N 1
ATOM 11767 C CA . ASP E 1 201 ? -0.653 69.249 57.459 1.00 16.45 201 ASP E CA 1
ATOM 11768 C C . ASP E 1 201 ? -1.633 68.142 57.099 1.00 16.56 201 ASP E C 1
ATOM 11769 O O . ASP E 1 201 ? -2.847 68.282 57.290 1.00 16.25 201 ASP E O 1
ATOM 11774 N N . GLY E 1 202 ? -1.106 67.037 56.580 1.00 16.14 202 GLY E N 1
ATOM 11775 C CA . GLY E 1 202 ? -1.951 65.950 56.125 1.00 15.85 202 GLY E CA 1
ATOM 11776 C C . GLY E 1 202 ? -1.341 64.573 56.273 1.00 15.61 202 GLY E C 1
ATOM 11777 O O . GLY E 1 202 ? -0.117 64.421 56.355 1.00 15.42 202 GLY E O 1
ATOM 11778 N N . ILE E 1 203 ? -2.214 63.573 56.332 1.00 15.35 203 ILE E N 1
ATOM 11779 C CA . ILE E 1 203 ? -1.818 62.182 56.163 1.00 15.11 203 ILE E CA 1
ATOM 11780 C C . ILE E 1 203 ? -2.483 61.657 54.888 1.00 14.91 203 ILE E C 1
ATOM 11781 O O . ILE E 1 203 ? -3.704 61.762 54.716 1.00 14.65 203 ILE E O 1
ATOM 11786 N N . GLY E 1 204 ? -1.662 61.117 53.993 1.00 14.42 204 GLY E N 1
ATOM 11787 C CA . GLY E 1 204 ? -2.136 60.547 52.744 1.00 14.11 204 GLY E CA 1
ATOM 11788 C C . GLY E 1 204 ? -2.300 59.049 52.878 1.00 14.01 204 GLY E C 1
ATOM 11789 O O . GLY E 1 204 ? -1.341 58.337 53.209 1.00 13.92 204 GLY E O 1
ATOM 11790 N N . LEU E 1 205 ? -3.523 58.576 52.655 1.00 13.78 205 LEU E N 1
ATOM 11791 C CA . LEU E 1 205 ? -3.792 57.146 52.608 1.00 13.71 205 LEU E CA 1
ATOM 11792 C C . LEU E 1 205 ? -3.817 56.720 51.145 1.00 13.85 205 LEU E C 1
ATOM 11793 O O . LEU E 1 205 ? -4.691 57.137 50.376 1.00 13.82 205 LEU E O 1
ATOM 11798 N N . GLN E 1 206 ? -2.831 55.915 50.754 1.00 13.64 206 GLN E N 1
ATOM 11799 C CA . GLN E 1 206 ? -2.678 55.517 49.353 1.00 13.40 206 GLN E CA 1
ATOM 11800 C C . GLN E 1 206 ? -3.906 54.823 48.784 1.00 13.57 206 GLN E C 1
ATOM 11801 O O . GLN E 1 206 ? -4.237 55.017 47.621 1.00 13.39 206 GLN E O 1
ATOM 11807 N N . ALA E 1 207 ? -4.572 54.021 49.610 1.00 13.68 207 ALA E N 1
ATOM 11808 C CA . ALA E 1 207 ? -5.776 53.293 49.196 1.00 14.33 207 ALA E CA 1
ATOM 11809 C C . ALA E 1 207 ? -5.528 52.388 47.986 1.00 14.30 207 ALA E C 1
ATOM 11810 O O . ALA E 1 207 ? -6.280 52.420 47.007 1.00 14.39 207 ALA E O 1
ATOM 11812 N N . HIS E 1 208 ? -4.454 51.600 48.055 1.00 14.49 208 HIS E N 1
ATOM 11813 C CA . HIS E 1 208 ? -4.253 50.503 47.114 1.00 14.40 208 HIS E CA 1
ATOM 11814 C C . HIS E 1 208 ? -4.966 49.295 47.700 1.00 14.65 208 HIS E C 1
ATOM 11815 O O . HIS E 1 208 ? -4.407 48.564 48.523 1.00 14.60 208 HIS E O 1
ATOM 11822 N N . MET E 1 209 ? -6.216 49.113 47.278 1.00 14.82 209 MET E N 1
ATOM 11823 C CA . MET E 1 209 ? -7.124 48.139 47.884 1.00 14.97 209 MET E CA 1
ATOM 11824 C C . MET E 1 209 ? -7.465 47.002 46.924 1.00 15.02 209 MET E C 1
ATOM 11825 O O . MET E 1 209 ? -7.041 47.002 45.767 1.00 15.10 209 MET E O 1
ATOM 11830 N N . THR E 1 210 ? -8.230 46.035 47.425 1.00 15.16 210 THR E N 1
ATOM 11831 C CA . THR E 1 210 ? -8.843 45.004 46.588 1.00 15.42 210 THR E CA 1
ATOM 11832 C C . THR E 1 210 ? -10.368 45.021 46.762 1.00 15.91 210 THR E C 1
ATOM 11833 O O . THR E 1 210 ? -10.887 45.533 47.764 1.00 15.70 210 THR E O 1
ATOM 11837 N N . SER E 1 211 ? -11.076 44.464 45.783 1.00 16.27 211 SER E N 1
ATOM 11838 C CA . SER E 1 211 ? -12.532 44.345 45.844 1.00 16.80 211 SER E CA 1
ATOM 11839 C C . SER E 1 211 ? -12.959 42.923 46.204 1.00 17.14 211 SER E C 1
ATOM 11840 O O . SER E 1 211 ? -14.150 42.625 46.330 1.00 16.92 211 SER E O 1
ATOM 11843 N N . GLU E 1 212 ? -11.964 42.060 46.381 1.00 17.31 212 GLU E N 1
ATOM 11844 C CA . GLU E 1 212 ? -12.158 40.653 46.695 1.00 17.69 212 GLU E CA 1
ATOM 11845 C C . GLU E 1 212 ? -10.819 40.148 47.220 1.00 17.71 212 GLU E C 1
ATOM 11846 O O . GLU E 1 212 ? -9.797 40.818 47.038 1.00 18.05 212 GLU E O 1
ATOM 11852 N N . SER E 1 213 ? -10.818 38.992 47.875 1.00 17.62 213 SER E N 1
ATOM 11853 C CA A SER E 1 213 ? -9.575 38.379 48.341 0.50 17.67 213 SER E CA 1
ATOM 11854 C CA B SER E 1 213 ? -9.577 38.384 48.342 0.50 17.82 213 SER E CA 1
ATOM 11855 C C . SER E 1 213 ? -8.658 38.064 47.163 1.00 17.89 213 SER E C 1
ATOM 11856 O O . SER E 1 213 ? -9.093 37.486 46.162 1.00 17.84 213 SER E O 1
ATOM 11861 N N . THR E 1 214 ? -7.394 38.464 47.279 1.00 17.92 214 THR E N 1
ATOM 11862 C CA . THR E 1 214 ? -6.382 38.124 46.276 1.00 18.00 214 THR E CA 1
ATOM 11863 C C . THR E 1 214 ? -5.176 37.512 46.999 1.00 18.25 214 THR E C 1
ATOM 11864 O O . THR E 1 214 ? -5.021 37.709 48.203 1.00 18.06 214 THR E O 1
ATOM 11868 N N . PRO E 1 215 ? -4.320 36.762 46.276 1.00 18.86 215 PRO E N 1
ATOM 11869 C CA . PRO E 1 215 ? -3.158 36.163 46.956 1.00 19.20 215 PRO E CA 1
ATOM 11870 C C . PRO E 1 215 ? -2.226 37.172 47.650 1.00 19.37 215 PRO E C 1
ATOM 11871 O O . PRO E 1 215 ? -1.525 36.801 48.600 1.00 19.72 215 PRO E O 1
ATOM 11875 N N . THR E 1 216 ? -2.220 38.426 47.194 1.00 19.36 216 THR E N 1
ATOM 11876 C CA . THR E 1 216 ? -1.369 39.466 47.802 1.00 19.56 216 THR E CA 1
ATOM 11877 C C . THR E 1 216 ? -2.067 40.234 48.924 1.00 20.09 216 THR E C 1
ATOM 11878 O O . THR E 1 216 ? -1.408 40.797 49.801 1.00 20.03 216 THR E O 1
ATOM 11882 N N . GLN E 1 217 ? -3.399 40.265 48.887 1.00 20.54 217 GLN E N 1
ATOM 11883 C CA . GLN E 1 217 ? -4.187 40.990 49.885 1.00 20.97 217 GLN E CA 1
ATOM 11884 C C . GLN E 1 217 ? -5.524 40.285 50.128 1.00 21.29 217 GLN E C 1
ATOM 11885 O O . GLN E 1 217 ? -6.465 40.408 49.336 1.00 21.10 217 GLN E O 1
ATOM 11891 N N . ASN E 1 218 ? -5.586 39.546 51.231 1.00 21.55 218 ASN E N 1
ATOM 11892 C CA . ASN E 1 218 ? -6.752 38.738 51.581 1.00 22.28 218 ASN E CA 1
ATOM 11893 C C . ASN E 1 218 ? -7.986 39.545 51.998 1.00 22.05 218 ASN E C 1
ATOM 11894 O O . ASN E 1 218 ? -9.119 39.087 51.834 1.00 22.18 218 ASN E O 1
ATOM 11899 N N . THR E 1 219 ? -7.763 40.741 52.537 1.00 21.74 219 THR E N 1
ATOM 11900 C CA . THR E 1 219 ? -8.849 41.568 53.058 1.00 21.33 219 THR E CA 1
ATOM 11901 C C . THR E 1 219 ? -9.340 42.570 52.008 1.00 21.29 219 THR E C 1
ATOM 11902 O O . THR E 1 219 ? -8.608 43.492 51.635 1.00 21.43 219 THR E O 1
ATOM 11906 N N . PRO E 1 220 ? -10.587 42.393 51.528 1.00 21.09 220 PRO E N 1
ATOM 11907 C CA . PRO E 1 220 ? -11.158 43.355 50.585 1.00 20.82 220 PRO E CA 1
ATOM 11908 C C . PRO E 1 220 ? -11.481 44.680 51.277 1.00 20.55 220 PRO E C 1
ATOM 11909 O O . PRO E 1 220 ? -11.525 44.734 52.510 1.00 20.45 220 PRO E O 1
ATOM 11913 N N . THR E 1 221 ? -11.680 45.729 50.482 1.00 20.42 221 THR E N 1
ATOM 11914 C CA . THR E 1 221 ? -12.059 47.053 50.979 1.00 20.38 221 THR E CA 1
ATOM 11915 C C . THR E 1 221 ? -13.089 46.908 52.096 1.00 20.56 221 THR E C 1
ATOM 11916 O O . THR E 1 221 ? -14.173 46.365 51.862 1.00 20.35 221 THR E O 1
ATOM 11920 N N . PRO E 1 222 ? -12.745 47.370 53.316 1.00 20.71 222 PRO E N 1
ATOM 11921 C CA . PRO E 1 222 ? -13.650 47.262 54.469 1.00 20.90 222 PRO E CA 1
ATOM 11922 C C . PRO E 1 222 ? -14.926 48.094 54.305 1.00 21.12 222 PRO E C 1
ATOM 11923 O O . PRO E 1 222 ? -15.103 48.780 53.290 1.00 20.87 222 PRO E O 1
ATOM 11927 N N . SER E 1 223 ? -15.804 48.026 55.303 1.00 21.48 223 SER E N 1
ATOM 11928 C CA . SER E 1 223 ? -17.082 48.743 55.264 1.00 21.93 223 SER E CA 1
ATOM 11929 C C . SER E 1 223 ? -16.874 50.255 55.240 1.00 22.17 223 SER E C 1
ATOM 11930 O O . SER E 1 223 ? -15.841 50.760 55.696 1.00 22.08 223 SER E O 1
ATOM 11933 N N . ARG E 1 224 ? -17.865 50.969 54.712 1.00 22.45 224 ARG E N 1
ATOM 11934 C CA . ARG E 1 224 ? -17.842 52.428 54.682 1.00 22.66 224 ARG E CA 1
ATOM 11935 C C . ARG E 1 224 ? -17.644 53.014 56.084 1.00 22.89 224 ARG E C 1
ATOM 11936 O O . ARG E 1 224 ? -16.886 53.978 56.260 1.00 22.58 224 ARG E O 1
ATOM 11944 N N . ALA E 1 225 ? -18.306 52.408 57.071 1.00 22.92 225 ALA E N 1
ATOM 11945 C CA . ALA E 1 225 ? -18.249 52.869 58.460 1.00 23.23 225 ALA E CA 1
ATOM 11946 C C . ALA E 1 225 ? -16.870 52.685 59.100 1.00 23.23 225 ALA E C 1
ATOM 11947 O O . ALA E 1 225 ? -16.371 53.597 59.766 1.00 23.12 225 ALA E O 1
ATOM 11949 N N . LYS E 1 226 ? -16.264 51.511 58.906 1.00 23.29 226 LYS E N 1
ATOM 11950 C CA . LYS E 1 226 ? -14.933 51.240 59.455 1.00 23.37 226 LYS E CA 1
ATOM 11951 C C . LYS E 1 226 ? -13.888 52.160 58.837 1.00 22.78 226 LYS E C 1
ATOM 11952 O O . LYS E 1 226 ? -13.061 52.727 59.548 1.00 22.47 226 LYS E O 1
ATOM 11958 N N . LEU E 1 227 ? -13.952 52.323 57.518 1.00 22.12 227 LEU E N 1
ATOM 11959 C CA . LEU E 1 227 ? -13.066 53.240 56.805 1.00 21.76 227 LEU E CA 1
ATOM 11960 C C . LEU E 1 227 ? -13.214 54.690 57.286 1.00 21.54 227 LEU E C 1
ATOM 11961 O O . LEU E 1 227 ? -12.215 55.388 57.454 1.00 21.44 227 LEU E O 1
ATOM 11966 N N . ALA E 1 228 ? -14.452 55.127 57.521 1.00 21.36 228 ALA E N 1
ATOM 11967 C CA . ALA E 1 228 ? -14.711 56.482 58.022 1.00 21.37 228 ALA E CA 1
ATOM 11968 C C . ALA E 1 228 ? -14.158 56.701 59.431 1.00 21.28 228 ALA E C 1
ATOM 11969 O O . ALA E 1 228 ? -13.668 57.789 59.743 1.00 21.45 228 ALA E O 1
ATOM 11971 N N . SER E 1 229 ? -14.223 55.670 60.273 1.00 21.48 229 SER E N 1
ATOM 11972 C CA . SER E 1 229 ? -13.696 55.768 61.637 1.00 21.65 229 SER E CA 1
ATOM 11973 C C . SER E 1 229 ? -12.159 55.799 61.664 1.00 21.57 229 SER E C 1
ATOM 11974 O O . SER E 1 229 ? -11.567 56.509 62.483 1.00 21.22 229 SER E O 1
ATOM 11977 N N . VAL E 1 230 ? -11.527 55.040 60.766 1.00 21.31 230 VAL E N 1
ATOM 11978 C CA . VAL E 1 230 ? -10.069 55.082 60.596 1.00 21.34 230 VAL E CA 1
ATOM 11979 C C . VAL E 1 230 ? -9.641 56.478 60.146 1.00 21.28 230 VAL E C 1
ATOM 11980 O O . VAL E 1 230 ? -8.745 57.084 60.744 1.00 21.24 230 VAL E O 1
ATOM 11984 N N . LEU E 1 231 ? -10.298 56.973 59.097 1.00 21.12 231 LEU E N 1
ATOM 11985 C CA . LEU E 1 231 ? -10.108 58.333 58.597 1.00 21.24 231 LEU E CA 1
ATOM 11986 C C . LEU E 1 231 ? -10.280 59.406 59.671 1.00 21.19 231 LEU E C 1
ATOM 11987 O O . LEU E 1 231 ? -9.438 60.304 59.797 1.00 21.01 231 LEU E O 1
ATOM 11992 N N . GLN E 1 232 ? -11.370 59.315 60.433 1.00 21.08 232 GLN E N 1
ATOM 11993 C CA . GLN E 1 232 ? -11.641 60.284 61.494 1.00 21.18 232 GLN E CA 1
ATOM 11994 C C . GLN E 1 232 ? -10.593 60.236 62.602 1.00 20.93 232 GLN E C 1
ATOM 11995 O O . GLN E 1 232 ? -10.160 61.282 63.087 1.00 21.23 232 GLN E O 1
ATOM 12001 N N . GLY E 1 233 ? -10.193 59.024 62.990 1.00 20.71 233 GLY E N 1
ATOM 12002 C CA . GLY E 1 233 ? -9.157 58.820 64.004 1.00 20.43 233 GLY E CA 1
ATOM 12003 C C . GLY E 1 233 ? -7.837 59.463 63.615 1.00 20.37 233 GLY E C 1
ATOM 12004 O O . GLY E 1 233 ? -7.098 59.952 64.471 1.00 20.05 233 GLY E O 1
ATOM 12005 N N . LEU E 1 234 ? -7.542 59.462 62.317 1.00 20.22 234 LEU E N 1
ATOM 12006 C CA . LEU E 1 234 ? -6.349 60.129 61.802 1.00 20.39 234 LEU E CA 1
ATOM 12007 C C . LEU E 1 234 ? -6.527 61.650 61.792 1.00 20.53 234 LEU E C 1
ATOM 12008 O O . LEU E 1 234 ? -5.633 62.383 62.218 1.00 20.54 234 LEU E O 1
ATOM 12013 N N . ALA E 1 235 ? -7.687 62.119 61.330 1.00 20.74 235 ALA E N 1
ATOM 12014 C CA . ALA E 1 235 ? -7.995 63.555 61.329 1.00 20.98 235 ALA E CA 1
ATOM 12015 C C . ALA E 1 235 ? -7.952 64.152 62.738 1.00 21.13 235 ALA E C 1
ATOM 12016 O O . ALA E 1 235 ? -7.542 65.306 62.912 1.00 21.07 235 ALA E O 1
ATOM 12018 N N . ASP E 1 236 ? -8.354 63.348 63.727 1.00 21.49 236 ASP E N 1
ATOM 12019 C CA . ASP E 1 236 ? -8.362 63.727 65.153 1.00 21.79 236 ASP E CA 1
ATOM 12020 C C . ASP E 1 236 ? -7.005 64.171 65.703 1.00 21.90 236 ASP E C 1
ATOM 12021 O O . ASP E 1 236 ? -6.941 64.858 66.730 1.00 21.70 236 ASP E O 1
ATOM 12026 N N . LEU E 1 237 ? -5.929 63.760 65.031 1.00 21.72 237 LEU E N 1
ATOM 12027 C CA . LEU E 1 237 ? -4.568 64.149 65.405 1.00 21.58 237 LEU E CA 1
ATOM 12028 C C . LEU E 1 237 ? -4.326 65.631 65.156 1.00 21.27 237 LEU E C 1
ATOM 12029 O O . LEU E 1 237 ? -3.357 66.198 65.659 1.00 21.36 237 LEU E O 1
ATOM 12034 N N . GLY E 1 238 ? -5.209 66.243 64.372 1.00 20.95 238 GLY E N 1
ATOM 12035 C CA . GLY E 1 238 ? -5.074 67.639 63.968 1.00 20.59 238 GLY E CA 1
ATOM 12036 C C . GLY E 1 238 ? -4.437 67.771 62.595 1.00 20.13 238 GLY E C 1
ATOM 12037 O O . GLY E 1 238 ? -3.526 68.581 62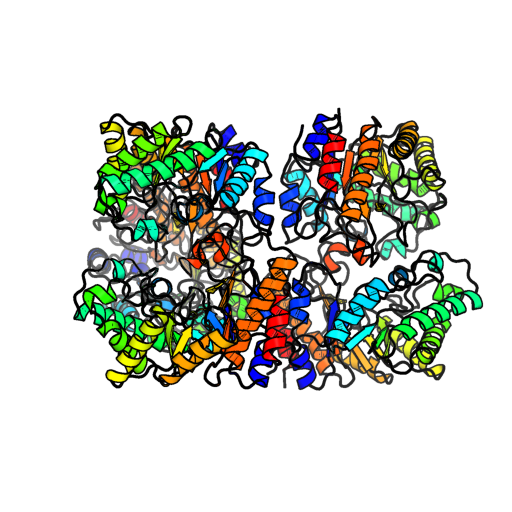.404 1.00 20.58 238 GLY E O 1
ATOM 12038 N N . VAL E 1 239 ? -4.921 66.967 61.645 1.00 19.55 239 VAL E N 1
ATOM 12039 C CA . VAL E 1 239 ? -4.415 66.949 60.265 1.00 18.67 239 VAL E CA 1
ATOM 12040 C C . VAL E 1 239 ? -5.551 66.744 59.260 1.00 18.29 239 VAL E C 1
ATOM 12041 O O . VAL E 1 239 ? -6.591 66.175 59.591 1.00 18.04 239 VAL E O 1
ATOM 12045 N N . ASP E 1 240 ? -5.344 67.217 58.033 1.00 17.90 240 ASP E N 1
ATOM 12046 C CA . ASP E 1 240 ? -6.188 66.821 56.914 1.00 17.52 240 ASP E CA 1
ATOM 12047 C C . ASP E 1 240 ? -5.864 65.379 56.544 1.00 17.28 240 ASP E C 1
ATOM 12048 O O . ASP E 1 240 ? -4.778 64.875 56.865 1.00 17.18 240 ASP E O 1
ATOM 12053 N N . VAL E 1 241 ? -6.811 64.713 55.886 1.00 16.78 241 VAL E N 1
ATOM 12054 C CA . VAL E 1 241 ? -6.559 63.400 55.286 1.00 16.28 241 VAL E CA 1
ATOM 12055 C C . VAL E 1 241 ? -7.017 63.418 53.829 1.00 16.14 241 VAL E C 1
ATOM 12056 O O . VAL E 1 241 ? -7.782 64.300 53.420 1.00 15.84 241 VAL E O 1
ATOM 12060 N N . ALA E 1 242 ? -6.520 62.462 53.048 1.00 15.63 242 ALA E N 1
ATOM 12061 C CA . ALA E 1 242 ? -6.898 62.320 51.644 1.00 15.12 242 ALA E CA 1
ATOM 12062 C C . ALA E 1 242 ? -6.518 60.935 51.143 1.00 15.02 242 ALA E C 1
ATOM 12063 O O . ALA E 1 242 ? -5.554 60.331 51.625 1.00 14.62 242 ALA E O 1
ATOM 12065 N N . TYR E 1 243 ? -7.299 60.428 50.192 1.00 14.78 243 TYR E N 1
ATOM 12066 C CA . TYR E 1 243 ? -6.930 59.223 49.471 1.00 14.49 243 TYR E CA 1
ATOM 12067 C C . TYR E 1 243 ? -6.089 59.662 48.283 1.00 14.18 243 TYR E C 1
ATOM 12068 O O . TYR E 1 243 ? -6.553 60.425 47.433 1.00 14.47 243 TYR E O 1
ATOM 12077 N N . THR E 1 244 ? -4.845 59.186 48.240 1.00 13.54 244 THR E N 1
ATOM 12078 C CA . THR E 1 244 ? -3.822 59.772 47.375 1.00 13.03 244 THR E CA 1
ATOM 12079 C C . THR E 1 244 ? -3.464 58.948 46.136 1.00 12.89 244 THR E C 1
ATOM 12080 O O . THR E 1 244 ? -2.951 59.493 45.158 1.00 12.76 244 THR E O 1
ATOM 12084 N N . GLU E 1 245 ? -3.712 57.641 46.188 1.00 12.71 245 GLU E N 1
ATOM 12085 C CA . GLU E 1 245 ? -3.297 56.739 45.114 1.00 12.67 245 GLU E CA 1
ATOM 12086 C C . GLU E 1 245 ? -4.351 55.653 44.879 1.00 12.75 245 GLU E C 1
ATOM 12087 O O . GLU E 1 245 ? -4.012 54.483 44.665 1.00 12.51 245 GLU E O 1
ATOM 12093 N N . LEU E 1 246 ? -5.626 56.045 44.917 1.00 12.66 246 LEU E N 1
ATOM 12094 C CA . LEU E 1 246 ? -6.734 55.079 44.912 1.00 13.14 246 LEU E CA 1
ATOM 12095 C C . LEU E 1 246 ? -6.787 54.177 43.678 1.00 13.10 246 LEU E C 1
ATOM 12096 O O . LEU E 1 246 ? -6.888 54.644 42.542 1.00 12.97 246 LEU E O 1
ATOM 12101 N N . ASP E 1 247 ? -6.690 52.880 43.931 1.00 13.83 247 ASP E N 1
ATOM 12102 C CA . ASP E 1 247 ? -7.089 51.863 42.963 1.00 14.04 247 ASP E CA 1
ATOM 12103 C C . ASP E 1 247 ? -7.556 50.627 43.709 1.00 14.26 247 ASP E C 1
ATOM 12104 O O . ASP E 1 247 ? -7.136 50.381 44.838 1.00 14.35 247 ASP E O 1
ATOM 12109 N N . ILE E 1 248 ? -8.461 49.873 43.096 1.00 14.59 248 ILE E N 1
ATOM 12110 C CA . ILE E 1 248 ? -9.032 48.699 43.747 1.00 14.68 248 ILE E CA 1
ATOM 12111 C C . ILE E 1 248 ? -8.938 47.499 42.812 1.00 14.93 248 ILE E C 1
ATOM 12112 O O . ILE E 1 248 ? -9.745 47.349 41.890 1.00 15.21 248 ILE E O 1
ATOM 12117 N N . ARG E 1 249 ? -7.945 46.650 43.058 1.00 15.00 249 ARG E N 1
ATOM 12118 C CA . ARG E 1 249 ? -7.644 45.537 42.156 1.00 15.13 249 ARG E CA 1
ATOM 12119 C C . ARG E 1 249 ? -8.470 44.281 42.423 1.00 15.20 249 ARG E C 1
ATOM 12120 O O . ARG E 1 249 ? -8.971 44.062 43.526 1.00 14.86 249 ARG E O 1
ATOM 12128 N N . MET E 1 250 ? -8.590 43.457 41.388 1.00 15.51 250 MET E N 1
ATOM 12129 C CA . MET E 1 250 ? -9.270 42.173 41.481 1.00 16.04 250 MET E CA 1
ATOM 12130 C C . MET E 1 250 ? -8.402 41.090 40.839 1.00 16.13 250 MET E C 1
ATOM 12131 O O . MET E 1 250 ? -7.407 41.395 40.175 1.00 15.90 250 MET E O 1
ATOM 12136 N N . ASN E 1 251 ? -8.787 39.833 41.040 1.00 16.35 251 ASN E N 1
ATOM 12137 C CA . ASN E 1 251 ? -8.207 38.720 40.296 1.00 17.05 251 ASN E CA 1
ATOM 12138 C C . ASN E 1 251 ? -8.674 38.790 38.843 1.00 17.40 251 ASN E C 1
ATOM 12139 O O . ASN E 1 251 ? -9.865 38.951 38.585 1.00 17.57 251 ASN E O 1
ATOM 12144 N N . THR E 1 252 ? -7.736 38.694 37.903 1.00 17.81 252 THR E N 1
ATOM 12145 C CA . THR E 1 252 ? -8.048 38.765 36.471 1.00 18.00 252 THR E CA 1
ATOM 12146 C C . THR E 1 252 ? -8.111 37.369 35.822 1.00 18.81 252 THR E C 1
ATOM 12147 O O . THR E 1 252 ? -7.546 36.416 36.362 1.00 18.45 252 THR E O 1
ATOM 12151 N N . PRO E 1 253 ? -8.788 37.237 34.657 1.00 19.48 253 PRO E N 1
ATOM 12152 C CA . PRO E 1 253 ? -9.553 38.238 33.900 1.00 19.89 253 PRO E CA 1
ATOM 12153 C C . PRO E 1 253 ? -10.811 38.713 34.620 1.00 20.02 253 PRO E C 1
ATOM 12154 O O . PRO E 1 253 ? -11.447 37.945 35.346 1.00 20.30 253 PRO E O 1
ATOM 12158 N N . ALA E 1 254 ? -11.141 39.987 34.428 1.00 20.23 254 ALA E N 1
ATOM 12159 C CA . ALA E 1 254 ? -12.347 40.580 34.993 1.00 20.31 254 ALA E CA 1
ATOM 12160 C C . ALA E 1 254 ? -13.585 39.910 34.413 1.00 20.60 254 ALA E C 1
ATOM 12161 O O . ALA E 1 254 ? -13.585 39.478 33.254 1.00 20.48 254 ALA E O 1
ATOM 12163 N N . THR E 1 255 ? -14.623 39.809 35.236 1.00 20.69 255 THR E N 1
ATOM 12164 C CA . THR E 1 255 ? -15.930 39.330 34.798 1.00 21.20 255 THR E CA 1
ATOM 12165 C C . THR E 1 255 ? -16.971 40.393 35.126 1.00 21.40 255 THR E C 1
ATOM 12166 O O . THR E 1 255 ? -16.665 41.396 35.774 1.00 21.03 255 THR E O 1
ATOM 12170 N N . GLN E 1 256 ? -18.202 40.155 34.685 1.00 21.87 256 GLN E N 1
ATOM 12171 C CA . GLN E 1 256 ? -19.313 41.064 34.935 1.00 22.36 256 GLN E CA 1
ATOM 12172 C C . GLN E 1 256 ? -19.606 41.251 36.424 1.00 22.24 256 GLN E C 1
ATOM 12173 O O . GLN E 1 256 ? -19.775 42.386 36.884 1.00 22.31 256 GLN E O 1
ATOM 12179 N N . GLN E 1 257 ? -19.673 40.152 37.173 1.00 22.23 257 GLN E N 1
ATOM 12180 C CA . GLN E 1 257 ? -19.901 40.248 38.616 1.00 22.50 257 GLN E CA 1
ATOM 12181 C C . GLN E 1 257 ? -18.713 40.878 39.350 1.00 22.20 257 GLN E C 1
ATOM 12182 O O . GLN E 1 257 ? -18.916 41.675 40.266 1.00 22.13 257 GLN E O 1
ATOM 12188 N N . LYS E 1 258 ? -17.490 40.529 38.944 1.00 21.75 258 LYS E N 1
ATOM 12189 C CA . LYS E 1 258 ? -16.283 41.119 39.537 1.00 21.44 258 LYS E CA 1
ATOM 12190 C C . LYS E 1 258 ? -16.283 42.642 39.399 1.00 21.29 258 LYS E C 1
ATOM 12191 O O . LYS E 1 258 ? -15.941 43.345 40.346 1.00 21.15 258 LYS E O 1
ATOM 12197 N N . LEU E 1 259 ? -16.675 43.139 38.225 1.00 21.28 259 LEU E N 1
ATOM 12198 C CA . LEU E 1 259 ? -16.747 44.579 37.973 1.00 21.39 259 LEU E CA 1
ATOM 12199 C C . LEU E 1 259 ? -17.824 45.269 38.823 1.00 21.62 259 LEU E C 1
ATOM 12200 O O . LEU E 1 259 ? -17.634 46.401 39.278 1.00 21.05 259 LEU E O 1
ATOM 12205 N N . GLN E 1 260 ? -18.945 44.581 39.035 1.00 21.80 260 GLN E N 1
ATOM 12206 C CA . GLN E 1 260 ? -20.008 45.098 39.891 1.00 22.02 260 GLN E CA 1
ATOM 12207 C C . GLN E 1 260 ? -19.568 45.102 41.357 1.00 21.73 260 GLN E C 1
ATOM 12208 O O . GLN E 1 260 ? -19.805 46.076 42.072 1.00 21.67 260 GLN E O 1
ATOM 12214 N N . THR E 1 261 ? -18.916 44.021 41.788 1.00 21.24 261 THR E N 1
ATOM 12215 C CA . THR E 1 261 ? -18.378 43.912 43.153 1.00 20.63 261 THR E CA 1
ATOM 12216 C C . THR E 1 261 ? -17.287 44.966 43.391 1.00 20.28 261 THR E C 1
ATOM 12217 O O . THR E 1 261 ? -17.167 45.504 44.494 1.00 19.98 261 THR E O 1
ATOM 12221 N N . ASN E 1 262 ? -16.513 45.253 42.343 1.00 19.61 262 ASN E N 1
ATOM 12222 C CA . ASN E 1 262 ? -15.515 46.319 42.358 1.00 19.41 262 ASN E CA 1
ATOM 12223 C C . ASN E 1 262 ? -16.174 47.687 42.548 1.00 19.35 262 ASN E C 1
ATOM 12224 O O . ASN E 1 262 ? -15.738 48.484 43.379 1.00 19.17 262 ASN E O 1
ATOM 12229 N N . ALA E 1 263 ? -17.234 47.935 41.781 1.00 19.30 263 ALA E N 1
ATOM 12230 C CA . ALA E 1 263 ? -18.021 49.162 41.892 1.00 19.49 263 ALA E CA 1
ATOM 12231 C C . ALA E 1 263 ? -18.544 49.407 43.311 1.00 19.46 263 ALA E C 1
ATOM 12232 O O . ALA E 1 263 ? -18.520 50.544 43.795 1.00 19.58 263 ALA E O 1
ATOM 12234 N N . ASP E 1 264 ? -19.002 48.344 43.971 1.00 19.53 264 ASP E N 1
ATOM 12235 C CA . ASP E 1 264 ? -19.456 48.419 45.362 1.00 19.62 264 ASP E CA 1
ATOM 12236 C C . ASP E 1 264 ? -18.315 48.777 46.314 1.00 19.60 264 ASP E C 1
ATOM 12237 O O . ASP E 1 264 ? -18.510 49.536 47.268 1.00 19.47 264 ASP E O 1
ATOM 12242 N N . ALA E 1 265 ? -17.128 48.225 46.057 1.00 19.19 265 ALA E N 1
ATOM 12243 C CA . ALA E 1 265 ? -15.947 48.536 46.866 1.00 18.76 265 ALA E CA 1
ATOM 12244 C C . ALA E 1 265 ? -15.558 50.009 46.744 1.00 18.41 265 ALA E C 1
ATOM 12245 O O . ALA E 1 265 ? -15.228 50.651 47.748 1.00 18.32 265 ALA E O 1
ATOM 12247 N N . TYR E 1 266 ? -15.612 50.540 45.521 1.00 18.18 266 TYR E N 1
ATOM 12248 C CA . TYR E 1 266 ? -15.375 51.967 45.277 1.00 18.20 266 TYR E CA 1
ATOM 12249 C C . TYR E 1 266 ? -16.383 52.848 46.019 1.00 18.37 266 TYR E C 1
ATOM 12250 O O . TYR E 1 266 ? -16.015 53.891 46.560 1.00 18.21 266 TYR E O 1
ATOM 12259 N N . ALA E 1 267 ? -17.646 52.419 46.051 1.00 18.50 267 ALA E N 1
ATOM 12260 C CA . ALA E 1 267 ? -18.692 53.144 46.776 1.00 18.46 267 ALA E CA 1
ATOM 12261 C C . ALA E 1 267 ? -18.390 53.271 48.275 1.00 18.49 267 ALA E C 1
ATOM 12262 O O . ALA E 1 267 ? -18.598 54.335 48.865 1.00 18.56 267 ALA E O 1
ATOM 12264 N N . ARG E 1 268 ? -17.886 52.194 48.878 1.00 18.40 268 ARG E N 1
ATOM 12265 C CA . ARG E 1 268 ? -17.567 52.174 50.308 1.00 18.29 268 ARG E CA 1
ATOM 12266 C C . ARG E 1 268 ? -16.422 53.131 50.667 1.00 18.29 268 ARG E C 1
ATOM 12267 O O . ARG E 1 268 ? -16.527 53.895 51.627 1.00 18.29 268 ARG E O 1
ATOM 12275 N N . ILE E 1 269 ? -15.339 53.094 49.893 1.00 18.04 269 ILE E N 1
ATOM 12276 C CA . ILE E 1 269 ? -14.153 53.894 50.217 1.00 18.11 269 ILE E CA 1
ATOM 12277 C C . ILE E 1 269 ? -14.316 55.378 49.848 1.00 18.24 269 ILE E C 1
ATOM 12278 O O . ILE E 1 269 ? -13.956 56.257 50.636 1.00 18.33 269 ILE E O 1
ATOM 12283 N N . VAL E 1 270 ? -14.869 55.649 48.668 1.00 18.53 270 VAL E N 1
ATOM 12284 C CA . VAL E 1 270 ? -15.208 57.016 48.262 1.00 19.00 270 VAL E CA 1
ATOM 12285 C C . VAL E 1 270 ? -16.210 57.622 49.258 1.00 19.55 270 VAL E C 1
ATOM 12286 O O . VAL E 1 270 ? -16.089 58.794 49.639 1.00 19.50 270 VAL E O 1
ATOM 12290 N N . GLY E 1 271 ? -17.169 56.802 49.688 1.00 19.89 271 GLY E N 1
ATOM 12291 C CA . GLY E 1 271 ? -18.157 57.193 50.697 1.00 20.47 271 GLY E CA 1
ATOM 12292 C C . GLY E 1 271 ? -17.560 57.586 52.040 1.00 20.97 271 GLY E C 1
ATOM 12293 O O . GLY E 1 271 ? -18.056 58.511 52.695 1.00 21.01 271 GLY E O 1
ATOM 12294 N N . SER E 1 272 ? -16.494 56.897 52.449 1.00 21.09 272 SER E N 1
ATOM 12295 C CA . SER E 1 272 ? -15.834 57.195 53.725 1.00 21.49 272 SER E CA 1
ATOM 12296 C C . SER E 1 272 ? -15.179 58.574 53.726 1.00 21.88 272 SER E C 1
ATOM 12297 O O . SER E 1 272 ? -15.131 59.239 54.762 1.00 22.01 272 SER E O 1
ATOM 12300 N N . CYS E 1 273 ? -14.690 59.011 52.567 1.00 22.32 273 CYS E N 1
ATOM 12301 C CA . CYS E 1 273 ? -14.189 60.379 52.424 1.00 22.89 273 CYS E CA 1
ATOM 12302 C C . CYS E 1 273 ? -15.328 61.398 52.603 1.00 22.95 273 CYS E C 1
ATOM 12303 O O . CYS E 1 273 ? -15.154 62.427 53.263 1.00 22.82 273 CYS E O 1
ATOM 12306 N N . MET E 1 274 ? -16.492 61.086 52.032 1.00 23.22 274 MET E N 1
ATOM 12307 C CA . MET E 1 274 ? -17.686 61.933 52.150 1.00 23.50 274 MET E CA 1
ATOM 12308 C C . MET E 1 274 ? -18.196 62.049 53.590 1.00 23.37 274 MET E C 1
ATOM 12309 O O . MET E 1 274 ? -18.824 63.048 53.945 1.00 23.48 274 MET E O 1
ATOM 12314 N N . ASP E 1 275 ? -17.923 61.029 54.402 1.00 23.20 275 ASP E N 1
ATOM 12315 C CA . ASP E 1 275 ? -18.348 60.984 55.804 1.00 23.22 275 ASP E CA 1
ATOM 12316 C C . ASP E 1 275 ? -17.431 61.775 56.745 1.00 23.12 275 ASP E C 1
ATOM 12317 O O . ASP E 1 275 ? -17.796 62.061 57.893 1.00 22.70 275 ASP E O 1
ATOM 12322 N N . VAL E 1 276 ? -16.239 62.115 56.265 1.00 22.96 276 VAL E N 1
ATOM 12323 C CA . VAL E 1 276 ? -15.253 62.786 57.106 1.00 22.71 276 VAL E CA 1
ATOM 12324 C C . VAL E 1 276 ? -14.976 64.190 56.579 1.00 22.69 276 VAL E C 1
ATOM 12325 O O . VAL E 1 276 ? -14.565 64.367 55.428 1.00 22.41 276 VAL E O 1
ATOM 12329 N N . LYS E 1 277 ? -15.218 65.183 57.435 1.00 22.68 277 LYS E N 1
ATOM 12330 C CA . LYS E 1 277 ? -15.078 66.591 57.064 1.00 22.81 277 LYS E CA 1
ATOM 12331 C C . LYS E 1 277 ? -13.658 66.922 56.593 1.00 22.44 277 LYS E C 1
ATOM 12332 O O . LYS E 1 277 ? -13.476 67.621 55.590 1.00 22.12 277 LYS E O 1
ATOM 12338 N N . ARG E 1 278 ? -12.663 66.399 57.307 1.00 22.25 278 ARG E N 1
ATOM 12339 C CA . ARG E 1 278 ? -11.260 66.694 57.008 1.00 22.30 278 ARG E CA 1
ATOM 12340 C C . ARG E 1 278 ? -10.631 65.847 55.888 1.00 22.00 278 ARG E C 1
ATOM 12341 O O . ARG E 1 278 ? -9.436 65.991 55.606 1.00 22.03 278 ARG E O 1
ATOM 12349 N N . CYS E 1 279 ? -11.426 64.985 55.248 1.00 21.34 279 CYS E N 1
ATOM 12350 C CA . CYS E 1 279 ? -10.997 64.339 54.002 1.00 20.85 279 CYS E CA 1
ATOM 12351 C C . CYS E 1 279 ? -11.181 65.328 52.858 1.00 20.20 279 CYS E C 1
ATOM 12352 O O . CYS E 1 279 ? -12.303 65.578 52.418 1.00 20.13 279 CYS E O 1
ATOM 12355 N N . VAL E 1 280 ? -10.074 65.889 52.381 1.00 19.47 280 VAL E N 1
ATOM 12356 C CA . VAL E 1 280 ? -10.121 67.024 51.458 1.00 18.76 280 VAL E CA 1
ATOM 12357 C C . VAL E 1 280 ? -10.293 66.651 49.980 1.00 18.54 280 VAL E C 1
ATOM 12358 O O . VAL E 1 280 ? -10.758 67.466 49.184 1.00 18.47 280 VAL E O 1
ATOM 12362 N N . GLY E 1 281 ? -9.914 65.429 49.612 1.00 18.09 281 GLY E N 1
ATOM 12363 C CA . GLY E 1 281 ? -9.917 65.045 48.203 1.00 17.57 281 GLY E CA 1
ATOM 12364 C C . GLY E 1 281 ? -9.524 63.608 47.946 1.00 17.31 281 GLY E C 1
ATOM 12365 O O . GLY E 1 281 ? -9.054 62.906 48.846 1.00 16.90 281 GLY E O 1
ATOM 12366 N N . ILE E 1 282 ? -9.743 63.174 46.708 1.00 17.07 282 ILE E N 1
ATOM 12367 C CA . ILE E 1 282 ? -9.409 61.822 46.279 1.00 17.14 282 ILE E CA 1
ATOM 12368 C C . ILE E 1 282 ? -8.576 61.893 45.003 1.00 16.92 282 ILE E C 1
ATOM 12369 O O . ILE E 1 282 ? -8.921 62.625 44.080 1.00 16.75 282 ILE E O 1
ATOM 12374 N N . THR E 1 283 ? -7.478 61.137 44.968 1.00 16.77 283 THR E N 1
ATOM 12375 C CA . THR E 1 283 ? -6.693 60.954 43.746 1.00 16.41 283 THR E CA 1
ATOM 12376 C C . THR E 1 283 ? -6.646 59.466 43.377 1.00 16.07 283 THR E C 1
ATOM 12377 O O . THR E 1 283 ? -6.228 58.640 44.184 1.00 15.89 283 THR E O 1
ATOM 12381 N N . VAL E 1 284 ? -7.097 59.130 42.170 1.00 15.63 284 VAL E N 1
ATOM 12382 C CA . VAL E 1 284 ? -6.988 57.759 41.667 1.00 15.32 284 VAL E CA 1
ATOM 12383 C C . VAL E 1 284 ? -5.613 57.564 41.023 1.00 15.23 284 VAL E C 1
ATOM 12384 O O . VAL E 1 284 ? -5.053 58.500 40.453 1.00 14.76 284 VAL E O 1
ATOM 12388 N N . TRP E 1 285 ? -5.061 56.356 41.118 1.00 15.71 285 TRP E N 1
ATOM 12389 C CA . TRP E 1 285 ? -3.714 56.122 40.588 1.00 15.64 285 TRP E CA 1
ATOM 12390 C C . TRP E 1 285 ? -3.700 55.810 39.090 1.00 15.75 285 TRP E C 1
ATOM 12391 O O . TRP E 1 285 ? -3.302 54.714 38.660 1.00 15.40 285 TRP E O 1
ATOM 12402 N N . GLY E 1 286 ? -4.116 56.801 38.304 1.00 15.69 286 GLY E N 1
ATOM 12403 C CA . GLY E 1 286 ? -4.209 56.676 36.852 1.00 15.89 286 GLY E CA 1
ATOM 12404 C C . GLY E 1 286 ? -5.647 56.712 36.359 1.00 16.15 286 GLY E C 1
ATOM 12405 O O . GLY E 1 286 ? -6.582 56.414 37.110 1.00 16.13 286 GLY E O 1
ATOM 12406 N N . ILE E 1 287 ? -5.823 57.073 35.091 1.00 16.08 287 ILE E N 1
ATOM 12407 C CA . ILE E 1 287 ? -7.147 57.094 34.473 1.00 16.10 287 ILE E CA 1
ATOM 12408 C C . ILE E 1 287 ? -7.547 55.691 33.996 1.00 16.24 287 ILE E C 1
ATOM 12409 O O . ILE E 1 287 ? -8.592 55.165 34.398 1.00 15.95 287 ILE E O 1
ATOM 12414 N N . SER E 1 288 ? -6.688 55.081 33.179 1.00 16.35 288 SER E N 1
ATOM 12415 C CA . SER E 1 288 ? -7.010 53.830 32.490 1.00 16.47 288 SER E CA 1
ATOM 12416 C C . SER E 1 288 ? -6.248 52.607 32.995 1.00 16.63 288 SER E C 1
ATOM 12417 O O . SER E 1 288 ? -5.044 52.676 33.261 1.00 16.49 288 SER E O 1
ATOM 12420 N N . ASP E 1 289 ? -6.964 51.486 33.087 1.00 16.46 289 ASP E N 1
ATOM 12421 C CA . ASP E 1 289 ? -6.366 50.163 33.319 1.00 16.63 289 ASP E CA 1
ATOM 12422 C C . ASP E 1 289 ? -5.131 49.895 32.448 1.00 16.54 289 ASP E C 1
ATOM 12423 O O . ASP E 1 289 ? -4.218 49.184 32.868 1.00 16.64 289 ASP E O 1
ATOM 12428 N N . LYS E 1 290 ? -5.116 50.466 31.242 1.00 16.35 290 LYS E N 1
ATOM 12429 C CA . LYS E 1 290 ? -4.048 50.243 30.259 1.00 16.54 290 LYS E CA 1
ATOM 12430 C C . LYS E 1 290 ? -2.641 50.515 30.805 1.00 16.34 290 LYS E C 1
ATOM 12431 O O . LYS E 1 290 ? -1.687 49.791 30.481 1.00 16.22 290 LYS E O 1
ATOM 12437 N N . TYR E 1 291 ? -2.520 51.548 31.638 1.00 15.83 291 TYR E N 1
ATOM 12438 C CA . TYR E 1 291 ? -1.216 51.970 32.159 1.00 15.85 291 TYR E CA 1
ATOM 12439 C C . TYR E 1 291 ? -1.052 51.805 33.672 1.00 15.20 291 TYR E C 1
ATOM 12440 O O . TYR E 1 291 ? -0.136 52.368 34.270 1.00 14.99 291 TYR E O 1
ATOM 12449 N N . SER E 1 292 ? -1.933 51.007 34.269 1.00 14.63 292 SER E N 1
ATOM 12450 C CA . SER E 1 292 ? -1.852 50.680 35.682 1.00 14.27 292 SER E CA 1
ATOM 12451 C C . SER E 1 292 ? -0.647 49.790 35.992 1.00 14.42 292 SER E C 1
ATOM 12452 O O . SER E 1 292 ? -0.303 48.892 35.216 1.00 14.03 292 SER E O 1
ATOM 12455 N N . TRP E 1 293 ? -0.032 50.054 37.143 1.00 14.25 293 TRP E N 1
ATOM 12456 C CA . TRP E 1 293 ? 1.088 49.271 37.669 1.00 14.66 293 TRP E CA 1
ATOM 12457 C C . TRP E 1 293 ? 0.710 47.824 38.032 1.00 14.49 293 TRP E C 1
ATOM 12458 O O . TRP E 1 293 ? 1.578 46.951 38.095 1.00 14.48 293 TRP E O 1
ATOM 12469 N N . VAL E 1 294 ? -0.576 47.569 38.277 1.00 14.40 294 VAL E N 1
ATOM 12470 C CA . VAL E 1 294 ? -0.983 46.305 38.920 1.00 14.57 294 VAL E CA 1
ATOM 12471 C C . VAL E 1 294 ? -0.585 45.018 38.176 1.00 14.69 294 VAL E C 1
ATOM 12472 O O . VAL E 1 294 ? 0.126 44.198 38.752 1.00 14.73 294 VAL E O 1
ATOM 12476 N N . PRO E 1 295 ? -1.028 44.839 36.910 1.00 14.70 295 PRO E N 1
ATOM 12477 C CA . PRO E 1 295 ? -0.795 43.530 36.258 1.00 14.77 295 PRO E CA 1
ATOM 12478 C C . PRO E 1 295 ? 0.679 43.176 35.997 1.00 15.04 295 PRO E C 1
ATOM 12479 O O . PRO E 1 295 ? 1.029 41.996 35.967 1.00 14.60 295 PRO E O 1
ATOM 12483 N N . GLY E 1 296 ? 1.520 44.192 35.814 1.00 15.16 296 GLY E N 1
ATOM 12484 C CA . GLY E 1 296 ? 2.953 43.984 35.621 1.00 15.48 296 GLY E CA 1
ATOM 12485 C C . GLY E 1 296 ? 3.709 43.772 36.923 1.00 15.60 296 GLY E C 1
ATOM 12486 O O . GLY E 1 296 ? 4.864 43.323 36.904 1.00 15.92 296 GLY E O 1
ATOM 12487 N N . THR E 1 297 ? 3.065 44.098 38.049 1.00 15.36 297 THR E N 1
ATOM 12488 C CA . THR E 1 297 ? 3.683 43.979 39.376 1.00 15.11 297 THR E CA 1
ATOM 12489 C C . THR E 1 297 ? 3.137 42.790 40.169 1.00 14.92 297 THR E C 1
ATOM 12490 O O . THR E 1 297 ? 3.912 42.028 40.763 1.00 14.54 297 THR E O 1
ATOM 12494 N N . PHE E 1 298 ? 1.809 42.653 40.193 1.00 14.29 298 PHE E N 1
ATOM 12495 C CA . PHE E 1 298 ? 1.139 41.538 40.858 1.00 14.17 298 PHE E CA 1
ATOM 12496 C C . PHE E 1 298 ? 0.433 40.675 39.804 1.00 13.98 298 PHE E C 1
ATOM 12497 O O . PHE E 1 298 ? -0.748 40.892 39.519 1.00 13.97 298 PHE E O 1
ATOM 12505 N N . PRO E 1 299 ? 1.158 39.709 39.203 1.00 13.52 299 PRO E N 1
ATOM 12506 C CA . PRO E 1 299 ? 0.573 38.893 38.137 1.00 13.42 299 PRO E CA 1
ATOM 12507 C C . PRO E 1 299 ? -0.722 38.204 38.565 1.00 13.13 299 PRO E C 1
ATOM 12508 O O . PRO E 1 299 ? -0.817 37.702 39.685 1.00 13.21 299 PRO E O 1
ATOM 12512 N N . GLY E 1 300 ? -1.709 38.209 37.672 1.00 13.08 300 GLY E N 1
ATOM 12513 C CA . GLY E 1 300 ? -3.032 37.656 37.957 1.00 13.22 300 GLY E CA 1
ATOM 12514 C C . GLY E 1 300 ? -3.971 38.627 38.656 1.00 13.35 300 GLY E C 1
ATOM 12515 O O . GLY E 1 300 ? -5.098 38.266 39.004 1.00 12.83 300 GLY E O 1
ATOM 12516 N N . GLU E 1 301 ? -3.504 39.855 38.881 1.00 13.67 301 GLU E N 1
ATOM 12517 C CA . GLU E 1 301 ? -4.345 40.898 39.492 1.00 13.69 301 GLU E CA 1
ATOM 12518 C C . GLU E 1 301 ? -4.394 42.123 38.582 1.00 13.81 301 GLU E C 1
ATOM 12519 O O . GLU E 1 301 ? -3.483 42.341 37.775 1.00 13.64 301 GLU E O 1
ATOM 12525 N N . GLY E 1 302 ? -5.459 42.917 38.689 1.00 13.89 302 GLY E N 1
ATOM 12526 C CA . GLY E 1 302 ? -5.604 44.088 37.818 1.00 13.75 302 GLY E CA 1
ATOM 12527 C C . GLY E 1 302 ? -7.001 44.671 37.759 1.00 13.82 302 GLY E C 1
ATOM 12528 O O . GLY E 1 302 ? -7.743 44.612 38.741 1.00 13.62 302 GLY E O 1
ATOM 12529 N N . SER E 1 303 ? -7.342 45.242 36.601 1.00 13.87 303 SER E N 1
ATOM 12530 C CA . SER E 1 303 ? -8.641 45.886 36.352 1.00 14.50 303 SER E CA 1
ATOM 12531 C C . SER E 1 303 ? -9.053 46.854 37.475 1.00 14.55 303 SER E C 1
ATOM 12532 O O . SER E 1 303 ? -10.227 46.907 37.864 1.00 15.02 303 SER E O 1
ATOM 12535 N N . ALA E 1 304 ? -8.085 47.635 37.963 1.00 14.02 304 ALA E N 1
ATOM 12536 C CA . ALA E 1 304 ? -8.216 48.359 39.235 1.00 13.95 304 ALA E CA 1
ATOM 12537 C C . ALA E 1 304 ? -8.764 49.788 39.144 1.00 13.88 304 ALA E C 1
ATOM 12538 O O . ALA E 1 304 ? -9.124 50.380 40.164 1.00 13.86 304 ALA E O 1
ATOM 12540 N N . LEU E 1 305 ? -8.827 50.338 37.937 1.00 13.94 305 LEU E N 1
ATOM 12541 C CA . LEU E 1 305 ? -9.157 51.755 37.767 1.00 14.27 305 LEU E CA 1
ATOM 12542 C C . LEU E 1 305 ? -10.577 51.981 37.227 1.00 14.77 305 LEU E C 1
ATOM 12543 O O . LEU E 1 305 ? -11.332 51.022 37.033 1.00 14.46 305 LEU E O 1
ATOM 12548 N N . LEU E 1 306 ? -10.928 53.249 37.005 1.00 14.99 306 LEU E N 1
ATOM 12549 C CA . LEU E 1 306 ? -12.298 53.635 36.638 1.00 15.69 306 LEU E CA 1
ATOM 12550 C C . LEU E 1 306 ? -12.594 53.599 35.135 1.00 16.02 306 LEU E C 1
ATOM 12551 O O . LEU E 1 306 ? -13.755 53.490 34.735 1.00 16.42 306 LEU E O 1
ATOM 12556 N N . TRP E 1 307 ? -11.552 53.706 34.314 1.00 16.52 307 TRP E N 1
ATOM 12557 C CA . TRP E 1 307 ? -11.673 53.569 32.856 1.00 16.98 307 TRP E CA 1
ATOM 12558 C C . TRP E 1 307 ? -10.925 52.314 32.398 1.00 17.65 307 TRP E C 1
ATOM 12559 O O . TRP E 1 307 ? -9.863 52.001 32.938 1.00 17.52 307 TRP E O 1
ATOM 12570 N N . ASN E 1 308 ? -11.469 51.602 31.409 1.00 18.17 308 ASN E N 1
ATOM 12571 C CA . ASN E 1 308 ? -10.828 50.380 30.887 1.00 18.96 308 ASN E CA 1
ATOM 12572 C C . ASN E 1 308 ? -9.728 50.655 29.844 1.00 19.56 308 ASN E C 1
ATOM 12573 O O . ASN E 1 308 ? -9.376 51.814 29.601 1.00 19.34 308 ASN E O 1
ATOM 12578 N N . ASP E 1 309 ? -9.201 49.593 29.228 1.00 20.54 309 ASP E N 1
ATOM 12579 C CA . ASP E 1 309 ? -8.126 49.704 28.223 1.00 21.58 309 ASP E CA 1
ATOM 12580 C C . ASP E 1 309 ? -8.479 50.580 27.018 1.00 21.96 309 ASP E C 1
ATOM 12581 O O . ASP E 1 309 ? -7.590 51.150 26.372 1.00 21.85 309 ASP E O 1
ATOM 12586 N N . ASN E 1 310 ? -9.772 50.657 26.711 1.00 22.34 310 ASN E N 1
ATOM 12587 C CA . ASN E 1 310 ? -10.272 51.454 25.594 1.00 22.98 310 ASN E CA 1
ATOM 12588 C C . ASN E 1 310 ? -10.712 52.860 26.021 1.00 23.05 310 ASN E C 1
ATOM 12589 O O . ASN E 1 310 ? -11.353 53.577 25.251 1.00 23.07 310 ASN E O 1
ATOM 12594 N N . PHE E 1 311 ? -10.353 53.239 27.250 1.00 23.08 311 PHE E N 1
ATOM 12595 C CA . PHE E 1 311 ? -10.673 54.552 27.827 1.00 23.15 311 PHE E CA 1
ATOM 12596 C C . PHE E 1 311 ? -12.182 54.786 27.989 1.00 23.35 311 PHE E C 1
ATOM 12597 O O . PHE E 1 311 ? -12.668 55.920 27.913 1.00 23.36 311 PHE E O 1
ATOM 12605 N N . GLN E 1 312 ? -12.905 53.693 28.222 1.00 23.33 312 GLN E N 1
ATOM 12606 C CA . GLN E 1 312 ? -14.343 53.730 28.466 1.00 23.54 312 GLN E CA 1
ATOM 12607 C C . GLN E 1 312 ? -14.628 53.608 29.955 1.00 22.91 312 GLN E C 1
ATOM 12608 O O . GLN E 1 312 ? -13.955 52.855 30.664 1.00 22.52 312 GLN E O 1
ATOM 12614 N N . LYS E 1 313 ? -15.638 54.341 30.418 1.00 22.38 313 LYS E N 1
ATOM 12615 C CA . LYS E 1 313 ? -16.075 54.281 31.812 1.00 22.03 313 LYS E CA 1
ATOM 12616 C C . LYS E 1 313 ? -16.525 52.873 32.197 1.00 21.84 313 LYS E C 1
ATOM 12617 O O . LYS E 1 313 ? -17.260 52.223 31.452 1.00 21.63 313 LYS E O 1
ATOM 12623 N N . LYS E 1 314 ? -16.065 52.413 33.359 1.00 21.41 314 LYS E N 1
ATOM 12624 C CA . LYS E 1 314 ? -16.442 51.112 33.911 1.00 21.17 314 LYS E CA 1
ATOM 12625 C C . LYS E 1 314 ? -17.543 51.316 34.959 1.00 21.08 314 LYS E C 1
ATOM 12626 O O . LYS E 1 314 ? -17.765 52.447 35.391 1.00 21.24 314 LYS E O 1
ATOM 12632 N N . PRO E 1 315 ? -18.239 50.232 35.374 1.00 21.14 315 PRO E N 1
ATOM 12633 C CA . PRO E 1 315 ? -19.277 50.365 36.410 1.00 21.21 315 PRO E CA 1
ATOM 12634 C C . PRO E 1 315 ? -18.818 51.101 37.674 1.00 21.21 315 PRO E C 1
ATOM 12635 O O . PRO E 1 315 ? -19.630 51.764 38.326 1.00 21.26 315 PRO E O 1
ATOM 12639 N N . SER E 1 316 ? -17.532 50.992 38.008 1.00 20.84 316 SER E N 1
ATOM 12640 C CA . SER E 1 316 ? -16.978 51.680 39.177 1.00 20.54 316 SER E CA 1
ATOM 12641 C C . SER E 1 316 ? -16.947 53.205 39.042 1.00 20.27 316 SER E C 1
ATOM 12642 O O . SER E 1 316 ? -16.977 53.910 40.053 1.00 20.22 316 SER E O 1
ATOM 12645 N N . TYR E 1 317 ? -16.874 53.717 37.811 1.00 19.99 317 TYR E N 1
ATOM 12646 C CA . TYR E 1 317 ? -16.959 55.162 37.596 1.00 20.06 317 TYR E CA 1
ATOM 12647 C C . TYR E 1 317 ? -18.318 55.689 38.058 1.00 20.38 317 TYR E C 1
ATOM 12648 O O . TYR E 1 317 ? -18.396 56.691 38.776 1.00 20.32 317 TYR E O 1
ATOM 12657 N N . THR E 1 318 ? -19.377 55.008 37.629 1.00 20.59 318 THR E N 1
ATOM 12658 C CA . THR E 1 318 ? -20.752 55.393 37.955 1.00 21.06 318 THR E CA 1
ATOM 12659 C C . THR E 1 318 ? -21.009 55.356 39.465 1.00 21.37 318 THR E C 1
ATOM 12660 O O . THR E 1 318 ? -21.556 56.309 40.024 1.00 21.60 318 THR E O 1
ATOM 12664 N N . SER E 1 319 ? -20.594 54.272 40.121 1.00 21.64 319 SER E N 1
ATOM 12665 C CA . SER E 1 319 ? -20.770 54.148 41.567 1.00 22.02 319 SER E CA 1
ATOM 12666 C C . SER E 1 319 ? -19.956 55.197 42.343 1.00 21.77 319 SER E C 1
ATOM 12667 O O . SER E 1 319 ? -20.409 55.696 43.374 1.00 21.76 319 SER E O 1
ATOM 12670 N N . THR E 1 320 ? -18.772 55.537 41.834 1.00 21.51 320 THR E N 1
ATOM 12671 C CA . THR E 1 320 ? -17.960 56.618 42.405 1.00 21.34 320 THR E CA 1
ATOM 12672 C C . THR E 1 320 ? -18.674 57.971 42.287 1.00 21.52 320 THR E C 1
ATOM 12673 O O . THR E 1 320 ? -18.851 58.669 43.288 1.00 21.26 320 THR E O 1
ATOM 12677 N N . LEU E 1 321 ? -19.083 58.326 41.069 1.00 21.76 321 LEU E N 1
ATOM 12678 C CA . LEU E 1 321 ? -19.792 59.582 40.822 1.00 22.35 321 LEU E CA 1
ATOM 12679 C C . LEU E 1 321 ? -21.066 59.686 41.664 1.00 22.78 321 LEU E C 1
ATOM 12680 O O . LEU E 1 321 ? -21.258 60.678 42.369 1.00 22.79 321 LEU E O 1
ATOM 12685 N N . ASN E 1 322 ? -21.917 58.660 41.602 1.00 23.28 322 ASN E N 1
ATOM 12686 C CA . ASN E 1 322 ? -23.143 58.623 42.411 1.00 23.68 322 ASN E CA 1
ATOM 12687 C C . ASN E 1 322 ? -22.880 58.756 43.914 1.00 24.07 322 ASN E C 1
ATOM 12688 O O . ASN E 1 322 ? -23.619 59.456 44.608 1.00 24.06 322 ASN E O 1
ATOM 12693 N N . THR E 1 323 ? -21.825 58.100 44.404 1.00 24.48 323 THR E N 1
ATOM 12694 C CA . THR E 1 323 ? -21.461 58.136 45.830 1.00 24.95 323 THR E CA 1
ATOM 12695 C C . THR E 1 323 ? -21.043 59.533 46.305 1.00 25.45 323 THR E C 1
ATOM 12696 O O . THR E 1 323 ? -21.438 59.962 47.391 1.00 25.49 323 THR E O 1
ATOM 12700 N N . ILE E 1 324 ? -20.257 60.241 45.492 1.00 25.95 324 ILE E N 1
ATOM 12701 C CA . ILE E 1 324 ? -19.898 61.634 45.786 1.00 26.58 324 ILE E CA 1
ATOM 12702 C C . ILE E 1 324 ? -21.167 62.503 45.844 1.00 27.38 324 ILE E C 1
ATOM 12703 O O . ILE E 1 324 ? -21.331 63.323 46.757 1.00 27.21 324 ILE E O 1
ATOM 12708 N N . ASN E 1 325 ? -22.064 62.287 44.880 1.00 28.13 325 ASN E N 1
ATOM 12709 C CA . ASN E 1 325 ? -23.327 63.025 44.786 1.00 28.98 325 ASN E CA 1
ATOM 12710 C C . ASN E 1 325 ? -24.371 62.702 45.863 1.00 29.75 325 ASN E C 1
ATOM 12711 O O . ASN E 1 325 ? -25.288 63.496 46.086 1.00 29.95 325 ASN E O 1
ATOM 12716 N N . ARG E 1 326 ? -24.245 61.551 46.523 1.00 30.55 326 ARG E N 1
ATOM 12717 C CA . ARG E 1 326 ? -25.220 61.161 47.548 1.00 31.79 326 ARG E CA 1
ATOM 12718 C C . ARG E 1 326 ? -24.852 61.724 48.918 1.00 31.81 326 ARG E C 1
ATOM 12719 O O . ARG E 1 326 ? -25.721 61.917 49.770 1.00 32.10 326 ARG E O 1
#

Organism: Fusarium oxysporum f. sp. lycopersici (strain 4287 / CBS 123668 / FGSC 9935 / NRRL 34936) (NCBI:txid426428)

Solvent-accessible surface area: 56054 Å² total; per-residue (Å²): 131,27,57,1,0,18,23,1,0,112,85,50,67,20,80,1,0,0,0,3,5,23,57,66,104,31,29,15,11,26,13,8,0,34,14,76,49,8,0,10,1,0,1,0,38,30,2,1,5,8,22,4,0,7,13,52,146,56,114,62,33,55,47,13,0,51,90,13,2,47,12,0,60,92,54,70,21,54,0,3,0,9,1,1,2,36,60,34,82,24,0,80,52,0,36,122,27,158,40,86,68,128,58,0,24,43,4,0,108,86,1,0,73,31,0,0,39,114,5,125,70,102,5,44,5,0,1,0,1,3,22,3,0,55,93,95,3,75,38,47,91,12,10,2,38,148,41,16,25,73,30,7,0,0,17,0,0,114,10,0,50,80,13,0,55,97,3,92,0,1,0,0,0,59,29,0,0,29,42,74,53,1,4,84,0,0,42,77,0,0,104,32,0,76,92,92,72,23,82,4,22,0,0,0,0,3,0,25,0,0,9,42,55,7,51,47,26,113,67,51,6,20,60,78,79,83,1,16,66,10,1,80,18,0,6,107,48,32,0,22,0,0,1,0,11,0,0,0,14,0,41,61,112,39,62,121,146,56,34,96,67,2,2,66,0,0,27,72,0,0,0,0,0,40,77,4,198,92,0,12,0,0,0,0,24,10,0,0,19,36,30,19,68,0,53,26,50,42,12,25,4,1,21,1,0,1,2,46,30,64,25,87,89,11,41,1,4,75,23,0,24,70,4,4,40,122,267,133,28,61,2,0,19,26,1,0,117,87,48,68,20,82,1,0,0,0,3,4,22,57,68,106,28,28,15,11,28,13,8,0,33,14,76,51,8,0,10,0,1,1,0,37,31,1,0,6,9,18,3,0,7,14,46,140,57,112,64,32,56,46,14,0,50,93,12,2,51,12,0,74,90,56,70,23,51,1,3,0,9,0,1,2,38,59,35,82,23,3,75,49,0,39,122,27,156,40,86,61,121,60,0,22,40,6,0,105,92,0,0,68,33,0,0,40,110,4,129,73,95,6,45,6,0,1,0,1,3,22,2,0,54,91,94,3,72,38,48,90,11,10,1,38,150,41,16,26,71,29,7,0,0,15,0,0,114,13,0,50,83,18,0,60,84,2,94,0,1,0,0,0,59,25,0,2,46,48,72,55,1,6,80,0,0,42,75,0,0,101,36,0,74,95,91,70,27,79,5,24,0,0,0,0,2,0,24,0,0,4,40,53,6,50,46,28,110,66,4,0,10,16,87,75,133,0,13,77,20,1,79,18,0,6,106,50,31,0,22,0,0,1,0,11,0,0,0,15,0,40,58,109,39,61,117,84,56,40,99,32,1,1,24,0,0,28,19,0,0,0,0,0,42,78,5,200,100,0,11,0,0,0,0,23,10,1,0,19,40,29,20,68,0,51,27,51,43,12,24,5,1,20,0,0,1,3,45,32,66,25,88,85,11,56,2,4,75,22,0,24,54,12,5,48,213,134,28,57,1,0,21,27,1,0,121,86,48,68,17,86,1,0,0,0,3,5,21,54,67,104,35,27,16,10,28,22,8,0,31,12,74,45,7,0,9,1,0,1,0,40,30,1,1,6,7,22,4,0,6,12,56,145,57,118,62,37,48,21,12,0,21,78,11,2,32,12,0,55,69,53,72,21,54,0,3,0,10,1,1,2,36,57,33,85,24,1,76,49,0,42,121,27,156,41,88,64,120,58,0,22,36,5,0,100,89,1,0,74,29,0,0,18,73,4,132,77,96,6,44,4,0,1,0,1,3,22,3,0,53,92,96,3,74,36,48,94,11,11,1,39,152,41,16,27,76,29,8,0,0,16,0,0,110,15,0,51,85,8,1,71,115,2,92,0,0,0,0,0,58,29,0,0,29,41,76,54,1,4,87,0,0,40,80,0,0,117,29,0,79,88,93,72,25,82,4,23,0,0,0,1,3,0,27,0,0,8,38,55,6,55,46,30,114,68,56,5,18,61,92,77,86,1,16,68,11,0,75,18,0,5,107,36,32,0,22,0,0,1,1,12,0,0,0,15,0,43,60,111,40,72,122,125,58,34,82,53,1,1,65,0,0,27,70,0,0,0,0,0,42,78,2,200,97,0,12,0,0,0,0,25,11,0,1,20,37,30,20,69,0,56,25,49,42,12,26,5,1,21,0,0,1,3,47,24,64,26,87,85,10,43,2,6,73,21,0,23,84,20,3,35,249,133,28,65,1,0,21,26,0,0,122,65,41,68,20,82,1,0,0,0,2,5,22,58,66,108,32,30,15,11,27,14,8,0,37,9,73,50,2,0,10,1,1,1,0,39,30,2,1,5,6,20,3,0,6,14,54,144,54,120,61,35,55,46,14,0,50,90,11,2,49,11,0,59,92,57,72,21,56,0,4,0,10,1,1,2,37,59,35,81,23,2,80,48,0,40,123,28,156,40,86,70,135,58,0,25,40,5,0,109,92,0,0,71,30,0,0,38,116,5,116,72,102,5,45,4,0,1,0,1,3,22,3,0,53,94,92,3,71,36,47,90,12,11,2,41,148,42,15,26,75,31,8,0,0,16,0,0,115,14,0,50,83,14,0,54,93,2,92,0,0,0,0,0,60,25,0,2,50,48,73,56,1,4,86,0,0,41,83,0,0,120,32,0,80,90,94,71,25,82,4,24,0,0,0,0,3,0,24,0,0,8,43,55,6,53,48,26,113,65,53,7,22,43,81,73,138,1,15,78,22,0,75,18,0,6,104,33,35,0,19,0,0,1,0,12,0,0,0,12,0,42,61,108,38,68,57,83,59,42,65,53,1,2,67,0,0,27,66,0,0,0,0,0,43,78,2,195,101,0,12,0,0,0,1,25,10,0,0,19,39,30,18,69,0,54,25,50,45,13,26,5,1,20,0,1,1,3,46,29,64,24,88,82,12,59,2,5,74,22,0,24,73,4,2,31,149,237,127,28,76,0,0,23,30,0,0,126,84,43,71,21,79,1,0,0,0,3,5,38,55,74,148,46,91,16,10,27,84,29,0,69,69,134,54,8,0,9,1,0,1,0,30,62,6,0,14,6,68,30,0,8,48,62,152,60,116,51,63,60,45,59,0,50,98,11,3,47,10,0,59,91,54,73,21,54,0,4,0,4,1,1,2,29,52,36,59,26,13,21,35,0,45,61,28,129,41,85,68,137,63,0,29,48,5,0,108,90,0,0,68,30,0,0,41,112,5,118,69,104,7,46,3,0,1,0,1,3,20,3,0,23,87,87,4,75,34,22,89,10,12,2,5,124,42,12,12,62,28,7,0,0,20,0,0,103,6,0,48,83,13,0,55,99,3,90,0,0,0,0,0,31,28,0,2,50,48,73,57,1,6,90,1,0,44,87,0,0,123,31,0,76,87,91,71,27,83,4,24,0,0,0,0,3,0,26,0,0,5,31,57,5,99,38,32,113,65,52,4,22,48,89,74,138,0,14,72,19,2,76,19,0,5,105,29,34,1,18,0,1,1,1,11,0,0,0,12,0,39,56,116,42,65,165,119,39,42,100,52,1,1,69,0,0,28,68,0,0,0,0,0,43,78,3,196,101,1,12,0,0,0,0,21,10,0,0,20,103,69,16,65,0,71,51,61,38,19,23,4,1,21,0,0,1,5,42,82,106,46,100,115,12,58,1,5,73,21,0,22,59,13,4,43,204

Radius of gyration: 36.28 Å; Cα contacts (8 Å, |Δi|>4): 3552; chains: 5; bounding box: 90×85×98 Å

Foldseek 3Di:
DQDAQQLLCVVLPFAWEAAEDDDDPPCLFVVQCLPVSHGAEYEDQPCQDQCNQPLDPPDGHCVRVVVRLCSNVVSVGAYAYDAQAEQPPHRCCLQVPDDAQVVNLVSSLVSLLVRCQVCAVRHQAYQQHEAQADPQLHGDDGPQCVHNNPCSLLSSQVSNCVNHVNHAYEHEYEPLQQPHNNVVSVVVSLVVNVVVVGDHAEYEYQAAFALAADPVRHDGQDALVSSLVSLVVSCVSVHAYEHAAHWYKDFDDDDLVRLVSLLVSLLSNLLSLSNHPRHRYYYHHGAEQLDDPPCVVPPRMTPIHQAYNVSHGTSNRVSNSCSSNPD/DQDAQQLLCVVLVFAWEAAEDDDDPPCLFVVQCLPCSHGAEYEDQPCQEQCNQPLDQPDGNCVRVVVRLCSNVVSVGAYEYDAQAEQPPHHCCLQVPDDAQVVNLVSSLVRLLVSLLVCAVRHQAYQQHEAQADPQLHGDDGSQCVRNNPVSLLSSQVSNCVNHVNHAYEHEYEPLQQVHNNVVSQVVSLVVNVVVVGDHAEYEYQAAFELAADPVRHDGQDALVSSLVSLVVSCVSPHAYEHAAHWYKDQDDDDPVNLVSLLVSLLGNLLSLSSHPSHRYYYHHGAEQLDDPDCVVPPRMTPTHQAYNVSHGTSNSVSNSVSSND/DQDAQQLLCVVLVFAWEAAEDDDDPPCLFLVQCLPNSHGQEYEDQPCQDQCNQPLDPPDGHCVRVVVRLCSNVVSVGEYEHDAQAEQPPHRCCLQVPDDAQVRNLVSSLVSLLVRLLVQAVRHQAYQQHEAQADPQLHGDDHPQCVHNNPCSLLSSQVSNCVNHVNHQYEHEYEPLQQPHNNVVSVVVSLVVNVVVVGDHAEYEYQAAFALAQDPVRHDHQDALVSSLVSLVVSCVSVHAYEHAAHWYKYFDDDDLVNLVSLLVSLLSNLLSLSNHPRHRYYYHHGAEQLPDPDCVVPPRMTPTHQAYNVSHGGSNSVSNSVSSND/DQDAQQLLCVVLPFAWEAAEDDDDPPCLFVVQVLPVSHGAEYEDQPCQDQCNQPVDPPDGHCVRVVVRLCSNVVSVGAYAYDAQAEQPPHRCCLQVPDDAQVRNLVSSLVSLLVSCQVCAVRHQAYQQHEAQADPQLDGDDGSQCVHNNPVSLLSSQVSNCVNHVNHAYEHEYEPLQQPHNNVVSVLVSLVVNVVVVGDHAEYEYQAAFALAADPVRHDHQDALVSSLVSLQVRCVSVHAYEHAAHWYKDQDDDDPVRLVSLLVSLLSNLLSLSSHPRHRYYYYHGAEQLPDPDCVVPPRMTPTHQAYNVSHGGSNSVSNSCSSNDD/DQPAQQQLCVVLVFAWEAAEDDDDPDCLFLVQCLDPSHGAEYEHPPCQDACNQPVDQPDGDCVRVVVRLCSNVVSVGAYAYDAQAEQPNHHCCLQVPDDAQVRNLVSSLVSLLVRLQVCAVRHQAYQQHEAQADPQLHGDDHPQCVHNNPVSLLSSQVSNCVNYVNHAYEHEYEPLQQVHNNVVSQLVSLVVNVVVVGDHAEYEYQAAFALAADPVRGDGQDALVSSLVSLVVSCVSVHAYEHAAHWYKDFDPDDPVRLVSLLVSLLSNLLSLSSHPRHRYYYYHGQEQLPDPDCVPPPRMTPTHQAYPVSHGTSNSVSNSVSSND

Secondary structure (DSSP, 8-state):
--SSHHHHHHHTT--EEEEEE---S--HHHHHHT-TTT--EEEESSTTSHHHH-SBTTB---HHHHHHHHHHHTTT-EEEEEEEEESTT--HHHHT----HHHHHHHHHHHHHHHHHHTTTT-SEEEEEE--B-TTSSBPP-HHHHHH-TTHHHHHHHHHHHH-TTSEEEEEESS-TT-SHHHHHHHHHHHHHHHTT----EEEE--EEESS--SS--S----HHHHHHHHHHHHTTT-EEEEEEEEEEEESSP-HHHHHHHHHHHHHHHHHHHH-TTEEEEEES-SBGGG-SHHHHSTTEE--SSB-TTS-B-HHHHHHHHHHH--/--SSHHHHHHHTT--EEEEEE---S--HHHHHHT-TTT--EEEESSTTSHHHH-SBTTB--HHHHHHHHHHHHTTT-EEEEEEEEESTT--HHHHT----HHHHHHHHHHHHHHHHHHHTTT-SEEEEEE--B-TTSSBPP-HHHHHH-TTHHHHHHHHHHHH-TTSEEEEEESS-TT-SHHHHHHHHHHHHHHHTT----EEEE--EEESS--SS--S----HHHHHHHHHHHHTTT-EEEEEEEEEEEESSP-HHHHHHHHHHHHHHHHHHHH-TTEEEEEES-SBGGG-SHHHHSTTEE--SSB-TTSPBPHHHHHHHHHHH-/--SSHHHHHHHTT--EEEEEE---S--HHHHHHT-TTT--EEEESSTTSHHHH-SBTTB---HHHHHHHHHHHTTT-EEEEEEEEESTT--HHHHT----HHHHHHHHHHHHHHHHHHTTTT-SEEEEEE--B-TTSSBPP-HHHHHH-TTHHHHHHHHHHHH-TTSEEEEEESS-TT-SHHHHHHHHHHHHHHHTT----EEEE--EEESS-BTTB-S----HHHHHHHHHHHHTTT-EEEEEEEEEEEESSP-HHHHHHHHHHHHHHHHHHHT-TTEEEEEES-SBGGG-SHHHHSTTEE--SSB-TTS-B-HHHHHHHHHHT-/--SSHHHHHHHTT--EEEEEE---S--HHHHHHT-TTT--EEEESSTTSHHHH-SBTTB---HHHHHHHHHHHTTT-EEEEEEEEESTT--HHHHT----HHHHHHHHHHHHHHHHHHTTTT-SEEEEEE--B-TTSSBPP-HHHHHH-TTHHHHHHHHHHHH-TTSEEEEEESS-TT-SHHHHHHHHHHHHHHHTT----EEEE--EEESS--SS--S----HHHHHHHHHHHHTTT-EEEEEEEEEEEESSP-HHHHHHHHHHHHHHHHHHHT-TTEEEEEES-SBGGG-SHHHHSTTEE--SSB-TTS-B-HHHHHHHHHHH--/--SSHHHHHHHTT--EEEEEE---S--HHHHHHT-TTT--EEEESSTTSHHHH-SBTTB--HHHHHHHHHHHHTTT-EEEEEEEE-SSS--HHHHT----HHHHHHHHHHHHHHHHHHHTTT-SEEEEEE--B-TTSSBPP-HHHHHH-TTHHHHHHHHHHHH-TTSEEEEEESS-TT-SHHHHHHHHHHHHHHHTT----EEEE--EEESS--SS--S----HHHHHHHHHHHHTTT-EEEEEEEEEEEESSP-HHHHHHHHHHHHHHHHHHHH-TTEEEEEES-SBGGG-SHHHHSTTEE--SSB-TTSPBPHHHHHHHHHHH-

InterPro domains:
  IPR001000 Glycoside hydrolase family 10 domain [PF00331] (5-321)
  IPR001000 Glycoside hydrolase family 10 domain [PR00134] (79-91)
  IPR001000 Glycoside hydrolase family 10 domain [PR00134] (123-134)
  IPR001000 Glycoside hydrolase family 10 domain [PR00134] (167-178)
  IPR001000 Glycoside hydrolase family 10 domain [PR00134] (196-208)
  IPR001000 Glycoside hydrolase family 10 domain [PS51760] (1-323)
  IPR001000 Glycoside hydrolase family 10 domain [SM00633] (48-324)
  IPR017853 Glycoside hydrolase superfamily [SSF51445] (10-324)
  IPR044846 Glycoside hydrolase family 10 [PTHR31490] (37-315)

CATH classification: 3.20.20.80

B-factor: mean 16.35, std 7.14, range [4.35, 76.46]